Protein 2D8Y (pdb70)

CATH classification: 2.10.110.10

GO terms:
  GO:0032233 positive regulation of actin filament bundle assembly (P, IDA)
  GO:0140778 microtubule stabilizing activity (F, IDA)
  GO:0032154 cleavage furrow (C, IDA)
  GO:0001726 ruffle (C, IDA)
  GO:0005925 focal adhesion (C, IDA)
  GO:0030027 lamellipodium (C, IDA)
  GO:0030336 negative regulation of cell migration (P, IDA)
  GO:0051017 actin filament bundle assembly (P, IDA)
  GO:1902743 regulation of lamellipodium organization (P, IMP)
  GO:0005515 protein binding (F, IPI)
  GO:0015629 actin cytoskeleton (C, IDA)
  GO:0045296 cadherin binding (F, HDA)
  GO:0005829 cytosol (C, IDA)
  GO:0051015 actin filament binding (F, IDA)
  GO:0001725 stress fiber (C, IDA)
  GO:0005884 actin filament (C, IDA)
  GO:0003785 actin monomer binding (F, IDA)
  GO:0030835 negative regulation of actin filament depolymerization (P, IDA)
  GO:0031529 ruffle organization (P, IDA)
  GO:0005925 focal adhesion (C, HDA)

Foldseek 3Di:
DDPDDDPDDADDVRFAAAPQPGHGDDPVQFDDDPNHTHGQQQQAAPPPRDRDDVPQWDQDPNGIHGNVVCCVVVPDDDDDDPPDDDDDDDD

Sequence (91 aa):
GSSGSSGMKFQAPARETCVECQKTVYPMERLLANQQVFHISCFRCSYCNNKLSLGTYASLHGRIYCKPHFNQLFKSKGNYDEGFGSGPSSGGSSGSSGMKFQAPARETCVECQKTVYPMERLLANQQVFHISCFRCSYCNNKLSLGTYASLHGRIYCKPHFNQLFKSKGNYDEGFGSGPSSGGSSGSSGMKFQAPARETCVECQKTVYPMERLLANQQVFHISCFRCSYCNNKLSLGTYASLHGRIYCKPHFNQLFKSKGNYDEGFGSGPSSGGSSGSSGMKFQAPARETCVECQKTVYPMERLLANQQVFHISCFRCSYCNNKLSLGTYASLHGRIYCKPHFNQLFKSKGNYDEGFGSGPSSGGSSGSSGMKFQAPARETCVECQKTVYPMERLLANQQVFHISCFRCSYCNNKLSLGTYASLHGRIYCKPHFNQLFKSKGNYDEGFGSGPSSGGSSGSSGMKFQAPARETCVECQKTVYPMERLLANQQVFHISCFRCSYCNNKLSLGTYASLHGRIYCKPHFNQLFKSKGNYDEGFGSGPSSGGSSGSSGMKFQAPARETCVECQKTVYPMERLLANQQVFHISCFRCSYCNNKLSLGTYASLHGRIYCKPHFNQLFKSKGNYDEGFGSGPSSGGSSGSSGMKFQAPARETCVECQKTVYPMERLLANQQVFHISCFRCSYCNNKLSLGTYASLHGRIYCKPHFNQLFKSKGNYDEGFGSGPSSGGSSGSSGMKFQAPARETCVECQKTVYPMERLLANQQVFHISCFRCSYCNNKLSLGTYASLHGRIYCKPHFNQLFKSKGNYDEGFGSGPSSGGSSGSSGMKFQAPARETCVECQKTVYPMERLLANQQVFHISCFRCSYCNNKLSLGTYASLHGRIYCKPHFNQLFKSKGNYDEGFGSGPSSGGSSGSSGMKFQAPARETCVECQKTVYPMERLLANQQVFHISCFRCSYCNNKLSLGTYASLHGRIYCKPHFNQLFKSKGNYDEGFGSGPSSGGSSGSSGMKFQAPARETCVECQKTVYPMERLLANQQVFHISCFRCSYCNNKLSLGTYASLHGRIYCKPHFNQLFKSKGNYDEGFGSGPSSGGSSGSSGMKFQAPARETCVECQKTVYPMERLLANQQVFHISCFRCSYCNNKLSLGTYASLHGRIYCKPHFNQLFKSKGNYDEGFGSGPSSGGSSGSSGMKFQAPARETCVECQKTVYPMERLLANQQVFHISCFRCSYCNNKLSLGTYASLHGRIYCKPHFNQLFKSKGNYDEGFGSGPSSGGSSGSSGMKFQAPARETCVECQKTVYPMERLLANQQVFHISCFRCSYCNNKLSLGTYASLHGRIYCKPHFNQLFKSKGNYDEGFGSGPSSGGSSGSSGMKFQAPARETCVECQKTVYPMERLLANQQVFHISCFRCSYCNNKLSLGTYASLHGRIYCKPHFNQLFKSKGNYDEGFGSGPSSGGSSGSSGMKFQAPARETCVECQKTVYPMERLLANQQVFHISCFRCSYCNNKLSLGTYASLHGRIYCKPHFNQLFKSKGNYDEGFGSGPSSGGSSGSSGMKFQAPARETCVECQKTVYPMERLLANQQVFHISCFRCSYCNNKLSLGTYASLHGRIYCKPHFNQLFKSKGNYDEGFGSGPSSGGSSGSSGMKFQAPARETCVECQKTVYPMERLLANQQVFHISCFRCSYCNNKLSLGTYASLHGRIYCKPHFNQLFKSKGNYDEGFGSGPSSGGSSGSSGMKFQAPARETCVECQKTVYPMERLLANQQVFHISCFRCSYCNNKLSLGTYASLHGRIYCKPHFNQLFKSKGNYDEGFGSGPSSG

Solvent-accessible surface area: 7689 Å² total; per-residue (Å²): 140,123,114,84,100,118,68,145,184,186,73,100,55,105,130,64,29,2,36,70,53,130,116,67,10,128,126,161,65,133,23,85,2,66,171,46,2,2,7,80,62,14,0,80,3,58,134,50,93,84,139,22,68,111,54,71,49,10,25,95,166,35,152,0,45,10,83,91,28,46,57,134,88,56,137,87,158,82,120,192,121,170,63,199,78,125,55,141,103,124,126

Nearest PDB structures (foldseek):
  2d8y-assembly1_A  TM=7.075E-01  e=6.166E-15  Homo sapiens
  1iml-assembly1_A  TM=6.906E-01  e=1.196E-04  Rattus rattus
  2cu8-assembly1_A  TM=6.333E-01  e=7.096E-05  Homo sapiens
  2xqn-assembly1_T  TM=7.255E-01  e=1.253E-03  Homo sapiens
  1ctl-assembly1_A  TM=5.473E-01  e=9.213E-05  Gallus gallus

Radius of gyration: 19.03 Å; Cα contacts (8 Å, |Δi|>4): 95; chains: 1; bounding box: 46×52×28 Å

Structure (mmCIF, N/CA/C/O backbone):
data_2D8Y
#
_entry.id   2D8Y
#
loop_
_entity.id
_entity.type
_entity.pdbx_description
1 polymer 'EPLIN protein'
2 non-polymer 'ZINC ION'
#
loop_
_atom_site.group_PDB
_atom_site.id
_atom_site.type_symbol
_atom_site.label_atom_id
_atom_site.label_alt_id
_atom_site.label_comp_id
_atom_site.label_asym_id
_atom_site.label_entity_id
_atom_site.label_seq_id
_atom_site.pdbx_PDB_ins_code
_atom_site.Cartn_x
_atom_site.Cartn_y
_atom_site.Cartn_z
_atom_site.occupancy
_atom_site.B_iso_or_equiv
_atom_site.auth_seq_id
_atom_site.auth_comp_id
_atom_site.auth_asym_id
_atom_site.auth_atom_id
_atom_site.pdbx_PDB_model_num
ATOM 1 N N . GLY A 1 1 ? -17.700 -30.743 0.215 1.00 0.00 1 GLY A N 1
ATOM 2 C CA . GLY A 1 1 ? -16.848 -29.630 -0.159 1.00 0.00 1 GLY A CA 1
ATOM 3 C C . GLY A 1 1 ? -16.211 -29.820 -1.522 1.00 0.00 1 GLY A C 1
ATOM 4 O O . GLY A 1 1 ? -15.226 -30.544 -1.658 1.00 0.00 1 GLY A O 1
ATOM 8 N N . SER A 1 2 ? -16.777 -29.169 -2.533 1.00 0.00 2 SER A N 1
ATOM 9 C CA . SER A 1 2 ? -16.262 -29.274 -3.893 1.00 0.00 2 SER A CA 1
ATOM 10 C C . SER A 1 2 ? -15.985 -27.892 -4.478 1.00 0.00 2 SER A C 1
ATOM 11 O O . SER A 1 2 ? -16.909 -27.157 -4.825 1.00 0.00 2 SER A O 1
ATOM 19 N N . SER A 1 3 ? -14.706 -27.546 -4.584 1.00 0.00 3 SER A N 1
ATOM 20 C CA . SER A 1 3 ? -14.306 -26.251 -5.122 1.00 0.00 3 SER A CA 1
ATOM 21 C C . SER A 1 3 ? -13.046 -26.382 -5.972 1.00 0.00 3 SER A C 1
ATOM 22 O O . SER A 1 3 ? -12.446 -27.453 -6.051 1.00 0.00 3 SER A O 1
ATOM 30 N N . GLY A 1 4 ? -12.651 -25.283 -6.608 1.00 0.00 4 GLY A N 1
ATOM 31 C CA . GLY A 1 4 ? -11.466 -25.295 -7.444 1.00 0.00 4 GLY A CA 1
ATOM 32 C C . GLY A 1 4 ? -11.007 -23.900 -7.819 1.00 0.00 4 GLY A C 1
ATOM 33 O O . GLY A 1 4 ? -10.788 -23.606 -8.995 1.00 0.00 4 GLY A O 1
ATOM 37 N N . SER A 1 5 ? -10.862 -23.037 -6.819 1.00 0.00 5 SER A N 1
ATOM 38 C CA . SER A 1 5 ? -10.431 -21.663 -7.050 1.00 0.00 5 SER A CA 1
ATOM 39 C C . SER A 1 5 ? -9.331 -21.266 -6.071 1.00 0.00 5 SER A C 1
ATOM 40 O O . SER A 1 5 ? -9.291 -21.745 -4.938 1.00 0.00 5 SER A O 1
ATOM 48 N N . SER A 1 6 ? -8.439 -20.387 -6.517 1.00 0.00 6 SER A N 1
ATOM 49 C CA . SER A 1 6 ? -7.335 -19.928 -5.683 1.00 0.00 6 SER A CA 1
ATOM 50 C C . SER A 1 6 ? -6.614 -18.752 -6.335 1.00 0.00 6 SER A C 1
ATOM 51 O O . SER A 1 6 ? -6.023 -18.889 -7.406 1.00 0.00 6 SER A O 1
ATOM 59 N N . GLY A 1 7 ? -6.667 -17.596 -5.680 1.00 0.00 7 GLY A N 1
ATOM 60 C CA . GLY A 1 7 ? -6.015 -16.413 -6.211 1.00 0.00 7 GLY A CA 1
ATOM 61 C C . GLY A 1 7 ? -6.998 -15.305 -6.532 1.00 0.00 7 GLY A C 1
ATOM 62 O O . GLY A 1 7 ? -8.195 -15.551 -6.679 1.00 0.00 7 GLY A O 1
ATOM 66 N N . MET A 1 8 ? -6.492 -14.080 -6.640 1.00 0.00 8 MET A N 1
ATOM 67 C CA . MET A 1 8 ? -7.335 -12.930 -6.946 1.00 0.00 8 MET A CA 1
ATOM 68 C C . MET A 1 8 ? -7.567 -12.810 -8.449 1.00 0.00 8 MET A C 1
ATOM 69 O O . MET A 1 8 ? -6.725 -12.286 -9.178 1.00 0.00 8 MET A O 1
ATOM 83 N N . LYS A 1 9 ? -8.714 -13.300 -8.907 1.00 0.00 9 LYS A N 1
ATOM 84 C CA . LYS A 1 9 ? -9.058 -13.247 -10.323 1.00 0.00 9 LYS A CA 1
ATOM 85 C C . LYS A 1 9 ? -10.487 -13.729 -10.554 1.00 0.00 9 LYS A C 1
ATOM 86 O O . LYS A 1 9 ? -11.106 -14.316 -9.667 1.00 0.00 9 LYS A O 1
ATOM 105 N N . PHE A 1 10 ? -11.004 -13.478 -11.752 1.00 0.00 10 PHE A N 1
ATOM 106 C CA . PHE A 1 10 ? -12.360 -13.886 -12.100 1.00 0.00 10 PHE A CA 1
ATOM 107 C C . PHE A 1 10 ? -13.391 -13.026 -11.375 1.00 0.00 10 PHE A C 1
ATOM 108 O O . PHE A 1 10 ? -14.331 -13.542 -10.772 1.00 0.00 10 PHE A O 1
ATOM 125 N N . GLN A 1 11 ? -13.205 -11.711 -11.439 1.00 0.00 11 GLN A N 1
ATOM 126 C CA . GLN A 1 11 ? -14.118 -10.779 -10.788 1.00 0.00 11 GLN A CA 1
ATOM 127 C C . GLN A 1 11 ? -15.551 -11.299 -10.832 1.00 0.00 11 GLN A C 1
ATOM 128 O O . GLN A 1 11 ? -16.133 -11.452 -11.905 1.00 0.00 11 GLN A O 1
ATOM 142 N N . ALA A 1 12 ? -16.113 -11.571 -9.658 1.00 0.00 12 ALA A N 1
ATOM 143 C CA . ALA A 1 12 ? -17.478 -12.072 -9.563 1.00 0.00 12 ALA A CA 1
ATOM 144 C C . ALA A 1 12 ? -18.365 -11.458 -10.640 1.00 0.00 12 ALA A C 1
ATOM 145 O O . ALA A 1 12 ? -18.923 -12.153 -11.490 1.00 0.00 12 ALA A O 1
ATOM 152 N N . PRO A 1 13 ? -18.501 -10.124 -10.607 1.00 0.00 13 PRO A N 1
ATOM 153 C CA . PRO A 1 13 ? -19.319 -9.387 -11.574 1.00 0.00 13 PRO A CA 1
ATOM 154 C C . PRO A 1 13 ? -18.708 -9.388 -12.971 1.00 0.00 13 PRO A C 1
ATOM 155 O O . PRO A 1 13 ? -17.833 -10.198 -13.275 1.00 0.00 13 PRO A O 1
ATOM 166 N N . ALA A 1 14 ? -19.175 -8.476 -13.817 1.00 0.00 14 ALA A N 1
ATOM 167 C CA . ALA A 1 14 ? -18.673 -8.370 -15.181 1.00 0.00 14 ALA A CA 1
ATOM 168 C C . ALA A 1 14 ? -17.847 -7.101 -15.365 1.00 0.00 14 ALA A C 1
ATOM 169 O O . ALA A 1 14 ? -18.038 -6.359 -16.329 1.00 0.00 14 ALA A O 1
ATOM 176 N N . ARG A 1 15 ? -16.930 -6.857 -14.435 1.00 0.00 15 ARG A N 1
ATOM 177 C CA . ARG A 1 15 ? -16.076 -5.677 -14.494 1.00 0.00 15 ARG A CA 1
ATOM 178 C C . ARG A 1 15 ? -14.877 -5.825 -13.562 1.00 0.00 15 ARG A C 1
ATOM 179 O O . ARG A 1 15 ? -14.730 -6.840 -12.882 1.00 0.00 15 ARG A O 1
ATOM 200 N N . GLU A 1 16 ? -14.024 -4.806 -13.537 1.00 0.00 16 GLU A N 1
ATOM 201 C CA . GLU A 1 16 ? -12.838 -4.824 -12.689 1.00 0.00 16 GLU A CA 1
ATOM 202 C C . GLU A 1 16 ? -13.097 -4.092 -11.376 1.00 0.00 16 GLU A C 1
ATOM 203 O O . GLU A 1 16 ? -14.081 -3.364 -11.240 1.00 0.00 16 GLU A O 1
ATOM 215 N N . THR A 1 17 ? -12.205 -4.289 -10.409 1.00 0.00 17 THR A N 1
ATOM 216 C CA . THR A 1 17 ? -12.336 -3.650 -9.106 1.00 0.00 17 THR A CA 1
ATOM 217 C C . THR A 1 17 ? -10.982 -3.185 -8.583 1.00 0.00 17 THR A C 1
ATOM 218 O O . THR A 1 17 ? -9.955 -3.810 -8.849 1.00 0.00 17 THR A O 1
ATOM 229 N N . CYS A 1 18 ? -10.987 -2.086 -7.837 1.00 0.00 18 CYS A N 1
ATOM 230 C CA . CYS A 1 18 ? -9.759 -1.537 -7.275 1.00 0.00 18 CYS A CA 1
ATOM 231 C C . CYS A 1 18 ? -9.186 -2.465 -6.208 1.00 0.00 18 CYS A C 1
ATOM 232 O O . CYS A 1 18 ? -9.898 -2.902 -5.303 1.00 0.00 18 CYS A O 1
ATOM 239 N N . VAL A 1 19 ? -7.896 -2.763 -6.320 1.00 0.00 19 VAL A N 1
ATOM 240 C CA . VAL A 1 19 ? -7.227 -3.638 -5.365 1.00 0.00 19 VAL A CA 1
ATOM 241 C C . VAL A 1 19 ? -6.747 -2.857 -4.147 1.00 0.00 19 VAL A C 1
ATOM 242 O O . VAL A 1 19 ? -5.920 -3.341 -3.374 1.00 0.00 19 VAL A O 1
ATOM 255 N N . GLU A 1 20 ? -7.271 -1.646 -3.983 1.00 0.00 20 GLU A N 1
ATOM 256 C CA . GLU A 1 20 ? -6.895 -0.798 -2.858 1.00 0.00 20 GLU A CA 1
ATOM 257 C C . GLU A 1 20 ? -8.095 -0.526 -1.957 1.00 0.00 20 GLU A C 1
ATOM 258 O O . GLU A 1 20 ? -8.070 -0.824 -0.762 1.00 0.00 20 GLU A O 1
ATOM 270 N N . CYS A 1 21 ? -9.146 0.044 -2.537 1.00 0.00 21 CYS A N 1
ATOM 271 C CA . CYS A 1 21 ? -10.357 0.359 -1.788 1.00 0.00 21 CYS A CA 1
ATOM 272 C C . CYS A 1 21 ? -11.433 -0.697 -2.025 1.00 0.00 21 CYS A C 1
ATOM 273 O O . CYS A 1 21 ? -12.431 -0.752 -1.308 1.00 0.00 21 CYS A O 1
ATOM 280 N N . GLN A 1 22 ? -11.221 -1.533 -3.036 1.00 0.00 22 GLN A N 1
ATOM 281 C CA . GLN A 1 22 ? -12.173 -2.587 -3.368 1.00 0.00 22 GLN A CA 1
ATOM 282 C C . GLN A 1 22 ? -13.465 -1.998 -3.924 1.00 0.00 22 GLN A C 1
ATOM 283 O O . GLN A 1 22 ? -14.561 -2.386 -3.519 1.00 0.00 22 GLN A O 1
ATOM 297 N N . LYS A 1 23 ? -13.329 -1.059 -4.854 1.00 0.00 23 LYS A N 1
ATOM 298 C CA . LYS A 1 23 ? -14.486 -0.416 -5.467 1.00 0.00 23 LYS A CA 1
ATOM 299 C C . LYS A 1 23 ? -14.489 -0.629 -6.977 1.00 0.00 23 LYS A C 1
ATOM 300 O O . LYS A 1 23 ? -13.441 -0.846 -7.587 1.00 0.00 23 LYS A O 1
ATOM 319 N N . THR A 1 24 ? -15.674 -0.564 -7.577 1.00 0.00 24 THR A N 1
ATOM 320 C CA . THR A 1 24 ? -15.814 -0.749 -9.016 1.00 0.00 24 THR A CA 1
ATOM 321 C C . THR A 1 24 ? -15.048 0.321 -9.785 1.00 0.00 24 THR A C 1
ATOM 322 O O . THR A 1 24 ? -15.443 1.486 -9.807 1.00 0.00 24 THR A O 1
ATOM 333 N N . VAL A 1 25 ? -13.950 -0.083 -10.416 1.00 0.00 25 VAL A N 1
ATOM 334 C CA . VAL A 1 25 ? -13.129 0.842 -11.189 1.00 0.00 25 VAL A CA 1
ATOM 335 C C . VAL A 1 25 ? -13.735 1.098 -12.564 1.00 0.00 25 VAL A C 1
ATOM 336 O O . VAL A 1 25 ? -13.935 0.169 -13.348 1.00 0.00 25 VAL A O 1
ATOM 349 N N . TYR A 1 26 ? -14.025 2.362 -12.851 1.00 0.00 26 TYR A N 1
ATOM 350 C CA . TYR A 1 26 ? -14.610 2.740 -14.132 1.00 0.00 26 TYR A CA 1
ATOM 351 C C . TYR A 1 26 ? -13.536 2.853 -15.210 1.00 0.00 26 TYR A C 1
ATOM 352 O O . TYR A 1 26 ? -12.343 2.955 -14.925 1.00 0.00 26 TYR A O 1
ATOM 370 N N . PRO A 1 27 ? -13.969 2.835 -16.479 1.00 0.00 27 PRO A N 1
ATOM 371 C CA . PRO A 1 27 ? -13.062 2.936 -17.626 1.00 0.00 27 PRO A CA 1
ATOM 372 C C . PRO A 1 27 ? -12.441 4.323 -17.754 1.00 0.00 27 PRO A C 1
ATOM 373 O O . PRO A 1 27 ? -11.705 4.598 -18.701 1.00 0.00 27 PRO A O 1
ATOM 384 N N . MET A 1 28 ? -12.743 5.192 -16.795 1.00 0.00 28 MET A N 1
ATOM 385 C CA . MET A 1 28 ? -12.212 6.550 -16.801 1.00 0.00 28 MET A CA 1
ATOM 386 C C . MET A 1 28 ? -11.118 6.711 -15.750 1.00 0.00 28 MET A C 1
ATOM 387 O O . MET A 1 28 ? -10.222 7.541 -15.897 1.00 0.00 28 MET A O 1
ATOM 401 N N . GLU A 1 29 ? -11.200 5.913 -14.690 1.00 0.00 29 GLU A N 1
ATOM 402 C CA . GLU A 1 29 ? -10.217 5.969 -13.614 1.00 0.00 29 GLU A CA 1
ATOM 403 C C . GLU A 1 29 ? -9.466 4.646 -13.494 1.00 0.00 29 GLU A C 1
ATOM 404 O O . GLU A 1 29 ? -8.873 4.348 -12.457 1.00 0.00 29 GLU A O 1
ATOM 416 N N . ARG A 1 30 ? -9.497 3.856 -14.562 1.00 0.00 30 ARG A N 1
ATOM 417 C CA . ARG A 1 30 ? -8.821 2.564 -14.577 1.00 0.00 30 ARG A CA 1
ATOM 418 C C . ARG A 1 30 ? -7.337 2.730 -14.891 1.00 0.00 30 ARG A C 1
ATOM 419 O O . ARG A 1 30 ? -6.959 2.995 -16.033 1.00 0.00 30 ARG A O 1
ATOM 440 N N . LEU A 1 31 ? -6.500 2.574 -13.871 1.00 0.00 31 LEU A N 1
ATOM 441 C CA . LEU A 1 31 ? -5.057 2.707 -14.038 1.00 0.00 31 LEU A CA 1
ATOM 442 C C . LEU A 1 31 ? -4.357 1.371 -13.811 1.00 0.00 31 LEU A C 1
ATOM 443 O O . LEU A 1 31 ? -4.258 0.894 -12.679 1.00 0.00 31 LEU A O 1
ATOM 459 N N . LEU A 1 32 ? -3.873 0.771 -14.893 1.00 0.00 32 LEU A N 1
ATOM 460 C CA . LEU A 1 32 ? -3.179 -0.510 -14.812 1.00 0.00 32 LEU A CA 1
ATOM 461 C C . LEU A 1 32 ? -1.831 -0.356 -14.114 1.00 0.00 32 LEU A C 1
ATOM 462 O O . LEU A 1 32 ? -1.017 0.485 -14.494 1.00 0.00 32 LEU A O 1
ATOM 478 N N . ALA A 1 33 ? -1.602 -1.176 -13.094 1.00 0.00 33 ALA A N 1
ATOM 479 C CA . ALA A 1 33 ? -0.351 -1.134 -12.347 1.00 0.00 33 ALA A CA 1
ATOM 480 C C . ALA A 1 33 ? 0.014 -2.514 -11.809 1.00 0.00 33 ALA A C 1
ATOM 481 O O . ALA A 1 33 ? -0.677 -3.056 -10.947 1.00 0.00 33 ALA A O 1
ATOM 488 N N . ASN A 1 34 ? 1.102 -3.076 -12.323 1.00 0.00 34 ASN A N 1
ATOM 489 C CA . ASN A 1 34 ? 1.558 -4.393 -11.895 1.00 0.00 34 ASN A CA 1
ATOM 490 C C . ASN A 1 34 ? 0.535 -5.466 -12.257 1.00 0.00 34 ASN A C 1
ATOM 491 O O . ASN A 1 34 ? 0.285 -6.386 -11.478 1.00 0.00 34 ASN A O 1
ATOM 502 N N . GLN A 1 35 ? -0.052 -5.341 -13.442 1.00 0.00 35 GLN A N 1
ATOM 503 C CA . GLN A 1 35 ? -1.047 -6.300 -13.907 1.00 0.00 35 GLN A CA 1
ATOM 504 C C . GLN A 1 35 ? -2.269 -6.302 -12.994 1.00 0.00 35 GLN A C 1
ATOM 505 O O . GLN A 1 35 ? -2.902 -7.338 -12.791 1.00 0.00 35 GLN A O 1
ATOM 519 N N . GLN A 1 36 ? -2.593 -5.135 -12.445 1.00 0.00 36 GLN A N 1
ATOM 520 C CA . GLN A 1 36 ? -3.739 -5.004 -11.553 1.00 0.00 36 GLN A CA 1
ATOM 521 C C . GLN A 1 36 ? -4.400 -3.639 -11.712 1.00 0.00 36 GLN A C 1
ATOM 522 O O . GLN A 1 36 ? -3.727 -2.637 -11.960 1.00 0.00 36 GLN A O 1
ATOM 536 N N . VAL A 1 37 ? -5.721 -3.606 -11.570 1.00 0.00 37 VAL A N 1
ATOM 537 C CA . VAL A 1 37 ? -6.473 -2.363 -11.697 1.00 0.00 37 VAL A CA 1
ATOM 538 C C . VAL A 1 37 ? -6.303 -1.488 -10.460 1.00 0.00 37 VAL A C 1
ATOM 539 O O . VAL A 1 37 ? -6.615 -1.904 -9.345 1.00 0.00 37 VAL A O 1
ATOM 552 N N . PHE A 1 38 ? -5.805 -0.273 -10.666 1.00 0.00 38 PHE A N 1
ATOM 553 C CA . PHE A 1 38 ? -5.593 0.662 -9.567 1.00 0.00 38 PHE A CA 1
ATOM 554 C C . PHE A 1 38 ? -6.244 2.009 -9.866 1.00 0.00 38 PHE A C 1
ATOM 555 O O . PHE A 1 38 ? -6.394 2.396 -11.025 1.00 0.00 38 PHE A O 1
ATOM 572 N N . HIS A 1 39 ? -6.630 2.720 -8.811 1.00 0.00 39 HIS A N 1
ATOM 573 C CA . HIS A 1 39 ? -7.265 4.025 -8.959 1.00 0.00 39 HIS A CA 1
ATOM 574 C C . HIS A 1 39 ? -6.218 5.131 -9.050 1.00 0.00 39 HIS A C 1
ATOM 575 O O . HIS A 1 39 ? -5.386 5.287 -8.156 1.00 0.00 39 HIS A O 1
ATOM 589 N N . ILE A 1 40 ? -6.266 5.896 -10.135 1.00 0.00 40 ILE A N 1
ATOM 590 C CA . ILE A 1 40 ? -5.323 6.988 -10.342 1.00 0.00 40 ILE A CA 1
ATOM 591 C C . ILE A 1 40 ? -5.035 7.720 -9.036 1.00 0.00 40 ILE A C 1
ATOM 592 O O . ILE A 1 40 ? -3.977 8.329 -8.875 1.00 0.00 40 ILE A O 1
ATOM 608 N N . SER A 1 41 ? -5.982 7.655 -8.106 1.00 0.00 41 SER A N 1
ATOM 609 C CA . SER A 1 41 ? -5.831 8.314 -6.814 1.00 0.00 41 SER A CA 1
ATOM 610 C C . SER A 1 41 ? -5.250 7.355 -5.780 1.00 0.00 41 SER A C 1
ATOM 611 O O . SER A 1 41 ? -4.234 7.645 -5.148 1.00 0.00 41 SER A O 1
ATOM 619 N N . CYS A 1 42 ? -5.904 6.210 -5.611 1.00 0.00 42 CYS A N 1
ATOM 620 C CA . CYS A 1 42 ? -5.455 5.206 -4.654 1.00 0.00 42 CYS A CA 1
ATOM 621 C C . CYS A 1 42 ? -3.973 4.895 -4.847 1.00 0.00 42 CYS A C 1
ATOM 622 O O . CYS A 1 42 ? -3.234 4.717 -3.879 1.00 0.00 42 CYS A O 1
ATOM 629 N N . PHE A 1 43 ? -3.547 4.830 -6.104 1.00 0.00 43 PHE A N 1
ATOM 630 C CA . PHE A 1 43 ? -2.154 4.539 -6.425 1.00 0.00 43 PHE A CA 1
ATOM 631 C C . PHE A 1 43 ? -1.212 5.352 -5.542 1.00 0.00 43 PHE A C 1
ATOM 632 O O . PHE A 1 43 ? -0.874 6.492 -5.861 1.00 0.00 43 PHE A O 1
ATOM 649 N N . ARG A 1 44 ? -0.791 4.757 -4.431 1.00 0.00 44 ARG A N 1
ATOM 650 C CA . ARG A 1 44 ? 0.111 5.425 -3.501 1.00 0.00 44 ARG A CA 1
ATOM 651 C C . ARG A 1 44 ? 1.033 4.419 -2.819 1.00 0.00 44 ARG A C 1
ATOM 652 O O . ARG A 1 44 ? 0.927 3.213 -3.043 1.00 0.00 44 ARG A O 1
ATOM 673 N N . CYS A 1 45 ? 1.939 4.923 -1.987 1.00 0.00 45 CYS A N 1
ATOM 674 C CA . CYS A 1 45 ? 2.881 4.069 -1.273 1.00 0.00 45 CYS A CA 1
ATOM 675 C C . CYS A 1 45 ? 2.259 3.527 0.010 1.00 0.00 45 CYS A C 1
ATOM 676 O O . CYS A 1 45 ? 1.611 4.262 0.757 1.00 0.00 45 CYS A O 1
ATOM 683 N N . SER A 1 46 ? 2.460 2.237 0.261 1.00 0.00 46 SER A N 1
ATOM 684 C CA . SER A 1 46 ? 1.917 1.596 1.452 1.00 0.00 46 SER A CA 1
ATOM 685 C C . SER A 1 46 ? 2.774 1.906 2.675 1.00 0.00 46 SER A C 1
ATOM 686 O O . SER A 1 46 ? 2.671 1.239 3.705 1.00 0.00 46 SER A O 1
ATOM 694 N N . TYR A 1 47 ? 3.620 2.923 2.554 1.00 0.00 47 TYR A N 1
ATOM 695 C CA . TYR A 1 47 ? 4.498 3.321 3.648 1.00 0.00 47 TYR A CA 1
ATOM 696 C C . TYR A 1 47 ? 4.231 4.765 4.062 1.00 0.00 47 TYR A C 1
ATOM 697 O O . TYR A 1 47 ? 4.006 5.055 5.237 1.00 0.00 47 TYR A O 1
ATOM 715 N N . CYS A 1 48 ? 4.258 5.668 3.087 1.00 0.00 48 CYS A N 1
ATOM 716 C CA . CYS A 1 48 ? 4.020 7.082 3.348 1.00 0.00 48 CYS A CA 1
ATOM 717 C C . CYS A 1 48 ? 2.624 7.492 2.887 1.00 0.00 48 CYS A C 1
ATOM 718 O O . CYS A 1 48 ? 2.059 8.468 3.378 1.00 0.00 48 CYS A O 1
ATOM 725 N N . ASN A 1 49 ? 2.074 6.738 1.941 1.00 0.00 49 ASN A N 1
ATOM 726 C CA . ASN A 1 49 ? 0.744 7.023 1.413 1.00 0.00 49 ASN A CA 1
ATOM 727 C C . ASN A 1 49 ? 0.751 8.301 0.580 1.00 0.00 49 ASN A C 1
ATOM 728 O O . ASN A 1 49 ? -0.041 9.212 0.816 1.00 0.00 49 ASN A O 1
ATOM 739 N N . ASN A 1 50 ? 1.652 8.359 -0.396 1.00 0.00 50 ASN A N 1
ATOM 740 C CA . ASN A 1 50 ? 1.762 9.525 -1.265 1.00 0.00 50 ASN A CA 1
ATOM 741 C C . ASN A 1 50 ? 1.336 9.184 -2.690 1.00 0.00 50 ASN A C 1
ATOM 742 O O . ASN A 1 50 ? 1.410 8.031 -3.113 1.00 0.00 50 ASN A O 1
ATOM 753 N N . LYS A 1 51 ? 0.888 10.196 -3.425 1.00 0.00 51 LYS A N 1
ATOM 754 C CA . LYS A 1 51 ? 0.451 10.006 -4.803 1.00 0.00 51 LYS A CA 1
ATOM 755 C C . LYS A 1 51 ? 1.629 9.648 -5.703 1.00 0.00 51 LYS A C 1
ATOM 756 O O . LYS A 1 51 ? 2.675 10.296 -5.661 1.00 0.00 51 LYS A O 1
ATOM 775 N N . LEU A 1 52 ? 1.451 8.613 -6.518 1.00 0.00 52 LEU A N 1
ATOM 776 C CA . LEU A 1 52 ? 2.500 8.169 -7.430 1.00 0.00 52 LEU A CA 1
ATOM 777 C C . LEU A 1 52 ? 1.954 7.999 -8.844 1.00 0.00 52 LEU A C 1
ATOM 778 O O . LEU A 1 52 ? 0.750 8.112 -9.074 1.00 0.00 52 LEU A O 1
ATOM 794 N N . SER A 1 53 ? 2.849 7.724 -9.789 1.00 0.00 53 SER A N 1
ATOM 795 C CA . SER A 1 53 ? 2.457 7.539 -11.181 1.00 0.00 53 SER A CA 1
ATOM 796 C C . SER A 1 53 ? 3.043 6.247 -11.743 1.00 0.00 53 SER A C 1
ATOM 797 O O . SER A 1 53 ? 3.690 5.482 -11.027 1.00 0.00 53 SER A O 1
ATOM 805 N N . LEU A 1 54 ? 2.811 6.011 -13.029 1.00 0.00 54 LEU A N 1
ATOM 806 C CA . LEU A 1 54 ? 3.315 4.811 -13.690 1.00 0.00 54 LEU A CA 1
ATOM 807 C C . LEU A 1 54 ? 4.800 4.948 -14.008 1.00 0.00 54 LEU A C 1
ATOM 808 O O . LEU A 1 54 ? 5.240 4.639 -15.114 1.00 0.00 54 LEU A O 1
ATOM 824 N N . GLY A 1 55 ? 5.570 5.412 -13.027 1.00 0.00 55 GLY A N 1
ATOM 825 C CA . GLY A 1 55 ? 6.998 5.579 -13.222 1.00 0.00 55 GLY A CA 1
ATOM 826 C C . GLY A 1 55 ? 7.747 5.736 -11.913 1.00 0.00 55 GLY A C 1
ATOM 827 O O . GLY A 1 55 ? 8.897 5.313 -11.792 1.00 0.00 55 GLY A O 1
ATOM 831 N N . THR A 1 56 ? 7.095 6.348 -10.930 1.00 0.00 56 THR A N 1
ATOM 832 C CA . THR A 1 56 ? 7.707 6.563 -9.625 1.00 0.00 56 THR A CA 1
ATOM 833 C C . THR A 1 56 ? 7.317 5.461 -8.646 1.00 0.00 56 THR A C 1
ATOM 834 O O . THR A 1 56 ? 7.947 5.294 -7.601 1.00 0.00 56 THR A O 1
ATOM 845 N N . TYR A 1 57 ? 6.277 4.711 -8.992 1.00 0.00 57 TYR A N 1
ATOM 846 C CA . TYR A 1 57 ? 5.802 3.625 -8.142 1.00 0.00 57 TYR A CA 1
ATOM 847 C C . TYR A 1 57 ? 6.745 2.427 -8.211 1.00 0.00 57 TYR A C 1
ATOM 848 O O . TYR A 1 57 ? 7.717 2.431 -8.965 1.00 0.00 57 TYR A O 1
ATOM 866 N N . ALA A 1 58 ? 6.450 1.403 -7.417 1.00 0.00 58 ALA A N 1
ATOM 867 C CA . ALA A 1 58 ? 7.268 0.198 -7.388 1.00 0.00 58 ALA A CA 1
ATOM 868 C C . ALA A 1 58 ? 6.611 -0.892 -6.549 1.00 0.00 58 ALA A C 1
ATOM 869 O O . ALA A 1 58 ? 6.563 -0.801 -5.322 1.00 0.00 58 ALA A O 1
ATOM 876 N N . SER A 1 59 ? 6.104 -1.923 -7.218 1.00 0.00 59 SER A N 1
ATOM 877 C CA . SER A 1 59 ? 5.445 -3.029 -6.533 1.00 0.00 59 SER A CA 1
ATOM 878 C C . SER A 1 59 ? 6.375 -4.234 -6.427 1.00 0.00 59 SER A C 1
ATOM 879 O O . SER A 1 59 ? 7.181 -4.492 -7.322 1.00 0.00 59 SER A O 1
ATOM 887 N N . LEU A 1 60 ? 6.258 -4.968 -5.326 1.00 0.00 60 LEU A N 1
ATOM 888 C CA . LEU A 1 60 ? 7.088 -6.147 -5.100 1.00 0.00 60 LEU A CA 1
ATOM 889 C C . LEU A 1 60 ? 6.229 -7.402 -4.976 1.00 0.00 60 LEU A C 1
ATOM 890 O O . LEU A 1 60 ? 6.187 -8.230 -5.887 1.00 0.00 60 LEU A O 1
ATOM 906 N N . HIS A 1 61 ? 5.545 -7.535 -3.845 1.00 0.00 61 HIS A N 1
ATOM 907 C CA . HIS A 1 61 ? 4.684 -8.687 -3.603 1.00 0.00 61 HIS A CA 1
ATOM 908 C C . HIS A 1 61 ? 3.213 -8.283 -3.630 1.00 0.00 61 HIS A C 1
ATOM 909 O O . HIS A 1 61 ? 2.396 -8.826 -2.888 1.00 0.00 61 HIS A O 1
ATOM 924 N N . GLY A 1 62 ? 2.884 -7.324 -4.490 1.00 0.00 62 GLY A N 1
ATOM 925 C CA . GLY A 1 62 ? 1.512 -6.863 -4.597 1.00 0.00 62 GLY A CA 1
ATOM 926 C C . GLY A 1 62 ? 1.318 -5.480 -4.006 1.00 0.00 62 GLY A C 1
ATOM 927 O O . GLY A 1 62 ? 0.457 -4.722 -4.453 1.00 0.00 62 GLY A O 1
ATOM 931 N N . ARG A 1 63 ? 2.119 -5.152 -2.998 1.00 0.00 63 ARG A N 1
ATOM 932 C CA . ARG A 1 63 ? 2.029 -3.852 -2.343 1.00 0.00 63 ARG A CA 1
ATOM 933 C C . ARG A 1 63 ? 2.850 -2.808 -3.093 1.00 0.00 63 ARG A C 1
ATOM 934 O O . ARG A 1 63 ? 3.927 -3.105 -3.610 1.00 0.00 63 ARG A O 1
ATOM 955 N N . ILE A 1 64 ? 2.334 -1.585 -3.148 1.00 0.00 64 ILE A N 1
ATOM 956 C CA . ILE A 1 64 ? 3.020 -0.496 -3.833 1.00 0.00 64 ILE A CA 1
ATOM 957 C C . ILE A 1 64 ? 3.990 0.218 -2.898 1.00 0.00 64 ILE A C 1
ATOM 958 O O . ILE A 1 64 ? 3.824 0.194 -1.679 1.00 0.00 64 ILE A O 1
ATOM 974 N N . TYR A 1 65 ? 5.001 0.854 -3.478 1.00 0.00 65 TYR A N 1
ATOM 975 C CA . TYR A 1 65 ? 5.999 1.576 -2.697 1.00 0.00 65 TYR A CA 1
ATOM 976 C C . TYR A 1 65 ? 6.683 2.647 -3.542 1.00 0.00 65 TYR A C 1
ATOM 977 O O . TYR A 1 65 ? 6.843 2.490 -4.753 1.00 0.00 65 TYR A O 1
ATOM 995 N N . CYS A 1 66 ? 7.085 3.735 -2.894 1.00 0.00 66 CYS A N 1
ATOM 996 C CA . CYS A 1 66 ? 7.752 4.833 -3.583 1.00 0.00 66 CYS A CA 1
ATOM 997 C C . CYS A 1 66 ? 9.246 4.558 -3.725 1.00 0.00 66 CYS A C 1
ATOM 998 O O . CYS A 1 66 ? 9.888 4.061 -2.800 1.00 0.00 66 CYS A O 1
ATOM 1005 N N . LYS A 1 67 ? 9.794 4.886 -4.890 1.00 0.00 67 LYS A N 1
ATOM 1006 C CA . LYS A 1 67 ? 11.212 4.677 -5.155 1.00 0.00 67 LYS A CA 1
ATOM 1007 C C . LYS A 1 67 ? 12.025 4.769 -3.867 1.00 0.00 67 LYS A C 1
ATOM 1008 O O . LYS A 1 67 ? 12.770 3.857 -3.509 1.00 0.00 67 LYS A O 1
ATOM 1027 N N . PRO A 1 68 ? 11.880 5.895 -3.154 1.00 0.00 68 PRO A N 1
ATOM 1028 C CA . PRO A 1 68 ? 12.591 6.132 -1.894 1.00 0.00 68 PRO A CA 1
ATOM 1029 C C . PRO A 1 68 ? 12.497 4.943 -0.943 1.00 0.00 68 PRO A C 1
ATOM 1030 O O . PRO A 1 68 ? 13.499 4.291 -0.648 1.00 0.00 68 PRO A O 1
ATOM 1041 N N . HIS A 1 69 ? 11.287 4.666 -0.467 1.00 0.00 69 HIS A N 1
ATOM 1042 C CA . HIS A 1 69 ? 11.063 3.555 0.450 1.00 0.00 69 HIS A CA 1
ATOM 1043 C C . HIS A 1 69 ? 11.416 2.226 -0.210 1.00 0.00 69 HIS A C 1
ATOM 1044 O O . HIS A 1 69 ? 12.139 1.409 0.362 1.00 0.00 69 HIS A O 1
ATOM 1058 N N . PHE A 1 70 ? 10.901 2.014 -1.417 1.00 0.00 70 PHE A N 1
ATOM 1059 C CA . PHE A 1 70 ? 11.161 0.784 -2.154 1.00 0.00 70 PHE A CA 1
ATOM 1060 C C . PHE A 1 70 ? 12.643 0.424 -2.107 1.00 0.00 70 PHE A C 1
ATOM 1061 O O . PHE A 1 70 ? 13.009 -0.702 -1.774 1.00 0.00 70 PHE A O 1
ATOM 1078 N N . ASN A 1 71 ? 13.491 1.390 -2.445 1.00 0.00 71 ASN A N 1
ATOM 1079 C CA . ASN A 1 71 ? 14.934 1.176 -2.443 1.00 0.00 71 ASN A CA 1
ATOM 1080 C C . ASN A 1 71 ? 15.483 1.189 -1.020 1.00 0.00 71 ASN A C 1
ATOM 1081 O O . ASN A 1 71 ? 16.372 0.409 -0.681 1.00 0.00 71 ASN A O 1
ATOM 1092 N N . GLN A 1 72 ? 14.947 2.080 -0.192 1.00 0.00 72 GLN A N 1
ATOM 1093 C CA . GLN A 1 72 ? 15.385 2.195 1.194 1.00 0.00 72 GLN A CA 1
ATOM 1094 C C . GLN A 1 72 ? 15.196 0.875 1.935 1.00 0.00 72 GLN A C 1
ATOM 1095 O O . GLN A 1 72 ? 15.861 0.615 2.939 1.00 0.00 72 GLN A O 1
ATOM 1109 N N . LEU A 1 73 ? 14.287 0.046 1.435 1.00 0.00 73 LEU A N 1
ATOM 1110 C CA . LEU A 1 73 ? 14.010 -1.247 2.050 1.00 0.00 73 LEU A CA 1
ATOM 1111 C C . LEU A 1 73 ? 14.538 -2.386 1.183 1.00 0.00 73 LEU A C 1
ATOM 1112 O O . LEU A 1 73 ? 15.238 -3.276 1.667 1.00 0.00 73 LEU A O 1
ATOM 1128 N N . PHE A 1 74 ? 14.200 -2.351 -0.102 1.00 0.00 74 PHE A N 1
ATOM 1129 C CA . PHE A 1 74 ? 14.641 -3.379 -1.037 1.00 0.00 74 PHE A CA 1
ATOM 1130 C C . PHE A 1 74 ? 16.162 -3.384 -1.162 1.00 0.00 74 PHE A C 1
ATOM 1131 O O . PHE A 1 74 ? 16.840 -4.244 -0.598 1.00 0.00 74 PHE A O 1
ATOM 1148 N N . LYS A 1 75 ? 16.692 -2.419 -1.905 1.00 0.00 75 LYS A N 1
ATOM 1149 C CA . LYS A 1 75 ? 18.132 -2.310 -2.105 1.00 0.00 75 LYS A CA 1
ATOM 1150 C C . LYS A 1 75 ? 18.886 -2.616 -0.815 1.00 0.00 75 LYS A C 1
ATOM 1151 O O . LYS A 1 75 ? 18.362 -2.421 0.282 1.00 0.00 75 LYS A O 1
ATOM 1170 N N . SER A 1 76 ? 20.118 -3.095 -0.953 1.00 0.00 76 SER A N 1
ATOM 1171 C CA . SER A 1 76 ? 20.942 -3.430 0.202 1.00 0.00 76 SER A CA 1
ATOM 1172 C C . SER A 1 76 ? 22.348 -3.833 -0.232 1.00 0.00 76 SER A C 1
ATOM 1173 O O . SER A 1 76 ? 22.680 -3.793 -1.417 1.00 0.00 76 SER A O 1
ATOM 1181 N N . LYS A 1 77 ? 23.171 -4.221 0.736 1.00 0.00 77 LYS A N 1
ATOM 1182 C CA . LYS A 1 77 ? 24.542 -4.633 0.456 1.00 0.00 77 LYS A CA 1
ATOM 1183 C C . LYS A 1 77 ? 24.923 -5.855 1.287 1.00 0.00 77 LYS A C 1
ATOM 1184 O O . LYS A 1 77 ? 24.096 -6.408 2.011 1.00 0.00 77 LYS A O 1
ATOM 1203 N N . GLY A 1 78 ? 26.181 -6.269 1.179 1.00 0.00 78 GLY A N 1
ATOM 1204 C CA . GLY A 1 78 ? 26.650 -7.422 1.926 1.00 0.00 78 GLY A CA 1
ATOM 1205 C C . GLY A 1 78 ? 26.106 -7.454 3.341 1.00 0.00 78 GLY A C 1
ATOM 1206 O O . GLY A 1 78 ? 26.416 -6.583 4.152 1.00 0.00 78 GLY A O 1
ATOM 1210 N N . ASN A 1 79 ? 25.292 -8.462 3.637 1.00 0.00 79 ASN A N 1
ATOM 1211 C CA . ASN A 1 79 ? 24.702 -8.604 4.964 1.00 0.00 79 ASN A CA 1
ATOM 1212 C C . ASN A 1 79 ? 23.912 -9.904 5.071 1.00 0.00 79 ASN A C 1
ATOM 1213 O O . ASN A 1 79 ? 22.861 -10.058 4.447 1.00 0.00 79 ASN A O 1
ATOM 1224 N N . TYR A 1 80 ? 24.423 -10.837 5.867 1.00 0.00 80 TYR A N 1
ATOM 1225 C CA . TYR A 1 80 ? 23.766 -12.125 6.056 1.00 0.00 80 TYR A CA 1
ATOM 1226 C C . TYR A 1 80 ? 24.141 -12.736 7.402 1.00 0.00 80 TYR A C 1
ATOM 1227 O O . TYR A 1 80 ? 25.172 -12.397 7.985 1.00 0.00 80 TYR A O 1
ATOM 1245 N N . ASP A 1 81 ? 23.297 -13.638 7.891 1.00 0.00 81 ASP A N 1
ATOM 1246 C CA . ASP A 1 81 ? 23.539 -14.299 9.168 1.00 0.00 81 ASP A CA 1
ATOM 1247 C C . ASP A 1 81 ? 23.834 -15.782 8.965 1.00 0.00 81 ASP A C 1
ATOM 1248 O O . ASP A 1 81 ? 23.699 -16.305 7.860 1.00 0.00 81 ASP A O 1
ATOM 1257 N N . GLU A 1 82 ? 24.237 -16.452 10.040 1.00 0.00 82 GLU A N 1
ATOM 1258 C CA . GLU A 1 82 ? 24.553 -17.874 9.978 1.00 0.00 82 GLU A CA 1
ATOM 1259 C C . GLU A 1 82 ? 23.344 -18.717 10.374 1.00 0.00 82 GLU A C 1
ATOM 1260 O O . GLU A 1 82 ? 23.471 -19.704 11.098 1.00 0.00 82 GLU A O 1
ATOM 1272 N N . GLY A 1 83 ? 22.170 -18.321 9.891 1.00 0.00 83 GLY A N 1
ATOM 1273 C CA . GLY A 1 83 ? 20.955 -19.049 10.205 1.00 0.00 83 GLY A CA 1
ATOM 1274 C C . GLY A 1 83 ? 20.709 -20.204 9.254 1.00 0.00 83 GLY A C 1
ATOM 1275 O O . GLY A 1 83 ? 20.688 -21.364 9.668 1.00 0.00 83 GLY A O 1
ATOM 1279 N N . PHE A 1 84 ? 20.522 -19.888 7.977 1.00 0.00 84 PHE A N 1
ATOM 1280 C CA . PHE A 1 84 ? 20.275 -20.908 6.965 1.00 0.00 84 PHE A CA 1
ATOM 1281 C C . PHE A 1 84 ? 21.169 -22.124 7.189 1.00 0.00 84 PHE A C 1
ATOM 1282 O O . PHE A 1 84 ? 22.298 -22.000 7.662 1.00 0.00 84 PHE A O 1
ATOM 1299 N N . GLY A 1 85 ? 20.655 -23.301 6.844 1.00 0.00 85 GLY A N 1
ATOM 1300 C CA . GLY A 1 85 ? 21.419 -24.523 7.015 1.00 0.00 85 GLY A CA 1
ATOM 1301 C C . GLY A 1 85 ? 20.599 -25.765 6.728 1.00 0.00 85 GLY A C 1
ATOM 1302 O O . GLY A 1 85 ? 19.388 -25.782 6.947 1.00 0.00 85 GLY A O 1
ATOM 1306 N N . SER A 1 86 ? 21.259 -26.807 6.234 1.00 0.00 86 SER A N 1
ATOM 1307 C CA . SER A 1 86 ? 20.582 -28.058 5.910 1.00 0.00 86 SER A CA 1
ATOM 1308 C C . SER A 1 86 ? 21.371 -29.254 6.435 1.00 0.00 86 SER A C 1
ATOM 1309 O O . SER A 1 86 ? 22.586 -29.181 6.612 1.00 0.00 86 SER A O 1
ATOM 1317 N N . GLY A 1 87 ? 20.668 -30.355 6.683 1.00 0.00 87 GLY A N 1
ATOM 1318 C CA . GLY A 1 87 ? 21.318 -31.552 7.185 1.00 0.00 87 GLY A CA 1
ATOM 1319 C C . GLY A 1 87 ? 20.534 -32.811 6.873 1.00 0.00 87 GLY A C 1
ATOM 1320 O O . GLY A 1 87 ? 19.309 -32.791 6.751 1.00 0.00 87 GLY A O 1
ATOM 1324 N N . PRO A 1 88 ? 21.248 -33.939 6.738 1.00 0.00 88 PRO A N 1
ATOM 1325 C CA . PRO A 1 88 ? 20.631 -35.234 6.435 1.00 0.00 88 PRO A CA 1
ATOM 1326 C C . PRO A 1 88 ? 19.815 -35.775 7.604 1.00 0.00 88 PRO A C 1
ATOM 1327 O O . PRO A 1 88 ? 19.925 -35.287 8.728 1.00 0.00 88 PRO A O 1
ATOM 1338 N N . SER A 1 89 ? 18.998 -36.787 7.331 1.00 0.00 89 SER A N 1
ATOM 1339 C CA . SER A 1 89 ? 18.160 -37.392 8.360 1.00 0.00 89 SER A CA 1
ATOM 1340 C C . SER A 1 89 ? 17.631 -38.748 7.901 1.00 0.00 89 SER A C 1
ATOM 1341 O O . SER A 1 89 ? 17.113 -38.881 6.792 1.00 0.00 89 SER A O 1
ATOM 1349 N N . SER A 1 90 ? 17.765 -39.750 8.763 1.00 0.00 90 SER A N 1
ATOM 1350 C CA . SER A 1 90 ? 17.304 -41.097 8.447 1.00 0.00 90 SER A CA 1
ATOM 1351 C C . SER A 1 90 ? 15.831 -41.087 8.046 1.00 0.00 90 SER A C 1
ATOM 1352 O O . SER A 1 90 ? 14.995 -40.496 8.728 1.00 0.00 90 SER A O 1
ATOM 1360 N N . GLY A 1 91 ? 15.522 -41.748 6.934 1.00 0.00 91 GLY A N 1
ATOM 1361 C CA . GLY A 1 91 ? 14.152 -41.803 6.461 1.00 0.00 91 GLY A CA 1
ATOM 1362 C C . GLY A 1 91 ? 13.690 -43.221 6.187 1.00 0.00 91 GLY A C 1
ATOM 1363 O O . GLY A 1 91 ? 13.796 -44.067 7.073 1.00 0.00 91 GLY A O 1
ATOM 1369 N N . GLY A 1 1 ? -25.089 -9.637 15.043 1.00 0.00 1 GLY A N 2
ATOM 1370 C CA . GLY A 1 1 ? -25.825 -10.633 14.286 1.00 0.00 1 GLY A CA 2
ATOM 1371 C C . GLY A 1 1 ? -25.390 -10.697 12.835 1.00 0.00 1 GLY A C 2
ATOM 1372 O O . GLY A 1 1 ? -24.387 -10.093 12.454 1.00 0.00 1 GLY A O 2
ATOM 1376 N N . SER A 1 2 ? -26.144 -11.432 12.025 1.00 0.00 2 SER A N 2
ATOM 1377 C CA . SER A 1 2 ? -25.828 -11.578 10.609 1.00 0.00 2 SER A CA 2
ATOM 1378 C C . SER A 1 2 ? -27.025 -11.199 9.743 1.00 0.00 2 SER A C 2
ATOM 1379 O O . SER A 1 2 ? -28.082 -11.825 9.817 1.00 0.00 2 SER A O 2
ATOM 1387 N N . SER A 1 3 ? -26.851 -10.168 8.922 1.00 0.00 3 SER A N 2
ATOM 1388 C CA . SER A 1 3 ? -27.918 -9.701 8.044 1.00 0.00 3 SER A CA 2
ATOM 1389 C C . SER A 1 3 ? -27.385 -9.423 6.642 1.00 0.00 3 SER A C 2
ATOM 1390 O O . SER A 1 3 ? -26.333 -8.807 6.476 1.00 0.00 3 SER A O 2
ATOM 1398 N N . GLY A 1 4 ? -28.120 -9.884 5.634 1.00 0.00 4 GLY A N 2
ATOM 1399 C CA . GLY A 1 4 ? -27.706 -9.676 4.259 1.00 0.00 4 GLY A CA 2
ATOM 1400 C C . GLY A 1 4 ? -28.745 -10.152 3.263 1.00 0.00 4 GLY A C 2
ATOM 1401 O O . GLY A 1 4 ? -28.966 -11.354 3.113 1.00 0.00 4 GLY A O 2
ATOM 1405 N N . SER A 1 5 ? -29.385 -9.208 2.581 1.00 0.00 5 SER A N 2
ATOM 1406 C CA . SER A 1 5 ? -30.410 -9.538 1.597 1.00 0.00 5 SER A CA 2
ATOM 1407 C C . SER A 1 5 ? -30.635 -8.374 0.636 1.00 0.00 5 SER A C 2
ATOM 1408 O O . SER A 1 5 ? -31.066 -7.295 1.041 1.00 0.00 5 SER A O 2
ATOM 1416 N N . SER A 1 6 ? -30.339 -8.603 -0.639 1.00 0.00 6 SER A N 2
ATOM 1417 C CA . SER A 1 6 ? -30.504 -7.574 -1.659 1.00 0.00 6 SER A CA 2
ATOM 1418 C C . SER A 1 6 ? -30.602 -8.197 -3.048 1.00 0.00 6 SER A C 2
ATOM 1419 O O . SER A 1 6 ? -30.192 -9.337 -3.260 1.00 0.00 6 SER A O 2
ATOM 1427 N N . GLY A 1 7 ? -31.148 -7.438 -3.994 1.00 0.00 7 GLY A N 2
ATOM 1428 C CA . GLY A 1 7 ? -31.291 -7.931 -5.351 1.00 0.00 7 GLY A CA 2
ATOM 1429 C C . GLY A 1 7 ? -29.954 -8.133 -6.037 1.00 0.00 7 GLY A C 2
ATOM 1430 O O . GLY A 1 7 ? -28.943 -7.571 -5.619 1.00 0.00 7 GLY A O 2
ATOM 1434 N N . MET A 1 8 ? -29.949 -8.941 -7.093 1.00 0.00 8 MET A N 2
ATOM 1435 C CA . MET A 1 8 ? -28.727 -9.217 -7.838 1.00 0.00 8 MET A CA 2
ATOM 1436 C C . MET A 1 8 ? -28.640 -8.342 -9.084 1.00 0.00 8 MET A C 2
ATOM 1437 O O . MET A 1 8 ? -29.045 -8.751 -10.173 1.00 0.00 8 MET A O 2
ATOM 1451 N N . LYS A 1 9 ? -28.111 -7.134 -8.919 1.00 0.00 9 LYS A N 2
ATOM 1452 C CA . LYS A 1 9 ? -27.970 -6.201 -10.030 1.00 0.00 9 LYS A CA 2
ATOM 1453 C C . LYS A 1 9 ? -26.526 -5.729 -10.165 1.00 0.00 9 LYS A C 2
ATOM 1454 O O . LYS A 1 9 ? -26.075 -4.858 -9.422 1.00 0.00 9 LYS A O 2
ATOM 1473 N N . PHE A 1 10 ? -25.805 -6.309 -11.119 1.00 0.00 10 PHE A N 2
ATOM 1474 C CA . PHE A 1 10 ? -24.412 -5.947 -11.352 1.00 0.00 10 PHE A CA 2
ATOM 1475 C C . PHE A 1 10 ? -23.976 -6.341 -12.760 1.00 0.00 10 PHE A C 2
ATOM 1476 O O . PHE A 1 10 ? -24.646 -7.124 -13.432 1.00 0.00 10 PHE A O 2
ATOM 1493 N N . GLN A 1 11 ? -22.848 -5.791 -13.199 1.00 0.00 11 GLN A N 2
ATOM 1494 C CA . GLN A 1 11 ? -22.322 -6.084 -14.527 1.00 0.00 11 GLN A CA 2
ATOM 1495 C C . GLN A 1 11 ? -22.321 -7.585 -14.794 1.00 0.00 11 GLN A C 2
ATOM 1496 O O . GLN A 1 11 ? -21.882 -8.374 -13.957 1.00 0.00 11 GLN A O 2
ATOM 1510 N N . ALA A 1 12 ? -22.816 -7.974 -15.964 1.00 0.00 12 ALA A N 2
ATOM 1511 C CA . ALA A 1 12 ? -22.870 -9.381 -16.342 1.00 0.00 12 ALA A CA 2
ATOM 1512 C C . ALA A 1 12 ? -21.469 -9.971 -16.465 1.00 0.00 12 ALA A C 2
ATOM 1513 O O . ALA A 1 12 ? -21.114 -10.935 -15.787 1.00 0.00 12 ALA A O 2
ATOM 1520 N N . PRO A 1 13 ? -20.654 -9.380 -17.351 1.00 0.00 13 PRO A N 2
ATOM 1521 C CA . PRO A 1 13 ? -19.279 -9.832 -17.584 1.00 0.00 13 PRO A CA 2
ATOM 1522 C C . PRO A 1 13 ? -18.364 -9.539 -16.400 1.00 0.00 13 PRO A C 2
ATOM 1523 O O . PRO A 1 13 ? -18.771 -8.893 -15.434 1.00 0.00 13 PRO A O 2
ATOM 1534 N N . ALA A 1 14 ? -17.127 -10.017 -16.481 1.00 0.00 14 ALA A N 2
ATOM 1535 C CA . ALA A 1 14 ? -16.154 -9.804 -15.417 1.00 0.00 14 ALA A CA 2
ATOM 1536 C C . ALA A 1 14 ? -15.707 -8.347 -15.365 1.00 0.00 14 ALA A C 2
ATOM 1537 O O . ALA A 1 14 ? -14.883 -7.912 -16.170 1.00 0.00 14 ALA A O 2
ATOM 1544 N N . ARG A 1 15 ? -16.256 -7.597 -14.415 1.00 0.00 15 ARG A N 2
ATOM 1545 C CA . ARG A 1 15 ? -15.915 -6.188 -14.260 1.00 0.00 15 ARG A CA 2
ATOM 1546 C C . ARG A 1 15 ? -14.548 -6.029 -13.600 1.00 0.00 15 ARG A C 2
ATOM 1547 O O . ARG A 1 15 ? -13.937 -7.008 -13.174 1.00 0.00 15 ARG A O 2
ATOM 1568 N N . GLU A 1 16 ? -14.076 -4.789 -13.520 1.00 0.00 16 GLU A N 2
ATOM 1569 C CA . GLU A 1 16 ? -12.782 -4.503 -12.912 1.00 0.00 16 GLU A CA 2
ATOM 1570 C C . GLU A 1 16 ? -12.951 -4.000 -11.482 1.00 0.00 16 GLU A C 2
ATOM 1571 O O . GLU A 1 16 ? -13.934 -3.332 -11.158 1.00 0.00 16 GLU A O 2
ATOM 1583 N N . THR A 1 17 ? -11.986 -4.326 -10.628 1.00 0.00 17 THR A N 2
ATOM 1584 C CA . THR A 1 17 ? -12.028 -3.910 -9.232 1.00 0.00 17 THR A CA 2
ATOM 1585 C C . THR A 1 17 ? -10.683 -3.348 -8.785 1.00 0.00 17 THR A C 2
ATOM 1586 O O . THR A 1 17 ? -9.633 -3.747 -9.290 1.00 0.00 17 THR A O 2
ATOM 1597 N N . CYS A 1 18 ? -10.721 -2.420 -7.835 1.00 0.00 18 CYS A N 2
ATOM 1598 C CA . CYS A 1 18 ? -9.505 -1.803 -7.319 1.00 0.00 18 CYS A CA 2
ATOM 1599 C C . CYS A 1 18 ? -8.819 -2.716 -6.307 1.00 0.00 18 CYS A C 2
ATOM 1600 O O . CYS A 1 18 ? -9.459 -3.247 -5.399 1.00 0.00 18 CYS A O 2
ATOM 1607 N N . VAL A 1 19 ? -7.512 -2.893 -6.469 1.00 0.00 19 VAL A N 2
ATOM 1608 C CA . VAL A 1 19 ? -6.738 -3.740 -5.570 1.00 0.00 19 VAL A CA 2
ATOM 1609 C C . VAL A 1 19 ? -6.241 -2.951 -4.363 1.00 0.00 19 VAL A C 2
ATOM 1610 O O . VAL A 1 19 ? -5.306 -3.367 -3.680 1.00 0.00 19 VAL A O 2
ATOM 1623 N N . GLU A 1 20 ? -6.875 -1.811 -4.107 1.00 0.00 20 GLU A N 2
ATOM 1624 C CA . GLU A 1 20 ? -6.496 -0.963 -2.983 1.00 0.00 20 GLU A CA 2
ATOM 1625 C C . GLU A 1 20 ? -7.664 -0.788 -2.016 1.00 0.00 20 GLU A C 2
ATOM 1626 O O . GLU A 1 20 ? -7.514 -0.954 -0.805 1.00 0.00 20 GLU A O 2
ATOM 1638 N N . CYS A 1 21 ? -8.829 -0.452 -2.560 1.00 0.00 21 CYS A N 2
ATOM 1639 C CA . CYS A 1 21 ? -10.024 -0.252 -1.749 1.00 0.00 21 CYS A CA 2
ATOM 1640 C C . CYS A 1 21 ? -11.070 -1.322 -2.049 1.00 0.00 21 CYS A C 2
ATOM 1641 O O . CYS A 1 21 ? -12.035 -1.486 -1.303 1.00 0.00 21 CYS A O 2
ATOM 1648 N N . GLN A 1 22 ? -10.871 -2.045 -3.146 1.00 0.00 22 GLN A N 2
ATOM 1649 C CA . GLN A 1 22 ? -11.797 -3.098 -3.545 1.00 0.00 22 GLN A CA 2
ATOM 1650 C C . GLN A 1 22 ? -13.131 -2.509 -3.991 1.00 0.00 22 GLN A C 2
ATOM 1651 O O . GLN A 1 22 ? -14.193 -2.927 -3.528 1.00 0.00 22 GLN A O 2
ATOM 1665 N N . LYS A 1 23 ? -13.070 -1.535 -4.893 1.00 0.00 23 LYS A N 2
ATOM 1666 C CA . LYS A 1 23 ? -14.273 -0.888 -5.404 1.00 0.00 23 LYS A CA 2
ATOM 1667 C C . LYS A 1 23 ? -14.311 -0.936 -6.928 1.00 0.00 23 LYS A C 2
ATOM 1668 O O . LYS A 1 23 ? -13.323 -0.625 -7.594 1.00 0.00 23 LYS A O 2
ATOM 1687 N N . THR A 1 24 ? -15.459 -1.324 -7.475 1.00 0.00 24 THR A N 2
ATOM 1688 C CA . THR A 1 24 ? -15.626 -1.412 -8.920 1.00 0.00 24 THR A CA 2
ATOM 1689 C C . THR A 1 24 ? -14.970 -0.228 -9.622 1.00 0.00 24 THR A C 2
ATOM 1690 O O . THR A 1 24 ? -15.473 0.895 -9.568 1.00 0.00 24 THR A O 2
ATOM 1701 N N . VAL A 1 25 ? -13.845 -0.485 -10.281 1.00 0.00 25 VAL A N 2
ATOM 1702 C CA . VAL A 1 25 ? -13.121 0.560 -10.995 1.00 0.00 25 VAL A CA 2
ATOM 1703 C C . VAL A 1 25 ? -13.785 0.872 -12.332 1.00 0.00 25 VAL A C 2
ATOM 1704 O O . VAL A 1 25 ? -13.961 -0.011 -13.171 1.00 0.00 25 VAL A O 2
ATOM 1717 N N . TYR A 1 26 ? -14.150 2.135 -12.523 1.00 0.00 26 TYR A N 2
ATOM 1718 C CA . TYR A 1 26 ? -14.797 2.565 -13.758 1.00 0.00 26 TYR A CA 2
ATOM 1719 C C . TYR A 1 26 ? -13.774 2.738 -14.876 1.00 0.00 26 TYR A C 2
ATOM 1720 O O . TYR A 1 26 ? -12.571 2.851 -14.641 1.00 0.00 26 TYR A O 2
ATOM 1738 N N . PRO A 1 27 ? -14.263 2.759 -16.125 1.00 0.00 27 PRO A N 2
ATOM 1739 C CA . PRO A 1 27 ? -13.410 2.919 -17.307 1.00 0.00 27 PRO A CA 2
ATOM 1740 C C . PRO A 1 27 ? -12.818 4.321 -17.409 1.00 0.00 27 PRO A C 2
ATOM 1741 O O . PRO A 1 27 ? -12.129 4.645 -18.375 1.00 0.00 27 PRO A O 2
ATOM 1752 N N . MET A 1 28 ? -13.093 5.149 -16.406 1.00 0.00 28 MET A N 2
ATOM 1753 C CA . MET A 1 28 ? -12.586 6.516 -16.383 1.00 0.00 28 MET A CA 2
ATOM 1754 C C . MET A 1 28 ? -11.472 6.666 -15.352 1.00 0.00 28 MET A C 2
ATOM 1755 O O . MET A 1 28 ? -10.593 7.515 -15.494 1.00 0.00 28 MET A O 2
ATOM 1769 N N . GLU A 1 29 ? -11.517 5.837 -14.314 1.00 0.00 29 GLU A N 2
ATOM 1770 C CA . GLU A 1 29 ? -10.512 5.879 -13.258 1.00 0.00 29 GLU A CA 2
ATOM 1771 C C . GLU A 1 29 ? -9.736 4.567 -13.193 1.00 0.00 29 GLU A C 2
ATOM 1772 O O . GLU A 1 29 ? -9.140 4.236 -12.167 1.00 0.00 29 GLU A O 2
ATOM 1784 N N . ARG A 1 30 ? -9.748 3.824 -14.295 1.00 0.00 30 ARG A N 2
ATOM 1785 C CA . ARG A 1 30 ? -9.047 2.547 -14.363 1.00 0.00 30 ARG A CA 2
ATOM 1786 C C . ARG A 1 30 ? -7.584 2.750 -14.745 1.00 0.00 30 ARG A C 2
ATOM 1787 O O . ARG A 1 30 ? -7.235 2.757 -15.927 1.00 0.00 30 ARG A O 2
ATOM 1808 N N . LEU A 1 31 ? -6.732 2.915 -13.739 1.00 0.00 31 LEU A N 2
ATOM 1809 C CA . LEU A 1 31 ? -5.306 3.118 -13.970 1.00 0.00 31 LEU A CA 2
ATOM 1810 C C . LEU A 1 31 ? -4.542 1.804 -13.848 1.00 0.00 31 LEU A C 2
ATOM 1811 O O . LEU A 1 31 ? -4.424 1.241 -12.759 1.00 0.00 31 LEU A O 2
ATOM 1827 N N . LEU A 1 32 ? -4.023 1.321 -14.971 1.00 0.00 32 LEU A N 2
ATOM 1828 C CA . LEU A 1 32 ? -3.267 0.074 -14.990 1.00 0.00 32 LEU A CA 2
ATOM 1829 C C . LEU A 1 32 ? -1.914 0.246 -14.308 1.00 0.00 32 LEU A C 2
ATOM 1830 O O . LEU A 1 32 ? -1.166 1.173 -14.617 1.00 0.00 32 LEU A O 2
ATOM 1846 N N . ALA A 1 33 ? -1.605 -0.654 -13.381 1.00 0.00 33 ALA A N 2
ATOM 1847 C CA . ALA A 1 33 ? -0.340 -0.604 -12.658 1.00 0.00 33 ALA A CA 2
ATOM 1848 C C . ALA A 1 33 ? 0.086 -1.995 -12.201 1.00 0.00 33 ALA A C 2
ATOM 1849 O O . ALA A 1 33 ? -0.588 -2.624 -11.386 1.00 0.00 33 ALA A O 2
ATOM 1856 N N . ASN A 1 34 ? 1.209 -2.469 -12.731 1.00 0.00 34 ASN A N 2
ATOM 1857 C CA . ASN A 1 34 ? 1.724 -3.787 -12.377 1.00 0.00 34 ASN A CA 2
ATOM 1858 C C . ASN A 1 34 ? 0.743 -4.882 -12.784 1.00 0.00 34 ASN A C 2
ATOM 1859 O O . ASN A 1 34 ? 0.553 -5.858 -12.059 1.00 0.00 34 ASN A O 2
ATOM 1870 N N . GLN A 1 35 ? 0.125 -4.712 -13.948 1.00 0.00 35 GLN A N 2
ATOM 1871 C CA . GLN A 1 35 ? -0.836 -5.686 -14.451 1.00 0.00 35 GLN A CA 2
ATOM 1872 C C . GLN A 1 35 ? -2.010 -5.840 -13.489 1.00 0.00 35 GLN A C 2
ATOM 1873 O O . GLN A 1 35 ? -2.508 -6.944 -13.276 1.00 0.00 35 GLN A O 2
ATOM 1887 N N . GLN A 1 36 ? -2.445 -4.724 -12.912 1.00 0.00 36 GLN A N 2
ATOM 1888 C CA . GLN A 1 36 ? -3.559 -4.737 -11.972 1.00 0.00 36 GLN A CA 2
ATOM 1889 C C . GLN A 1 36 ? -4.329 -3.421 -12.022 1.00 0.00 36 GLN A C 2
ATOM 1890 O O . GLN A 1 36 ? -3.760 -2.367 -12.309 1.00 0.00 36 GLN A O 2
ATOM 1904 N N . VAL A 1 37 ? -5.627 -3.489 -11.743 1.00 0.00 37 VAL A N 2
ATOM 1905 C CA . VAL A 1 37 ? -6.474 -2.302 -11.756 1.00 0.00 37 VAL A CA 2
ATOM 1906 C C . VAL A 1 37 ? -6.252 -1.454 -10.509 1.00 0.00 37 VAL A C 2
ATOM 1907 O O . VAL A 1 37 ? -6.466 -1.914 -9.387 1.00 0.00 37 VAL A O 2
ATOM 1920 N N . PHE A 1 38 ? -5.822 -0.214 -10.712 1.00 0.00 38 PHE A N 2
ATOM 1921 C CA . PHE A 1 38 ? -5.570 0.700 -9.604 1.00 0.00 38 PHE A CA 2
ATOM 1922 C C . PHE A 1 38 ? -6.297 2.024 -9.815 1.00 0.00 38 PHE A C 2
ATOM 1923 O O . PHE A 1 38 ? -6.513 2.454 -10.949 1.00 0.00 38 PHE A O 2
ATOM 1940 N N . HIS A 1 39 ? -6.674 2.668 -8.714 1.00 0.00 39 HIS A N 2
ATOM 1941 C CA . HIS A 1 39 ? -7.377 3.944 -8.777 1.00 0.00 39 HIS A CA 2
ATOM 1942 C C . HIS A 1 39 ? -6.390 5.105 -8.852 1.00 0.00 39 HIS A C 2
ATOM 1943 O O . HIS A 1 39 ? -5.488 5.219 -8.022 1.00 0.00 39 HIS A O 2
ATOM 1957 N N . ILE A 1 40 ? -6.568 5.963 -9.851 1.00 0.00 40 ILE A N 2
ATOM 1958 C CA . ILE A 1 40 ? -5.693 7.114 -10.033 1.00 0.00 40 ILE A CA 2
ATOM 1959 C C . ILE A 1 40 ? -5.383 7.785 -8.700 1.00 0.00 40 ILE A C 2
ATOM 1960 O O . ILE A 1 40 ? -4.367 8.465 -8.557 1.00 0.00 40 ILE A O 2
ATOM 1976 N N . SER A 1 41 ? -6.265 7.588 -7.725 1.00 0.00 41 SER A N 2
ATOM 1977 C CA . SER A 1 41 ? -6.086 8.176 -6.402 1.00 0.00 41 SER A CA 2
ATOM 1978 C C . SER A 1 41 ? -5.413 7.187 -5.455 1.00 0.00 41 SER A C 2
ATOM 1979 O O . SER A 1 41 ? -4.378 7.487 -4.859 1.00 0.00 41 SER A O 2
ATOM 1987 N N . CYS A 1 42 ? -6.008 6.007 -5.321 1.00 0.00 42 CYS A N 2
ATOM 1988 C CA . CYS A 1 42 ? -5.468 4.972 -4.447 1.00 0.00 42 CYS A CA 2
ATOM 1989 C C . CYS A 1 42 ? -3.983 4.752 -4.717 1.00 0.00 42 CYS A C 2
ATOM 1990 O O . CYS A 1 42 ? -3.201 4.516 -3.796 1.00 0.00 42 CYS A O 2
ATOM 1997 N N . PHE A 1 43 ? -3.600 4.832 -5.987 1.00 0.00 43 PHE A N 2
ATOM 1998 C CA . PHE A 1 43 ? -2.209 4.641 -6.380 1.00 0.00 43 PHE A CA 2
ATOM 1999 C C . PHE A 1 43 ? -1.275 5.456 -5.489 1.00 0.00 43 PHE A C 2
ATOM 2000 O O . PHE A 1 43 ? -1.023 6.633 -5.748 1.00 0.00 43 PHE A O 2
ATOM 2017 N N . ARG A 1 44 ? -0.767 4.822 -4.438 1.00 0.00 44 ARG A N 2
ATOM 2018 C CA . ARG A 1 44 ? 0.137 5.487 -3.508 1.00 0.00 44 ARG A CA 2
ATOM 2019 C C . ARG A 1 44 ? 1.050 4.477 -2.819 1.00 0.00 44 ARG A C 2
ATOM 2020 O O . ARG A 1 44 ? 0.824 3.268 -2.893 1.00 0.00 44 ARG A O 2
ATOM 2041 N N . CYS A 1 45 ? 2.083 4.979 -2.151 1.00 0.00 45 CYS A N 2
ATOM 2042 C CA . CYS A 1 45 ? 3.031 4.122 -1.450 1.00 0.00 45 CYS A CA 2
ATOM 2043 C C . CYS A 1 45 ? 2.414 3.558 -0.173 1.00 0.00 45 CYS A C 2
ATOM 2044 O O . CYS A 1 45 ? 1.662 4.243 0.520 1.00 0.00 45 CYS A O 2
ATOM 2051 N N . SER A 1 46 ? 2.738 2.305 0.131 1.00 0.00 46 SER A N 2
ATOM 2052 C CA . SER A 1 46 ? 2.213 1.647 1.322 1.00 0.00 46 SER A CA 2
ATOM 2053 C C . SER A 1 46 ? 3.036 2.015 2.553 1.00 0.00 46 SER A C 2
ATOM 2054 O O . SER A 1 46 ? 3.040 1.292 3.549 1.00 0.00 46 SER A O 2
ATOM 2062 N N . TYR A 1 47 ? 3.731 3.144 2.475 1.00 0.00 47 TYR A N 2
ATOM 2063 C CA . TYR A 1 47 ? 4.560 3.608 3.581 1.00 0.00 47 TYR A CA 2
ATOM 2064 C C . TYR A 1 47 ? 4.282 5.076 3.892 1.00 0.00 47 TYR A C 2
ATOM 2065 O O . TYR A 1 47 ? 3.929 5.429 5.017 1.00 0.00 47 TYR A O 2
ATOM 2083 N N . CYS A 1 48 ? 4.444 5.928 2.885 1.00 0.00 48 CYS A N 2
ATOM 2084 C CA . CYS A 1 48 ? 4.212 7.358 3.047 1.00 0.00 48 CYS A CA 2
ATOM 2085 C C . CYS A 1 48 ? 2.826 7.745 2.538 1.00 0.00 48 CYS A C 2
ATOM 2086 O O . CYS A 1 48 ? 2.242 8.731 2.986 1.00 0.00 48 CYS A O 2
ATOM 2093 N N . ASN A 1 49 ? 2.306 6.961 1.600 1.00 0.00 49 ASN A N 2
ATOM 2094 C CA . ASN A 1 49 ? 0.989 7.221 1.029 1.00 0.00 49 ASN A CA 2
ATOM 2095 C C . ASN A 1 49 ? 1.012 8.471 0.156 1.00 0.00 49 ASN A C 2
ATOM 2096 O O . ASN A 1 49 ? 0.089 9.283 0.192 1.00 0.00 49 ASN A O 2
ATOM 2107 N N . ASN A 1 50 ? 2.075 8.619 -0.629 1.00 0.00 50 ASN A N 2
ATOM 2108 C CA . ASN A 1 50 ? 2.219 9.770 -1.513 1.00 0.00 50 ASN A CA 2
ATOM 2109 C C . ASN A 1 50 ? 1.885 9.395 -2.954 1.00 0.00 50 ASN A C 2
ATOM 2110 O O . ASN A 1 50 ? 2.497 8.496 -3.531 1.00 0.00 50 ASN A O 2
ATOM 2121 N N . LYS A 1 51 ? 0.910 10.091 -3.529 1.00 0.00 51 LYS A N 2
ATOM 2122 C CA . LYS A 1 51 ? 0.495 9.834 -4.903 1.00 0.00 51 LYS A CA 2
ATOM 2123 C C . LYS A 1 51 ? 1.704 9.587 -5.800 1.00 0.00 51 LYS A C 2
ATOM 2124 O O . LYS A 1 51 ? 2.668 10.354 -5.785 1.00 0.00 51 LYS A O 2
ATOM 2143 N N . LEU A 1 52 ? 1.647 8.513 -6.580 1.00 0.00 52 LEU A N 2
ATOM 2144 C CA . LEU A 1 52 ? 2.737 8.166 -7.485 1.00 0.00 52 LEU A CA 2
ATOM 2145 C C . LEU A 1 52 ? 2.288 8.260 -8.940 1.00 0.00 52 LEU A C 2
ATOM 2146 O O . LEU A 1 52 ? 1.146 8.621 -9.225 1.00 0.00 52 LEU A O 2
ATOM 2162 N N . SER A 1 53 ? 3.193 7.932 -9.856 1.00 0.00 53 SER A N 2
ATOM 2163 C CA . SER A 1 53 ? 2.891 7.980 -11.282 1.00 0.00 53 SER A CA 2
ATOM 2164 C C . SER A 1 53 ? 3.537 6.809 -12.015 1.00 0.00 53 SER A C 2
ATOM 2165 O O . SER A 1 53 ? 4.621 6.354 -11.649 1.00 0.00 53 SER A O 2
ATOM 2173 N N . LEU A 1 54 ? 2.862 6.323 -13.051 1.00 0.00 54 LEU A N 2
ATOM 2174 C CA . LEU A 1 54 ? 3.369 5.204 -13.837 1.00 0.00 54 LEU A CA 2
ATOM 2175 C C . LEU A 1 54 ? 4.847 5.392 -14.164 1.00 0.00 54 LEU A C 2
ATOM 2176 O O . LEU A 1 54 ? 5.212 6.252 -14.964 1.00 0.00 54 LEU A O 2
ATOM 2192 N N . GLY A 1 55 ? 5.694 4.580 -13.538 1.00 0.00 55 GLY A N 2
ATOM 2193 C CA . GLY A 1 55 ? 7.123 4.672 -13.777 1.00 0.00 55 GLY A CA 2
ATOM 2194 C C . GLY A 1 55 ? 7.912 4.880 -12.499 1.00 0.00 55 GLY A C 2
ATOM 2195 O O . GLY A 1 55 ? 8.948 4.247 -12.290 1.00 0.00 55 GLY A O 2
ATOM 2199 N N . THR A 1 56 ? 7.423 5.770 -11.641 1.00 0.00 56 THR A N 2
ATOM 2200 C CA . THR A 1 56 ? 8.091 6.061 -10.379 1.00 0.00 56 THR A CA 2
ATOM 2201 C C . THR A 1 56 ? 7.720 5.038 -9.312 1.00 0.00 56 THR A C 2
ATOM 2202 O O . THR A 1 56 ? 8.573 4.593 -8.542 1.00 0.00 56 THR A O 2
ATOM 2213 N N . TYR A 1 57 ? 6.446 4.667 -9.272 1.00 0.00 57 TYR A N 2
ATOM 2214 C CA . TYR A 1 57 ? 5.962 3.696 -8.297 1.00 0.00 57 TYR A CA 2
ATOM 2215 C C . TYR A 1 57 ? 6.869 2.469 -8.255 1.00 0.00 57 TYR A C 2
ATOM 2216 O O . TYR A 1 57 ? 7.824 2.363 -9.023 1.00 0.00 57 TYR A O 2
ATOM 2234 N N . ALA A 1 58 ? 6.560 1.545 -7.351 1.00 0.00 58 ALA A N 2
ATOM 2235 C CA . ALA A 1 58 ? 7.344 0.324 -7.210 1.00 0.00 58 ALA A CA 2
ATOM 2236 C C . ALA A 1 58 ? 6.647 -0.672 -6.288 1.00 0.00 58 ALA A C 2
ATOM 2237 O O . ALA A 1 58 ? 6.621 -0.491 -5.071 1.00 0.00 58 ALA A O 2
ATOM 2244 N N . SER A 1 59 ? 6.084 -1.722 -6.877 1.00 0.00 59 SER A N 2
ATOM 2245 C CA . SER A 1 59 ? 5.383 -2.744 -6.109 1.00 0.00 59 SER A CA 2
ATOM 2246 C C . SER A 1 59 ? 6.319 -3.894 -5.753 1.00 0.00 59 SER A C 2
ATOM 2247 O O . SER A 1 59 ? 7.433 -3.986 -6.271 1.00 0.00 59 SER A O 2
ATOM 2255 N N . LEU A 1 60 ? 5.860 -4.770 -4.866 1.00 0.00 60 LEU A N 2
ATOM 2256 C CA . LEU A 1 60 ? 6.656 -5.916 -4.439 1.00 0.00 60 LEU A CA 2
ATOM 2257 C C . LEU A 1 60 ? 5.859 -7.210 -4.567 1.00 0.00 60 LEU A C 2
ATOM 2258 O O . LEU A 1 60 ? 6.164 -8.059 -5.405 1.00 0.00 60 LEU A O 2
ATOM 2274 N N . HIS A 1 61 ? 4.835 -7.353 -3.731 1.00 0.00 61 HIS A N 2
ATOM 2275 C CA . HIS A 1 61 ? 3.992 -8.543 -3.753 1.00 0.00 61 HIS A CA 2
ATOM 2276 C C . HIS A 1 61 ? 2.555 -8.184 -4.119 1.00 0.00 61 HIS A C 2
ATOM 2277 O O . HIS A 1 61 ? 1.829 -8.995 -4.692 1.00 0.00 61 HIS A O 2
ATOM 2292 N N . GLY A 1 62 ? 2.151 -6.962 -3.785 1.00 0.00 62 GLY A N 2
ATOM 2293 C CA . GLY A 1 62 ? 0.803 -6.518 -4.086 1.00 0.00 62 GLY A CA 2
ATOM 2294 C C . GLY A 1 62 ? 0.608 -5.038 -3.824 1.00 0.00 62 GLY A C 2
ATOM 2295 O O . GLY A 1 62 ? -0.169 -4.376 -4.511 1.00 0.00 62 GLY A O 2
ATOM 2299 N N . ARG A 1 63 ? 1.315 -4.517 -2.826 1.00 0.00 63 ARG A N 2
ATOM 2300 C CA . ARG A 1 63 ? 1.213 -3.106 -2.473 1.00 0.00 63 ARG A CA 2
ATOM 2301 C C . ARG A 1 63 ? 2.216 -2.274 -3.267 1.00 0.00 63 ARG A C 2
ATOM 2302 O O . ARG A 1 63 ? 3.194 -2.801 -3.797 1.00 0.00 63 ARG A O 2
ATOM 2323 N N . ILE A 1 64 ? 1.964 -0.971 -3.346 1.00 0.00 64 ILE A N 2
ATOM 2324 C CA . ILE A 1 64 ? 2.844 -0.067 -4.075 1.00 0.00 64 ILE A CA 2
ATOM 2325 C C . ILE A 1 64 ? 3.794 0.659 -3.127 1.00 0.00 64 ILE A C 2
ATOM 2326 O O . ILE A 1 64 ? 3.465 0.898 -1.965 1.00 0.00 64 ILE A O 2
ATOM 2342 N N . TYR A 1 65 ? 4.971 1.009 -3.632 1.00 0.00 65 TYR A N 2
ATOM 2343 C CA . TYR A 1 65 ? 5.969 1.707 -2.831 1.00 0.00 65 TYR A CA 2
ATOM 2344 C C . TYR A 1 65 ? 6.742 2.713 -3.679 1.00 0.00 65 TYR A C 2
ATOM 2345 O O . TYR A 1 65 ? 6.992 2.484 -4.862 1.00 0.00 65 TYR A O 2
ATOM 2363 N N . CYS A 1 66 ? 7.119 3.829 -3.064 1.00 0.00 66 CYS A N 2
ATOM 2364 C CA . CYS A 1 66 ? 7.863 4.872 -3.759 1.00 0.00 66 CYS A CA 2
ATOM 2365 C C . CYS A 1 66 ? 9.335 4.492 -3.893 1.00 0.00 66 CYS A C 2
ATOM 2366 O O . CYS A 1 66 ? 9.960 4.034 -2.936 1.00 0.00 66 CYS A O 2
ATOM 2373 N N . LYS A 1 67 ? 9.884 4.686 -5.088 1.00 0.00 67 LYS A N 2
ATOM 2374 C CA . LYS A 1 67 ? 11.282 4.366 -5.349 1.00 0.00 67 LYS A CA 2
ATOM 2375 C C . LYS A 1 67 ? 12.129 4.564 -4.095 1.00 0.00 67 LYS A C 2
ATOM 2376 O O . LYS A 1 67 ? 12.858 3.671 -3.662 1.00 0.00 67 LYS A O 2
ATOM 2395 N N . PRO A 1 68 ? 12.031 5.760 -3.496 1.00 0.00 68 PRO A N 2
ATOM 2396 C CA . PRO A 1 68 ? 12.779 6.102 -2.283 1.00 0.00 68 PRO A CA 2
ATOM 2397 C C . PRO A 1 68 ? 12.677 5.018 -1.215 1.00 0.00 68 PRO A C 2
ATOM 2398 O O . PRO A 1 68 ? 13.678 4.412 -0.833 1.00 0.00 68 PRO A O 2
ATOM 2409 N N . HIS A 1 69 ? 11.460 4.779 -0.735 1.00 0.00 69 HIS A N 2
ATOM 2410 C CA . HIS A 1 69 ? 11.227 3.767 0.289 1.00 0.00 69 HIS A CA 2
ATOM 2411 C C . HIS A 1 69 ? 11.599 2.379 -0.224 1.00 0.00 69 HIS A C 2
ATOM 2412 O O . HIS A 1 69 ? 12.237 1.596 0.479 1.00 0.00 69 HIS A O 2
ATOM 2426 N N . PHE A 1 70 ? 11.194 2.081 -1.454 1.00 0.00 70 PHE A N 2
ATOM 2427 C CA . PHE A 1 70 ? 11.482 0.786 -2.061 1.00 0.00 70 PHE A CA 2
ATOM 2428 C C . PHE A 1 70 ? 12.964 0.443 -1.932 1.00 0.00 70 PHE A C 2
ATOM 2429 O O . PHE A 1 70 ? 13.325 -0.601 -1.391 1.00 0.00 70 PHE A O 2
ATOM 2446 N N . ASN A 1 71 ? 13.816 1.331 -2.434 1.00 0.00 71 ASN A N 2
ATOM 2447 C CA . ASN A 1 71 ? 15.258 1.122 -2.377 1.00 0.00 71 ASN A CA 2
ATOM 2448 C C . ASN A 1 71 ? 15.770 1.248 -0.945 1.00 0.00 71 ASN A C 2
ATOM 2449 O O . ASN A 1 71 ? 16.970 1.144 -0.693 1.00 0.00 71 ASN A O 2
ATOM 2460 N N . GLN A 1 72 ? 14.850 1.472 -0.012 1.00 0.00 72 GLN A N 2
ATOM 2461 C CA . GLN A 1 72 ? 15.208 1.612 1.395 1.00 0.00 72 GLN A CA 2
ATOM 2462 C C . GLN A 1 72 ? 14.793 0.377 2.188 1.00 0.00 72 GLN A C 2
ATOM 2463 O O . GLN A 1 72 ? 15.470 -0.021 3.136 1.00 0.00 72 GLN A O 2
ATOM 2477 N N . LEU A 1 73 ? 13.676 -0.225 1.794 1.00 0.00 73 LEU A N 2
ATOM 2478 C CA . LEU A 1 73 ? 13.170 -1.415 2.468 1.00 0.00 73 LEU A CA 2
ATOM 2479 C C . LEU A 1 73 ? 13.492 -2.673 1.668 1.00 0.00 73 LEU A C 2
ATOM 2480 O O . LEU A 1 73 ? 13.615 -3.763 2.228 1.00 0.00 73 LEU A O 2
ATOM 2496 N N . PHE A 1 74 ? 13.631 -2.514 0.356 1.00 0.00 74 PHE A N 2
ATOM 2497 C CA . PHE A 1 74 ? 13.941 -3.637 -0.521 1.00 0.00 74 PHE A CA 2
ATOM 2498 C C . PHE A 1 74 ? 15.438 -3.935 -0.515 1.00 0.00 74 PHE A C 2
ATOM 2499 O O . PHE A 1 74 ? 15.859 -5.052 -0.217 1.00 0.00 74 PHE A O 2
ATOM 2516 N N . LYS A 1 75 ? 16.237 -2.927 -0.847 1.00 0.00 75 LYS A N 2
ATOM 2517 C CA . LYS A 1 75 ? 17.687 -3.078 -0.880 1.00 0.00 75 LYS A CA 2
ATOM 2518 C C . LYS A 1 75 ? 18.218 -3.520 0.480 1.00 0.00 75 LYS A C 2
ATOM 2519 O O . LYS A 1 75 ? 19.047 -4.426 0.568 1.00 0.00 75 LYS A O 2
ATOM 2538 N N . SER A 1 76 ? 17.735 -2.876 1.537 1.00 0.00 76 SER A N 2
ATOM 2539 C CA . SER A 1 76 ? 18.164 -3.201 2.892 1.00 0.00 76 SER A CA 2
ATOM 2540 C C . SER A 1 76 ? 18.139 -4.709 3.123 1.00 0.00 76 SER A C 2
ATOM 2541 O O . SER A 1 76 ? 17.085 -5.293 3.375 1.00 0.00 76 SER A O 2
ATOM 2549 N N . LYS A 1 77 ? 19.308 -5.334 3.033 1.00 0.00 77 LYS A N 2
ATOM 2550 C CA . LYS A 1 77 ? 19.423 -6.774 3.233 1.00 0.00 77 LYS A CA 2
ATOM 2551 C C . LYS A 1 77 ? 18.456 -7.253 4.312 1.00 0.00 77 LYS A C 2
ATOM 2552 O O . LYS A 1 77 ? 18.544 -6.838 5.466 1.00 0.00 77 LYS A O 2
ATOM 2571 N N . GLY A 1 78 ? 17.535 -8.131 3.927 1.00 0.00 78 GLY A N 2
ATOM 2572 C CA . GLY A 1 78 ? 16.567 -8.653 4.874 1.00 0.00 78 GLY A CA 2
ATOM 2573 C C . GLY A 1 78 ? 15.694 -9.737 4.273 1.00 0.00 78 GLY A C 2
ATOM 2574 O O . GLY A 1 78 ? 14.469 -9.632 4.280 1.00 0.00 78 GLY A O 2
ATOM 2578 N N . ASN A 1 79 ? 16.328 -10.782 3.750 1.00 0.00 79 ASN A N 2
ATOM 2579 C CA . ASN A 1 79 ? 15.601 -11.890 3.140 1.00 0.00 79 ASN A CA 2
ATOM 2580 C C . ASN A 1 79 ? 15.745 -13.160 3.973 1.00 0.00 79 ASN A C 2
ATOM 2581 O O . ASN A 1 79 ? 16.853 -13.556 4.333 1.00 0.00 79 ASN A O 2
ATOM 2592 N N . TYR A 1 80 ? 14.617 -13.793 4.276 1.00 0.00 80 TYR A N 2
ATOM 2593 C CA . TYR A 1 80 ? 14.616 -15.017 5.068 1.00 0.00 80 TYR A CA 2
ATOM 2594 C C . TYR A 1 80 ? 13.649 -16.043 4.485 1.00 0.00 80 TYR A C 2
ATOM 2595 O O . TYR A 1 80 ? 12.957 -15.772 3.503 1.00 0.00 80 TYR A O 2
ATOM 2613 N N . ASP A 1 81 ? 13.607 -17.221 5.098 1.00 0.00 81 ASP A N 2
ATOM 2614 C CA . ASP A 1 81 ? 12.724 -18.288 4.642 1.00 0.00 81 ASP A CA 2
ATOM 2615 C C . ASP A 1 81 ? 11.359 -17.733 4.246 1.00 0.00 81 ASP A C 2
ATOM 2616 O O . ASP A 1 81 ? 10.740 -16.986 5.002 1.00 0.00 81 ASP A O 2
ATOM 2625 N N . GLU A 1 82 ? 10.899 -18.102 3.055 1.00 0.00 82 GLU A N 2
ATOM 2626 C CA . GLU A 1 82 ? 9.608 -17.639 2.558 1.00 0.00 82 GLU A CA 2
ATOM 2627 C C . GLU A 1 82 ? 8.671 -18.814 2.300 1.00 0.00 82 GLU A C 2
ATOM 2628 O O . GLU A 1 82 ? 7.973 -18.856 1.287 1.00 0.00 82 GLU A O 2
ATOM 2640 N N . GLY A 1 83 ? 8.660 -19.770 3.224 1.00 0.00 83 GLY A N 2
ATOM 2641 C CA . GLY A 1 83 ? 7.806 -20.934 3.079 1.00 0.00 83 GLY A CA 2
ATOM 2642 C C . GLY A 1 83 ? 6.517 -20.809 3.867 1.00 0.00 83 GLY A C 2
ATOM 2643 O O . GLY A 1 83 ? 6.178 -21.688 4.660 1.00 0.00 83 GLY A O 2
ATOM 2647 N N . PHE A 1 84 ? 5.797 -19.714 3.651 1.00 0.00 84 PHE A N 2
ATOM 2648 C CA . PHE A 1 84 ? 4.539 -19.476 4.349 1.00 0.00 84 PHE A CA 2
ATOM 2649 C C . PHE A 1 84 ? 3.434 -20.374 3.801 1.00 0.00 84 PHE A C 2
ATOM 2650 O O . PHE A 1 84 ? 2.663 -20.960 4.560 1.00 0.00 84 PHE A O 2
ATOM 2667 N N . GLY A 1 85 ? 3.365 -20.477 2.477 1.00 0.00 85 GLY A N 2
ATOM 2668 C CA . GLY A 1 85 ? 2.351 -21.304 1.850 1.00 0.00 85 GLY A CA 2
ATOM 2669 C C . GLY A 1 85 ? 2.812 -21.881 0.526 1.00 0.00 85 GLY A C 2
ATOM 2670 O O . GLY A 1 85 ? 3.458 -22.928 0.488 1.00 0.00 85 GLY A O 2
ATOM 2674 N N . SER A 1 86 ? 2.478 -21.197 -0.564 1.00 0.00 86 SER A N 2
ATOM 2675 C CA . SER A 1 86 ? 2.857 -21.650 -1.897 1.00 0.00 86 SER A CA 2
ATOM 2676 C C . SER A 1 86 ? 2.581 -23.141 -2.063 1.00 0.00 86 SER A C 2
ATOM 2677 O O . SER A 1 86 ? 3.405 -23.882 -2.597 1.00 0.00 86 SER A O 2
ATOM 2685 N N . GLY A 1 87 ? 1.412 -23.576 -1.600 1.00 0.00 87 GLY A N 2
ATOM 2686 C CA . GLY A 1 87 ? 1.046 -24.976 -1.705 1.00 0.00 87 GLY A CA 2
ATOM 2687 C C . GLY A 1 87 ? 0.987 -25.453 -3.142 1.00 0.00 87 GLY A C 2
ATOM 2688 O O . GLY A 1 87 ? 0.618 -24.709 -4.051 1.00 0.00 87 GLY A O 2
ATOM 2692 N N . PRO A 1 88 ? 1.359 -26.723 -3.364 1.00 0.00 88 PRO A N 2
ATOM 2693 C CA . PRO A 1 88 ? 1.356 -27.326 -4.700 1.00 0.00 88 PRO A CA 2
ATOM 2694 C C . PRO A 1 88 ? -0.055 -27.543 -5.236 1.00 0.00 88 PRO A C 2
ATOM 2695 O O . PRO A 1 88 ? -0.239 -28.081 -6.327 1.00 0.00 88 PRO A O 2
ATOM 2706 N N . SER A 1 89 ? -1.048 -27.119 -4.461 1.00 0.00 89 SER A N 2
ATOM 2707 C CA . SER A 1 89 ? -2.444 -27.270 -4.857 1.00 0.00 89 SER A CA 2
ATOM 2708 C C . SER A 1 89 ? -2.600 -27.118 -6.367 1.00 0.00 89 SER A C 2
ATOM 2709 O O . SER A 1 89 ? -2.642 -26.004 -6.889 1.00 0.00 89 SER A O 2
ATOM 2717 N N . SER A 1 90 ? -2.685 -28.247 -7.063 1.00 0.00 90 SER A N 2
ATOM 2718 C CA . SER A 1 90 ? -2.832 -28.242 -8.513 1.00 0.00 90 SER A CA 2
ATOM 2719 C C . SER A 1 90 ? -3.776 -29.351 -8.968 1.00 0.00 90 SER A C 2
ATOM 2720 O O . SER A 1 90 ? -4.242 -30.154 -8.161 1.00 0.00 90 SER A O 2
ATOM 2728 N N . GLY A 1 91 ? -4.053 -29.389 -10.268 1.00 0.00 91 GLY A N 2
ATOM 2729 C CA . GLY A 1 91 ? -4.939 -30.402 -10.808 1.00 0.00 91 GLY A CA 2
ATOM 2730 C C . GLY A 1 91 ? -4.569 -30.802 -12.223 1.00 0.00 91 GLY A C 2
ATOM 2731 O O . GLY A 1 91 ? -3.424 -31.188 -12.456 1.00 0.00 91 GLY A O 2
ATOM 2737 N N . GLY A 1 1 ? -25.700 0.648 7.611 1.00 0.00 1 GLY A N 3
ATOM 2738 C CA . GLY A 1 1 ? -25.496 -0.697 8.117 1.00 0.00 1 GLY A CA 3
ATOM 2739 C C . GLY A 1 1 ? -26.610 -1.643 7.715 1.00 0.00 1 GLY A C 3
ATOM 2740 O O . GLY A 1 1 ? -27.220 -2.292 8.565 1.00 0.00 1 GLY A O 3
ATOM 2744 N N . SER A 1 2 ? -26.878 -1.721 6.415 1.00 0.00 2 SER A N 3
ATOM 2745 C CA . SER A 1 2 ? -27.931 -2.591 5.903 1.00 0.00 2 SER A CA 3
ATOM 2746 C C . SER A 1 2 ? -27.522 -3.212 4.571 1.00 0.00 2 SER A C 3
ATOM 2747 O O . SER A 1 2 ? -26.510 -2.833 3.981 1.00 0.00 2 SER A O 3
ATOM 2755 N N . SER A 1 3 ? -28.316 -4.169 4.103 1.00 0.00 3 SER A N 3
ATOM 2756 C CA . SER A 1 3 ? -28.036 -4.847 2.842 1.00 0.00 3 SER A CA 3
ATOM 2757 C C . SER A 1 3 ? -28.768 -4.171 1.687 1.00 0.00 3 SER A C 3
ATOM 2758 O O . SER A 1 3 ? -29.826 -3.571 1.875 1.00 0.00 3 SER A O 3
ATOM 2766 N N . GLY A 1 4 ? -28.197 -4.273 0.491 1.00 0.00 4 GLY A N 3
ATOM 2767 C CA . GLY A 1 4 ? -28.808 -3.667 -0.677 1.00 0.00 4 GLY A CA 3
ATOM 2768 C C . GLY A 1 4 ? -29.116 -4.680 -1.762 1.00 0.00 4 GLY A C 3
ATOM 2769 O O . GLY A 1 4 ? -28.300 -5.554 -2.055 1.00 0.00 4 GLY A O 3
ATOM 2773 N N . SER A 1 5 ? -30.298 -4.566 -2.358 1.00 0.00 5 SER A N 3
ATOM 2774 C CA . SER A 1 5 ? -30.715 -5.483 -3.413 1.00 0.00 5 SER A CA 3
ATOM 2775 C C . SER A 1 5 ? -30.831 -4.756 -4.750 1.00 0.00 5 SER A C 3
ATOM 2776 O O . SER A 1 5 ? -31.761 -4.996 -5.520 1.00 0.00 5 SER A O 3
ATOM 2784 N N . SER A 1 6 ? -29.880 -3.867 -5.018 1.00 0.00 6 SER A N 3
ATOM 2785 C CA . SER A 1 6 ? -29.878 -3.102 -6.259 1.00 0.00 6 SER A CA 3
ATOM 2786 C C . SER A 1 6 ? -28.455 -2.721 -6.659 1.00 0.00 6 SER A C 3
ATOM 2787 O O . SER A 1 6 ? -27.693 -2.190 -5.852 1.00 0.00 6 SER A O 3
ATOM 2795 N N . GLY A 1 7 ? -28.105 -2.997 -7.912 1.00 0.00 7 GLY A N 3
ATOM 2796 C CA . GLY A 1 7 ? -26.776 -2.677 -8.398 1.00 0.00 7 GLY A CA 3
ATOM 2797 C C . GLY A 1 7 ? -26.786 -2.180 -9.830 1.00 0.00 7 GLY A C 3
ATOM 2798 O O . GLY A 1 7 ? -27.324 -2.840 -10.719 1.00 0.00 7 GLY A O 3
ATOM 2802 N N . MET A 1 8 ? -26.192 -1.013 -10.054 1.00 0.00 8 MET A N 3
ATOM 2803 C CA . MET A 1 8 ? -26.135 -0.428 -11.389 1.00 0.00 8 MET A CA 3
ATOM 2804 C C . MET A 1 8 ? -25.523 -1.407 -12.386 1.00 0.00 8 MET A C 3
ATOM 2805 O O . MET A 1 8 ? -24.338 -1.730 -12.307 1.00 0.00 8 MET A O 3
ATOM 2819 N N . LYS A 1 9 ? -26.339 -1.877 -13.323 1.00 0.00 9 LYS A N 3
ATOM 2820 C CA . LYS A 1 9 ? -25.878 -2.819 -14.337 1.00 0.00 9 LYS A CA 3
ATOM 2821 C C . LYS A 1 9 ? -25.137 -2.094 -15.456 1.00 0.00 9 LYS A C 3
ATOM 2822 O O . LYS A 1 9 ? -25.686 -1.200 -16.100 1.00 0.00 9 LYS A O 3
ATOM 2841 N N . PHE A 1 10 ? -23.887 -2.487 -15.682 1.00 0.00 10 PHE A N 3
ATOM 2842 C CA . PHE A 1 10 ? -23.071 -1.874 -16.724 1.00 0.00 10 PHE A CA 3
ATOM 2843 C C . PHE A 1 10 ? -22.397 -2.940 -17.583 1.00 0.00 10 PHE A C 3
ATOM 2844 O O . PHE A 1 10 ? -22.595 -2.989 -18.797 1.00 0.00 10 PHE A O 3
ATOM 2861 N N . GLN A 1 11 ? -21.600 -3.790 -16.944 1.00 0.00 11 GLN A N 3
ATOM 2862 C CA . GLN A 1 11 ? -20.896 -4.854 -17.649 1.00 0.00 11 GLN A CA 3
ATOM 2863 C C . GLN A 1 11 ? -21.746 -6.118 -17.718 1.00 0.00 11 GLN A C 3
ATOM 2864 O O . GLN A 1 11 ? -22.336 -6.536 -16.721 1.00 0.00 11 GLN A O 3
ATOM 2878 N N . ALA A 1 12 ? -21.806 -6.723 -18.900 1.00 0.00 12 ALA A N 3
ATOM 2879 C CA . ALA A 1 12 ? -22.583 -7.940 -19.097 1.00 0.00 12 ALA A CA 3
ATOM 2880 C C . ALA A 1 12 ? -21.864 -9.151 -18.513 1.00 0.00 12 ALA A C 3
ATOM 2881 O O . ALA A 1 12 ? -22.339 -9.792 -17.575 1.00 0.00 12 ALA A O 3
ATOM 2888 N N . PRO A 1 13 ? -20.692 -9.475 -19.078 1.00 0.00 13 PRO A N 3
ATOM 2889 C CA . PRO A 1 13 ? -19.883 -10.611 -18.628 1.00 0.00 13 PRO A CA 3
ATOM 2890 C C . PRO A 1 13 ? -19.266 -10.376 -17.254 1.00 0.00 13 PRO A C 3
ATOM 2891 O O . PRO A 1 13 ? -19.417 -11.195 -16.347 1.00 0.00 13 PRO A O 3
ATOM 2902 N N . ALA A 1 14 ? -18.572 -9.253 -17.106 1.00 0.00 14 ALA A N 3
ATOM 2903 C CA . ALA A 1 14 ? -17.935 -8.909 -15.841 1.00 0.00 14 ALA A CA 3
ATOM 2904 C C . ALA A 1 14 ? -17.285 -7.532 -15.909 1.00 0.00 14 ALA A C 3
ATOM 2905 O O . ALA A 1 14 ? -17.196 -6.930 -16.980 1.00 0.00 14 ALA A O 3
ATOM 2912 N N . ARG A 1 15 ? -16.834 -7.038 -14.761 1.00 0.00 15 ARG A N 3
ATOM 2913 C CA . ARG A 1 15 ? -16.194 -5.729 -14.692 1.00 0.00 15 ARG A CA 3
ATOM 2914 C C . ARG A 1 15 ? -14.954 -5.777 -13.803 1.00 0.00 15 ARG A C 3
ATOM 2915 O O . ARG A 1 15 ? -14.695 -6.779 -13.137 1.00 0.00 15 ARG A O 3
ATOM 2936 N N . GLU A 1 16 ? -14.192 -4.688 -13.800 1.00 0.00 16 GLU A N 3
ATOM 2937 C CA . GLU A 1 16 ? -12.979 -4.608 -12.995 1.00 0.00 16 GLU A CA 3
ATOM 2938 C C . GLU A 1 16 ? -13.273 -3.995 -11.628 1.00 0.00 16 GLU A C 3
ATOM 2939 O O . GLU A 1 16 ? -14.374 -3.505 -11.378 1.00 0.00 16 GLU A O 3
ATOM 2951 N N . THR A 1 17 ? -12.279 -4.029 -10.745 1.00 0.00 17 THR A N 3
ATOM 2952 C CA . THR A 1 17 ? -12.430 -3.480 -9.404 1.00 0.00 17 THR A CA 3
ATOM 2953 C C . THR A 1 17 ? -11.082 -3.071 -8.822 1.00 0.00 17 THR A C 3
ATOM 2954 O O . THR A 1 17 ? -10.064 -3.716 -9.074 1.00 0.00 17 THR A O 3
ATOM 2965 N N . CYS A 1 18 ? -11.081 -1.995 -8.042 1.00 0.00 18 CYS A N 3
ATOM 2966 C CA . CYS A 1 18 ? -9.858 -1.499 -7.424 1.00 0.00 18 CYS A CA 3
ATOM 2967 C C . CYS A 1 18 ? -9.308 -2.508 -6.420 1.00 0.00 18 CYS A C 3
ATOM 2968 O O . CYS A 1 18 ? -10.046 -3.039 -5.590 1.00 0.00 18 CYS A O 3
ATOM 2975 N N . VAL A 1 19 ? -8.007 -2.767 -6.501 1.00 0.00 19 VAL A N 3
ATOM 2976 C CA . VAL A 1 19 ? -7.358 -3.711 -5.600 1.00 0.00 19 VAL A CA 3
ATOM 2977 C C . VAL A 1 19 ? -6.901 -3.022 -4.319 1.00 0.00 19 VAL A C 3
ATOM 2978 O O . VAL A 1 19 ? -6.092 -3.564 -3.566 1.00 0.00 19 VAL A O 3
ATOM 2991 N N . GLU A 1 20 ? -7.425 -1.825 -4.078 1.00 0.00 20 GLU A N 3
ATOM 2992 C CA . GLU A 1 20 ? -7.070 -1.061 -2.887 1.00 0.00 20 GLU A CA 3
ATOM 2993 C C . GLU A 1 20 ? -8.299 -0.803 -2.021 1.00 0.00 20 GLU A C 3
ATOM 2994 O O . GLU A 1 20 ? -8.371 -1.250 -0.876 1.00 0.00 20 GLU A O 3
ATOM 3006 N N . CYS A 1 21 ? -9.264 -0.076 -2.574 1.00 0.00 21 CYS A N 3
ATOM 3007 C CA . CYS A 1 21 ? -10.490 0.244 -1.854 1.00 0.00 21 CYS A CA 3
ATOM 3008 C C . CYS A 1 21 ? -11.592 -0.759 -2.181 1.00 0.00 21 CYS A C 3
ATOM 3009 O O . CYS A 1 21 ? -12.652 -0.758 -1.556 1.00 0.00 21 CYS A O 3
ATOM 3016 N N . GLN A 1 22 ? -11.332 -1.614 -3.166 1.00 0.00 22 GLN A N 3
ATOM 3017 C CA . GLN A 1 22 ? -12.302 -2.622 -3.577 1.00 0.00 22 GLN A CA 3
ATOM 3018 C C . GLN A 1 22 ? -13.580 -1.970 -4.095 1.00 0.00 22 GLN A C 3
ATOM 3019 O O . GLN A 1 22 ? -14.676 -2.258 -3.614 1.00 0.00 22 GLN A O 3
ATOM 3033 N N . LYS A 1 23 ? -13.431 -1.088 -5.078 1.00 0.00 23 LYS A N 3
ATOM 3034 C CA . LYS A 1 23 ? -14.572 -0.394 -5.663 1.00 0.00 23 LYS A CA 3
ATOM 3035 C C . LYS A 1 23 ? -14.590 -0.559 -7.179 1.00 0.00 23 LYS A C 3
ATOM 3036 O O . LYS A 1 23 ? -13.546 -0.743 -7.807 1.00 0.00 23 LYS A O 3
ATOM 3055 N N . THR A 1 24 ? -15.782 -0.489 -7.764 1.00 0.00 24 THR A N 3
ATOM 3056 C CA . THR A 1 24 ? -15.935 -0.629 -9.207 1.00 0.00 24 THR A CA 3
ATOM 3057 C C . THR A 1 24 ? -15.153 0.448 -9.950 1.00 0.00 24 THR A C 3
ATOM 3058 O O . THR A 1 24 ? -15.588 1.596 -10.037 1.00 0.00 24 THR A O 3
ATOM 3069 N N . VAL A 1 25 ? -13.996 0.070 -10.485 1.00 0.00 25 VAL A N 3
ATOM 3070 C CA . VAL A 1 25 ? -13.154 1.004 -11.223 1.00 0.00 25 VAL A CA 3
ATOM 3071 C C . VAL A 1 25 ? -13.736 1.297 -12.602 1.00 0.00 25 VAL A C 3
ATOM 3072 O O . VAL A 1 25 ? -13.968 0.385 -13.396 1.00 0.00 25 VAL A O 3
ATOM 3085 N N . TYR A 1 26 ? -13.969 2.575 -12.880 1.00 0.00 26 TYR A N 3
ATOM 3086 C CA . TYR A 1 26 ? -14.526 2.989 -14.162 1.00 0.00 26 TYR A CA 3
ATOM 3087 C C . TYR A 1 26 ? -13.433 3.093 -15.222 1.00 0.00 26 TYR A C 3
ATOM 3088 O O . TYR A 1 26 ? -12.242 3.163 -14.918 1.00 0.00 26 TYR A O 3
ATOM 3106 N N . PRO A 1 27 ? -13.847 3.104 -16.498 1.00 0.00 27 PRO A N 3
ATOM 3107 C CA . PRO A 1 27 ? -12.921 3.200 -17.630 1.00 0.00 27 PRO A CA 3
ATOM 3108 C C . PRO A 1 27 ? -12.267 4.574 -17.728 1.00 0.00 27 PRO A C 3
ATOM 3109 O O . PRO A 1 27 ? -11.507 4.845 -18.657 1.00 0.00 27 PRO A O 3
ATOM 3120 N N . MET A 1 28 ? -12.567 5.438 -16.764 1.00 0.00 28 MET A N 3
ATOM 3121 C CA . MET A 1 28 ? -12.006 6.784 -16.741 1.00 0.00 28 MET A CA 3
ATOM 3122 C C . MET A 1 28 ? -10.931 6.907 -15.666 1.00 0.00 28 MET A C 3
ATOM 3123 O O . MET A 1 28 ? -10.025 7.732 -15.774 1.00 0.00 28 MET A O 3
ATOM 3137 N N . GLU A 1 29 ? -11.039 6.081 -14.630 1.00 0.00 29 GLU A N 3
ATOM 3138 C CA . GLU A 1 29 ? -10.077 6.100 -13.535 1.00 0.00 29 GLU A CA 3
ATOM 3139 C C . GLU A 1 29 ? -9.396 4.742 -13.386 1.00 0.00 29 GLU A C 3
ATOM 3140 O O . GLU A 1 29 ? -8.926 4.387 -12.304 1.00 0.00 29 GLU A O 3
ATOM 3152 N N . ARG A 1 30 ? -9.347 3.988 -14.479 1.00 0.00 30 ARG A N 3
ATOM 3153 C CA . ARG A 1 30 ? -8.726 2.669 -14.470 1.00 0.00 30 ARG A CA 3
ATOM 3154 C C . ARG A 1 30 ? -7.234 2.769 -14.776 1.00 0.00 30 ARG A C 3
ATOM 3155 O O . ARG A 1 30 ? -6.834 2.915 -15.932 1.00 0.00 30 ARG A O 3
ATOM 3176 N N . LEU A 1 31 ? -6.415 2.689 -13.732 1.00 0.00 31 LEU A N 3
ATOM 3177 C CA . LEU A 1 31 ? -4.967 2.771 -13.889 1.00 0.00 31 LEU A CA 3
ATOM 3178 C C . LEU A 1 31 ? -4.320 1.404 -13.690 1.00 0.00 31 LEU A C 3
ATOM 3179 O O . LEU A 1 31 ? -4.311 0.864 -12.582 1.00 0.00 31 LEU A O 3
ATOM 3195 N N . LEU A 1 32 ? -3.777 0.850 -14.768 1.00 0.00 32 LEU A N 3
ATOM 3196 C CA . LEU A 1 32 ? -3.125 -0.454 -14.712 1.00 0.00 32 LEU A CA 3
ATOM 3197 C C . LEU A 1 32 ? -1.806 -0.371 -13.950 1.00 0.00 32 LEU A C 3
ATOM 3198 O O . LEU A 1 32 ? -0.962 0.476 -14.240 1.00 0.00 32 LEU A O 3
ATOM 3214 N N . ALA A 1 33 ? -1.636 -1.258 -12.974 1.00 0.00 33 ALA A N 3
ATOM 3215 C CA . ALA A 1 33 ? -0.419 -1.287 -12.173 1.00 0.00 33 ALA A CA 3
ATOM 3216 C C . ALA A 1 33 ? -0.106 -2.704 -11.703 1.00 0.00 33 ALA A C 3
ATOM 3217 O O . ALA A 1 33 ? -0.836 -3.275 -10.895 1.00 0.00 33 ALA A O 3
ATOM 3224 N N . ASN A 1 34 ? 0.985 -3.265 -12.215 1.00 0.00 34 ASN A N 3
ATOM 3225 C CA . ASN A 1 34 ? 1.394 -4.616 -11.848 1.00 0.00 34 ASN A CA 3
ATOM 3226 C C . ASN A 1 34 ? 0.323 -5.632 -12.233 1.00 0.00 34 ASN A C 3
ATOM 3227 O O . ASN A 1 34 ? -0.010 -6.523 -11.452 1.00 0.00 34 ASN A O 3
ATOM 3238 N N . GLN A 1 35 ? -0.212 -5.491 -13.442 1.00 0.00 35 GLN A N 3
ATOM 3239 C CA . GLN A 1 35 ? -1.245 -6.396 -13.930 1.00 0.00 35 GLN A CA 3
ATOM 3240 C C . GLN A 1 35 ? -2.454 -6.395 -13.000 1.00 0.00 35 GLN A C 3
ATOM 3241 O O . GLN A 1 35 ? -3.066 -7.436 -12.762 1.00 0.00 35 GLN A O 3
ATOM 3255 N N . GLN A 1 36 ? -2.792 -5.220 -12.478 1.00 0.00 36 GLN A N 3
ATOM 3256 C CA . GLN A 1 36 ? -3.927 -5.085 -11.573 1.00 0.00 36 GLN A CA 3
ATOM 3257 C C . GLN A 1 36 ? -4.588 -3.719 -11.730 1.00 0.00 36 GLN A C 3
ATOM 3258 O O . GLN A 1 36 ? -3.935 -2.739 -12.088 1.00 0.00 36 GLN A O 3
ATOM 3272 N N . VAL A 1 37 ? -5.888 -3.662 -11.460 1.00 0.00 37 VAL A N 3
ATOM 3273 C CA . VAL A 1 37 ? -6.638 -2.416 -11.570 1.00 0.00 37 VAL A CA 3
ATOM 3274 C C . VAL A 1 37 ? -6.425 -1.536 -10.344 1.00 0.00 37 VAL A C 3
ATOM 3275 O O . VAL A 1 37 ? -6.736 -1.933 -9.220 1.00 0.00 37 VAL A O 3
ATOM 3288 N N . PHE A 1 38 ? -5.893 -0.339 -10.567 1.00 0.00 38 PHE A N 3
ATOM 3289 C CA . PHE A 1 38 ? -5.638 0.599 -9.479 1.00 0.00 38 PHE A CA 3
ATOM 3290 C C . PHE A 1 38 ? -6.255 1.961 -9.780 1.00 0.00 38 PHE A C 3
ATOM 3291 O O . PHE A 1 38 ? -6.393 2.351 -10.940 1.00 0.00 38 PHE A O 3
ATOM 3308 N N . HIS A 1 39 ? -6.625 2.682 -8.726 1.00 0.00 39 HIS A N 3
ATOM 3309 C CA . HIS A 1 39 ? -7.228 4.002 -8.876 1.00 0.00 39 HIS A CA 3
ATOM 3310 C C . HIS A 1 39 ? -6.155 5.084 -8.945 1.00 0.00 39 HIS A C 3
ATOM 3311 O O . HIS A 1 39 ? -5.268 5.147 -8.093 1.00 0.00 39 HIS A O 3
ATOM 3325 N N . ILE A 1 40 ? -6.242 5.933 -9.964 1.00 0.00 40 ILE A N 3
ATOM 3326 C CA . ILE A 1 40 ? -5.279 7.012 -10.143 1.00 0.00 40 ILE A CA 3
ATOM 3327 C C . ILE A 1 40 ? -5.013 7.735 -8.827 1.00 0.00 40 ILE A C 3
ATOM 3328 O O . ILE A 1 40 ? -3.987 8.396 -8.667 1.00 0.00 40 ILE A O 3
ATOM 3344 N N . SER A 1 41 ? -5.942 7.602 -7.886 1.00 0.00 41 SER A N 3
ATOM 3345 C CA . SER A 1 41 ? -5.809 8.244 -6.583 1.00 0.00 41 SER A CA 3
ATOM 3346 C C . SER A 1 41 ? -5.264 7.264 -5.548 1.00 0.00 41 SER A C 3
ATOM 3347 O O . SER A 1 41 ? -4.285 7.552 -4.859 1.00 0.00 41 SER A O 3
ATOM 3355 N N . CYS A 1 42 ? -5.905 6.105 -5.445 1.00 0.00 42 CYS A N 3
ATOM 3356 C CA . CYS A 1 42 ? -5.488 5.082 -4.495 1.00 0.00 42 CYS A CA 3
ATOM 3357 C C . CYS A 1 42 ? -4.005 4.761 -4.658 1.00 0.00 42 CYS A C 3
ATOM 3358 O O . CYS A 1 42 ? -3.292 4.552 -3.676 1.00 0.00 42 CYS A O 3
ATOM 3365 N N . PHE A 1 43 ? -3.547 4.723 -5.905 1.00 0.00 43 PHE A N 3
ATOM 3366 C CA . PHE A 1 43 ? -2.149 4.427 -6.198 1.00 0.00 43 PHE A CA 3
ATOM 3367 C C . PHE A 1 43 ? -1.222 5.232 -5.292 1.00 0.00 43 PHE A C 3
ATOM 3368 O O . PHE A 1 43 ? -0.892 6.381 -5.587 1.00 0.00 43 PHE A O 3
ATOM 3385 N N . ARG A 1 44 ? -0.805 4.620 -4.188 1.00 0.00 44 ARG A N 3
ATOM 3386 C CA . ARG A 1 44 ? 0.083 5.279 -3.238 1.00 0.00 44 ARG A CA 3
ATOM 3387 C C . ARG A 1 44 ? 1.042 4.276 -2.604 1.00 0.00 44 ARG A C 3
ATOM 3388 O O . ARG A 1 44 ? 0.854 3.064 -2.717 1.00 0.00 44 ARG A O 3
ATOM 3409 N N . CYS A 1 45 ? 2.071 4.789 -1.938 1.00 0.00 45 CYS A N 3
ATOM 3410 C CA . CYS A 1 45 ? 3.060 3.939 -1.286 1.00 0.00 45 CYS A CA 3
ATOM 3411 C C . CYS A 1 45 ? 2.486 3.307 -0.021 1.00 0.00 45 CYS A C 3
ATOM 3412 O O . CYS A 1 45 ? 1.720 3.938 0.707 1.00 0.00 45 CYS A O 3
ATOM 3419 N N . SER A 1 46 ? 2.863 2.058 0.233 1.00 0.00 46 SER A N 3
ATOM 3420 C CA . SER A 1 46 ? 2.384 1.339 1.408 1.00 0.00 46 SER A CA 3
ATOM 3421 C C . SER A 1 46 ? 3.216 1.690 2.637 1.00 0.00 46 SER A C 3
ATOM 3422 O O . SER A 1 46 ? 3.341 0.891 3.565 1.00 0.00 46 SER A O 3
ATOM 3430 N N . TYR A 1 47 ? 3.783 2.891 2.636 1.00 0.00 47 TYR A N 3
ATOM 3431 C CA . TYR A 1 47 ? 4.606 3.349 3.749 1.00 0.00 47 TYR A CA 3
ATOM 3432 C C . TYR A 1 47 ? 4.250 4.781 4.137 1.00 0.00 47 TYR A C 3
ATOM 3433 O O . TYR A 1 47 ? 3.860 5.050 5.274 1.00 0.00 47 TYR A O 3
ATOM 3451 N N . CYS A 1 48 ? 4.386 5.696 3.184 1.00 0.00 48 CYS A N 3
ATOM 3452 C CA . CYS A 1 48 ? 4.079 7.101 3.424 1.00 0.00 48 CYS A CA 3
ATOM 3453 C C . CYS A 1 48 ? 2.675 7.442 2.934 1.00 0.00 48 CYS A C 3
ATOM 3454 O O . CYS A 1 48 ? 2.044 8.376 3.428 1.00 0.00 48 CYS A O 3
ATOM 3461 N N . ASN A 1 49 ? 2.191 6.678 1.960 1.00 0.00 49 ASN A N 3
ATOM 3462 C CA . ASN A 1 49 ? 0.862 6.898 1.403 1.00 0.00 49 ASN A CA 3
ATOM 3463 C C . ASN A 1 49 ? 0.835 8.158 0.543 1.00 0.00 49 ASN A C 3
ATOM 3464 O O . ASN A 1 49 ? 0.011 9.047 0.752 1.00 0.00 49 ASN A O 3
ATOM 3475 N N . ASN A 1 50 ? 1.742 8.226 -0.426 1.00 0.00 50 ASN A N 3
ATOM 3476 C CA . ASN A 1 50 ? 1.822 9.376 -1.319 1.00 0.00 50 ASN A CA 3
ATOM 3477 C C . ASN A 1 50 ? 1.485 8.977 -2.752 1.00 0.00 50 ASN A C 3
ATOM 3478 O O . ASN A 1 50 ? 2.070 8.044 -3.304 1.00 0.00 50 ASN A O 3
ATOM 3489 N N . LYS A 1 51 ? 0.536 9.689 -3.351 1.00 0.00 51 LYS A N 3
ATOM 3490 C CA . LYS A 1 51 ? 0.121 9.412 -4.721 1.00 0.00 51 LYS A CA 3
ATOM 3491 C C . LYS A 1 51 ? 1.331 9.218 -5.629 1.00 0.00 51 LYS A C 3
ATOM 3492 O O . LYS A 1 51 ? 2.299 9.977 -5.560 1.00 0.00 51 LYS A O 3
ATOM 3511 N N . LEU A 1 52 ? 1.270 8.199 -6.479 1.00 0.00 52 LEU A N 3
ATOM 3512 C CA . LEU A 1 52 ? 2.361 7.907 -7.402 1.00 0.00 52 LEU A CA 3
ATOM 3513 C C . LEU A 1 52 ? 1.871 7.918 -8.846 1.00 0.00 52 LEU A C 3
ATOM 3514 O O . LEU A 1 52 ? 0.716 8.248 -9.117 1.00 0.00 52 LEU A O 3
ATOM 3530 N N . SER A 1 53 ? 2.755 7.553 -9.769 1.00 0.00 53 SER A N 3
ATOM 3531 C CA . SER A 1 53 ? 2.413 7.523 -11.186 1.00 0.00 53 SER A CA 3
ATOM 3532 C C . SER A 1 53 ? 3.225 6.459 -11.918 1.00 0.00 53 SER A C 3
ATOM 3533 O O . SER A 1 53 ? 4.339 6.125 -11.515 1.00 0.00 53 SER A O 3
ATOM 3541 N N . LEU A 1 54 ? 2.658 5.930 -12.997 1.00 0.00 54 LEU A N 3
ATOM 3542 C CA . LEU A 1 54 ? 3.328 4.904 -13.788 1.00 0.00 54 LEU A CA 3
ATOM 3543 C C . LEU A 1 54 ? 4.761 5.314 -14.111 1.00 0.00 54 LEU A C 3
ATOM 3544 O O . LEU A 1 54 ? 5.000 6.119 -15.009 1.00 0.00 54 LEU A O 3
ATOM 3560 N N . GLY A 1 55 ? 5.713 4.751 -13.372 1.00 0.00 55 GLY A N 3
ATOM 3561 C CA . GLY A 1 55 ? 7.111 5.069 -13.596 1.00 0.00 55 GLY A CA 3
ATOM 3562 C C . GLY A 1 55 ? 7.901 5.154 -12.305 1.00 0.00 55 GLY A C 3
ATOM 3563 O O . GLY A 1 55 ? 9.030 4.667 -12.225 1.00 0.00 55 GLY A O 3
ATOM 3567 N N . THR A 1 56 ? 7.308 5.774 -11.289 1.00 0.00 56 THR A N 3
ATOM 3568 C CA . THR A 1 56 ? 7.964 5.923 -9.997 1.00 0.00 56 THR A CA 3
ATOM 3569 C C . THR A 1 56 ? 7.539 4.820 -9.034 1.00 0.00 56 THR A C 3
ATOM 3570 O O . THR A 1 56 ? 8.338 4.348 -8.225 1.00 0.00 56 THR A O 3
ATOM 3581 N N . TYR A 1 57 ? 6.278 4.414 -9.127 1.00 0.00 57 TYR A N 3
ATOM 3582 C CA . TYR A 1 57 ? 5.747 3.366 -8.262 1.00 0.00 57 TYR A CA 3
ATOM 3583 C C . TYR A 1 57 ? 6.609 2.109 -8.337 1.00 0.00 57 TYR A C 3
ATOM 3584 O O . TYR A 1 57 ? 7.335 1.898 -9.308 1.00 0.00 57 TYR A O 3
ATOM 3602 N N . ALA A 1 58 ? 6.521 1.278 -7.304 1.00 0.00 58 ALA A N 3
ATOM 3603 C CA . ALA A 1 58 ? 7.289 0.040 -7.253 1.00 0.00 58 ALA A CA 3
ATOM 3604 C C . ALA A 1 58 ? 6.593 -1.003 -6.385 1.00 0.00 58 ALA A C 3
ATOM 3605 O O . ALA A 1 58 ? 6.465 -0.830 -5.173 1.00 0.00 58 ALA A O 3
ATOM 3612 N N . SER A 1 59 ? 6.143 -2.084 -7.014 1.00 0.00 59 SER A N 3
ATOM 3613 C CA . SER A 1 59 ? 5.455 -3.153 -6.299 1.00 0.00 59 SER A CA 3
ATOM 3614 C C . SER A 1 59 ? 6.368 -4.364 -6.123 1.00 0.00 59 SER A C 3
ATOM 3615 O O . SER A 1 59 ? 7.121 -4.725 -7.028 1.00 0.00 59 SER A O 3
ATOM 3623 N N . LEU A 1 60 ? 6.294 -4.985 -4.951 1.00 0.00 60 LEU A N 3
ATOM 3624 C CA . LEU A 1 60 ? 7.113 -6.156 -4.654 1.00 0.00 60 LEU A CA 3
ATOM 3625 C C . LEU A 1 60 ? 6.242 -7.391 -4.446 1.00 0.00 60 LEU A C 3
ATOM 3626 O O . LEU A 1 60 ? 6.219 -8.295 -5.282 1.00 0.00 60 LEU A O 3
ATOM 3642 N N . HIS A 1 61 ? 5.526 -7.421 -3.327 1.00 0.00 61 HIS A N 3
ATOM 3643 C CA . HIS A 1 61 ? 4.650 -8.544 -3.010 1.00 0.00 61 HIS A CA 3
ATOM 3644 C C . HIS A 1 61 ? 3.184 -8.152 -3.167 1.00 0.00 61 HIS A C 3
ATOM 3645 O O . HIS A 1 61 ? 2.336 -8.549 -2.369 1.00 0.00 61 HIS A O 3
ATOM 3660 N N . GLY A 1 62 ? 2.894 -7.368 -4.201 1.00 0.00 62 GLY A N 3
ATOM 3661 C CA . GLY A 1 62 ? 1.530 -6.934 -4.442 1.00 0.00 62 GLY A CA 3
ATOM 3662 C C . GLY A 1 62 ? 1.271 -5.528 -3.939 1.00 0.00 62 GLY A C 3
ATOM 3663 O O . GLY A 1 62 ? 0.388 -4.833 -4.443 1.00 0.00 62 GLY A O 3
ATOM 3667 N N . ARG A 1 63 ? 2.042 -5.107 -2.941 1.00 0.00 63 ARG A N 3
ATOM 3668 C CA . ARG A 1 63 ? 1.890 -3.775 -2.367 1.00 0.00 63 ARG A CA 3
ATOM 3669 C C . ARG A 1 63 ? 2.750 -2.760 -3.114 1.00 0.00 63 ARG A C 3
ATOM 3670 O O . ARG A 1 63 ? 3.829 -3.089 -3.607 1.00 0.00 63 ARG A O 3
ATOM 3691 N N . ILE A 1 64 ? 2.264 -1.526 -3.194 1.00 0.00 64 ILE A N 3
ATOM 3692 C CA . ILE A 1 64 ? 2.989 -0.463 -3.879 1.00 0.00 64 ILE A CA 3
ATOM 3693 C C . ILE A 1 64 ? 3.923 0.271 -2.923 1.00 0.00 64 ILE A C 3
ATOM 3694 O O . ILE A 1 64 ? 3.709 0.276 -1.711 1.00 0.00 64 ILE A O 3
ATOM 3710 N N . TYR A 1 65 ? 4.959 0.891 -3.477 1.00 0.00 65 TYR A N 3
ATOM 3711 C CA . TYR A 1 65 ? 5.927 1.629 -2.674 1.00 0.00 65 TYR A CA 3
ATOM 3712 C C . TYR A 1 65 ? 6.606 2.716 -3.501 1.00 0.00 65 TYR A C 3
ATOM 3713 O O . TYR A 1 65 ? 6.846 2.544 -4.697 1.00 0.00 65 TYR A O 3
ATOM 3731 N N . CYS A 1 66 ? 6.915 3.835 -2.855 1.00 0.00 66 CYS A N 3
ATOM 3732 C CA . CYS A 1 66 ? 7.568 4.952 -3.529 1.00 0.00 66 CYS A CA 3
ATOM 3733 C C . CYS A 1 66 ? 9.058 4.681 -3.710 1.00 0.00 66 CYS A C 3
ATOM 3734 O O . CYS A 1 66 ? 9.675 3.975 -2.912 1.00 0.00 66 CYS A O 3
ATOM 3741 N N . LYS A 1 67 ? 9.633 5.250 -4.765 1.00 0.00 67 LYS A N 3
ATOM 3742 C CA . LYS A 1 67 ? 11.051 5.073 -5.052 1.00 0.00 67 LYS A CA 3
ATOM 3743 C C . LYS A 1 67 ? 11.887 5.232 -3.786 1.00 0.00 67 LYS A C 3
ATOM 3744 O O . LYS A 1 67 ? 12.758 4.417 -3.482 1.00 0.00 67 LYS A O 3
ATOM 3763 N N . PRO A 1 68 ? 11.616 6.305 -3.028 1.00 0.00 68 PRO A N 3
ATOM 3764 C CA . PRO A 1 68 ? 12.331 6.595 -1.782 1.00 0.00 68 PRO A CA 3
ATOM 3765 C C . PRO A 1 68 ? 12.427 5.375 -0.872 1.00 0.00 68 PRO A C 3
ATOM 3766 O O . PRO A 1 68 ? 13.513 4.842 -0.643 1.00 0.00 68 PRO A O 3
ATOM 3777 N N . HIS A 1 69 ? 11.283 4.936 -0.355 1.00 0.00 69 HIS A N 3
ATOM 3778 C CA . HIS A 1 69 ? 11.239 3.777 0.530 1.00 0.00 69 HIS A CA 3
ATOM 3779 C C . HIS A 1 69 ? 11.711 2.521 -0.196 1.00 0.00 69 HIS A C 3
ATOM 3780 O O . HIS A 1 69 ? 12.529 1.762 0.323 1.00 0.00 69 HIS A O 3
ATOM 3794 N N . PHE A 1 70 ? 11.189 2.308 -1.400 1.00 0.00 70 PHE A N 3
ATOM 3795 C CA . PHE A 1 70 ? 11.556 1.143 -2.197 1.00 0.00 70 PHE A CA 3
ATOM 3796 C C . PHE A 1 70 ? 13.071 0.970 -2.242 1.00 0.00 70 PHE A C 3
ATOM 3797 O O . PHE A 1 70 ? 13.596 -0.086 -1.890 1.00 0.00 70 PHE A O 3
ATOM 3814 N N . ASN A 1 71 ? 13.767 2.014 -2.678 1.00 0.00 71 ASN A N 3
ATOM 3815 C CA . ASN A 1 71 ? 15.222 1.978 -2.771 1.00 0.00 71 ASN A CA 3
ATOM 3816 C C . ASN A 1 71 ? 15.857 2.016 -1.384 1.00 0.00 71 ASN A C 3
ATOM 3817 O O . ASN A 1 71 ? 17.080 2.033 -1.251 1.00 0.00 71 ASN A O 3
ATOM 3828 N N . GLN A 1 72 ? 15.016 2.028 -0.355 1.00 0.00 72 GLN A N 3
ATOM 3829 C CA . GLN A 1 72 ? 15.495 2.064 1.022 1.00 0.00 72 GLN A CA 3
ATOM 3830 C C . GLN A 1 72 ? 15.309 0.710 1.699 1.00 0.00 72 GLN A C 3
ATOM 3831 O O . GLN A 1 72 ? 16.087 0.328 2.574 1.00 0.00 72 GLN A O 3
ATOM 3845 N N . LEU A 1 73 ? 14.272 -0.013 1.289 1.00 0.00 73 LEU A N 3
ATOM 3846 C CA . LEU A 1 73 ? 13.983 -1.326 1.855 1.00 0.00 73 LEU A CA 3
ATOM 3847 C C . LEU A 1 73 ? 14.394 -2.437 0.894 1.00 0.00 73 LEU A C 3
ATOM 3848 O O . LEU A 1 73 ? 14.760 -3.534 1.317 1.00 0.00 73 LEU A O 3
ATOM 3864 N N . PHE A 1 74 ? 14.335 -2.144 -0.401 1.00 0.00 74 PHE A N 3
ATOM 3865 C CA . PHE A 1 74 ? 14.703 -3.117 -1.422 1.00 0.00 74 PHE A CA 3
ATOM 3866 C C . PHE A 1 74 ? 16.218 -3.186 -1.588 1.00 0.00 74 PHE A C 3
ATOM 3867 O O . PHE A 1 74 ? 16.816 -4.258 -1.498 1.00 0.00 74 PHE A O 3
ATOM 3884 N N . LYS A 1 75 ? 16.833 -2.034 -1.831 1.00 0.00 75 LYS A N 3
ATOM 3885 C CA . LYS A 1 75 ? 18.278 -1.960 -2.009 1.00 0.00 75 LYS A CA 3
ATOM 3886 C C . LYS A 1 75 ? 19.006 -2.454 -0.762 1.00 0.00 75 LYS A C 3
ATOM 3887 O O . LYS A 1 75 ? 20.028 -3.133 -0.857 1.00 0.00 75 LYS A O 3
ATOM 3906 N N . SER A 1 76 ? 18.471 -2.110 0.405 1.00 0.00 76 SER A N 3
ATOM 3907 C CA . SER A 1 76 ? 19.071 -2.517 1.670 1.00 0.00 76 SER A CA 3
ATOM 3908 C C . SER A 1 76 ? 18.769 -3.982 1.968 1.00 0.00 76 SER A C 3
ATOM 3909 O O . SER A 1 76 ? 17.656 -4.332 2.362 1.00 0.00 76 SER A O 3
ATOM 3917 N N . LYS A 1 77 ? 19.769 -4.836 1.777 1.00 0.00 77 LYS A N 3
ATOM 3918 C CA . LYS A 1 77 ? 19.614 -6.265 2.026 1.00 0.00 77 LYS A CA 3
ATOM 3919 C C . LYS A 1 77 ? 20.937 -6.889 2.457 1.00 0.00 77 LYS A C 3
ATOM 3920 O O . LYS A 1 77 ? 21.979 -6.235 2.438 1.00 0.00 77 LYS A O 3
ATOM 3939 N N . GLY A 1 78 ? 20.889 -8.160 2.843 1.00 0.00 78 GLY A N 3
ATOM 3940 C CA . GLY A 1 78 ? 22.091 -8.852 3.271 1.00 0.00 78 GLY A CA 3
ATOM 3941 C C . GLY A 1 78 ? 22.283 -10.176 2.559 1.00 0.00 78 GLY A C 3
ATOM 3942 O O . GLY A 1 78 ? 23.149 -10.303 1.694 1.00 0.00 78 GLY A O 3
ATOM 3946 N N . ASN A 1 79 ? 21.473 -11.165 2.924 1.00 0.00 79 ASN A N 3
ATOM 3947 C CA . ASN A 1 79 ? 21.560 -12.488 2.315 1.00 0.00 79 ASN A CA 3
ATOM 3948 C C . ASN A 1 79 ? 20.886 -12.501 0.946 1.00 0.00 79 ASN A C 3
ATOM 3949 O O . ASN A 1 79 ? 19.984 -11.708 0.679 1.00 0.00 79 ASN A O 3
ATOM 3960 N N . TYR A 1 80 ? 21.330 -13.409 0.083 1.00 0.00 80 TYR A N 3
ATOM 3961 C CA . TYR A 1 80 ? 20.772 -13.525 -1.259 1.00 0.00 80 TYR A CA 3
ATOM 3962 C C . TYR A 1 80 ? 20.263 -14.940 -1.516 1.00 0.00 80 TYR A C 3
ATOM 3963 O O . TYR A 1 80 ? 20.760 -15.906 -0.936 1.00 0.00 80 TYR A O 3
ATOM 3981 N N . ASP A 1 81 ? 19.270 -15.054 -2.391 1.00 0.00 81 ASP A N 3
ATOM 3982 C CA . ASP A 1 81 ? 18.694 -16.351 -2.728 1.00 0.00 81 ASP A CA 3
ATOM 3983 C C . ASP A 1 81 ? 18.354 -16.425 -4.213 1.00 0.00 81 ASP A C 3
ATOM 3984 O O . ASP A 1 81 ? 18.257 -15.401 -4.889 1.00 0.00 81 ASP A O 3
ATOM 3993 N N . GLU A 1 82 ? 18.175 -17.643 -4.715 1.00 0.00 82 GLU A N 3
ATOM 3994 C CA . GLU A 1 82 ? 17.848 -17.849 -6.121 1.00 0.00 82 GLU A CA 3
ATOM 3995 C C . GLU A 1 82 ? 16.368 -18.178 -6.293 1.00 0.00 82 GLU A C 3
ATOM 3996 O O . GLU A 1 82 ? 15.989 -18.939 -7.182 1.00 0.00 82 GLU A O 3
ATOM 4008 N N . GLY A 1 83 ? 15.535 -17.599 -5.433 1.00 0.00 83 GLY A N 3
ATOM 4009 C CA . GLY A 1 83 ? 14.106 -17.842 -5.506 1.00 0.00 83 GLY A CA 3
ATOM 4010 C C . GLY A 1 83 ? 13.533 -17.527 -6.873 1.00 0.00 83 GLY A C 3
ATOM 4011 O O . GLY A 1 83 ? 13.260 -18.431 -7.663 1.00 0.00 83 GLY A O 3
ATOM 4015 N N . PHE A 1 84 ? 13.348 -16.241 -7.153 1.00 0.00 84 PHE A N 3
ATOM 4016 C CA . PHE A 1 84 ? 12.800 -15.809 -8.434 1.00 0.00 84 PHE A CA 3
ATOM 4017 C C . PHE A 1 84 ? 13.603 -16.393 -9.593 1.00 0.00 84 PHE A C 3
ATOM 4018 O O . PHE A 1 84 ? 13.040 -16.968 -10.524 1.00 0.00 84 PHE A O 3
ATOM 4035 N N . GLY A 1 85 ? 14.922 -16.239 -9.529 1.00 0.00 85 GLY A N 3
ATOM 4036 C CA . GLY A 1 85 ? 15.781 -16.754 -10.579 1.00 0.00 85 GLY A CA 3
ATOM 4037 C C . GLY A 1 85 ? 15.280 -18.069 -11.144 1.00 0.00 85 GLY A C 3
ATOM 4038 O O . GLY A 1 85 ? 14.885 -18.964 -10.396 1.00 0.00 85 GLY A O 3
ATOM 4042 N N . SER A 1 86 ? 15.294 -18.186 -12.468 1.00 0.00 86 SER A N 3
ATOM 4043 C CA . SER A 1 86 ? 14.833 -19.399 -13.133 1.00 0.00 86 SER A CA 3
ATOM 4044 C C . SER A 1 86 ? 15.494 -19.554 -14.500 1.00 0.00 86 SER A C 3
ATOM 4045 O O . SER A 1 86 ? 15.985 -18.585 -15.078 1.00 0.00 86 SER A O 3
ATOM 4053 N N . GLY A 1 87 ? 15.502 -20.781 -15.011 1.00 0.00 87 GLY A N 3
ATOM 4054 C CA . GLY A 1 87 ? 16.104 -21.042 -16.305 1.00 0.00 87 GLY A CA 3
ATOM 4055 C C . GLY A 1 87 ? 15.738 -19.994 -17.337 1.00 0.00 87 GLY A C 3
ATOM 4056 O O . GLY A 1 87 ? 14.822 -19.194 -17.143 1.00 0.00 87 GLY A O 3
ATOM 4060 N N . PRO A 1 88 ? 16.466 -19.987 -18.463 1.00 0.00 88 PRO A N 3
ATOM 4061 C CA . PRO A 1 88 ? 16.233 -19.033 -19.551 1.00 0.00 88 PRO A CA 3
ATOM 4062 C C . PRO A 1 88 ? 14.922 -19.299 -20.284 1.00 0.00 88 PRO A C 3
ATOM 4063 O O . PRO A 1 88 ? 14.301 -20.346 -20.104 1.00 0.00 88 PRO A O 3
ATOM 4074 N N . SER A 1 89 ? 14.507 -18.344 -21.110 1.00 0.00 89 SER A N 3
ATOM 4075 C CA . SER A 1 89 ? 13.268 -18.474 -21.868 1.00 0.00 89 SER A CA 3
ATOM 4076 C C . SER A 1 89 ? 13.507 -19.223 -23.176 1.00 0.00 89 SER A C 3
ATOM 4077 O O . SER A 1 89 ? 14.086 -18.682 -24.117 1.00 0.00 89 SER A O 3
ATOM 4085 N N . SER A 1 90 ? 13.057 -20.473 -23.225 1.00 0.00 90 SER A N 3
ATOM 4086 C CA . SER A 1 90 ? 13.224 -21.299 -24.415 1.00 0.00 90 SER A CA 3
ATOM 4087 C C . SER A 1 90 ? 12.044 -21.127 -25.367 1.00 0.00 90 SER A C 3
ATOM 4088 O O . SER A 1 90 ? 11.000 -20.598 -24.989 1.00 0.00 90 SER A O 3
ATOM 4096 N N . GLY A 1 91 ? 12.220 -21.578 -26.605 1.00 0.00 91 GLY A N 3
ATOM 4097 C CA . GLY A 1 91 ? 11.163 -21.465 -27.593 1.00 0.00 91 GLY A CA 3
ATOM 4098 C C . GLY A 1 91 ? 11.427 -22.308 -28.825 1.00 0.00 91 GLY A C 3
ATOM 4099 O O . GLY A 1 91 ? 12.374 -23.093 -28.821 1.00 0.00 91 GLY A O 3
ATOM 4105 N N . GLY A 1 1 ? -29.901 -32.785 -2.360 1.00 0.00 1 GLY A N 4
ATOM 4106 C CA . GLY A 1 1 ? -29.110 -31.854 -3.143 1.00 0.00 1 GLY A CA 4
ATOM 4107 C C . GLY A 1 1 ? -29.964 -30.978 -4.038 1.00 0.00 1 GLY A C 4
ATOM 4108 O O . GLY A 1 1 ? -31.192 -31.057 -4.007 1.00 0.00 1 GLY A O 4
ATOM 4112 N N . SER A 1 2 ? -29.313 -30.139 -4.838 1.00 0.00 2 SER A N 4
ATOM 4113 C CA . SER A 1 2 ? -30.021 -29.240 -5.742 1.00 0.00 2 SER A CA 4
ATOM 4114 C C . SER A 1 2 ? -29.073 -28.666 -6.790 1.00 0.00 2 SER A C 4
ATOM 4115 O O . SER A 1 2 ? -27.979 -28.203 -6.466 1.00 0.00 2 SER A O 4
ATOM 4123 N N . SER A 1 3 ? -29.501 -28.699 -8.048 1.00 0.00 3 SER A N 4
ATOM 4124 C CA . SER A 1 3 ? -28.689 -28.186 -9.145 1.00 0.00 3 SER A CA 4
ATOM 4125 C C . SER A 1 3 ? -29.254 -26.869 -9.669 1.00 0.00 3 SER A C 4
ATOM 4126 O O . SER A 1 3 ? -29.978 -26.844 -10.664 1.00 0.00 3 SER A O 4
ATOM 4134 N N . GLY A 1 4 ? -28.917 -25.776 -8.992 1.00 0.00 4 GLY A N 4
ATOM 4135 C CA . GLY A 1 4 ? -29.400 -24.470 -9.403 1.00 0.00 4 GLY A CA 4
ATOM 4136 C C . GLY A 1 4 ? -28.920 -23.361 -8.488 1.00 0.00 4 GLY A C 4
ATOM 4137 O O . GLY A 1 4 ? -29.725 -22.611 -7.936 1.00 0.00 4 GLY A O 4
ATOM 4141 N N . SER A 1 5 ? -27.605 -23.256 -8.326 1.00 0.00 5 SER A N 4
ATOM 4142 C CA . SER A 1 5 ? -27.019 -22.233 -7.467 1.00 0.00 5 SER A CA 4
ATOM 4143 C C . SER A 1 5 ? -26.203 -21.238 -8.287 1.00 0.00 5 SER A C 4
ATOM 4144 O O . SER A 1 5 ? -25.009 -21.434 -8.512 1.00 0.00 5 SER A O 4
ATOM 4152 N N . SER A 1 6 ? -26.858 -20.170 -8.731 1.00 0.00 6 SER A N 4
ATOM 4153 C CA . SER A 1 6 ? -26.195 -19.144 -9.529 1.00 0.00 6 SER A CA 4
ATOM 4154 C C . SER A 1 6 ? -26.980 -17.836 -9.492 1.00 0.00 6 SER A C 4
ATOM 4155 O O . SER A 1 6 ? -28.124 -17.798 -9.042 1.00 0.00 6 SER A O 4
ATOM 4163 N N . GLY A 1 7 ? -26.354 -16.765 -9.969 1.00 0.00 7 GLY A N 4
ATOM 4164 C CA . GLY A 1 7 ? -27.007 -15.469 -9.982 1.00 0.00 7 GLY A CA 4
ATOM 4165 C C . GLY A 1 7 ? -26.265 -14.437 -9.156 1.00 0.00 7 GLY A C 4
ATOM 4166 O O . GLY A 1 7 ? -26.879 -13.649 -8.438 1.00 0.00 7 GLY A O 4
ATOM 4170 N N . MET A 1 8 ? -24.940 -14.443 -9.257 1.00 0.00 8 MET A N 4
ATOM 4171 C CA . MET A 1 8 ? -24.113 -13.500 -8.512 1.00 0.00 8 MET A CA 4
ATOM 4172 C C . MET A 1 8 ? -23.506 -12.456 -9.444 1.00 0.00 8 MET A C 4
ATOM 4173 O O . MET A 1 8 ? -23.471 -11.268 -9.122 1.00 0.00 8 MET A O 4
ATOM 4187 N N . LYS A 1 9 ? -23.029 -12.906 -10.599 1.00 0.00 9 LYS A N 4
ATOM 4188 C CA . LYS A 1 9 ? -22.424 -12.011 -11.578 1.00 0.00 9 LYS A CA 4
ATOM 4189 C C . LYS A 1 9 ? -23.378 -11.749 -12.739 1.00 0.00 9 LYS A C 4
ATOM 4190 O O . LYS A 1 9 ? -23.292 -12.395 -13.784 1.00 0.00 9 LYS A O 4
ATOM 4209 N N . PHE A 1 10 ? -24.286 -10.798 -12.550 1.00 0.00 10 PHE A N 4
ATOM 4210 C CA . PHE A 1 10 ? -25.256 -10.451 -13.582 1.00 0.00 10 PHE A CA 4
ATOM 4211 C C . PHE A 1 10 ? -24.565 -9.823 -14.788 1.00 0.00 10 PHE A C 4
ATOM 4212 O O . PHE A 1 10 ? -24.842 -10.184 -15.932 1.00 0.00 10 PHE A O 4
ATOM 4229 N N . GLN A 1 11 ? -23.666 -8.880 -14.524 1.00 0.00 11 GLN A N 4
ATOM 4230 C CA . GLN A 1 11 ? -22.937 -8.200 -15.588 1.00 0.00 11 GLN A CA 4
ATOM 4231 C C . GLN A 1 11 ? -22.194 -9.203 -16.465 1.00 0.00 11 GLN A C 4
ATOM 4232 O O . GLN A 1 11 ? -21.298 -9.906 -15.998 1.00 0.00 11 GLN A O 4
ATOM 4246 N N . ALA A 1 12 ? -22.572 -9.263 -17.737 1.00 0.00 12 ALA A N 4
ATOM 4247 C CA . ALA A 1 12 ? -21.941 -10.179 -18.680 1.00 0.00 12 ALA A CA 4
ATOM 4248 C C . ALA A 1 12 ? -20.441 -9.920 -18.774 1.00 0.00 12 ALA A C 4
ATOM 4249 O O . ALA A 1 12 ? -19.617 -10.792 -18.494 1.00 0.00 12 ALA A O 4
ATOM 4256 N N . PRO A 1 13 ? -20.075 -8.695 -19.179 1.00 0.00 13 PRO A N 4
ATOM 4257 C CA . PRO A 1 13 ? -18.672 -8.294 -19.320 1.00 0.00 13 PRO A CA 4
ATOM 4258 C C . PRO A 1 13 ? -17.967 -8.166 -17.974 1.00 0.00 13 PRO A C 4
ATOM 4259 O O . PRO A 1 13 ? -18.346 -7.345 -17.140 1.00 0.00 13 PRO A O 4
ATOM 4270 N N . ALA A 1 14 ? -16.940 -8.984 -17.769 1.00 0.00 14 ALA A N 4
ATOM 4271 C CA . ALA A 1 14 ? -16.181 -8.961 -16.525 1.00 0.00 14 ALA A CA 4
ATOM 4272 C C . ALA A 1 14 ? -16.070 -7.542 -15.977 1.00 0.00 14 ALA A C 4
ATOM 4273 O O . ALA A 1 14 ? -15.685 -6.618 -16.693 1.00 0.00 14 ALA A O 4
ATOM 4280 N N . ARG A 1 15 ? -16.409 -7.377 -14.702 1.00 0.00 15 ARG A N 4
ATOM 4281 C CA . ARG A 1 15 ? -16.349 -6.070 -14.059 1.00 0.00 15 ARG A CA 4
ATOM 4282 C C . ARG A 1 15 ? -15.028 -5.889 -13.318 1.00 0.00 15 ARG A C 4
ATOM 4283 O O . ARG A 1 15 ? -14.594 -6.773 -12.578 1.00 0.00 15 ARG A O 4
ATOM 4304 N N . GLU A 1 16 ? -14.393 -4.739 -13.522 1.00 0.00 16 GLU A N 4
ATOM 4305 C CA . GLU A 1 16 ? -13.120 -4.445 -12.874 1.00 0.00 16 GLU A CA 4
ATOM 4306 C C . GLU A 1 16 ? -13.341 -3.801 -11.508 1.00 0.00 16 GLU A C 4
ATOM 4307 O O . GLU A 1 16 ? -14.365 -3.159 -11.270 1.00 0.00 16 GLU A O 4
ATOM 4319 N N . THR A 1 17 ? -12.374 -3.978 -10.613 1.00 0.00 17 THR A N 4
ATOM 4320 C CA . THR A 1 17 ? -12.463 -3.416 -9.271 1.00 0.00 17 THR A CA 4
ATOM 4321 C C . THR A 1 17 ? -11.097 -2.956 -8.776 1.00 0.00 17 THR A C 4
ATOM 4322 O O . THR A 1 17 ? -10.063 -3.442 -9.235 1.00 0.00 17 THR A O 4
ATOM 4333 N N . CYS A 1 18 ? -11.099 -2.016 -7.837 1.00 0.00 18 CYS A N 4
ATOM 4334 C CA . CYS A 1 18 ? -9.859 -1.489 -7.279 1.00 0.00 18 CYS A CA 4
ATOM 4335 C C . CYS A 1 18 ? -9.300 -2.428 -6.214 1.00 0.00 18 CYS A C 4
ATOM 4336 O O . CYS A 1 18 ? -9.989 -2.779 -5.257 1.00 0.00 18 CYS A O 4
ATOM 4343 N N . VAL A 1 19 ? -8.045 -2.830 -6.388 1.00 0.00 19 VAL A N 4
ATOM 4344 C CA . VAL A 1 19 ? -7.392 -3.727 -5.442 1.00 0.00 19 VAL A CA 4
ATOM 4345 C C . VAL A 1 19 ? -6.910 -2.970 -4.210 1.00 0.00 19 VAL A C 4
ATOM 4346 O O . VAL A 1 19 ? -6.128 -3.491 -3.416 1.00 0.00 19 VAL A O 4
ATOM 4359 N N . GLU A 1 20 ? -7.383 -1.737 -4.057 1.00 0.00 20 GLU A N 4
ATOM 4360 C CA . GLU A 1 20 ? -7.000 -0.907 -2.921 1.00 0.00 20 GLU A CA 4
ATOM 4361 C C . GLU A 1 20 ? -8.206 -0.603 -2.038 1.00 0.00 20 GLU A C 4
ATOM 4362 O O . GLU A 1 20 ? -8.185 -0.850 -0.831 1.00 0.00 20 GLU A O 4
ATOM 4374 N N . CYS A 1 21 ? -9.257 -0.065 -2.647 1.00 0.00 21 CYS A N 4
ATOM 4375 C CA . CYS A 1 21 ? -10.473 0.274 -1.918 1.00 0.00 21 CYS A CA 4
ATOM 4376 C C . CYS A 1 21 ? -11.592 -0.714 -2.235 1.00 0.00 21 CYS A C 4
ATOM 4377 O O . CYS A 1 21 ? -12.657 -0.679 -1.619 1.00 0.00 21 CYS A O 4
ATOM 4384 N N . GLN A 1 22 ? -11.341 -1.594 -3.199 1.00 0.00 22 GLN A N 4
ATOM 4385 C CA . GLN A 1 22 ? -12.326 -2.591 -3.599 1.00 0.00 22 GLN A CA 4
ATOM 4386 C C . GLN A 1 22 ? -13.577 -1.925 -4.163 1.00 0.00 22 GLN A C 4
ATOM 4387 O O . GLN A 1 22 ? -14.698 -2.261 -3.783 1.00 0.00 22 GLN A O 4
ATOM 4401 N N . LYS A 1 23 ? -13.377 -0.978 -5.073 1.00 0.00 23 LYS A N 4
ATOM 4402 C CA . LYS A 1 23 ? -14.488 -0.264 -5.692 1.00 0.00 23 LYS A CA 4
ATOM 4403 C C . LYS A 1 23 ? -14.445 -0.402 -7.210 1.00 0.00 23 LYS A C 4
ATOM 4404 O O . LYS A 1 23 ? -13.403 -0.195 -7.834 1.00 0.00 23 LYS A O 4
ATOM 4423 N N . THR A 1 24 ? -15.584 -0.752 -7.801 1.00 0.00 24 THR A N 4
ATOM 4424 C CA . THR A 1 24 ? -15.676 -0.917 -9.246 1.00 0.00 24 THR A CA 4
ATOM 4425 C C . THR A 1 24 ? -14.940 0.201 -9.975 1.00 0.00 24 THR A C 4
ATOM 4426 O O . THR A 1 24 ? -15.422 1.332 -10.046 1.00 0.00 24 THR A O 4
ATOM 4437 N N . VAL A 1 25 ? -13.770 -0.121 -10.517 1.00 0.00 25 VAL A N 4
ATOM 4438 C CA . VAL A 1 25 ? -12.968 0.856 -11.243 1.00 0.00 25 VAL A CA 4
ATOM 4439 C C . VAL A 1 25 ? -13.569 1.152 -12.612 1.00 0.00 25 VAL A C 4
ATOM 4440 O O . VAL A 1 25 ? -13.800 0.242 -13.410 1.00 0.00 25 VAL A O 4
ATOM 4453 N N . TYR A 1 26 ? -13.819 2.428 -12.879 1.00 0.00 26 TYR A N 4
ATOM 4454 C CA . TYR A 1 26 ? -14.395 2.844 -14.152 1.00 0.00 26 TYR A CA 4
ATOM 4455 C C . TYR A 1 26 ? -13.319 2.951 -15.228 1.00 0.00 26 TYR A C 4
ATOM 4456 O O . TYR A 1 26 ? -12.123 3.005 -14.943 1.00 0.00 26 TYR A O 4
ATOM 4474 N N . PRO A 1 27 ? -13.754 2.983 -16.497 1.00 0.00 27 PRO A N 4
ATOM 4475 C CA . PRO A 1 27 ? -12.845 3.085 -17.643 1.00 0.00 27 PRO A CA 4
ATOM 4476 C C . PRO A 1 27 ? -12.178 4.453 -17.734 1.00 0.00 27 PRO A C 4
ATOM 4477 O O . PRO A 1 27 ? -11.347 4.692 -18.609 1.00 0.00 27 PRO A O 4
ATOM 4488 N N . MET A 1 28 ? -12.547 5.348 -16.823 1.00 0.00 28 MET A N 4
ATOM 4489 C CA . MET A 1 28 ? -11.982 6.692 -16.800 1.00 0.00 28 MET A CA 4
ATOM 4490 C C . MET A 1 28 ? -10.887 6.804 -15.745 1.00 0.00 28 MET A C 4
ATOM 4491 O O . MET A 1 28 ? -9.935 7.567 -15.904 1.00 0.00 28 MET A O 4
ATOM 4505 N N . GLU A 1 29 ? -11.029 6.039 -14.667 1.00 0.00 29 GLU A N 4
ATOM 4506 C CA . GLU A 1 29 ? -10.052 6.054 -13.585 1.00 0.00 29 GLU A CA 4
ATOM 4507 C C . GLU A 1 29 ? -9.366 4.697 -13.453 1.00 0.00 29 GLU A C 4
ATOM 4508 O O . GLU A 1 29 ? -8.960 4.299 -12.361 1.00 0.00 29 GLU A O 4
ATOM 4520 N N . ARG A 1 30 ? -9.241 3.992 -14.572 1.00 0.00 30 ARG A N 4
ATOM 4521 C CA . ARG A 1 30 ? -8.606 2.679 -14.581 1.00 0.00 30 ARG A CA 4
ATOM 4522 C C . ARG A 1 30 ? -7.111 2.800 -14.862 1.00 0.00 30 ARG A C 4
ATOM 4523 O O . ARG A 1 30 ? -6.699 3.050 -15.995 1.00 0.00 30 ARG A O 4
ATOM 4544 N N . LEU A 1 31 ? -6.303 2.623 -13.822 1.00 0.00 31 LEU A N 4
ATOM 4545 C CA . LEU A 1 31 ? -4.853 2.712 -13.956 1.00 0.00 31 LEU A CA 4
ATOM 4546 C C . LEU A 1 31 ? -4.203 1.348 -13.752 1.00 0.00 31 LEU A C 4
ATOM 4547 O O . LEU A 1 31 ? -4.204 0.806 -12.645 1.00 0.00 31 LEU A O 4
ATOM 4563 N N . LEU A 1 32 ? -3.646 0.798 -14.825 1.00 0.00 32 LEU A N 4
ATOM 4564 C CA . LEU A 1 32 ? -2.988 -0.503 -14.764 1.00 0.00 32 LEU A CA 4
ATOM 4565 C C . LEU A 1 32 ? -1.653 -0.405 -14.035 1.00 0.00 32 LEU A C 4
ATOM 4566 O O . LEU A 1 32 ? -0.787 0.386 -14.409 1.00 0.00 32 LEU A O 4
ATOM 4582 N N . ALA A 1 33 ? -1.492 -1.215 -12.993 1.00 0.00 33 ALA A N 4
ATOM 4583 C CA . ALA A 1 33 ? -0.260 -1.222 -12.214 1.00 0.00 33 ALA A CA 4
ATOM 4584 C C . ALA A 1 33 ? 0.086 -2.631 -11.747 1.00 0.00 33 ALA A C 4
ATOM 4585 O O . ALA A 1 33 ? -0.593 -3.196 -10.890 1.00 0.00 33 ALA A O 4
ATOM 4592 N N . ASN A 1 34 ? 1.146 -3.195 -12.316 1.00 0.00 34 ASN A N 4
ATOM 4593 C CA . ASN A 1 34 ? 1.582 -4.540 -11.958 1.00 0.00 34 ASN A CA 4
ATOM 4594 C C . ASN A 1 34 ? 0.510 -5.569 -12.306 1.00 0.00 34 ASN A C 4
ATOM 4595 O O . ASN A 1 34 ? 0.261 -6.501 -11.543 1.00 0.00 34 ASN A O 4
ATOM 4606 N N . GLN A 1 35 ? -0.119 -5.392 -13.463 1.00 0.00 35 GLN A N 4
ATOM 4607 C CA . GLN A 1 35 ? -1.164 -6.305 -13.912 1.00 0.00 35 GLN A CA 4
ATOM 4608 C C . GLN A 1 35 ? -2.345 -6.297 -12.947 1.00 0.00 35 GLN A C 4
ATOM 4609 O O . GLN A 1 35 ? -2.903 -7.346 -12.627 1.00 0.00 35 GLN A O 4
ATOM 4623 N N . GLN A 1 36 ? -2.719 -5.108 -12.487 1.00 0.00 36 GLN A N 4
ATOM 4624 C CA . GLN A 1 36 ? -3.833 -4.964 -11.557 1.00 0.00 36 GLN A CA 4
ATOM 4625 C C . GLN A 1 36 ? -4.502 -3.603 -11.715 1.00 0.00 36 GLN A C 4
ATOM 4626 O O . GLN A 1 36 ? -3.840 -2.603 -11.994 1.00 0.00 36 GLN A O 4
ATOM 4640 N N . VAL A 1 37 ? -5.818 -3.571 -11.534 1.00 0.00 37 VAL A N 4
ATOM 4641 C CA . VAL A 1 37 ? -6.577 -2.332 -11.655 1.00 0.00 37 VAL A CA 4
ATOM 4642 C C . VAL A 1 37 ? -6.400 -1.456 -10.420 1.00 0.00 37 VAL A C 4
ATOM 4643 O O . VAL A 1 37 ? -6.769 -1.846 -9.312 1.00 0.00 37 VAL A O 4
ATOM 4656 N N . PHE A 1 38 ? -5.835 -0.270 -10.619 1.00 0.00 38 PHE A N 4
ATOM 4657 C CA . PHE A 1 38 ? -5.608 0.662 -9.520 1.00 0.00 38 PHE A CA 4
ATOM 4658 C C . PHE A 1 38 ? -6.229 2.022 -9.825 1.00 0.00 38 PHE A C 4
ATOM 4659 O O . PHE A 1 38 ? -6.352 2.415 -10.986 1.00 0.00 38 PHE A O 4
ATOM 4676 N N . HIS A 1 39 ? -6.619 2.737 -8.774 1.00 0.00 39 HIS A N 4
ATOM 4677 C CA . HIS A 1 39 ? -7.228 4.054 -8.928 1.00 0.00 39 HIS A CA 4
ATOM 4678 C C . HIS A 1 39 ? -6.159 5.141 -8.994 1.00 0.00 39 HIS A C 4
ATOM 4679 O O . HIS A 1 39 ? -5.343 5.278 -8.082 1.00 0.00 39 HIS A O 4
ATOM 4693 N N . ILE A 1 40 ? -6.171 5.911 -10.076 1.00 0.00 40 ILE A N 4
ATOM 4694 C CA . ILE A 1 40 ? -5.204 6.986 -10.259 1.00 0.00 40 ILE A CA 4
ATOM 4695 C C . ILE A 1 40 ? -4.927 7.706 -8.944 1.00 0.00 40 ILE A C 4
ATOM 4696 O O . ILE A 1 40 ? -3.862 8.295 -8.759 1.00 0.00 40 ILE A O 4
ATOM 4712 N N . SER A 1 41 ? -5.893 7.654 -8.032 1.00 0.00 41 SER A N 4
ATOM 4713 C CA . SER A 1 41 ? -5.754 8.303 -6.734 1.00 0.00 41 SER A CA 4
ATOM 4714 C C . SER A 1 41 ? -5.207 7.328 -5.695 1.00 0.00 41 SER A C 4
ATOM 4715 O O . SER A 1 41 ? -4.202 7.602 -5.038 1.00 0.00 41 SER A O 4
ATOM 4723 N N . CYS A 1 42 ? -5.877 6.189 -5.552 1.00 0.00 42 CYS A N 4
ATOM 4724 C CA . CYS A 1 42 ? -5.460 5.173 -4.593 1.00 0.00 42 CYS A CA 4
ATOM 4725 C C . CYS A 1 42 ? -3.980 4.843 -4.759 1.00 0.00 42 CYS A C 4
ATOM 4726 O O . CYS A 1 42 ? -3.260 4.657 -3.777 1.00 0.00 42 CYS A O 4
ATOM 4733 N N . PHE A 1 43 ? -3.531 4.771 -6.008 1.00 0.00 43 PHE A N 4
ATOM 4734 C CA . PHE A 1 43 ? -2.137 4.463 -6.303 1.00 0.00 43 PHE A CA 4
ATOM 4735 C C . PHE A 1 43 ? -1.201 5.243 -5.384 1.00 0.00 43 PHE A C 4
ATOM 4736 O O . PHE A 1 43 ? -0.802 6.365 -5.695 1.00 0.00 43 PHE A O 4
ATOM 4753 N N . ARG A 1 44 ? -0.856 4.640 -4.251 1.00 0.00 44 ARG A N 4
ATOM 4754 C CA . ARG A 1 44 ? 0.031 5.278 -3.286 1.00 0.00 44 ARG A CA 4
ATOM 4755 C C . ARG A 1 44 ? 0.984 4.260 -2.668 1.00 0.00 44 ARG A C 4
ATOM 4756 O O . ARG A 1 44 ? 0.866 3.058 -2.907 1.00 0.00 44 ARG A O 4
ATOM 4777 N N . CYS A 1 45 ? 1.929 4.749 -1.872 1.00 0.00 45 CYS A N 4
ATOM 4778 C CA . CYS A 1 45 ? 2.904 3.883 -1.220 1.00 0.00 45 CYS A CA 4
ATOM 4779 C C . CYS A 1 45 ? 2.338 3.305 0.075 1.00 0.00 45 CYS A C 4
ATOM 4780 O O . CYS A 1 45 ? 1.680 4.006 0.844 1.00 0.00 45 CYS A O 4
ATOM 4787 N N . SER A 1 46 ? 2.601 2.024 0.309 1.00 0.00 46 SER A N 4
ATOM 4788 C CA . SER A 1 46 ? 2.115 1.351 1.508 1.00 0.00 46 SER A CA 4
ATOM 4789 C C . SER A 1 46 ? 3.016 1.653 2.703 1.00 0.00 46 SER A C 4
ATOM 4790 O O . SER A 1 46 ? 3.118 0.855 3.635 1.00 0.00 46 SER A O 4
ATOM 4798 N N . TYR A 1 47 ? 3.666 2.810 2.667 1.00 0.00 47 TYR A N 4
ATOM 4799 C CA . TYR A 1 47 ? 4.560 3.218 3.744 1.00 0.00 47 TYR A CA 4
ATOM 4800 C C . TYR A 1 47 ? 4.319 4.674 4.131 1.00 0.00 47 TYR A C 4
ATOM 4801 O O . TYR A 1 47 ? 4.090 4.989 5.299 1.00 0.00 47 TYR A O 4
ATOM 4819 N N . CYS A 1 48 ? 4.372 5.559 3.140 1.00 0.00 48 CYS A N 4
ATOM 4820 C CA . CYS A 1 48 ? 4.160 6.982 3.374 1.00 0.00 48 CYS A CA 4
ATOM 4821 C C . CYS A 1 48 ? 2.767 7.406 2.917 1.00 0.00 48 CYS A C 4
ATOM 4822 O O . CYS A 1 48 ? 2.178 8.334 3.469 1.00 0.00 48 CYS A O 4
ATOM 4829 N N . ASN A 1 49 ? 2.247 6.718 1.906 1.00 0.00 49 ASN A N 4
ATOM 4830 C CA . ASN A 1 49 ? 0.923 7.023 1.375 1.00 0.00 49 ASN A CA 4
ATOM 4831 C C . ASN A 1 49 ? 0.955 8.295 0.532 1.00 0.00 49 ASN A C 4
ATOM 4832 O O . ASN A 1 49 ? 0.190 9.229 0.771 1.00 0.00 49 ASN A O 4
ATOM 4843 N N . ASN A 1 50 ? 1.845 8.323 -0.454 1.00 0.00 50 ASN A N 4
ATOM 4844 C CA . ASN A 1 50 ? 1.977 9.480 -1.332 1.00 0.00 50 ASN A CA 4
ATOM 4845 C C . ASN A 1 50 ? 1.600 9.120 -2.766 1.00 0.00 50 ASN A C 4
ATOM 4846 O O . ASN A 1 50 ? 2.232 8.267 -3.391 1.00 0.00 50 ASN A O 4
ATOM 4857 N N . LYS A 1 51 ? 0.568 9.776 -3.284 1.00 0.00 51 LYS A N 4
ATOM 4858 C CA . LYS A 1 51 ? 0.107 9.528 -4.645 1.00 0.00 51 LYS A CA 4
ATOM 4859 C C . LYS A 1 51 ? 1.284 9.260 -5.577 1.00 0.00 51 LYS A C 4
ATOM 4860 O O . LYS A 1 51 ? 2.225 10.052 -5.648 1.00 0.00 51 LYS A O 4
ATOM 4879 N N . LEU A 1 52 ? 1.224 8.142 -6.291 1.00 0.00 52 LEU A N 4
ATOM 4880 C CA . LEU A 1 52 ? 2.284 7.771 -7.222 1.00 0.00 52 LEU A CA 4
ATOM 4881 C C . LEU A 1 52 ? 1.777 7.785 -8.660 1.00 0.00 52 LEU A C 4
ATOM 4882 O O . LEU A 1 52 ? 0.638 8.172 -8.923 1.00 0.00 52 LEU A O 4
ATOM 4898 N N . SER A 1 53 ? 2.628 7.357 -9.587 1.00 0.00 53 SER A N 4
ATOM 4899 C CA . SER A 1 53 ? 2.267 7.322 -10.999 1.00 0.00 53 SER A CA 4
ATOM 4900 C C . SER A 1 53 ? 2.867 6.098 -11.683 1.00 0.00 53 SER A C 4
ATOM 4901 O O . SER A 1 53 ? 3.636 5.349 -11.079 1.00 0.00 53 SER A O 4
ATOM 4909 N N . LEU A 1 54 ? 2.511 5.900 -12.948 1.00 0.00 54 LEU A N 4
ATOM 4910 C CA . LEU A 1 54 ? 3.015 4.767 -13.716 1.00 0.00 54 LEU A CA 4
ATOM 4911 C C . LEU A 1 54 ? 4.462 4.997 -14.141 1.00 0.00 54 LEU A C 4
ATOM 4912 O O . LEU A 1 54 ? 4.815 4.809 -15.304 1.00 0.00 54 LEU A O 4
ATOM 4928 N N . GLY A 1 55 ? 5.296 5.402 -13.188 1.00 0.00 55 GLY A N 4
ATOM 4929 C CA . GLY A 1 55 ? 6.695 5.648 -13.482 1.00 0.00 55 GLY A CA 4
ATOM 4930 C C . GLY A 1 55 ? 7.531 5.813 -12.228 1.00 0.00 55 GLY A C 4
ATOM 4931 O O . GLY A 1 55 ? 8.717 5.484 -12.215 1.00 0.00 55 GLY A O 4
ATOM 4935 N N . THR A 1 56 ? 6.912 6.327 -11.170 1.00 0.00 56 THR A N 4
ATOM 4936 C CA . THR A 1 56 ? 7.607 6.539 -9.906 1.00 0.00 56 THR A CA 4
ATOM 4937 C C . THR A 1 56 ? 7.150 5.536 -8.853 1.00 0.00 56 THR A C 4
ATOM 4938 O O . THR A 1 56 ? 7.456 5.681 -7.669 1.00 0.00 56 THR A O 4
ATOM 4949 N N . TYR A 1 57 ? 6.417 4.518 -9.290 1.00 0.00 57 TYR A N 4
ATOM 4950 C CA . TYR A 1 57 ? 5.916 3.492 -8.384 1.00 0.00 57 TYR A CA 4
ATOM 4951 C C . TYR A 1 57 ? 6.838 2.277 -8.375 1.00 0.00 57 TYR A C 4
ATOM 4952 O O . TYR A 1 57 ? 7.772 2.186 -9.171 1.00 0.00 57 TYR A O 4
ATOM 4970 N N . ALA A 1 58 ? 6.569 1.344 -7.467 1.00 0.00 58 ALA A N 4
ATOM 4971 C CA . ALA A 1 58 ? 7.371 0.133 -7.354 1.00 0.00 58 ALA A CA 4
ATOM 4972 C C . ALA A 1 58 ? 6.748 -0.849 -6.368 1.00 0.00 58 ALA A C 4
ATOM 4973 O O . ALA A 1 58 ? 6.738 -0.609 -5.160 1.00 0.00 58 ALA A O 4
ATOM 4980 N N . SER A 1 59 ? 6.227 -1.955 -6.890 1.00 0.00 59 SER A N 4
ATOM 4981 C CA . SER A 1 59 ? 5.597 -2.971 -6.056 1.00 0.00 59 SER A CA 4
ATOM 4982 C C . SER A 1 59 ? 6.497 -4.195 -5.918 1.00 0.00 59 SER A C 4
ATOM 4983 O O . SER A 1 59 ? 7.271 -4.516 -6.821 1.00 0.00 59 SER A O 4
ATOM 4991 N N . LEU A 1 60 ? 6.390 -4.875 -4.782 1.00 0.00 60 LEU A N 4
ATOM 4992 C CA . LEU A 1 60 ? 7.194 -6.065 -4.524 1.00 0.00 60 LEU A CA 4
ATOM 4993 C C . LEU A 1 60 ? 6.312 -7.305 -4.414 1.00 0.00 60 LEU A C 4
ATOM 4994 O O . LEU A 1 60 ? 6.335 -8.175 -5.284 1.00 0.00 60 LEU A O 4
ATOM 5010 N N . HIS A 1 61 ? 5.532 -7.377 -3.339 1.00 0.00 61 HIS A N 4
ATOM 5011 C CA . HIS A 1 61 ? 4.640 -8.509 -3.116 1.00 0.00 61 HIS A CA 4
ATOM 5012 C C . HIS A 1 61 ? 3.180 -8.065 -3.154 1.00 0.00 61 HIS A C 4
ATOM 5013 O O . HIS A 1 61 ? 2.390 -8.422 -2.281 1.00 0.00 61 HIS A O 4
ATOM 5028 N N . GLY A 1 62 ? 2.830 -7.284 -4.171 1.00 0.00 62 GLY A N 4
ATOM 5029 C CA . GLY A 1 62 ? 1.466 -6.803 -4.302 1.00 0.00 62 GLY A CA 4
ATOM 5030 C C . GLY A 1 62 ? 1.290 -5.402 -3.752 1.00 0.00 62 GLY A C 4
ATOM 5031 O O . GLY A 1 62 ? 0.477 -4.628 -4.257 1.00 0.00 62 GLY A O 4
ATOM 5035 N N . ARG A 1 63 ? 2.052 -5.075 -2.713 1.00 0.00 63 ARG A N 4
ATOM 5036 C CA . ARG A 1 63 ? 1.974 -3.758 -2.092 1.00 0.00 63 ARG A CA 4
ATOM 5037 C C . ARG A 1 63 ? 2.808 -2.742 -2.867 1.00 0.00 63 ARG A C 4
ATOM 5038 O O . ARG A 1 63 ? 3.945 -3.020 -3.249 1.00 0.00 63 ARG A O 4
ATOM 5059 N N . ILE A 1 64 ? 2.235 -1.565 -3.094 1.00 0.00 64 ILE A N 4
ATOM 5060 C CA . ILE A 1 64 ? 2.925 -0.508 -3.822 1.00 0.00 64 ILE A CA 4
ATOM 5061 C C . ILE A 1 64 ? 3.873 0.261 -2.908 1.00 0.00 64 ILE A C 4
ATOM 5062 O O . ILE A 1 64 ? 3.633 0.378 -1.706 1.00 0.00 64 ILE A O 4
ATOM 5078 N N . TYR A 1 65 ? 4.949 0.784 -3.485 1.00 0.00 65 TYR A N 4
ATOM 5079 C CA . TYR A 1 65 ? 5.933 1.542 -2.722 1.00 0.00 65 TYR A CA 4
ATOM 5080 C C . TYR A 1 65 ? 6.571 2.628 -3.583 1.00 0.00 65 TYR A C 4
ATOM 5081 O O . TYR A 1 65 ? 6.693 2.481 -4.800 1.00 0.00 65 TYR A O 4
ATOM 5099 N N . CYS A 1 66 ? 6.978 3.719 -2.942 1.00 0.00 66 CYS A N 4
ATOM 5100 C CA . CYS A 1 66 ? 7.605 4.831 -3.646 1.00 0.00 66 CYS A CA 4
ATOM 5101 C C . CYS A 1 66 ? 9.080 4.545 -3.912 1.00 0.00 66 CYS A C 4
ATOM 5102 O O . CYS A 1 66 ? 9.649 3.599 -3.367 1.00 0.00 66 CYS A O 4
ATOM 5109 N N . LYS A 1 67 ? 9.694 5.369 -4.754 1.00 0.00 67 LYS A N 4
ATOM 5110 C CA . LYS A 1 67 ? 11.103 5.208 -5.092 1.00 0.00 67 LYS A CA 4
ATOM 5111 C C . LYS A 1 67 ? 11.973 5.265 -3.841 1.00 0.00 67 LYS A C 4
ATOM 5112 O O . LYS A 1 67 ? 12.756 4.357 -3.558 1.00 0.00 67 LYS A O 4
ATOM 5131 N N . PRO A 1 68 ? 11.834 6.354 -3.071 1.00 0.00 68 PRO A N 4
ATOM 5132 C CA . PRO A 1 68 ? 12.598 6.553 -1.836 1.00 0.00 68 PRO A CA 4
ATOM 5133 C C . PRO A 1 68 ? 12.577 5.322 -0.936 1.00 0.00 68 PRO A C 4
ATOM 5134 O O . PRO A 1 68 ? 13.623 4.756 -0.617 1.00 0.00 68 PRO A O 4
ATOM 5145 N N . HIS A 1 69 ? 11.379 4.912 -0.530 1.00 0.00 69 HIS A N 4
ATOM 5146 C CA . HIS A 1 69 ? 11.223 3.746 0.333 1.00 0.00 69 HIS A CA 4
ATOM 5147 C C . HIS A 1 69 ? 11.683 2.478 -0.379 1.00 0.00 69 HIS A C 4
ATOM 5148 O O . HIS A 1 69 ? 12.465 1.697 0.164 1.00 0.00 69 HIS A O 4
ATOM 5162 N N . PHE A 1 70 ? 11.192 2.278 -1.598 1.00 0.00 70 PHE A N 4
ATOM 5163 C CA . PHE A 1 70 ? 11.552 1.103 -2.384 1.00 0.00 70 PHE A CA 4
ATOM 5164 C C . PHE A 1 70 ? 13.066 0.915 -2.420 1.00 0.00 70 PHE A C 4
ATOM 5165 O O . PHE A 1 70 ? 13.574 -0.170 -2.141 1.00 0.00 70 PHE A O 4
ATOM 5182 N N . ASN A 1 71 ? 13.780 1.981 -2.766 1.00 0.00 71 ASN A N 4
ATOM 5183 C CA . ASN A 1 71 ? 15.236 1.934 -2.840 1.00 0.00 71 ASN A CA 4
ATOM 5184 C C . ASN A 1 71 ? 15.843 1.693 -1.461 1.00 0.00 71 ASN A C 4
ATOM 5185 O O . ASN A 1 71 ? 17.057 1.546 -1.325 1.00 0.00 71 ASN A O 4
ATOM 5196 N N . GLN A 1 72 ? 14.990 1.653 -0.443 1.00 0.00 72 GLN A N 4
ATOM 5197 C CA . GLN A 1 72 ? 15.442 1.430 0.925 1.00 0.00 72 GLN A CA 4
ATOM 5198 C C . GLN A 1 72 ? 15.087 0.022 1.393 1.00 0.00 72 GLN A C 4
ATOM 5199 O O . GLN A 1 72 ? 15.957 -0.742 1.812 1.00 0.00 72 GLN A O 4
ATOM 5213 N N . LEU A 1 73 ? 13.804 -0.314 1.318 1.00 0.00 73 LEU A N 4
ATOM 5214 C CA . LEU A 1 73 ? 13.333 -1.631 1.734 1.00 0.00 73 LEU A CA 4
ATOM 5215 C C . LEU A 1 73 ? 13.817 -2.711 0.772 1.00 0.00 73 LEU A C 4
ATOM 5216 O O . LEU A 1 73 ? 13.967 -3.873 1.152 1.00 0.00 73 LEU A O 4
ATOM 5232 N N . PHE A 1 74 ? 14.061 -2.321 -0.474 1.00 0.00 74 PHE A N 4
ATOM 5233 C CA . PHE A 1 74 ? 14.529 -3.256 -1.491 1.00 0.00 74 PHE A CA 4
ATOM 5234 C C . PHE A 1 74 ? 16.054 -3.289 -1.537 1.00 0.00 74 PHE A C 4
ATOM 5235 O O . PHE A 1 74 ? 16.672 -4.323 -1.283 1.00 0.00 74 PHE A O 4
ATOM 5252 N N . LYS A 1 75 ? 16.655 -2.150 -1.865 1.00 0.00 75 LYS A N 4
ATOM 5253 C CA . LYS A 1 75 ? 18.107 -2.046 -1.945 1.00 0.00 75 LYS A CA 4
ATOM 5254 C C . LYS A 1 75 ? 18.765 -2.644 -0.705 1.00 0.00 75 LYS A C 4
ATOM 5255 O O . LYS A 1 75 ? 19.879 -3.162 -0.771 1.00 0.00 75 LYS A O 4
ATOM 5274 N N . SER A 1 76 ? 18.067 -2.568 0.424 1.00 0.00 76 SER A N 4
ATOM 5275 C CA . SER A 1 76 ? 18.585 -3.100 1.679 1.00 0.00 76 SER A CA 4
ATOM 5276 C C . SER A 1 76 ? 19.433 -4.344 1.434 1.00 0.00 76 SER A C 4
ATOM 5277 O O . SER A 1 76 ? 18.911 -5.413 1.118 1.00 0.00 76 SER A O 4
ATOM 5285 N N . LYS A 1 77 ? 20.745 -4.196 1.582 1.00 0.00 77 LYS A N 4
ATOM 5286 C CA . LYS A 1 77 ? 21.668 -5.306 1.378 1.00 0.00 77 LYS A CA 4
ATOM 5287 C C . LYS A 1 77 ? 21.045 -6.622 1.833 1.00 0.00 77 LYS A C 4
ATOM 5288 O O . LYS A 1 77 ? 20.418 -6.691 2.889 1.00 0.00 77 LYS A O 4
ATOM 5307 N N . GLY A 1 78 ? 21.224 -7.666 1.029 1.00 0.00 78 GLY A N 4
ATOM 5308 C CA . GLY A 1 78 ? 20.675 -8.966 1.367 1.00 0.00 78 GLY A CA 4
ATOM 5309 C C . GLY A 1 78 ? 20.852 -9.978 0.252 1.00 0.00 78 GLY A C 4
ATOM 5310 O O . GLY A 1 78 ? 21.709 -10.856 0.333 1.00 0.00 78 GLY A O 4
ATOM 5314 N N . ASN A 1 79 ? 20.037 -9.856 -0.790 1.00 0.00 79 ASN A N 4
ATOM 5315 C CA . ASN A 1 79 ? 20.106 -10.769 -1.925 1.00 0.00 79 ASN A CA 4
ATOM 5316 C C . ASN A 1 79 ? 19.154 -10.331 -3.035 1.00 0.00 79 ASN A C 4
ATOM 5317 O O . ASN A 1 79 ? 17.934 -10.399 -2.883 1.00 0.00 79 ASN A O 4
ATOM 5328 N N . TYR A 1 80 ? 19.720 -9.882 -4.149 1.00 0.00 80 TYR A N 4
ATOM 5329 C CA . TYR A 1 80 ? 18.923 -9.431 -5.284 1.00 0.00 80 TYR A CA 4
ATOM 5330 C C . TYR A 1 80 ? 19.789 -9.269 -6.529 1.00 0.00 80 TYR A C 4
ATOM 5331 O O . TYR A 1 80 ? 21.018 -9.278 -6.449 1.00 0.00 80 TYR A O 4
ATOM 5349 N N . ASP A 1 81 ? 19.140 -9.120 -7.678 1.00 0.00 81 ASP A N 4
ATOM 5350 C CA . ASP A 1 81 ? 19.849 -8.954 -8.941 1.00 0.00 81 ASP A CA 4
ATOM 5351 C C . ASP A 1 81 ? 19.485 -7.626 -9.598 1.00 0.00 81 ASP A C 4
ATOM 5352 O O . ASP A 1 81 ? 18.309 -7.281 -9.710 1.00 0.00 81 ASP A O 4
ATOM 5361 N N . GLU A 1 82 ? 20.502 -6.886 -10.030 1.00 0.00 82 GLU A N 4
ATOM 5362 C CA . GLU A 1 82 ? 20.288 -5.596 -10.674 1.00 0.00 82 GLU A CA 4
ATOM 5363 C C . GLU A 1 82 ? 21.067 -5.505 -11.983 1.00 0.00 82 GLU A C 4
ATOM 5364 O O . GLU A 1 82 ? 21.618 -4.457 -12.318 1.00 0.00 82 GLU A O 4
ATOM 5376 N N . GLY A 1 83 ? 21.108 -6.611 -12.718 1.00 0.00 83 GLY A N 4
ATOM 5377 C CA . GLY A 1 83 ? 21.822 -6.637 -13.982 1.00 0.00 83 GLY A CA 4
ATOM 5378 C C . GLY A 1 83 ? 23.326 -6.655 -13.797 1.00 0.00 83 GLY A C 4
ATOM 5379 O O . GLY A 1 83 ? 23.992 -7.626 -14.158 1.00 0.00 83 GLY A O 4
ATOM 5383 N N . PHE A 1 84 ? 23.865 -5.578 -13.234 1.00 0.00 84 PHE A N 4
ATOM 5384 C CA . PHE A 1 84 ? 25.301 -5.473 -13.004 1.00 0.00 84 PHE A CA 4
ATOM 5385 C C . PHE A 1 84 ? 25.757 -6.472 -11.945 1.00 0.00 84 PHE A C 4
ATOM 5386 O O . PHE A 1 84 ? 24.945 -7.191 -11.364 1.00 0.00 84 PHE A O 4
ATOM 5403 N N . GLY A 1 85 ? 27.063 -6.510 -11.699 1.00 0.00 85 GLY A N 4
ATOM 5404 C CA . GLY A 1 85 ? 27.606 -7.424 -10.711 1.00 0.00 85 GLY A CA 4
ATOM 5405 C C . GLY A 1 85 ? 28.335 -6.705 -9.594 1.00 0.00 85 GLY A C 4
ATOM 5406 O O . GLY A 1 85 ? 27.924 -6.766 -8.436 1.00 0.00 85 GLY A O 4
ATOM 5410 N N . SER A 1 86 ? 29.421 -6.022 -9.942 1.00 0.00 86 SER A N 4
ATOM 5411 C CA . SER A 1 86 ? 30.212 -5.292 -8.958 1.00 0.00 86 SER A CA 4
ATOM 5412 C C . SER A 1 86 ? 30.264 -3.806 -9.298 1.00 0.00 86 SER A C 4
ATOM 5413 O O . SER A 1 86 ? 30.099 -3.415 -10.453 1.00 0.00 86 SER A O 4
ATOM 5421 N N . GLY A 1 87 ? 30.493 -2.980 -8.281 1.00 0.00 87 GLY A N 4
ATOM 5422 C CA . GLY A 1 87 ? 30.562 -1.546 -8.491 1.00 0.00 87 GLY A CA 4
ATOM 5423 C C . GLY A 1 87 ? 31.456 -0.855 -7.480 1.00 0.00 87 GLY A C 4
ATOM 5424 O O . GLY A 1 87 ? 31.225 -0.914 -6.272 1.00 0.00 87 GLY A O 4
ATOM 5428 N N . PRO A 1 88 ? 32.505 -0.181 -7.975 1.00 0.00 88 PRO A N 4
ATOM 5429 C CA . PRO A 1 88 ? 33.458 0.536 -7.123 1.00 0.00 88 PRO A CA 4
ATOM 5430 C C . PRO A 1 88 ? 32.843 1.774 -6.479 1.00 0.00 88 PRO A C 4
ATOM 5431 O O . PRO A 1 88 ? 31.652 2.041 -6.639 1.00 0.00 88 PRO A O 4
ATOM 5442 N N . SER A 1 89 ? 33.662 2.526 -5.752 1.00 0.00 89 SER A N 4
ATOM 5443 C CA . SER A 1 89 ? 33.197 3.734 -5.080 1.00 0.00 89 SER A CA 4
ATOM 5444 C C . SER A 1 89 ? 34.370 4.639 -4.714 1.00 0.00 89 SER A C 4
ATOM 5445 O O . SER A 1 89 ? 35.498 4.174 -4.551 1.00 0.00 89 SER A O 4
ATOM 5453 N N . SER A 1 90 ? 34.094 5.933 -4.587 1.00 0.00 90 SER A N 4
ATOM 5454 C CA . SER A 1 90 ? 35.127 6.904 -4.244 1.00 0.00 90 SER A CA 4
ATOM 5455 C C . SER A 1 90 ? 34.504 8.232 -3.822 1.00 0.00 90 SER A C 4
ATOM 5456 O O . SER A 1 90 ? 33.662 8.787 -4.526 1.00 0.00 90 SER A O 4
ATOM 5464 N N . GLY A 1 91 ? 34.927 8.735 -2.666 1.00 0.00 91 GLY A N 4
ATOM 5465 C CA . GLY A 1 91 ? 34.401 9.993 -2.168 1.00 0.00 91 GLY A CA 4
ATOM 5466 C C . GLY A 1 91 ? 35.302 10.626 -1.127 1.00 0.00 91 GLY A C 4
ATOM 5467 O O . GLY A 1 91 ? 36.465 10.237 -1.024 1.00 0.00 91 GLY A O 4
ATOM 5473 N N . GLY A 1 1 ? -19.782 -30.691 -15.850 1.00 0.00 1 GLY A N 5
ATOM 5474 C CA . GLY A 1 1 ? -20.997 -30.065 -15.363 1.00 0.00 1 GLY A CA 5
ATOM 5475 C C . GLY A 1 1 ? -20.937 -28.552 -15.429 1.00 0.00 1 GLY A C 5
ATOM 5476 O O . GLY A 1 1 ? -20.061 -27.932 -14.825 1.00 0.00 1 GLY A O 5
ATOM 5480 N N . SER A 1 2 ? -21.869 -27.955 -16.165 1.00 0.00 2 SER A N 5
ATOM 5481 C CA . SER A 1 2 ? -21.915 -26.505 -16.313 1.00 0.00 2 SER A CA 5
ATOM 5482 C C . SER A 1 2 ? -23.328 -26.038 -16.648 1.00 0.00 2 SER A C 5
ATOM 5483 O O . SER A 1 2 ? -24.007 -26.632 -17.485 1.00 0.00 2 SER A O 5
ATOM 5491 N N . SER A 1 3 ? -23.763 -24.970 -15.988 1.00 0.00 3 SER A N 5
ATOM 5492 C CA . SER A 1 3 ? -25.096 -24.423 -16.212 1.00 0.00 3 SER A CA 5
ATOM 5493 C C . SER A 1 3 ? -25.171 -22.969 -15.759 1.00 0.00 3 SER A C 5
ATOM 5494 O O . SER A 1 3 ? -24.490 -22.564 -14.817 1.00 0.00 3 SER A O 5
ATOM 5502 N N . GLY A 1 4 ? -26.004 -22.186 -16.437 1.00 0.00 4 GLY A N 5
ATOM 5503 C CA . GLY A 1 4 ? -26.153 -20.784 -16.090 1.00 0.00 4 GLY A CA 5
ATOM 5504 C C . GLY A 1 4 ? -26.640 -19.947 -17.257 1.00 0.00 4 GLY A C 5
ATOM 5505 O O . GLY A 1 4 ? -25.975 -18.996 -17.666 1.00 0.00 4 GLY A O 5
ATOM 5509 N N . SER A 1 5 ? -27.803 -20.302 -17.794 1.00 0.00 5 SER A N 5
ATOM 5510 C CA . SER A 1 5 ? -28.375 -19.580 -18.924 1.00 0.00 5 SER A CA 5
ATOM 5511 C C . SER A 1 5 ? -29.415 -18.568 -18.452 1.00 0.00 5 SER A C 5
ATOM 5512 O O . SER A 1 5 ? -30.578 -18.911 -18.238 1.00 0.00 5 SER A O 5
ATOM 5520 N N . SER A 1 6 ? -28.987 -17.320 -18.291 1.00 0.00 6 SER A N 5
ATOM 5521 C CA . SER A 1 6 ? -29.878 -16.258 -17.840 1.00 0.00 6 SER A CA 5
ATOM 5522 C C . SER A 1 6 ? -29.421 -14.903 -18.372 1.00 0.00 6 SER A C 5
ATOM 5523 O O . SER A 1 6 ? -28.225 -14.628 -18.458 1.00 0.00 6 SER A O 5
ATOM 5531 N N . GLY A 1 7 ? -30.385 -14.059 -18.729 1.00 0.00 7 GLY A N 5
ATOM 5532 C CA . GLY A 1 7 ? -30.063 -12.742 -19.248 1.00 0.00 7 GLY A CA 5
ATOM 5533 C C . GLY A 1 7 ? -29.349 -11.876 -18.229 1.00 0.00 7 GLY A C 5
ATOM 5534 O O . GLY A 1 7 ? -29.367 -12.169 -17.034 1.00 0.00 7 GLY A O 5
ATOM 5538 N N . MET A 1 8 ? -28.716 -10.808 -18.703 1.00 0.00 8 MET A N 5
ATOM 5539 C CA . MET A 1 8 ? -27.992 -9.897 -17.824 1.00 0.00 8 MET A CA 5
ATOM 5540 C C . MET A 1 8 ? -28.181 -8.449 -18.267 1.00 0.00 8 MET A C 5
ATOM 5541 O O . MET A 1 8 ? -28.491 -8.179 -19.427 1.00 0.00 8 MET A O 5
ATOM 5555 N N . LYS A 1 9 ? -27.993 -7.521 -17.335 1.00 0.00 9 LYS A N 5
ATOM 5556 C CA . LYS A 1 9 ? -28.142 -6.100 -17.628 1.00 0.00 9 LYS A CA 5
ATOM 5557 C C . LYS A 1 9 ? -26.783 -5.410 -17.678 1.00 0.00 9 LYS A C 5
ATOM 5558 O O . LYS A 1 9 ? -26.409 -4.827 -18.696 1.00 0.00 9 LYS A O 5
ATOM 5577 N N . PHE A 1 10 ? -26.048 -5.480 -16.573 1.00 0.00 10 PHE A N 5
ATOM 5578 C CA . PHE A 1 10 ? -24.730 -4.862 -16.491 1.00 0.00 10 PHE A CA 5
ATOM 5579 C C . PHE A 1 10 ? -23.812 -5.390 -17.590 1.00 0.00 10 PHE A C 5
ATOM 5580 O O . PHE A 1 10 ? -24.071 -6.440 -18.177 1.00 0.00 10 PHE A O 5
ATOM 5597 N N . GLN A 1 11 ? -22.741 -4.652 -17.864 1.00 0.00 11 GLN A N 5
ATOM 5598 C CA . GLN A 1 11 ? -21.786 -5.045 -18.893 1.00 0.00 11 GLN A CA 5
ATOM 5599 C C . GLN A 1 11 ? -21.645 -6.562 -18.954 1.00 0.00 11 GLN A C 5
ATOM 5600 O O . GLN A 1 11 ? -21.157 -7.188 -18.013 1.00 0.00 11 GLN A O 5
ATOM 5614 N N . ALA A 1 12 ? -22.074 -7.147 -20.067 1.00 0.00 12 ALA A N 5
ATOM 5615 C CA . ALA A 1 12 ? -21.994 -8.591 -20.251 1.00 0.00 12 ALA A CA 5
ATOM 5616 C C . ALA A 1 12 ? -20.736 -9.158 -19.602 1.00 0.00 12 ALA A C 5
ATOM 5617 O O . ALA A 1 12 ? -20.797 -9.987 -18.694 1.00 0.00 12 ALA A O 5
ATOM 5624 N N . PRO A 1 13 ? -19.567 -8.702 -20.077 1.00 0.00 13 PRO A N 5
ATOM 5625 C CA . PRO A 1 13 ? -18.272 -9.151 -19.556 1.00 0.00 13 PRO A CA 5
ATOM 5626 C C . PRO A 1 13 ? -18.008 -8.644 -18.143 1.00 0.00 13 PRO A C 5
ATOM 5627 O O . PRO A 1 13 ? -18.438 -7.551 -17.775 1.00 0.00 13 PRO A O 5
ATOM 5638 N N . ALA A 1 14 ? -17.298 -9.444 -17.355 1.00 0.00 14 ALA A N 5
ATOM 5639 C CA . ALA A 1 14 ? -16.974 -9.075 -15.983 1.00 0.00 14 ALA A CA 5
ATOM 5640 C C . ALA A 1 14 ? -16.305 -7.706 -15.926 1.00 0.00 14 ALA A C 5
ATOM 5641 O O . ALA A 1 14 ? -15.482 -7.371 -16.779 1.00 0.00 14 ALA A O 5
ATOM 5648 N N . ARG A 1 15 ? -16.663 -6.919 -14.917 1.00 0.00 15 ARG A N 5
ATOM 5649 C CA . ARG A 1 15 ? -16.097 -5.585 -14.751 1.00 0.00 15 ARG A CA 5
ATOM 5650 C C . ARG A 1 15 ? -14.833 -5.633 -13.898 1.00 0.00 15 ARG A C 5
ATOM 5651 O O . ARG A 1 15 ? -14.520 -6.658 -13.293 1.00 0.00 15 ARG A O 5
ATOM 5672 N N . GLU A 1 16 ? -14.112 -4.517 -13.855 1.00 0.00 16 GLU A N 5
ATOM 5673 C CA . GLU A 1 16 ? -12.881 -4.434 -13.077 1.00 0.00 16 GLU A CA 5
ATOM 5674 C C . GLU A 1 16 ? -13.167 -3.955 -11.656 1.00 0.00 16 GLU A C 5
ATOM 5675 O O . GLU A 1 16 ? -14.294 -3.583 -11.328 1.00 0.00 16 GLU A O 5
ATOM 5687 N N . THR A 1 17 ? -12.137 -3.967 -10.816 1.00 0.00 17 THR A N 5
ATOM 5688 C CA . THR A 1 17 ? -12.276 -3.536 -9.430 1.00 0.00 17 THR A CA 5
ATOM 5689 C C . THR A 1 17 ? -10.935 -3.100 -8.852 1.00 0.00 17 THR A C 5
ATOM 5690 O O . THR A 1 17 ? -9.896 -3.688 -9.156 1.00 0.00 17 THR A O 5
ATOM 5701 N N . CYS A 1 18 ? -10.963 -2.066 -8.018 1.00 0.00 18 CYS A N 5
ATOM 5702 C CA . CYS A 1 18 ? -9.749 -1.550 -7.397 1.00 0.00 18 CYS A CA 5
ATOM 5703 C C . CYS A 1 18 ? -9.201 -2.539 -6.371 1.00 0.00 18 CYS A C 5
ATOM 5704 O O . CYS A 1 18 ? -9.919 -2.982 -5.475 1.00 0.00 18 CYS A O 5
ATOM 5711 N N . VAL A 1 19 ? -7.924 -2.880 -6.510 1.00 0.00 19 VAL A N 5
ATOM 5712 C CA . VAL A 1 19 ? -7.278 -3.814 -5.596 1.00 0.00 19 VAL A CA 5
ATOM 5713 C C . VAL A 1 19 ? -6.794 -3.105 -4.336 1.00 0.00 19 VAL A C 5
ATOM 5714 O O . VAL A 1 19 ? -5.983 -3.642 -3.583 1.00 0.00 19 VAL A O 5
ATOM 5727 N N . GLU A 1 20 ? -7.298 -1.895 -4.114 1.00 0.00 20 GLU A N 5
ATOM 5728 C CA . GLU A 1 20 ? -6.916 -1.111 -2.945 1.00 0.00 20 GLU A CA 5
ATOM 5729 C C . GLU A 1 20 ? -8.120 -0.857 -2.043 1.00 0.00 20 GLU A C 5
ATOM 5730 O O . GLU A 1 20 ? -8.098 -1.177 -0.855 1.00 0.00 20 GLU A O 5
ATOM 5742 N N . CYS A 1 21 ? -9.170 -0.278 -2.617 1.00 0.00 21 CYS A N 5
ATOM 5743 C CA . CYS A 1 21 ? -10.383 0.021 -1.867 1.00 0.00 21 CYS A CA 5
ATOM 5744 C C . CYS A 1 21 ? -11.489 -0.977 -2.200 1.00 0.00 21 CYS A C 5
ATOM 5745 O O . CYS A 1 21 ? -12.501 -1.051 -1.504 1.00 0.00 21 CYS A O 5
ATOM 5752 N N . GLN A 1 22 ? -11.286 -1.741 -3.269 1.00 0.00 22 GLN A N 5
ATOM 5753 C CA . GLN A 1 22 ? -12.266 -2.733 -3.695 1.00 0.00 22 GLN A CA 5
ATOM 5754 C C . GLN A 1 22 ? -13.547 -2.061 -4.178 1.00 0.00 22 GLN A C 5
ATOM 5755 O O . GLN A 1 22 ? -14.646 -2.411 -3.747 1.00 0.00 22 GLN A O 5
ATOM 5769 N N . LYS A 1 23 ? -13.398 -1.093 -5.076 1.00 0.00 23 LYS A N 5
ATOM 5770 C CA . LYS A 1 23 ? -14.542 -0.371 -5.620 1.00 0.00 23 LYS A CA 5
ATOM 5771 C C . LYS A 1 23 ? -14.538 -0.414 -7.145 1.00 0.00 23 LYS A C 5
ATOM 5772 O O . LYS A 1 23 ? -13.516 -0.153 -7.781 1.00 0.00 23 LYS A O 5
ATOM 5791 N N . THR A 1 24 ? -15.687 -0.745 -7.727 1.00 0.00 24 THR A N 5
ATOM 5792 C CA . THR A 1 24 ? -15.815 -0.821 -9.177 1.00 0.00 24 THR A CA 5
ATOM 5793 C C . THR A 1 24 ? -15.053 0.310 -9.857 1.00 0.00 24 THR A C 5
ATOM 5794 O O . THR A 1 24 ? -15.465 1.469 -9.804 1.00 0.00 24 THR A O 5
ATOM 5805 N N . VAL A 1 25 ? -13.939 -0.033 -10.496 1.00 0.00 25 VAL A N 5
ATOM 5806 C CA . VAL A 1 25 ? -13.119 0.954 -11.188 1.00 0.00 25 VAL A CA 5
ATOM 5807 C C . VAL A 1 25 ? -13.730 1.329 -12.534 1.00 0.00 25 VAL A C 5
ATOM 5808 O O . VAL A 1 25 ? -13.917 0.476 -13.402 1.00 0.00 25 VAL A O 5
ATOM 5821 N N . TYR A 1 26 ? -14.040 2.610 -12.700 1.00 0.00 26 TYR A N 5
ATOM 5822 C CA . TYR A 1 26 ? -14.632 3.099 -13.940 1.00 0.00 26 TYR A CA 5
ATOM 5823 C C . TYR A 1 26 ? -13.581 3.209 -15.039 1.00 0.00 26 TYR A C 5
ATOM 5824 O O . TYR A 1 26 ? -12.379 3.278 -14.780 1.00 0.00 26 TYR A O 5
ATOM 5842 N N . PRO A 1 27 ? -14.043 3.226 -16.299 1.00 0.00 27 PRO A N 5
ATOM 5843 C CA . PRO A 1 27 ? -13.160 3.328 -17.464 1.00 0.00 27 PRO A CA 5
ATOM 5844 C C . PRO A 1 27 ? -12.510 4.703 -17.580 1.00 0.00 27 PRO A C 5
ATOM 5845 O O . PRO A 1 27 ? -11.802 4.986 -18.547 1.00 0.00 27 PRO A O 5
ATOM 5856 N N . MET A 1 28 ? -12.755 5.554 -16.589 1.00 0.00 28 MET A N 5
ATOM 5857 C CA . MET A 1 28 ? -12.191 6.899 -16.580 1.00 0.00 28 MET A CA 5
ATOM 5858 C C . MET A 1 28 ? -11.117 7.031 -15.505 1.00 0.00 28 MET A C 5
ATOM 5859 O O . MET A 1 28 ? -10.275 7.925 -15.565 1.00 0.00 28 MET A O 5
ATOM 5873 N N . GLU A 1 29 ? -11.155 6.135 -14.524 1.00 0.00 29 GLU A N 5
ATOM 5874 C CA . GLU A 1 29 ? -10.185 6.154 -13.435 1.00 0.00 29 GLU A CA 5
ATOM 5875 C C . GLU A 1 29 ? -9.456 4.817 -13.333 1.00 0.00 29 GLU A C 5
ATOM 5876 O O . GLU A 1 29 ? -8.981 4.437 -12.262 1.00 0.00 29 GLU A O 5
ATOM 5888 N N . ARG A 1 30 ? -9.371 4.109 -14.454 1.00 0.00 30 ARG A N 5
ATOM 5889 C CA . ARG A 1 30 ? -8.702 2.814 -14.491 1.00 0.00 30 ARG A CA 5
ATOM 5890 C C . ARG A 1 30 ? -7.220 2.977 -14.817 1.00 0.00 30 ARG A C 5
ATOM 5891 O O . ARG A 1 30 ? -6.854 3.306 -15.946 1.00 0.00 30 ARG A O 5
ATOM 5912 N N . LEU A 1 31 ? -6.372 2.744 -13.821 1.00 0.00 31 LEU A N 5
ATOM 5913 C CA . LEU A 1 31 ? -4.929 2.866 -14.001 1.00 0.00 31 LEU A CA 5
ATOM 5914 C C . LEU A 1 31 ? -4.242 1.517 -13.811 1.00 0.00 31 LEU A C 5
ATOM 5915 O O . LEU A 1 31 ? -4.152 1.006 -12.694 1.00 0.00 31 LEU A O 5
ATOM 5931 N N . LEU A 1 32 ? -3.756 0.947 -14.908 1.00 0.00 32 LEU A N 5
ATOM 5932 C CA . LEU A 1 32 ? -3.074 -0.341 -14.863 1.00 0.00 32 LEU A CA 5
ATOM 5933 C C . LEU A 1 32 ? -1.768 -0.239 -14.080 1.00 0.00 32 LEU A C 5
ATOM 5934 O O . LEU A 1 32 ? -0.898 0.566 -14.409 1.00 0.00 32 LEU A O 5
ATOM 5950 N N . ALA A 1 33 ? -1.639 -1.062 -13.045 1.00 0.00 33 ALA A N 5
ATOM 5951 C CA . ALA A 1 33 ? -0.439 -1.067 -12.218 1.00 0.00 33 ALA A CA 5
ATOM 5952 C C . ALA A 1 33 ? -0.099 -2.479 -11.752 1.00 0.00 33 ALA A C 5
ATOM 5953 O O . ALA A 1 33 ? -0.807 -3.058 -10.930 1.00 0.00 33 ALA A O 5
ATOM 5960 N N . ASN A 1 34 ? 0.989 -3.027 -12.284 1.00 0.00 34 ASN A N 5
ATOM 5961 C CA . ASN A 1 34 ? 1.421 -4.372 -11.924 1.00 0.00 34 ASN A CA 5
ATOM 5962 C C . ASN A 1 34 ? 0.398 -5.411 -12.371 1.00 0.00 34 ASN A C 5
ATOM 5963 O O . ASN A 1 34 ? 0.121 -6.372 -11.654 1.00 0.00 34 ASN A O 5
ATOM 5974 N N . GLN A 1 35 ? -0.160 -5.210 -13.561 1.00 0.00 35 GLN A N 5
ATOM 5975 C CA . GLN A 1 35 ? -1.153 -6.130 -14.103 1.00 0.00 35 GLN A CA 5
ATOM 5976 C C . GLN A 1 35 ? -2.401 -6.162 -13.227 1.00 0.00 35 GLN A C 5
ATOM 5977 O O . GLN A 1 35 ? -3.026 -7.209 -13.061 1.00 0.00 35 GLN A O 5
ATOM 5991 N N . GLN A 1 36 ? -2.756 -5.010 -12.669 1.00 0.00 36 GLN A N 5
ATOM 5992 C CA . GLN A 1 36 ? -3.929 -4.908 -11.809 1.00 0.00 36 GLN A CA 5
ATOM 5993 C C . GLN A 1 36 ? -4.577 -3.532 -11.932 1.00 0.00 36 GLN A C 5
ATOM 5994 O O . GLN A 1 36 ? -3.907 -2.544 -12.231 1.00 0.00 36 GLN A O 5
ATOM 6008 N N . VAL A 1 37 ? -5.884 -3.477 -11.701 1.00 0.00 37 VAL A N 5
ATOM 6009 C CA . VAL A 1 37 ? -6.623 -2.222 -11.786 1.00 0.00 37 VAL A CA 5
ATOM 6010 C C . VAL A 1 37 ? -6.434 -1.387 -10.524 1.00 0.00 37 VAL A C 5
ATOM 6011 O O . VAL A 1 37 ? -6.784 -1.816 -9.425 1.00 0.00 37 VAL A O 5
ATOM 6024 N N . PHE A 1 38 ? -5.880 -0.191 -10.691 1.00 0.00 38 PHE A N 5
ATOM 6025 C CA . PHE A 1 38 ? -5.644 0.706 -9.566 1.00 0.00 38 PHE A CA 5
ATOM 6026 C C . PHE A 1 38 ? -6.277 2.071 -9.816 1.00 0.00 38 PHE A C 5
ATOM 6027 O O . PHE A 1 38 ? -6.393 2.514 -10.959 1.00 0.00 38 PHE A O 5
ATOM 6044 N N . HIS A 1 39 ? -6.685 2.734 -8.739 1.00 0.00 39 HIS A N 5
ATOM 6045 C CA . HIS A 1 39 ? -7.307 4.050 -8.841 1.00 0.00 39 HIS A CA 5
ATOM 6046 C C . HIS A 1 39 ? -6.249 5.148 -8.897 1.00 0.00 39 HIS A C 5
ATOM 6047 O O . HIS A 1 39 ? -5.410 5.259 -8.003 1.00 0.00 39 HIS A O 5
ATOM 6061 N N . ILE A 1 40 ? -6.296 5.954 -9.952 1.00 0.00 40 ILE A N 5
ATOM 6062 C CA . ILE A 1 40 ? -5.342 7.043 -10.123 1.00 0.00 40 ILE A CA 5
ATOM 6063 C C . ILE A 1 40 ? -5.059 7.740 -8.797 1.00 0.00 40 ILE A C 5
ATOM 6064 O O . ILE A 1 40 ? -4.003 8.345 -8.614 1.00 0.00 40 ILE A O 5
ATOM 6080 N N . SER A 1 41 ? -6.010 7.649 -7.872 1.00 0.00 41 SER A N 5
ATOM 6081 C CA . SER A 1 41 ? -5.865 8.273 -6.562 1.00 0.00 41 SER A CA 5
ATOM 6082 C C . SER A 1 41 ? -5.290 7.286 -5.551 1.00 0.00 41 SER A C 5
ATOM 6083 O O . SER A 1 41 ? -4.290 7.567 -4.890 1.00 0.00 41 SER A O 5
ATOM 6091 N N . CYS A 1 42 ? -5.930 6.127 -5.436 1.00 0.00 42 CYS A N 5
ATOM 6092 C CA . CYS A 1 42 ? -5.484 5.096 -4.506 1.00 0.00 42 CYS A CA 5
ATOM 6093 C C . CYS A 1 42 ? -3.999 4.799 -4.693 1.00 0.00 42 CYS A C 5
ATOM 6094 O O . CYS A 1 42 ? -3.259 4.639 -3.722 1.00 0.00 42 CYS A O 5
ATOM 6101 N N . PHE A 1 43 ? -3.570 4.727 -5.949 1.00 0.00 43 PHE A N 5
ATOM 6102 C CA . PHE A 1 43 ? -2.174 4.449 -6.265 1.00 0.00 43 PHE A CA 5
ATOM 6103 C C . PHE A 1 43 ? -1.241 5.246 -5.357 1.00 0.00 43 PHE A C 5
ATOM 6104 O O . PHE A 1 43 ? -0.870 6.377 -5.671 1.00 0.00 43 PHE A O 5
ATOM 6121 N N . ARG A 1 44 ? -0.868 4.648 -4.230 1.00 0.00 44 ARG A N 5
ATOM 6122 C CA . ARG A 1 44 ? 0.019 5.302 -3.276 1.00 0.00 44 ARG A CA 5
ATOM 6123 C C . ARG A 1 44 ? 1.017 4.307 -2.692 1.00 0.00 44 ARG A C 5
ATOM 6124 O O . ARG A 1 44 ? 0.917 3.102 -2.923 1.00 0.00 44 ARG A O 5
ATOM 6145 N N . CYS A 1 45 ? 1.981 4.820 -1.933 1.00 0.00 45 CYS A N 5
ATOM 6146 C CA . CYS A 1 45 ? 2.998 3.978 -1.316 1.00 0.00 45 CYS A CA 5
ATOM 6147 C C . CYS A 1 45 ? 2.476 3.347 -0.029 1.00 0.00 45 CYS A C 5
ATOM 6148 O O . CYS A 1 45 ? 1.740 3.979 0.730 1.00 0.00 45 CYS A O 5
ATOM 6155 N N . SER A 1 46 ? 2.861 2.098 0.211 1.00 0.00 46 SER A N 5
ATOM 6156 C CA . SER A 1 46 ? 2.428 1.380 1.404 1.00 0.00 46 SER A CA 5
ATOM 6157 C C . SER A 1 46 ? 3.294 1.751 2.604 1.00 0.00 46 SER A C 5
ATOM 6158 O O . SER A 1 46 ? 3.436 0.970 3.546 1.00 0.00 46 SER A O 5
ATOM 6166 N N . TYR A 1 47 ? 3.870 2.947 2.563 1.00 0.00 47 TYR A N 5
ATOM 6167 C CA . TYR A 1 47 ? 4.724 3.421 3.645 1.00 0.00 47 TYR A CA 5
ATOM 6168 C C . TYR A 1 47 ? 4.390 4.864 4.010 1.00 0.00 47 TYR A C 5
ATOM 6169 O O . TYR A 1 47 ? 4.109 5.175 5.168 1.00 0.00 47 TYR A O 5
ATOM 6187 N N . CYS A 1 48 ? 4.421 5.742 3.014 1.00 0.00 48 CYS A N 5
ATOM 6188 C CA . CYS A 1 48 ? 4.122 7.153 3.227 1.00 0.00 48 CYS A CA 5
ATOM 6189 C C . CYS A 1 48 ? 2.701 7.481 2.777 1.00 0.00 48 CYS A C 5
ATOM 6190 O O . CYS A 1 48 ? 2.085 8.424 3.272 1.00 0.00 48 CYS A O 5
ATOM 6197 N N . ASN A 1 49 ? 2.188 6.696 1.835 1.00 0.00 49 ASN A N 5
ATOM 6198 C CA . ASN A 1 49 ? 0.840 6.903 1.318 1.00 0.00 49 ASN A CA 5
ATOM 6199 C C . ASN A 1 49 ? 0.795 8.110 0.386 1.00 0.00 49 ASN A C 5
ATOM 6200 O O . ASN A 1 49 ? -0.151 8.896 0.418 1.00 0.00 49 ASN A O 5
ATOM 6211 N N . ASN A 1 50 ? 1.824 8.249 -0.444 1.00 0.00 50 ASN A N 5
ATOM 6212 C CA . ASN A 1 50 ? 1.902 9.360 -1.385 1.00 0.00 50 ASN A CA 5
ATOM 6213 C C . ASN A 1 50 ? 1.502 8.913 -2.788 1.00 0.00 50 ASN A C 5
ATOM 6214 O O . ASN A 1 50 ? 2.049 7.950 -3.325 1.00 0.00 50 ASN A O 5
ATOM 6225 N N . LYS A 1 51 ? 0.543 9.620 -3.377 1.00 0.00 51 LYS A N 5
ATOM 6226 C CA . LYS A 1 51 ? 0.070 9.299 -4.719 1.00 0.00 51 LYS A CA 5
ATOM 6227 C C . LYS A 1 51 ? 1.241 9.094 -5.674 1.00 0.00 51 LYS A C 5
ATOM 6228 O O . LYS A 1 51 ? 2.173 9.898 -5.712 1.00 0.00 51 LYS A O 5
ATOM 6247 N N . LEU A 1 52 ? 1.186 8.014 -6.446 1.00 0.00 52 LEU A N 5
ATOM 6248 C CA . LEU A 1 52 ? 2.241 7.703 -7.404 1.00 0.00 52 LEU A CA 5
ATOM 6249 C C . LEU A 1 52 ? 1.675 7.565 -8.813 1.00 0.00 52 LEU A C 5
ATOM 6250 O O . LEU A 1 52 ? 0.493 7.818 -9.045 1.00 0.00 52 LEU A O 5
ATOM 6266 N N . SER A 1 53 ? 2.526 7.161 -9.750 1.00 0.00 53 SER A N 5
ATOM 6267 C CA . SER A 1 53 ? 2.110 6.990 -11.138 1.00 0.00 53 SER A CA 5
ATOM 6268 C C . SER A 1 53 ? 3.044 6.031 -11.870 1.00 0.00 53 SER A C 5
ATOM 6269 O O . SER A 1 53 ? 4.143 5.735 -11.400 1.00 0.00 53 SER A O 5
ATOM 6277 N N . LEU A 1 54 ? 2.597 5.548 -13.024 1.00 0.00 54 LEU A N 5
ATOM 6278 C CA . LEU A 1 54 ? 3.391 4.621 -13.824 1.00 0.00 54 LEU A CA 5
ATOM 6279 C C . LEU A 1 54 ? 4.823 5.123 -13.977 1.00 0.00 54 LEU A C 5
ATOM 6280 O O . LEU A 1 54 ? 5.072 6.126 -14.644 1.00 0.00 54 LEU A O 5
ATOM 6296 N N . GLY A 1 55 ? 5.763 4.416 -13.356 1.00 0.00 55 GLY A N 5
ATOM 6297 C CA . GLY A 1 55 ? 7.159 4.805 -13.437 1.00 0.00 55 GLY A CA 5
ATOM 6298 C C . GLY A 1 55 ? 7.729 5.206 -12.091 1.00 0.00 55 GLY A C 5
ATOM 6299 O O . GLY A 1 55 ? 8.893 4.937 -11.796 1.00 0.00 55 GLY A O 5
ATOM 6303 N N . THR A 1 56 ? 6.906 5.854 -11.272 1.00 0.00 56 THR A N 5
ATOM 6304 C CA . THR A 1 56 ? 7.336 6.296 -9.951 1.00 0.00 56 THR A CA 5
ATOM 6305 C C . THR A 1 56 ? 7.024 5.245 -8.891 1.00 0.00 56 THR A C 5
ATOM 6306 O O . THR A 1 56 ? 7.705 5.160 -7.869 1.00 0.00 56 THR A O 5
ATOM 6317 N N . TYR A 1 57 ? 5.992 4.447 -9.142 1.00 0.00 57 TYR A N 5
ATOM 6318 C CA . TYR A 1 57 ? 5.589 3.403 -8.208 1.00 0.00 57 TYR A CA 5
ATOM 6319 C C . TYR A 1 57 ? 6.547 2.216 -8.272 1.00 0.00 57 TYR A C 5
ATOM 6320 O O . TYR A 1 57 ? 7.451 2.178 -9.105 1.00 0.00 57 TYR A O 5
ATOM 6338 N N . ALA A 1 58 ? 6.339 1.248 -7.385 1.00 0.00 58 ALA A N 5
ATOM 6339 C CA . ALA A 1 58 ? 7.180 0.059 -7.341 1.00 0.00 58 ALA A CA 5
ATOM 6340 C C . ALA A 1 58 ? 6.614 -0.979 -6.378 1.00 0.00 58 ALA A C 5
ATOM 6341 O O . ALA A 1 58 ? 6.647 -0.794 -5.161 1.00 0.00 58 ALA A O 5
ATOM 6348 N N . SER A 1 59 ? 6.094 -2.070 -6.930 1.00 0.00 59 SER A N 5
ATOM 6349 C CA . SER A 1 59 ? 5.516 -3.136 -6.120 1.00 0.00 59 SER A CA 5
ATOM 6350 C C . SER A 1 59 ? 6.505 -4.284 -5.947 1.00 0.00 59 SER A C 5
ATOM 6351 O O . SER A 1 59 ? 7.414 -4.464 -6.759 1.00 0.00 59 SER A O 5
ATOM 6359 N N . LEU A 1 60 ? 6.322 -5.059 -4.884 1.00 0.00 60 LEU A N 5
ATOM 6360 C CA . LEU A 1 60 ? 7.198 -6.192 -4.603 1.00 0.00 60 LEU A CA 5
ATOM 6361 C C . LEU A 1 60 ? 6.386 -7.459 -4.355 1.00 0.00 60 LEU A C 5
ATOM 6362 O O . LEU A 1 60 ? 6.424 -8.399 -5.150 1.00 0.00 60 LEU A O 5
ATOM 6378 N N . HIS A 1 61 ? 5.651 -7.478 -3.247 1.00 0.00 61 HIS A N 5
ATOM 6379 C CA . HIS A 1 61 ? 4.827 -8.629 -2.896 1.00 0.00 61 HIS A CA 5
ATOM 6380 C C . HIS A 1 61 ? 3.344 -8.280 -2.972 1.00 0.00 61 HIS A C 5
ATOM 6381 O O . HIS A 1 61 ? 2.533 -8.801 -2.208 1.00 0.00 61 HIS A O 5
ATOM 6396 N N . GLY A 1 62 ? 2.997 -7.393 -3.900 1.00 0.00 62 GLY A N 5
ATOM 6397 C CA . GLY A 1 62 ? 1.612 -6.988 -4.058 1.00 0.00 62 GLY A CA 5
ATOM 6398 C C . GLY A 1 62 ? 1.363 -5.573 -3.577 1.00 0.00 62 GLY A C 5
ATOM 6399 O O . GLY A 1 62 ? 0.444 -4.902 -4.048 1.00 0.00 62 GLY A O 5
ATOM 6403 N N . ARG A 1 63 ? 2.182 -5.117 -2.635 1.00 0.00 63 ARG A N 5
ATOM 6404 C CA . ARG A 1 63 ? 2.044 -3.773 -2.087 1.00 0.00 63 ARG A CA 5
ATOM 6405 C C . ARG A 1 63 ? 2.862 -2.770 -2.895 1.00 0.00 63 ARG A C 5
ATOM 6406 O O . ARG A 1 63 ? 3.933 -3.097 -3.408 1.00 0.00 63 ARG A O 5
ATOM 6427 N N . ILE A 1 64 ? 2.350 -1.549 -3.005 1.00 0.00 64 ILE A N 5
ATOM 6428 C CA . ILE A 1 64 ? 3.033 -0.499 -3.750 1.00 0.00 64 ILE A CA 5
ATOM 6429 C C . ILE A 1 64 ? 3.991 0.278 -2.853 1.00 0.00 64 ILE A C 5
ATOM 6430 O O . ILE A 1 64 ? 3.810 0.334 -1.637 1.00 0.00 64 ILE A O 5
ATOM 6446 N N . TYR A 1 65 ? 5.008 0.877 -3.462 1.00 0.00 65 TYR A N 5
ATOM 6447 C CA . TYR A 1 65 ? 5.995 1.651 -2.719 1.00 0.00 65 TYR A CA 5
ATOM 6448 C C . TYR A 1 65 ? 6.639 2.710 -3.608 1.00 0.00 65 TYR A C 5
ATOM 6449 O O . TYR A 1 65 ? 6.760 2.530 -4.820 1.00 0.00 65 TYR A O 5
ATOM 6467 N N . CYS A 1 66 ? 7.052 3.815 -2.996 1.00 0.00 66 CYS A N 5
ATOM 6468 C CA . CYS A 1 66 ? 7.684 4.905 -3.730 1.00 0.00 66 CYS A CA 5
ATOM 6469 C C . CYS A 1 66 ? 9.173 4.635 -3.929 1.00 0.00 66 CYS A C 5
ATOM 6470 O O . CYS A 1 66 ? 9.865 4.199 -3.009 1.00 0.00 66 CYS A O 5
ATOM 6477 N N . LYS A 1 67 ? 9.659 4.896 -5.138 1.00 0.00 67 LYS A N 5
ATOM 6478 C CA . LYS A 1 67 ? 11.065 4.683 -5.459 1.00 0.00 67 LYS A CA 5
ATOM 6479 C C . LYS A 1 67 ? 11.939 4.856 -4.221 1.00 0.00 67 LYS A C 5
ATOM 6480 O O . LYS A 1 67 ? 12.706 3.969 -3.845 1.00 0.00 67 LYS A O 5
ATOM 6499 N N . PRO A 1 68 ? 11.821 6.023 -3.571 1.00 0.00 68 PRO A N 5
ATOM 6500 C CA . PRO A 1 68 ? 12.592 6.338 -2.364 1.00 0.00 68 PRO A CA 5
ATOM 6501 C C . PRO A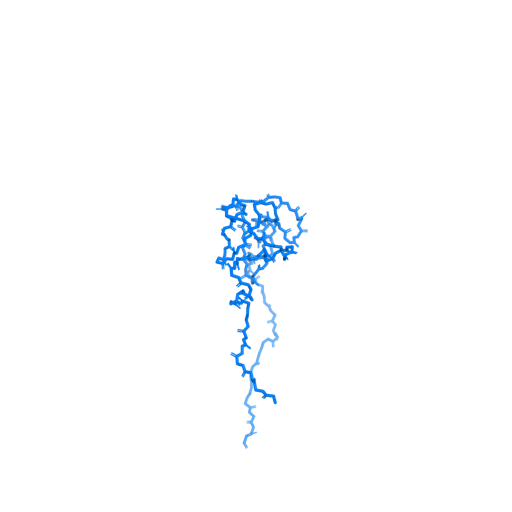 1 68 ? 12.551 5.209 -1.339 1.00 0.00 68 PRO A C 5
ATOM 6502 O O . PRO A 1 68 ? 13.569 4.575 -1.058 1.00 0.00 68 PRO A O 5
ATOM 6513 N N . HIS A 1 69 ? 11.369 4.962 -0.784 1.00 0.00 69 HIS A N 5
ATOM 6514 C CA . HIS A 1 69 ? 11.195 3.908 0.209 1.00 0.00 69 HIS A CA 5
ATOM 6515 C C . HIS A 1 69 ? 11.591 2.551 -0.364 1.00 0.00 69 HIS A C 5
ATOM 6516 O O . HIS A 1 69 ? 12.236 1.746 0.308 1.00 0.00 69 HIS A O 5
ATOM 6530 N N . PHE A 1 70 ? 11.200 2.304 -1.610 1.00 0.00 70 PHE A N 5
ATOM 6531 C CA . PHE A 1 70 ? 11.512 1.043 -2.273 1.00 0.00 70 PHE A CA 5
ATOM 6532 C C . PHE A 1 70 ? 13.005 0.739 -2.188 1.00 0.00 70 PHE A C 5
ATOM 6533 O O . PHE A 1 70 ? 13.418 -0.218 -1.536 1.00 0.00 70 PHE A O 5
ATOM 6550 N N . ASN A 1 71 ? 13.808 1.562 -2.855 1.00 0.00 71 ASN A N 5
ATOM 6551 C CA . ASN A 1 71 ? 15.256 1.381 -2.856 1.00 0.00 71 ASN A CA 5
ATOM 6552 C C . ASN A 1 71 ? 15.795 1.297 -1.432 1.00 0.00 71 ASN A C 5
ATOM 6553 O O . ASN A 1 71 ? 16.836 0.688 -1.187 1.00 0.00 71 ASN A O 5
ATOM 6564 N N . GLN A 1 72 ? 15.080 1.914 -0.497 1.00 0.00 72 GLN A N 5
ATOM 6565 C CA . GLN A 1 72 ? 15.487 1.909 0.903 1.00 0.00 72 GLN A CA 5
ATOM 6566 C C . GLN A 1 72 ? 15.259 0.538 1.532 1.00 0.00 72 GLN A C 5
ATOM 6567 O O . GLN A 1 72 ? 16.210 -0.169 1.868 1.00 0.00 72 GLN A O 5
ATOM 6581 N N . LEU A 1 73 ? 13.993 0.168 1.688 1.00 0.00 73 LEU A N 5
ATOM 6582 C CA . LEU A 1 73 ? 13.639 -1.120 2.276 1.00 0.00 73 LEU A CA 5
ATOM 6583 C C . LEU A 1 73 ? 14.160 -2.271 1.422 1.00 0.00 73 LEU A C 5
ATOM 6584 O O . LEU A 1 73 ? 14.462 -3.350 1.933 1.00 0.00 73 LEU A O 5
ATOM 6600 N N . PHE A 1 74 ? 14.265 -2.033 0.119 1.00 0.00 74 PHE A N 5
ATOM 6601 C CA . PHE A 1 74 ? 14.752 -3.050 -0.807 1.00 0.00 74 PHE A CA 5
ATOM 6602 C C . PHE A 1 74 ? 16.277 -3.068 -0.842 1.00 0.00 74 PHE A C 5
ATOM 6603 O O . PHE A 1 74 ? 16.906 -4.058 -0.468 1.00 0.00 74 PHE A O 5
ATOM 6620 N N . LYS A 1 75 ? 16.866 -1.967 -1.294 1.00 0.00 75 LYS A N 5
ATOM 6621 C CA . LYS A 1 75 ? 18.317 -1.854 -1.379 1.00 0.00 75 LYS A CA 5
ATOM 6622 C C . LYS A 1 75 ? 18.908 -1.423 -0.040 1.00 0.00 75 LYS A C 5
ATOM 6623 O O . LYS A 1 75 ? 18.177 -1.131 0.906 1.00 0.00 75 LYS A O 5
ATOM 6642 N N . SER A 1 76 ? 20.235 -1.385 0.031 1.00 0.00 76 SER A N 5
ATOM 6643 C CA . SER A 1 76 ? 20.924 -0.992 1.255 1.00 0.00 76 SER A CA 5
ATOM 6644 C C . SER A 1 76 ? 22.352 -0.547 0.956 1.00 0.00 76 SER A C 5
ATOM 6645 O O . SER A 1 76 ? 22.988 -1.044 0.026 1.00 0.00 76 SER A O 5
ATOM 6653 N N . LYS A 1 77 ? 22.850 0.395 1.750 1.00 0.00 77 LYS A N 5
ATOM 6654 C CA . LYS A 1 77 ? 24.203 0.909 1.573 1.00 0.00 77 LYS A CA 5
ATOM 6655 C C . LYS A 1 77 ? 25.153 -0.200 1.134 1.00 0.00 77 LYS A C 5
ATOM 6656 O O . LYS A 1 77 ? 25.019 -1.349 1.554 1.00 0.00 77 LYS A O 5
ATOM 6675 N N . GLY A 1 78 ? 26.115 0.152 0.286 1.00 0.00 78 GLY A N 5
ATOM 6676 C CA . GLY A 1 78 ? 27.074 -0.825 -0.195 1.00 0.00 78 GLY A CA 5
ATOM 6677 C C . GLY A 1 78 ? 27.222 -0.799 -1.703 1.00 0.00 78 GLY A C 5
ATOM 6678 O O . GLY A 1 78 ? 26.576 -1.571 -2.410 1.00 0.00 78 GLY A O 5
ATOM 6682 N N . ASN A 1 79 ? 28.074 0.093 -2.198 1.00 0.00 79 ASN A N 5
ATOM 6683 C CA . ASN A 1 79 ? 28.302 0.218 -3.633 1.00 0.00 79 ASN A CA 5
ATOM 6684 C C . ASN A 1 79 ? 29.756 -0.089 -3.981 1.00 0.00 79 ASN A C 5
ATOM 6685 O O . ASN A 1 79 ? 30.676 0.548 -3.468 1.00 0.00 79 ASN A O 5
ATOM 6696 N N . TYR A 1 80 ? 29.954 -1.068 -4.856 1.00 0.00 80 TYR A N 5
ATOM 6697 C CA . TYR A 1 80 ? 31.295 -1.461 -5.272 1.00 0.00 80 TYR A CA 5
ATOM 6698 C C . TYR A 1 80 ? 31.523 -1.144 -6.747 1.00 0.00 80 TYR A C 5
ATOM 6699 O O . TYR A 1 80 ? 30.682 -1.442 -7.595 1.00 0.00 80 TYR A O 5
ATOM 6717 N N . ASP A 1 81 ? 32.667 -0.538 -7.044 1.00 0.00 81 ASP A N 5
ATOM 6718 C CA . ASP A 1 81 ? 33.009 -0.181 -8.416 1.00 0.00 81 ASP A CA 5
ATOM 6719 C C . ASP A 1 81 ? 32.733 -1.343 -9.365 1.00 0.00 81 ASP A C 5
ATOM 6720 O O . ASP A 1 81 ? 33.529 -2.276 -9.466 1.00 0.00 81 ASP A O 5
ATOM 6729 N N . GLU A 1 82 ? 31.600 -1.279 -10.058 1.00 0.00 82 GLU A N 5
ATOM 6730 C CA . GLU A 1 82 ? 31.219 -2.328 -10.996 1.00 0.00 82 GLU A CA 5
ATOM 6731 C C . GLU A 1 82 ? 31.475 -1.889 -12.435 1.00 0.00 82 GLU A C 5
ATOM 6732 O O . GLU A 1 82 ? 30.661 -2.135 -13.325 1.00 0.00 82 GLU A O 5
ATOM 6744 N N . GLY A 1 83 ? 32.613 -1.237 -12.656 1.00 0.00 83 GLY A N 5
ATOM 6745 C CA . GLY A 1 83 ? 32.956 -0.773 -13.987 1.00 0.00 83 GLY A CA 5
ATOM 6746 C C . GLY A 1 83 ? 32.577 0.677 -14.212 1.00 0.00 83 GLY A C 5
ATOM 6747 O O . GLY A 1 83 ? 33.328 1.435 -14.826 1.00 0.00 83 GLY A O 5
ATOM 6751 N N . PHE A 1 84 ? 31.407 1.065 -13.715 1.00 0.00 84 PHE A N 5
ATOM 6752 C CA . PHE A 1 84 ? 30.928 2.434 -13.867 1.00 0.00 84 PHE A CA 5
ATOM 6753 C C . PHE A 1 84 ? 31.262 3.267 -12.633 1.00 0.00 84 PHE A C 5
ATOM 6754 O O . PHE A 1 84 ? 30.528 3.257 -11.646 1.00 0.00 84 PHE A O 5
ATOM 6771 N N . GLY A 1 85 ? 32.377 3.988 -12.697 1.00 0.00 85 GLY A N 5
ATOM 6772 C CA . GLY A 1 85 ? 32.791 4.816 -11.580 1.00 0.00 85 GLY A CA 5
ATOM 6773 C C . GLY A 1 85 ? 31.621 5.502 -10.902 1.00 0.00 85 GLY A C 5
ATOM 6774 O O . GLY A 1 85 ? 31.030 6.429 -11.457 1.00 0.00 85 GLY A O 5
ATOM 6778 N N . SER A 1 86 ? 31.284 5.045 -9.701 1.00 0.00 86 SER A N 5
ATOM 6779 C CA . SER A 1 86 ? 30.173 5.618 -8.949 1.00 0.00 86 SER A CA 5
ATOM 6780 C C . SER A 1 86 ? 30.460 5.592 -7.451 1.00 0.00 86 SER A C 5
ATOM 6781 O O . SER A 1 86 ? 30.592 4.526 -6.851 1.00 0.00 86 SER A O 5
ATOM 6789 N N . GLY A 1 87 ? 30.556 6.775 -6.852 1.00 0.00 87 GLY A N 5
ATOM 6790 C CA . GLY A 1 87 ? 30.827 6.867 -5.430 1.00 0.00 87 GLY A CA 5
ATOM 6791 C C . GLY A 1 87 ? 31.530 8.157 -5.055 1.00 0.00 87 GLY A C 5
ATOM 6792 O O . GLY A 1 87 ? 32.371 8.668 -5.795 1.00 0.00 87 GLY A O 5
ATOM 6796 N N . PRO A 1 88 ? 31.183 8.705 -3.882 1.00 0.00 88 PRO A N 5
ATOM 6797 C CA . PRO A 1 88 ? 31.774 9.951 -3.385 1.00 0.00 88 PRO A CA 5
ATOM 6798 C C . PRO A 1 88 ? 33.236 9.781 -2.985 1.00 0.00 88 PRO A C 5
ATOM 6799 O O . PRO A 1 88 ? 33.820 8.713 -3.172 1.00 0.00 88 PRO A O 5
ATOM 6810 N N . SER A 1 89 ? 33.821 10.839 -2.433 1.00 0.00 89 SER A N 5
ATOM 6811 C CA . SER A 1 89 ? 35.216 10.806 -2.009 1.00 0.00 89 SER A CA 5
ATOM 6812 C C . SER A 1 89 ? 35.331 11.015 -0.502 1.00 0.00 89 SER A C 5
ATOM 6813 O O . SER A 1 89 ? 34.705 11.912 0.061 1.00 0.00 89 SER A O 5
ATOM 6821 N N . SER A 1 90 ? 36.137 10.179 0.144 1.00 0.00 90 SER A N 5
ATOM 6822 C CA . SER A 1 90 ? 36.333 10.267 1.586 1.00 0.00 90 SER A CA 5
ATOM 6823 C C . SER A 1 90 ? 36.322 11.722 2.048 1.00 0.00 90 SER A C 5
ATOM 6824 O O . SER A 1 90 ? 37.145 12.528 1.615 1.00 0.00 90 SER A O 5
ATOM 6832 N N . GLY A 1 91 ? 35.383 12.050 2.930 1.00 0.00 91 GLY A N 5
ATOM 6833 C CA . GLY A 1 91 ? 35.282 13.406 3.436 1.00 0.00 91 GLY A CA 5
ATOM 6834 C C . GLY A 1 91 ? 34.589 13.472 4.783 1.00 0.00 91 GLY A C 5
ATOM 6835 O O . GLY A 1 91 ? 33.372 13.648 4.822 1.00 0.00 91 GLY A O 5
ATOM 6841 N N . GLY A 1 1 ? -28.979 -14.846 16.197 1.00 0.00 1 GLY A N 6
ATOM 6842 C CA . GLY A 1 1 ? -28.018 -13.923 16.772 1.00 0.00 1 GLY A CA 6
ATOM 6843 C C . GLY A 1 1 ? -26.946 -13.511 15.783 1.00 0.00 1 GLY A C 6
ATOM 6844 O O . GLY A 1 1 ? -25.754 -13.628 16.066 1.00 0.00 1 GLY A O 6
ATOM 6848 N N . SER A 1 2 ? -27.370 -13.029 14.619 1.00 0.00 2 SER A N 6
ATOM 6849 C CA . SER A 1 2 ? -26.437 -12.603 13.583 1.00 0.00 2 SER A CA 6
ATOM 6850 C C . SER A 1 2 ? -26.967 -11.377 12.846 1.00 0.00 2 SER A C 6
ATOM 6851 O O . SER A 1 2 ? -28.113 -11.355 12.397 1.00 0.00 2 SER A O 6
ATOM 6859 N N . SER A 1 3 ? -26.123 -10.357 12.724 1.00 0.00 3 SER A N 6
ATOM 6860 C CA . SER A 1 3 ? -26.505 -9.125 12.045 1.00 0.00 3 SER A CA 6
ATOM 6861 C C . SER A 1 3 ? -25.335 -8.558 11.247 1.00 0.00 3 SER A C 6
ATOM 6862 O O . SER A 1 3 ? -24.173 -8.812 11.563 1.00 0.00 3 SER A O 6
ATOM 6870 N N . GLY A 1 4 ? -25.651 -7.787 10.211 1.00 0.00 4 GLY A N 6
ATOM 6871 C CA . GLY A 1 4 ? -24.615 -7.196 9.383 1.00 0.00 4 GLY A CA 6
ATOM 6872 C C . GLY A 1 4 ? -25.156 -6.662 8.072 1.00 0.00 4 GLY A C 6
ATOM 6873 O O . GLY A 1 4 ? -26.369 -6.580 7.880 1.00 0.00 4 GLY A O 6
ATOM 6877 N N . SER A 1 5 ? -24.254 -6.295 7.167 1.00 0.00 5 SER A N 6
ATOM 6878 C CA . SER A 1 5 ? -24.648 -5.759 5.869 1.00 0.00 5 SER A CA 6
ATOM 6879 C C . SER A 1 5 ? -23.885 -6.450 4.743 1.00 0.00 5 SER A C 6
ATOM 6880 O O . SER A 1 5 ? -22.664 -6.326 4.638 1.00 0.00 5 SER A O 6
ATOM 6888 N N . SER A 1 6 ? -24.613 -7.178 3.903 1.00 0.00 6 SER A N 6
ATOM 6889 C CA . SER A 1 6 ? -24.006 -7.893 2.786 1.00 0.00 6 SER A CA 6
ATOM 6890 C C . SER A 1 6 ? -24.857 -7.758 1.527 1.00 0.00 6 SER A C 6
ATOM 6891 O O . SER A 1 6 ? -25.990 -7.281 1.579 1.00 0.00 6 SER A O 6
ATOM 6899 N N . GLY A 1 7 ? -24.302 -8.182 0.396 1.00 0.00 7 GLY A N 6
ATOM 6900 C CA . GLY A 1 7 ? -25.023 -8.101 -0.861 1.00 0.00 7 GLY A CA 6
ATOM 6901 C C . GLY A 1 7 ? -24.635 -6.881 -1.673 1.00 0.00 7 GLY A C 6
ATOM 6902 O O . GLY A 1 7 ? -24.893 -5.749 -1.266 1.00 0.00 7 GLY A O 6
ATOM 6906 N N . MET A 1 8 ? -24.013 -7.112 -2.824 1.00 0.00 8 MET A N 6
ATOM 6907 C CA . MET A 1 8 ? -23.589 -6.022 -3.695 1.00 0.00 8 MET A CA 6
ATOM 6908 C C . MET A 1 8 ? -23.985 -6.297 -5.142 1.00 0.00 8 MET A C 6
ATOM 6909 O O . MET A 1 8 ? -23.984 -7.444 -5.590 1.00 0.00 8 MET A O 6
ATOM 6923 N N . LYS A 1 9 ? -24.325 -5.238 -5.870 1.00 0.00 9 LYS A N 6
ATOM 6924 C CA . LYS A 1 9 ? -24.723 -5.364 -7.267 1.00 0.00 9 LYS A CA 6
ATOM 6925 C C . LYS A 1 9 ? -23.501 -5.464 -8.174 1.00 0.00 9 LYS A C 6
ATOM 6926 O O . LYS A 1 9 ? -22.644 -4.580 -8.178 1.00 0.00 9 LYS A O 6
ATOM 6945 N N . PHE A 1 10 ? -23.427 -6.546 -8.942 1.00 0.00 10 PHE A N 6
ATOM 6946 C CA . PHE A 1 10 ? -22.309 -6.761 -9.854 1.00 0.00 10 PHE A CA 6
ATOM 6947 C C . PHE A 1 10 ? -22.752 -6.595 -11.305 1.00 0.00 10 PHE A C 6
ATOM 6948 O O . PHE A 1 10 ? -23.805 -7.091 -11.704 1.00 0.00 10 PHE A O 6
ATOM 6965 N N . GLN A 1 11 ? -21.939 -5.892 -12.088 1.00 0.00 11 GLN A N 6
ATOM 6966 C CA . GLN A 1 11 ? -22.247 -5.659 -13.494 1.00 0.00 11 GLN A CA 6
ATOM 6967 C C . GLN A 1 11 ? -22.414 -6.978 -14.241 1.00 0.00 11 GLN A C 6
ATOM 6968 O O . GLN A 1 11 ? -21.955 -8.024 -13.783 1.00 0.00 11 GLN A O 6
ATOM 6982 N N . ALA A 1 12 ? -23.074 -6.921 -15.393 1.00 0.00 12 ALA A N 6
ATOM 6983 C CA . ALA A 1 12 ? -23.299 -8.110 -16.204 1.00 0.00 12 ALA A CA 6
ATOM 6984 C C . ALA A 1 12 ? -21.989 -8.641 -16.777 1.00 0.00 12 ALA A C 6
ATOM 6985 O O . ALA A 1 12 ? -21.588 -9.777 -16.526 1.00 0.00 12 ALA A O 6
ATOM 6992 N N . PRO A 1 13 ? -21.305 -7.800 -17.567 1.00 0.00 13 PRO A N 6
ATOM 6993 C CA . PRO A 1 13 ? -20.030 -8.162 -18.192 1.00 0.00 13 PRO A CA 6
ATOM 6994 C C . PRO A 1 13 ? -18.899 -8.283 -17.176 1.00 0.00 13 PRO A C 6
ATOM 6995 O O . PRO A 1 13 ? -19.080 -7.990 -15.995 1.00 0.00 13 PRO A O 6
ATOM 7006 N N . ALA A 1 14 ? -17.733 -8.717 -17.644 1.00 0.00 14 ALA A N 6
ATOM 7007 C CA . ALA A 1 14 ? -16.573 -8.874 -16.776 1.00 0.00 14 ALA A CA 6
ATOM 7008 C C . ALA A 1 14 ? -16.039 -7.520 -16.323 1.00 0.00 14 ALA A C 6
ATOM 7009 O O . ALA A 1 14 ? -15.148 -6.950 -16.954 1.00 0.00 14 ALA A O 6
ATOM 7016 N N . ARG A 1 15 ? -16.589 -7.008 -15.226 1.00 0.00 15 ARG A N 6
ATOM 7017 C CA . ARG A 1 15 ? -16.169 -5.719 -14.690 1.00 0.00 15 ARG A CA 6
ATOM 7018 C C . ARG A 1 15 ? -14.995 -5.887 -13.730 1.00 0.00 15 ARG A C 6
ATOM 7019 O O . ARG A 1 15 ? -14.894 -6.892 -13.027 1.00 0.00 15 ARG A O 6
ATOM 7040 N N . GLU A 1 16 ? -14.110 -4.895 -13.706 1.00 0.00 16 GLU A N 6
ATOM 7041 C CA . GLU A 1 16 ? -12.943 -4.933 -12.833 1.00 0.00 16 GLU A CA 6
ATOM 7042 C C . GLU A 1 16 ? -13.234 -4.239 -11.505 1.00 0.00 16 GLU A C 6
ATOM 7043 O O . GLU A 1 16 ? -14.330 -3.722 -11.288 1.00 0.00 16 GLU A O 6
ATOM 7055 N N . THR A 1 17 ? -12.243 -4.232 -10.618 1.00 0.00 17 THR A N 6
ATOM 7056 C CA . THR A 1 17 ? -12.391 -3.603 -9.312 1.00 0.00 17 THR A CA 6
ATOM 7057 C C . THR A 1 17 ? -11.041 -3.169 -8.754 1.00 0.00 17 THR A C 6
ATOM 7058 O O . THR A 1 17 ? -10.015 -3.793 -9.027 1.00 0.00 17 THR A O 6
ATOM 7069 N N . CYS A 1 18 ? -11.047 -2.095 -7.971 1.00 0.00 18 CYS A N 6
ATOM 7070 C CA . CYS A 1 18 ? -9.822 -1.577 -7.374 1.00 0.00 18 CYS A CA 6
ATOM 7071 C C . CYS A 1 18 ? -9.254 -2.561 -6.355 1.00 0.00 18 CYS A C 6
ATOM 7072 O O . CYS A 1 18 ? -9.969 -3.041 -5.475 1.00 0.00 18 CYS A O 6
ATOM 7079 N N . VAL A 1 19 ? -7.965 -2.857 -6.482 1.00 0.00 19 VAL A N 6
ATOM 7080 C CA . VAL A 1 19 ? -7.300 -3.782 -5.572 1.00 0.00 19 VAL A CA 6
ATOM 7081 C C . VAL A 1 19 ? -6.822 -3.067 -4.313 1.00 0.00 19 VAL A C 6
ATOM 7082 O O . VAL A 1 19 ? -5.990 -3.587 -3.571 1.00 0.00 19 VAL A O 6
ATOM 7095 N N . GLU A 1 20 ? -7.355 -1.872 -4.079 1.00 0.00 20 GLU A N 6
ATOM 7096 C CA . GLU A 1 20 ? -6.982 -1.085 -2.910 1.00 0.00 20 GLU A CA 6
ATOM 7097 C C . GLU A 1 20 ? -8.191 -0.840 -2.011 1.00 0.00 20 GLU A C 6
ATOM 7098 O O . GLU A 1 20 ? -8.202 -1.234 -0.845 1.00 0.00 20 GLU A O 6
ATOM 7110 N N . CYS A 1 21 ? -9.207 -0.184 -2.562 1.00 0.00 21 CYS A N 6
ATOM 7111 C CA . CYS A 1 21 ? -10.421 0.116 -1.812 1.00 0.00 21 CYS A CA 6
ATOM 7112 C C . CYS A 1 21 ? -11.527 -0.881 -2.146 1.00 0.00 21 CYS A C 6
ATOM 7113 O O . CYS A 1 21 ? -12.631 -0.801 -1.608 1.00 0.00 21 CYS A O 6
ATOM 7120 N N . GLN A 1 22 ? -11.222 -1.818 -3.038 1.00 0.00 22 GLN A N 6
ATOM 7121 C CA . GLN A 1 22 ? -12.191 -2.829 -3.445 1.00 0.00 22 GLN A CA 6
ATOM 7122 C C . GLN A 1 22 ? -13.472 -2.180 -3.960 1.00 0.00 22 GLN A C 6
ATOM 7123 O O . GLN A 1 22 ? -14.574 -2.547 -3.552 1.00 0.00 22 GLN A O 6
ATOM 7137 N N . LYS A 1 23 ? -13.319 -1.214 -4.859 1.00 0.00 23 LYS A N 6
ATOM 7138 C CA . LYS A 1 23 ? -14.462 -0.514 -5.432 1.00 0.00 23 LYS A CA 6
ATOM 7139 C C . LYS A 1 23 ? -14.464 -0.627 -6.953 1.00 0.00 23 LYS A C 6
ATOM 7140 O O . LYS A 1 23 ? -13.427 -0.473 -7.599 1.00 0.00 23 LYS A O 6
ATOM 7159 N N . THR A 1 24 ? -15.636 -0.896 -7.521 1.00 0.00 24 THR A N 6
ATOM 7160 C CA . THR A 1 24 ? -15.772 -1.030 -8.966 1.00 0.00 24 THR A CA 6
ATOM 7161 C C . THR A 1 24 ? -15.085 0.122 -9.691 1.00 0.00 24 THR A C 6
ATOM 7162 O O . THR A 1 24 ? -15.590 1.244 -9.713 1.00 0.00 24 THR A O 6
ATOM 7173 N N . VAL A 1 25 ? -13.931 -0.164 -10.285 1.00 0.00 25 VAL A N 6
ATOM 7174 C CA . VAL A 1 25 ? -13.175 0.848 -11.014 1.00 0.00 25 VAL A CA 6
ATOM 7175 C C . VAL A 1 25 ? -13.846 1.185 -12.341 1.00 0.00 25 VAL A C 6
ATOM 7176 O O . VAL A 1 25 ? -14.161 0.296 -13.133 1.00 0.00 25 VAL A O 6
ATOM 7189 N N . TYR A 1 26 ? -14.061 2.474 -12.579 1.00 0.00 26 TYR A N 6
ATOM 7190 C CA . TYR A 1 26 ? -14.696 2.929 -13.810 1.00 0.00 26 TYR A CA 6
ATOM 7191 C C . TYR A 1 26 ? -13.673 3.058 -14.935 1.00 0.00 26 TYR A C 6
ATOM 7192 O O . TYR A 1 26 ? -12.469 3.167 -14.704 1.00 0.00 26 TYR A O 6
ATOM 7210 N N . PRO A 1 27 ? -14.164 3.047 -16.183 1.00 0.00 27 PRO A N 6
ATOM 7211 C CA . PRO A 1 27 ? -13.312 3.164 -17.370 1.00 0.00 27 PRO A CA 6
ATOM 7212 C C . PRO A 1 27 ? -12.707 4.556 -17.515 1.00 0.00 27 PRO A C 6
ATOM 7213 O O . PRO A 1 27 ? -12.033 4.851 -18.502 1.00 0.00 27 PRO A O 6
ATOM 7224 N N . MET A 1 28 ? -12.951 5.408 -16.525 1.00 0.00 28 MET A N 6
ATOM 7225 C CA . MET A 1 28 ? -12.428 6.770 -16.542 1.00 0.00 28 MET A CA 6
ATOM 7226 C C . MET A 1 28 ? -11.301 6.932 -15.528 1.00 0.00 28 MET A C 6
ATOM 7227 O O . MET A 1 28 ? -10.458 7.819 -15.662 1.00 0.00 28 MET A O 6
ATOM 7241 N N . GLU A 1 29 ? -11.293 6.071 -14.516 1.00 0.00 29 GLU A N 6
ATOM 7242 C CA . GLU A 1 29 ? -10.269 6.121 -13.479 1.00 0.00 29 GLU A CA 6
ATOM 7243 C C . GLU A 1 29 ? -9.533 4.788 -13.376 1.00 0.00 29 GLU A C 6
ATOM 7244 O O . GLU A 1 29 ? -8.966 4.459 -12.334 1.00 0.00 29 GLU A O 6
ATOM 7256 N N . ARG A 1 30 ? -9.547 4.026 -14.464 1.00 0.00 30 ARG A N 6
ATOM 7257 C CA . ARG A 1 30 ? -8.883 2.728 -14.497 1.00 0.00 30 ARG A CA 6
ATOM 7258 C C . ARG A 1 30 ? -7.401 2.884 -14.827 1.00 0.00 30 ARG A C 6
ATOM 7259 O O . ARG A 1 30 ? -7.027 3.052 -15.988 1.00 0.00 30 ARG A O 6
ATOM 7280 N N . LEU A 1 31 ? -6.562 2.827 -13.798 1.00 0.00 31 LEU A N 6
ATOM 7281 C CA . LEU A 1 31 ? -5.121 2.962 -13.978 1.00 0.00 31 LEU A CA 6
ATOM 7282 C C . LEU A 1 31 ? -4.424 1.615 -13.817 1.00 0.00 31 LEU A C 6
ATOM 7283 O O . LEU A 1 31 ? -4.334 1.078 -12.712 1.00 0.00 31 LEU A O 6
ATOM 7299 N N . LEU A 1 32 ? -3.930 1.074 -14.926 1.00 0.00 32 LEU A N 6
ATOM 7300 C CA . LEU A 1 32 ? -3.238 -0.210 -14.908 1.00 0.00 32 LEU A CA 6
ATOM 7301 C C . LEU A 1 32 ? -1.885 -0.090 -14.214 1.00 0.00 32 LEU A C 6
ATOM 7302 O O . LEU A 1 32 ? -1.047 0.724 -14.602 1.00 0.00 32 LEU A O 6
ATOM 7318 N N . ALA A 1 33 ? -1.678 -0.907 -13.187 1.00 0.00 33 ALA A N 6
ATOM 7319 C CA . ALA A 1 33 ? -0.425 -0.895 -12.442 1.00 0.00 33 ALA A CA 6
ATOM 7320 C C . ALA A 1 33 ? -0.068 -2.293 -11.947 1.00 0.00 33 ALA A C 6
ATOM 7321 O O . ALA A 1 33 ? -0.747 -2.849 -11.086 1.00 0.00 33 ALA A O 6
ATOM 7328 N N . ASN A 1 34 ? 1.003 -2.855 -12.499 1.00 0.00 34 ASN A N 6
ATOM 7329 C CA . ASN A 1 34 ? 1.450 -4.189 -12.114 1.00 0.00 34 ASN A CA 6
ATOM 7330 C C . ASN A 1 34 ? 0.439 -5.247 -12.546 1.00 0.00 34 ASN A C 6
ATOM 7331 O O . ASN A 1 34 ? 0.173 -6.200 -11.814 1.00 0.00 34 ASN A O 6
ATOM 7342 N N . GLN A 1 35 ? -0.120 -5.071 -13.739 1.00 0.00 35 GLN A N 6
ATOM 7343 C CA . GLN A 1 35 ? -1.101 -6.011 -14.268 1.00 0.00 35 GLN A CA 6
ATOM 7344 C C . GLN A 1 35 ? -2.323 -6.091 -13.360 1.00 0.00 35 GLN A C 6
ATOM 7345 O O . GLN A 1 35 ? -2.929 -7.152 -13.211 1.00 0.00 35 GLN A O 6
ATOM 7359 N N . GLN A 1 36 ? -2.679 -4.962 -12.754 1.00 0.00 36 GLN A N 6
ATOM 7360 C CA . GLN A 1 36 ? -3.829 -4.906 -11.859 1.00 0.00 36 GLN A CA 6
ATOM 7361 C C . GLN A 1 36 ? -4.532 -3.557 -11.961 1.00 0.00 36 GLN A C 6
ATOM 7362 O O . GLN A 1 36 ? -3.903 -2.536 -12.241 1.00 0.00 36 GLN A O 6
ATOM 7376 N N . VAL A 1 37 ? -5.842 -3.559 -11.731 1.00 0.00 37 VAL A N 6
ATOM 7377 C CA . VAL A 1 37 ? -6.631 -2.335 -11.796 1.00 0.00 37 VAL A CA 6
ATOM 7378 C C . VAL A 1 37 ? -6.452 -1.497 -10.535 1.00 0.00 37 VAL A C 6
ATOM 7379 O O . VAL A 1 37 ? -6.762 -1.945 -9.431 1.00 0.00 37 VAL A O 6
ATOM 7392 N N . PHE A 1 38 ? -5.951 -0.279 -10.706 1.00 0.00 38 PHE A N 6
ATOM 7393 C CA . PHE A 1 38 ? -5.730 0.622 -9.581 1.00 0.00 38 PHE A CA 6
ATOM 7394 C C . PHE A 1 38 ? -6.390 1.975 -9.830 1.00 0.00 38 PHE A C 6
ATOM 7395 O O . PHE A 1 38 ? -6.638 2.357 -10.975 1.00 0.00 38 PHE A O 6
ATOM 7412 N N . HIS A 1 39 ? -6.673 2.697 -8.750 1.00 0.00 39 HIS A N 6
ATOM 7413 C CA . HIS A 1 39 ? -7.304 4.008 -8.850 1.00 0.00 39 HIS A CA 6
ATOM 7414 C C . HIS A 1 39 ? -6.255 5.113 -8.918 1.00 0.00 39 HIS A C 6
ATOM 7415 O O . HIS A 1 39 ? -5.363 5.187 -8.072 1.00 0.00 39 HIS A O 6
ATOM 7429 N N . ILE A 1 40 ? -6.367 5.968 -9.929 1.00 0.00 40 ILE A N 6
ATOM 7430 C CA . ILE A 1 40 ? -5.427 7.068 -10.105 1.00 0.00 40 ILE A CA 6
ATOM 7431 C C . ILE A 1 40 ? -5.134 7.759 -8.778 1.00 0.00 40 ILE A C 6
ATOM 7432 O O . ILE A 1 40 ? -4.106 8.419 -8.624 1.00 0.00 40 ILE A O 6
ATOM 7448 N N . SER A 1 41 ? -6.042 7.600 -7.821 1.00 0.00 41 SER A N 6
ATOM 7449 C CA . SER A 1 41 ? -5.882 8.210 -6.506 1.00 0.00 41 SER A CA 6
ATOM 7450 C C . SER A 1 41 ? -5.294 7.212 -5.512 1.00 0.00 41 SER A C 6
ATOM 7451 O O . SER A 1 41 ? -4.279 7.482 -4.870 1.00 0.00 41 SER A O 6
ATOM 7459 N N . CYS A 1 42 ? -5.940 6.057 -5.391 1.00 0.00 42 CYS A N 6
ATOM 7460 C CA . CYS A 1 42 ? -5.484 5.018 -4.476 1.00 0.00 42 CYS A CA 6
ATOM 7461 C C . CYS A 1 42 ? -4.005 4.711 -4.696 1.00 0.00 42 CYS A C 6
ATOM 7462 O O . CYS A 1 42 ? -3.258 4.490 -3.742 1.00 0.00 42 CYS A O 6
ATOM 7469 N N . PHE A 1 43 ? -3.590 4.699 -5.958 1.00 0.00 43 PHE A N 6
ATOM 7470 C CA . PHE A 1 43 ? -2.201 4.419 -6.303 1.00 0.00 43 PHE A CA 6
ATOM 7471 C C . PHE A 1 43 ? -1.249 5.241 -5.439 1.00 0.00 43 PHE A C 6
ATOM 7472 O O . PHE A 1 43 ? -0.960 6.398 -5.744 1.00 0.00 43 PHE A O 6
ATOM 7489 N N . ARG A 1 44 ? -0.767 4.635 -4.359 1.00 0.00 44 ARG A N 6
ATOM 7490 C CA . ARG A 1 44 ? 0.150 5.310 -3.449 1.00 0.00 44 ARG A CA 6
ATOM 7491 C C . ARG A 1 44 ? 1.065 4.305 -2.754 1.00 0.00 44 ARG A C 6
ATOM 7492 O O . ARG A 1 44 ? 0.846 3.096 -2.828 1.00 0.00 44 ARG A O 6
ATOM 7513 N N . CYS A 1 45 ? 2.091 4.814 -2.080 1.00 0.00 45 CYS A N 6
ATOM 7514 C CA . CYS A 1 45 ? 3.040 3.963 -1.373 1.00 0.00 45 CYS A CA 6
ATOM 7515 C C . CYS A 1 45 ? 2.419 3.399 -0.098 1.00 0.00 45 CYS A C 6
ATOM 7516 O O . CYS A 1 45 ? 1.675 4.088 0.599 1.00 0.00 45 CYS A O 6
ATOM 7523 N N . SER A 1 46 ? 2.732 2.142 0.200 1.00 0.00 46 SER A N 6
ATOM 7524 C CA . SER A 1 46 ? 2.203 1.484 1.388 1.00 0.00 46 SER A CA 6
ATOM 7525 C C . SER A 1 46 ? 3.018 1.856 2.623 1.00 0.00 46 SER A C 6
ATOM 7526 O O . SER A 1 46 ? 3.042 1.120 3.610 1.00 0.00 46 SER A O 6
ATOM 7534 N N . TYR A 1 47 ? 3.685 3.003 2.561 1.00 0.00 47 TYR A N 6
ATOM 7535 C CA . TYR A 1 47 ? 4.504 3.473 3.672 1.00 0.00 47 TYR A CA 6
ATOM 7536 C C . TYR A 1 47 ? 4.191 4.930 4.001 1.00 0.00 47 TYR A C 6
ATOM 7537 O O . TYR A 1 47 ? 3.797 5.255 5.121 1.00 0.00 47 TYR A O 6
ATOM 7555 N N . CYS A 1 48 ? 4.370 5.803 3.015 1.00 0.00 48 CYS A N 6
ATOM 7556 C CA . CYS A 1 48 ? 4.108 7.226 3.197 1.00 0.00 48 CYS A CA 6
ATOM 7557 C C . CYS A 1 48 ? 2.705 7.586 2.716 1.00 0.00 48 CYS A C 6
ATOM 7558 O O . CYS A 1 48 ? 2.084 8.519 3.224 1.00 0.00 48 CYS A O 6
ATOM 7565 N N . ASN A 1 49 ? 2.213 6.840 1.733 1.00 0.00 49 ASN A N 6
ATOM 7566 C CA . ASN A 1 49 ? 0.884 7.080 1.183 1.00 0.00 49 ASN A CA 6
ATOM 7567 C C . ASN A 1 49 ? 0.881 8.315 0.287 1.00 0.00 49 ASN A C 6
ATOM 7568 O O . ASN A 1 49 ? 0.038 9.199 0.433 1.00 0.00 49 ASN A O 6
ATOM 7579 N N . ASN A 1 50 ? 1.831 8.368 -0.641 1.00 0.00 50 ASN A N 6
ATOM 7580 C CA . ASN A 1 50 ? 1.939 9.494 -1.561 1.00 0.00 50 ASN A CA 6
ATOM 7581 C C . ASN A 1 50 ? 1.536 9.083 -2.974 1.00 0.00 50 ASN A C 6
ATOM 7582 O O . ASN A 1 50 ? 1.864 7.988 -3.431 1.00 0.00 50 ASN A O 6
ATOM 7593 N N . LYS A 1 51 ? 0.823 9.969 -3.661 1.00 0.00 51 LYS A N 6
ATOM 7594 C CA . LYS A 1 51 ? 0.376 9.701 -5.023 1.00 0.00 51 LYS A CA 6
ATOM 7595 C C . LYS A 1 51 ? 1.556 9.356 -5.925 1.00 0.00 51 LYS A C 6
ATOM 7596 O O . LYS A 1 51 ? 2.565 10.063 -5.943 1.00 0.00 51 LYS A O 6
ATOM 7615 N N . LEU A 1 52 ? 1.424 8.267 -6.674 1.00 0.00 52 LEU A N 6
ATOM 7616 C CA . LEU A 1 52 ? 2.480 7.829 -7.581 1.00 0.00 52 LEU A CA 6
ATOM 7617 C C . LEU A 1 52 ? 1.981 7.797 -9.022 1.00 0.00 52 LEU A C 6
ATOM 7618 O O . LEU A 1 52 ? 0.820 8.102 -9.295 1.00 0.00 52 LEU A O 6
ATOM 7634 N N . SER A 1 53 ? 2.867 7.425 -9.941 1.00 0.00 53 SER A N 6
ATOM 7635 C CA . SER A 1 53 ? 2.517 7.355 -11.355 1.00 0.00 53 SER A CA 6
ATOM 7636 C C . SER A 1 53 ? 3.291 6.239 -12.051 1.00 0.00 53 SER A C 6
ATOM 7637 O O . SER A 1 53 ? 4.329 5.790 -11.564 1.00 0.00 53 SER A O 6
ATOM 7645 N N . LEU A 1 54 ? 2.778 5.796 -13.194 1.00 0.00 54 LEU A N 6
ATOM 7646 C CA . LEU A 1 54 ? 3.420 4.733 -13.959 1.00 0.00 54 LEU A CA 6
ATOM 7647 C C . LEU A 1 54 ? 4.849 5.115 -14.330 1.00 0.00 54 LEU A C 6
ATOM 7648 O O . LEU A 1 54 ? 5.107 5.599 -15.431 1.00 0.00 54 LEU A O 6
ATOM 7664 N N . GLY A 1 55 ? 5.776 4.891 -13.402 1.00 0.00 55 GLY A N 6
ATOM 7665 C CA . GLY A 1 55 ? 7.168 5.215 -13.652 1.00 0.00 55 GLY A CA 6
ATOM 7666 C C . GLY A 1 55 ? 7.952 5.425 -12.372 1.00 0.00 55 GLY A C 6
ATOM 7667 O O . GLY A 1 55 ? 9.148 5.137 -12.312 1.00 0.00 55 GLY A O 6
ATOM 7671 N N . THR A 1 56 ? 7.279 5.931 -11.343 1.00 0.00 56 THR A N 6
ATOM 7672 C CA . THR A 1 56 ? 7.921 6.182 -10.059 1.00 0.00 56 THR A CA 6
ATOM 7673 C C . THR A 1 56 ? 7.346 5.282 -8.971 1.00 0.00 56 THR A C 6
ATOM 7674 O O . THR A 1 56 ? 7.537 5.531 -7.780 1.00 0.00 56 THR A O 6
ATOM 7685 N N . TYR A 1 57 ? 6.642 4.236 -9.387 1.00 0.00 57 TYR A N 6
ATOM 7686 C CA . TYR A 1 57 ? 6.037 3.299 -8.448 1.00 0.00 57 TYR A CA 6
ATOM 7687 C C . TYR A 1 57 ? 6.743 1.947 -8.496 1.00 0.00 57 TYR A C 6
ATOM 7688 O O . TYR A 1 57 ? 7.094 1.455 -9.568 1.00 0.00 57 TYR A O 6
ATOM 7706 N N . ALA A 1 58 ? 6.947 1.352 -7.325 1.00 0.00 58 ALA A N 6
ATOM 7707 C CA . ALA A 1 58 ? 7.608 0.056 -7.233 1.00 0.00 58 ALA A CA 6
ATOM 7708 C C . ALA A 1 58 ? 6.843 -0.886 -6.309 1.00 0.00 58 ALA A C 6
ATOM 7709 O O . ALA A 1 58 ? 6.908 -0.759 -5.086 1.00 0.00 58 ALA A O 6
ATOM 7716 N N . SER A 1 59 ? 6.118 -1.829 -6.901 1.00 0.00 59 SER A N 6
ATOM 7717 C CA . SER A 1 59 ? 5.337 -2.789 -6.130 1.00 0.00 59 SER A CA 6
ATOM 7718 C C . SER A 1 59 ? 6.191 -3.988 -5.730 1.00 0.00 59 SER A C 6
ATOM 7719 O O . SER A 1 59 ? 7.125 -4.365 -6.440 1.00 0.00 59 SER A O 6
ATOM 7727 N N . LEU A 1 60 ? 5.866 -4.584 -4.588 1.00 0.00 60 LEU A N 6
ATOM 7728 C CA . LEU A 1 60 ? 6.602 -5.741 -4.091 1.00 0.00 60 LEU A CA 6
ATOM 7729 C C . LEU A 1 60 ? 5.648 -6.826 -3.603 1.00 0.00 60 LEU A C 6
ATOM 7730 O O . LEU A 1 60 ? 5.276 -6.858 -2.430 1.00 0.00 60 LEU A O 6
ATOM 7746 N N . HIS A 1 61 ? 5.256 -7.714 -4.511 1.00 0.00 61 HIS A N 6
ATOM 7747 C CA . HIS A 1 61 ? 4.347 -8.803 -4.173 1.00 0.00 61 HIS A CA 6
ATOM 7748 C C . HIS A 1 61 ? 2.918 -8.289 -4.016 1.00 0.00 61 HIS A C 6
ATOM 7749 O O . HIS A 1 61 ? 2.105 -8.891 -3.316 1.00 0.00 61 HIS A O 6
ATOM 7764 N N . GLY A 1 62 ? 2.621 -7.172 -4.672 1.00 0.00 62 GLY A N 6
ATOM 7765 C CA . GLY A 1 62 ? 1.291 -6.596 -4.592 1.00 0.00 62 GLY A CA 6
ATOM 7766 C C . GLY A 1 62 ? 1.275 -5.279 -3.842 1.00 0.00 62 GLY A C 6
ATOM 7767 O O . GLY A 1 62 ? 0.411 -4.433 -4.077 1.00 0.00 62 GLY A O 6
ATOM 7771 N N . ARG A 1 63 ? 2.230 -5.104 -2.934 1.00 0.00 63 ARG A N 6
ATOM 7772 C CA . ARG A 1 63 ? 2.320 -3.882 -2.145 1.00 0.00 63 ARG A CA 6
ATOM 7773 C C . ARG A 1 63 ? 3.082 -2.799 -2.903 1.00 0.00 63 ARG A C 6
ATOM 7774 O O . ARG A 1 63 ? 4.223 -3.006 -3.319 1.00 0.00 63 ARG A O 6
ATOM 7795 N N . ILE A 1 64 ? 2.445 -1.647 -3.080 1.00 0.00 64 ILE A N 6
ATOM 7796 C CA . ILE A 1 64 ? 3.063 -0.533 -3.788 1.00 0.00 64 ILE A CA 6
ATOM 7797 C C . ILE A 1 64 ? 3.992 0.254 -2.870 1.00 0.00 64 ILE A C 6
ATOM 7798 O O . ILE A 1 64 ? 3.682 0.475 -1.699 1.00 0.00 64 ILE A O 6
ATOM 7814 N N . TYR A 1 65 ? 5.130 0.675 -3.409 1.00 0.00 65 TYR A N 6
ATOM 7815 C CA . TYR A 1 65 ? 6.105 1.438 -2.638 1.00 0.00 65 TYR A CA 6
ATOM 7816 C C . TYR A 1 65 ? 6.776 2.499 -3.505 1.00 0.00 65 TYR A C 6
ATOM 7817 O O . TYR A 1 65 ? 6.969 2.306 -4.706 1.00 0.00 65 TYR A O 6
ATOM 7835 N N . CYS A 1 66 ? 7.131 3.621 -2.887 1.00 0.00 66 CYS A N 6
ATOM 7836 C CA . CYS A 1 66 ? 7.781 4.714 -3.600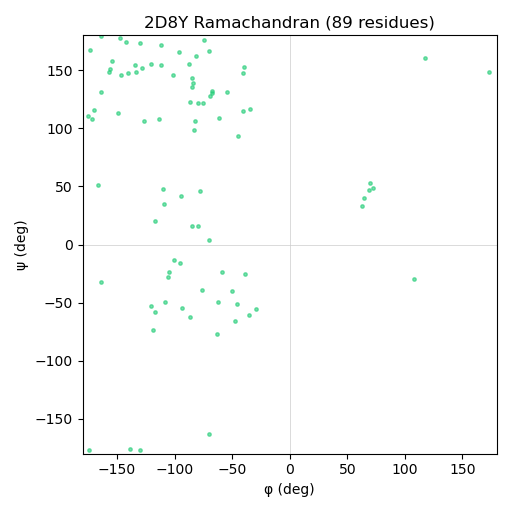 1.00 0.00 66 CYS A CA 6
ATOM 7837 C C . CYS A 1 66 ? 9.278 4.457 -3.740 1.00 0.00 66 CYS A C 6
ATOM 7838 O O . CYS A 1 66 ? 9.936 4.019 -2.797 1.00 0.00 66 CYS A O 6
ATOM 7845 N N . LYS A 1 67 ? 9.812 4.734 -4.925 1.00 0.00 67 LYS A N 6
ATOM 7846 C CA . LYS A 1 67 ? 11.231 4.536 -5.191 1.00 0.00 67 LYS A CA 6
ATOM 7847 C C . LYS A 1 67 ? 12.055 4.734 -3.923 1.00 0.00 67 LYS A C 6
ATOM 7848 O O . LYS A 1 67 ? 12.831 3.869 -3.516 1.00 0.00 67 LYS A O 6
ATOM 7867 N N . PRO A 1 68 ? 11.884 5.899 -3.281 1.00 0.00 68 PRO A N 6
ATOM 7868 C CA . PRO A 1 68 ? 12.602 6.237 -2.048 1.00 0.00 68 PRO A CA 6
ATOM 7869 C C . PRO A 1 68 ? 12.553 5.110 -1.022 1.00 0.00 68 PRO A C 6
ATOM 7870 O O . PRO A 1 68 ? 13.576 4.502 -0.704 1.00 0.00 68 PRO A O 6
ATOM 7881 N N . HIS A 1 69 ? 11.359 4.836 -0.507 1.00 0.00 69 HIS A N 6
ATOM 7882 C CA . HIS A 1 69 ? 11.177 3.780 0.483 1.00 0.00 69 HIS A CA 6
ATOM 7883 C C . HIS A 1 69 ? 11.606 2.428 -0.079 1.00 0.00 69 HIS A C 6
ATOM 7884 O O . HIS A 1 69 ? 12.257 1.638 0.605 1.00 0.00 69 HIS A O 6
ATOM 7898 N N . PHE A 1 70 ? 11.235 2.168 -1.329 1.00 0.00 70 PHE A N 6
ATOM 7899 C CA . PHE A 1 70 ? 11.579 0.911 -1.982 1.00 0.00 70 PHE A CA 6
ATOM 7900 C C . PHE A 1 70 ? 13.087 0.675 -1.948 1.00 0.00 70 PHE A C 6
ATOM 7901 O O . PHE A 1 70 ? 13.569 -0.229 -1.267 1.00 0.00 70 PHE A O 6
ATOM 7918 N N . ASN A 1 71 ? 13.825 1.496 -2.689 1.00 0.00 71 ASN A N 6
ATOM 7919 C CA . ASN A 1 71 ? 15.277 1.376 -2.745 1.00 0.00 71 ASN A CA 6
ATOM 7920 C C . ASN A 1 71 ? 15.876 1.356 -1.342 1.00 0.00 71 ASN A C 6
ATOM 7921 O O . ASN A 1 71 ? 17.021 0.947 -1.152 1.00 0.00 71 ASN A O 6
ATOM 7932 N N . GLN A 1 72 ? 15.093 1.799 -0.364 1.00 0.00 72 GLN A N 6
ATOM 7933 C CA . GLN A 1 72 ? 15.546 1.832 1.022 1.00 0.00 72 GLN A CA 6
ATOM 7934 C C . GLN A 1 72 ? 15.334 0.480 1.696 1.00 0.00 72 GLN A C 6
ATOM 7935 O O . GLN A 1 72 ? 16.291 -0.240 1.981 1.00 0.00 72 GLN A O 6
ATOM 7949 N N . LEU A 1 73 ? 14.074 0.143 1.949 1.00 0.00 73 LEU A N 6
ATOM 7950 C CA . LEU A 1 73 ? 13.735 -1.123 2.590 1.00 0.00 73 LEU A CA 6
ATOM 7951 C C . LEU A 1 73 ? 14.198 -2.304 1.743 1.00 0.00 73 LEU A C 6
ATOM 7952 O O . LEU A 1 73 ? 14.504 -3.375 2.267 1.00 0.00 73 LEU A O 6
ATOM 7968 N N . PHE A 1 74 ? 14.249 -2.100 0.431 1.00 0.00 74 PHE A N 6
ATOM 7969 C CA . PHE A 1 74 ? 14.676 -3.148 -0.489 1.00 0.00 74 PHE A CA 6
ATOM 7970 C C . PHE A 1 74 ? 16.198 -3.207 -0.577 1.00 0.00 74 PHE A C 6
ATOM 7971 O O . PHE A 1 74 ? 16.816 -4.200 -0.188 1.00 0.00 74 PHE A O 6
ATOM 7988 N N . LYS A 1 75 ? 16.798 -2.139 -1.090 1.00 0.00 75 LYS A N 6
ATOM 7989 C CA . LYS A 1 75 ? 18.248 -2.067 -1.228 1.00 0.00 75 LYS A CA 6
ATOM 7990 C C . LYS A 1 75 ? 18.884 -1.459 0.018 1.00 0.00 75 LYS A C 6
ATOM 7991 O O . LYS A 1 75 ? 18.368 -0.495 0.582 1.00 0.00 75 LYS A O 6
ATOM 8010 N N . SER A 1 76 ? 20.008 -2.029 0.440 1.00 0.00 76 SER A N 6
ATOM 8011 C CA . SER A 1 76 ? 20.714 -1.545 1.621 1.00 0.00 76 SER A CA 6
ATOM 8012 C C . SER A 1 76 ? 22.043 -2.272 1.796 1.00 0.00 76 SER A C 6
ATOM 8013 O O . SER A 1 76 ? 22.281 -3.313 1.182 1.00 0.00 76 SER A O 6
ATOM 8021 N N . LYS A 1 77 ? 22.908 -1.717 2.638 1.00 0.00 77 LYS A N 6
ATOM 8022 C CA . LYS A 1 77 ? 24.214 -2.311 2.896 1.00 0.00 77 LYS A CA 6
ATOM 8023 C C . LYS A 1 77 ? 24.281 -2.885 4.308 1.00 0.00 77 LYS A C 6
ATOM 8024 O O . LYS A 1 77 ? 25.214 -2.603 5.059 1.00 0.00 77 LYS A O 6
ATOM 8043 N N . GLY A 1 78 ? 23.286 -3.693 4.661 1.00 0.00 78 GLY A N 6
ATOM 8044 C CA . GLY A 1 78 ? 23.253 -4.295 5.981 1.00 0.00 78 GLY A CA 6
ATOM 8045 C C . GLY A 1 78 ? 23.548 -5.781 5.948 1.00 0.00 78 GLY A C 6
ATOM 8046 O O . GLY A 1 78 ? 23.684 -6.370 4.877 1.00 0.00 78 GLY A O 6
ATOM 8050 N N . ASN A 1 79 ? 23.648 -6.389 7.126 1.00 0.00 79 ASN A N 6
ATOM 8051 C CA . ASN A 1 79 ? 23.931 -7.816 7.227 1.00 0.00 79 ASN A CA 6
ATOM 8052 C C . ASN A 1 79 ? 22.674 -8.595 7.606 1.00 0.00 79 ASN A C 6
ATOM 8053 O O . ASN A 1 79 ? 21.834 -8.107 8.362 1.00 0.00 79 ASN A O 6
ATOM 8064 N N . TYR A 1 80 ? 22.554 -9.807 7.076 1.00 0.00 80 TYR A N 6
ATOM 8065 C CA . TYR A 1 80 ? 21.400 -10.652 7.356 1.00 0.00 80 TYR A CA 6
ATOM 8066 C C . TYR A 1 80 ? 21.824 -12.104 7.559 1.00 0.00 80 TYR A C 6
ATOM 8067 O O . TYR A 1 80 ? 22.874 -12.528 7.077 1.00 0.00 80 TYR A O 6
ATOM 8085 N N . ASP A 1 81 ? 20.999 -12.859 8.275 1.00 0.00 81 ASP A N 6
ATOM 8086 C CA . ASP A 1 81 ? 21.286 -14.264 8.542 1.00 0.00 81 ASP A CA 6
ATOM 8087 C C . ASP A 1 81 ? 20.011 -15.099 8.486 1.00 0.00 81 ASP A C 6
ATOM 8088 O O . ASP A 1 81 ? 18.929 -14.619 8.821 1.00 0.00 81 ASP A O 6
ATOM 8097 N N . GLU A 1 82 ? 20.147 -16.351 8.060 1.00 0.00 82 GLU A N 6
ATOM 8098 C CA . GLU A 1 82 ? 19.005 -17.252 7.960 1.00 0.00 82 GLU A CA 6
ATOM 8099 C C . GLU A 1 82 ? 19.217 -18.498 8.815 1.00 0.00 82 GLU A C 6
ATOM 8100 O O . GLU A 1 82 ? 18.879 -19.608 8.409 1.00 0.00 82 GLU A O 6
ATOM 8112 N N . GLY A 1 83 ? 19.781 -18.303 10.004 1.00 0.00 83 GLY A N 6
ATOM 8113 C CA . GLY A 1 83 ? 20.029 -19.419 10.898 1.00 0.00 83 GLY A CA 6
ATOM 8114 C C . GLY A 1 83 ? 18.779 -19.866 11.629 1.00 0.00 83 GLY A C 6
ATOM 8115 O O . GLY A 1 83 ? 18.464 -21.055 11.664 1.00 0.00 83 GLY A O 6
ATOM 8119 N N . PHE A 1 84 ? 18.065 -18.911 12.216 1.00 0.00 84 PHE A N 6
ATOM 8120 C CA . PHE A 1 84 ? 16.843 -19.213 12.952 1.00 0.00 84 PHE A CA 6
ATOM 8121 C C . PHE A 1 84 ? 15.948 -20.159 12.156 1.00 0.00 84 PHE A C 6
ATOM 8122 O O . PHE A 1 84 ? 15.517 -19.838 11.050 1.00 0.00 84 PHE A O 6
ATOM 8139 N N . GLY A 1 85 ? 15.674 -21.327 12.729 1.00 0.00 85 GLY A N 6
ATOM 8140 C CA . GLY A 1 85 ? 14.833 -22.302 12.060 1.00 0.00 85 GLY A CA 6
ATOM 8141 C C . GLY A 1 85 ? 15.097 -23.718 12.534 1.00 0.00 85 GLY A C 6
ATOM 8142 O O . GLY A 1 85 ? 16.236 -24.078 12.831 1.00 0.00 85 GLY A O 6
ATOM 8146 N N . SER A 1 86 ? 14.042 -24.522 12.606 1.00 0.00 86 SER A N 6
ATOM 8147 C CA . SER A 1 86 ? 14.164 -25.905 13.053 1.00 0.00 86 SER A CA 6
ATOM 8148 C C . SER A 1 86 ? 14.291 -26.851 11.863 1.00 0.00 86 SER A C 6
ATOM 8149 O O . SER A 1 86 ? 15.086 -27.789 11.883 1.00 0.00 86 SER A O 6
ATOM 8157 N N . GLY A 1 87 ? 13.499 -26.597 10.826 1.00 0.00 87 GLY A N 6
ATOM 8158 C CA . GLY A 1 87 ? 13.536 -27.434 9.641 1.00 0.00 87 GLY A CA 6
ATOM 8159 C C . GLY A 1 87 ? 12.968 -28.817 9.889 1.00 0.00 87 GLY A C 6
ATOM 8160 O O . GLY A 1 87 ? 13.700 -29.798 10.017 1.00 0.00 87 GLY A O 6
ATOM 8164 N N . PRO A 1 88 ? 11.632 -28.907 9.964 1.00 0.00 88 PRO A N 6
ATOM 8165 C CA . PRO A 1 88 ? 10.937 -30.176 10.201 1.00 0.00 88 PRO A CA 6
ATOM 8166 C C . PRO A 1 88 ? 11.032 -31.121 9.008 1.00 0.00 88 PRO A C 6
ATOM 8167 O O . PRO A 1 88 ? 10.257 -31.018 8.058 1.00 0.00 88 PRO A O 6
ATOM 8178 N N . SER A 1 89 ? 11.989 -32.043 9.064 1.00 0.00 89 SER A N 6
ATOM 8179 C CA . SER A 1 89 ? 12.188 -33.005 7.987 1.00 0.00 89 SER A CA 6
ATOM 8180 C C . SER A 1 89 ? 10.918 -33.812 7.738 1.00 0.00 89 SER A C 6
ATOM 8181 O O . SER A 1 89 ? 10.568 -34.696 8.521 1.00 0.00 89 SER A O 6
ATOM 8189 N N . SER A 1 90 ? 10.232 -33.502 6.643 1.00 0.00 90 SER A N 6
ATOM 8190 C CA . SER A 1 90 ? 8.998 -34.196 6.291 1.00 0.00 90 SER A CA 6
ATOM 8191 C C . SER A 1 90 ? 8.981 -34.557 4.809 1.00 0.00 90 SER A C 6
ATOM 8192 O O . SER A 1 90 ? 9.854 -34.143 4.048 1.00 0.00 90 SER A O 6
ATOM 8200 N N . GLY A 1 91 ? 7.979 -35.332 4.407 1.00 0.00 91 GLY A N 6
ATOM 8201 C CA . GLY A 1 91 ? 7.865 -35.736 3.018 1.00 0.00 91 GLY A CA 6
ATOM 8202 C C . GLY A 1 91 ? 6.880 -34.883 2.244 1.00 0.00 91 GLY A C 6
ATOM 8203 O O . GLY A 1 91 ? 7.239 -33.783 1.826 1.00 0.00 91 GLY A O 6
ATOM 8209 N N . GLY A 1 1 ? -32.829 -13.872 5.027 1.00 0.00 1 GLY A N 7
ATOM 8210 C CA . GLY A 1 1 ? -34.207 -13.420 4.985 1.00 0.00 1 GLY A CA 7
ATOM 8211 C C . GLY A 1 1 ? -34.866 -13.689 3.647 1.00 0.00 1 GLY A C 7
ATOM 8212 O O . GLY A 1 1 ? -34.331 -13.324 2.600 1.00 0.00 1 GLY A O 7
ATOM 8216 N N . SER A 1 2 ? -36.030 -14.330 3.680 1.00 0.00 2 SER A N 7
ATOM 8217 C CA . SER A 1 2 ? -36.759 -14.653 2.459 1.00 0.00 2 SER A CA 7
ATOM 8218 C C . SER A 1 2 ? -36.888 -13.425 1.563 1.00 0.00 2 SER A C 7
ATOM 8219 O O . SER A 1 2 ? -36.408 -13.417 0.429 1.00 0.00 2 SER A O 7
ATOM 8227 N N . SER A 1 3 ? -37.540 -12.388 2.080 1.00 0.00 3 SER A N 7
ATOM 8228 C CA . SER A 1 3 ? -37.737 -11.156 1.326 1.00 0.00 3 SER A CA 7
ATOM 8229 C C . SER A 1 3 ? -36.398 -10.557 0.905 1.00 0.00 3 SER A C 7
ATOM 8230 O O . SER A 1 3 ? -35.608 -10.125 1.743 1.00 0.00 3 SER A O 7
ATOM 8238 N N . GLY A 1 4 ? -36.150 -10.536 -0.401 1.00 0.00 4 GLY A N 7
ATOM 8239 C CA . GLY A 1 4 ? -34.907 -9.989 -0.912 1.00 0.00 4 GLY A CA 7
ATOM 8240 C C . GLY A 1 4 ? -34.519 -10.582 -2.252 1.00 0.00 4 GLY A C 7
ATOM 8241 O O . GLY A 1 4 ? -34.427 -11.801 -2.395 1.00 0.00 4 GLY A O 7
ATOM 8245 N N . SER A 1 5 ? -34.293 -9.719 -3.236 1.00 0.00 5 SER A N 7
ATOM 8246 C CA . SER A 1 5 ? -33.919 -10.164 -4.573 1.00 0.00 5 SER A CA 7
ATOM 8247 C C . SER A 1 5 ? -32.744 -9.351 -5.108 1.00 0.00 5 SER A C 7
ATOM 8248 O O . SER A 1 5 ? -32.621 -8.159 -4.828 1.00 0.00 5 SER A O 7
ATOM 8256 N N . SER A 1 6 ? -31.882 -10.006 -5.880 1.00 0.00 6 SER A N 7
ATOM 8257 C CA . SER A 1 6 ? -30.714 -9.346 -6.452 1.00 0.00 6 SER A CA 7
ATOM 8258 C C . SER A 1 6 ? -30.680 -9.519 -7.967 1.00 0.00 6 SER A C 7
ATOM 8259 O O . SER A 1 6 ? -30.811 -10.629 -8.480 1.00 0.00 6 SER A O 7
ATOM 8267 N N . GLY A 1 7 ? -30.503 -8.410 -8.679 1.00 0.00 7 GLY A N 7
ATOM 8268 C CA . GLY A 1 7 ? -30.455 -8.459 -10.129 1.00 0.00 7 GLY A CA 7
ATOM 8269 C C . GLY A 1 7 ? -29.093 -8.082 -10.677 1.00 0.00 7 GLY A C 7
ATOM 8270 O O . GLY A 1 7 ? -28.076 -8.258 -10.006 1.00 0.00 7 GLY A O 7
ATOM 8274 N N . MET A 1 8 ? -29.072 -7.562 -11.900 1.00 0.00 8 MET A N 7
ATOM 8275 C CA . MET A 1 8 ? -27.824 -7.160 -12.538 1.00 0.00 8 MET A CA 7
ATOM 8276 C C . MET A 1 8 ? -27.926 -5.739 -13.082 1.00 0.00 8 MET A C 7
ATOM 8277 O O . MET A 1 8 ? -28.305 -5.530 -14.235 1.00 0.00 8 MET A O 7
ATOM 8291 N N . LYS A 1 9 ? -27.585 -4.764 -12.246 1.00 0.00 9 LYS A N 7
ATOM 8292 C CA . LYS A 1 9 ? -27.636 -3.362 -12.643 1.00 0.00 9 LYS A CA 7
ATOM 8293 C C . LYS A 1 9 ? -26.314 -2.924 -13.266 1.00 0.00 9 LYS A C 7
ATOM 8294 O O . LYS A 1 9 ? -26.278 -2.449 -14.401 1.00 0.00 9 LYS A O 7
ATOM 8313 N N . PHE A 1 10 ? -25.229 -3.088 -12.516 1.00 0.00 10 PHE A N 7
ATOM 8314 C CA . PHE A 1 10 ? -23.905 -2.710 -12.994 1.00 0.00 10 PHE A CA 7
ATOM 8315 C C . PHE A 1 10 ? -23.599 -3.377 -14.332 1.00 0.00 10 PHE A C 7
ATOM 8316 O O . PHE A 1 10 ? -24.377 -4.196 -14.820 1.00 0.00 10 PHE A O 7
ATOM 8333 N N . GLN A 1 11 ? -22.461 -3.018 -14.919 1.00 0.00 11 GLN A N 7
ATOM 8334 C CA . GLN A 1 11 ? -22.053 -3.581 -16.201 1.00 0.00 11 GLN A CA 7
ATOM 8335 C C . GLN A 1 11 ? -22.470 -5.044 -16.311 1.00 0.00 11 GLN A C 7
ATOM 8336 O O . GLN A 1 11 ? -22.020 -5.887 -15.536 1.00 0.00 11 GLN A O 7
ATOM 8350 N N . ALA A 1 12 ? -23.333 -5.337 -17.278 1.00 0.00 12 ALA A N 7
ATOM 8351 C CA . ALA A 1 12 ? -23.809 -6.698 -17.491 1.00 0.00 12 ALA A CA 7
ATOM 8352 C C . ALA A 1 12 ? -22.664 -7.701 -17.397 1.00 0.00 12 ALA A C 7
ATOM 8353 O O . ALA A 1 12 ? -22.610 -8.535 -16.493 1.00 0.00 12 ALA A O 7
ATOM 8360 N N . PRO A 1 13 ? -21.727 -7.621 -18.353 1.00 0.00 13 PRO A N 7
ATOM 8361 C CA . PRO A 1 13 ? -20.566 -8.515 -18.401 1.00 0.00 13 PRO A CA 7
ATOM 8362 C C . PRO A 1 13 ? -19.578 -8.241 -17.272 1.00 0.00 13 PRO A C 7
ATOM 8363 O O . PRO A 1 13 ? -19.591 -7.169 -16.669 1.00 0.00 13 PRO A O 7
ATOM 8374 N N . ALA A 1 14 ? -18.721 -9.218 -16.992 1.00 0.00 14 ALA A N 7
ATOM 8375 C CA . ALA A 1 14 ? -17.724 -9.081 -15.938 1.00 0.00 14 ALA A CA 7
ATOM 8376 C C . ALA A 1 14 ? -17.070 -7.704 -15.976 1.00 0.00 14 ALA A C 7
ATOM 8377 O O . ALA A 1 14 ? -16.826 -7.152 -17.049 1.00 0.00 14 ALA A O 7
ATOM 8384 N N . ARG A 1 15 ? -16.789 -7.154 -14.799 1.00 0.00 15 ARG A N 7
ATOM 8385 C CA . ARG A 1 15 ? -16.165 -5.841 -14.699 1.00 0.00 15 ARG A CA 7
ATOM 8386 C C . ARG A 1 15 ? -14.895 -5.905 -13.856 1.00 0.00 15 ARG A C 7
ATOM 8387 O O . ARG A 1 15 ? -14.543 -6.959 -13.327 1.00 0.00 15 ARG A O 7
ATOM 8408 N N . GLU A 1 16 ? -14.212 -4.771 -13.736 1.00 0.00 16 GLU A N 7
ATOM 8409 C CA . GLU A 1 16 ? -12.980 -4.700 -12.959 1.00 0.00 16 GLU A CA 7
ATOM 8410 C C . GLU A 1 16 ? -13.228 -4.037 -11.607 1.00 0.00 16 GLU A C 7
ATOM 8411 O O . GLU A 1 16 ? -14.232 -3.351 -11.413 1.00 0.00 16 GLU A O 7
ATOM 8423 N N . THR A 1 17 ? -12.304 -4.246 -10.674 1.00 0.00 17 THR A N 7
ATOM 8424 C CA . THR A 1 17 ? -12.421 -3.670 -9.340 1.00 0.00 17 THR A CA 7
ATOM 8425 C C . THR A 1 17 ? -11.057 -3.262 -8.795 1.00 0.00 17 THR A C 7
ATOM 8426 O O . THR A 1 17 ? -10.048 -3.912 -9.070 1.00 0.00 17 THR A O 7
ATOM 8437 N N . CYS A 1 18 ? -11.034 -2.183 -8.021 1.00 0.00 18 CYS A N 7
ATOM 8438 C CA . CYS A 1 18 ? -9.794 -1.687 -7.436 1.00 0.00 18 CYS A CA 7
ATOM 8439 C C . CYS A 1 18 ? -9.189 -2.718 -6.487 1.00 0.00 18 CYS A C 7
ATOM 8440 O O . CYS A 1 18 ? -9.902 -3.361 -5.717 1.00 0.00 18 CYS A O 7
ATOM 8447 N N . VAL A 1 19 ? -7.870 -2.870 -6.549 1.00 0.00 19 VAL A N 7
ATOM 8448 C CA . VAL A 1 19 ? -7.169 -3.821 -5.695 1.00 0.00 19 VAL A CA 7
ATOM 8449 C C . VAL A 1 19 ? -6.652 -3.146 -4.430 1.00 0.00 19 VAL A C 7
ATOM 8450 O O . VAL A 1 19 ? -5.785 -3.681 -3.740 1.00 0.00 19 VAL A O 7
ATOM 8463 N N . GLU A 1 20 ? -7.192 -1.969 -4.131 1.00 0.00 20 GLU A N 7
ATOM 8464 C CA . GLU A 1 20 ? -6.784 -1.220 -2.947 1.00 0.00 20 GLU A CA 7
ATOM 8465 C C . GLU A 1 20 ? -7.972 -0.983 -2.018 1.00 0.00 20 GLU A C 7
ATOM 8466 O O . GLU A 1 20 ? -7.915 -1.295 -0.828 1.00 0.00 20 GLU A O 7
ATOM 8478 N N . CYS A 1 21 ? -9.045 -0.428 -2.570 1.00 0.00 21 CYS A N 7
ATOM 8479 C CA . CYS A 1 21 ? -10.246 -0.147 -1.793 1.00 0.00 21 CYS A CA 7
ATOM 8480 C C . CYS A 1 21 ? -11.349 -1.152 -2.113 1.00 0.00 21 CYS A C 7
ATOM 8481 O O . CYS A 1 21 ? -12.335 -1.259 -1.384 1.00 0.00 21 CYS A O 7
ATOM 8488 N N . GLN A 1 22 ? -11.174 -1.886 -3.207 1.00 0.00 22 GLN A N 7
ATOM 8489 C CA . GLN A 1 22 ? -12.154 -2.882 -3.624 1.00 0.00 22 GLN A CA 7
ATOM 8490 C C . GLN A 1 22 ? -13.451 -2.215 -4.071 1.00 0.00 22 GLN A C 7
ATOM 8491 O O . GLN A 1 22 ? -14.533 -2.555 -3.594 1.00 0.00 22 GLN A O 7
ATOM 8505 N N . LYS A 1 23 ? -13.334 -1.264 -4.991 1.00 0.00 23 LYS A N 7
ATOM 8506 C CA . LYS A 1 23 ? -14.496 -0.549 -5.505 1.00 0.00 23 LYS A CA 7
ATOM 8507 C C . LYS A 1 23 ? -14.538 -0.602 -7.029 1.00 0.00 23 LYS A C 7
ATOM 8508 O O . LYS A 1 23 ? -13.533 -0.357 -7.698 1.00 0.00 23 LYS A O 7
ATOM 8527 N N . THR A 1 24 ? -15.708 -0.923 -7.574 1.00 0.00 24 THR A N 7
ATOM 8528 C CA . THR A 1 24 ? -15.880 -1.009 -9.018 1.00 0.00 24 THR A CA 7
ATOM 8529 C C . THR A 1 24 ? -15.156 0.130 -9.727 1.00 0.00 24 THR A C 7
ATOM 8530 O O . THR A 1 24 ? -15.615 1.272 -9.719 1.00 0.00 24 THR A O 7
ATOM 8541 N N . VAL A 1 25 ? -14.020 -0.189 -10.340 1.00 0.00 25 VAL A N 7
ATOM 8542 C CA . VAL A 1 25 ? -13.232 0.808 -11.056 1.00 0.00 25 VAL A CA 7
ATOM 8543 C C . VAL A 1 25 ? -13.861 1.142 -12.404 1.00 0.00 25 VAL A C 7
ATOM 8544 O O . VAL A 1 25 ? -14.084 0.259 -13.232 1.00 0.00 25 VAL A O 7
ATOM 8557 N N . TYR A 1 26 ? -14.145 2.422 -12.617 1.00 0.00 26 TYR A N 7
ATOM 8558 C CA . TYR A 1 26 ? -14.750 2.873 -13.864 1.00 0.00 26 TYR A CA 7
ATOM 8559 C C . TYR A 1 26 ? -13.699 3.013 -14.961 1.00 0.00 26 TYR A C 7
ATOM 8560 O O . TYR A 1 26 ? -12.499 3.093 -14.699 1.00 0.00 26 TYR A O 7
ATOM 8578 N N . PRO A 1 27 ? -14.160 3.044 -16.220 1.00 0.00 27 PRO A N 7
ATOM 8579 C CA . PRO A 1 27 ? -13.277 3.176 -17.383 1.00 0.00 27 PRO A CA 7
ATOM 8580 C C . PRO A 1 27 ? -12.645 4.560 -17.477 1.00 0.00 27 PRO A C 7
ATOM 8581 O O . PRO A 1 27 ? -11.912 4.855 -18.420 1.00 0.00 27 PRO A O 7
ATOM 8592 N N . MET A 1 28 ? -12.932 5.405 -16.492 1.00 0.00 28 MET A N 7
ATOM 8593 C CA . MET A 1 28 ? -12.389 6.758 -16.463 1.00 0.00 28 MET A CA 7
ATOM 8594 C C . MET A 1 28 ? -11.292 6.882 -15.411 1.00 0.00 28 MET A C 7
ATOM 8595 O O . MET A 1 28 ? -10.431 7.756 -15.500 1.00 0.00 28 MET A O 7
ATOM 8609 N N . GLU A 1 29 ? -11.331 6.001 -14.416 1.00 0.00 29 GLU A N 7
ATOM 8610 C CA . GLU A 1 29 ? -10.340 6.014 -13.346 1.00 0.00 29 GLU A CA 7
ATOM 8611 C C . GLU A 1 29 ? -9.615 4.674 -13.261 1.00 0.00 29 GLU A C 7
ATOM 8612 O O . GLU A 1 29 ? -9.122 4.290 -12.200 1.00 0.00 29 GLU A O 7
ATOM 8624 N N . ARG A 1 30 ? -9.553 3.969 -14.385 1.00 0.00 30 ARG A N 7
ATOM 8625 C CA . ARG A 1 30 ? -8.890 2.672 -14.438 1.00 0.00 30 ARG A CA 7
ATOM 8626 C C . ARG A 1 30 ? -7.407 2.832 -14.761 1.00 0.00 30 ARG A C 7
ATOM 8627 O O . ARG A 1 30 ? -7.028 2.995 -15.922 1.00 0.00 30 ARG A O 7
ATOM 8648 N N . LEU A 1 31 ? -6.574 2.786 -13.728 1.00 0.00 31 LEU A N 7
ATOM 8649 C CA . LEU A 1 31 ? -5.132 2.926 -13.901 1.00 0.00 31 LEU A CA 7
ATOM 8650 C C . LEU A 1 31 ? -4.429 1.584 -13.727 1.00 0.00 31 LEU A C 7
ATOM 8651 O O . LEU A 1 31 ? -4.350 1.052 -12.619 1.00 0.00 31 LEU A O 7
ATOM 8667 N N . LEU A 1 32 ? -3.919 1.042 -14.827 1.00 0.00 32 LEU A N 7
ATOM 8668 C CA . LEU A 1 32 ? -3.220 -0.238 -14.796 1.00 0.00 32 LEU A CA 7
ATOM 8669 C C . LEU A 1 32 ? -1.868 -0.104 -14.103 1.00 0.00 32 LEU A C 7
ATOM 8670 O O . LEU A 1 32 ? -1.053 0.744 -14.468 1.00 0.00 32 LEU A O 7
ATOM 8686 N N . ALA A 1 33 ? -1.635 -0.947 -13.102 1.00 0.00 33 ALA A N 7
ATOM 8687 C CA . ALA A 1 33 ? -0.380 -0.925 -12.361 1.00 0.00 33 ALA A CA 7
ATOM 8688 C C . ALA A 1 33 ? -0.008 -2.320 -11.870 1.00 0.00 33 ALA A C 7
ATOM 8689 O O . ALA A 1 33 ? -0.689 -2.891 -11.019 1.00 0.00 33 ALA A O 7
ATOM 8696 N N . ASN A 1 34 ? 1.076 -2.864 -12.413 1.00 0.00 34 ASN A N 7
ATOM 8697 C CA . ASN A 1 34 ? 1.538 -4.193 -12.031 1.00 0.00 34 ASN A CA 7
ATOM 8698 C C . ASN A 1 34 ? 0.551 -5.264 -12.486 1.00 0.00 34 ASN A C 7
ATOM 8699 O O . ASN A 1 34 ? 0.292 -6.229 -11.768 1.00 0.00 34 ASN A O 7
ATOM 8710 N N . GLN A 1 35 ? 0.004 -5.085 -13.684 1.00 0.00 35 GLN A N 7
ATOM 8711 C CA . GLN A 1 35 ? -0.954 -6.036 -14.235 1.00 0.00 35 GLN A CA 7
ATOM 8712 C C . GLN A 1 35 ? -2.201 -6.120 -13.361 1.00 0.00 35 GLN A C 7
ATOM 8713 O O . GLN A 1 35 ? -2.786 -7.191 -13.200 1.00 0.00 35 GLN A O 7
ATOM 8727 N N . GLN A 1 36 ? -2.602 -4.985 -12.799 1.00 0.00 36 GLN A N 7
ATOM 8728 C CA . GLN A 1 36 ? -3.779 -4.932 -11.940 1.00 0.00 36 GLN A CA 7
ATOM 8729 C C . GLN A 1 36 ? -4.467 -3.575 -12.042 1.00 0.00 36 GLN A C 7
ATOM 8730 O O . GLN A 1 36 ? -3.840 -2.574 -12.390 1.00 0.00 36 GLN A O 7
ATOM 8744 N N . VAL A 1 37 ? -5.760 -3.548 -11.737 1.00 0.00 37 VAL A N 7
ATOM 8745 C CA . VAL A 1 37 ? -6.534 -2.313 -11.793 1.00 0.00 37 VAL A CA 7
ATOM 8746 C C . VAL A 1 37 ? -6.341 -1.485 -10.528 1.00 0.00 37 VAL A C 7
ATOM 8747 O O . VAL A 1 37 ? -6.645 -1.939 -9.424 1.00 0.00 37 VAL A O 7
ATOM 8760 N N . PHE A 1 38 ? -5.835 -0.268 -10.695 1.00 0.00 38 PHE A N 7
ATOM 8761 C CA . PHE A 1 38 ? -5.601 0.625 -9.566 1.00 0.00 38 PHE A CA 7
ATOM 8762 C C . PHE A 1 38 ? -6.268 1.978 -9.794 1.00 0.00 38 PHE A C 7
ATOM 8763 O O . PHE A 1 38 ? -6.422 2.422 -10.932 1.00 0.00 38 PHE A O 7
ATOM 8780 N N . HIS A 1 39 ? -6.663 2.628 -8.704 1.00 0.00 39 HIS A N 7
ATOM 8781 C CA . HIS A 1 39 ? -7.314 3.931 -8.785 1.00 0.00 39 HIS A CA 7
ATOM 8782 C C . HIS A 1 39 ? -6.280 5.052 -8.845 1.00 0.00 39 HIS A C 7
ATOM 8783 O O . HIS A 1 39 ? -5.387 5.130 -8.002 1.00 0.00 39 HIS A O 7
ATOM 8797 N N . ILE A 1 40 ? -6.409 5.915 -9.847 1.00 0.00 40 ILE A N 7
ATOM 8798 C CA . ILE A 1 40 ? -5.486 7.031 -10.016 1.00 0.00 40 ILE A CA 7
ATOM 8799 C C . ILE A 1 40 ? -5.197 7.712 -8.682 1.00 0.00 40 ILE A C 7
ATOM 8800 O O . ILE A 1 40 ? -4.177 8.383 -8.525 1.00 0.00 40 ILE A O 7
ATOM 8816 N N . SER A 1 41 ? -6.100 7.532 -7.724 1.00 0.00 41 SER A N 7
ATOM 8817 C CA . SER A 1 41 ? -5.944 8.131 -6.404 1.00 0.00 41 SER A CA 7
ATOM 8818 C C . SER A 1 41 ? -5.329 7.135 -5.425 1.00 0.00 41 SER A C 7
ATOM 8819 O O . SER A 1 41 ? -4.321 7.422 -4.779 1.00 0.00 41 SER A O 7
ATOM 8827 N N . CYS A 1 42 ? -5.944 5.961 -5.321 1.00 0.00 42 CYS A N 7
ATOM 8828 C CA . CYS A 1 42 ? -5.460 4.921 -4.421 1.00 0.00 42 CYS A CA 7
ATOM 8829 C C . CYS A 1 42 ? -3.971 4.666 -4.636 1.00 0.00 42 CYS A C 7
ATOM 8830 O O . CYS A 1 42 ? -3.221 4.465 -3.681 1.00 0.00 42 CYS A O 7
ATOM 8837 N N . PHE A 1 43 ? -3.551 4.675 -5.897 1.00 0.00 43 PHE A N 7
ATOM 8838 C CA . PHE A 1 43 ? -2.152 4.445 -6.238 1.00 0.00 43 PHE A CA 7
ATOM 8839 C C . PHE A 1 43 ? -1.234 5.317 -5.387 1.00 0.00 43 PHE A C 7
ATOM 8840 O O . PHE A 1 43 ? -0.951 6.464 -5.735 1.00 0.00 43 PHE A O 7
ATOM 8857 N N . ARG A 1 44 ? -0.771 4.765 -4.270 1.00 0.00 44 ARG A N 7
ATOM 8858 C CA . ARG A 1 44 ? 0.113 5.493 -3.368 1.00 0.00 44 ARG A CA 7
ATOM 8859 C C . ARG A 1 44 ? 0.955 4.529 -2.537 1.00 0.00 44 ARG A C 7
ATOM 8860 O O . ARG A 1 44 ? 0.502 3.440 -2.182 1.00 0.00 44 ARG A O 7
ATOM 8881 N N . CYS A 1 45 ? 2.182 4.936 -2.230 1.00 0.00 45 CYS A N 7
ATOM 8882 C CA . CYS A 1 45 ? 3.088 4.109 -1.442 1.00 0.00 45 CYS A CA 7
ATOM 8883 C C . CYS A 1 45 ? 2.409 3.623 -0.165 1.00 0.00 45 CYS A C 7
ATOM 8884 O O . CYS A 1 45 ? 1.715 4.384 0.510 1.00 0.00 45 CYS A O 7
ATOM 8891 N N . SER A 1 46 ? 2.613 2.350 0.160 1.00 0.00 46 SER A N 7
ATOM 8892 C CA . SER A 1 46 ? 2.018 1.761 1.354 1.00 0.00 46 SER A CA 7
ATOM 8893 C C . SER A 1 46 ? 2.843 2.094 2.593 1.00 0.00 46 SER A C 7
ATOM 8894 O O . SER A 1 46 ? 2.766 1.402 3.608 1.00 0.00 46 SER A O 7
ATOM 8902 N N . TYR A 1 47 ? 3.631 3.159 2.502 1.00 0.00 47 TYR A N 7
ATOM 8903 C CA . TYR A 1 47 ? 4.473 3.585 3.614 1.00 0.00 47 TYR A CA 7
ATOM 8904 C C . TYR A 1 47 ? 4.204 5.042 3.975 1.00 0.00 47 TYR A C 7
ATOM 8905 O O . TYR A 1 47 ? 3.882 5.363 5.119 1.00 0.00 47 TYR A O 7
ATOM 8923 N N . CYS A 1 48 ? 4.338 5.923 2.989 1.00 0.00 48 CYS A N 7
ATOM 8924 C CA . CYS A 1 48 ? 4.110 7.348 3.199 1.00 0.00 48 CYS A CA 7
ATOM 8925 C C . CYS A 1 48 ? 2.735 7.761 2.681 1.00 0.00 48 CYS A C 7
ATOM 8926 O O . CYS A 1 48 ? 2.197 8.794 3.075 1.00 0.00 48 CYS A O 7
ATOM 8933 N N . ASN A 1 49 ? 2.173 6.945 1.795 1.00 0.00 49 ASN A N 7
ATOM 8934 C CA . ASN A 1 49 ? 0.861 7.225 1.223 1.00 0.00 49 ASN A CA 7
ATOM 8935 C C . ASN A 1 49 ? 0.910 8.459 0.328 1.00 0.00 49 ASN A C 7
ATOM 8936 O O . ASN A 1 49 ? 0.078 9.357 0.445 1.00 0.00 49 ASN A O 7
ATOM 8947 N N . ASN A 1 50 ? 1.893 8.496 -0.567 1.00 0.00 50 ASN A N 7
ATOM 8948 C CA . ASN A 1 50 ? 2.051 9.620 -1.483 1.00 0.00 50 ASN A CA 7
ATOM 8949 C C . ASN A 1 50 ? 1.687 9.216 -2.908 1.00 0.00 50 ASN A C 7
ATOM 8950 O O . ASN A 1 50 ? 1.994 8.108 -3.349 1.00 0.00 50 ASN A O 7
ATOM 8961 N N . LYS A 1 51 ? 1.030 10.122 -3.624 1.00 0.00 51 LYS A N 7
ATOM 8962 C CA . LYS A 1 51 ? 0.624 9.863 -5.001 1.00 0.00 51 LYS A CA 7
ATOM 8963 C C . LYS A 1 51 ? 1.828 9.495 -5.862 1.00 0.00 51 LYS A C 7
ATOM 8964 O O . LYS A 1 51 ? 2.875 10.139 -5.791 1.00 0.00 51 LYS A O 7
ATOM 8983 N N . LEU A 1 52 ? 1.672 8.457 -6.676 1.00 0.00 52 LEU A N 7
ATOM 8984 C CA . LEU A 1 52 ? 2.746 8.004 -7.554 1.00 0.00 52 LEU A CA 7
ATOM 8985 C C . LEU A 1 52 ? 2.266 7.911 -8.999 1.00 0.00 52 LEU A C 7
ATOM 8986 O O . LEU A 1 52 ? 1.082 8.094 -9.283 1.00 0.00 52 LEU A O 7
ATOM 9002 N N . SER A 1 53 ? 3.193 7.625 -9.907 1.00 0.00 53 SER A N 7
ATOM 9003 C CA . SER A 1 53 ? 2.865 7.509 -11.323 1.00 0.00 53 SER A CA 7
ATOM 9004 C C . SER A 1 53 ? 3.353 6.178 -11.887 1.00 0.00 53 SER A C 7
ATOM 9005 O O . SER A 1 53 ? 3.919 5.355 -11.166 1.00 0.00 53 SER A O 7
ATOM 9013 N N . LEU A 1 54 ? 3.130 5.973 -13.181 1.00 0.00 54 LEU A N 7
ATOM 9014 C CA . LEU A 1 54 ? 3.547 4.742 -13.843 1.00 0.00 54 LEU A CA 7
ATOM 9015 C C . LEU A 1 54 ? 5.034 4.782 -14.180 1.00 0.00 54 LEU A C 7
ATOM 9016 O O . LEU A 1 54 ? 5.445 4.379 -15.268 1.00 0.00 54 LEU A O 7
ATOM 9032 N N . GLY A 1 55 ? 5.836 5.269 -13.239 1.00 0.00 55 GLY A N 7
ATOM 9033 C CA . GLY A 1 55 ? 7.269 5.350 -13.455 1.00 0.00 55 GLY A CA 7
ATOM 9034 C C . GLY A 1 55 ? 8.052 5.354 -12.156 1.00 0.00 55 GLY A C 7
ATOM 9035 O O . GLY A 1 55 ? 9.166 4.833 -12.092 1.00 0.00 55 GLY A O 7
ATOM 9039 N N . THR A 1 56 ? 7.469 5.946 -11.118 1.00 0.00 56 THR A N 7
ATOM 9040 C CA . THR A 1 56 ? 8.120 6.018 -9.816 1.00 0.00 56 THR A CA 7
ATOM 9041 C C . THR A 1 56 ? 7.606 4.928 -8.883 1.00 0.00 56 THR A C 7
ATOM 9042 O O . THR A 1 56 ? 8.235 4.616 -7.871 1.00 0.00 56 THR A O 7
ATOM 9053 N N . TYR A 1 57 ? 6.461 4.351 -9.229 1.00 0.00 57 TYR A N 7
ATOM 9054 C CA . TYR A 1 57 ? 5.862 3.295 -8.421 1.00 0.00 57 TYR A CA 7
ATOM 9055 C C . TYR A 1 57 ? 6.710 2.028 -8.464 1.00 0.00 57 TYR A C 7
ATOM 9056 O O . TYR A 1 57 ? 7.389 1.756 -9.453 1.00 0.00 57 TYR A O 7
ATOM 9074 N N . ALA A 1 58 ? 6.664 1.256 -7.384 1.00 0.00 58 ALA A N 7
ATOM 9075 C CA . ALA A 1 58 ? 7.425 0.015 -7.298 1.00 0.00 58 ALA A CA 7
ATOM 9076 C C . ALA A 1 58 ? 6.700 -1.015 -6.438 1.00 0.00 58 ALA A C 7
ATOM 9077 O O . ALA A 1 58 ? 6.589 -0.855 -5.223 1.00 0.00 58 ALA A O 7
ATOM 9084 N N . SER A 1 59 ? 6.209 -2.072 -7.077 1.00 0.00 59 SER A N 7
ATOM 9085 C CA . SER A 1 59 ? 5.491 -3.126 -6.371 1.00 0.00 59 SER A CA 7
ATOM 9086 C C . SER A 1 59 ? 6.404 -4.317 -6.099 1.00 0.00 59 SER A C 7
ATOM 9087 O O . SER A 1 59 ? 7.328 -4.594 -6.865 1.00 0.00 59 SER A O 7
ATOM 9095 N N . LEU A 1 60 ? 6.140 -5.019 -5.002 1.00 0.00 60 LEU A N 7
ATOM 9096 C CA . LEU A 1 60 ? 6.937 -6.182 -4.627 1.00 0.00 60 LEU A CA 7
ATOM 9097 C C . LEU A 1 60 ? 6.046 -7.391 -4.362 1.00 0.00 60 LEU A C 7
ATOM 9098 O O . LEU A 1 60 ? 5.982 -8.318 -5.170 1.00 0.00 60 LEU A O 7
ATOM 9114 N N . HIS A 1 61 ? 5.357 -7.374 -3.225 1.00 0.00 61 HIS A N 7
ATOM 9115 C CA . HIS A 1 61 ? 4.466 -8.468 -2.854 1.00 0.00 61 HIS A CA 7
ATOM 9116 C C . HIS A 1 61 ? 3.006 -8.059 -3.020 1.00 0.00 61 HIS A C 7
ATOM 9117 O O . HIS A 1 61 ? 2.156 -8.410 -2.202 1.00 0.00 61 HIS A O 7
ATOM 9132 N N . GLY A 1 62 ? 2.722 -7.315 -4.085 1.00 0.00 62 GLY A N 7
ATOM 9133 C CA . GLY A 1 62 ? 1.364 -6.871 -4.338 1.00 0.00 62 GLY A CA 7
ATOM 9134 C C . GLY A 1 62 ? 1.128 -5.442 -3.889 1.00 0.00 62 GLY A C 7
ATOM 9135 O O . GLY A 1 62 ? 0.268 -4.748 -4.432 1.00 0.00 62 GLY A O 7
ATOM 9139 N N . ARG A 1 63 ? 1.891 -5.003 -2.894 1.00 0.00 63 ARG A N 7
ATOM 9140 C CA . ARG A 1 63 ? 1.759 -3.649 -2.371 1.00 0.00 63 ARG A CA 7
ATOM 9141 C C . ARG A 1 63 ? 2.642 -2.677 -3.148 1.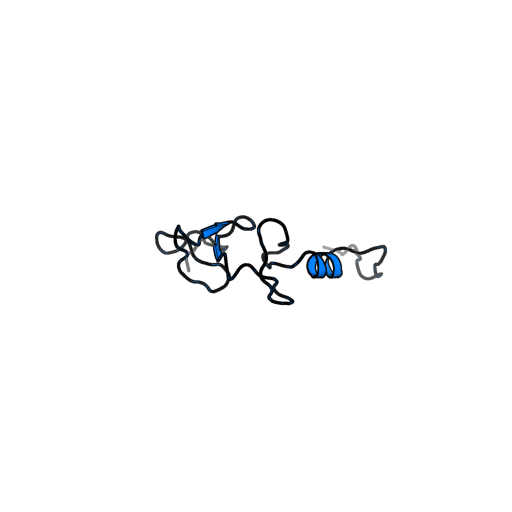00 0.00 63 ARG A C 7
ATOM 9142 O O . ARG A 1 63 ? 3.672 -3.064 -3.700 1.00 0.00 63 ARG A O 7
ATOM 9163 N N . ILE A 1 64 ? 2.231 -1.414 -3.186 1.00 0.00 64 ILE A N 7
ATOM 9164 C CA . ILE A 1 64 ? 2.985 -0.387 -3.894 1.00 0.00 64 ILE A CA 7
ATOM 9165 C C . ILE A 1 64 ? 3.930 0.351 -2.951 1.00 0.00 64 ILE A C 7
ATOM 9166 O O . ILE A 1 64 ? 3.712 0.386 -1.740 1.00 0.00 64 ILE A O 7
ATOM 9182 N N . TYR A 1 65 ? 4.979 0.939 -3.515 1.00 0.00 65 TYR A N 7
ATOM 9183 C CA . TYR A 1 65 ? 5.958 1.676 -2.725 1.00 0.00 65 TYR A CA 7
ATOM 9184 C C . TYR A 1 65 ? 6.671 2.721 -3.578 1.00 0.00 65 TYR A C 7
ATOM 9185 O O . TYR A 1 65 ? 6.917 2.508 -4.765 1.00 0.00 65 TYR A O 7
ATOM 9203 N N . CYS A 1 66 ? 7.000 3.852 -2.963 1.00 0.00 66 CYS A N 7
ATOM 9204 C CA . CYS A 1 66 ? 7.685 4.932 -3.662 1.00 0.00 66 CYS A CA 7
ATOM 9205 C C . CYS A 1 66 ? 9.173 4.627 -3.809 1.00 0.00 66 CYS A C 7
ATOM 9206 O O . CYS A 1 66 ? 9.771 3.970 -2.957 1.00 0.00 66 CYS A O 7
ATOM 9213 N N . LYS A 1 67 ? 9.766 5.111 -4.896 1.00 0.00 67 LYS A N 7
ATOM 9214 C CA . LYS A 1 67 ? 11.184 4.893 -5.155 1.00 0.00 67 LYS A CA 7
ATOM 9215 C C . LYS A 1 67 ? 12.002 5.052 -3.877 1.00 0.00 67 LYS A C 7
ATOM 9216 O O . LYS A 1 67 ? 12.830 4.209 -3.533 1.00 0.00 67 LYS A O 7
ATOM 9235 N N . PRO A 1 68 ? 11.765 6.158 -3.156 1.00 0.00 68 PRO A N 7
ATOM 9236 C CA . PRO A 1 68 ? 12.468 6.452 -1.904 1.00 0.00 68 PRO A CA 7
ATOM 9237 C C . PRO A 1 68 ? 12.493 5.256 -0.958 1.00 0.00 68 PRO A C 7
ATOM 9238 O O . PRO A 1 68 ? 13.552 4.691 -0.683 1.00 0.00 68 PRO A O 7
ATOM 9249 N N . HIS A 1 69 ? 11.320 4.875 -0.463 1.00 0.00 69 HIS A N 7
ATOM 9250 C CA . HIS A 1 69 ? 11.208 3.744 0.452 1.00 0.00 69 HIS A CA 7
ATOM 9251 C C . HIS A 1 69 ? 11.653 2.451 -0.224 1.00 0.00 69 HIS A C 7
ATOM 9252 O O . HIS A 1 69 ? 12.402 1.663 0.353 1.00 0.00 69 HIS A O 7
ATOM 9266 N N . PHE A 1 70 ? 11.187 2.240 -1.451 1.00 0.00 70 PHE A N 7
ATOM 9267 C CA . PHE A 1 70 ? 11.536 1.042 -2.205 1.00 0.00 70 PHE A CA 7
ATOM 9268 C C . PHE A 1 70 ? 13.040 0.789 -2.159 1.00 0.00 70 PHE A C 7
ATOM 9269 O O . PHE A 1 70 ? 13.492 -0.241 -1.659 1.00 0.00 70 PHE A O 7
ATOM 9286 N N . ASN A 1 71 ? 13.810 1.736 -2.685 1.00 0.00 71 ASN A N 7
ATOM 9287 C CA . ASN A 1 71 ? 15.263 1.615 -2.705 1.00 0.00 71 ASN A CA 7
ATOM 9288 C C . ASN A 1 71 ? 15.809 1.372 -1.300 1.00 0.00 71 ASN A C 7
ATOM 9289 O O . ASN A 1 71 ? 16.957 0.965 -1.133 1.00 0.00 71 ASN A O 7
ATOM 9300 N N . GLN A 1 72 ? 14.975 1.625 -0.296 1.00 0.00 72 GLN A N 7
ATOM 9301 C CA . GLN A 1 72 ? 15.374 1.434 1.093 1.00 0.00 72 GLN A CA 7
ATOM 9302 C C . GLN A 1 72 ? 15.007 0.035 1.577 1.00 0.00 72 GLN A C 7
ATOM 9303 O O . GLN A 1 72 ? 15.882 -0.791 1.841 1.00 0.00 72 GLN A O 7
ATOM 9317 N N . LEU A 1 73 ? 13.709 -0.224 1.692 1.00 0.00 73 LEU A N 7
ATOM 9318 C CA . LEU A 1 73 ? 13.226 -1.524 2.145 1.00 0.00 73 LEU A CA 7
ATOM 9319 C C . LEU A 1 73 ? 13.730 -2.640 1.235 1.00 0.00 73 LEU A C 7
ATOM 9320 O O . LEU A 1 73 ? 13.912 -3.777 1.671 1.00 0.00 73 LEU A O 7
ATOM 9336 N N . PHE A 1 74 ? 13.955 -2.307 -0.032 1.00 0.00 74 PHE A N 7
ATOM 9337 C CA . PHE A 1 74 ? 14.439 -3.280 -1.004 1.00 0.00 74 PHE A CA 7
ATOM 9338 C C . PHE A 1 74 ? 15.964 -3.334 -1.006 1.00 0.00 74 PHE A C 7
ATOM 9339 O O . PHE A 1 74 ? 16.562 -4.324 -0.582 1.00 0.00 74 PHE A O 7
ATOM 9356 N N . LYS A 1 75 ? 16.588 -2.264 -1.486 1.00 0.00 75 LYS A N 7
ATOM 9357 C CA . LYS A 1 75 ? 18.043 -2.187 -1.543 1.00 0.00 75 LYS A CA 7
ATOM 9358 C C . LYS A 1 75 ? 18.634 -2.020 -0.147 1.00 0.00 75 LYS A C 7
ATOM 9359 O O . LYS A 1 75 ? 17.914 -1.751 0.814 1.00 0.00 75 LYS A O 7
ATOM 9378 N N . SER A 1 76 ? 19.950 -2.181 -0.044 1.00 0.00 76 SER A N 7
ATOM 9379 C CA . SER A 1 76 ? 20.637 -2.051 1.235 1.00 0.00 76 SER A CA 7
ATOM 9380 C C . SER A 1 76 ? 22.136 -1.850 1.029 1.00 0.00 76 SER A C 7
ATOM 9381 O O . SER A 1 76 ? 22.645 -1.991 -0.083 1.00 0.00 76 SER A O 7
ATOM 9389 N N . LYS A 1 77 ? 22.836 -1.521 2.108 1.00 0.00 77 LYS A N 7
ATOM 9390 C CA . LYS A 1 77 ? 24.277 -1.302 2.049 1.00 0.00 77 LYS A CA 7
ATOM 9391 C C . LYS A 1 77 ? 24.985 -2.505 1.436 1.00 0.00 77 LYS A C 7
ATOM 9392 O O . LYS A 1 77 ? 25.864 -2.356 0.588 1.00 0.00 77 LYS A O 7
ATOM 9411 N N . GLY A 1 78 ? 24.596 -3.700 1.871 1.00 0.00 78 GLY A N 7
ATOM 9412 C CA . GLY A 1 78 ? 25.204 -4.912 1.353 1.00 0.00 78 GLY A CA 7
ATOM 9413 C C . GLY A 1 78 ? 25.101 -6.072 2.324 1.00 0.00 78 GLY A C 7
ATOM 9414 O O . GLY A 1 78 ? 26.025 -6.329 3.094 1.00 0.00 78 GLY A O 7
ATOM 9418 N N . ASN A 1 79 ? 23.973 -6.774 2.288 1.00 0.00 79 ASN A N 7
ATOM 9419 C CA . ASN A 1 79 ? 23.752 -7.912 3.173 1.00 0.00 79 ASN A CA 7
ATOM 9420 C C . ASN A 1 79 ? 22.726 -8.872 2.578 1.00 0.00 79 ASN A C 7
ATOM 9421 O O . ASN A 1 79 ? 21.560 -8.520 2.403 1.00 0.00 79 ASN A O 7
ATOM 9432 N N . TYR A 1 80 ? 23.169 -10.086 2.272 1.00 0.00 80 TYR A N 7
ATOM 9433 C CA . TYR A 1 80 ? 22.291 -11.097 1.695 1.00 0.00 80 TYR A CA 7
ATOM 9434 C C . TYR A 1 80 ? 21.437 -11.756 2.774 1.00 0.00 80 TYR A C 7
ATOM 9435 O O . TYR A 1 80 ? 21.914 -12.036 3.874 1.00 0.00 80 TYR A O 7
ATOM 9453 N N . ASP A 1 81 ? 20.172 -12.001 2.451 1.00 0.00 81 ASP A N 7
ATOM 9454 C CA . ASP A 1 81 ? 19.250 -12.628 3.390 1.00 0.00 81 ASP A CA 7
ATOM 9455 C C . ASP A 1 81 ? 18.741 -13.959 2.845 1.00 0.00 81 ASP A C 7
ATOM 9456 O O . ASP A 1 81 ? 19.000 -14.309 1.694 1.00 0.00 81 ASP A O 7
ATOM 9465 N N . GLU A 1 82 ? 18.016 -14.697 3.681 1.00 0.00 82 GLU A N 7
ATOM 9466 C CA . GLU A 1 82 ? 17.473 -15.990 3.282 1.00 0.00 82 GLU A CA 7
ATOM 9467 C C . GLU A 1 82 ? 18.418 -16.705 2.321 1.00 0.00 82 GLU A C 7
ATOM 9468 O O . GLU A 1 82 ? 17.986 -17.298 1.334 1.00 0.00 82 GLU A O 7
ATOM 9480 N N . GLY A 1 83 ? 19.713 -16.642 2.617 1.00 0.00 83 GLY A N 7
ATOM 9481 C CA . GLY A 1 83 ? 20.700 -17.286 1.770 1.00 0.00 83 GLY A CA 7
ATOM 9482 C C . GLY A 1 83 ? 20.995 -18.708 2.202 1.00 0.00 83 GLY A C 7
ATOM 9483 O O . GLY A 1 83 ? 22.146 -19.061 2.459 1.00 0.00 83 GLY A O 7
ATOM 9487 N N . PHE A 1 84 ? 19.952 -19.529 2.282 1.00 0.00 84 PHE A N 7
ATOM 9488 C CA . PHE A 1 84 ? 20.104 -20.921 2.688 1.00 0.00 84 PHE A CA 7
ATOM 9489 C C . PHE A 1 84 ? 19.455 -21.857 1.673 1.00 0.00 84 PHE A C 7
ATOM 9490 O O . PHE A 1 84 ? 18.316 -22.287 1.848 1.00 0.00 84 PHE A O 7
ATOM 9507 N N . GLY A 1 85 ? 20.191 -22.169 0.610 1.00 0.00 85 GLY A N 7
ATOM 9508 C CA . GLY A 1 85 ? 19.671 -23.052 -0.418 1.00 0.00 85 GLY A CA 7
ATOM 9509 C C . GLY A 1 85 ? 19.587 -24.494 0.044 1.00 0.00 85 GLY A C 7
ATOM 9510 O O . GLY A 1 85 ? 20.270 -24.891 0.988 1.00 0.00 85 GLY A O 7
ATOM 9514 N N . SER A 1 86 ? 18.747 -25.279 -0.623 1.00 0.00 86 SER A N 7
ATOM 9515 C CA . SER A 1 86 ? 18.572 -26.683 -0.272 1.00 0.00 86 SER A CA 7
ATOM 9516 C C . SER A 1 86 ? 18.103 -27.490 -1.479 1.00 0.00 86 SER A C 7
ATOM 9517 O O . SER A 1 86 ? 17.541 -26.942 -2.426 1.00 0.00 86 SER A O 7
ATOM 9525 N N . GLY A 1 87 ? 18.341 -28.798 -1.437 1.00 0.00 87 GLY A N 7
ATOM 9526 C CA . GLY A 1 87 ? 17.938 -29.661 -2.532 1.00 0.00 87 GLY A CA 7
ATOM 9527 C C . GLY A 1 87 ? 16.431 -29.756 -2.670 1.00 0.00 87 GLY A C 7
ATOM 9528 O O . GLY A 1 87 ? 15.684 -29.555 -1.712 1.00 0.00 87 GLY A O 7
ATOM 9532 N N . PRO A 1 88 ? 15.964 -30.069 -3.888 1.00 0.00 88 PRO A N 7
ATOM 9533 C CA . PRO A 1 88 ? 14.532 -30.197 -4.177 1.00 0.00 88 PRO A CA 7
ATOM 9534 C C . PRO A 1 88 ? 13.915 -31.425 -3.517 1.00 0.00 88 PRO A C 7
ATOM 9535 O O . PRO A 1 88 ? 14.626 -32.322 -3.063 1.00 0.00 88 PRO A O 7
ATOM 9546 N N . SER A 1 89 ? 12.587 -31.460 -3.467 1.00 0.00 89 SER A N 7
ATOM 9547 C CA . SER A 1 89 ? 11.874 -32.577 -2.859 1.00 0.00 89 SER A CA 7
ATOM 9548 C C . SER A 1 89 ? 10.862 -33.171 -3.834 1.00 0.00 89 SER A C 7
ATOM 9549 O O . SER A 1 89 ? 10.334 -32.472 -4.699 1.00 0.00 89 SER A O 7
ATOM 9557 N N . SER A 1 90 ? 10.596 -34.465 -3.687 1.00 0.00 90 SER A N 7
ATOM 9558 C CA . SER A 1 90 ? 9.651 -35.155 -4.556 1.00 0.00 90 SER A CA 7
ATOM 9559 C C . SER A 1 90 ? 9.256 -36.505 -3.966 1.00 0.00 90 SER A C 7
ATOM 9560 O O . SER A 1 90 ? 9.762 -36.910 -2.920 1.00 0.00 90 SER A O 7
ATOM 9568 N N . GLY A 1 91 ? 8.347 -37.198 -4.645 1.00 0.00 91 GLY A N 7
ATOM 9569 C CA . GLY A 1 91 ? 7.898 -38.495 -4.174 1.00 0.00 91 GLY A CA 7
ATOM 9570 C C . GLY A 1 91 ? 7.465 -39.406 -5.306 1.00 0.00 91 GLY A C 7
ATOM 9571 O O . GLY A 1 91 ? 7.372 -38.945 -6.442 1.00 0.00 91 GLY A O 7
ATOM 9577 N N . GLY A 1 1 ? -39.273 -17.165 -10.840 1.00 0.00 1 GLY A N 8
ATOM 9578 C CA . GLY A 1 1 ? -38.743 -16.014 -11.547 1.00 0.00 1 GLY A CA 8
ATOM 9579 C C . GLY A 1 1 ? -38.460 -16.309 -13.006 1.00 0.00 1 GLY A C 8
ATOM 9580 O O . GLY A 1 1 ? -37.359 -16.733 -13.359 1.00 0.00 1 GLY A O 8
ATOM 9584 N N . SER A 1 2 ? -39.456 -16.086 -13.857 1.00 0.00 2 SER A N 8
ATOM 9585 C CA . SER A 1 2 ? -39.311 -16.336 -15.287 1.00 0.00 2 SER A CA 8
ATOM 9586 C C . SER A 1 2 ? -39.566 -15.064 -16.089 1.00 0.00 2 SER A C 8
ATOM 9587 O O . SER A 1 2 ? -40.699 -14.775 -16.474 1.00 0.00 2 SER A O 8
ATOM 9595 N N . SER A 1 3 ? -38.502 -14.306 -16.339 1.00 0.00 3 SER A N 8
ATOM 9596 C CA . SER A 1 3 ? -38.609 -13.062 -17.092 1.00 0.00 3 SER A CA 8
ATOM 9597 C C . SER A 1 3 ? -37.312 -12.765 -17.837 1.00 0.00 3 SER A C 8
ATOM 9598 O O . SER A 1 3 ? -36.240 -13.230 -17.451 1.00 0.00 3 SER A O 8
ATOM 9606 N N . GLY A 1 4 ? -37.417 -11.985 -18.909 1.00 0.00 4 GLY A N 8
ATOM 9607 C CA . GLY A 1 4 ? -36.246 -11.638 -19.692 1.00 0.00 4 GLY A CA 8
ATOM 9608 C C . GLY A 1 4 ? -35.830 -10.193 -19.505 1.00 0.00 4 GLY A C 8
ATOM 9609 O O . GLY A 1 4 ? -36.663 -9.288 -19.559 1.00 0.00 4 GLY A O 8
ATOM 9613 N N . SER A 1 5 ? -34.538 -9.974 -19.281 1.00 0.00 5 SER A N 8
ATOM 9614 C CA . SER A 1 5 ? -34.014 -8.629 -19.079 1.00 0.00 5 SER A CA 8
ATOM 9615 C C . SER A 1 5 ? -32.896 -8.326 -20.072 1.00 0.00 5 SER A C 8
ATOM 9616 O O . SER A 1 5 ? -32.034 -9.167 -20.329 1.00 0.00 5 SER A O 8
ATOM 9624 N N . SER A 1 6 ? -32.918 -7.119 -20.628 1.00 0.00 6 SER A N 8
ATOM 9625 C CA . SER A 1 6 ? -31.909 -6.705 -21.597 1.00 0.00 6 SER A CA 8
ATOM 9626 C C . SER A 1 6 ? -31.819 -5.184 -21.671 1.00 0.00 6 SER A C 8
ATOM 9627 O O . SER A 1 6 ? -32.789 -4.479 -21.392 1.00 0.00 6 SER A O 8
ATOM 9635 N N . GLY A 1 7 ? -30.647 -4.684 -22.051 1.00 0.00 7 GLY A N 8
ATOM 9636 C CA . GLY A 1 7 ? -30.451 -3.250 -22.156 1.00 0.00 7 GLY A CA 8
ATOM 9637 C C . GLY A 1 7 ? -29.097 -2.810 -21.636 1.00 0.00 7 GLY A C 8
ATOM 9638 O O . GLY A 1 7 ? -29.012 -2.011 -20.705 1.00 0.00 7 GLY A O 8
ATOM 9642 N N . MET A 1 8 ? -28.035 -3.336 -22.238 1.00 0.00 8 MET A N 8
ATOM 9643 C CA . MET A 1 8 ? -26.677 -2.992 -21.830 1.00 0.00 8 MET A CA 8
ATOM 9644 C C . MET A 1 8 ? -25.652 -3.634 -22.759 1.00 0.00 8 MET A C 8
ATOM 9645 O O . MET A 1 8 ? -25.544 -4.858 -22.831 1.00 0.00 8 MET A O 8
ATOM 9659 N N . LYS A 1 9 ? -24.899 -2.800 -23.468 1.00 0.00 9 LYS A N 8
ATOM 9660 C CA . LYS A 1 9 ? -23.881 -3.285 -24.392 1.00 0.00 9 LYS A CA 8
ATOM 9661 C C . LYS A 1 9 ? -22.902 -4.215 -23.684 1.00 0.00 9 LYS A C 8
ATOM 9662 O O . LYS A 1 9 ? -22.485 -3.951 -22.556 1.00 0.00 9 LYS A O 8
ATOM 9681 N N . PHE A 1 10 ? -22.538 -5.304 -24.352 1.00 0.00 10 PHE A N 8
ATOM 9682 C CA . PHE A 1 10 ? -21.607 -6.273 -23.786 1.00 0.00 10 PHE A CA 8
ATOM 9683 C C . PHE A 1 10 ? -20.317 -5.592 -23.338 1.00 0.00 10 PHE A C 8
ATOM 9684 O O . PHE A 1 10 ? -19.454 -5.275 -24.156 1.00 0.00 10 PHE A O 8
ATOM 9701 N N . GLN A 1 11 ? -20.195 -5.369 -22.034 1.00 0.00 11 GLN A N 8
ATOM 9702 C CA . GLN A 1 11 ? -19.012 -4.723 -21.477 1.00 0.00 11 GLN A CA 8
ATOM 9703 C C . GLN A 1 11 ? -17.879 -5.727 -21.296 1.00 0.00 11 GLN A C 8
ATOM 9704 O O . GLN A 1 11 ? -16.793 -5.558 -21.850 1.00 0.00 11 GLN A O 8
ATOM 9718 N N . ALA A 1 12 ? -18.139 -6.772 -20.517 1.00 0.00 12 ALA A N 8
ATOM 9719 C CA . ALA A 1 12 ? -17.141 -7.804 -20.265 1.00 0.00 12 ALA A CA 8
ATOM 9720 C C . ALA A 1 12 ? -17.728 -8.946 -19.443 1.00 0.00 12 ALA A C 8
ATOM 9721 O O . ALA A 1 12 ? -18.779 -8.816 -18.816 1.00 0.00 12 ALA A O 8
ATOM 9728 N N . PRO A 1 13 ? -17.035 -10.095 -19.444 1.00 0.00 13 PRO A N 8
ATOM 9729 C CA . PRO A 1 13 ? -17.469 -11.283 -18.703 1.00 0.00 13 PRO A CA 8
ATOM 9730 C C . PRO A 1 13 ? -17.351 -11.099 -17.194 1.00 0.00 13 PRO A C 8
ATOM 9731 O O . PRO A 1 13 ? -17.799 -11.945 -16.420 1.00 0.00 13 PRO A O 8
ATOM 9742 N N . ALA A 1 14 ? -16.747 -9.990 -16.783 1.00 0.00 14 ALA A N 8
ATOM 9743 C CA . ALA A 1 14 ? -16.573 -9.695 -15.366 1.00 0.00 14 ALA A CA 8
ATOM 9744 C C . ALA A 1 14 ? -15.929 -8.328 -15.164 1.00 0.00 14 ALA A C 8
ATOM 9745 O O . ALA A 1 14 ? -14.728 -8.159 -15.377 1.00 0.00 14 ALA A O 8
ATOM 9752 N N . ARG A 1 15 ? -16.735 -7.353 -14.755 1.00 0.00 15 ARG A N 8
ATOM 9753 C CA . ARG A 1 15 ? -16.243 -6.000 -14.527 1.00 0.00 15 ARG A CA 8
ATOM 9754 C C . ARG A 1 15 ? -14.947 -6.021 -13.722 1.00 0.00 15 ARG A C 8
ATOM 9755 O O . ARG A 1 15 ? -14.534 -7.066 -13.220 1.00 0.00 15 ARG A O 8
ATOM 9776 N N . GLU A 1 16 ? -14.311 -4.860 -13.603 1.00 0.00 16 GLU A N 8
ATOM 9777 C CA . GLU A 1 16 ? -13.061 -4.746 -12.861 1.00 0.00 16 GLU A CA 8
ATOM 9778 C C . GLU A 1 16 ? -13.275 -4.000 -11.547 1.00 0.00 16 GLU A C 8
ATOM 9779 O O . GLU A 1 16 ? -14.229 -3.235 -11.401 1.00 0.00 16 GLU A O 8
ATOM 9791 N N . THR A 1 17 ? -12.381 -4.230 -10.590 1.00 0.00 17 THR A N 8
ATOM 9792 C CA . THR A 1 17 ? -12.472 -3.583 -9.287 1.00 0.00 17 THR A CA 8
ATOM 9793 C C . THR A 1 17 ? -11.097 -3.147 -8.793 1.00 0.00 17 THR A C 8
ATOM 9794 O O . THR A 1 17 ? -10.083 -3.762 -9.124 1.00 0.00 17 THR A O 8
ATOM 9805 N N . CYS A 1 18 ? -11.070 -2.082 -7.999 1.00 0.00 18 CYS A N 8
ATOM 9806 C CA . CYS A 1 18 ? -9.820 -1.562 -7.458 1.00 0.00 18 CYS A CA 8
ATOM 9807 C C . CYS A 1 18 ? -9.225 -2.530 -6.439 1.00 0.00 18 CYS A C 8
ATOM 9808 O O . CYS A 1 18 ? -9.932 -3.055 -5.579 1.00 0.00 18 CYS A O 8
ATOM 9815 N N . VAL A 1 19 ? -7.920 -2.760 -6.542 1.00 0.00 19 VAL A N 8
ATOM 9816 C CA . VAL A 1 19 ? -7.228 -3.663 -5.629 1.00 0.00 19 VAL A CA 8
ATOM 9817 C C . VAL A 1 19 ? -6.746 -2.923 -4.386 1.00 0.00 19 VAL A C 8
ATOM 9818 O O . VAL A 1 19 ? -5.876 -3.408 -3.662 1.00 0.00 19 VAL A O 8
ATOM 9831 N N . GLU A 1 20 ? -7.317 -1.747 -4.144 1.00 0.00 20 GLU A N 8
ATOM 9832 C CA . GLU A 1 20 ? -6.944 -0.941 -2.988 1.00 0.00 20 GLU A CA 8
ATOM 9833 C C . GLU A 1 20 ? -8.150 -0.690 -2.087 1.00 0.00 20 GLU A C 8
ATOM 9834 O O . GLU A 1 20 ? -8.082 -0.876 -0.872 1.00 0.00 20 GLU A O 8
ATOM 9846 N N . CYS A 1 21 ? -9.255 -0.267 -2.693 1.00 0.00 21 CYS A N 8
ATOM 9847 C CA . CYS A 1 21 ? -10.477 0.011 -1.948 1.00 0.00 21 CYS A CA 8
ATOM 9848 C C . CYS A 1 21 ? -11.559 -1.014 -2.276 1.00 0.00 21 CYS A C 8
ATOM 9849 O O . CYS A 1 21 ? -12.562 -1.119 -1.570 1.00 0.00 21 CYS A O 8
ATOM 9856 N N . GLN A 1 22 ? -11.347 -1.767 -3.351 1.00 0.00 22 GLN A N 8
ATOM 9857 C CA . GLN A 1 22 ? -12.304 -2.783 -3.772 1.00 0.00 22 GLN A CA 8
ATOM 9858 C C . GLN A 1 22 ? -13.583 -2.140 -4.299 1.00 0.00 22 GLN A C 8
ATOM 9859 O O . GLN A 1 22 ? -14.684 -2.641 -4.066 1.00 0.00 22 GLN A O 8
ATOM 9873 N N . LYS A 1 23 ? -13.432 -1.028 -5.009 1.00 0.00 23 LYS A N 8
ATOM 9874 C CA . LYS A 1 23 ? -14.574 -0.316 -5.570 1.00 0.00 23 LYS A CA 8
ATOM 9875 C C . LYS A 1 23 ? -14.592 -0.430 -7.091 1.00 0.00 23 LYS A C 8
ATOM 9876 O O . LYS A 1 23 ? -13.560 -0.289 -7.748 1.00 0.00 23 LYS A O 8
ATOM 9895 N N . THR A 1 24 ? -15.773 -0.684 -7.647 1.00 0.00 24 THR A N 8
ATOM 9896 C CA . THR A 1 24 ? -15.926 -0.815 -9.090 1.00 0.00 24 THR A CA 8
ATOM 9897 C C . THR A 1 24 ? -15.178 0.291 -9.826 1.00 0.00 24 THR A C 8
ATOM 9898 O O . THR A 1 24 ? -15.635 1.432 -9.881 1.00 0.00 24 THR A O 8
ATOM 9909 N N . VAL A 1 25 ? -14.025 -0.055 -10.391 1.00 0.00 25 VAL A N 8
ATOM 9910 C CA . VAL A 1 25 ? -13.214 0.908 -11.125 1.00 0.00 25 VAL A CA 8
ATOM 9911 C C . VAL A 1 25 ? -13.832 1.226 -12.482 1.00 0.00 25 VAL A C 8
ATOM 9912 O O . VAL A 1 25 ? -14.124 0.326 -13.269 1.00 0.00 25 VAL A O 8
ATOM 9925 N N . TYR A 1 26 ? -14.029 2.512 -12.749 1.00 0.00 26 TYR A N 8
ATOM 9926 C CA . TYR A 1 26 ? -14.615 2.950 -14.011 1.00 0.00 26 TYR A CA 8
ATOM 9927 C C . TYR A 1 26 ? -13.556 3.023 -15.106 1.00 0.00 26 TYR A C 8
ATOM 9928 O O . TYR A 1 26 ? -12.355 3.085 -14.842 1.00 0.00 26 TYR A O 8
ATOM 9946 N N . PRO A 1 27 ? -14.010 3.017 -16.368 1.00 0.00 27 PRO A N 8
ATOM 9947 C CA . PRO A 1 27 ? -13.120 3.083 -17.531 1.00 0.00 27 PRO A CA 8
ATOM 9948 C C . PRO A 1 27 ? -12.454 4.447 -17.674 1.00 0.00 27 PRO A C 8
ATOM 9949 O O . PRO A 1 27 ? -11.723 4.694 -18.633 1.00 0.00 27 PRO A O 8
ATOM 9960 N N . MET A 1 28 ? -12.712 5.330 -16.714 1.00 0.00 28 MET A N 8
ATOM 9961 C CA . MET A 1 28 ? -12.136 6.670 -16.734 1.00 0.00 28 MET A CA 8
ATOM 9962 C C . MET A 1 28 ? -11.042 6.806 -15.679 1.00 0.00 28 MET A C 8
ATOM 9963 O O . MET A 1 28 ? -10.151 7.645 -15.802 1.00 0.00 28 MET A O 8
ATOM 9977 N N . GLU A 1 29 ? -11.118 5.976 -14.643 1.00 0.00 29 GLU A N 8
ATOM 9978 C CA . GLU A 1 29 ? -10.134 6.006 -13.568 1.00 0.00 29 GLU A CA 8
ATOM 9979 C C . GLU A 1 29 ? -9.458 4.647 -13.409 1.00 0.00 29 GLU A C 8
ATOM 9980 O O . GLU A 1 29 ? -9.011 4.287 -12.321 1.00 0.00 29 GLU A O 8
ATOM 9992 N N . ARG A 1 30 ? -9.390 3.896 -14.504 1.00 0.00 30 ARG A N 8
ATOM 9993 C CA . ARG A 1 30 ? -8.771 2.576 -14.487 1.00 0.00 30 ARG A CA 8
ATOM 9994 C C . ARG A 1 30 ? -7.282 2.669 -14.806 1.00 0.00 30 ARG A C 8
ATOM 9995 O O . ARG A 1 30 ? -6.885 2.678 -15.972 1.00 0.00 30 ARG A O 8
ATOM 10016 N N . LEU A 1 31 ? -6.462 2.740 -13.763 1.00 0.00 31 LEU A N 8
ATOM 10017 C CA . LEU A 1 31 ? -5.016 2.834 -13.931 1.00 0.00 31 LEU A CA 8
ATOM 10018 C C . LEU A 1 31 ? -4.357 1.471 -13.745 1.00 0.00 31 LEU A C 8
ATOM 10019 O O . LEU A 1 31 ? -4.326 0.929 -12.639 1.00 0.00 31 LEU A O 8
ATOM 10035 N N . LEU A 1 32 ? -3.829 0.922 -14.834 1.00 0.00 32 LEU A N 8
ATOM 10036 C CA . LEU A 1 32 ? -3.168 -0.378 -14.791 1.00 0.00 32 LEU A CA 8
ATOM 10037 C C . LEU A 1 32 ? -1.808 -0.275 -14.109 1.00 0.00 32 LEU A C 8
ATOM 10038 O O . LEU A 1 32 ? -0.973 0.546 -14.488 1.00 0.00 32 LEU A O 8
ATOM 10054 N N . ALA A 1 33 ? -1.591 -1.114 -13.102 1.00 0.00 33 ALA A N 8
ATOM 10055 C CA . ALA A 1 33 ? -0.331 -1.120 -12.370 1.00 0.00 33 ALA A CA 8
ATOM 10056 C C . ALA A 1 33 ? 0.033 -2.530 -11.915 1.00 0.00 33 ALA A C 8
ATOM 10057 O O . ALA A 1 33 ? -0.616 -3.096 -11.037 1.00 0.00 33 ALA A O 8
ATOM 10064 N N . ASN A 1 34 ? 1.076 -3.091 -12.520 1.00 0.00 34 ASN A N 8
ATOM 10065 C CA . ASN A 1 34 ? 1.525 -4.435 -12.177 1.00 0.00 34 ASN A CA 8
ATOM 10066 C C . ASN A 1 34 ? 0.446 -5.466 -12.493 1.00 0.00 34 ASN A C 8
ATOM 10067 O O . ASN A 1 34 ? 0.109 -6.303 -11.656 1.00 0.00 34 ASN A O 8
ATOM 10078 N N . GLN A 1 35 ? -0.091 -5.400 -13.708 1.00 0.00 35 GLN A N 8
ATOM 10079 C CA . GLN A 1 35 ? -1.131 -6.328 -14.134 1.00 0.00 35 GLN A CA 8
ATOM 10080 C C . GLN A 1 35 ? -2.296 -6.330 -13.149 1.00 0.00 35 GLN A C 8
ATOM 10081 O O . GLN A 1 35 ? -2.846 -7.383 -12.827 1.00 0.00 35 GLN A O 8
ATOM 10095 N N . GLN A 1 36 ? -2.665 -5.145 -12.674 1.00 0.00 36 GLN A N 8
ATOM 10096 C CA . GLN A 1 36 ? -3.763 -5.012 -11.724 1.00 0.00 36 GLN A CA 8
ATOM 10097 C C . GLN A 1 36 ? -4.442 -3.653 -11.865 1.00 0.00 36 GLN A C 8
ATOM 10098 O O . GLN A 1 36 ? -3.801 -2.660 -12.209 1.00 0.00 36 GLN A O 8
ATOM 10112 N N . VAL A 1 37 ? -5.743 -3.617 -11.596 1.00 0.00 37 VAL A N 8
ATOM 10113 C CA . VAL A 1 37 ? -6.509 -2.380 -11.691 1.00 0.00 37 VAL A CA 8
ATOM 10114 C C . VAL A 1 37 ? -6.311 -1.513 -10.452 1.00 0.00 37 VAL A C 8
ATOM 10115 O O . VAL A 1 37 ? -6.597 -1.938 -9.333 1.00 0.00 37 VAL A O 8
ATOM 10128 N N . PHE A 1 38 ? -5.820 -0.296 -10.661 1.00 0.00 38 PHE A N 8
ATOM 10129 C CA . PHE A 1 38 ? -5.583 0.631 -9.561 1.00 0.00 38 PHE A CA 8
ATOM 10130 C C . PHE A 1 38 ? -6.221 1.988 -9.846 1.00 0.00 38 PHE A C 8
ATOM 10131 O O . PH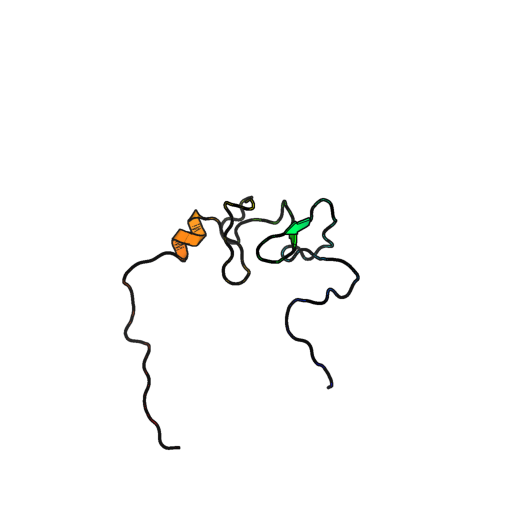E A 1 38 ? -6.349 2.396 -11.000 1.00 0.00 38 PHE A O 8
ATOM 10148 N N . HIS A 1 39 ? -6.621 2.682 -8.785 1.00 0.00 39 HIS A N 8
ATOM 10149 C CA . HIS A 1 39 ? -7.246 3.992 -8.920 1.00 0.00 39 HIS A CA 8
ATOM 10150 C C . HIS A 1 39 ? -6.191 5.092 -9.001 1.00 0.00 39 HIS A C 8
ATOM 10151 O O . HIS A 1 39 ? -5.292 5.166 -8.162 1.00 0.00 39 HIS A O 8
ATOM 10165 N N . ILE A 1 40 ? -6.306 5.942 -10.016 1.00 0.00 40 ILE A N 8
ATOM 10166 C CA . ILE A 1 40 ? -5.363 7.036 -10.206 1.00 0.00 40 ILE A CA 8
ATOM 10167 C C . ILE A 1 40 ? -5.085 7.757 -8.891 1.00 0.00 40 ILE A C 8
ATOM 10168 O O . ILE A 1 40 ? -4.072 8.442 -8.749 1.00 0.00 40 ILE A O 8
ATOM 10184 N N . SER A 1 41 ? -5.991 7.596 -7.931 1.00 0.00 41 SER A N 8
ATOM 10185 C CA . SER A 1 41 ? -5.844 8.233 -6.628 1.00 0.00 41 SER A CA 8
ATOM 10186 C C . SER A 1 41 ? -5.274 7.255 -5.606 1.00 0.00 41 SER A C 8
ATOM 10187 O O . SER A 1 41 ? -4.291 7.551 -4.926 1.00 0.00 41 SER A O 8
ATOM 10195 N N . CYS A 1 42 ? -5.897 6.086 -5.503 1.00 0.00 42 CYS A N 8
ATOM 10196 C CA . CYS A 1 42 ? -5.454 5.062 -4.565 1.00 0.00 42 CYS A CA 8
ATOM 10197 C C . CYS A 1 42 ? -3.967 4.768 -4.743 1.00 0.00 42 CYS A C 8
ATOM 10198 O O . CYS A 1 42 ? -3.247 4.543 -3.771 1.00 0.00 42 CYS A O 8
ATOM 10205 N N . PHE A 1 43 ? -3.515 4.771 -5.993 1.00 0.00 43 PHE A N 8
ATOM 10206 C CA . PHE A 1 43 ? -2.115 4.503 -6.300 1.00 0.00 43 PHE A CA 8
ATOM 10207 C C . PHE A 1 43 ? -1.195 5.320 -5.397 1.00 0.00 43 PHE A C 8
ATOM 10208 O O . PHE A 1 43 ? -0.875 6.470 -5.696 1.00 0.00 43 PHE A O 8
ATOM 10225 N N . ARG A 1 44 ? -0.774 4.716 -4.290 1.00 0.00 44 ARG A N 8
ATOM 10226 C CA . ARG A 1 44 ? 0.107 5.387 -3.342 1.00 0.00 44 ARG A CA 8
ATOM 10227 C C . ARG A 1 44 ? 1.056 4.390 -2.683 1.00 0.00 44 ARG A C 8
ATOM 10228 O O . ARG A 1 44 ? 0.909 3.178 -2.843 1.00 0.00 44 ARG A O 8
ATOM 10249 N N . CYS A 1 45 ? 2.030 4.908 -1.942 1.00 0.00 45 CYS A N 8
ATOM 10250 C CA . CYS A 1 45 ? 3.004 4.066 -1.260 1.00 0.00 45 CYS A CA 8
ATOM 10251 C C . CYS A 1 45 ? 2.420 3.494 0.029 1.00 0.00 45 CYS A C 8
ATOM 10252 O O . CYS A 1 45 ? 1.760 4.200 0.791 1.00 0.00 45 CYS A O 8
ATOM 10259 N N . SER A 1 46 ? 2.669 2.210 0.266 1.00 0.00 46 SER A N 8
ATOM 10260 C CA . SER A 1 46 ? 2.166 1.541 1.460 1.00 0.00 46 SER A CA 8
ATOM 10261 C C . SER A 1 46 ? 2.977 1.942 2.689 1.00 0.00 46 SER A C 8
ATOM 10262 O O . SER A 1 46 ? 2.848 1.338 3.755 1.00 0.00 46 SER A O 8
ATOM 10270 N N . TYR A 1 47 ? 3.811 2.963 2.533 1.00 0.00 47 TYR A N 8
ATOM 10271 C CA . TYR A 1 47 ? 4.645 3.444 3.628 1.00 0.00 47 TYR A CA 8
ATOM 10272 C C . TYR A 1 47 ? 4.314 4.893 3.969 1.00 0.00 47 TYR A C 8
ATOM 10273 O O . TYR A 1 47 ? 3.825 5.191 5.059 1.00 0.00 47 TYR A O 8
ATOM 10291 N N . CYS A 1 48 ? 4.584 5.792 3.028 1.00 0.00 48 CYS A N 8
ATOM 10292 C CA . CYS A 1 48 ? 4.316 7.211 3.226 1.00 0.00 48 CYS A CA 8
ATOM 10293 C C . CYS A 1 48 ? 2.892 7.560 2.800 1.00 0.00 48 CYS A C 8
ATOM 10294 O O . CYS A 1 48 ? 2.336 8.571 3.228 1.00 0.00 48 CYS A O 8
ATOM 10301 N N . ASN A 1 49 ? 2.310 6.716 1.955 1.00 0.00 49 ASN A N 8
ATOM 10302 C CA . ASN A 1 49 ? 0.951 6.935 1.471 1.00 0.00 49 ASN A CA 8
ATOM 10303 C C . ASN A 1 49 ? 0.873 8.203 0.627 1.00 0.00 49 ASN A C 8
ATOM 10304 O O . ASN A 1 49 ? -0.020 9.030 0.811 1.00 0.00 49 ASN A O 8
ATOM 10315 N N . ASN A 1 50 ? 1.814 8.350 -0.301 1.00 0.00 50 ASN A N 8
ATOM 10316 C CA . ASN A 1 50 ? 1.851 9.517 -1.174 1.00 0.00 50 ASN A CA 8
ATOM 10317 C C . ASN A 1 50 ? 1.383 9.159 -2.581 1.00 0.00 50 ASN A C 8
ATOM 10318 O O . ASN A 1 50 ? 1.538 8.023 -3.029 1.00 0.00 50 ASN A O 8
ATOM 10329 N N . LYS A 1 51 ? 0.808 10.136 -3.274 1.00 0.00 51 LYS A N 8
ATOM 10330 C CA . LYS A 1 51 ? 0.318 9.927 -4.631 1.00 0.00 51 LYS A CA 8
ATOM 10331 C C . LYS A 1 51 ? 1.457 9.534 -5.566 1.00 0.00 51 LYS A C 8
ATOM 10332 O O . LYS A 1 51 ? 2.501 10.187 -5.598 1.00 0.00 51 LYS A O 8
ATOM 10351 N N . LEU A 1 52 ? 1.249 8.465 -6.327 1.00 0.00 52 LEU A N 8
ATOM 10352 C CA . LEU A 1 52 ? 2.258 7.986 -7.266 1.00 0.00 52 LEU A CA 8
ATOM 10353 C C . LEU A 1 52 ? 1.674 7.842 -8.667 1.00 0.00 52 LEU A C 8
ATOM 10354 O O . LEU A 1 52 ? 0.499 8.132 -8.894 1.00 0.00 52 LEU A O 8
ATOM 10370 N N . SER A 1 53 ? 2.501 7.390 -9.604 1.00 0.00 53 SER A N 8
ATOM 10371 C CA . SER A 1 53 ? 2.067 7.208 -10.984 1.00 0.00 53 SER A CA 8
ATOM 10372 C C . SER A 1 53 ? 3.036 6.307 -11.744 1.00 0.00 53 SER A C 8
ATOM 10373 O O . SER A 1 53 ? 4.198 6.162 -11.361 1.00 0.00 53 SER A O 8
ATOM 10381 N N . LEU A 1 54 ? 2.551 5.705 -12.824 1.00 0.00 54 LEU A N 8
ATOM 10382 C CA . LEU A 1 54 ? 3.372 4.817 -13.640 1.00 0.00 54 LEU A CA 8
ATOM 10383 C C . LEU A 1 54 ? 4.711 5.468 -13.972 1.00 0.00 54 LEU A C 8
ATOM 10384 O O . LEU A 1 54 ? 4.843 6.160 -14.981 1.00 0.00 54 LEU A O 8
ATOM 10400 N N . GLY A 1 55 ? 5.704 5.239 -13.117 1.00 0.00 55 GLY A N 8
ATOM 10401 C CA . GLY A 1 55 ? 7.020 5.808 -13.339 1.00 0.00 55 GLY A CA 8
ATOM 10402 C C . GLY A 1 55 ? 7.762 6.074 -12.044 1.00 0.00 55 GLY A C 8
ATOM 10403 O O . GLY A 1 55 ? 8.991 6.001 -11.997 1.00 0.00 55 GLY A O 8
ATOM 10407 N N . THR A 1 56 ? 7.016 6.385 -10.989 1.00 0.00 56 THR A N 8
ATOM 10408 C CA . THR A 1 56 ? 7.610 6.666 -9.688 1.00 0.00 56 THR A CA 8
ATOM 10409 C C . THR A 1 56 ? 7.114 5.684 -8.633 1.00 0.00 56 THR A C 8
ATOM 10410 O O . THR A 1 56 ? 7.228 5.937 -7.434 1.00 0.00 56 THR A O 8
ATOM 10421 N N . TYR A 1 57 ? 6.563 4.564 -9.087 1.00 0.00 57 TYR A N 8
ATOM 10422 C CA . TYR A 1 57 ? 6.047 3.544 -8.182 1.00 0.00 57 TYR A CA 8
ATOM 10423 C C . TYR A 1 57 ? 6.888 2.273 -8.256 1.00 0.00 57 TYR A C 8
ATOM 10424 O O . TYR A 1 57 ? 7.769 2.148 -9.106 1.00 0.00 57 TYR A O 8
ATOM 10442 N N . ALA A 1 58 ? 6.608 1.333 -7.360 1.00 0.00 58 ALA A N 8
ATOM 10443 C CA . ALA A 1 58 ? 7.335 0.070 -7.325 1.00 0.00 58 ALA A CA 8
ATOM 10444 C C . ALA A 1 58 ? 6.675 -0.918 -6.370 1.00 0.00 58 ALA A C 8
ATOM 10445 O O . ALA A 1 58 ? 6.565 -0.658 -5.171 1.00 0.00 58 ALA A O 8
ATOM 10452 N N . SER A 1 59 ? 6.236 -2.051 -6.907 1.00 0.00 59 SER A N 8
ATOM 10453 C CA . SER A 1 59 ? 5.582 -3.076 -6.103 1.00 0.00 59 SER A CA 8
ATOM 10454 C C . SER A 1 59 ? 6.501 -4.278 -5.902 1.00 0.00 59 SER A C 8
ATOM 10455 O O . SER A 1 59 ? 7.430 -4.500 -6.678 1.00 0.00 59 SER A O 8
ATOM 10463 N N . LEU A 1 60 ? 6.234 -5.050 -4.854 1.00 0.00 60 LEU A N 8
ATOM 10464 C CA . LEU A 1 60 ? 7.035 -6.230 -4.549 1.00 0.00 60 LEU A CA 8
ATOM 10465 C C . LEU A 1 60 ? 6.149 -7.456 -4.359 1.00 0.00 60 LEU A C 8
ATOM 10466 O O . LEU A 1 60 ? 6.201 -8.401 -5.148 1.00 0.00 60 LEU A O 8
ATOM 10482 N N . HIS A 1 61 ? 5.334 -7.434 -3.309 1.00 0.00 61 HIS A N 8
ATOM 10483 C CA . HIS A 1 61 ? 4.433 -8.544 -3.018 1.00 0.00 61 HIS A CA 8
ATOM 10484 C C . HIS A 1 61 ? 2.977 -8.118 -3.177 1.00 0.00 61 HIS A C 8
ATOM 10485 O O . HIS A 1 61 ? 2.113 -8.523 -2.400 1.00 0.00 61 HIS A O 8
ATOM 10500 N N . GLY A 1 62 ? 2.712 -7.296 -4.188 1.00 0.00 62 GLY A N 8
ATOM 10501 C CA . GLY A 1 62 ? 1.360 -6.828 -4.430 1.00 0.00 62 GLY A CA 8
ATOM 10502 C C . GLY A 1 62 ? 1.152 -5.397 -3.976 1.00 0.00 62 GLY A C 8
ATOM 10503 O O . GLY A 1 62 ? 0.342 -4.668 -4.549 1.00 0.00 62 GLY A O 8
ATOM 10507 N N . ARG A 1 63 ? 1.884 -4.993 -2.943 1.00 0.00 63 ARG A N 8
ATOM 10508 C CA . ARG A 1 63 ? 1.774 -3.640 -2.410 1.00 0.00 63 ARG A CA 8
ATOM 10509 C C . ARG A 1 63 ? 2.628 -2.667 -3.218 1.00 0.00 63 ARG A C 8
ATOM 10510 O O . ARG A 1 63 ? 3.572 -3.071 -3.898 1.00 0.00 63 ARG A O 8
ATOM 10531 N N . ILE A 1 64 ? 2.289 -1.385 -3.138 1.00 0.00 64 ILE A N 8
ATOM 10532 C CA . ILE A 1 64 ? 3.025 -0.355 -3.861 1.00 0.00 64 ILE A CA 8
ATOM 10533 C C . ILE A 1 64 ? 3.987 0.385 -2.937 1.00 0.00 64 ILE A C 8
ATOM 10534 O O . ILE A 1 64 ? 3.737 0.514 -1.738 1.00 0.00 64 ILE A O 8
ATOM 10550 N N . TYR A 1 65 ? 5.086 0.870 -3.502 1.00 0.00 65 TYR A N 8
ATOM 10551 C CA . TYR A 1 65 ? 6.086 1.597 -2.729 1.00 0.00 65 TYR A CA 8
ATOM 10552 C C . TYR A 1 65 ? 6.816 2.614 -3.602 1.00 0.00 65 TYR A C 8
ATOM 10553 O O . TYR A 1 65 ? 7.116 2.349 -4.767 1.00 0.00 65 TYR A O 8
ATOM 10571 N N . CYS A 1 66 ? 7.100 3.779 -3.029 1.00 0.00 66 CYS A N 8
ATOM 10572 C CA . CYS A 1 66 ? 7.795 4.837 -3.752 1.00 0.00 66 CYS A CA 8
ATOM 10573 C C . CYS A 1 66 ? 9.270 4.492 -3.937 1.00 0.00 66 CYS A C 8
ATOM 10574 O O . CYS A 1 66 ? 9.910 3.948 -3.036 1.00 0.00 66 CYS A O 8
ATOM 10581 N N . LYS A 1 67 ? 9.804 4.811 -5.111 1.00 0.00 67 LYS A N 8
ATOM 10582 C CA . LYS A 1 67 ? 11.204 4.537 -5.415 1.00 0.00 67 LYS A CA 8
ATOM 10583 C C . LYS A 1 67 ? 12.066 4.653 -4.162 1.00 0.00 67 LYS A C 8
ATOM 10584 O O . LYS A 1 67 ? 12.802 3.735 -3.800 1.00 0.00 67 LYS A O 8
ATOM 10603 N N . PRO A 1 68 ? 11.973 5.806 -3.483 1.00 0.00 68 PRO A N 8
ATOM 10604 C CA . PRO A 1 68 ? 12.736 6.067 -2.259 1.00 0.00 68 PRO A CA 8
ATOM 10605 C C . PRO A 1 68 ? 12.649 4.914 -1.265 1.00 0.00 68 PRO A C 8
ATOM 10606 O O . PRO A 1 68 ? 13.642 4.235 -0.998 1.00 0.00 68 PRO A O 8
ATOM 10617 N N . HIS A 1 69 ? 11.457 4.697 -0.719 1.00 0.00 69 HIS A N 8
ATOM 10618 C CA . HIS A 1 69 ? 11.241 3.625 0.246 1.00 0.00 69 HIS A CA 8
ATOM 10619 C C . HIS A 1 69 ? 11.597 2.270 -0.359 1.00 0.00 69 HIS A C 8
ATOM 10620 O O . HIS A 1 69 ? 12.277 1.458 0.268 1.00 0.00 69 HIS A O 8
ATOM 10634 N N . PHE A 1 70 ? 11.132 2.033 -1.581 1.00 0.00 70 PHE A N 8
ATOM 10635 C CA . PHE A 1 70 ? 11.399 0.776 -2.271 1.00 0.00 70 PHE A CA 8
ATOM 10636 C C . PHE A 1 70 ? 12.889 0.446 -2.242 1.00 0.00 70 PHE A C 8
ATOM 10637 O O . PHE A 1 70 ? 13.292 -0.610 -1.758 1.00 0.00 70 PHE A O 8
ATOM 10654 N N . ASN A 1 71 ? 13.701 1.359 -2.765 1.00 0.00 71 ASN A N 8
ATOM 10655 C CA . ASN A 1 71 ? 15.146 1.166 -2.801 1.00 0.00 71 ASN A CA 8
ATOM 10656 C C . ASN A 1 71 ? 15.751 1.326 -1.410 1.00 0.00 71 ASN A C 8
ATOM 10657 O O . ASN A 1 71 ? 16.785 0.735 -1.101 1.00 0.00 71 ASN A O 8
ATOM 10668 N N . GLN A 1 72 ? 15.099 2.129 -0.576 1.00 0.00 72 GLN A N 8
ATOM 10669 C CA . GLN A 1 72 ? 15.573 2.367 0.782 1.00 0.00 72 GLN A CA 8
ATOM 10670 C C . GLN A 1 72 ? 15.369 1.133 1.654 1.00 0.00 72 GLN A C 8
ATOM 10671 O O . GLN A 1 72 ? 16.126 0.894 2.597 1.00 0.00 72 GLN A O 8
ATOM 10685 N N . LEU A 1 73 ? 14.344 0.351 1.334 1.00 0.00 73 LEU A N 8
ATOM 10686 C CA . LEU A 1 73 ? 14.040 -0.860 2.089 1.00 0.00 73 LEU A CA 8
ATOM 10687 C C . LEU A 1 73 ? 14.552 -2.098 1.359 1.00 0.00 73 LEU A C 8
ATOM 10688 O O . LEU A 1 73 ? 15.333 -2.876 1.908 1.00 0.00 73 LEU A O 8
ATOM 10704 N N . PHE A 1 74 ? 14.109 -2.274 0.119 1.00 0.00 74 PHE A N 8
ATOM 10705 C CA . PHE A 1 74 ? 14.523 -3.417 -0.686 1.00 0.00 74 PHE A CA 8
ATOM 10706 C C . PHE A 1 74 ? 16.043 -3.487 -0.790 1.00 0.00 74 PHE A C 8
ATOM 10707 O O . PHE A 1 74 ? 16.661 -4.470 -0.379 1.00 0.00 74 PHE A O 8
ATOM 10724 N N . LYS A 1 75 ? 16.642 -2.437 -1.342 1.00 0.00 75 LYS A N 8
ATOM 10725 C CA . LYS A 1 75 ? 18.090 -2.377 -1.500 1.00 0.00 75 LYS A CA 8
ATOM 10726 C C . LYS A 1 75 ? 18.794 -2.628 -0.170 1.00 0.00 75 LYS A C 8
ATOM 10727 O O . LYS A 1 75 ? 19.859 -3.244 -0.127 1.00 0.00 75 LYS A O 8
ATOM 10746 N N . SER A 1 76 ? 18.190 -2.148 0.913 1.00 0.00 76 SER A N 8
ATOM 10747 C CA . SER A 1 76 ? 18.760 -2.319 2.244 1.00 0.00 76 SER A CA 8
ATOM 10748 C C . SER A 1 76 ? 19.479 -3.660 2.360 1.00 0.00 76 SER A C 8
ATOM 10749 O O . SER A 1 76 ? 18.876 -4.718 2.186 1.00 0.00 76 SER A O 8
ATOM 10757 N N . LYS A 1 77 ? 20.774 -3.606 2.654 1.00 0.00 77 LYS A N 8
ATOM 10758 C CA . LYS A 1 77 ? 21.577 -4.814 2.795 1.00 0.00 77 LYS A CA 8
ATOM 10759 C C . LYS A 1 77 ? 20.802 -5.901 3.532 1.00 0.00 77 LYS A C 8
ATOM 10760 O O . LYS A 1 77 ? 20.031 -5.615 4.447 1.00 0.00 77 LYS A O 8
ATOM 10779 N N . GLY A 1 78 ? 21.012 -7.150 3.128 1.00 0.00 78 GLY A N 8
ATOM 10780 C CA . GLY A 1 78 ? 20.326 -8.261 3.762 1.00 0.00 78 GLY A CA 8
ATOM 10781 C C . GLY A 1 78 ? 19.775 -9.253 2.757 1.00 0.00 78 GLY A C 8
ATOM 10782 O O . GLY A 1 78 ? 18.569 -9.489 2.706 1.00 0.00 78 GLY A O 8
ATOM 10786 N N . ASN A 1 79 ? 20.661 -9.832 1.954 1.00 0.00 79 ASN A N 8
ATOM 10787 C CA . ASN A 1 79 ? 20.257 -10.803 0.943 1.00 0.00 79 ASN A CA 8
ATOM 10788 C C . ASN A 1 79 ? 21.183 -12.015 0.950 1.00 0.00 79 ASN A C 8
ATOM 10789 O O . ASN A 1 79 ? 21.076 -12.896 0.097 1.00 0.00 79 ASN A O 8
ATOM 10800 N N . TYR A 1 80 ? 22.090 -12.053 1.920 1.00 0.00 80 TYR A N 8
ATOM 10801 C CA . TYR A 1 80 ? 23.036 -13.156 2.038 1.00 0.00 80 TYR A CA 8
ATOM 10802 C C . TYR A 1 80 ? 22.319 -14.500 1.959 1.00 0.00 80 TYR A C 8
ATOM 10803 O O . TYR A 1 80 ? 21.214 -14.658 2.478 1.00 0.00 80 TYR A O 8
ATOM 10821 N N . ASP A 1 81 ? 22.956 -15.466 1.306 1.00 0.00 81 ASP A N 8
ATOM 10822 C CA . ASP A 1 81 ? 22.381 -16.798 1.159 1.00 0.00 81 ASP A CA 8
ATOM 10823 C C . ASP A 1 81 ? 23.451 -17.811 0.765 1.00 0.00 81 ASP A C 8
ATOM 10824 O O . ASP A 1 81 ? 24.565 -17.440 0.397 1.00 0.00 81 ASP A O 8
ATOM 10833 N N . GLU A 1 82 ? 23.105 -19.092 0.848 1.00 0.00 82 GLU A N 8
ATOM 10834 C CA . GLU A 1 82 ? 24.038 -20.158 0.502 1.00 0.00 82 GLU A CA 8
ATOM 10835 C C . GLU A 1 82 ? 23.811 -20.636 -0.929 1.00 0.00 82 GLU A C 8
ATOM 10836 O O . GLU A 1 82 ? 24.584 -21.434 -1.459 1.00 0.00 82 GLU A O 8
ATOM 10848 N N . GLY A 1 83 ? 22.744 -20.143 -1.550 1.00 0.00 83 GLY A N 8
ATOM 10849 C CA . GLY A 1 83 ? 22.433 -20.531 -2.914 1.00 0.00 83 GLY A CA 8
ATOM 10850 C C . GLY A 1 83 ? 22.468 -22.033 -3.111 1.00 0.00 83 GLY A C 8
ATOM 10851 O O . GLY A 1 83 ? 23.024 -22.525 -4.093 1.00 0.00 83 GLY A O 8
ATOM 10855 N N . PHE A 1 84 ? 21.873 -22.765 -2.175 1.00 0.00 84 PHE A N 8
ATOM 10856 C CA . PHE A 1 84 ? 21.840 -24.221 -2.249 1.00 0.00 84 PHE A CA 8
ATOM 10857 C C . PHE A 1 84 ? 20.772 -24.692 -3.232 1.00 0.00 84 PHE A C 8
ATOM 10858 O O . PHE A 1 84 ? 19.583 -24.441 -3.040 1.00 0.00 84 PHE A O 8
ATOM 10875 N N . GLY A 1 85 ? 21.206 -25.377 -4.285 1.00 0.00 85 GLY A N 8
ATOM 10876 C CA . GLY A 1 85 ? 20.276 -25.871 -5.283 1.00 0.00 85 GLY A CA 8
ATOM 10877 C C . GLY A 1 85 ? 20.969 -26.632 -6.396 1.00 0.00 85 GLY A C 8
ATOM 10878 O O . GLY A 1 85 ? 21.776 -26.066 -7.135 1.00 0.00 85 GLY A O 8
ATOM 10882 N N . SER A 1 86 ? 20.656 -27.918 -6.517 1.00 0.00 86 SER A N 8
ATOM 10883 C CA . SER A 1 86 ? 21.259 -28.758 -7.544 1.00 0.00 86 SER A CA 8
ATOM 10884 C C . SER A 1 86 ? 20.410 -28.761 -8.812 1.00 0.00 86 SER A C 8
ATOM 10885 O O . SER A 1 86 ? 19.193 -28.587 -8.757 1.00 0.00 86 SER A O 8
ATOM 10893 N N . GLY A 1 87 ? 21.062 -28.960 -9.953 1.00 0.00 87 GLY A N 8
ATOM 10894 C CA . GLY A 1 87 ? 20.352 -28.982 -11.219 1.00 0.00 87 GLY A CA 8
ATOM 10895 C C . GLY A 1 87 ? 20.294 -30.369 -11.827 1.00 0.00 87 GLY A C 8
ATOM 10896 O O . GLY A 1 87 ? 21.208 -31.178 -11.670 1.00 0.00 87 GLY A O 8
ATOM 10900 N N . PRO A 1 88 ? 19.195 -30.661 -12.539 1.00 0.00 88 PRO A N 8
ATOM 10901 C CA . PRO A 1 88 ? 18.994 -31.961 -13.186 1.00 0.00 88 PRO A CA 8
ATOM 10902 C C . PRO A 1 88 ? 19.935 -32.172 -14.368 1.00 0.00 88 PRO A C 8
ATOM 10903 O O . PRO A 1 88 ? 20.233 -31.237 -15.111 1.00 0.00 88 PRO A O 8
ATOM 10914 N N . SER A 1 89 ? 20.398 -33.406 -14.535 1.00 0.00 89 SER A N 8
ATOM 10915 C CA . SER A 1 89 ? 21.309 -33.739 -15.625 1.00 0.00 89 SER A CA 8
ATOM 10916 C C . SER A 1 89 ? 20.753 -34.885 -16.466 1.00 0.00 89 SER A C 8
ATOM 10917 O O . SER A 1 89 ? 20.040 -35.752 -15.960 1.00 0.00 89 SER A O 8
ATOM 10925 N N . SER A 1 90 ? 21.085 -34.881 -17.753 1.00 0.00 90 SER A N 8
ATOM 10926 C CA . SER A 1 90 ? 20.617 -35.917 -18.666 1.00 0.00 90 SER A CA 8
ATOM 10927 C C . SER A 1 90 ? 21.351 -37.232 -18.417 1.00 0.00 90 SER A C 8
ATOM 10928 O O . SER A 1 90 ? 22.322 -37.281 -17.664 1.00 0.00 90 SER A O 8
ATOM 10936 N N . GLY A 1 91 ? 20.878 -38.297 -19.059 1.00 0.00 91 GLY A N 8
ATOM 10937 C CA . GLY A 1 91 ? 21.499 -39.598 -18.895 1.00 0.00 91 GLY A CA 8
ATOM 10938 C C . GLY A 1 91 ? 20.485 -40.723 -18.853 1.00 0.00 91 GLY A C 8
ATOM 10939 O O . GLY A 1 91 ? 19.306 -40.459 -18.623 1.00 0.00 91 GLY A O 8
ATOM 10945 N N . GLY A 1 1 ? -22.992 -18.505 18.662 1.00 0.00 1 GLY A N 9
ATOM 10946 C CA . GLY A 1 1 ? -23.977 -18.312 17.613 1.00 0.00 1 GLY A CA 9
ATOM 10947 C C . GLY A 1 1 ? -23.362 -17.795 16.328 1.00 0.00 1 GLY A C 9
ATOM 10948 O O . GLY A 1 1 ? -22.303 -17.167 16.347 1.00 0.00 1 GLY A O 9
ATOM 10952 N N . SER A 1 2 ? -24.026 -18.060 15.207 1.00 0.00 2 SER A N 9
ATOM 10953 C CA . SER A 1 2 ? -23.535 -17.622 13.906 1.00 0.00 2 SER A CA 9
ATOM 10954 C C . SER A 1 2 ? -24.647 -17.669 12.862 1.00 0.00 2 SER A C 9
ATOM 10955 O O . SER A 1 2 ? -25.638 -18.380 13.027 1.00 0.00 2 SER A O 9
ATOM 10963 N N . SER A 1 3 ? -24.474 -16.906 11.788 1.00 0.00 3 SER A N 9
ATOM 10964 C CA . SER A 1 3 ? -25.463 -16.857 10.718 1.00 0.00 3 SER A CA 9
ATOM 10965 C C . SER A 1 3 ? -24.802 -16.533 9.381 1.00 0.00 3 SER A C 9
ATOM 10966 O O . SER A 1 3 ? -23.843 -15.765 9.321 1.00 0.00 3 SER A O 9
ATOM 10974 N N . GLY A 1 4 ? -25.324 -17.124 8.311 1.00 0.00 4 GLY A N 9
ATOM 10975 C CA . GLY A 1 4 ? -24.773 -16.887 6.990 1.00 0.00 4 GLY A CA 9
ATOM 10976 C C . GLY A 1 4 ? -25.836 -16.502 5.979 1.00 0.00 4 GLY A C 9
ATOM 10977 O O . GLY A 1 4 ? -27.027 -16.710 6.210 1.00 0.00 4 GLY A O 9
ATOM 10981 N N . SER A 1 5 ? -25.405 -15.936 4.856 1.00 0.00 5 SER A N 9
ATOM 10982 C CA . SER A 1 5 ? -26.328 -15.515 3.809 1.00 0.00 5 SER A CA 9
ATOM 10983 C C . SER A 1 5 ? -25.623 -15.446 2.458 1.00 0.00 5 SER A C 9
ATOM 10984 O O . SER A 1 5 ? -24.430 -15.148 2.383 1.00 0.00 5 SER A O 9
ATOM 10992 N N . SER A 1 6 ? -26.368 -15.722 1.393 1.00 0.00 6 SER A N 9
ATOM 10993 C CA . SER A 1 6 ? -25.814 -15.695 0.044 1.00 0.00 6 SER A CA 9
ATOM 10994 C C . SER A 1 6 ? -26.620 -14.762 -0.855 1.00 0.00 6 SER A C 9
ATOM 10995 O O . SER A 1 6 ? -27.780 -14.461 -0.576 1.00 0.00 6 SER A O 9
ATOM 11003 N N . GLY A 1 7 ? -25.995 -14.308 -1.937 1.00 0.00 7 GLY A N 9
ATOM 11004 C CA . GLY A 1 7 ? -26.668 -13.414 -2.862 1.00 0.00 7 GLY A CA 9
ATOM 11005 C C . GLY A 1 7 ? -25.719 -12.422 -3.504 1.00 0.00 7 GLY A C 9
ATOM 11006 O O . GLY A 1 7 ? -25.963 -11.217 -3.483 1.00 0.00 7 GLY A O 9
ATOM 11010 N N . MET A 1 8 ? -24.632 -12.931 -4.076 1.00 0.00 8 MET A N 9
ATOM 11011 C CA . MET A 1 8 ? -23.642 -12.080 -4.727 1.00 0.00 8 MET A CA 9
ATOM 11012 C C . MET A 1 8 ? -24.136 -11.621 -6.095 1.00 0.00 8 MET A C 9
ATOM 11013 O O . MET A 1 8 ? -24.591 -12.428 -6.906 1.00 0.00 8 MET A O 9
ATOM 11027 N N . LYS A 1 9 ? -24.044 -10.319 -6.345 1.00 0.00 9 LYS A N 9
ATOM 11028 C CA . LYS A 1 9 ? -24.480 -9.751 -7.616 1.00 0.00 9 LYS A CA 9
ATOM 11029 C C . LYS A 1 9 ? -23.427 -8.801 -8.177 1.00 0.00 9 LYS A C 9
ATOM 11030 O O . LYS A 1 9 ? -22.852 -7.994 -7.446 1.00 0.00 9 LYS A O 9
ATOM 11049 N N . PHE A 1 10 ? -23.180 -8.901 -9.479 1.00 0.00 10 PHE A N 9
ATOM 11050 C CA . PHE A 1 10 ? -22.197 -8.051 -10.138 1.00 0.00 10 PHE A CA 9
ATOM 11051 C C . PHE A 1 10 ? -22.641 -7.704 -11.556 1.00 0.00 10 PHE A C 9
ATOM 11052 O O . PHE A 1 10 ? -23.534 -8.343 -12.111 1.00 0.00 10 PHE A O 9
ATOM 11069 N N . GLN A 1 11 ? -22.011 -6.686 -12.135 1.00 0.00 11 GLN A N 9
ATOM 11070 C CA . GLN A 1 11 ? -22.343 -6.253 -13.487 1.00 0.00 11 GLN A CA 9
ATOM 11071 C C . GLN A 1 11 ? -22.333 -7.432 -14.454 1.00 0.00 11 GLN A C 9
ATOM 11072 O O . GLN A 1 11 ? -21.388 -8.220 -14.479 1.00 0.00 11 GLN A O 9
ATOM 11086 N N . ALA A 1 12 ? -23.392 -7.548 -15.249 1.00 0.00 12 ALA A N 9
ATOM 11087 C CA . ALA A 1 12 ? -23.504 -8.630 -16.219 1.00 0.00 12 ALA A CA 9
ATOM 11088 C C . ALA A 1 12 ? -22.172 -8.883 -16.916 1.00 0.00 12 ALA A C 9
ATOM 11089 O O . ALA A 1 12 ? -21.565 -9.946 -16.782 1.00 0.00 12 ALA A O 9
ATOM 11096 N N . PRO A 1 13 ? -21.704 -7.885 -17.681 1.00 0.00 13 PRO A N 9
ATOM 11097 C CA . PRO A 1 13 ? -20.438 -7.976 -18.414 1.00 0.00 13 PRO A CA 9
ATOM 11098 C C . PRO A 1 13 ? -19.228 -7.964 -17.487 1.00 0.00 13 PRO A C 9
ATOM 11099 O O . PRO A 1 13 ? -19.368 -7.846 -16.270 1.00 0.00 13 PRO A O 9
ATOM 11110 N N . ALA A 1 14 ? -18.040 -8.087 -18.069 1.00 0.00 14 ALA A N 9
ATOM 11111 C CA . ALA A 1 14 ? -16.805 -8.087 -17.295 1.00 0.00 14 ALA A CA 9
ATOM 11112 C C . ALA A 1 14 ? -16.628 -6.772 -16.544 1.00 0.00 14 ALA A C 9
ATOM 11113 O O . ALA A 1 14 ? -16.428 -5.721 -17.154 1.00 0.00 14 ALA A O 9
ATOM 11120 N N . ARG A 1 15 ? -16.703 -6.837 -15.219 1.00 0.00 15 ARG A N 9
ATOM 11121 C CA . ARG A 1 15 ? -16.552 -5.650 -14.386 1.00 0.00 15 ARG A CA 9
ATOM 11122 C C . ARG A 1 15 ? -15.225 -5.680 -13.632 1.00 0.00 15 ARG A C 9
ATOM 11123 O O . ARG A 1 15 ? -14.804 -6.726 -13.140 1.00 0.00 15 ARG A O 9
ATOM 11144 N N . GLU A 1 16 ? -14.573 -4.524 -13.548 1.00 0.00 16 GLU A N 9
ATOM 11145 C CA . GLU A 1 16 ? -13.293 -4.419 -12.856 1.00 0.00 16 GLU A CA 9
ATOM 11146 C C . GLU A 1 16 ? -13.480 -3.854 -11.451 1.00 0.00 16 GLU A C 9
ATOM 11147 O O . GLU A 1 16 ? -14.476 -3.190 -11.163 1.00 0.00 16 GLU A O 9
ATOM 11159 N N . THR A 1 17 ? -12.513 -4.122 -10.578 1.00 0.00 17 THR A N 9
ATOM 11160 C CA . THR A 1 17 ? -12.570 -3.643 -9.203 1.00 0.00 17 THR A CA 9
ATOM 11161 C C . THR A 1 17 ? -11.195 -3.198 -8.719 1.00 0.00 17 THR A C 9
ATOM 11162 O O . THR A 1 17 ? -10.172 -3.740 -9.138 1.00 0.00 17 THR A O 9
ATOM 11173 N N . CYS A 1 18 ? -11.177 -2.207 -7.833 1.00 0.00 18 CYS A N 9
ATOM 11174 C CA . CYS A 1 18 ? -9.927 -1.689 -7.290 1.00 0.00 18 CYS A CA 9
ATOM 11175 C C . CYS A 1 18 ? -9.324 -2.665 -6.285 1.00 0.00 18 CYS A C 9
ATOM 11176 O O . CYS A 1 18 ? -10.025 -3.202 -5.427 1.00 0.00 18 CYS A O 9
ATOM 11183 N N . VAL A 1 19 ? -8.019 -2.891 -6.398 1.00 0.00 19 VAL A N 9
ATOM 11184 C CA . VAL A 1 19 ? -7.320 -3.801 -5.499 1.00 0.00 19 VAL A CA 9
ATOM 11185 C C . VAL A 1 19 ? -6.800 -3.067 -4.268 1.00 0.00 19 VAL A C 9
ATOM 11186 O O . VAL A 1 19 ? -5.926 -3.566 -3.559 1.00 0.00 19 VAL A O 9
ATOM 11199 N N . GLU A 1 20 ? -7.344 -1.879 -4.020 1.00 0.00 20 GLU A N 9
ATOM 11200 C CA . GLU A 1 20 ? -6.933 -1.076 -2.875 1.00 0.00 20 GLU A CA 9
ATOM 11201 C C . GLU A 1 20 ? -8.111 -0.822 -1.939 1.00 0.00 20 GLU A C 9
ATOM 11202 O O . GLU A 1 20 ? -8.022 -1.053 -0.732 1.00 0.00 20 GLU A O 9
ATOM 11214 N N . CYS A 1 21 ? -9.216 -0.345 -2.503 1.00 0.00 21 CYS A N 9
ATOM 11215 C CA . CYS A 1 21 ? -10.412 -0.058 -1.721 1.00 0.00 21 CYS A CA 9
ATOM 11216 C C . CYS A 1 21 ? -11.512 -1.074 -2.017 1.00 0.00 21 CYS A C 9
ATOM 11217 O O . CYS A 1 21 ? -12.506 -1.153 -1.296 1.00 0.00 21 CYS A O 9
ATOM 11224 N N . GLN A 1 22 ? -11.325 -1.847 -3.082 1.00 0.00 22 GLN A N 9
ATOM 11225 C CA . GLN A 1 22 ? -12.301 -2.857 -3.473 1.00 0.00 22 GLN A CA 9
ATOM 11226 C C . GLN A 1 22 ? -13.585 -2.206 -3.977 1.00 0.00 22 GLN A C 9
ATOM 11227 O O . GLN A 1 22 ? -14.683 -2.555 -3.542 1.00 0.00 22 GLN A O 9
ATOM 11241 N N . LYS A 1 23 ? -13.441 -1.258 -4.897 1.00 0.00 23 LYS A N 9
ATOM 11242 C CA . LYS A 1 23 ? -14.588 -0.558 -5.462 1.00 0.00 23 LYS A CA 9
ATOM 11243 C C . LYS A 1 23 ? -14.580 -0.641 -6.985 1.00 0.00 23 LYS A C 9
ATOM 11244 O O . LYS A 1 23 ? -13.551 -0.417 -7.624 1.00 0.00 23 LYS A O 9
ATOM 11263 N N . THR A 1 24 ? -15.733 -0.962 -7.562 1.00 0.00 24 THR A N 9
ATOM 11264 C CA . THR A 1 24 ? -15.859 -1.073 -9.010 1.00 0.00 24 THR A CA 9
ATOM 11265 C C . THR A 1 24 ? -15.143 0.074 -9.714 1.00 0.00 24 THR A C 9
ATOM 11266 O O . THR A 1 24 ? -15.617 1.210 -9.711 1.00 0.00 24 THR A O 9
ATOM 11277 N N . VAL A 1 25 ? -13.998 -0.231 -10.317 1.00 0.00 25 VAL A N 9
ATOM 11278 C CA . VAL A 1 25 ? -13.217 0.775 -11.027 1.00 0.00 25 VAL A CA 9
ATOM 11279 C C . VAL A 1 25 ? -13.871 1.142 -12.354 1.00 0.00 25 VAL A C 9
ATOM 11280 O O . VAL A 1 25 ? -14.127 0.277 -13.192 1.00 0.00 25 VAL A O 9
ATOM 11293 N N . TYR A 1 26 ? -14.137 2.430 -12.539 1.00 0.00 26 TYR A N 9
ATOM 11294 C CA . TYR A 1 26 ? -14.763 2.913 -13.765 1.00 0.00 26 TYR A CA 9
ATOM 11295 C C . TYR A 1 26 ? -13.729 3.087 -14.873 1.00 0.00 26 TYR A C 9
ATOM 11296 O O . TYR A 1 26 ? -12.525 3.168 -14.626 1.00 0.00 26 TYR A O 9
ATOM 11314 N N . PRO A 1 27 ? -14.208 3.148 -16.124 1.00 0.00 27 PRO A N 9
ATOM 11315 C CA . PRO A 1 27 ? -13.343 3.315 -17.296 1.00 0.00 27 PRO A CA 9
ATOM 11316 C C . PRO A 1 27 ? -12.720 4.705 -17.362 1.00 0.00 27 PRO A C 9
ATOM 11317 O O . PRO A 1 27 ? -11.991 5.024 -18.301 1.00 0.00 27 PRO A O 9
ATOM 11328 N N . MET A 1 28 ? -13.010 5.528 -16.360 1.00 0.00 28 MET A N 9
ATOM 11329 C CA . MET A 1 28 ? -12.476 6.884 -16.305 1.00 0.00 28 MET A CA 9
ATOM 11330 C C . MET A 1 28 ? -11.352 6.984 -15.278 1.00 0.00 28 MET A C 9
ATOM 11331 O O . MET A 1 28 ? -10.474 7.839 -15.388 1.00 0.00 28 MET A O 9
ATOM 11345 N N . GLU A 1 29 ? -11.387 6.105 -14.281 1.00 0.00 29 GLU A N 9
ATOM 11346 C CA . GLU A 1 29 ? -10.371 6.096 -13.235 1.00 0.00 29 GLU A CA 9
ATOM 11347 C C . GLU A 1 29 ? -9.641 4.757 -13.197 1.00 0.00 29 GL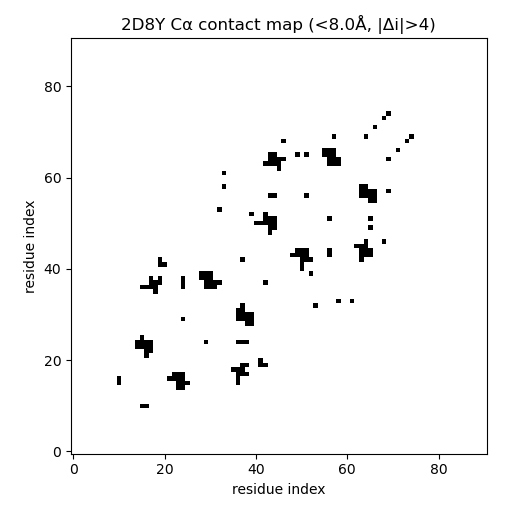U A C 9
ATOM 11348 O O . GLU A 1 29 ? -9.075 4.376 -12.172 1.00 0.00 29 GLU A O 9
ATOM 11360 N N . ARG A 1 30 ? -9.658 4.048 -14.320 1.00 0.00 30 ARG A N 9
ATOM 11361 C CA . ARG A 1 30 ? -9.000 2.750 -14.415 1.00 0.00 30 ARG A CA 9
ATOM 11362 C C . ARG A 1 30 ? -7.521 2.915 -14.753 1.00 0.00 30 ARG A C 9
ATOM 11363 O O . ARG A 1 30 ? -7.165 3.270 -15.878 1.00 0.00 30 ARG A O 9
ATOM 11384 N N . LEU A 1 31 ? -6.663 2.654 -13.773 1.00 0.00 31 LEU A N 9
ATOM 11385 C CA . LEU A 1 31 ? -5.222 2.774 -13.965 1.00 0.00 31 LEU A CA 9
ATOM 11386 C C . LEU A 1 31 ? -4.538 1.418 -13.815 1.00 0.00 31 LEU A C 9
ATOM 11387 O O . LEU A 1 31 ? -4.426 0.887 -12.710 1.00 0.00 31 LEU A O 9
ATOM 11403 N N . LEU A 1 32 ? -4.082 0.865 -14.933 1.00 0.00 32 LEU A N 9
ATOM 11404 C CA . LEU A 1 32 ? -3.407 -0.428 -14.927 1.00 0.00 32 LEU A CA 9
ATOM 11405 C C . LEU A 1 32 ? -2.044 -0.327 -14.248 1.00 0.00 32 LEU A C 9
ATOM 11406 O O . LEU A 1 32 ? -1.215 0.504 -14.618 1.00 0.00 32 LEU A O 9
ATOM 11422 N N . ALA A 1 33 ? -1.819 -1.181 -13.255 1.00 0.00 33 ALA A N 9
ATOM 11423 C CA . ALA A 1 33 ? -0.556 -1.191 -12.528 1.00 0.00 33 ALA A CA 9
ATOM 11424 C C . ALA A 1 33 ? -0.221 -2.593 -12.029 1.00 0.00 33 ALA A C 9
ATOM 11425 O O . ALA A 1 33 ? -0.926 -3.147 -11.187 1.00 0.00 33 ALA A O 9
ATOM 11432 N N . ASN A 1 34 ? 0.859 -3.160 -12.556 1.00 0.00 34 ASN A N 9
ATOM 11433 C CA . ASN A 1 34 ? 1.287 -4.499 -12.164 1.00 0.00 34 ASN A CA 9
ATOM 11434 C C . ASN A 1 34 ? 0.249 -5.541 -12.569 1.00 0.00 34 ASN A C 9
ATOM 11435 O O . ASN A 1 34 ? 0.013 -6.509 -11.845 1.00 0.00 34 ASN A O 9
ATOM 11446 N N . GLN A 1 35 ? -0.367 -5.337 -13.728 1.00 0.00 35 GLN A N 9
ATOM 11447 C CA . GLN A 1 35 ? -1.379 -6.259 -14.228 1.00 0.00 35 GLN A CA 9
ATOM 11448 C C . GLN A 1 35 ? -2.581 -6.308 -13.291 1.00 0.00 35 GLN A C 9
ATOM 11449 O O . GLN A 1 35 ? -3.190 -7.361 -13.103 1.00 0.00 35 GLN A O 9
ATOM 11463 N N . GLN A 1 36 ? -2.917 -5.163 -12.707 1.00 0.00 36 GLN A N 9
ATOM 11464 C CA . GLN A 1 36 ? -4.046 -5.076 -11.789 1.00 0.00 36 GLN A CA 9
ATOM 11465 C C . GLN A 1 36 ? -4.714 -3.707 -11.873 1.00 0.00 36 GLN A C 9
ATOM 11466 O O . GLN A 1 36 ? -4.064 -2.706 -12.175 1.00 0.00 36 GLN A O 9
ATOM 11480 N N . VAL A 1 37 ? -6.015 -3.671 -11.605 1.00 0.00 37 VAL A N 9
ATOM 11481 C CA . VAL A 1 37 ? -6.771 -2.425 -11.650 1.00 0.00 37 VAL A CA 9
ATOM 11482 C C . VAL A 1 37 ? -6.518 -1.584 -10.404 1.00 0.00 37 VAL A C 9
ATOM 11483 O O . VAL A 1 37 ? -6.761 -2.028 -9.282 1.00 0.00 37 VAL A O 9
ATOM 11496 N N . PHE A 1 38 ? -6.029 -0.365 -10.609 1.00 0.00 38 PHE A N 9
ATOM 11497 C CA . PHE A 1 38 ? -5.742 0.539 -9.502 1.00 0.00 38 PHE A CA 9
ATOM 11498 C C . PHE A 1 38 ? -6.379 1.906 -9.738 1.00 0.00 38 PHE A C 9
ATOM 11499 O O . PHE A 1 38 ? -6.534 2.343 -10.878 1.00 0.00 38 PHE A O 9
ATOM 11516 N N . HIS A 1 39 ? -6.747 2.576 -8.650 1.00 0.00 39 HIS A N 9
ATOM 11517 C CA . HIS A 1 39 ? -7.368 3.893 -8.737 1.00 0.00 39 HIS A CA 9
ATOM 11518 C C . HIS A 1 39 ? -6.309 4.990 -8.790 1.00 0.00 39 HIS A C 9
ATOM 11519 O O . HIS A 1 39 ? -5.473 5.102 -7.893 1.00 0.00 39 HIS A O 9
ATOM 11533 N N . ILE A 1 40 ? -6.351 5.796 -9.845 1.00 0.00 40 ILE A N 9
ATOM 11534 C CA . ILE A 1 40 ? -5.395 6.884 -10.014 1.00 0.00 40 ILE A CA 9
ATOM 11535 C C . ILE A 1 40 ? -5.097 7.565 -8.682 1.00 0.00 40 ILE A C 9
ATOM 11536 O O . ILE A 1 40 ? -4.032 8.154 -8.500 1.00 0.00 40 ILE A O 9
ATOM 11552 N N . SER A 1 41 ? -6.045 7.478 -7.755 1.00 0.00 41 SER A N 9
ATOM 11553 C CA . SER A 1 41 ? -5.886 8.088 -6.440 1.00 0.00 41 SER A CA 9
ATOM 11554 C C . SER A 1 41 ? -5.303 7.089 -5.445 1.00 0.00 41 SER A C 9
ATOM 11555 O O . SER A 1 41 ? -4.279 7.350 -4.812 1.00 0.00 41 SER A O 9
ATOM 11563 N N . CYS A 1 42 ? -5.962 5.943 -5.311 1.00 0.00 42 CYS A N 9
ATOM 11564 C CA . CYS A 1 42 ? -5.512 4.903 -4.394 1.00 0.00 42 CYS A CA 9
ATOM 11565 C C . CYS A 1 42 ? -4.029 4.606 -4.594 1.00 0.00 42 CYS A C 9
ATOM 11566 O O . CYS A 1 42 ? -3.285 4.428 -3.630 1.00 0.00 42 CYS A O 9
ATOM 11573 N N . PHE A 1 43 ? -3.606 4.554 -5.853 1.00 0.00 43 PHE A N 9
ATOM 11574 C CA . PHE A 1 43 ? -2.212 4.278 -6.181 1.00 0.00 43 PHE A CA 9
ATOM 11575 C C . PHE A 1 43 ? -1.276 5.169 -5.369 1.00 0.00 43 PHE A C 9
ATOM 11576 O O . PHE A 1 43 ? -1.020 6.316 -5.735 1.00 0.00 43 PHE A O 9
ATOM 11593 N N . ARG A 1 44 ? -0.769 4.632 -4.264 1.00 0.00 44 ARG A N 9
ATOM 11594 C CA . ARG A 1 44 ? 0.137 5.377 -3.398 1.00 0.00 44 ARG A CA 9
ATOM 11595 C C . ARG A 1 44 ? 1.032 4.430 -2.604 1.00 0.00 44 ARG A C 9
ATOM 11596 O O . ARG A 1 44 ? 0.690 3.266 -2.393 1.00 0.00 44 ARG A O 9
ATOM 11617 N N . CYS A 1 45 ? 2.180 4.937 -2.167 1.00 0.00 45 CYS A N 9
ATOM 11618 C CA . CYS A 1 45 ? 3.126 4.138 -1.397 1.00 0.00 45 CYS A CA 9
ATOM 11619 C C . CYS A 1 45 ? 2.463 3.564 -0.148 1.00 0.00 45 CYS A C 9
ATOM 11620 O O . CYS A 1 45 ? 1.756 4.269 0.572 1.00 0.00 45 CYS A O 9
ATOM 11627 N N . SER A 1 46 ? 2.696 2.279 0.102 1.00 0.00 46 SER A N 9
ATOM 11628 C CA . SER A 1 46 ? 2.119 1.609 1.261 1.00 0.00 46 SER A CA 9
ATOM 11629 C C . SER A 1 46 ? 2.797 2.071 2.548 1.00 0.00 46 SER A C 9
ATOM 11630 O O . SER A 1 46 ? 2.504 1.566 3.632 1.00 0.00 46 SER A O 9
ATOM 11638 N N . TYR A 1 47 ? 3.702 3.034 2.420 1.00 0.00 47 TYR A N 9
ATOM 11639 C CA . TYR A 1 47 ? 4.424 3.563 3.571 1.00 0.00 47 TYR A CA 9
ATOM 11640 C C . TYR A 1 47 ? 4.038 5.015 3.836 1.00 0.00 47 TYR A C 9
ATOM 11641 O O . TYR A 1 47 ? 3.432 5.332 4.860 1.00 0.00 47 TYR A O 9
ATOM 11659 N N . CYS A 1 48 ? 4.392 5.894 2.904 1.00 0.00 48 CYS A N 9
ATOM 11660 C CA . CYS A 1 48 ? 4.084 7.313 3.034 1.00 0.00 48 CYS A CA 9
ATOM 11661 C C . CYS A 1 48 ? 2.716 7.629 2.434 1.00 0.00 48 CYS A C 9
ATOM 11662 O O . CYS A 1 48 ? 2.050 8.576 2.849 1.00 0.00 48 CYS A O 9
ATOM 11669 N N . ASN A 1 49 ? 2.306 6.829 1.456 1.00 0.00 49 ASN A N 9
ATOM 11670 C CA . ASN A 1 49 ? 1.019 7.024 0.798 1.00 0.00 49 ASN A CA 9
ATOM 11671 C C . ASN A 1 49 ? 1.028 8.291 -0.052 1.00 0.00 49 ASN A C 9
ATOM 11672 O O . ASN A 1 49 ? 0.113 9.109 0.025 1.00 0.00 49 ASN A O 9
ATOM 11683 N N . ASN A 1 50 ? 2.070 8.445 -0.863 1.00 0.00 50 ASN A N 9
ATOM 11684 C CA . ASN A 1 50 ? 2.199 9.612 -1.728 1.00 0.00 50 ASN A CA 9
ATOM 11685 C C . ASN A 1 50 ? 1.869 9.256 -3.174 1.00 0.00 50 ASN A C 9
ATOM 11686 O O . ASN A 1 50 ? 2.477 8.359 -3.759 1.00 0.00 50 ASN A O 9
ATOM 11697 N N . LYS A 1 51 ? 0.902 9.965 -3.746 1.00 0.00 51 LYS A N 9
ATOM 11698 C CA . LYS A 1 51 ? 0.491 9.727 -5.125 1.00 0.00 51 LYS A CA 9
ATOM 11699 C C . LYS A 1 51 ? 1.697 9.416 -6.006 1.00 0.00 51 LYS A C 9
ATOM 11700 O O . LYS A 1 51 ? 2.695 10.136 -5.987 1.00 0.00 51 LYS A O 9
ATOM 11719 N N . LEU A 1 52 ? 1.597 8.340 -6.779 1.00 0.00 52 LEU A N 9
ATOM 11720 C CA . LEU A 1 52 ? 2.679 7.934 -7.669 1.00 0.00 52 LEU A CA 9
ATOM 11721 C C . LEU A 1 52 ? 2.223 7.953 -9.124 1.00 0.00 52 LEU A C 9
ATOM 11722 O O . LEU A 1 52 ? 1.088 8.324 -9.425 1.00 0.00 52 LEU A O 9
ATOM 11738 N N . SER A 1 53 ? 3.115 7.550 -10.024 1.00 0.00 53 SER A N 9
ATOM 11739 C CA . SER A 1 53 ? 2.805 7.522 -11.448 1.00 0.00 53 SER A CA 9
ATOM 11740 C C . SER A 1 53 ? 3.554 6.391 -12.146 1.00 0.00 53 SER A C 9
ATOM 11741 O O . SER A 1 53 ? 4.709 6.105 -11.825 1.00 0.00 53 SER A O 9
ATOM 11749 N N . LEU A 1 54 ? 2.890 5.751 -13.102 1.00 0.00 54 LEU A N 9
ATOM 11750 C CA . LEU A 1 54 ? 3.492 4.651 -13.846 1.00 0.00 54 LEU A CA 9
ATOM 11751 C C . LEU A 1 54 ? 4.935 4.972 -14.222 1.00 0.00 54 LEU A C 9
ATOM 11752 O O . LEU A 1 54 ? 5.192 5.840 -15.055 1.00 0.00 54 LEU A O 9
ATOM 11768 N N . GLY A 1 55 ? 5.875 4.264 -13.602 1.00 0.00 55 GLY A N 9
ATOM 11769 C CA . GLY A 1 55 ? 7.280 4.488 -13.886 1.00 0.00 55 GLY A CA 9
ATOM 11770 C C . GLY A 1 55 ? 8.058 4.919 -12.658 1.00 0.00 55 GLY A C 9
ATOM 11771 O O . GLY A 1 55 ? 9.242 4.607 -12.522 1.00 0.00 55 GLY A O 9
ATOM 11775 N N . THR A 1 56 ? 7.394 5.641 -11.761 1.00 0.00 56 THR A N 9
ATOM 11776 C CA . THR A 1 56 ? 8.031 6.118 -10.541 1.00 0.00 56 THR A CA 9
ATOM 11777 C C . THR A 1 56 ? 7.602 5.288 -9.336 1.00 0.00 56 THR A C 9
ATOM 11778 O O . THR A 1 56 ? 8.097 5.485 -8.226 1.00 0.00 56 THR A O 9
ATOM 11789 N N . TYR A 1 57 ? 6.680 4.359 -9.562 1.00 0.00 57 TYR A N 9
ATOM 11790 C CA . TYR A 1 57 ? 6.184 3.499 -8.494 1.00 0.00 57 TYR A CA 9
ATOM 11791 C C . TYR A 1 57 ? 6.935 2.172 -8.469 1.00 0.00 57 TYR A C 9
ATOM 11792 O O . TYR A 1 57 ? 7.229 1.592 -9.514 1.00 0.00 57 TYR A O 9
ATOM 11810 N N . ALA A 1 58 ? 7.243 1.696 -7.267 1.00 0.00 58 ALA A N 9
ATOM 11811 C CA . ALA A 1 58 ? 7.958 0.436 -7.104 1.00 0.00 58 ALA A CA 9
ATOM 11812 C C . ALA A 1 58 ? 7.118 -0.576 -6.332 1.00 0.00 58 ALA A C 9
ATOM 11813 O O . ALA A 1 58 ? 7.055 -0.534 -5.103 1.00 0.00 58 ALA A O 9
ATOM 11820 N N . SER A 1 59 ? 6.474 -1.483 -7.059 1.00 0.00 59 SER A N 9
ATOM 11821 C CA . SER A 1 59 ? 5.635 -2.502 -6.442 1.00 0.00 59 SER A CA 9
ATOM 11822 C C . SER A 1 59 ? 6.472 -3.693 -5.986 1.00 0.00 59 SER A C 9
ATOM 11823 O O . SER A 1 59 ? 7.437 -4.078 -6.648 1.00 0.00 59 SER A O 9
ATOM 11831 N N . LEU A 1 60 ? 6.097 -4.273 -4.851 1.00 0.00 60 LEU A N 9
ATOM 11832 C CA . LEU A 1 60 ? 6.812 -5.420 -4.305 1.00 0.00 60 LEU A CA 9
ATOM 11833 C C . LEU A 1 60 ? 6.013 -6.704 -4.501 1.00 0.00 60 LEU A C 9
ATOM 11834 O O . LEU A 1 60 ? 5.578 -7.331 -3.534 1.00 0.00 60 LEU A O 9
ATOM 11850 N N . HIS A 1 61 ? 5.824 -7.092 -5.758 1.00 0.00 61 HIS A N 9
ATOM 11851 C CA . HIS A 1 61 ? 5.079 -8.303 -6.082 1.00 0.00 61 HIS A CA 9
ATOM 11852 C C . HIS A 1 61 ? 3.756 -8.346 -5.324 1.00 0.00 61 HIS A C 9
ATOM 11853 O O . HIS A 1 61 ? 3.435 -9.336 -4.669 1.00 0.00 61 HIS A O 9
ATOM 11868 N N . GLY A 1 62 ? 2.990 -7.262 -5.419 1.00 0.00 62 GLY A N 9
ATOM 11869 C CA . GLY A 1 62 ? 1.711 -7.196 -4.737 1.00 0.00 62 GLY A CA 9
ATOM 11870 C C . GLY A 1 62 ? 1.527 -5.899 -3.975 1.00 0.00 62 GLY A C 9
ATOM 11871 O O . GLY A 1 62 ? 0.414 -5.381 -3.878 1.00 0.00 62 GLY A O 9
ATOM 11875 N N . ARG A 1 63 ? 2.619 -5.374 -3.430 1.00 0.00 63 ARG A N 9
ATOM 11876 C CA . ARG A 1 63 ? 2.573 -4.131 -2.670 1.00 0.00 63 ARG A CA 9
ATOM 11877 C C . ARG A 1 63 ? 3.133 -2.972 -3.488 1.00 0.00 63 ARG A C 9
ATOM 11878 O O . ARG A 1 63 ? 3.712 -3.176 -4.556 1.00 0.00 63 ARG A O 9
ATOM 11899 N N . ILE A 1 64 ? 2.957 -1.757 -2.980 1.00 0.00 64 ILE A N 9
ATOM 11900 C CA . ILE A 1 64 ? 3.446 -0.566 -3.664 1.00 0.00 64 ILE A CA 9
ATOM 11901 C C . ILE A 1 64 ? 4.375 0.242 -2.764 1.00 0.00 64 ILE A C 9
ATOM 11902 O O . ILE A 1 64 ? 4.168 0.324 -1.553 1.00 0.00 64 ILE A O 9
ATOM 11918 N N . TYR A 1 65 ? 5.399 0.839 -3.364 1.00 0.00 65 TYR A N 9
ATOM 11919 C CA . TYR A 1 65 ? 6.361 1.641 -2.617 1.00 0.00 65 TYR A CA 9
ATOM 11920 C C . TYR A 1 65 ? 7.001 2.698 -3.512 1.00 0.00 65 TYR A C 9
ATOM 11921 O O . TYR A 1 65 ? 7.121 2.512 -4.723 1.00 0.00 65 TYR A O 9
ATOM 11939 N N . CYS A 1 66 ? 7.410 3.807 -2.906 1.00 0.00 66 CYS A N 9
ATOM 11940 C CA . CYS A 1 66 ? 8.037 4.896 -3.645 1.00 0.00 66 CYS A CA 9
ATOM 11941 C C . CYS A 1 66 ? 9.551 4.709 -3.709 1.00 0.00 66 CYS A C 9
ATOM 11942 O O . CYS A 1 66 ? 10.180 4.313 -2.727 1.00 0.00 66 CYS A O 9
ATOM 11949 N N . LYS A 1 67 ? 10.129 4.996 -4.870 1.00 0.00 67 LYS A N 9
ATOM 11950 C CA . LYS A 1 67 ? 11.568 4.862 -5.063 1.00 0.00 67 LYS A CA 9
ATOM 11951 C C . LYS A 1 67 ? 12.313 5.046 -3.745 1.00 0.00 67 LYS A C 9
ATOM 11952 O O . LYS A 1 67 ? 13.073 4.182 -3.307 1.00 0.00 67 LYS A O 9
ATOM 11971 N N . PRO A 1 68 ? 12.091 6.198 -3.094 1.00 0.00 68 PRO A N 9
ATOM 11972 C CA . PRO A 1 68 ? 12.731 6.521 -1.815 1.00 0.00 68 PRO A CA 9
ATOM 11973 C C . PRO A 1 68 ? 12.634 5.376 -0.813 1.00 0.00 68 PRO A C 9
ATOM 11974 O O . PRO A 1 68 ? 13.644 4.777 -0.440 1.00 0.00 68 PRO A O 9
ATOM 11985 N N . HIS A 1 69 ? 11.414 5.075 -0.381 1.00 0.00 69 HIS A N 9
ATOM 11986 C CA . HIS A 1 69 ? 11.186 4.000 0.578 1.00 0.00 69 HIS A CA 9
ATOM 11987 C C . HIS A 1 69 ? 11.655 2.661 0.015 1.00 0.00 69 HIS A C 9
ATOM 11988 O O . HIS A 1 69 ? 12.297 1.874 0.711 1.00 0.00 69 HIS A O 9
ATOM 12002 N N . PHE A 1 70 ? 11.330 2.410 -1.248 1.00 0.00 70 PHE A N 9
ATOM 12003 C CA . PHE A 1 70 ? 11.717 1.166 -1.904 1.00 0.00 70 PHE A CA 9
ATOM 12004 C C . PHE A 1 70 ? 13.205 0.889 -1.711 1.00 0.00 70 PHE A C 9
ATOM 12005 O O . PHE A 1 70 ? 13.593 -0.189 -1.263 1.00 0.00 70 PHE A O 9
ATOM 12022 N N . ASN A 1 71 ? 14.033 1.871 -2.052 1.00 0.00 71 ASN A N 9
ATOM 12023 C CA . ASN A 1 71 ? 15.478 1.733 -1.917 1.00 0.00 71 ASN A CA 9
ATOM 12024 C C . ASN A 1 71 ? 15.896 1.787 -0.451 1.00 0.00 71 ASN A C 9
ATOM 12025 O O . ASN A 1 71 ? 17.082 1.720 -0.131 1.00 0.00 71 ASN A O 9
ATOM 12036 N N . GLN A 1 72 ? 14.912 1.908 0.435 1.00 0.00 72 GLN A N 9
ATOM 12037 C CA . GLN A 1 72 ? 15.178 1.971 1.867 1.00 0.00 72 GLN A CA 9
ATOM 12038 C C . GLN A 1 72 ? 14.602 0.753 2.581 1.00 0.00 72 GLN A C 9
ATOM 12039 O O . GLN A 1 72 ? 15.056 0.384 3.665 1.00 0.00 72 GLN A O 9
ATOM 12053 N N . LEU A 1 73 ? 13.600 0.132 1.968 1.00 0.00 73 LEU A N 9
ATOM 12054 C CA . LEU A 1 73 ? 12.962 -1.045 2.546 1.00 0.00 73 LEU A CA 9
ATOM 12055 C C . LEU A 1 73 ? 13.327 -2.302 1.762 1.00 0.00 73 LEU A C 9
ATOM 12056 O O . LEU A 1 73 ? 13.322 -3.407 2.305 1.00 0.00 73 LEU A O 9
ATOM 12072 N N . PHE A 1 74 ? 13.645 -2.125 0.484 1.00 0.00 74 PHE A N 9
ATOM 12073 C CA . PHE A 1 74 ? 14.014 -3.245 -0.374 1.00 0.00 74 PHE A CA 9
ATOM 12074 C C . PHE A 1 74 ? 15.523 -3.468 -0.357 1.00 0.00 74 PHE A C 9
ATOM 12075 O O . PHE A 1 74 ? 15.995 -4.582 -0.130 1.00 0.00 74 PHE A O 9
ATOM 12092 N N . LYS A 1 75 ? 16.276 -2.400 -0.599 1.00 0.00 75 LYS A N 9
ATOM 12093 C CA . LYS A 1 75 ? 17.732 -2.477 -0.612 1.00 0.00 75 LYS A CA 9
ATOM 12094 C C . LYS A 1 75 ? 18.251 -3.174 0.642 1.00 0.00 75 LYS A C 9
ATOM 12095 O O . LYS A 1 75 ? 19.160 -4.002 0.572 1.00 0.00 75 LYS A O 9
ATOM 12114 N N . SER A 1 76 ? 17.667 -2.836 1.787 1.00 0.00 76 SER A N 9
ATOM 12115 C CA . SER A 1 76 ? 18.072 -3.428 3.056 1.00 0.00 76 SER A CA 9
ATOM 12116 C C . SER A 1 76 ? 18.407 -4.906 2.883 1.00 0.00 76 SER A C 9
ATOM 12117 O O . SER A 1 76 ? 17.546 -5.715 2.535 1.00 0.00 76 SER A O 9
ATOM 12125 N N . LYS A 1 77 ? 19.666 -5.253 3.129 1.00 0.00 77 LYS A N 9
ATOM 12126 C CA . LYS A 1 77 ? 20.119 -6.634 3.003 1.00 0.00 77 LYS A CA 9
ATOM 12127 C C . LYS A 1 77 ? 19.013 -7.607 3.398 1.00 0.00 77 LYS A C 9
ATOM 12128 O O . LYS A 1 77 ? 18.440 -7.504 4.482 1.00 0.00 77 LYS A O 9
ATOM 12147 N N . GLY A 1 78 ? 18.718 -8.553 2.511 1.00 0.00 78 GLY A N 9
ATOM 12148 C CA . GLY A 1 78 ? 17.683 -9.532 2.787 1.00 0.00 78 GLY A CA 9
ATOM 12149 C C . GLY A 1 78 ? 17.607 -10.610 1.724 1.00 0.00 78 GLY A C 9
ATOM 12150 O O . GLY A 1 78 ? 17.919 -10.367 0.560 1.00 0.00 78 GLY A O 9
ATOM 12154 N N . ASN A 1 79 ? 17.191 -11.807 2.127 1.00 0.00 79 ASN A N 9
ATOM 12155 C CA . ASN A 1 79 ? 17.077 -12.928 1.201 1.00 0.00 79 ASN A CA 9
ATOM 12156 C C . ASN A 1 79 ? 15.960 -12.687 0.190 1.00 0.00 79 ASN A C 9
ATOM 12157 O O . ASN A 1 79 ? 14.848 -13.192 0.346 1.00 0.00 79 ASN A O 9
ATOM 12168 N N . TYR A 1 80 ? 16.264 -11.913 -0.846 1.00 0.00 80 TYR A N 9
ATOM 12169 C CA . TYR A 1 80 ? 15.285 -11.603 -1.882 1.00 0.00 80 TYR A CA 9
ATOM 12170 C C . TYR A 1 80 ? 15.751 -12.115 -3.241 1.00 0.00 80 TYR A C 9
ATOM 12171 O O . TYR A 1 80 ? 15.173 -11.778 -4.275 1.00 0.00 80 TYR A O 9
ATOM 12189 N N . ASP A 1 81 ? 16.798 -12.932 -3.232 1.00 0.00 81 ASP A N 9
ATOM 12190 C CA . ASP A 1 81 ? 17.342 -13.493 -4.463 1.00 0.00 81 ASP A CA 9
ATOM 12191 C C . ASP A 1 81 ? 16.310 -14.373 -5.161 1.00 0.00 81 ASP A C 9
ATOM 12192 O O . ASP A 1 81 ? 15.300 -14.751 -4.568 1.00 0.00 81 ASP A O 9
ATOM 12201 N N . GLU A 1 82 ? 16.571 -14.695 -6.424 1.00 0.00 82 GLU A N 9
ATOM 12202 C CA . GLU A 1 82 ? 15.663 -15.529 -7.203 1.00 0.00 82 GLU A CA 9
ATOM 12203 C C . GLU A 1 82 ? 14.212 -15.274 -6.804 1.00 0.00 82 GLU A C 9
ATOM 12204 O O . GLU A 1 82 ? 13.422 -16.207 -6.667 1.00 0.00 82 GLU A O 9
ATOM 12216 N N . GLY A 1 83 ? 13.871 -14.003 -6.618 1.00 0.00 83 GLY A N 9
ATOM 12217 C CA . GLY A 1 83 ? 12.517 -13.647 -6.235 1.00 0.00 83 GLY A CA 9
ATOM 12218 C C . GLY A 1 83 ? 12.060 -12.345 -6.863 1.00 0.00 83 GLY A C 9
ATOM 12219 O O . GLY A 1 83 ? 11.529 -11.470 -6.179 1.00 0.00 83 GLY A O 9
ATOM 12223 N N . PHE A 1 84 ? 12.267 -12.215 -8.169 1.00 0.00 84 PHE A N 9
ATOM 12224 C CA . PHE A 1 84 ? 11.875 -11.009 -8.889 1.00 0.00 84 PHE A CA 9
ATOM 12225 C C . PHE A 1 84 ? 10.921 -11.344 -10.032 1.00 0.00 84 PHE A C 9
ATOM 12226 O O . PHE A 1 84 ? 10.675 -12.513 -10.328 1.00 0.00 84 PHE A O 9
ATOM 12243 N N . GLY A 1 85 ? 10.386 -10.308 -10.671 1.00 0.00 85 GLY A N 9
ATOM 12244 C CA . GLY A 1 85 ? 9.464 -10.513 -11.774 1.00 0.00 85 GLY A CA 9
ATOM 12245 C C . GLY A 1 85 ? 10.167 -10.949 -13.044 1.00 0.00 85 GLY A C 9
ATOM 12246 O O . GLY A 1 85 ? 11.253 -10.462 -13.359 1.00 0.00 85 GLY A O 9
ATOM 12250 N N . SER A 1 86 ? 9.549 -11.872 -13.774 1.00 0.00 86 SER A N 9
ATOM 12251 C CA . SER A 1 86 ? 10.124 -12.378 -15.014 1.00 0.00 86 SER A CA 9
ATOM 12252 C C . SER A 1 86 ? 9.165 -12.172 -16.182 1.00 0.00 86 SER A C 9
ATOM 12253 O O . SER A 1 86 ? 7.954 -12.063 -15.994 1.00 0.00 86 SER A O 9
ATOM 12261 N N . GLY A 1 87 ? 9.716 -12.121 -17.391 1.00 0.00 87 GLY A N 9
ATOM 12262 C CA . GLY A 1 87 ? 8.897 -11.929 -18.573 1.00 0.00 87 GLY A CA 9
ATOM 12263 C C . GLY A 1 87 ? 9.121 -10.577 -19.221 1.00 0.00 87 GLY A C 9
ATOM 12264 O O . GLY A 1 87 ? 9.634 -9.645 -18.601 1.00 0.00 87 GLY A O 9
ATOM 12268 N N . PRO A 1 88 ? 8.733 -10.457 -20.499 1.00 0.00 88 PRO A N 9
ATOM 12269 C CA . PRO A 1 88 ? 8.886 -9.213 -21.259 1.00 0.00 88 PRO A CA 9
ATOM 12270 C C . PRO A 1 88 ? 7.949 -8.115 -20.769 1.00 0.00 88 PRO A C 9
ATOM 12271 O O . PRO A 1 88 ? 6.961 -8.388 -20.087 1.00 0.00 88 PRO A O 9
ATOM 12282 N N . SER A 1 89 ? 8.264 -6.873 -21.121 1.00 0.00 89 SER A N 9
ATOM 12283 C CA . SER A 1 89 ? 7.452 -5.733 -20.714 1.00 0.00 89 SER A CA 9
ATOM 12284 C C . SER A 1 89 ? 6.981 -4.939 -21.929 1.00 0.00 89 SER A C 9
ATOM 12285 O O . SER A 1 89 ? 7.723 -4.764 -22.895 1.00 0.00 89 SER A O 9
ATOM 12293 N N . SER A 1 90 ? 5.742 -4.462 -21.872 1.00 0.00 90 SER A N 9
ATOM 12294 C CA . SER A 1 90 ? 5.169 -3.690 -22.969 1.00 0.00 90 SER A CA 9
ATOM 12295 C C . SER A 1 90 ? 5.904 -2.365 -23.143 1.00 0.00 90 SER A C 9
ATOM 12296 O O . SER A 1 90 ? 5.657 -1.405 -22.414 1.00 0.00 90 SER A O 9
ATOM 12304 N N . GLY A 1 91 ? 6.810 -2.320 -24.115 1.00 0.00 91 GLY A N 9
ATOM 12305 C CA . GLY A 1 91 ? 7.568 -1.109 -24.368 1.00 0.00 91 GLY A CA 9
ATOM 12306 C C . GLY A 1 91 ? 6.677 0.092 -24.613 1.00 0.00 91 GLY A C 9
ATOM 12307 O O . GLY A 1 91 ? 6.255 0.731 -23.650 1.00 0.00 91 GLY A O 9
ATOM 12313 N N . GLY A 1 1 ? -24.969 -27.109 9.059 1.00 0.00 1 GLY A N 10
ATOM 12314 C CA . GLY A 1 1 ? -25.860 -26.163 9.703 1.00 0.00 1 GLY A CA 10
ATOM 12315 C C . GLY A 1 1 ? -25.487 -24.723 9.412 1.00 0.00 1 GLY A C 10
ATOM 12316 O O . GLY A 1 1 ? -25.290 -23.927 10.331 1.00 0.00 1 GLY A O 10
ATOM 12320 N N . SER A 1 2 ? -25.387 -24.386 8.130 1.00 0.00 2 SER A N 10
ATOM 12321 C CA . SER A 1 2 ? -25.029 -23.034 7.720 1.00 0.00 2 SER A CA 10
ATOM 12322 C C . SER A 1 2 ? -25.306 -22.825 6.235 1.00 0.00 2 SER A C 10
ATOM 12323 O O . SER A 1 2 ? -25.121 -23.732 5.424 1.00 0.00 2 SER A O 10
ATOM 12331 N N . SER A 1 3 ? -25.752 -21.622 5.886 1.00 0.00 3 SER A N 10
ATOM 12332 C CA . SER A 1 3 ? -26.059 -21.293 4.499 1.00 0.00 3 SER A CA 10
ATOM 12333 C C . SER A 1 3 ? -25.778 -19.821 4.214 1.00 0.00 3 SER A C 10
ATOM 12334 O O . SER A 1 3 ? -25.668 -19.010 5.133 1.00 0.00 3 SER A O 10
ATOM 12342 N N . GLY A 1 4 ? -25.663 -19.484 2.933 1.00 0.00 4 GLY A N 10
ATOM 12343 C CA . GLY A 1 4 ? -25.396 -18.110 2.549 1.00 0.00 4 GLY A CA 10
ATOM 12344 C C . GLY A 1 4 ? -26.195 -17.682 1.334 1.00 0.00 4 GLY A C 10
ATOM 12345 O O . GLY A 1 4 ? -25.941 -18.143 0.222 1.00 0.00 4 GLY A O 10
ATOM 12349 N N . SER A 1 5 ? -27.165 -16.798 1.547 1.00 0.00 5 SER A N 10
ATOM 12350 C CA . SER A 1 5 ? -28.007 -16.312 0.461 1.00 0.00 5 SER A CA 10
ATOM 12351 C C . SER A 1 5 ? -27.703 -14.849 0.151 1.00 0.00 5 SER A C 10
ATOM 12352 O O . SER A 1 5 ? -27.479 -14.045 1.055 1.00 0.00 5 SER A O 10
ATOM 12360 N N . SER A 1 6 ? -27.698 -14.512 -1.135 1.00 0.00 6 SER A N 10
ATOM 12361 C CA . SER A 1 6 ? -27.419 -13.147 -1.566 1.00 0.00 6 SER A CA 10
ATOM 12362 C C . SER A 1 6 ? -27.979 -12.893 -2.962 1.00 0.00 6 SER A C 10
ATOM 12363 O O . SER A 1 6 ? -28.478 -13.806 -3.619 1.00 0.00 6 SER A O 10
ATOM 12371 N N . GLY A 1 7 ? -27.892 -11.644 -3.410 1.00 0.00 7 GLY A N 10
ATOM 12372 C CA . GLY A 1 7 ? -28.395 -11.290 -4.725 1.00 0.00 7 GLY A CA 10
ATOM 12373 C C . GLY A 1 7 ? -28.455 -9.791 -4.938 1.00 0.00 7 GLY A C 10
ATOM 12374 O O . GLY A 1 7 ? -29.438 -9.145 -4.577 1.00 0.00 7 GLY A O 10
ATOM 12378 N N . MET A 1 8 ? -27.400 -9.236 -5.526 1.00 0.00 8 MET A N 10
ATOM 12379 C CA . MET A 1 8 ? -27.337 -7.802 -5.786 1.00 0.00 8 MET A CA 10
ATOM 12380 C C . MET A 1 8 ? -27.012 -7.530 -7.252 1.00 0.00 8 MET A C 10
ATOM 12381 O O . MET A 1 8 ? -26.408 -8.361 -7.929 1.00 0.00 8 MET A O 10
ATOM 12395 N N . LYS A 1 9 ? -27.417 -6.361 -7.735 1.00 0.00 9 LYS A N 10
ATOM 12396 C CA . LYS A 1 9 ? -27.169 -5.977 -9.120 1.00 0.00 9 LYS A CA 10
ATOM 12397 C C . LYS A 1 9 ? -25.695 -6.146 -9.475 1.00 0.00 9 LYS A C 10
ATOM 12398 O O . LYS A 1 9 ? -24.826 -6.081 -8.606 1.00 0.00 9 LYS A O 10
ATOM 12417 N N . PHE A 1 10 ? -25.421 -6.360 -10.758 1.00 0.00 10 PHE A N 10
ATOM 12418 C CA . PHE A 1 10 ? -24.052 -6.537 -11.227 1.00 0.00 10 PHE A CA 10
ATOM 12419 C C . PHE A 1 10 ? -23.992 -6.512 -12.752 1.00 0.00 10 PHE A C 10
ATOM 12420 O O . PHE A 1 10 ? -24.948 -6.895 -13.426 1.00 0.00 10 PHE A O 10
ATOM 12437 N N . GLN A 1 11 ? -22.863 -6.059 -13.287 1.00 0.00 11 GLN A N 10
ATOM 12438 C CA . GLN A 1 11 ? -22.680 -5.983 -14.732 1.00 0.00 11 GLN A CA 10
ATOM 12439 C C . GLN A 1 11 ? -22.329 -7.350 -15.308 1.00 0.00 11 GLN A C 10
ATOM 12440 O O . GLN A 1 11 ? -21.281 -7.915 -14.998 1.00 0.00 11 GLN A O 10
ATOM 12454 N N . ALA A 1 12 ? -23.214 -7.877 -16.148 1.00 0.00 12 ALA A N 10
ATOM 12455 C CA . ALA A 1 12 ? -22.997 -9.178 -16.770 1.00 0.00 12 ALA A CA 10
ATOM 12456 C C . ALA A 1 12 ? -21.523 -9.392 -17.096 1.00 0.00 12 ALA A C 10
ATOM 12457 O O . ALA A 1 12 ? -20.886 -10.331 -16.619 1.00 0.00 12 ALA A O 10
ATOM 12464 N N . PRO A 1 13 ? -20.965 -8.500 -17.929 1.00 0.00 13 PRO A N 10
ATOM 12465 C CA . PRO A 1 13 ? -19.559 -8.570 -18.337 1.00 0.00 13 PRO A CA 10
ATOM 12466 C C . PRO A 1 13 ? -18.606 -8.244 -17.193 1.00 0.00 13 PRO A C 10
ATOM 12467 O O . PRO A 1 13 ? -18.561 -7.112 -16.713 1.00 0.00 13 PRO A O 10
ATOM 12478 N N . ALA A 1 14 ? -17.844 -9.244 -16.760 1.00 0.00 14 ALA A N 10
ATOM 12479 C CA . ALA A 1 14 ? -16.890 -9.063 -15.673 1.00 0.00 14 ALA A CA 10
ATOM 12480 C C . ALA A 1 14 ? -16.214 -7.698 -15.759 1.00 0.00 14 ALA A C 10
ATOM 12481 O O . ALA A 1 14 ? -15.390 -7.458 -16.641 1.00 0.00 14 ALA A O 10
ATOM 12488 N N . ARG A 1 15 ? -16.568 -6.809 -14.836 1.00 0.00 15 ARG A N 10
ATOM 12489 C CA . ARG A 1 15 ? -15.996 -5.468 -14.809 1.00 0.00 15 ARG A CA 10
ATOM 12490 C C . ARG A 1 15 ? -14.673 -5.457 -14.050 1.00 0.00 15 ARG A C 10
ATOM 12491 O O . ARG A 1 15 ? -14.228 -6.486 -13.543 1.00 0.00 15 ARG A O 10
ATOM 12512 N N . GLU A 1 16 ? -14.048 -4.285 -13.977 1.00 0.00 16 GLU A N 10
ATOM 12513 C CA . GLU A 1 16 ? -12.775 -4.141 -13.281 1.00 0.00 16 GLU A CA 10
ATOM 12514 C C . GLU A 1 16 ? -12.988 -3.641 -11.855 1.00 0.00 16 GLU A C 10
ATOM 12515 O O . GLU A 1 16 ? -13.901 -2.858 -11.589 1.00 0.00 16 GLU A O 10
ATOM 12527 N N . THR A 1 17 ? -12.139 -4.098 -10.940 1.00 0.00 17 THR A N 10
ATOM 12528 C CA . THR A 1 17 ? -12.234 -3.699 -9.542 1.00 0.00 17 THR A CA 10
ATOM 12529 C C . THR A 1 17 ? -10.887 -3.218 -9.014 1.00 0.00 17 THR A C 10
ATOM 12530 O O . THR A 1 17 ? -9.836 -3.711 -9.424 1.00 0.00 17 THR A O 10
ATOM 12541 N N . CYS A 1 18 ? -10.925 -2.252 -8.102 1.00 0.00 18 CYS A N 10
ATOM 12542 C CA . CYS A 1 18 ? -9.707 -1.704 -7.517 1.00 0.00 18 CYS A CA 10
ATOM 12543 C C . CYS A 1 18 ? -9.089 -2.686 -6.527 1.00 0.00 18 CYS A C 10
ATOM 12544 O O . CYS A 1 18 ? -9.764 -3.182 -5.624 1.00 0.00 18 CYS A O 10
ATOM 12551 N N . VAL A 1 19 ? -7.801 -2.963 -6.702 1.00 0.00 19 VAL A N 10
ATOM 12552 C CA . VAL A 1 19 ? -7.091 -3.885 -5.823 1.00 0.00 19 VAL A CA 10
ATOM 12553 C C . VAL A 1 19 ? -6.593 -3.175 -4.569 1.00 0.00 19 VAL A C 10
ATOM 12554 O O . VAL A 1 19 ? -5.745 -3.695 -3.845 1.00 0.00 19 VAL A O 10
ATOM 12567 N N . GLU A 1 20 ? -7.127 -1.983 -4.319 1.00 0.00 20 GLU A N 10
ATOM 12568 C CA . GLU A 1 20 ? -6.735 -1.202 -3.151 1.00 0.00 20 GLU A CA 10
ATOM 12569 C C . GLU A 1 20 ? -7.903 -1.053 -2.180 1.00 0.00 20 GLU A C 10
ATOM 12570 O O . GLU A 1 20 ? -7.781 -1.358 -0.993 1.00 0.00 20 GLU A O 10
ATOM 12582 N N . CYS A 1 21 ? -9.035 -0.581 -2.692 1.00 0.00 21 CYS A N 10
ATOM 12583 C CA . CYS A 1 21 ? -10.225 -0.390 -1.872 1.00 0.00 21 CYS A CA 10
ATOM 12584 C C . CYS A 1 21 ? -11.286 -1.436 -2.201 1.00 0.00 21 CYS A C 10
ATOM 12585 O O . CYS A 1 21 ? -12.229 -1.638 -1.437 1.00 0.00 21 CYS A O 10
ATOM 12592 N N . GLN A 1 22 ? -11.122 -2.099 -3.341 1.00 0.00 22 GLN A N 10
ATOM 12593 C CA . GLN A 1 22 ? -12.066 -3.124 -3.771 1.00 0.00 22 GLN A CA 10
ATOM 12594 C C . GLN A 1 22 ? -13.389 -2.500 -4.202 1.00 0.00 22 GLN A C 10
ATOM 12595 O O . GLN A 1 22 ? -14.462 -2.955 -3.805 1.00 0.00 22 GLN A O 10
ATOM 12609 N N . LYS A 1 23 ? -13.306 -1.455 -5.019 1.00 0.00 23 LYS A N 10
ATOM 12610 C CA . LYS A 1 23 ? -14.496 -0.767 -5.506 1.00 0.00 23 LYS A CA 10
ATOM 12611 C C . LYS A 1 23 ? -14.543 -0.777 -7.031 1.00 0.00 23 LYS A C 10
ATOM 12612 O O . LYS A 1 23 ? -13.539 -0.516 -7.696 1.00 0.00 23 LYS A O 10
ATOM 12631 N N . THR A 1 24 ? -15.716 -1.076 -7.580 1.00 0.00 24 THR A N 10
ATOM 12632 C CA . THR A 1 24 ? -15.894 -1.119 -9.026 1.00 0.00 24 THR A CA 10
ATOM 12633 C C . THR A 1 24 ? -15.192 0.054 -9.701 1.00 0.00 24 THR A C 10
ATOM 12634 O O . THR A 1 24 ? -15.705 1.172 -9.717 1.00 0.00 24 THR A O 10
ATOM 12645 N N . VAL A 1 25 ? -14.014 -0.210 -10.260 1.00 0.00 25 VAL A N 10
ATOM 12646 C CA . VAL A 1 25 ? -13.242 0.824 -10.939 1.00 0.00 25 VAL A CA 10
ATOM 12647 C C . VAL A 1 25 ? -13.923 1.259 -12.232 1.00 0.00 25 VAL A C 10
ATOM 12648 O O . VAL A 1 25 ? -14.336 0.426 -13.039 1.00 0.00 25 VAL A O 10
ATOM 12661 N N . TYR A 1 26 ? -14.037 2.568 -12.423 1.00 0.00 26 TYR A N 10
ATOM 12662 C CA . TYR A 1 26 ? -14.669 3.115 -13.617 1.00 0.00 26 TYR A CA 10
ATOM 12663 C C . TYR A 1 26 ? -13.682 3.171 -14.779 1.00 0.00 26 TYR A C 10
ATOM 12664 O O . TYR A 1 26 ? -12.467 3.094 -14.599 1.00 0.00 26 TYR A O 10
ATOM 12682 N N . PRO A 1 27 ? -14.217 3.311 -16.002 1.00 0.00 27 PRO A N 10
ATOM 12683 C CA . PRO A 1 27 ? -13.402 3.382 -17.218 1.00 0.00 27 PRO A CA 10
ATOM 12684 C C . PRO A 1 27 ? -12.610 4.682 -17.309 1.00 0.00 27 PRO A C 10
ATOM 12685 O O . PRO A 1 27 ? -11.946 4.946 -18.311 1.00 0.00 27 PRO A O 10
ATOM 12696 N N . MET A 1 28 ? -12.683 5.490 -16.256 1.00 0.00 28 MET A N 10
ATOM 12697 C CA . MET A 1 28 ? -11.970 6.761 -16.218 1.00 0.00 28 MET A CA 10
ATOM 12698 C C . MET A 1 28 ? -10.924 6.765 -15.108 1.00 0.00 28 MET A C 10
ATOM 12699 O O . MET A 1 28 ? -9.894 7.428 -15.217 1.00 0.00 28 MET A O 10
ATOM 12713 N N . GLU A 1 29 ? -11.197 6.021 -14.041 1.00 0.00 29 GLU A N 10
ATOM 12714 C CA . GLU A 1 29 ? -10.279 5.940 -12.911 1.00 0.00 29 GLU A CA 10
ATOM 12715 C C . GLU A 1 29 ? -9.392 4.703 -13.018 1.00 0.00 29 GLU A C 10
ATOM 12716 O O . GLU A 1 29 ? -8.388 4.583 -12.315 1.00 0.00 29 GLU A O 10
ATOM 12728 N N . ARG A 1 30 ? -9.771 3.785 -13.901 1.00 0.00 30 ARG A N 10
ATOM 12729 C CA . ARG A 1 30 ? -9.013 2.556 -14.098 1.00 0.00 30 ARG A CA 10
ATOM 12730 C C . ARG A 1 30 ? -7.569 2.864 -14.484 1.00 0.00 30 ARG A C 10
ATOM 12731 O O . ARG A 1 30 ? -7.299 3.348 -15.584 1.00 0.00 30 ARG A O 10
ATOM 12752 N N . LEU A 1 31 ? -6.645 2.581 -13.573 1.00 0.00 31 LEU A N 10
ATOM 12753 C CA . LEU A 1 31 ? -5.228 2.828 -13.817 1.00 0.00 31 LEU A CA 10
ATOM 12754 C C . LEU A 1 31 ? -4.434 1.527 -13.777 1.00 0.00 31 LEU A C 10
ATOM 12755 O O . LEU A 1 31 ? -4.305 0.897 -12.726 1.00 0.00 31 LEU A O 10
ATOM 12771 N N . LEU A 1 32 ? -3.900 1.130 -14.927 1.00 0.00 32 LEU A N 10
ATOM 12772 C CA . LEU A 1 32 ? -3.115 -0.096 -15.024 1.00 0.00 32 LEU A CA 10
ATOM 12773 C C . LEU A 1 32 ? -1.780 0.054 -14.303 1.00 0.00 32 LEU A C 10
ATOM 12774 O O . LEU A 1 32 ? -0.950 0.882 -14.678 1.00 0.00 32 LEU A O 10
ATOM 12790 N N . ALA A 1 33 ? -1.579 -0.753 -13.266 1.00 0.00 33 ALA A N 10
ATOM 12791 C CA . ALA A 1 33 ? -0.343 -0.713 -12.495 1.00 0.00 33 ALA A CA 10
ATOM 12792 C C . ALA A 1 33 ? 0.098 -2.116 -12.093 1.00 0.00 33 ALA A C 10
ATOM 12793 O O . ALA A 1 33 ? -0.519 -2.750 -11.238 1.00 0.00 33 ALA A O 10
ATOM 12800 N N . ASN A 1 34 ? 1.170 -2.595 -12.715 1.00 0.00 34 ASN A N 10
ATOM 12801 C CA . ASN A 1 34 ? 1.694 -3.925 -12.423 1.00 0.00 34 ASN A CA 10
ATOM 12802 C C . ASN A 1 34 ? 0.713 -5.006 -12.869 1.00 0.00 34 ASN A C 10
ATOM 12803 O O . ASN A 1 34 ? 0.509 -5.997 -12.169 1.00 0.00 34 ASN A O 10
ATOM 12814 N N . GLN A 1 35 ? 0.112 -4.806 -14.037 1.00 0.00 35 GLN A N 10
ATOM 12815 C CA . GLN A 1 35 ? -0.847 -5.764 -14.575 1.00 0.00 35 GLN A CA 10
ATOM 12816 C C . GLN A 1 35 ? -2.047 -5.914 -13.646 1.00 0.00 35 GLN A C 10
ATOM 12817 O O . GLN A 1 35 ? -2.596 -7.005 -13.498 1.00 0.00 35 GLN A O 10
ATOM 12831 N N . GLN A 1 36 ? -2.448 -4.811 -13.022 1.00 0.00 36 GLN A N 10
ATOM 12832 C CA . GLN A 1 36 ? -3.582 -4.821 -12.107 1.00 0.00 36 GLN A CA 10
ATOM 12833 C C . GLN A 1 36 ? -4.298 -3.474 -12.110 1.00 0.00 36 GLN A C 10
ATOM 12834 O O . GLN A 1 36 ? -3.681 -2.433 -12.336 1.00 0.00 36 GLN A O 10
ATOM 12848 N N . VAL A 1 37 ? -5.603 -3.502 -11.860 1.00 0.00 37 VAL A N 10
ATOM 12849 C CA . VAL A 1 37 ? -6.402 -2.283 -11.834 1.00 0.00 37 VAL A CA 10
ATOM 12850 C C . VAL A 1 37 ? -6.159 -1.494 -10.552 1.00 0.00 37 VAL A C 10
ATOM 12851 O O . VAL A 1 37 ? -6.123 -2.060 -9.459 1.00 0.00 37 VAL A O 10
ATOM 12864 N N . PHE A 1 38 ? -5.994 -0.183 -10.693 1.00 0.00 38 PHE A N 10
ATOM 12865 C CA . PHE A 1 38 ? -5.754 0.686 -9.547 1.00 0.00 38 PHE A CA 10
ATOM 12866 C C . PHE A 1 38 ? -6.428 2.041 -9.740 1.00 0.00 38 PHE A C 10
ATOM 12867 O O . PHE A 1 38 ? -6.636 2.488 -10.868 1.00 0.00 38 PHE A O 10
ATOM 12884 N N . HIS A 1 39 ? -6.769 2.689 -8.631 1.00 0.00 39 HIS A N 10
ATOM 12885 C CA . HIS A 1 39 ? -7.420 3.994 -8.677 1.00 0.00 39 HIS A CA 10
ATOM 12886 C C . HIS A 1 39 ? -6.386 5.116 -8.700 1.00 0.00 39 HIS A C 10
ATOM 12887 O O . HIS A 1 39 ? -5.516 5.189 -7.832 1.00 0.00 39 HIS A O 10
ATOM 12901 N N . ILE A 1 40 ? -6.488 5.987 -9.698 1.00 0.00 40 ILE A N 10
ATOM 12902 C CA . ILE A 1 40 ? -5.563 7.105 -9.833 1.00 0.00 40 ILE A CA 10
ATOM 12903 C C . ILE A 1 40 ? -5.280 7.751 -8.481 1.00 0.00 40 ILE A C 10
ATOM 12904 O O . ILE A 1 40 ? -4.256 8.409 -8.298 1.00 0.00 40 ILE A O 10
ATOM 12920 N N . SER A 1 41 ? -6.194 7.556 -7.536 1.00 0.00 41 SER A N 10
ATOM 12921 C CA . SER A 1 41 ? -6.044 8.121 -6.200 1.00 0.00 41 SER A CA 10
ATOM 12922 C C . SER A 1 41 ? -5.439 7.099 -5.242 1.00 0.00 41 SER A C 10
ATOM 12923 O O . SER A 1 41 ? -4.464 7.384 -4.546 1.00 0.00 41 SER A O 10
ATOM 12931 N N . CYS A 1 42 ? -6.024 5.907 -5.213 1.00 0.00 42 CYS A N 10
ATOM 12932 C CA . CYS A 1 42 ? -5.545 4.841 -4.341 1.00 0.00 42 CYS A CA 10
ATOM 12933 C C . CYS A 1 42 ? -4.064 4.564 -4.584 1.00 0.00 42 CYS A C 10
ATOM 12934 O O . CYS A 1 42 ? -3.314 4.278 -3.651 1.00 0.00 42 CYS A O 10
ATOM 12941 N N . PHE A 1 43 ? -3.650 4.651 -5.844 1.00 0.00 43 PHE A N 10
ATOM 12942 C CA . PHE A 1 43 ? -2.260 4.409 -6.210 1.00 0.00 43 PHE A CA 10
ATOM 12943 C C . PHE A 1 43 ? -1.320 5.275 -5.377 1.00 0.00 43 PHE A C 10
ATOM 12944 O O . PHE A 1 43 ? -0.937 6.370 -5.791 1.00 0.00 43 PHE A O 10
ATOM 12961 N N . ARG A 1 44 ? -0.952 4.777 -4.201 1.00 0.00 44 ARG A N 10
ATOM 12962 C CA . ARG A 1 44 ? -0.058 5.506 -3.309 1.00 0.00 44 ARG A CA 10
ATOM 12963 C C . ARG A 1 44 ? 0.843 4.545 -2.539 1.00 0.00 44 ARG A C 10
ATOM 12964 O O . ARG A 1 44 ? 0.457 3.412 -2.248 1.00 0.00 44 ARG A O 10
ATOM 12985 N N . CYS A 1 45 ? 2.047 5.003 -2.214 1.00 0.00 45 CYS A N 10
ATOM 12986 C CA . CYS A 1 45 ? 3.005 4.186 -1.479 1.00 0.00 45 CYS A CA 10
ATOM 12987 C C . CYS A 1 45 ? 2.409 3.703 -0.160 1.00 0.00 45 CYS A C 10
ATOM 12988 O O . CYS A 1 45 ? 1.749 4.462 0.550 1.00 0.00 45 CYS A O 10
ATOM 12995 N N . SER A 1 46 ? 2.646 2.435 0.161 1.00 0.00 46 SER A N 10
ATOM 12996 C CA . SER A 1 46 ? 2.130 1.849 1.393 1.00 0.00 46 SER A CA 10
ATOM 12997 C C . SER A 1 46 ? 3.015 2.215 2.581 1.00 0.00 46 SER A C 10
ATOM 12998 O O . SER A 1 46 ? 3.067 1.492 3.576 1.00 0.00 46 SER A O 10
ATOM 13006 N N . TYR A 1 47 ? 3.709 3.341 2.468 1.00 0.00 47 TYR A N 10
ATOM 13007 C CA . TYR A 1 47 ? 4.595 3.803 3.531 1.00 0.00 47 TYR A CA 10
ATOM 13008 C C . TYR A 1 47 ? 4.341 5.273 3.850 1.00 0.00 47 TYR A C 10
ATOM 13009 O O . TYR A 1 47 ? 4.004 5.626 4.981 1.00 0.00 47 TYR A O 10
ATOM 13027 N N . CYS A 1 48 ? 4.506 6.127 2.846 1.00 0.00 48 CYS A N 10
ATOM 13028 C CA . CYS A 1 48 ? 4.295 7.560 3.017 1.00 0.00 48 CYS A CA 10
ATOM 13029 C C . CYS A 1 48 ? 2.873 7.951 2.628 1.00 0.00 48 CYS A C 10
ATOM 13030 O O . CYS A 1 48 ? 2.332 8.938 3.125 1.00 0.00 48 CYS A O 10
ATOM 13037 N N . ASN A 1 49 ? 2.273 7.169 1.736 1.00 0.00 49 ASN A N 10
ATOM 13038 C CA . ASN A 1 49 ? 0.913 7.433 1.280 1.00 0.00 49 ASN A CA 10
ATOM 13039 C C . ASN A 1 49 ? 0.882 8.616 0.317 1.00 0.00 49 ASN A C 10
ATOM 13040 O O . ASN A 1 49 ? 0.109 9.556 0.497 1.00 0.00 49 ASN A O 10
ATOM 13051 N N . ASN A 1 50 ? 1.729 8.561 -0.706 1.00 0.00 50 ASN A N 10
ATOM 13052 C CA . ASN A 1 50 ? 1.799 9.627 -1.699 1.00 0.00 50 ASN A CA 10
ATOM 13053 C C . ASN A 1 50 ? 1.517 9.087 -3.098 1.00 0.00 50 ASN A C 10
ATOM 13054 O O . ASN A 1 50 ? 2.147 8.129 -3.544 1.00 0.00 50 ASN A O 10
ATOM 13065 N N . LYS A 1 51 ? 0.566 9.711 -3.785 1.00 0.00 51 LYS A N 10
ATOM 13066 C CA . LYS A 1 51 ? 0.201 9.296 -5.135 1.00 0.00 51 LYS A CA 10
ATOM 13067 C C . LYS A 1 51 ? 1.441 9.114 -6.003 1.00 0.00 51 LYS A C 10
ATOM 13068 O O . LYS A 1 51 ? 2.427 9.838 -5.854 1.00 0.00 51 LYS A O 10
ATOM 13087 N N . LEU A 1 52 ? 1.386 8.145 -6.910 1.00 0.00 52 LEU A N 10
ATOM 13088 C CA . LEU A 1 52 ? 2.506 7.869 -7.804 1.00 0.00 52 LEU A CA 10
ATOM 13089 C C . LEU A 1 52 ? 2.031 7.742 -9.248 1.00 0.00 52 LEU A C 10
ATOM 13090 O O . LEU A 1 52 ? 0.830 7.732 -9.518 1.00 0.00 52 LEU A O 10
ATOM 13106 N N . SER A 1 53 ? 2.981 7.642 -10.171 1.00 0.00 53 SER A N 10
ATOM 13107 C CA . SER A 1 53 ? 2.660 7.516 -11.588 1.00 0.00 53 SER A CA 10
ATOM 13108 C C . SER A 1 53 ? 3.095 6.156 -12.125 1.00 0.00 53 SER A C 10
ATOM 13109 O O . SER A 1 53 ? 3.639 5.330 -11.391 1.00 0.00 53 SER A O 10
ATOM 13117 N N . LEU A 1 54 ? 2.852 5.930 -13.412 1.00 0.00 54 LEU A N 10
ATOM 13118 C CA . LEU A 1 54 ? 3.218 4.670 -14.050 1.00 0.00 54 LEU A CA 10
ATOM 13119 C C . LEU A 1 54 ? 4.713 4.626 -14.350 1.00 0.00 54 LEU A C 10
ATOM 13120 O O . LEU A 1 54 ? 5.126 4.248 -15.445 1.00 0.00 54 LEU A O 10
ATOM 13136 N N . GLY A 1 55 ? 5.521 5.014 -13.367 1.00 0.00 55 GLY A N 10
ATOM 13137 C CA . GLY A 1 55 ? 6.961 5.008 -13.545 1.00 0.00 55 GLY A CA 10
ATOM 13138 C C . GLY A 1 55 ? 7.708 5.119 -12.231 1.00 0.00 55 GLY A C 10
ATOM 13139 O O . GLY A 1 55 ? 8.812 4.593 -12.089 1.00 0.00 55 GLY A O 10
ATOM 13143 N N . THR A 1 56 ? 7.105 5.807 -11.265 1.00 0.00 56 THR A N 10
ATOM 13144 C CA . THR A 1 56 ? 7.722 5.988 -9.957 1.00 0.00 56 THR A CA 10
ATOM 13145 C C . THR A 1 56 ? 7.222 4.944 -8.965 1.00 0.00 56 THR A C 10
ATOM 13146 O O . THR A 1 56 ? 7.767 4.803 -7.870 1.00 0.00 56 THR A O 10
ATOM 13157 N N . TYR A 1 57 ? 6.182 4.214 -9.355 1.00 0.00 57 TYR A N 10
ATOM 13158 C CA . TYR A 1 57 ? 5.608 3.184 -8.498 1.00 0.00 57 TYR A CA 10
ATOM 13159 C C . TYR A 1 57 ? 6.457 1.917 -8.524 1.00 0.00 57 TYR A C 10
ATOM 13160 O O . TYR A 1 57 ? 7.156 1.645 -9.500 1.00 0.00 57 TYR A O 10
ATOM 13178 N N . ALA A 1 58 ? 6.391 1.145 -7.444 1.00 0.00 58 ALA A N 10
ATOM 13179 C CA . ALA A 1 58 ? 7.151 -0.094 -7.343 1.00 0.00 58 ALA A CA 10
ATOM 13180 C C . ALA A 1 58 ? 6.473 -1.079 -6.397 1.00 0.00 58 ALA A C 10
ATOM 13181 O O . ALA A 1 58 ? 6.334 -0.812 -5.203 1.00 0.00 58 ALA A O 10
ATOM 13188 N N . SER A 1 59 ? 6.051 -2.218 -6.938 1.00 0.00 59 SER A N 10
ATOM 13189 C CA . SER A 1 59 ? 5.383 -3.240 -6.142 1.00 0.00 59 SER A CA 10
ATOM 13190 C C . SER A 1 59 ? 6.295 -4.445 -5.929 1.00 0.00 59 SER A C 10
ATOM 13191 O O . SER A 1 59 ? 7.103 -4.787 -6.793 1.00 0.00 59 SER A O 10
ATOM 13199 N N . LEU A 1 60 ? 6.158 -5.085 -4.773 1.00 0.00 60 LEU A N 10
ATOM 13200 C CA . LEU A 1 60 ? 6.969 -6.253 -4.444 1.00 0.00 60 LEU A CA 10
ATOM 13201 C C . LEU A 1 60 ? 6.087 -7.460 -4.143 1.00 0.00 60 LEU A C 10
ATOM 13202 O O . LEU A 1 60 ? 6.068 -8.432 -4.900 1.00 0.00 60 LEU A O 10
ATOM 13218 N N . HIS A 1 61 ? 5.357 -7.392 -3.035 1.00 0.00 61 HIS A N 10
ATOM 13219 C CA . HIS A 1 61 ? 4.470 -8.479 -2.635 1.00 0.00 61 HIS A CA 10
ATOM 13220 C C . HIS A 1 61 ? 3.009 -8.056 -2.744 1.00 0.00 61 HIS A C 10
ATOM 13221 O O . HIS A 1 61 ? 2.175 -8.452 -1.931 1.00 0.00 61 HIS A O 10
ATOM 13236 N N . GLY A 1 62 ? 2.705 -7.247 -3.756 1.00 0.00 62 GLY A N 10
ATOM 13237 C CA . GLY A 1 62 ? 1.344 -6.783 -3.952 1.00 0.00 62 GLY A CA 10
ATOM 13238 C C . GLY A 1 62 ? 1.150 -5.349 -3.500 1.00 0.00 62 GLY A C 10
ATOM 13239 O O . GLY A 1 62 ? 0.243 -4.661 -3.969 1.00 0.00 62 GLY A O 10
ATOM 13243 N N . ARG A 1 63 ? 2.002 -4.898 -2.585 1.00 0.00 63 ARG A N 10
ATOM 13244 C CA . ARG A 1 63 ? 1.917 -3.538 -2.068 1.00 0.00 63 ARG A CA 10
ATOM 13245 C C . ARG A 1 63 ? 2.779 -2.587 -2.893 1.00 0.00 63 ARG A C 10
ATOM 13246 O O . ARG A 1 63 ? 3.846 -2.964 -3.378 1.00 0.00 63 ARG A O 10
ATOM 13267 N N . ILE A 1 64 ? 2.308 -1.355 -3.050 1.00 0.00 64 ILE A N 10
ATOM 13268 C CA . ILE A 1 64 ? 3.036 -0.351 -3.816 1.00 0.00 64 ILE A CA 10
ATOM 13269 C C . ILE A 1 64 ? 3.982 0.443 -2.922 1.00 0.00 64 ILE A C 10
ATOM 13270 O O . ILE A 1 64 ? 3.718 0.634 -1.735 1.00 0.00 64 ILE A O 10
ATOM 13286 N N . TYR A 1 65 ? 5.084 0.906 -3.501 1.00 0.00 65 TYR A N 10
ATOM 13287 C CA . TYR A 1 65 ? 6.071 1.680 -2.757 1.00 0.00 65 TYR A CA 10
ATOM 13288 C C . TYR A 1 65 ? 6.760 2.697 -3.662 1.00 0.00 65 TYR A C 10
ATOM 13289 O O . TYR A 1 65 ? 6.867 2.497 -4.872 1.00 0.00 65 TYR A O 10
ATOM 13307 N N . CYS A 1 66 ? 7.227 3.789 -3.065 1.00 0.00 66 CYS A N 10
ATOM 13308 C CA . CYS A 1 66 ? 7.907 4.839 -3.814 1.00 0.00 66 CYS A CA 10
ATOM 13309 C C . CYS A 1 66 ? 9.398 4.538 -3.941 1.00 0.00 66 CYS A C 10
ATOM 13310 O O . CYS A 1 66 ? 10.043 4.124 -2.979 1.00 0.00 66 CYS A O 10
ATOM 13317 N N . LYS A 1 67 ? 9.939 4.751 -5.136 1.00 0.00 67 LYS A N 10
ATOM 13318 C CA . LYS A 1 67 ? 11.353 4.505 -5.391 1.00 0.00 67 LYS A CA 10
ATOM 13319 C C . LYS A 1 67 ? 12.169 4.644 -4.110 1.00 0.00 67 LYS A C 10
ATOM 13320 O O . LYS A 1 67 ? 12.873 3.725 -3.691 1.00 0.00 67 LYS A O 10
ATOM 13339 N N . PRO A 1 68 ? 12.072 5.818 -3.469 1.00 0.00 68 PRO A N 10
ATOM 13340 C CA . PRO A 1 68 ? 12.793 6.104 -2.225 1.00 0.00 68 PRO A CA 10
ATOM 13341 C C . PRO A 1 68 ? 12.647 4.984 -1.201 1.00 0.00 68 PRO A C 10
ATOM 13342 O O . PRO A 1 68 ? 13.615 4.297 -0.875 1.00 0.00 68 PRO A O 10
ATOM 13353 N N . HIS A 1 69 ? 11.430 4.804 -0.696 1.00 0.00 69 HIS A N 10
ATOM 13354 C CA . HIS A 1 69 ? 11.157 3.766 0.291 1.00 0.00 69 HIS A CA 10
ATOM 13355 C C . HIS A 1 69 ? 11.493 2.385 -0.266 1.00 0.00 69 HIS A C 10
ATOM 13356 O O . HIS A 1 69 ? 12.069 1.548 0.429 1.00 0.00 69 HIS A O 10
ATOM 13370 N N . PHE A 1 70 ? 11.127 2.154 -1.522 1.00 0.00 70 PHE A N 10
ATOM 13371 C CA . PHE A 1 70 ? 11.388 0.875 -2.172 1.00 0.00 70 PHE A CA 10
ATOM 13372 C C . PHE A 1 70 ? 12.865 0.507 -2.075 1.00 0.00 70 PHE A C 10
ATOM 13373 O O . PHE A 1 70 ? 13.235 -0.443 -1.385 1.00 0.00 70 PHE A O 10
ATOM 13390 N N . ASN A 1 71 ? 13.705 1.265 -2.771 1.00 0.00 71 ASN A N 10
ATOM 13391 C CA . ASN A 1 71 ? 15.142 1.019 -2.765 1.00 0.00 71 ASN A CA 10
ATOM 13392 C C . ASN A 1 71 ? 15.681 0.975 -1.338 1.00 0.00 71 ASN A C 10
ATOM 13393 O O . ASN A 1 71 ? 16.644 0.265 -1.050 1.00 0.00 71 ASN A O 10
ATOM 13404 N N . GLN A 1 72 ? 15.051 1.738 -0.450 1.00 0.00 72 GLN A N 10
ATOM 13405 C CA . GLN A 1 72 ? 15.467 1.786 0.946 1.00 0.00 72 GLN A CA 10
ATOM 13406 C C . GLN A 1 72 ? 15.198 0.455 1.640 1.00 0.00 72 GLN A C 10
ATOM 13407 O O . GLN A 1 72 ? 16.127 -0.274 1.991 1.00 0.00 72 GLN A O 10
ATOM 13421 N N . LEU A 1 73 ? 13.922 0.144 1.837 1.00 0.00 73 LEU A N 10
ATOM 13422 C CA . LEU A 1 73 ? 13.530 -1.101 2.490 1.00 0.00 73 LEU A CA 10
ATOM 13423 C C . LEU A 1 73 ? 14.030 -2.309 1.705 1.00 0.00 73 LEU A C 10
ATOM 13424 O O . LEU A 1 73 ? 14.377 -3.338 2.284 1.00 0.00 73 LEU A O 10
ATOM 13440 N N . PHE A 1 74 ? 14.066 -2.176 0.383 1.00 0.00 74 PHE A N 10
ATOM 13441 C CA . PHE A 1 74 ? 14.525 -3.256 -0.482 1.00 0.00 74 PHE A CA 10
ATOM 13442 C C . PHE A 1 74 ? 16.047 -3.362 -0.458 1.00 0.00 74 PHE A C 10
ATOM 13443 O O . PHE A 1 74 ? 16.604 -4.393 -0.079 1.00 0.00 74 PHE A O 10
ATOM 13460 N N . LYS A 1 75 ? 16.716 -2.289 -0.865 1.00 0.00 75 LYS A N 10
ATOM 13461 C CA . LYS A 1 75 ? 18.173 -2.258 -0.891 1.00 0.00 75 LYS A CA 10
ATOM 13462 C C . LYS A 1 75 ? 18.737 -2.026 0.507 1.00 0.00 75 LYS A C 10
ATOM 13463 O O . LYS A 1 75 ? 18.118 -1.356 1.333 1.00 0.00 75 LYS A O 10
ATOM 13482 N N . SER A 1 76 ? 19.916 -2.584 0.764 1.00 0.00 76 SER A N 10
ATOM 13483 C CA . SER A 1 76 ? 20.563 -2.439 2.064 1.00 0.00 76 SER A CA 10
ATOM 13484 C C . SER A 1 76 ? 22.065 -2.683 1.953 1.00 0.00 76 SER A C 10
ATOM 13485 O O . SER A 1 76 ? 22.575 -3.019 0.884 1.00 0.00 76 SER A O 10
ATOM 13493 N N . LYS A 1 77 ? 22.769 -2.510 3.066 1.00 0.00 77 LYS A N 10
ATOM 13494 C CA . LYS A 1 77 ? 24.213 -2.711 3.098 1.00 0.00 77 LYS A CA 10
ATOM 13495 C C . LYS A 1 77 ? 24.554 -4.141 3.503 1.00 0.00 77 LYS A C 10
ATOM 13496 O O . LYS A 1 77 ? 24.527 -4.485 4.684 1.00 0.00 77 LYS A O 10
ATOM 13515 N N . GLY A 1 78 ? 24.878 -4.971 2.516 1.00 0.00 78 GLY A N 10
ATOM 13516 C CA . GLY A 1 78 ? 25.222 -6.353 2.791 1.00 0.00 78 GLY A CA 10
ATOM 13517 C C . GLY A 1 78 ? 24.662 -7.308 1.755 1.00 0.00 78 GLY A C 10
ATOM 13518 O O . GLY A 1 78 ? 24.347 -6.904 0.636 1.00 0.00 78 GLY A O 10
ATOM 13522 N N . ASN A 1 79 ? 24.540 -8.578 2.126 1.00 0.00 79 ASN A N 10
ATOM 13523 C CA . ASN A 1 79 ? 24.017 -9.593 1.219 1.00 0.00 79 ASN A CA 10
ATOM 13524 C C . ASN A 1 79 ? 22.729 -10.200 1.767 1.00 0.00 79 ASN A C 10
ATOM 13525 O O . ASN A 1 79 ? 22.641 -10.534 2.949 1.00 0.00 79 ASN A O 10
ATOM 13536 N N . TYR A 1 80 ? 21.733 -10.340 0.900 1.00 0.00 80 TYR A N 10
ATOM 13537 C CA . TYR A 1 80 ? 20.448 -10.906 1.296 1.00 0.00 80 TYR A CA 10
ATOM 13538 C C . TYR A 1 80 ? 19.781 -11.618 0.123 1.00 0.00 80 TYR A C 10
ATOM 13539 O O . TYR A 1 80 ? 20.279 -11.584 -1.002 1.00 0.00 80 TYR A O 10
ATOM 13557 N N . ASP A 1 81 ? 18.651 -12.261 0.396 1.00 0.00 81 ASP A N 10
ATOM 13558 C CA . ASP A 1 81 ? 17.913 -12.981 -0.636 1.00 0.00 81 ASP A CA 10
ATOM 13559 C C . ASP A 1 81 ? 16.409 -12.829 -0.433 1.00 0.00 81 ASP A C 10
ATOM 13560 O O . ASP A 1 81 ? 15.940 -12.648 0.690 1.00 0.00 81 ASP A O 10
ATOM 13569 N N . GLU A 1 82 ? 15.659 -12.904 -1.528 1.00 0.00 82 GLU A N 10
ATOM 13570 C CA . GLU A 1 82 ? 14.208 -12.773 -1.470 1.00 0.00 82 GLU A CA 10
ATOM 13571 C C . GLU A 1 82 ? 13.526 -14.005 -2.059 1.00 0.00 82 GLU A C 10
ATOM 13572 O O . GLU A 1 82 ? 12.536 -13.895 -2.781 1.00 0.00 82 GLU A O 10
ATOM 13584 N N . GLY A 1 83 ? 14.065 -15.180 -1.745 1.00 0.00 83 GLY A N 10
ATOM 13585 C CA . GLY A 1 83 ? 13.497 -16.415 -2.251 1.00 0.00 83 GLY A CA 10
ATOM 13586 C C . GLY A 1 83 ? 11.982 -16.402 -2.246 1.00 0.00 83 GLY A C 10
ATOM 13587 O O . GLY A 1 83 ? 11.353 -16.075 -3.254 1.00 0.00 83 GLY A O 10
ATOM 13591 N N . PHE A 1 84 ? 11.392 -16.759 -1.110 1.00 0.00 84 PHE A N 10
ATOM 13592 C CA . PHE A 1 84 ? 9.940 -16.789 -0.979 1.00 0.00 84 PHE A CA 10
ATOM 13593 C C . PHE A 1 84 ? 9.330 -15.448 -1.377 1.00 0.00 84 PHE A C 10
ATOM 13594 O O . PHE A 1 84 ? 9.769 -14.394 -0.919 1.00 0.00 84 PHE A O 10
ATOM 13611 N N . GLY A 1 85 ? 8.314 -15.497 -2.233 1.00 0.00 85 GLY A N 10
ATOM 13612 C CA . GLY A 1 85 ? 7.660 -14.281 -2.679 1.00 0.00 85 GLY A CA 10
ATOM 13613 C C . GLY A 1 85 ? 6.645 -14.537 -3.775 1.00 0.00 85 GLY A C 10
ATOM 13614 O O . GLY A 1 85 ? 6.957 -14.415 -4.960 1.00 0.00 85 GLY A O 10
ATOM 13618 N N . SER A 1 86 ? 5.427 -14.893 -3.381 1.00 0.00 86 SER A N 10
ATOM 13619 C CA . SER A 1 86 ? 4.364 -15.172 -4.340 1.00 0.00 86 SER A CA 10
ATOM 13620 C C . SER A 1 86 ? 3.429 -13.975 -4.479 1.00 0.00 86 SER A C 10
ATOM 13621 O O . SER A 1 86 ? 3.348 -13.130 -3.588 1.00 0.00 86 SER A O 10
ATOM 13629 N N . GLY A 1 87 ? 2.725 -13.909 -5.605 1.00 0.00 87 GLY A N 10
ATOM 13630 C CA . GLY A 1 87 ? 1.806 -12.811 -5.841 1.00 0.00 87 GLY A CA 10
ATOM 13631 C C . GLY A 1 87 ? 0.612 -13.225 -6.679 1.00 0.00 87 GLY A C 10
ATOM 13632 O O . GLY A 1 87 ? 0.733 -13.994 -7.633 1.00 0.00 87 GLY A O 10
ATOM 13636 N N . PRO A 1 88 ? -0.574 -12.711 -6.322 1.00 0.00 88 PRO A N 10
ATOM 13637 C CA . PRO A 1 88 ? -1.817 -13.019 -7.034 1.00 0.00 88 PRO A CA 10
ATOM 13638 C C . PRO A 1 88 ? -1.857 -12.398 -8.426 1.00 0.00 88 PRO A C 10
ATOM 13639 O O . PRO A 1 88 ? -1.285 -11.333 -8.658 1.00 0.00 88 PRO A O 10
ATOM 13650 N N . SER A 1 89 ? -2.536 -13.071 -9.350 1.00 0.00 89 SER A N 10
ATOM 13651 C CA . SER A 1 89 ? -2.647 -12.586 -10.721 1.00 0.00 89 SER A CA 10
ATOM 13652 C C . SER A 1 89 ? -3.937 -13.080 -11.368 1.00 0.00 89 SER A C 10
ATOM 13653 O O . SER A 1 89 ? -4.500 -14.096 -10.960 1.00 0.00 89 SER A O 10
ATOM 13661 N N . SER A 1 90 ? -4.400 -12.353 -12.381 1.00 0.00 90 SER A N 10
ATOM 13662 C CA . SER A 1 90 ? -5.625 -12.714 -13.084 1.00 0.00 90 SER A CA 10
ATOM 13663 C C . SER A 1 90 ? -5.610 -12.178 -14.512 1.00 0.00 90 SER A C 10
ATOM 13664 O O . SER A 1 90 ? -4.886 -11.235 -14.825 1.00 0.00 90 SER A O 10
ATOM 13672 N N . GLY A 1 91 ? -6.417 -12.789 -15.375 1.00 0.00 91 GLY A N 10
ATOM 13673 C CA . GLY A 1 91 ? -6.481 -12.361 -16.760 1.00 0.00 91 GLY A CA 10
ATOM 13674 C C . GLY A 1 91 ? -6.571 -10.854 -16.898 1.00 0.00 91 GLY A C 10
ATOM 13675 O O . GLY A 1 91 ? -6.180 -10.323 -17.936 1.00 0.00 91 GLY A O 10
ATOM 13681 N N . GLY A 1 1 ? -19.815 -30.150 -1.499 1.00 0.00 1 GLY A N 11
ATOM 13682 C CA . GLY A 1 1 ? -19.557 -31.437 -2.117 1.00 0.00 1 GLY A CA 11
ATOM 13683 C C . GLY A 1 1 ? -18.579 -31.340 -3.271 1.00 0.00 1 GLY A C 11
ATOM 13684 O O . GLY A 1 1 ? -17.774 -30.411 -3.335 1.00 0.00 1 GLY A O 11
ATOM 13688 N N . SER A 1 2 ? -18.647 -32.302 -4.185 1.00 0.00 2 SER A N 11
ATOM 13689 C CA . SER A 1 2 ? -17.756 -32.324 -5.340 1.00 0.00 2 SER A CA 11
ATOM 13690 C C . SER A 1 2 ? -18.483 -31.852 -6.596 1.00 0.00 2 SER A C 11
ATOM 13691 O O . SER A 1 2 ? -19.080 -32.651 -7.318 1.00 0.00 2 SER A O 11
ATOM 13699 N N . SER A 1 3 ? -18.427 -30.549 -6.849 1.00 0.00 3 SER A N 11
ATOM 13700 C CA . SER A 1 3 ? -19.083 -29.968 -8.015 1.00 0.00 3 SER A CA 11
ATOM 13701 C C . SER A 1 3 ? -18.531 -28.577 -8.312 1.00 0.00 3 SER A C 11
ATOM 13702 O O . SER A 1 3 ? -17.713 -28.048 -7.561 1.00 0.00 3 SER A O 11
ATOM 13710 N N . GLY A 1 4 ? -18.986 -27.990 -9.415 1.00 0.00 4 GLY A N 11
ATOM 13711 C CA . GLY A 1 4 ? -18.527 -26.666 -9.793 1.00 0.00 4 GLY A CA 11
ATOM 13712 C C . GLY A 1 4 ? -19.669 -25.744 -10.173 1.00 0.00 4 GLY A C 11
ATOM 13713 O O . GLY A 1 4 ? -20.383 -25.997 -11.143 1.00 0.00 4 GLY A O 11
ATOM 13717 N N . SER A 1 5 ? -19.842 -24.672 -9.407 1.00 0.00 5 SER A N 11
ATOM 13718 C CA . SER A 1 5 ? -20.908 -23.711 -9.665 1.00 0.00 5 SER A CA 11
ATOM 13719 C C . SER A 1 5 ? -20.528 -22.326 -9.151 1.00 0.00 5 SER A C 11
ATOM 13720 O O . SER A 1 5 ? -19.485 -22.150 -8.521 1.00 0.00 5 SER A O 11
ATOM 13728 N N . SER A 1 6 ? -21.383 -21.345 -9.425 1.00 0.00 6 SER A N 11
ATOM 13729 C CA . SER A 1 6 ? -21.136 -19.974 -8.994 1.00 0.00 6 SER A CA 11
ATOM 13730 C C . SER A 1 6 ? -22.445 -19.200 -8.869 1.00 0.00 6 SER A C 11
ATOM 13731 O O . SER A 1 6 ? -23.254 -19.174 -9.795 1.00 0.00 6 SER A O 11
ATOM 13739 N N . GLY A 1 7 ? -22.645 -18.570 -7.715 1.00 0.00 7 GLY A N 11
ATOM 13740 C CA . GLY A 1 7 ? -23.857 -17.804 -7.489 1.00 0.00 7 GLY A CA 11
ATOM 13741 C C . GLY A 1 7 ? -23.644 -16.654 -6.526 1.00 0.00 7 GLY A C 11
ATOM 13742 O O . GLY A 1 7 ? -23.876 -16.791 -5.325 1.00 0.00 7 GLY A O 11
ATOM 13746 N N . MET A 1 8 ? -23.200 -15.517 -7.052 1.00 0.00 8 MET A N 11
ATOM 13747 C CA . MET A 1 8 ? -22.955 -14.338 -6.229 1.00 0.00 8 MET A CA 11
ATOM 13748 C C . MET A 1 8 ? -23.393 -13.069 -6.954 1.00 0.00 8 MET A C 11
ATOM 13749 O O . MET A 1 8 ? -23.110 -12.889 -8.138 1.00 0.00 8 MET A O 11
ATOM 13763 N N . LYS A 1 9 ? -24.084 -12.191 -6.235 1.00 0.00 9 LYS A N 11
ATOM 13764 C CA . LYS A 1 9 ? -24.560 -10.938 -6.808 1.00 0.00 9 LYS A CA 11
ATOM 13765 C C . LYS A 1 9 ? -23.395 -10.099 -7.325 1.00 0.00 9 LYS A C 11
ATOM 13766 O O . LYS A 1 9 ? -22.544 -9.658 -6.553 1.00 0.00 9 LYS A O 11
ATOM 13785 N N . PHE A 1 10 ? -23.365 -9.881 -8.636 1.00 0.00 10 PHE A N 11
ATOM 13786 C CA . PHE A 1 10 ? -22.305 -9.094 -9.255 1.00 0.00 10 PHE A CA 11
ATOM 13787 C C . PHE A 1 10 ? -22.838 -8.309 -10.450 1.00 0.00 10 PHE A C 11
ATOM 13788 O O . PHE A 1 10 ? -23.871 -8.656 -11.022 1.00 0.00 10 PHE A O 11
ATOM 13805 N N . GLN A 1 11 ? -22.126 -7.250 -10.820 1.00 0.00 11 GLN A N 11
ATOM 13806 C CA . GLN A 1 11 ? -22.527 -6.415 -11.946 1.00 0.00 11 GLN A CA 11
ATOM 13807 C C . GLN A 1 11 ? -22.709 -7.252 -13.207 1.00 0.00 11 GLN A C 11
ATOM 13808 O O . GLN A 1 11 ? -22.037 -8.266 -13.393 1.00 0.00 11 GLN A O 11
ATOM 13822 N N . ALA A 1 12 ? -23.623 -6.821 -14.071 1.00 0.00 12 ALA A N 11
ATOM 13823 C CA . ALA A 1 12 ? -23.892 -7.530 -15.316 1.00 0.00 12 ALA A CA 11
ATOM 13824 C C . ALA A 1 12 ? -22.647 -7.589 -16.194 1.00 0.00 12 ALA A C 11
ATOM 13825 O O . ALA A 1 12 ? -22.136 -8.662 -16.518 1.00 0.00 12 ALA A O 11
ATOM 13832 N N . PRO A 1 13 ? -22.144 -6.410 -16.590 1.00 0.00 13 PRO A N 11
ATOM 13833 C CA . PRO A 1 13 ? -20.953 -6.302 -17.437 1.00 0.00 13 PRO A CA 11
ATOM 13834 C C . PRO A 1 13 ? -19.680 -6.708 -16.701 1.00 0.00 13 PRO A C 11
ATOM 13835 O O . PRO A 1 13 ? -18.583 -6.636 -17.254 1.00 0.00 13 PRO A O 11
ATOM 13846 N N . ALA A 1 14 ? -19.835 -7.134 -15.452 1.00 0.00 14 ALA A N 11
ATOM 13847 C CA . ALA A 1 14 ? -18.698 -7.554 -14.642 1.00 0.00 14 ALA A CA 11
ATOM 13848 C C . ALA A 1 14 ? -17.601 -6.494 -14.645 1.00 0.00 14 ALA A C 11
ATOM 13849 O O . ALA A 1 14 ? -16.443 -6.787 -14.945 1.00 0.00 14 ALA A O 11
ATOM 13856 N N . ARG A 1 15 ? -17.973 -5.263 -14.309 1.00 0.00 15 ARG A N 11
ATOM 13857 C CA . ARG A 1 15 ? -17.020 -4.160 -14.274 1.00 0.00 15 ARG A CA 11
ATOM 13858 C C . ARG A 1 15 ? -15.746 -4.565 -13.538 1.00 0.00 15 ARG A C 11
ATOM 13859 O O . ARG A 1 15 ? -15.679 -5.637 -12.939 1.00 0.00 15 ARG A O 11
ATOM 13880 N N . GLU A 1 16 ? -14.739 -3.698 -13.589 1.00 0.00 16 GLU A N 11
ATOM 13881 C CA . GLU A 1 16 ? -13.468 -3.967 -12.928 1.00 0.00 16 GLU A CA 11
ATOM 13882 C C . GLU A 1 16 ? -13.500 -3.500 -11.475 1.00 0.00 16 GLU A C 11
ATOM 13883 O O . GLU A 1 16 ? -14.303 -2.643 -11.103 1.00 0.00 16 GLU A O 11
ATOM 13895 N N . THR A 1 17 ? -12.622 -4.071 -10.656 1.00 0.00 17 THR A N 11
ATOM 13896 C CA . THR A 1 17 ? -12.551 -3.717 -9.245 1.00 0.00 17 THR A CA 11
ATOM 13897 C C . THR A 1 17 ? -11.149 -3.253 -8.864 1.00 0.00 17 THR A C 11
ATOM 13898 O O . THR A 1 17 ? -10.158 -3.700 -9.442 1.00 0.00 17 THR A O 11
ATOM 13909 N N . CYS A 1 18 ? -11.073 -2.353 -7.889 1.00 0.00 18 CYS A N 11
ATOM 13910 C CA . CYS A 1 18 ? -9.793 -1.828 -7.431 1.00 0.00 18 CYS A CA 11
ATOM 13911 C C . CYS A 1 18 ? -9.113 -2.807 -6.479 1.00 0.00 18 CYS A C 11
ATOM 13912 O O . CYS A 1 18 ? -9.759 -3.399 -5.614 1.00 0.00 18 CYS A O 11
ATOM 13919 N N . VAL A 1 19 ? -7.804 -2.972 -6.644 1.00 0.00 19 VAL A N 11
ATOM 13920 C CA . VAL A 1 19 ? -7.035 -3.877 -5.799 1.00 0.00 19 VAL A CA 11
ATOM 13921 C C . VAL A 1 19 ? -6.523 -3.164 -4.552 1.00 0.00 19 VAL A C 11
ATOM 13922 O O . VAL A 1 19 ? -5.660 -3.679 -3.842 1.00 0.00 19 VAL A O 11
ATOM 13935 N N . GLU A 1 20 ? -7.063 -1.977 -4.292 1.00 0.00 20 GLU A N 11
ATOM 13936 C CA . GLU A 1 20 ? -6.660 -1.193 -3.131 1.00 0.00 20 GLU A CA 11
ATOM 13937 C C . GLU A 1 20 ? -7.834 -0.991 -2.177 1.00 0.00 20 GLU A C 11
ATOM 13938 O O . GLU A 1 20 ? -7.758 -1.341 -0.999 1.00 0.00 20 GLU A O 11
ATOM 13950 N N . CYS A 1 21 ? -8.918 -0.424 -2.695 1.00 0.00 21 CYS A N 11
ATOM 13951 C CA . CYS A 1 21 ? -10.108 -0.173 -1.891 1.00 0.00 21 CYS A CA 11
ATOM 13952 C C . CYS A 1 21 ? -11.157 -1.257 -2.120 1.00 0.00 21 CYS A C 11
ATOM 13953 O O . CYS A 1 21 ? -12.104 -1.391 -1.345 1.00 0.00 21 CYS A O 11
ATOM 13960 N N . GLN A 1 22 ? -10.981 -2.026 -3.190 1.00 0.00 22 GLN A N 11
ATOM 13961 C CA . GLN A 1 22 ? -11.913 -3.097 -3.521 1.00 0.00 22 GLN A CA 11
ATOM 13962 C C . GLN A 1 22 ? -13.333 -2.559 -3.662 1.00 0.00 22 GLN A C 11
ATOM 13963 O O . GLN A 1 22 ? -14.281 -3.125 -3.116 1.00 0.00 22 GLN A O 11
ATOM 13977 N N . LYS A 1 23 ? -13.475 -1.462 -4.398 1.00 0.00 23 LYS A N 11
ATOM 13978 C CA . LYS A 1 23 ? -14.779 -0.847 -4.613 1.00 0.00 23 LYS A CA 11
ATOM 13979 C C . LYS A 1 23 ? -15.265 -1.085 -6.039 1.00 0.00 23 LYS A C 11
ATOM 13980 O O . LYS A 1 23 ? -16.101 -1.957 -6.284 1.00 0.00 23 LYS A O 11
ATOM 13999 N N . THR A 1 24 ? -14.736 -0.307 -6.978 1.00 0.00 24 THR A N 11
ATOM 14000 C CA . THR A 1 24 ? -15.116 -0.434 -8.379 1.00 0.00 24 THR A CA 11
ATOM 14001 C C . THR A 1 24 ? -14.318 0.525 -9.255 1.00 0.00 24 THR A C 11
ATOM 14002 O O . THR A 1 24 ? -14.351 1.739 -9.053 1.00 0.00 24 THR A O 11
ATOM 14013 N N . VAL A 1 25 ? -13.600 -0.027 -10.228 1.00 0.00 25 VAL A N 11
ATOM 14014 C CA . VAL A 1 25 ? -12.794 0.780 -11.136 1.00 0.00 25 VAL A CA 11
ATOM 14015 C C . VAL A 1 25 ? -13.491 0.956 -12.480 1.00 0.00 25 VAL A C 11
ATOM 14016 O O . VAL A 1 25 ? -13.752 -0.017 -13.188 1.00 0.00 25 VAL A O 11
ATOM 14029 N N . TYR A 1 26 ? -13.789 2.203 -12.827 1.00 0.00 26 TYR A N 11
ATOM 14030 C CA . TYR A 1 26 ? -14.458 2.508 -14.086 1.00 0.00 26 TYR A CA 11
ATOM 14031 C C . TYR A 1 26 ? -13.452 2.595 -15.230 1.00 0.00 26 TYR A C 11
ATOM 14032 O O . TYR A 1 26 ? -12.248 2.751 -15.022 1.00 0.00 26 TYR A O 11
ATOM 14050 N N . PRO A 1 27 ? -13.956 2.493 -16.469 1.00 0.00 27 PRO A N 11
ATOM 14051 C CA . PRO A 1 27 ? -13.120 2.559 -17.671 1.00 0.00 27 PRO A CA 11
ATOM 14052 C C . PRO A 1 27 ? -12.556 3.956 -17.910 1.00 0.00 27 PRO A C 11
ATOM 14053 O O . PRO A 1 27 ? -11.920 4.212 -18.931 1.00 0.00 27 PRO A O 11
ATOM 14064 N N . MET A 1 28 ? -12.794 4.855 -16.960 1.00 0.00 28 MET A N 11
ATOM 14065 C CA . MET A 1 28 ? -12.308 6.226 -17.068 1.00 0.00 28 MET A CA 11
ATOM 14066 C C . MET A 1 28 ? -11.215 6.497 -16.039 1.00 0.00 28 MET A C 11
ATOM 14067 O O . MET A 1 28 ? -10.440 7.442 -16.180 1.00 0.00 28 MET A O 11
ATOM 14081 N N . GLU A 1 29 ? -11.159 5.662 -15.007 1.00 0.00 29 GLU A N 11
ATOM 14082 C CA . GLU A 1 29 ? -10.161 5.814 -13.955 1.00 0.00 29 GLU A CA 11
ATOM 14083 C C . GLU A 1 29 ? -9.391 4.513 -13.743 1.00 0.00 29 GLU A C 11
ATOM 14084 O O . GLU A 1 29 ? -8.784 4.303 -12.693 1.00 0.00 29 GLU A O 11
ATOM 14096 N N . ARG A 1 30 ? -9.422 3.644 -14.748 1.00 0.00 30 ARG A N 11
ATOM 14097 C CA . ARG A 1 30 ? -8.729 2.364 -14.672 1.00 0.00 30 ARG A CA 11
ATOM 14098 C C . ARG A 1 30 ? -7.241 2.532 -14.966 1.00 0.00 30 ARG A C 11
ATOM 14099 O O . ARG A 1 30 ? -6.819 2.502 -16.123 1.00 0.00 30 ARG A O 11
ATOM 14120 N N . LEU A 1 31 ? -6.452 2.710 -13.913 1.00 0.00 31 LEU A N 11
ATOM 14121 C CA . LEU A 1 31 ? -5.011 2.884 -14.057 1.00 0.00 31 LEU A CA 11
ATOM 14122 C C . LEU A 1 31 ? -4.282 1.555 -13.883 1.00 0.00 31 LEU A C 11
ATOM 14123 O O . LEU A 1 31 ? -4.208 1.016 -12.778 1.00 0.00 31 LEU A O 11
ATOM 14139 N N . LEU A 1 32 ? -3.743 1.034 -14.979 1.00 0.00 32 LEU A N 11
ATOM 14140 C CA . LEU A 1 32 ? -3.017 -0.232 -14.948 1.00 0.00 32 LEU A CA 11
ATOM 14141 C C . LEU A 1 32 ? -1.686 -0.077 -14.221 1.00 0.00 32 LEU A C 11
ATOM 14142 O O . LEU A 1 32 ? -0.878 0.787 -14.561 1.00 0.00 32 LEU A O 11
ATOM 14158 N N . ALA A 1 33 ? -1.462 -0.922 -13.220 1.00 0.00 33 ALA A N 11
ATOM 14159 C CA . ALA A 1 33 ? -0.227 -0.882 -12.447 1.00 0.00 33 ALA A CA 11
ATOM 14160 C C . ALA A 1 33 ? 0.148 -2.270 -11.940 1.00 0.00 33 ALA A C 11
ATOM 14161 O O . ALA A 1 33 ? -0.597 -2.886 -11.179 1.00 0.00 33 ALA A O 11
ATOM 14168 N N . ASN A 1 34 ? 1.309 -2.758 -12.367 1.00 0.00 34 ASN A N 11
ATOM 14169 C CA . ASN A 1 34 ? 1.782 -4.075 -11.956 1.00 0.00 34 ASN A CA 11
ATOM 14170 C C . ASN A 1 34 ? 0.828 -5.168 -12.428 1.00 0.00 34 ASN A C 11
ATOM 14171 O O . ASN A 1 34 ? 0.582 -6.140 -11.716 1.00 0.00 34 ASN A O 11
ATOM 14182 N N . GLN A 1 35 ? 0.295 -4.999 -13.634 1.00 0.00 35 GLN A N 11
ATOM 14183 C CA . GLN A 1 35 ? -0.632 -5.971 -14.202 1.00 0.00 35 GLN A CA 11
ATOM 14184 C C . GLN A 1 35 ? -1.867 -6.125 -13.320 1.00 0.00 35 GLN A C 11
ATOM 14185 O O . GLN A 1 35 ? -2.351 -7.235 -13.103 1.00 0.00 35 GLN A O 11
ATOM 14199 N N . GLN A 1 36 ? -2.371 -5.003 -12.815 1.00 0.00 36 GLN A N 11
ATOM 14200 C CA . GLN A 1 36 ? -3.549 -5.014 -11.956 1.00 0.00 36 GLN A CA 11
ATOM 14201 C C . GLN A 1 36 ? -4.293 -3.685 -12.035 1.00 0.00 36 GLN A C 11
ATOM 14202 O O . GLN A 1 36 ? -3.709 -2.654 -12.369 1.00 0.00 36 GLN A O 11
ATOM 14216 N N . VAL A 1 37 ? -5.585 -3.716 -11.725 1.00 0.00 37 VAL A N 11
ATOM 14217 C CA . VAL A 1 37 ? -6.409 -2.514 -11.759 1.00 0.00 37 VAL A CA 11
ATOM 14218 C C . VAL A 1 37 ? -6.175 -1.651 -10.524 1.00 0.00 37 VAL A C 11
ATOM 14219 O O . VAL A 1 37 ? -6.300 -2.121 -9.393 1.00 0.00 37 VAL A O 11
ATOM 14232 N N . PHE A 1 38 ? -5.834 -0.386 -10.748 1.00 0.00 38 PHE A N 11
ATOM 14233 C CA . PHE A 1 38 ? -5.582 0.543 -9.653 1.00 0.00 38 PHE A CA 11
ATO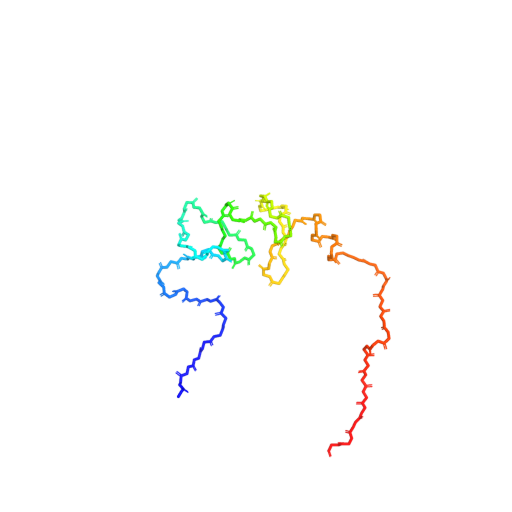M 14234 C C . PHE A 1 38 ? -6.240 1.893 -9.923 1.00 0.00 38 PHE A C 11
ATOM 14235 O O . PHE A 1 38 ? -6.341 2.329 -11.070 1.00 0.00 38 PHE A O 11
ATOM 14252 N N . HIS A 1 39 ? -6.686 2.551 -8.858 1.00 0.00 39 HIS A N 11
ATOM 14253 C CA . HIS A 1 39 ? -7.335 3.852 -8.979 1.00 0.00 39 HIS A CA 11
ATOM 14254 C C . HIS A 1 39 ? -6.299 4.965 -9.104 1.00 0.00 39 HIS A C 11
ATOM 14255 O O . HIS A 1 39 ? -5.309 4.989 -8.373 1.00 0.00 39 HIS A O 11
ATOM 14269 N N . ILE A 1 40 ? -6.535 5.884 -10.034 1.00 0.00 40 ILE A N 11
ATOM 14270 C CA . ILE A 1 40 ? -5.623 6.999 -10.254 1.00 0.00 40 ILE A CA 11
ATOM 14271 C C . ILE A 1 40 ? -5.327 7.733 -8.950 1.00 0.00 40 ILE A C 11
ATOM 14272 O O . ILE A 1 40 ? -4.384 8.520 -8.870 1.00 0.00 40 ILE A O 11
ATOM 14288 N N . SER A 1 41 ? -6.137 7.466 -7.931 1.00 0.00 41 SER A N 11
ATOM 14289 C CA . SER A 1 41 ? -5.963 8.102 -6.630 1.00 0.00 41 SER A CA 11
ATOM 14290 C C . SER A 1 41 ? -5.357 7.127 -5.625 1.00 0.00 41 SER A C 11
ATOM 14291 O O . SER A 1 41 ? -4.407 7.459 -4.916 1.00 0.00 41 SER A O 11
ATOM 14299 N N . CYS A 1 42 ? -5.913 5.922 -5.571 1.00 0.00 42 CYS A N 11
ATOM 14300 C CA . CYS A 1 42 ? -5.430 4.897 -4.654 1.00 0.00 42 CYS A CA 11
ATOM 14301 C C . CYS A 1 42 ? -3.937 4.652 -4.849 1.00 0.00 42 CYS A C 11
ATOM 14302 O O . CYS A 1 42 ? -3.207 4.400 -3.890 1.00 0.00 42 CYS A O 11
ATOM 14309 N N . PHE A 1 43 ? -3.489 4.729 -6.098 1.00 0.00 43 PHE A N 11
ATOM 14310 C CA . PHE A 1 43 ? -2.083 4.515 -6.421 1.00 0.00 43 PHE A CA 11
ATOM 14311 C C . PHE A 1 43 ? -1.182 5.314 -5.483 1.00 0.00 43 PHE A C 11
ATOM 14312 O O . PHE A 1 43 ? -0.816 6.452 -5.776 1.00 0.00 43 PHE A O 11
ATOM 14329 N N . ARG A 1 44 ? -0.830 4.709 -4.353 1.00 0.00 44 ARG A N 11
ATOM 14330 C CA . ARG A 1 44 ? 0.025 5.364 -3.370 1.00 0.00 44 ARG A CA 11
ATOM 14331 C C . ARG A 1 44 ? 1.000 4.368 -2.749 1.00 0.00 44 ARG A C 11
ATOM 14332 O O . ARG A 1 44 ? 0.889 3.159 -2.960 1.00 0.00 44 ARG A O 11
ATOM 14353 N N . CYS A 1 45 ? 1.956 4.883 -1.984 1.00 0.00 45 CYS A N 11
ATOM 14354 C CA . CYS A 1 45 ? 2.952 4.040 -1.332 1.00 0.00 45 CYS A CA 11
ATOM 14355 C C . CYS A 1 45 ? 2.378 3.392 -0.075 1.00 0.00 45 CYS A C 11
ATOM 14356 O O . CYS A 1 45 ? 1.586 4.002 0.643 1.00 0.00 45 CYS A O 11
ATOM 14363 N N . SER A 1 46 ? 2.784 2.153 0.183 1.00 0.00 46 SER A N 11
ATOM 14364 C CA . SER A 1 46 ? 2.307 1.421 1.351 1.00 0.00 46 SER A CA 11
ATOM 14365 C C . SER A 1 46 ? 3.112 1.795 2.592 1.00 0.00 46 SER A C 11
ATOM 14366 O O . SER A 1 46 ? 3.176 1.033 3.557 1.00 0.00 46 SER A O 11
ATOM 14374 N N . TYR A 1 47 ? 3.723 2.974 2.559 1.00 0.00 47 TYR A N 11
ATOM 14375 C CA . TYR A 1 47 ? 4.526 3.450 3.680 1.00 0.00 47 TYR A CA 11
ATOM 14376 C C . TYR A 1 47 ? 4.194 4.902 4.009 1.00 0.00 47 TYR A C 11
ATOM 14377 O O . TYR A 1 47 ? 3.787 5.220 5.127 1.00 0.00 47 TYR A O 11
ATOM 14395 N N . CYS A 1 48 ? 4.371 5.780 3.027 1.00 0.00 48 CYS A N 11
ATOM 14396 C CA . CYS A 1 48 ? 4.091 7.199 3.210 1.00 0.00 48 CYS A CA 11
ATOM 14397 C C . CYS A 1 48 ? 2.703 7.552 2.684 1.00 0.00 48 CYS A C 11
ATOM 14398 O O . CYS A 1 48 ? 2.127 8.572 3.059 1.00 0.00 48 CYS A O 11
ATOM 14405 N N . ASN A 1 49 ? 2.172 6.699 1.814 1.00 0.00 49 ASN A N 11
ATOM 14406 C CA . ASN A 1 49 ? 0.851 6.921 1.236 1.00 0.00 49 ASN A CA 11
ATOM 14407 C C . ASN A 1 49 ? 0.833 8.191 0.391 1.00 0.00 49 ASN A C 11
ATOM 14408 O O . ASN A 1 49 ? -0.051 9.034 0.537 1.00 0.00 49 ASN A O 11
ATOM 14419 N N . ASN A 1 50 ? 1.816 8.320 -0.495 1.00 0.00 50 ASN A N 11
ATOM 14420 C CA . ASN A 1 50 ? 1.913 9.487 -1.364 1.00 0.00 50 ASN A CA 11
ATOM 14421 C C . ASN A 1 50 ? 1.539 9.129 -2.799 1.00 0.00 50 ASN A C 11
ATOM 14422 O O . ASN A 1 50 ? 2.107 8.211 -3.391 1.00 0.00 50 ASN A O 11
ATOM 14433 N N . LYS A 1 51 ? 0.579 9.861 -3.354 1.00 0.00 51 LYS A N 11
ATOM 14434 C CA . LYS A 1 51 ? 0.128 9.624 -4.720 1.00 0.00 51 LYS A CA 11
ATOM 14435 C C . LYS A 1 51 ? 1.315 9.425 -5.658 1.00 0.00 51 LYS A C 11
ATOM 14436 O O . LYS A 1 51 ? 2.228 10.250 -5.704 1.00 0.00 51 LYS A O 11
ATOM 14455 N N . LEU A 1 52 ? 1.295 8.326 -6.404 1.00 0.00 52 LEU A N 11
ATOM 14456 C CA . LEU A 1 52 ? 2.369 8.019 -7.342 1.00 0.00 52 LEU A CA 11
ATOM 14457 C C . LEU A 1 52 ? 1.885 8.141 -8.784 1.00 0.00 52 LEU A C 11
ATOM 14458 O O . LEU A 1 52 ? 0.732 8.492 -9.034 1.00 0.00 52 LEU A O 11
ATOM 14474 N N . SER A 1 53 ? 2.773 7.848 -9.728 1.00 0.00 53 SER A N 11
ATOM 14475 C CA . SER A 1 53 ? 2.437 7.926 -11.145 1.00 0.00 53 SER A CA 11
ATOM 14476 C C . SER A 1 53 ? 3.260 6.930 -11.955 1.00 0.00 53 SER A C 11
ATOM 14477 O O . SER A 1 53 ? 4.458 6.762 -11.722 1.00 0.00 53 SER A O 11
ATOM 14485 N N . LEU A 1 54 ? 2.610 6.270 -12.907 1.00 0.00 54 LEU A N 11
ATOM 14486 C CA . LEU A 1 54 ? 3.280 5.289 -13.753 1.00 0.00 54 LEU A CA 11
ATOM 14487 C C . LEU A 1 54 ? 4.685 5.755 -14.119 1.00 0.00 54 LEU A C 11
ATOM 14488 O O . LEU A 1 54 ? 4.879 6.457 -15.110 1.00 0.00 54 LEU A O 11
ATOM 14504 N N . GLY A 1 55 ? 5.665 5.358 -13.312 1.00 0.00 55 GLY A N 11
ATOM 14505 C CA . GLY A 1 55 ? 7.040 5.742 -13.568 1.00 0.00 55 GLY A CA 11
ATOM 14506 C C . GLY A 1 55 ? 7.824 5.980 -12.293 1.00 0.00 55 GLY A C 11
ATOM 14507 O O . GLY A 1 55 ? 9.055 5.950 -12.296 1.00 0.00 55 GLY A O 11
ATOM 14511 N N . THR A 1 56 ? 7.109 6.218 -11.197 1.00 0.00 56 THR A N 11
ATOM 14512 C CA . THR A 1 56 ? 7.745 6.464 -9.909 1.00 0.00 56 THR A CA 11
ATOM 14513 C C . THR A 1 56 ? 7.211 5.516 -8.842 1.00 0.00 56 THR A C 11
ATOM 14514 O O . THR A 1 56 ? 7.360 5.765 -7.645 1.00 0.00 56 THR A O 11
ATOM 14525 N N . TYR A 1 57 ? 6.590 4.427 -9.282 1.00 0.00 57 TYR A N 11
ATOM 14526 C CA . TYR A 1 57 ? 6.032 3.442 -8.364 1.00 0.00 57 TYR A CA 11
ATOM 14527 C C . TYR A 1 57 ? 6.871 2.168 -8.356 1.00 0.00 57 TYR A C 11
ATOM 14528 O O . TYR A 1 57 ? 7.783 2.007 -9.167 1.00 0.00 57 TYR A O 11
ATOM 14546 N N . ALA A 1 58 ? 6.555 1.264 -7.435 1.00 0.00 58 ALA A N 11
ATOM 14547 C CA . ALA A 1 58 ? 7.277 0.002 -7.323 1.00 0.00 58 ALA A CA 11
ATOM 14548 C C . ALA A 1 58 ? 6.577 -0.947 -6.356 1.00 0.00 58 ALA A C 11
ATOM 14549 O O . ALA A 1 58 ? 6.321 -0.598 -5.204 1.00 0.00 58 ALA A O 11
ATOM 14556 N N . SER A 1 59 ? 6.268 -2.148 -6.834 1.00 0.00 59 SER A N 11
ATOM 14557 C CA . SER A 1 59 ? 5.592 -3.146 -6.013 1.00 0.00 59 SER A CA 11
ATOM 14558 C C . SER A 1 59 ? 6.513 -4.329 -5.728 1.00 0.00 59 SER A C 11
ATOM 14559 O O . SER A 1 59 ? 7.500 -4.547 -6.432 1.00 0.00 59 SER A O 11
ATOM 14567 N N . LEU A 1 60 ? 6.184 -5.090 -4.690 1.00 0.00 60 LEU A N 11
ATOM 14568 C CA . LEU A 1 60 ? 6.981 -6.252 -4.310 1.00 0.00 60 LEU A CA 11
ATOM 14569 C C . LEU A 1 60 ? 6.101 -7.488 -4.154 1.00 0.00 60 LEU A C 11
ATOM 14570 O O . LEU A 1 60 ? 6.181 -8.425 -4.950 1.00 0.00 60 LEU A O 11
ATOM 14586 N N . HIS A 1 61 ? 5.259 -7.483 -3.125 1.00 0.00 61 HIS A N 11
ATOM 14587 C CA . HIS A 1 61 ? 4.362 -8.604 -2.867 1.00 0.00 61 HIS A CA 11
ATOM 14588 C C . HIS A 1 61 ? 2.903 -8.166 -2.967 1.00 0.00 61 HIS A C 11
ATOM 14589 O O . HIS A 1 61 ? 2.041 -8.678 -2.255 1.00 0.00 61 HIS A O 11
ATOM 14604 N N . GLY A 1 62 ? 2.636 -7.213 -3.855 1.00 0.00 62 GLY A N 11
ATOM 14605 C CA . GLY A 1 62 ? 1.282 -6.722 -4.031 1.00 0.00 62 GLY A CA 11
ATOM 14606 C C . GLY A 1 62 ? 1.113 -5.299 -3.537 1.00 0.00 62 GLY A C 11
ATOM 14607 O O . GLY A 1 62 ? 0.244 -4.568 -4.013 1.00 0.00 62 GLY A O 11
ATOM 14611 N N . ARG A 1 63 ? 1.944 -4.904 -2.578 1.00 0.00 63 ARG A N 11
ATOM 14612 C CA . ARG A 1 63 ? 1.880 -3.560 -2.016 1.00 0.00 63 ARG A CA 11
ATOM 14613 C C . ARG A 1 63 ? 2.770 -2.601 -2.801 1.00 0.00 63 ARG A C 11
ATOM 14614 O O . ARG A 1 63 ? 3.906 -2.932 -3.144 1.00 0.00 63 ARG A O 11
ATOM 14635 N N . ILE A 1 64 ? 2.247 -1.412 -3.081 1.00 0.00 64 ILE A N 11
ATOM 14636 C CA . ILE A 1 64 ? 2.995 -0.405 -3.825 1.00 0.00 64 ILE A CA 11
ATOM 14637 C C . ILE A 1 64 ? 3.929 0.375 -2.906 1.00 0.00 64 ILE A C 11
ATOM 14638 O O . ILE A 1 64 ? 3.672 0.508 -1.710 1.00 0.00 64 ILE A O 11
ATOM 14654 N N . TYR A 1 65 ? 5.014 0.890 -3.474 1.00 0.00 65 TYR A N 11
ATOM 14655 C CA . TYR A 1 65 ? 5.988 1.657 -2.707 1.00 0.00 65 TYR A CA 11
ATOM 14656 C C . TYR A 1 65 ? 6.654 2.718 -3.578 1.00 0.00 65 TYR A C 11
ATOM 14657 O O . TYR A 1 65 ? 6.785 2.550 -4.790 1.00 0.00 65 TYR A O 11
ATOM 14675 N N . CYS A 1 66 ? 7.074 3.811 -2.949 1.00 0.00 66 CYS A N 11
ATOM 14676 C CA . CYS A 1 66 ? 7.728 4.901 -3.664 1.00 0.00 66 CYS A CA 11
ATOM 14677 C C . CYS A 1 66 ? 9.221 4.628 -3.824 1.00 0.00 66 CYS A C 11
ATOM 14678 O O . CYS A 1 66 ? 9.875 4.132 -2.907 1.00 0.00 66 CYS A O 11
ATOM 14685 N N . LYS A 1 67 ? 9.754 4.957 -4.996 1.00 0.00 67 LYS A N 11
ATOM 14686 C CA . LYS A 1 67 ? 11.170 4.750 -5.278 1.00 0.00 67 LYS A CA 11
ATOM 14687 C C . LYS A 1 67 ? 12.002 4.883 -4.007 1.00 0.00 67 LYS A C 11
ATOM 14688 O O . LYS A 1 67 ? 12.762 3.988 -3.636 1.00 0.00 67 LYS A O 11
ATOM 14707 N N . PRO A 1 68 ? 11.858 6.027 -3.321 1.00 0.00 68 PRO A N 11
ATOM 14708 C CA . PRO A 1 68 ? 12.587 6.303 -2.080 1.00 0.00 68 PRO A CA 11
ATOM 14709 C C . PRO A 1 68 ? 12.520 5.140 -1.096 1.00 0.00 68 PRO A C 11
ATOM 14710 O O . PRO A 1 68 ? 13.534 4.509 -0.795 1.00 0.00 68 PRO A O 11
ATOM 14721 N N . HIS A 1 69 ? 11.319 4.861 -0.599 1.00 0.00 69 HIS A N 11
ATOM 14722 C CA . HIS A 1 69 ? 11.120 3.771 0.351 1.00 0.00 69 HIS A CA 11
ATOM 14723 C C . HIS A 1 69 ? 11.546 2.438 -0.255 1.00 0.00 69 HIS A C 11
ATOM 14724 O O . HIS A 1 69 ? 12.165 1.610 0.414 1.00 0.00 69 HIS A O 11
ATOM 14738 N N . PHE A 1 70 ? 11.211 2.236 -1.525 1.00 0.00 70 PHE A N 11
ATOM 14739 C CA . PHE A 1 70 ? 11.557 1.002 -2.220 1.00 0.00 70 PHE A CA 11
ATOM 14740 C C . PHE A 1 70 ? 13.060 0.746 -2.158 1.00 0.00 70 PHE A C 11
ATOM 14741 O O . PHE A 1 70 ? 13.512 -0.214 -1.535 1.00 0.00 70 PHE A O 11
ATOM 14758 N N . ASN A 1 71 ? 13.829 1.613 -2.809 1.00 0.00 71 ASN A N 11
ATOM 14759 C CA . ASN A 1 71 ? 15.282 1.481 -2.829 1.00 0.00 71 ASN A CA 11
ATOM 14760 C C . ASN A 1 71 ? 15.833 1.317 -1.416 1.00 0.00 71 ASN A C 11
ATOM 14761 O O . ASN A 1 71 ? 16.979 0.911 -1.230 1.00 0.00 71 ASN A O 11
ATOM 14772 N N . GLN A 1 72 ? 15.007 1.635 -0.424 1.00 0.00 72 GLN A N 11
ATOM 14773 C CA . GLN A 1 72 ? 15.412 1.524 0.972 1.00 0.00 72 GLN A CA 11
ATOM 14774 C C . GLN A 1 72 ? 15.083 0.141 1.525 1.00 0.00 72 GLN A C 11
ATOM 14775 O O . GLN A 1 72 ? 15.979 -0.654 1.813 1.00 0.00 72 GLN A O 11
ATOM 14789 N N . LEU A 1 73 ? 13.793 -0.140 1.672 1.00 0.00 73 LEU A N 11
ATOM 14790 C CA . LEU A 1 73 ? 13.344 -1.427 2.192 1.00 0.00 73 LEU A CA 11
ATOM 14791 C C . LEU A 1 73 ? 13.801 -2.568 1.288 1.00 0.00 73 LEU A C 11
ATOM 14792 O O . LEU A 1 73 ? 14.130 -3.656 1.762 1.00 0.00 73 LEU A O 11
ATOM 14808 N N . PHE A 1 74 ? 13.822 -2.311 -0.016 1.00 0.00 74 PHE A N 11
ATOM 14809 C CA . PHE A 1 74 ? 14.240 -3.316 -0.986 1.00 0.00 74 PHE A CA 11
ATOM 14810 C C . PHE A 1 74 ? 15.759 -3.456 -1.004 1.00 0.00 74 PHE A C 11
ATOM 14811 O O . PHE A 1 74 ? 16.307 -4.461 -0.550 1.00 0.00 74 PHE A O 11
ATOM 14828 N N . LYS A 1 75 ? 16.434 -2.442 -1.533 1.00 0.00 75 LYS A N 11
ATOM 14829 C CA . LYS A 1 75 ? 17.890 -2.449 -1.611 1.00 0.00 75 LYS A CA 11
ATOM 14830 C C . LYS A 1 75 ? 18.509 -2.081 -0.266 1.00 0.00 75 LYS A C 11
ATOM 14831 O O . LYS A 1 75 ? 18.044 -1.165 0.412 1.00 0.00 75 LYS A O 11
ATOM 14850 N N . SER A 1 76 ? 19.560 -2.801 0.113 1.00 0.00 76 SER A N 11
ATOM 14851 C CA . SER A 1 76 ? 20.241 -2.551 1.378 1.00 0.00 76 SER A CA 11
ATOM 14852 C C . SER A 1 76 ? 21.519 -3.379 1.479 1.00 0.00 76 SER A C 11
ATOM 14853 O O . SER A 1 76 ? 21.905 -4.066 0.533 1.00 0.00 76 SER A O 11
ATOM 14861 N N . LYS A 1 77 ? 22.172 -3.308 2.634 1.00 0.00 77 LYS A N 11
ATOM 14862 C CA . LYS A 1 77 ? 23.405 -4.051 2.863 1.00 0.00 77 LYS A CA 11
ATOM 14863 C C . LYS A 1 77 ? 23.116 -5.532 3.084 1.00 0.00 77 LYS A C 11
ATOM 14864 O O . LYS A 1 77 ? 23.065 -6.002 4.220 1.00 0.00 77 LYS A O 11
ATOM 14883 N N . GLY A 1 78 ? 22.928 -6.264 1.990 1.00 0.00 78 GLY A N 11
ATOM 14884 C CA . GLY A 1 78 ? 22.648 -7.684 2.086 1.00 0.00 78 GLY A CA 11
ATOM 14885 C C . GLY A 1 78 ? 23.565 -8.391 3.064 1.00 0.00 78 GLY A C 11
ATOM 14886 O O . GLY A 1 78 ? 24.781 -8.414 2.880 1.00 0.00 78 GLY A O 11
ATOM 14890 N N . ASN A 1 79 ? 22.981 -8.969 4.109 1.00 0.00 79 ASN A N 11
ATOM 14891 C CA . ASN A 1 79 ? 23.755 -9.678 5.122 1.00 0.00 79 ASN A CA 11
ATOM 14892 C C . ASN A 1 79 ? 23.047 -10.960 5.548 1.00 0.00 79 ASN A C 11
ATOM 14893 O O . ASN A 1 79 ? 22.034 -10.920 6.246 1.00 0.00 79 ASN A O 11
ATOM 14904 N N . TYR A 1 80 ? 23.588 -12.097 5.124 1.00 0.00 80 TYR A N 11
ATOM 14905 C CA . TYR A 1 80 ? 23.008 -13.392 5.459 1.00 0.00 80 TYR A CA 11
ATOM 14906 C C . TYR A 1 80 ? 24.098 -14.421 5.741 1.00 0.00 80 TYR A C 11
ATOM 14907 O O . TYR A 1 80 ? 25.288 -14.128 5.626 1.00 0.00 80 TYR A O 11
ATOM 14925 N N . ASP A 1 81 ? 23.682 -15.628 6.109 1.00 0.00 81 ASP A N 11
ATOM 14926 C CA . ASP A 1 81 ? 24.622 -16.703 6.405 1.00 0.00 81 ASP A CA 11
ATOM 14927 C C . ASP A 1 81 ? 25.172 -17.314 5.120 1.00 0.00 81 ASP A C 11
ATOM 14928 O O . ASP A 1 81 ? 24.540 -17.238 4.066 1.00 0.00 81 ASP A O 11
ATOM 14937 N N . GLU A 1 82 ? 26.352 -17.918 5.215 1.00 0.00 82 GLU A N 11
ATOM 14938 C CA . GLU A 1 82 ? 26.987 -18.540 4.059 1.00 0.00 82 GLU A CA 11
ATOM 14939 C C . GLU A 1 82 ? 27.230 -20.026 4.306 1.00 0.00 82 GLU A C 11
ATOM 14940 O O . GLU A 1 82 ? 28.286 -20.558 3.967 1.00 0.00 82 GLU A O 11
ATOM 14952 N N . GLY A 1 83 ? 26.242 -20.691 4.899 1.00 0.00 83 GLY A N 11
ATOM 14953 C CA . GLY A 1 83 ? 26.368 -22.109 5.182 1.00 0.00 83 GLY A CA 11
ATOM 14954 C C . GLY A 1 83 ? 25.513 -22.961 4.264 1.00 0.00 83 GLY A C 11
ATOM 14955 O O . GLY A 1 83 ? 24.823 -23.873 4.717 1.00 0.00 83 GLY A O 11
ATOM 14959 N N . PHE A 1 84 ? 25.558 -22.662 2.970 1.00 0.00 84 PHE A N 11
ATOM 14960 C CA . PHE A 1 84 ? 24.780 -23.406 1.986 1.00 0.00 84 PHE A CA 11
ATOM 14961 C C . PHE A 1 84 ? 25.344 -24.811 1.796 1.00 0.00 84 PHE A C 11
ATOM 14962 O O . PHE A 1 84 ? 26.495 -25.081 2.138 1.00 0.00 84 PHE A O 11
ATOM 14979 N N . GLY A 1 85 ? 24.524 -25.702 1.248 1.00 0.00 85 GLY A N 11
ATOM 14980 C CA . GLY A 1 85 ? 24.958 -27.069 1.023 1.00 0.00 85 GLY A CA 11
ATOM 14981 C C . GLY A 1 85 ? 25.816 -27.207 -0.219 1.00 0.00 85 GLY A C 11
ATOM 14982 O O . GLY A 1 85 ? 25.676 -26.436 -1.168 1.00 0.00 85 GLY A O 11
ATOM 14986 N N . SER A 1 86 ? 26.710 -28.191 -0.212 1.00 0.00 86 SER A N 11
ATOM 14987 C CA . SER A 1 86 ? 27.599 -28.424 -1.344 1.00 0.00 86 SER A CA 11
ATOM 14988 C C . SER A 1 86 ? 27.942 -29.906 -1.469 1.00 0.00 86 SER A C 11
ATOM 14989 O O . SER A 1 86 ? 28.604 -30.477 -0.604 1.00 0.00 86 SER A O 11
ATOM 14997 N N . GLY A 1 87 ? 27.485 -30.523 -2.555 1.00 0.00 87 GLY A N 11
ATOM 14998 C CA . GLY A 1 87 ? 27.753 -31.932 -2.775 1.00 0.00 87 GLY A CA 11
ATOM 14999 C C . GLY A 1 87 ? 29.153 -32.181 -3.298 1.00 0.00 87 GLY A C 11
ATOM 15000 O O . GLY A 1 87 ? 29.650 -31.467 -4.169 1.00 0.00 87 GLY A O 11
ATOM 15004 N N . PRO A 1 88 ? 29.814 -33.217 -2.761 1.00 0.00 88 PRO A N 11
ATOM 15005 C CA . PRO A 1 88 ? 31.176 -33.582 -3.163 1.00 0.00 88 PRO A CA 11
ATOM 15006 C C . PRO A 1 88 ? 31.229 -34.155 -4.575 1.00 0.00 88 PRO A C 11
ATOM 15007 O O . PRO A 1 88 ? 30.220 -34.189 -5.280 1.00 0.00 88 PRO A O 11
ATOM 15018 N N . SER A 1 89 ? 32.412 -34.605 -4.982 1.00 0.00 89 SER A N 11
ATOM 15019 C CA . SER A 1 89 ? 32.597 -35.174 -6.312 1.00 0.00 89 SER A CA 11
ATOM 15020 C C . SER A 1 89 ? 32.642 -36.698 -6.250 1.00 0.00 89 SER A C 11
ATOM 15021 O O . SER A 1 89 ? 33.536 -37.279 -5.635 1.00 0.00 89 SER A O 11
ATOM 15029 N N . SER A 1 90 ? 31.670 -37.339 -6.891 1.00 0.00 90 SER A N 11
ATOM 15030 C CA . SER A 1 90 ? 31.595 -38.795 -6.906 1.00 0.00 90 SER A CA 11
ATOM 15031 C C . SER A 1 90 ? 30.938 -39.292 -8.190 1.00 0.00 90 SER A C 11
ATOM 15032 O O . SER A 1 90 ? 30.109 -38.603 -8.784 1.00 0.00 90 SER A O 11
ATOM 15040 N N . GLY A 1 91 ? 31.315 -40.495 -8.614 1.00 0.00 91 GLY A N 11
ATOM 15041 C CA . GLY A 1 91 ? 30.753 -41.065 -9.825 1.00 0.00 91 GLY A CA 11
ATOM 15042 C C . GLY A 1 91 ? 30.006 -42.357 -9.564 1.00 0.00 91 GLY A C 11
ATOM 15043 O O . GLY A 1 91 ? 30.349 -43.068 -8.621 1.00 0.00 91 GLY A O 11
ATOM 15049 N N . GLY A 1 1 ? -21.406 -21.414 -14.674 1.00 0.00 1 GLY A N 12
ATOM 15050 C CA . GLY A 1 1 ? -22.324 -20.928 -13.660 1.00 0.00 1 GLY A CA 12
ATOM 15051 C C . GLY A 1 1 ? -23.624 -21.708 -13.635 1.00 0.00 1 GLY A C 12
ATOM 15052 O O . GLY A 1 1 ? -23.844 -22.588 -14.466 1.00 0.00 1 GLY A O 12
ATOM 15056 N N . SER A 1 2 ? -24.488 -21.384 -12.678 1.00 0.00 2 SER A N 12
ATOM 15057 C CA . SER A 1 2 ? -25.771 -22.064 -12.544 1.00 0.00 2 SER A CA 12
ATOM 15058 C C . SER A 1 2 ? -26.747 -21.599 -13.620 1.00 0.00 2 SER A C 12
ATOM 15059 O O . SER A 1 2 ? -26.578 -20.530 -14.207 1.00 0.00 2 SER A O 12
ATOM 15067 N N . SER A 1 3 ? -27.770 -22.409 -13.872 1.00 0.00 3 SER A N 12
ATOM 15068 C CA . SER A 1 3 ? -28.773 -22.083 -14.880 1.00 0.00 3 SER A CA 12
ATOM 15069 C C . SER A 1 3 ? -29.388 -20.714 -14.611 1.00 0.00 3 SER A C 12
ATOM 15070 O O . SER A 1 3 ? -29.561 -20.313 -13.461 1.00 0.00 3 SER A O 12
ATOM 15078 N N . GLY A 1 4 ? -29.717 -19.999 -15.683 1.00 0.00 4 GLY A N 12
ATOM 15079 C CA . GLY A 1 4 ? -30.309 -18.681 -15.543 1.00 0.00 4 GLY A CA 12
ATOM 15080 C C . GLY A 1 4 ? -29.401 -17.712 -14.814 1.00 0.00 4 GLY A C 12
ATOM 15081 O O . GLY A 1 4 ? -29.072 -17.917 -13.645 1.00 0.00 4 GLY A O 12
ATOM 15085 N N . SER A 1 5 ? -28.992 -16.652 -15.505 1.00 0.00 5 SER A N 12
ATOM 15086 C CA . SER A 1 5 ? -28.111 -15.650 -14.917 1.00 0.00 5 SER A CA 12
ATOM 15087 C C . SER A 1 5 ? -28.554 -14.242 -15.306 1.00 0.00 5 SER A C 12
ATOM 15088 O O . SER A 1 5 ? -29.443 -14.067 -16.139 1.00 0.00 5 SER A O 12
ATOM 15096 N N . SER A 1 6 ? -27.926 -13.242 -14.696 1.00 0.00 6 SER A N 12
ATOM 15097 C CA . SER A 1 6 ? -28.258 -11.849 -14.974 1.00 0.00 6 SER A CA 12
ATOM 15098 C C . SER A 1 6 ? -27.040 -11.096 -15.502 1.00 0.00 6 SER A C 12
ATOM 15099 O O . SER A 1 6 ? -25.945 -11.200 -14.950 1.00 0.00 6 SER A O 12
ATOM 15107 N N . GLY A 1 7 ? -27.240 -10.338 -16.575 1.00 0.00 7 GLY A N 12
ATOM 15108 C CA . GLY A 1 7 ? -26.151 -9.578 -17.160 1.00 0.00 7 GLY A CA 12
ATOM 15109 C C . GLY A 1 7 ? -26.377 -9.277 -18.629 1.00 0.00 7 GLY A C 12
ATOM 15110 O O . GLY A 1 7 ? -26.298 -10.171 -19.471 1.00 0.00 7 GLY A O 12
ATOM 15114 N N . MET A 1 8 ? -26.661 -8.016 -18.936 1.00 0.00 8 MET A N 12
ATOM 15115 C CA . MET A 1 8 ? -26.900 -7.600 -20.313 1.00 0.00 8 MET A CA 12
ATOM 15116 C C . MET A 1 8 ? -25.834 -6.611 -20.775 1.00 0.00 8 MET A C 12
ATOM 15117 O O . MET A 1 8 ? -25.460 -6.588 -21.947 1.00 0.00 8 MET A O 12
ATOM 15131 N N . LYS A 1 9 ? -25.350 -5.793 -19.846 1.00 0.00 9 LYS A N 12
ATOM 15132 C CA . LYS A 1 9 ? -24.326 -4.802 -20.157 1.00 0.00 9 LYS A CA 12
ATOM 15133 C C . LYS A 1 9 ? -23.166 -5.438 -20.916 1.00 0.00 9 LYS A C 12
ATOM 15134 O O . LYS A 1 9 ? -22.736 -6.547 -20.597 1.00 0.00 9 LYS A O 12
ATOM 15153 N N . PHE A 1 10 ? -22.661 -4.728 -21.919 1.00 0.00 10 PHE A N 12
ATOM 15154 C CA . PHE A 1 10 ? -21.550 -5.223 -22.723 1.00 0.00 10 PHE A CA 12
ATOM 15155 C C . PHE A 1 10 ? -20.216 -4.954 -22.031 1.00 0.00 10 PHE A C 12
ATOM 15156 O O . PHE A 1 10 ? -19.591 -3.917 -22.249 1.00 0.00 10 PHE A O 12
ATOM 15173 N N . GLN A 1 11 ? -19.789 -5.896 -21.197 1.00 0.00 11 GLN A N 12
ATOM 15174 C CA . GLN A 1 11 ? -18.531 -5.760 -20.472 1.00 0.00 11 GLN A CA 12
ATOM 15175 C C . GLN A 1 11 ? -17.909 -7.126 -20.200 1.00 0.00 11 GLN A C 12
ATOM 15176 O O . GLN A 1 11 ? -18.579 -8.154 -20.296 1.00 0.00 11 GLN A O 12
ATOM 15190 N N . ALA A 1 12 ? -16.624 -7.129 -19.861 1.00 0.00 12 ALA A N 12
ATOM 15191 C CA . ALA A 1 12 ? -15.913 -8.368 -19.574 1.00 0.00 12 ALA A CA 12
ATOM 15192 C C . ALA A 1 12 ? -16.746 -9.287 -18.687 1.00 0.00 12 ALA A C 12
ATOM 15193 O O . ALA A 1 12 ? -17.789 -8.901 -18.159 1.00 0.00 12 ALA A O 12
ATOM 15200 N N . PRO A 1 13 ? -16.278 -10.533 -18.520 1.00 0.00 13 PRO A N 12
ATOM 15201 C CA . PRO A 1 13 ? -16.966 -11.533 -17.697 1.00 0.00 13 PRO A CA 12
ATOM 15202 C C . PRO A 1 13 ? -16.902 -11.204 -16.210 1.00 0.00 13 PRO A C 12
ATOM 15203 O O . PRO A 1 13 ? -17.322 -11.999 -15.370 1.00 0.00 13 PRO A O 12
ATOM 15214 N N . ALA A 1 14 ? -16.373 -10.027 -15.891 1.00 0.00 14 ALA A N 12
ATOM 15215 C CA . ALA A 1 14 ? -16.256 -9.592 -14.505 1.00 0.00 14 ALA A CA 12
ATOM 15216 C C . ALA A 1 14 ? -15.710 -8.170 -14.420 1.00 0.00 14 ALA A C 12
ATOM 15217 O O . ALA A 1 14 ? -14.519 -7.940 -14.627 1.00 0.00 14 ALA A O 12
ATOM 15224 N N . ARG A 1 15 ? -16.589 -7.221 -14.115 1.00 0.00 15 ARG A N 12
ATOM 15225 C CA . ARG A 1 15 ? -16.195 -5.822 -14.004 1.00 0.00 15 ARG A CA 12
ATOM 15226 C C . ARG A 1 15 ? -14.858 -5.689 -13.281 1.00 0.00 15 ARG A C 12
ATOM 15227 O O . ARG A 1 15 ? -14.470 -6.565 -12.508 1.00 0.00 15 ARG A O 12
ATOM 15248 N N . GLU A 1 16 ? -14.158 -4.589 -13.539 1.00 0.00 16 GLU A N 12
ATOM 15249 C CA . GLU A 1 16 ? -12.864 -4.344 -12.914 1.00 0.00 16 GLU A CA 12
ATOM 15250 C C . GLU A 1 16 ? -13.037 -3.742 -11.522 1.00 0.00 16 GLU A C 12
ATOM 15251 O O . GLU A 1 16 ? -13.908 -2.900 -11.301 1.00 0.00 16 GLU A O 12
ATOM 15263 N N . THR A 1 17 ? -12.202 -4.181 -10.585 1.00 0.00 17 THR A N 12
ATOM 15264 C CA . THR A 1 17 ? -12.263 -3.689 -9.215 1.00 0.00 17 THR A CA 12
ATOM 15265 C C . THR A 1 17 ? -10.900 -3.193 -8.748 1.00 0.00 17 THR A C 12
ATOM 15266 O O . THR A 1 17 ? -9.863 -3.698 -9.179 1.00 0.00 17 THR A O 12
ATOM 15277 N N . CYS A 1 18 ? -10.907 -2.203 -7.862 1.00 0.00 18 CYS A N 12
ATOM 15278 C CA . CYS A 1 18 ? -9.671 -1.638 -7.335 1.00 0.00 18 CYS A CA 12
ATOM 15279 C C . CYS A 1 18 ? -9.041 -2.573 -6.306 1.00 0.00 18 CYS A C 12
ATOM 15280 O O . CYS A 1 18 ? -9.731 -3.124 -5.448 1.00 0.00 18 CYS A O 12
ATOM 15287 N N . VAL A 1 19 ? -7.727 -2.747 -6.399 1.00 0.00 19 VAL A N 12
ATOM 15288 C CA . VAL A 1 19 ? -7.003 -3.613 -5.476 1.00 0.00 19 VAL A CA 12
ATOM 15289 C C . VAL A 1 19 ? -6.498 -2.831 -4.269 1.00 0.00 19 VAL A C 12
ATOM 15290 O O . VAL A 1 19 ? -5.594 -3.277 -3.563 1.00 0.00 19 VAL A O 12
ATOM 15303 N N . GLU A 1 20 ? -7.088 -1.662 -4.039 1.00 0.00 20 GLU A N 12
ATOM 15304 C CA . GLU A 1 20 ? -6.697 -0.818 -2.917 1.00 0.00 20 GLU A CA 12
ATOM 15305 C C . GLU A 1 20 ? -7.886 -0.547 -1.999 1.00 0.00 20 GLU A C 12
ATOM 15306 O O . GLU A 1 20 ? -7.776 -0.645 -0.776 1.00 0.00 20 GLU A O 12
ATOM 15318 N N . CYS A 1 21 ? -9.022 -0.206 -2.598 1.00 0.00 21 CYS A N 12
ATOM 15319 C CA . CYS A 1 21 ? -10.232 0.080 -1.836 1.00 0.00 21 CYS A CA 12
ATOM 15320 C C . CYS A 1 21 ? -11.320 -0.946 -2.139 1.00 0.00 21 CYS A C 12
ATOM 15321 O O . CYS A 1 21 ? -12.313 -1.043 -1.417 1.00 0.00 21 CYS A O 12
ATOM 15328 N N . GLN A 1 22 ? -11.126 -1.708 -3.210 1.00 0.00 22 GLN A N 12
ATOM 15329 C CA . GLN A 1 22 ? -12.091 -2.726 -3.608 1.00 0.00 22 GLN A CA 12
ATOM 15330 C C . GLN A 1 22 ? -13.383 -2.087 -4.106 1.00 0.00 22 GLN A C 12
ATOM 15331 O O . GLN A 1 22 ? -14.475 -2.440 -3.660 1.00 0.00 22 GLN A O 12
ATOM 15345 N N . LYS A 1 23 ? -13.251 -1.143 -5.032 1.00 0.00 23 LYS A N 12
ATOM 15346 C CA . LYS A 1 23 ? -14.408 -0.454 -5.592 1.00 0.00 23 LYS A CA 12
ATOM 15347 C C . LYS A 1 23 ? -14.416 -0.554 -7.114 1.00 0.00 23 LYS A C 12
ATOM 15348 O O . LYS A 1 23 ? -13.406 -0.295 -7.770 1.00 0.00 23 LYS A O 12
ATOM 15367 N N . THR A 1 24 ? -15.563 -0.929 -7.672 1.00 0.00 24 THR A N 12
ATOM 15368 C CA . THR A 1 24 ? -15.703 -1.063 -9.116 1.00 0.00 24 THR A CA 12
ATOM 15369 C C . THR A 1 24 ? -14.977 0.062 -9.845 1.00 0.00 24 THR A C 12
ATOM 15370 O O . THR A 1 24 ? -15.454 1.196 -9.889 1.00 0.00 24 THR A O 12
ATOM 15381 N N . VAL A 1 25 ? -13.821 -0.259 -10.417 1.00 0.00 25 VAL A N 12
ATOM 15382 C CA . VAL A 1 25 ? -13.030 0.725 -11.147 1.00 0.00 25 VAL A CA 12
ATOM 15383 C C . VAL A 1 25 ? -13.656 1.039 -12.501 1.00 0.00 25 VAL A C 12
ATOM 15384 O O . VAL A 1 25 ? -13.824 0.154 -13.339 1.00 0.00 25 VAL A O 12
ATOM 15397 N N . TYR A 1 26 ? -13.999 2.306 -12.708 1.00 0.00 26 TYR A N 12
ATOM 15398 C CA . TYR A 1 26 ? -14.608 2.738 -13.960 1.00 0.00 26 TYR A CA 12
ATOM 15399 C C . TYR A 1 26 ? -13.561 2.861 -15.062 1.00 0.00 26 TYR A C 12
ATOM 15400 O O . TYR A 1 26 ? -12.361 2.966 -14.804 1.00 0.00 26 TYR A O 12
ATOM 15418 N N . PRO A 1 27 ? -14.023 2.850 -16.321 1.00 0.00 27 PRO A N 12
ATOM 15419 C CA . PRO A 1 27 ? -13.144 2.961 -17.488 1.00 0.00 27 PRO A CA 12
ATOM 15420 C C . PRO A 1 27 ? -12.531 4.351 -17.622 1.00 0.00 27 PRO A C 12
ATOM 15421 O O . PRO A 1 27 ? -11.819 4.635 -18.584 1.00 0.00 27 PRO A O 12
ATOM 15432 N N . MET A 1 28 ? -12.813 5.213 -16.651 1.00 0.00 28 MET A N 12
ATOM 15433 C CA . MET A 1 28 ? -12.287 6.573 -16.660 1.00 0.00 28 MET A CA 12
ATOM 15434 C C . MET A 1 28 ? -11.190 6.740 -15.613 1.00 0.00 28 MET A C 12
ATOM 15435 O O . MET A 1 28 ? -10.332 7.612 -15.735 1.00 0.00 28 MET A O 12
ATOM 15449 N N . GLU A 1 29 ? -11.226 5.897 -14.586 1.00 0.00 29 GLU A N 12
ATOM 15450 C CA . GLU A 1 29 ? -10.235 5.953 -13.518 1.00 0.00 29 GLU A CA 12
ATOM 15451 C C . GLU A 1 29 ? -9.465 4.639 -13.421 1.00 0.00 29 GLU A C 12
ATOM 15452 O O . GLU A 1 29 ? -8.868 4.332 -12.389 1.00 0.00 29 GLU A O 12
ATOM 15464 N N . ARG A 1 30 ? -9.485 3.867 -14.502 1.00 0.00 30 ARG A N 12
ATOM 15465 C CA . ARG A 1 30 ? -8.791 2.585 -14.539 1.00 0.00 30 ARG A CA 12
ATOM 15466 C C . ARG A 1 30 ? -7.309 2.778 -14.847 1.00 0.00 30 ARG A C 12
ATOM 15467 O O . ARG A 1 30 ? -6.933 3.072 -15.983 1.00 0.00 30 ARG A O 12
ATOM 15488 N N . LEU A 1 31 ? -6.472 2.611 -13.829 1.00 0.00 31 LEU A N 12
ATOM 15489 C CA . LEU A 1 31 ? -5.030 2.767 -13.991 1.00 0.00 31 LEU A CA 12
ATOM 15490 C C . LEU A 1 31 ? -4.316 1.429 -13.825 1.00 0.00 31 LEU A C 12
ATOM 15491 O O . LEU A 1 31 ? -4.254 0.878 -12.725 1.00 0.00 31 LEU A O 12
ATOM 15507 N N . LEU A 1 32 ? -3.775 0.914 -14.923 1.00 0.00 32 LEU A N 12
ATOM 15508 C CA . LEU A 1 32 ? -3.062 -0.359 -14.900 1.00 0.00 32 LEU A CA 12
ATOM 15509 C C . LEU A 1 32 ? -1.703 -0.209 -14.225 1.00 0.00 32 LEU A C 12
ATOM 15510 O O . LEU A 1 32 ? -0.893 0.631 -14.617 1.00 0.00 32 LEU A O 12
ATOM 15526 N N . ALA A 1 33 ? -1.458 -1.031 -13.209 1.00 0.00 33 ALA A N 12
ATOM 15527 C CA . ALA A 1 33 ? -0.195 -0.992 -12.483 1.00 0.00 33 ALA A CA 12
ATOM 15528 C C . ALA A 1 33 ? 0.181 -2.375 -11.962 1.00 0.00 33 ALA A C 12
ATOM 15529 O O . ALA A 1 33 ? -0.494 -2.926 -11.094 1.00 0.00 33 ALA A O 12
ATOM 15536 N N . ASN A 1 34 ? 1.262 -2.931 -12.499 1.00 0.00 34 ASN A N 12
ATOM 15537 C CA . ASN A 1 34 ? 1.727 -4.251 -12.089 1.00 0.00 34 ASN A CA 12
ATOM 15538 C C . ASN A 1 34 ? 0.709 -5.326 -12.460 1.00 0.00 34 ASN A C 12
ATOM 15539 O O . ASN A 1 34 ? 0.493 -6.275 -11.707 1.00 0.00 34 ASN A O 12
ATOM 15550 N N . GLN A 1 35 ? 0.088 -5.168 -13.624 1.00 0.00 35 GLN A N 12
ATOM 15551 C CA . GLN A 1 35 ? -0.907 -6.125 -14.094 1.00 0.00 35 GLN A CA 12
ATOM 15552 C C . GLN A 1 35 ? -2.097 -6.185 -13.142 1.00 0.00 35 GLN A C 12
ATOM 15553 O O . GLN A 1 35 ? -2.661 -7.253 -12.906 1.00 0.00 35 GLN A O 12
ATOM 15567 N N . GLN A 1 36 ? -2.473 -5.031 -12.599 1.00 0.00 36 GLN A N 12
ATOM 15568 C CA . GLN A 1 36 ? -3.595 -4.954 -11.672 1.00 0.00 36 GLN A CA 12
ATOM 15569 C C . GLN A 1 36 ? -4.307 -3.609 -11.789 1.00 0.00 36 GLN A C 12
ATOM 15570 O O . GLN A 1 36 ? -3.677 -2.582 -12.040 1.00 0.00 36 GLN A O 12
ATOM 15584 N N . VAL A 1 37 ? -5.623 -3.624 -11.606 1.00 0.00 37 VAL A N 12
ATOM 15585 C CA . VAL A 1 37 ? -6.420 -2.406 -11.691 1.00 0.00 37 VAL A CA 12
ATOM 15586 C C . VAL A 1 37 ? -6.223 -1.533 -10.457 1.00 0.00 37 VAL A C 12
ATOM 15587 O O . VAL A 1 37 ? -6.478 -1.963 -9.331 1.00 0.00 37 VAL A O 12
ATOM 15600 N N . PHE A 1 38 ? -5.767 -0.304 -10.675 1.00 0.00 38 PHE A N 12
ATOM 15601 C CA . PHE A 1 38 ? -5.534 0.631 -9.580 1.00 0.00 38 PHE A CA 12
ATOM 15602 C C . PHE A 1 38 ? -6.215 1.968 -9.853 1.00 0.00 38 PHE A C 12
ATOM 15603 O O . PHE A 1 38 ? -6.418 2.351 -11.006 1.00 0.00 38 PHE A O 12
ATOM 15620 N N . HIS A 1 39 ? -6.567 2.676 -8.784 1.00 0.00 39 HIS A N 12
ATOM 15621 C CA . HIS A 1 39 ? -7.226 3.971 -8.907 1.00 0.00 39 HIS A CA 12
ATOM 15622 C C . HIS A 1 39 ? -6.200 5.097 -8.990 1.00 0.00 39 HIS A C 12
ATOM 15623 O O . HIS A 1 39 ? -5.351 5.242 -8.109 1.00 0.00 39 HIS A O 12
ATOM 15637 N N . ILE A 1 40 ? -6.283 5.890 -10.053 1.00 0.00 40 ILE A N 12
ATOM 15638 C CA . ILE A 1 40 ? -5.362 7.002 -10.249 1.00 0.00 40 ILE A CA 12
ATOM 15639 C C . ILE A 1 40 ? -5.064 7.709 -8.931 1.00 0.00 40 ILE A C 12
ATOM 15640 O O . ILE A 1 40 ? -4.018 8.339 -8.775 1.00 0.00 40 ILE A O 12
ATOM 15656 N N . SER A 1 41 ? -5.991 7.599 -7.984 1.00 0.00 41 SER A N 12
ATOM 15657 C CA . SER A 1 41 ? -5.829 8.229 -6.679 1.00 0.00 41 SER A CA 12
ATOM 15658 C C . SER A 1 41 ? -5.225 7.252 -5.675 1.00 0.00 41 SER A C 12
ATOM 15659 O O . SER A 1 41 ? -4.200 7.535 -5.054 1.00 0.00 41 SER A O 12
ATOM 15667 N N . CYS A 1 42 ? -5.869 6.099 -5.521 1.00 0.00 42 CYS A N 12
ATOM 15668 C CA . CYS A 1 42 ? -5.398 5.078 -4.593 1.00 0.00 42 CYS A CA 12
ATOM 15669 C C . CYS A 1 42 ? -3.915 4.789 -4.809 1.00 0.00 42 CYS A C 12
ATOM 15670 O O . CYS A 1 42 ? -3.169 4.567 -3.855 1.00 0.00 42 CYS A O 12
ATOM 15677 N N . PHE A 1 43 ? -3.495 4.793 -6.070 1.00 0.00 43 PHE A N 12
ATOM 15678 C CA . PHE A 1 43 ? -2.102 4.530 -6.412 1.00 0.00 43 PHE A CA 12
ATOM 15679 C C . PHE A 1 43 ? -1.161 5.328 -5.514 1.00 0.00 43 PHE A C 12
ATOM 15680 O O . PHE A 1 43 ? -0.779 6.452 -5.840 1.00 0.00 43 PHE A O 12
ATOM 15697 N N . ARG A 1 44 ? -0.792 4.739 -4.381 1.00 0.00 44 ARG A N 12
ATOM 15698 C CA . ARG A 1 44 ? 0.102 5.394 -3.435 1.00 0.00 44 ARG A CA 12
ATOM 15699 C C . ARG A 1 44 ? 1.016 4.378 -2.757 1.00 0.00 44 ARG A C 12
ATOM 15700 O O . ARG A 1 44 ? 0.854 3.169 -2.928 1.00 0.00 44 ARG A O 12
ATOM 15721 N N . CYS A 1 45 ? 1.978 4.876 -1.987 1.00 0.00 45 CYS A N 12
ATOM 15722 C CA . CYS A 1 45 ? 2.919 4.013 -1.283 1.00 0.00 45 CYS A CA 12
ATOM 15723 C C . CYS A 1 45 ? 2.299 3.462 -0.002 1.00 0.00 45 CYS A C 12
ATOM 15724 O O . CYS A 1 45 ? 1.647 4.190 0.747 1.00 0.00 45 CYS A O 12
ATOM 15731 N N . SER A 1 46 ? 2.507 2.172 0.243 1.00 0.00 46 SER A N 12
ATOM 15732 C CA . SER A 1 46 ? 1.967 1.523 1.431 1.00 0.00 46 SER A CA 12
ATOM 15733 C C . SER A 1 46 ? 2.851 1.790 2.646 1.00 0.00 46 SER A C 12
ATOM 15734 O O . SER A 1 46 ? 2.811 1.051 3.630 1.00 0.00 46 SER A O 12
ATOM 15742 N N . TYR A 1 47 ? 3.648 2.850 2.568 1.00 0.00 47 TYR A N 12
ATOM 15743 C CA . TYR A 1 47 ? 4.544 3.214 3.659 1.00 0.00 47 TYR A CA 12
ATOM 15744 C C . TYR A 1 47 ? 4.320 4.660 4.088 1.00 0.00 47 TYR A C 12
ATOM 15745 O O . TYR A 1 47 ? 4.225 4.959 5.279 1.00 0.00 47 TYR A O 12
ATOM 15763 N N . CYS A 1 48 ? 4.236 5.555 3.109 1.00 0.00 48 CYS A N 12
ATOM 15764 C CA . CYS A 1 48 ? 4.022 6.971 3.383 1.00 0.00 48 CYS A CA 12
ATOM 15765 C C . CYS A 1 48 ? 2.663 7.427 2.860 1.00 0.00 48 CYS A C 12
ATOM 15766 O O . CYS A 1 48 ? 2.162 8.483 3.244 1.00 0.00 48 CYS A O 12
ATOM 15773 N N . ASN A 1 49 ? 2.073 6.623 1.982 1.00 0.00 49 ASN A N 12
ATOM 15774 C CA . ASN A 1 49 ? 0.772 6.944 1.406 1.00 0.00 49 ASN A CA 12
ATOM 15775 C C . ASN A 1 49 ? 0.850 8.212 0.560 1.00 0.00 49 ASN A C 12
ATOM 15776 O O . ASN A 1 49 ? 0.092 9.158 0.770 1.00 0.00 49 ASN A O 12
ATOM 15787 N N . ASN A 1 50 ? 1.771 8.223 -0.397 1.00 0.00 50 ASN A N 12
ATOM 15788 C CA . ASN A 1 50 ? 1.948 9.374 -1.275 1.00 0.00 50 ASN A CA 12
ATOM 15789 C C . ASN A 1 50 ? 1.472 9.057 -2.690 1.00 0.00 50 ASN A C 12
ATOM 15790 O O . ASN A 1 50 ? 1.594 7.926 -3.159 1.00 0.00 50 ASN A O 12
ATOM 15801 N N . LYS A 1 51 ? 0.930 10.065 -3.365 1.00 0.00 51 LYS A N 12
ATOM 15802 C CA . LYS A 1 51 ? 0.437 9.897 -4.727 1.00 0.00 51 LYS A CA 12
ATOM 15803 C C . LYS A 1 51 ? 1.566 9.490 -5.668 1.00 0.00 51 LYS A C 12
ATOM 15804 O O . LYS A 1 51 ? 2.649 10.076 -5.645 1.00 0.00 51 LYS A O 12
ATOM 15823 N N . LEU A 1 52 ? 1.307 8.484 -6.495 1.00 0.00 52 LEU A N 12
ATOM 15824 C CA . LEU A 1 52 ? 2.301 7.999 -7.446 1.00 0.00 52 LEU A CA 12
ATOM 15825 C C . LEU A 1 52 ? 1.714 7.912 -8.851 1.00 0.00 52 LEU A C 12
ATOM 15826 O O . LEU A 1 52 ? 0.579 8.325 -9.087 1.00 0.00 52 LEU A O 12
ATOM 15842 N N . SER A 1 53 ? 2.494 7.369 -9.781 1.00 0.00 53 SER A N 12
ATOM 15843 C CA . SER A 1 53 ? 2.052 7.228 -11.163 1.00 0.00 53 SER A CA 12
ATOM 15844 C C . SER A 1 53 ? 2.968 6.282 -11.933 1.00 0.00 53 SER A C 12
ATOM 15845 O O . SER A 1 53 ? 3.982 5.818 -11.409 1.00 0.00 53 SER A O 12
ATOM 15853 N N . LEU A 1 54 ? 2.604 6.000 -13.179 1.00 0.00 54 LEU A N 12
ATOM 15854 C CA . LEU A 1 54 ? 3.393 5.109 -14.023 1.00 0.00 54 LEU A CA 12
ATOM 15855 C C . LEU A 1 54 ? 4.746 5.729 -14.354 1.00 0.00 54 LEU A C 12
ATOM 15856 O O . LEU A 1 54 ? 4.925 6.323 -15.416 1.00 0.00 54 LEU A O 12
ATOM 15872 N N . GLY A 1 55 ? 5.698 5.583 -13.437 1.00 0.00 55 GLY A N 12
ATOM 15873 C CA . GLY A 1 55 ? 7.025 6.132 -13.652 1.00 0.00 55 GLY A CA 12
ATOM 15874 C C . GLY A 1 55 ? 7.817 6.252 -12.365 1.00 0.00 55 GLY A C 12
ATOM 15875 O O . GLY A 1 55 ? 9.048 6.227 -12.380 1.00 0.00 55 GLY A O 12
ATOM 15879 N N . THR A 1 56 ? 7.111 6.385 -11.247 1.00 0.00 56 THR A N 12
ATOM 15880 C CA . THR A 1 56 ? 7.756 6.513 -9.946 1.00 0.00 56 THR A CA 12
ATOM 15881 C C . THR A 1 56 ? 7.148 5.547 -8.934 1.00 0.00 56 THR A C 12
ATOM 15882 O O . THR A 1 56 ? 7.190 5.790 -7.728 1.00 0.00 56 THR A O 12
ATOM 15893 N N . TYR A 1 57 ? 6.585 4.453 -9.433 1.00 0.00 57 TYR A N 12
ATOM 15894 C CA . TYR A 1 57 ? 5.967 3.451 -8.571 1.00 0.00 57 TYR A CA 12
ATOM 15895 C C . TYR A 1 57 ? 6.782 2.162 -8.563 1.00 0.00 57 TYR A C 12
ATOM 15896 O O . TYR A 1 57 ? 7.562 1.902 -9.479 1.00 0.00 57 TYR A O 12
ATOM 15914 N N . ALA A 1 58 ? 6.594 1.357 -7.522 1.00 0.00 58 ALA A N 12
ATOM 15915 C CA . ALA A 1 58 ? 7.309 0.093 -7.395 1.00 0.00 58 ALA A CA 12
ATOM 15916 C C . ALA A 1 58 ? 6.629 -0.823 -6.384 1.00 0.00 58 ALA A C 12
ATOM 15917 O O . ALA A 1 58 ? 6.487 -0.473 -5.212 1.00 0.00 58 ALA A O 12
ATOM 15924 N N . SER A 1 59 ? 6.209 -1.997 -6.845 1.00 0.00 59 SER A N 12
ATOM 15925 C CA . SER A 1 59 ? 5.539 -2.962 -5.981 1.00 0.00 59 SER A CA 12
ATOM 15926 C C . SER A 1 59 ? 6.399 -4.206 -5.787 1.00 0.00 59 SER A C 12
ATOM 15927 O O . SER A 1 59 ? 7.284 -4.496 -6.593 1.00 0.00 59 SER A O 12
ATOM 15935 N N . LEU A 1 60 ? 6.133 -4.940 -4.711 1.00 0.00 60 LEU A N 12
ATOM 15936 C CA . LEU A 1 60 ? 6.882 -6.154 -4.409 1.00 0.00 60 LEU A CA 12
ATOM 15937 C C . LEU A 1 60 ? 5.945 -7.349 -4.259 1.00 0.00 60 LEU A C 12
ATOM 15938 O O . LEU A 1 60 ? 5.948 -8.261 -5.087 1.00 0.00 60 LEU A O 12
ATOM 15954 N N . HIS A 1 61 ? 5.143 -7.336 -3.200 1.00 0.00 61 HIS A N 12
ATOM 15955 C CA . HIS A 1 61 ? 4.198 -8.417 -2.943 1.00 0.00 61 HIS A CA 12
ATOM 15956 C C . HIS A 1 61 ? 2.760 -7.919 -3.053 1.00 0.00 61 HIS A C 12
ATOM 15957 O O . HIS A 1 61 ? 1.897 -8.305 -2.267 1.00 0.00 61 HIS A O 12
ATOM 15972 N N . GLY A 1 62 ? 2.511 -7.058 -4.036 1.00 0.00 62 GLY A N 12
ATOM 15973 C CA . GLY A 1 62 ? 1.177 -6.522 -4.231 1.00 0.00 62 GLY A CA 12
ATOM 15974 C C . GLY A 1 62 ? 1.039 -5.106 -3.707 1.00 0.00 62 GLY A C 12
ATOM 15975 O O . GLY A 1 62 ? 0.255 -4.316 -4.233 1.00 0.00 62 GLY A O 12
ATOM 15979 N N . ARG A 1 63 ? 1.803 -4.784 -2.668 1.00 0.00 63 ARG A N 12
ATOM 15980 C CA . ARG A 1 63 ? 1.760 -3.455 -2.071 1.00 0.00 63 ARG A CA 12
ATOM 15981 C C . ARG A 1 63 ? 2.690 -2.497 -2.811 1.00 0.00 63 ARG A C 12
ATOM 15982 O O . ARG A 1 63 ? 3.865 -2.799 -3.025 1.00 0.00 63 ARG A O 12
ATOM 16003 N N . ILE A 1 64 ? 2.157 -1.343 -3.198 1.00 0.00 64 ILE A N 12
ATOM 16004 C CA . ILE A 1 64 ? 2.939 -0.342 -3.913 1.00 0.00 64 ILE A CA 12
ATOM 16005 C C . ILE A 1 64 ? 3.879 0.398 -2.967 1.00 0.00 64 ILE A C 12
ATOM 16006 O O . ILE A 1 64 ? 3.601 0.528 -1.775 1.00 0.00 64 ILE A O 12
ATOM 16022 N N . TYR A 1 65 ? 4.991 0.884 -3.508 1.00 0.00 65 TYR A N 12
ATOM 16023 C CA . TYR A 1 65 ? 5.973 1.612 -2.713 1.00 0.00 65 TYR A CA 12
ATOM 16024 C C . TYR A 1 65 ? 6.644 2.703 -3.541 1.00 0.00 65 TYR A C 12
ATOM 16025 O O . TYR A 1 65 ? 6.806 2.567 -4.754 1.00 0.00 65 TYR A O 12
ATOM 16043 N N . CYS A 1 66 ? 7.034 3.786 -2.877 1.00 0.00 66 CYS A N 12
ATOM 16044 C CA . CYS A 1 66 ? 7.688 4.902 -3.549 1.00 0.00 66 CYS A CA 12
ATOM 16045 C C . CYS A 1 66 ? 9.179 4.629 -3.730 1.00 0.00 66 CYS A C 12
ATOM 16046 O O . CYS A 1 66 ? 9.836 4.093 -2.838 1.00 0.00 66 CYS A O 12
ATOM 16053 N N . LYS A 1 67 ? 9.706 5.003 -4.891 1.00 0.00 67 LYS A N 12
ATOM 16054 C CA . LYS A 1 67 ? 11.119 4.801 -5.190 1.00 0.00 67 LYS A CA 12
ATOM 16055 C C . LYS A 1 67 ? 11.964 4.905 -3.924 1.00 0.00 67 LYS A C 12
ATOM 16056 O O . LYS A 1 67 ? 12.741 4.010 -3.592 1.00 0.00 67 LYS A O 12
ATOM 16075 N N . PRO A 1 68 ? 11.808 6.022 -3.198 1.00 0.00 68 PRO A N 12
ATOM 16076 C CA . PRO A 1 68 ? 12.547 6.269 -1.956 1.00 0.00 68 PRO A CA 12
ATOM 16077 C C . PRO A 1 68 ? 12.509 5.072 -1.012 1.00 0.00 68 PRO A C 12
ATOM 16078 O O . PRO A 1 68 ? 13.537 4.454 -0.735 1.00 0.00 68 PRO A O 12
ATOM 16089 N N . HIS A 1 69 ? 11.317 4.749 -0.521 1.00 0.00 69 HIS A N 12
ATOM 16090 C CA . HIS A 1 69 ? 11.145 3.625 0.392 1.00 0.00 69 HIS A CA 12
ATOM 16091 C C . HIS A 1 69 ? 11.572 2.318 -0.269 1.00 0.00 69 HIS A C 12
ATOM 16092 O O . HIS A 1 69 ? 12.222 1.479 0.355 1.00 0.00 69 HIS A O 12
ATOM 16106 N N . PHE A 1 70 ? 11.202 2.152 -1.534 1.00 0.00 70 PHE A N 12
ATOM 16107 C CA . PHE A 1 70 ? 11.546 0.947 -2.280 1.00 0.00 70 PHE A CA 12
ATOM 16108 C C . PHE A 1 70 ? 13.049 0.690 -2.236 1.00 0.00 70 PHE A C 12
ATOM 16109 O O . PHE A 1 70 ? 13.509 -0.263 -1.609 1.00 0.00 70 PHE A O 12
ATOM 16126 N N . ASN A 1 71 ? 13.810 1.549 -2.908 1.00 0.00 71 ASN A N 12
ATOM 16127 C CA . ASN A 1 71 ? 15.261 1.415 -2.948 1.00 0.00 71 ASN A CA 12
ATOM 16128 C C . ASN A 1 71 ? 15.826 1.196 -1.547 1.00 0.00 71 ASN A C 12
ATOM 16129 O O . ASN A 1 71 ? 16.946 0.712 -1.389 1.00 0.00 71 ASN A O 12
ATOM 16140 N N . GLN A 1 72 ? 15.041 1.554 -0.536 1.00 0.00 72 GLN A N 12
ATOM 16141 C CA . GLN A 1 72 ? 15.463 1.396 0.851 1.00 0.00 72 GLN A CA 12
ATOM 16142 C C . GLN A 1 72 ? 15.141 -0.004 1.362 1.00 0.00 72 GLN A C 12
ATOM 16143 O O . GLN A 1 72 ? 16.035 -0.832 1.543 1.00 0.00 72 GLN A O 12
ATOM 16157 N N . LEU A 1 73 ? 13.859 -0.263 1.593 1.00 0.00 73 LEU A N 12
ATOM 16158 C CA . LEU A 1 73 ? 13.417 -1.564 2.084 1.00 0.00 73 LEU A CA 12
ATOM 16159 C C . LEU A 1 73 ? 13.853 -2.679 1.139 1.00 0.00 73 LEU A C 12
ATOM 16160 O O . LEU A 1 73 ? 14.242 -3.762 1.578 1.00 0.00 73 LEU A O 12
ATOM 16176 N N . PHE A 1 74 ? 13.788 -2.406 -0.160 1.00 0.00 74 PHE A N 12
ATOM 16177 C CA . PHE A 1 74 ? 14.177 -3.386 -1.167 1.00 0.00 74 PHE A CA 12
ATOM 16178 C C . PHE A 1 74 ? 15.694 -3.554 -1.205 1.00 0.00 74 PHE A C 12
ATOM 16179 O O . PHE A 1 74 ? 16.217 -4.637 -0.942 1.00 0.00 74 PHE A O 12
ATOM 16196 N N . LYS A 1 75 ? 16.394 -2.475 -1.536 1.00 0.00 75 LYS A N 12
ATOM 16197 C CA . LYS A 1 75 ? 17.850 -2.500 -1.608 1.00 0.00 75 LYS A CA 12
ATOM 16198 C C . LYS A 1 75 ? 18.466 -2.404 -0.216 1.00 0.00 75 LYS A C 12
ATOM 16199 O O . LYS A 1 75 ? 17.760 -2.461 0.791 1.00 0.00 75 LYS A O 12
ATOM 16218 N N . SER A 1 76 ? 19.786 -2.258 -0.167 1.00 0.00 76 SER A N 12
ATOM 16219 C CA . SER A 1 76 ? 20.497 -2.157 1.103 1.00 0.00 76 SER A CA 12
ATOM 16220 C C . SER A 1 76 ? 20.576 -3.516 1.791 1.00 0.00 76 SER A C 12
ATOM 16221 O O . SER A 1 76 ? 20.362 -3.628 2.999 1.00 0.00 76 SER A O 12
ATOM 16229 N N . LYS A 1 77 ? 20.883 -4.549 1.014 1.00 0.00 77 LYS A N 12
ATOM 16230 C CA . LYS A 1 77 ? 20.992 -5.902 1.546 1.00 0.00 77 LYS A CA 12
ATOM 16231 C C . LYS A 1 77 ? 22.345 -6.516 1.201 1.00 0.00 77 LYS A C 12
ATOM 16232 O O . LYS A 1 77 ? 22.978 -6.134 0.218 1.00 0.00 77 LYS A O 12
ATOM 16251 N N . GLY A 1 78 ? 22.782 -7.470 2.017 1.00 0.00 78 GLY A N 12
ATOM 16252 C CA . GLY A 1 78 ? 24.057 -8.122 1.780 1.00 0.00 78 GLY A CA 12
ATOM 16253 C C . GLY A 1 78 ? 24.330 -8.343 0.305 1.00 0.00 78 GLY A C 12
ATOM 16254 O O . GLY A 1 78 ? 23.402 -8.439 -0.497 1.00 0.00 78 GLY A O 12
ATOM 16258 N N . ASN A 1 79 ? 25.607 -8.422 -0.053 1.00 0.00 79 ASN A N 12
ATOM 16259 C CA . ASN A 1 79 ? 26.000 -8.630 -1.442 1.00 0.00 79 ASN A CA 12
ATOM 16260 C C . ASN A 1 79 ? 25.098 -9.661 -2.113 1.00 0.00 79 ASN A C 12
ATOM 16261 O O . ASN A 1 79 ? 25.203 -10.859 -1.850 1.00 0.00 79 ASN A O 12
ATOM 16272 N N . TYR A 1 80 ? 24.211 -9.187 -2.982 1.00 0.00 80 TYR A N 12
ATOM 16273 C CA . TYR A 1 80 ? 23.289 -10.066 -3.690 1.00 0.00 80 TYR A CA 12
ATOM 16274 C C . TYR A 1 80 ? 23.003 -9.540 -5.093 1.00 0.00 80 TYR A C 12
ATOM 16275 O O . TYR A 1 80 ? 23.239 -8.368 -5.389 1.00 0.00 80 TYR A O 12
ATOM 16293 N N . ASP A 1 81 ? 22.493 -10.414 -5.953 1.00 0.00 81 ASP A N 12
ATOM 16294 C CA . ASP A 1 81 ? 22.172 -10.039 -7.325 1.00 0.00 81 ASP A CA 12
ATOM 16295 C C . ASP A 1 81 ? 20.663 -9.951 -7.526 1.00 0.00 81 ASP A C 12
ATOM 16296 O O . ASP A 1 81 ? 20.167 -10.087 -8.644 1.00 0.00 81 ASP A O 12
ATOM 16305 N N . GLU A 1 82 ? 19.938 -9.723 -6.435 1.00 0.00 82 GLU A N 12
ATOM 16306 C CA . GLU A 1 82 ? 18.485 -9.619 -6.493 1.00 0.00 82 GLU A CA 12
ATOM 16307 C C . GLU A 1 82 ? 18.009 -8.304 -5.883 1.00 0.00 82 GLU A C 12
ATOM 16308 O O . GLU A 1 82 ? 17.029 -8.270 -5.140 1.00 0.00 82 GLU A O 12
ATOM 16320 N N . GLY A 1 83 ? 18.712 -7.221 -6.203 1.00 0.00 83 GLY A N 12
ATOM 16321 C CA . GLY A 1 83 ? 18.347 -5.918 -5.678 1.00 0.00 83 GLY A CA 12
ATOM 16322 C C . GLY A 1 83 ? 19.155 -4.796 -6.300 1.00 0.00 83 GLY A C 12
ATOM 16323 O O . GLY A 1 83 ? 20.042 -4.231 -5.660 1.00 0.00 83 GLY A O 12
ATOM 16327 N N . PHE A 1 84 ? 18.848 -4.473 -7.552 1.00 0.00 84 PHE A N 12
ATOM 16328 C CA . PHE A 1 84 ? 19.554 -3.412 -8.262 1.00 0.00 84 PHE A CA 12
ATOM 16329 C C . PHE A 1 84 ? 18.907 -2.056 -7.996 1.00 0.00 84 PHE A C 12
ATOM 16330 O O . PHE A 1 84 ? 17.684 -1.944 -7.918 1.00 0.00 84 PHE A O 12
ATOM 16347 N N . GLY A 1 85 ? 19.738 -1.027 -7.858 1.00 0.00 85 GLY A N 12
ATOM 16348 C CA . GLY A 1 85 ? 19.229 0.308 -7.602 1.00 0.00 85 GLY A CA 12
ATOM 16349 C C . GLY A 1 85 ? 18.938 1.072 -8.879 1.00 0.00 85 GLY A C 12
ATOM 16350 O O . GLY A 1 85 ? 19.811 1.221 -9.734 1.00 0.00 85 GLY A O 12
ATOM 16354 N N . SER A 1 86 ? 17.707 1.556 -9.009 1.00 0.00 86 SER A N 12
ATOM 16355 C CA . SER A 1 86 ? 17.301 2.303 -10.193 1.00 0.00 86 SER A CA 12
ATOM 16356 C C . SER A 1 86 ? 16.075 3.163 -9.899 1.00 0.00 86 SER A C 12
ATOM 16357 O O . SER A 1 86 ? 14.989 2.646 -9.637 1.00 0.00 86 SER A O 12
ATOM 16365 N N . GLY A 1 87 ? 16.258 4.479 -9.945 1.00 0.00 87 GLY A N 12
ATOM 16366 C CA . GLY A 1 87 ? 15.159 5.390 -9.681 1.00 0.00 87 GLY A CA 12
ATOM 16367 C C . GLY A 1 87 ? 15.540 6.839 -9.910 1.00 0.00 87 GLY A C 12
ATOM 16368 O O . GLY A 1 87 ? 16.627 7.284 -9.540 1.00 0.00 87 GLY A O 12
ATOM 16372 N N . PRO A 1 88 ? 14.631 7.602 -10.536 1.00 0.00 88 PRO A N 12
ATOM 16373 C CA . PRO A 1 88 ? 14.856 9.020 -10.829 1.00 0.00 88 PRO A CA 12
ATOM 16374 C C . PRO A 1 88 ? 14.854 9.880 -9.570 1.00 0.00 88 PRO A C 12
ATOM 16375 O O . PRO A 1 88 ? 14.050 9.667 -8.663 1.00 0.00 88 PRO A O 12
ATOM 16386 N N . SER A 1 89 ? 15.759 10.853 -9.521 1.00 0.00 89 SER A N 12
ATOM 16387 C CA . SER A 1 89 ? 15.863 11.743 -8.371 1.00 0.00 89 SER A CA 12
ATOM 16388 C C . SER A 1 89 ? 14.486 12.243 -7.944 1.00 0.00 89 SER A C 12
ATOM 16389 O O . SER A 1 89 ? 13.741 12.804 -8.747 1.00 0.00 89 SER A O 12
ATOM 16397 N N . SER A 1 90 ? 14.156 12.034 -6.674 1.00 0.00 90 SER A N 12
ATOM 16398 C CA . SER A 1 90 ? 12.867 12.459 -6.139 1.00 0.00 90 SER A CA 12
ATOM 16399 C C . SER A 1 90 ? 13.048 13.557 -5.096 1.00 0.00 90 SER A C 12
ATOM 16400 O O . SER A 1 90 ? 13.825 13.412 -4.153 1.00 0.00 90 SER A O 12
ATOM 16408 N N . GLY A 1 91 ? 12.323 14.658 -5.273 1.00 0.00 91 GLY A N 12
ATOM 16409 C CA . GLY A 1 91 ? 12.416 15.766 -4.340 1.00 0.00 91 GLY A CA 12
ATOM 16410 C C . GLY A 1 91 ? 13.068 16.988 -4.955 1.00 0.00 91 GLY A C 12
ATOM 16411 O O . GLY A 1 91 ? 13.780 16.851 -5.949 1.00 0.00 91 GLY A O 12
ATOM 16417 N N . GLY A 1 1 ? -22.204 -15.113 -7.133 1.00 0.00 1 GLY A N 13
ATOM 16418 C CA . GLY A 1 1 ? -22.347 -16.457 -7.660 1.00 0.00 1 GLY A CA 13
ATOM 16419 C C . GLY A 1 1 ? -23.378 -16.539 -8.768 1.00 0.00 1 GLY A C 13
ATOM 16420 O O . GLY A 1 1 ? -23.653 -15.547 -9.444 1.00 0.00 1 GLY A O 13
ATOM 16424 N N . SER A 1 2 ? -23.950 -17.724 -8.957 1.00 0.00 2 SER A N 13
ATOM 16425 C CA . SER A 1 2 ? -24.953 -17.932 -9.994 1.00 0.00 2 SER A CA 13
ATOM 16426 C C . SER A 1 2 ? -26.064 -16.891 -9.893 1.00 0.00 2 SER A C 13
ATOM 16427 O O . SER A 1 2 ? -26.773 -16.820 -8.889 1.00 0.00 2 SER A O 13
ATOM 16435 N N . SER A 1 3 ? -26.209 -16.085 -10.940 1.00 0.00 3 SER A N 13
ATOM 16436 C CA . SER A 1 3 ? -27.231 -15.045 -10.968 1.00 0.00 3 SER A CA 13
ATOM 16437 C C . SER A 1 3 ? -27.446 -14.534 -12.389 1.00 0.00 3 SER A C 13
ATOM 16438 O O . SER A 1 3 ? -26.512 -14.474 -13.188 1.00 0.00 3 SER A O 13
ATOM 16446 N N . GLY A 1 4 ? -28.686 -14.165 -12.698 1.00 0.00 4 GLY A N 13
ATOM 16447 C CA . GLY A 1 4 ? -29.003 -13.663 -14.022 1.00 0.00 4 GLY A CA 13
ATOM 16448 C C . GLY A 1 4 ? -29.545 -12.248 -13.991 1.00 0.00 4 GLY A C 13
ATOM 16449 O O . GLY A 1 4 ? -29.926 -11.745 -12.935 1.00 0.00 4 GLY A O 13
ATOM 16453 N N . SER A 1 5 ? -29.579 -11.604 -15.153 1.00 0.00 5 SER A N 13
ATOM 16454 C CA . SER A 1 5 ? -30.074 -10.236 -15.255 1.00 0.00 5 SER A CA 13
ATOM 16455 C C . SER A 1 5 ? -30.974 -10.073 -16.476 1.00 0.00 5 SER A C 13
ATOM 16456 O O . SER A 1 5 ? -30.633 -10.510 -17.575 1.00 0.00 5 SER A O 13
ATOM 16464 N N . SER A 1 6 ? -32.125 -9.440 -16.274 1.00 0.00 6 SER A N 13
ATOM 16465 C CA . SER A 1 6 ? -33.078 -9.222 -17.356 1.00 0.00 6 SER A CA 13
ATOM 16466 C C . SER A 1 6 ? -32.548 -8.188 -18.345 1.00 0.00 6 SER A C 13
ATOM 16467 O O . SER A 1 6 ? -32.037 -7.141 -17.952 1.00 0.00 6 SER A O 13
ATOM 16475 N N . GLY A 1 7 ? -32.675 -8.491 -19.634 1.00 0.00 7 GLY A N 13
ATOM 16476 C CA . GLY A 1 7 ? -32.205 -7.580 -20.660 1.00 0.00 7 GLY A CA 13
ATOM 16477 C C . GLY A 1 7 ? -30.790 -7.100 -20.406 1.00 0.00 7 GLY A C 13
ATOM 16478 O O . GLY A 1 7 ? -30.087 -7.644 -19.555 1.00 0.00 7 GLY A O 13
ATOM 16482 N N . MET A 1 8 ? -30.370 -6.080 -21.148 1.00 0.00 8 MET A N 13
ATOM 16483 C CA . MET A 1 8 ? -29.028 -5.529 -20.998 1.00 0.00 8 MET A CA 13
ATOM 16484 C C . MET A 1 8 ? -29.083 -4.108 -20.446 1.00 0.00 8 MET A C 13
ATOM 16485 O O . MET A 1 8 ? -29.074 -3.136 -21.202 1.00 0.00 8 MET A O 13
ATOM 16499 N N . LYS A 1 9 ? -29.141 -3.993 -19.123 1.00 0.00 9 LYS A N 13
ATOM 16500 C CA . LYS A 1 9 ? -29.197 -2.692 -18.469 1.00 0.00 9 LYS A CA 13
ATOM 16501 C C . LYS A 1 9 ? -27.860 -2.353 -17.817 1.00 0.00 9 LYS A C 13
ATOM 16502 O O . LYS A 1 9 ? -27.290 -1.289 -18.063 1.00 0.00 9 LYS A O 13
ATOM 16521 N N . PHE A 1 10 ? -27.364 -3.263 -16.986 1.00 0.00 10 PHE A N 13
ATOM 16522 C CA . PHE A 1 10 ? -26.093 -3.061 -16.300 1.00 0.00 10 PHE A CA 13
ATOM 16523 C C . PHE A 1 10 ? -24.921 -3.422 -17.207 1.00 0.00 10 PHE A C 13
ATOM 16524 O O . PHE A 1 10 ? -25.113 -3.861 -18.341 1.00 0.00 10 PHE A O 13
ATOM 16541 N N . GLN A 1 11 ? -23.707 -3.234 -16.699 1.00 0.00 11 GLN A N 13
ATOM 16542 C CA . GLN A 1 11 ? -22.504 -3.539 -17.464 1.00 0.00 11 GLN A CA 13
ATOM 16543 C C . GLN A 1 11 ? -22.557 -4.959 -18.020 1.00 0.00 11 GLN A C 13
ATOM 16544 O O . GLN A 1 11 ? -22.604 -5.930 -17.265 1.00 0.00 11 GLN A O 13
ATOM 16558 N N . ALA A 1 12 ? -22.550 -5.071 -19.344 1.00 0.00 12 ALA A N 13
ATOM 16559 C CA . ALA A 1 12 ? -22.596 -6.371 -20.000 1.00 0.00 12 ALA A CA 13
ATOM 16560 C C . ALA A 1 12 ? -21.317 -7.162 -19.743 1.00 0.00 12 ALA A C 13
ATOM 16561 O O . ALA A 1 12 ? -21.343 -8.284 -19.238 1.00 0.00 12 ALA A O 13
ATOM 16568 N N . PRO A 1 13 ? -20.170 -6.564 -20.098 1.00 0.00 13 PRO A N 13
ATOM 16569 C CA . PRO A 1 13 ? -18.859 -7.195 -19.915 1.00 0.00 13 PRO A CA 13
ATOM 16570 C C . PRO A 1 13 ? -18.465 -7.297 -18.445 1.00 0.00 13 PRO A C 13
ATOM 16571 O O . PRO A 1 13 ? -19.048 -6.633 -17.589 1.00 0.00 13 PRO A O 13
ATOM 16582 N N . ALA A 1 14 ? -17.472 -8.133 -18.160 1.00 0.00 14 ALA A N 13
ATOM 16583 C CA . ALA A 1 14 ? -16.999 -8.319 -16.794 1.00 0.00 14 ALA A CA 13
ATOM 16584 C C . ALA A 1 14 ? -16.648 -6.984 -16.148 1.00 0.00 14 ALA A C 13
ATOM 16585 O O . ALA A 1 14 ? -15.958 -6.157 -16.744 1.00 0.00 14 ALA A O 13
ATOM 16592 N N . ARG A 1 15 ? -17.128 -6.779 -14.926 1.00 0.00 15 ARG A N 13
ATOM 16593 C CA . ARG A 1 15 ? -16.867 -5.542 -14.199 1.00 0.00 15 ARG A CA 13
ATOM 16594 C C . ARG A 1 15 ? -15.536 -5.619 -13.457 1.00 0.00 15 ARG A C 13
ATOM 16595 O O . ARG A 1 15 ? -15.187 -6.656 -12.894 1.00 0.00 15 ARG A O 13
ATOM 16616 N N . GLU A 1 16 ? -14.797 -4.513 -13.462 1.00 0.00 16 GLU A N 13
ATOM 16617 C CA . GLU A 1 16 ? -13.504 -4.457 -12.790 1.00 0.00 16 GLU A CA 13
ATOM 16618 C C . GLU A 1 16 ? -13.658 -3.963 -11.354 1.00 0.00 16 GLU A C 13
ATOM 16619 O O . GLU A 1 16 ? -14.744 -3.560 -10.937 1.00 0.00 16 GLU A O 13
ATOM 16631 N N . THR A 1 17 ? -12.562 -3.998 -10.602 1.00 0.00 17 THR A N 13
ATOM 16632 C CA . THR A 1 17 ? -12.574 -3.556 -9.213 1.00 0.00 17 THR A CA 13
ATOM 16633 C C . THR A 1 17 ? -11.192 -3.089 -8.773 1.00 0.00 17 THR A C 13
ATOM 16634 O O . THR A 1 17 ? -10.174 -3.556 -9.286 1.00 0.00 17 THR A O 13
ATOM 16645 N N . CYS A 1 18 ? -11.161 -2.164 -7.820 1.00 0.00 18 CYS A N 13
ATOM 16646 C CA . CYS A 1 18 ? -9.903 -1.632 -7.310 1.00 0.00 18 CYS A CA 13
ATOM 16647 C C . CYS A 1 18 ? -9.288 -2.580 -6.284 1.00 0.00 18 CYS A C 13
ATOM 16648 O O . CYS A 1 18 ? -9.944 -2.982 -5.323 1.00 0.00 18 CYS A O 13
ATOM 16655 N N . VAL A 1 19 ? -8.024 -2.932 -6.495 1.00 0.00 19 VAL A N 13
ATOM 16656 C CA . VAL A 1 19 ? -7.319 -3.831 -5.589 1.00 0.00 19 VAL A CA 13
ATOM 16657 C C . VAL A 1 19 ? -6.805 -3.084 -4.364 1.00 0.00 19 VAL A C 13
ATOM 16658 O O . VAL A 1 19 ? -5.949 -3.584 -3.634 1.00 0.00 19 VAL A O 13
ATOM 16671 N N . GLU A 1 20 ? -7.332 -1.884 -4.144 1.00 0.00 20 GLU A N 13
ATOM 16672 C CA . GLU A 1 20 ? -6.926 -1.068 -3.007 1.00 0.00 20 GLU A CA 13
ATOM 16673 C C . GLU A 1 20 ? -8.103 -0.816 -2.069 1.00 0.00 20 GLU A C 13
ATOM 16674 O O . GLU A 1 20 ? -8.036 -1.115 -0.876 1.00 0.00 20 GLU A O 13
ATOM 16686 N N . CYS A 1 21 ? -9.180 -0.263 -2.616 1.00 0.00 21 CYS A N 13
ATOM 16687 C CA . CYS A 1 21 ? -10.372 0.031 -1.831 1.00 0.00 21 CYS A CA 13
ATOM 16688 C C . CYS A 1 21 ? -11.478 -0.979 -2.122 1.00 0.00 21 CYS A C 13
ATOM 16689 O O . CYS A 1 21 ? -12.490 -1.024 -1.423 1.00 0.00 21 CYS A O 13
ATOM 16696 N N . GLN A 1 22 ? -11.276 -1.787 -3.157 1.00 0.00 22 GLN A N 13
ATOM 16697 C CA . GLN A 1 22 ? -12.256 -2.797 -3.541 1.00 0.00 22 GLN A CA 13
ATOM 16698 C C . GLN A 1 22 ? -13.536 -2.145 -4.055 1.00 0.00 22 GLN A C 13
ATOM 16699 O O . GLN A 1 22 ? -14.639 -2.511 -3.648 1.00 0.00 22 GLN A O 13
ATOM 16713 N N . LYS A 1 23 ? -13.381 -1.178 -4.953 1.00 0.00 23 LYS A N 13
ATOM 16714 C CA . LYS A 1 23 ? -14.523 -0.475 -5.525 1.00 0.00 23 LYS A CA 13
ATOM 16715 C C . LYS A 1 23 ? -14.556 -0.633 -7.042 1.00 0.00 23 LYS A C 13
ATOM 16716 O O . LYS A 1 23 ? -13.515 -0.774 -7.684 1.00 0.00 23 LYS A O 13
ATOM 16735 N N . THR A 1 24 ? -15.758 -0.608 -7.610 1.00 0.00 24 THR A N 13
ATOM 16736 C CA . THR A 1 24 ? -15.925 -0.749 -9.050 1.00 0.00 24 THR A CA 13
ATOM 16737 C C . THR A 1 24 ? -15.179 0.348 -9.800 1.00 0.00 24 THR A C 13
ATOM 16738 O O . THR A 1 24 ? -15.652 1.481 -9.895 1.00 0.00 24 THR A O 13
ATOM 16749 N N . VAL A 1 25 ? -14.011 0.005 -10.333 1.00 0.00 25 VAL A N 13
ATOM 16750 C CA . VAL A 1 25 ? -13.199 0.962 -11.077 1.00 0.00 25 VAL A CA 13
ATOM 16751 C C . VAL A 1 25 ? -13.820 1.269 -12.435 1.00 0.00 25 VAL A C 13
ATOM 16752 O O . VAL A 1 25 ? -14.110 0.363 -13.216 1.00 0.00 25 VAL A O 13
ATOM 16765 N N . TYR A 1 26 ? -14.020 2.553 -12.711 1.00 0.00 26 TYR A N 13
ATOM 16766 C CA . TYR A 1 26 ? -14.607 2.981 -13.975 1.00 0.00 26 TYR A CA 13
ATOM 16767 C C . TYR A 1 26 ? -13.545 3.075 -15.066 1.00 0.00 26 TYR A C 13
ATOM 16768 O O . TYR A 1 26 ? -12.345 3.127 -14.796 1.00 0.00 26 TYR A O 13
ATOM 16786 N N . PRO A 1 27 ? -13.996 3.098 -16.329 1.00 0.00 27 PRO A N 13
ATOM 16787 C CA . PRO A 1 27 ? -13.102 3.188 -17.487 1.00 0.00 27 PRO A CA 13
ATOM 16788 C C . PRO A 1 27 ? -12.431 4.553 -17.598 1.00 0.00 27 PRO A C 13
ATOM 16789 O O . PRO A 1 27 ? -11.681 4.811 -18.538 1.00 0.00 27 PRO A O 13
ATOM 16800 N N . MET A 1 28 ? -12.707 5.422 -16.631 1.00 0.00 28 MET A N 13
ATOM 16801 C CA . MET A 1 28 ? -12.128 6.761 -16.620 1.00 0.00 28 MET A CA 13
ATOM 16802 C C . MET A 1 28 ? -11.012 6.862 -15.585 1.00 0.00 28 MET A C 13
ATOM 16803 O O . MET A 1 28 ? -10.079 7.649 -15.741 1.00 0.00 28 MET A O 13
ATOM 16817 N N . GLU A 1 29 ? -11.116 6.061 -14.529 1.00 0.00 29 GLU A N 13
ATOM 16818 C CA . GLU A 1 29 ? -10.115 6.063 -13.468 1.00 0.00 29 GLU A CA 13
ATOM 16819 C C . GLU A 1 29 ? -9.434 4.702 -13.361 1.00 0.00 29 GLU A C 13
ATOM 16820 O O . GLU A 1 29 ? -8.889 4.350 -12.315 1.00 0.00 29 GLU A O 13
ATOM 16832 N N . ARG A 1 30 ? -9.469 3.942 -14.450 1.00 0.00 30 ARG A N 13
ATOM 16833 C CA . ARG A 1 30 ? -8.857 2.619 -14.479 1.00 0.00 30 ARG A CA 13
ATOM 16834 C C . ARG A 1 30 ? -7.368 2.716 -14.801 1.00 0.00 30 ARG A C 13
ATOM 16835 O O . ARG A 1 30 ? -6.976 2.755 -15.968 1.00 0.00 30 ARG A O 13
ATOM 16856 N N . LEU A 1 31 ? -6.545 2.754 -13.760 1.00 0.00 31 LEU A N 13
ATOM 16857 C CA . LEU A 1 31 ? -5.099 2.847 -13.931 1.00 0.00 31 LEU A CA 13
ATOM 16858 C C . LEU A 1 31 ? -4.443 1.480 -13.768 1.00 0.00 31 LEU A C 13
ATOM 16859 O O . LEU A 1 31 ? -4.463 0.894 -12.684 1.00 0.00 31 LEU A O 13
ATOM 16875 N N . LEU A 1 32 ? -3.860 0.977 -14.851 1.00 0.00 32 LEU A N 13
ATOM 16876 C CA . LEU A 1 32 ? -3.194 -0.321 -14.828 1.00 0.00 32 LEU A CA 13
ATOM 16877 C C . LEU A 1 32 ? -1.846 -0.230 -14.121 1.00 0.00 32 LEU A C 13
ATOM 16878 O O . LEU A 1 32 ? -0.970 0.531 -14.531 1.00 0.00 32 LEU A O 13
ATOM 16894 N N . ALA A 1 33 ? -1.686 -1.012 -13.059 1.00 0.00 33 ALA A N 13
ATOM 16895 C CA . ALA A 1 33 ? -0.442 -1.023 -12.298 1.00 0.00 33 ALA A CA 13
ATOM 16896 C C . ALA A 1 33 ? -0.119 -2.425 -11.795 1.00 0.00 33 ALA A C 13
ATOM 16897 O O . ALA A 1 33 ? -0.808 -2.957 -10.926 1.00 0.00 33 ALA A O 13
ATOM 16904 N N . ASN A 1 34 ? 0.935 -3.018 -12.347 1.00 0.00 34 ASN A N 13
ATOM 16905 C CA . ASN A 1 34 ? 1.349 -4.361 -11.954 1.00 0.00 34 ASN A CA 13
ATOM 16906 C C . ASN A 1 34 ? 0.328 -5.399 -12.407 1.00 0.00 34 ASN A C 13
ATOM 16907 O O . ASN A 1 34 ? 0.035 -6.351 -11.684 1.00 0.00 34 ASN A O 13
ATOM 16918 N N . GLN A 1 35 ? -0.210 -5.209 -13.608 1.00 0.00 35 GLN A N 13
ATOM 16919 C CA . GLN A 1 35 ? -1.198 -6.130 -14.156 1.00 0.00 35 GLN A CA 13
ATOM 16920 C C . GLN A 1 35 ? -2.430 -6.204 -13.259 1.00 0.00 35 GLN A C 13
ATOM 16921 O O . GLN A 1 35 ? -3.014 -7.272 -13.081 1.00 0.00 35 GLN A O 13
ATOM 16935 N N . GLN A 1 36 ? -2.817 -5.063 -12.698 1.00 0.00 36 GLN A N 13
ATOM 16936 C CA . GLN A 1 36 ? -3.978 -5.001 -11.819 1.00 0.00 36 GLN A CA 13
ATOM 16937 C C . GLN A 1 36 ? -4.650 -3.634 -11.901 1.00 0.00 36 GLN A C 13
ATOM 16938 O O . GLN A 1 36 ? -3.998 -2.625 -12.167 1.00 0.00 36 GLN A O 13
ATOM 16952 N N . VAL A 1 37 ? -5.960 -3.609 -11.673 1.00 0.00 37 VAL A N 13
ATOM 16953 C CA . VAL A 1 37 ? -6.721 -2.366 -11.721 1.00 0.00 37 VAL A CA 13
ATOM 16954 C C . VAL A 1 37 ? -6.479 -1.526 -10.472 1.00 0.00 37 VAL A C 13
ATOM 16955 O O . VAL A 1 37 ? -6.760 -1.960 -9.354 1.00 0.00 37 VAL A O 13
ATOM 16968 N N . PHE A 1 38 ? -5.958 -0.320 -10.669 1.00 0.00 38 PHE A N 13
ATOM 16969 C CA . PHE A 1 38 ? -5.677 0.583 -9.559 1.00 0.00 38 PHE A CA 13
ATOM 16970 C C . PHE A 1 38 ? -6.295 1.957 -9.805 1.00 0.00 38 PHE A C 13
ATOM 16971 O O . PHE A 1 38 ? -6.429 2.393 -10.949 1.00 0.00 38 PHE A O 13
ATOM 16988 N N . HIS A 1 39 ? -6.670 2.633 -8.724 1.00 0.00 39 HIS A N 13
ATOM 16989 C CA . HIS A 1 39 ? -7.274 3.957 -8.821 1.00 0.00 39 HIS A CA 13
ATOM 16990 C C . HIS A 1 39 ? -6.202 5.040 -8.883 1.00 0.00 39 HIS A C 13
ATOM 16991 O O . HIS A 1 39 ? -5.310 5.092 -8.035 1.00 0.00 39 HIS A O 13
ATOM 17005 N N . ILE A 1 40 ? -6.294 5.901 -9.891 1.00 0.00 40 ILE A N 13
ATOM 17006 C CA . ILE A 1 40 ? -5.332 6.982 -10.062 1.00 0.00 40 ILE A CA 13
ATOM 17007 C C . ILE A 1 40 ? -5.011 7.649 -8.728 1.00 0.00 40 ILE A C 13
ATOM 17008 O O . ILE A 1 40 ? -3.965 8.279 -8.573 1.00 0.00 40 ILE A O 13
ATOM 17024 N N . SER A 1 41 ? -5.917 7.503 -7.767 1.00 0.00 41 SER A N 13
ATOM 17025 C CA . SER A 1 41 ? -5.732 8.092 -6.446 1.00 0.00 41 SER A CA 13
ATOM 17026 C C . SER A 1 41 ? -5.163 7.068 -5.469 1.00 0.00 41 SER A C 13
ATOM 17027 O O . SER A 1 41 ? -4.148 7.313 -4.817 1.00 0.00 41 SER A O 13
ATOM 17035 N N . CYS A 1 42 ? -5.824 5.920 -5.373 1.00 0.00 42 CYS A N 13
ATOM 17036 C CA . CYS A 1 42 ? -5.387 4.857 -4.476 1.00 0.00 42 CYS A CA 13
ATOM 17037 C C . CYS A 1 42 ? -3.923 4.504 -4.725 1.00 0.00 42 CYS A C 13
ATOM 17038 O O . CYS A 1 42 ? -3.192 4.153 -3.799 1.00 0.00 42 CYS A O 13
ATOM 17045 N N . PHE A 1 43 ? -3.502 4.601 -5.982 1.00 0.00 43 PHE A N 13
ATOM 17046 C CA . PHE A 1 43 ? -2.126 4.291 -6.353 1.00 0.00 43 PHE A CA 13
ATOM 17047 C C . PHE A 1 43 ? -1.141 5.102 -5.515 1.00 0.00 43 PHE A C 13
ATOM 17048 O O . PHE A 1 43 ? -0.663 6.152 -5.944 1.00 0.00 43 PHE A O 13
ATOM 17065 N N . ARG A 1 44 ? -0.844 4.606 -4.318 1.00 0.00 44 ARG A N 13
ATOM 17066 C CA . ARG A 1 44 ? 0.082 5.284 -3.419 1.00 0.00 44 ARG A CA 13
ATOM 17067 C C . ARG A 1 44 ? 0.972 4.278 -2.696 1.00 0.00 44 ARG A C 13
ATOM 17068 O O . ARG A 1 44 ? 0.738 3.071 -2.754 1.00 0.00 44 ARG A O 13
ATOM 17089 N N . CYS A 1 45 ? 1.996 4.784 -2.015 1.00 0.00 45 CYS A N 13
ATOM 17090 C CA . CYS A 1 45 ? 2.922 3.931 -1.281 1.00 0.00 45 CYS A CA 13
ATOM 17091 C C . CYS A 1 45 ? 2.257 3.347 -0.038 1.00 0.00 45 CYS A C 13
ATOM 17092 O O . CYS A 1 45 ? 1.486 4.025 0.642 1.00 0.00 45 CYS A O 13
ATOM 17099 N N . SER A 1 46 ? 2.560 2.086 0.252 1.00 0.00 46 SER A N 13
ATOM 17100 C CA . SER A 1 46 ? 1.989 1.410 1.410 1.00 0.00 46 SER A CA 13
ATOM 17101 C C . SER A 1 46 ? 2.798 1.711 2.669 1.00 0.00 46 SER A C 13
ATOM 17102 O O . SER A 1 46 ? 2.739 0.970 3.650 1.00 0.00 46 SER A O 13
ATOM 17110 N N . TYR A 1 47 ? 3.553 2.803 2.631 1.00 0.00 47 TYR A N 13
ATOM 17111 C CA . TYR A 1 47 ? 4.376 3.202 3.767 1.00 0.00 47 TYR A CA 13
ATOM 17112 C C . TYR A 1 47 ? 4.106 4.654 4.151 1.00 0.00 47 TYR A C 13
ATOM 17113 O O . TYR A 1 47 ? 3.782 4.954 5.301 1.00 0.00 47 TYR A O 13
ATOM 17131 N N . CYS A 1 48 ? 4.243 5.551 3.181 1.00 0.00 48 CYS A N 13
ATOM 17132 C CA . CYS A 1 48 ? 4.015 6.972 3.415 1.00 0.00 48 CYS A CA 13
ATOM 17133 C C . CYS A 1 48 ? 2.662 7.405 2.856 1.00 0.00 48 CYS A C 13
ATOM 17134 O O . CYS A 1 48 ? 2.191 8.508 3.129 1.00 0.00 48 CYS A O 13
ATOM 17141 N N . ASN A 1 49 ? 2.043 6.527 2.073 1.00 0.00 49 ASN A N 13
ATOM 17142 C CA . ASN A 1 49 ? 0.745 6.818 1.475 1.00 0.00 49 ASN A CA 13
ATOM 17143 C C . ASN A 1 49 ? 0.849 7.977 0.488 1.00 0.00 49 ASN A C 13
ATOM 17144 O O . ASN A 1 49 ? -0.067 8.790 0.372 1.00 0.00 49 ASN A O 13
ATOM 17155 N N . ASN A 1 50 ? 1.970 8.044 -0.221 1.00 0.00 50 ASN A N 13
ATOM 17156 C CA . ASN A 1 50 ? 2.194 9.103 -1.199 1.00 0.00 50 ASN A CA 13
ATOM 17157 C C . ASN A 1 50 ? 1.806 8.640 -2.601 1.00 0.00 50 ASN A C 13
ATOM 17158 O O . ASN A 1 50 ? 2.012 7.481 -2.963 1.00 0.00 50 ASN A O 13
ATOM 17169 N N . LYS A 1 51 ? 1.245 9.553 -3.385 1.00 0.00 51 LYS A N 13
ATOM 17170 C CA . LYS A 1 51 ? 0.830 9.241 -4.748 1.00 0.00 51 LYS A CA 13
ATOM 17171 C C . LYS A 1 51 ? 2.039 8.961 -5.634 1.00 0.00 51 LYS A C 13
ATOM 17172 O O . LYS A 1 51 ? 3.130 9.480 -5.396 1.00 0.00 51 LYS A O 13
ATOM 17191 N N . LEU A 1 52 ? 1.839 8.139 -6.658 1.00 0.00 52 LEU A N 13
ATOM 17192 C CA . LEU A 1 52 ? 2.913 7.791 -7.582 1.00 0.00 52 LEU A CA 13
ATOM 17193 C C . LEU A 1 52 ? 2.423 7.831 -9.026 1.00 0.00 52 LEU A C 13
ATOM 17194 O O . LEU A 1 52 ? 1.254 8.114 -9.288 1.00 0.00 52 LEU A O 13
ATOM 17210 N N . SER A 1 53 ? 3.325 7.545 -9.960 1.00 0.00 53 SER A N 13
ATOM 17211 C CA . SER A 1 53 ? 2.986 7.550 -11.378 1.00 0.00 53 SER A CA 13
ATOM 17212 C C . SER A 1 53 ? 3.626 6.364 -12.094 1.00 0.00 53 SER A C 13
ATOM 17213 O O . SER A 1 53 ? 4.695 5.892 -11.705 1.00 0.00 53 SER A O 13
ATOM 17221 N N . LEU A 1 54 ? 2.964 5.888 -13.142 1.00 0.00 54 LEU A N 13
ATOM 17222 C CA . LEU A 1 54 ? 3.467 4.757 -13.915 1.00 0.00 54 LEU A CA 13
ATOM 17223 C C . LEU A 1 54 ? 4.907 4.997 -14.358 1.00 0.00 54 LEU A C 13
ATOM 17224 O O . LEU A 1 54 ? 5.163 5.774 -15.276 1.00 0.00 54 LEU A O 13
ATOM 17240 N N . GLY A 1 55 ? 5.844 4.322 -13.699 1.00 0.00 55 GLY A N 13
ATOM 17241 C CA . GLY A 1 55 ? 7.246 4.474 -14.040 1.00 0.00 55 GLY A CA 13
ATOM 17242 C C . GLY A 1 55 ? 8.126 4.638 -12.817 1.00 0.00 55 GLY A C 13
ATOM 17243 O O . GLY A 1 55 ? 9.244 4.123 -12.773 1.00 0.00 55 GLY A O 13
ATOM 17247 N N . THR A 1 56 ? 7.623 5.358 -11.820 1.00 0.00 56 THR A N 13
ATOM 17248 C CA . THR A 1 56 ? 8.372 5.591 -10.591 1.00 0.00 56 THR A CA 13
ATOM 17249 C C . THR A 1 56 ? 7.939 4.628 -9.492 1.00 0.00 56 THR A C 13
ATOM 17250 O O . THR A 1 56 ? 8.763 4.149 -8.713 1.00 0.00 56 THR A O 13
ATOM 17261 N N . TYR A 1 57 ? 6.642 4.346 -9.436 1.00 0.00 57 TYR A N 13
ATOM 17262 C CA . TYR A 1 57 ? 6.100 3.439 -8.431 1.00 0.00 57 TYR A CA 13
ATOM 17263 C C . TYR A 1 57 ? 6.830 2.100 -8.455 1.00 0.00 57 TYR A C 13
ATOM 17264 O O . TYR A 1 57 ? 7.406 1.712 -9.470 1.00 0.00 57 TYR A O 13
ATOM 17282 N N . ALA A 1 58 ? 6.799 1.397 -7.327 1.00 0.00 58 ALA A N 13
ATOM 17283 C CA . ALA A 1 58 ? 7.455 0.099 -7.218 1.00 0.00 58 ALA A CA 13
ATOM 17284 C C . ALA A 1 58 ? 6.630 -0.862 -6.369 1.00 0.00 58 ALA A C 13
ATOM 17285 O O . ALA A 1 58 ? 6.530 -0.702 -5.153 1.00 0.00 58 ALA A O 13
ATOM 17292 N N . SER A 1 59 ? 6.041 -1.862 -7.018 1.00 0.00 59 SER A N 13
ATOM 17293 C CA . SER A 1 59 ? 5.222 -2.847 -6.323 1.00 0.00 59 SER A CA 13
ATOM 17294 C C . SER A 1 59 ? 6.041 -4.085 -5.971 1.00 0.00 59 SER A C 13
ATOM 17295 O O . SER A 1 59 ? 6.632 -4.721 -6.844 1.00 0.00 59 SER A O 13
ATOM 17303 N N . LEU A 1 60 ? 6.073 -4.420 -4.686 1.00 0.00 60 LEU A N 13
ATOM 17304 C CA . LEU A 1 60 ? 6.820 -5.581 -4.216 1.00 0.00 60 LEU A CA 13
ATOM 17305 C C . LEU A 1 60 ? 5.875 -6.702 -3.794 1.00 0.00 60 LEU A C 13
ATOM 17306 O O . LEU A 1 60 ? 5.446 -6.765 -2.641 1.00 0.00 60 LEU A O 13
ATOM 17322 N N . HIS A 1 61 ? 5.556 -7.586 -4.734 1.00 0.00 61 HIS A N 13
ATOM 17323 C CA . HIS A 1 61 ? 4.664 -8.707 -4.458 1.00 0.00 61 HIS A CA 13
ATOM 17324 C C . HIS A 1 61 ? 3.222 -8.230 -4.310 1.00 0.00 61 HIS A C 13
ATOM 17325 O O . HIS A 1 61 ? 2.409 -8.876 -3.651 1.00 0.00 61 HIS A O 13
ATOM 17340 N N . GLY A 1 62 ? 2.913 -7.094 -4.928 1.00 0.00 62 GLY A N 13
ATOM 17341 C CA . GLY A 1 62 ? 1.570 -6.550 -4.851 1.00 0.00 62 GLY A CA 13
ATOM 17342 C C . GLY A 1 62 ? 1.512 -5.258 -4.060 1.00 0.00 62 GLY A C 13
ATOM 17343 O O . GLY A 1 62 ? 0.697 -4.382 -4.348 1.00 0.00 62 GLY A O 13
ATOM 17347 N N . ARG A 1 63 ? 2.377 -5.140 -3.058 1.00 0.00 63 ARG A N 13
ATOM 17348 C CA . ARG A 1 63 ? 2.418 -3.948 -2.221 1.00 0.00 63 ARG A CA 13
ATOM 17349 C C . ARG A 1 63 ? 3.108 -2.797 -2.948 1.00 0.00 63 ARG A C 13
ATOM 17350 O O . ARG A 1 63 ? 4.262 -2.913 -3.359 1.00 0.00 63 ARG A O 13
ATOM 17371 N N . ILE A 1 64 ? 2.392 -1.688 -3.102 1.00 0.00 64 ILE A N 13
ATOM 17372 C CA . ILE A 1 64 ? 2.935 -0.517 -3.778 1.00 0.00 64 ILE A CA 13
ATOM 17373 C C . ILE A 1 64 ? 3.880 0.257 -2.864 1.00 0.00 64 ILE A C 13
ATOM 17374 O O . ILE A 1 64 ? 3.609 0.428 -1.676 1.00 0.00 64 ILE A O 13
ATOM 17390 N N . TYR A 1 65 ? 4.988 0.724 -3.428 1.00 0.00 65 TYR A N 13
ATOM 17391 C CA . TYR A 1 65 ? 5.974 1.479 -2.664 1.00 0.00 65 TYR A CA 13
ATOM 17392 C C . TYR A 1 65 ? 6.596 2.581 -3.517 1.00 0.00 65 TYR A C 13
ATOM 17393 O O . TYR A 1 65 ? 6.860 2.389 -4.705 1.00 0.00 65 TYR A O 13
ATOM 17411 N N . CYS A 1 66 ? 6.830 3.735 -2.902 1.00 0.00 66 CYS A N 13
ATOM 17412 C CA . CYS A 1 66 ? 7.422 4.869 -3.602 1.00 0.00 66 CYS A CA 13
ATOM 17413 C C . CYS A 1 66 ? 8.889 4.603 -3.927 1.00 0.00 66 CYS A C 13
ATOM 17414 O O . CYS A 1 66 ? 9.480 3.640 -3.437 1.00 0.00 66 CYS A O 13
ATOM 17421 N N . LYS A 1 67 ? 9.470 5.462 -4.757 1.00 0.00 67 LYS A N 13
ATOM 17422 C CA . LYS A 1 67 ? 10.868 5.322 -5.147 1.00 0.00 67 LYS A CA 13
ATOM 17423 C C . LYS A 1 67 ? 11.783 5.385 -3.928 1.00 0.00 67 LYS A C 13
ATOM 17424 O O . LYS A 1 67 ? 12.614 4.506 -3.699 1.00 0.00 67 LYS A O 13
ATOM 17443 N N . PRO A 1 68 ? 11.626 6.447 -3.124 1.00 0.00 68 PRO A N 13
ATOM 17444 C CA . PRO A 1 68 ? 12.428 6.649 -1.913 1.00 0.00 68 PRO A CA 13
ATOM 17445 C C . PRO A 1 68 ? 12.495 5.396 -1.047 1.00 0.00 68 PRO A C 13
ATOM 17446 O O . PRO A 1 68 ? 13.565 4.818 -0.856 1.00 0.00 68 PRO A O 13
ATOM 17457 N N . HIS A 1 69 ? 11.345 4.979 -0.526 1.00 0.00 69 HIS A N 13
ATOM 17458 C CA . HIS A 1 69 ? 11.274 3.793 0.319 1.00 0.00 69 HIS A CA 13
ATOM 17459 C C . HIS A 1 69 ? 11.751 2.557 -0.438 1.00 0.00 69 HIS A C 13
ATOM 17460 O O . HIS A 1 69 ? 12.603 1.811 0.046 1.00 0.00 69 HIS A O 13
ATOM 17474 N N . PHE A 1 70 ? 11.196 2.346 -1.627 1.00 0.00 70 PHE A N 13
ATOM 17475 C CA . PHE A 1 70 ? 11.563 1.200 -2.450 1.00 0.00 70 PHE A CA 13
ATOM 17476 C C . PHE A 1 70 ? 13.080 1.068 -2.552 1.00 0.00 70 PHE A C 13
ATOM 17477 O O . PHE A 1 70 ? 13.600 0.000 -2.872 1.00 0.00 70 PHE A O 13
ATOM 17494 N N . ASN A 1 71 ? 13.783 2.163 -2.279 1.00 0.00 71 ASN A N 13
ATOM 17495 C CA . ASN A 1 71 ? 15.240 2.170 -2.342 1.00 0.00 71 ASN A CA 13
ATOM 17496 C C . ASN A 1 71 ? 15.844 1.764 -1.001 1.00 0.00 71 ASN A C 13
ATOM 17497 O O . ASN A 1 71 ? 16.946 1.219 -0.946 1.00 0.00 71 ASN A O 13
ATOM 17508 N N . GLN A 1 72 ? 15.114 2.033 0.077 1.00 0.00 72 GLN A N 13
ATOM 17509 C CA . GLN A 1 72 ? 15.579 1.696 1.417 1.00 0.00 72 GLN A CA 13
ATOM 17510 C C . GLN A 1 72 ? 15.115 0.299 1.818 1.00 0.00 72 GLN A C 13
ATOM 17511 O O . GLN A 1 72 ? 15.929 -0.605 2.012 1.00 0.00 72 GLN A O 13
ATOM 17525 N N . LEU A 1 73 ? 13.803 0.130 1.942 1.00 0.00 73 LEU A N 13
ATOM 17526 C CA . LEU A 1 73 ? 13.231 -1.157 2.321 1.00 0.00 73 LEU A CA 13
ATOM 17527 C C . LEU A 1 73 ? 13.827 -2.286 1.485 1.00 0.00 73 LEU A C 13
ATOM 17528 O O . LEU A 1 73 ? 13.898 -3.431 1.930 1.00 0.00 73 LEU A O 13
ATOM 17544 N N . PHE A 1 74 ? 14.256 -1.953 0.272 1.00 0.00 74 PHE A N 13
ATOM 17545 C CA . PHE A 1 74 ? 14.847 -2.938 -0.626 1.00 0.00 74 PHE A CA 13
ATOM 17546 C C . PHE A 1 74 ? 16.369 -2.827 -0.629 1.00 0.00 74 PHE A C 13
ATOM 17547 O O . PHE A 1 74 ? 17.070 -3.727 -0.167 1.00 0.00 74 PHE A O 13
ATOM 17564 N N . LYS A 1 75 ? 16.874 -1.716 -1.155 1.00 0.00 75 LYS A N 13
ATOM 17565 C CA . LYS A 1 75 ? 18.312 -1.484 -1.219 1.00 0.00 75 LYS A CA 13
ATOM 17566 C C . LYS A 1 75 ? 18.826 -0.888 0.088 1.00 0.00 75 LYS A C 13
ATOM 17567 O O . LYS A 1 75 ? 18.175 -0.035 0.691 1.00 0.00 75 LYS A O 13
ATOM 17586 N N . SER A 1 76 ? 19.997 -1.344 0.520 1.00 0.00 76 SER A N 13
ATOM 17587 C CA . SER A 1 76 ? 20.597 -0.858 1.757 1.00 0.00 76 SER A CA 13
ATOM 17588 C C . SER A 1 76 ? 22.015 -1.397 1.922 1.00 0.00 76 SER A C 13
ATOM 17589 O O . SER A 1 76 ? 22.420 -2.333 1.232 1.00 0.00 76 SER A O 13
ATOM 17597 N N . LYS A 1 77 ? 22.765 -0.801 2.842 1.00 0.00 77 LYS A N 13
ATOM 17598 C CA . LYS A 1 77 ? 24.137 -1.220 3.101 1.00 0.00 77 LYS A CA 13
ATOM 17599 C C . LYS A 1 77 ? 24.214 -2.729 3.313 1.00 0.00 77 LYS A C 13
ATOM 17600 O O . LYS A 1 77 ? 25.105 -3.394 2.788 1.00 0.00 77 LYS A O 13
ATOM 17619 N N . GLY A 1 78 ? 23.272 -3.262 4.085 1.00 0.00 78 GLY A N 13
ATOM 17620 C CA . GLY A 1 78 ? 23.251 -4.688 4.352 1.00 0.00 78 GLY A CA 13
ATOM 17621 C C . GLY A 1 78 ? 24.610 -5.222 4.760 1.00 0.00 78 GLY A C 13
ATOM 17622 O O . GLY A 1 78 ? 25.405 -5.628 3.913 1.00 0.00 78 GLY A O 13
ATOM 17626 N N . ASN A 1 79 ? 24.878 -5.220 6.062 1.00 0.00 79 ASN A N 13
ATOM 17627 C CA . ASN A 1 79 ? 26.152 -5.706 6.580 1.00 0.00 79 ASN A CA 13
ATOM 17628 C C . ASN A 1 79 ? 26.152 -5.708 8.106 1.00 0.00 79 ASN A C 13
ATOM 17629 O O . ASN A 1 79 ? 25.868 -4.691 8.739 1.00 0.00 79 ASN A O 13
ATOM 17640 N N . TYR A 1 80 ? 26.473 -6.857 8.690 1.00 0.00 80 TYR A N 13
ATOM 17641 C CA . TYR A 1 80 ? 26.509 -6.993 10.141 1.00 0.00 80 TYR A CA 13
ATOM 17642 C C . TYR A 1 80 ? 27.527 -8.047 10.565 1.00 0.00 80 TYR A C 13
ATOM 17643 O O . TYR A 1 80 ? 28.044 -8.796 9.735 1.00 0.00 80 TYR A O 13
ATOM 17661 N N . ASP A 1 81 ? 27.809 -8.100 11.862 1.00 0.00 81 ASP A N 13
ATOM 17662 C CA . ASP A 1 81 ? 28.764 -9.064 12.398 1.00 0.00 81 ASP A CA 13
ATOM 17663 C C . ASP A 1 81 ? 28.139 -9.877 13.527 1.00 0.00 81 ASP A C 13
ATOM 17664 O O . ASP A 1 81 ? 28.843 -10.404 14.388 1.00 0.00 81 ASP A O 13
ATOM 17673 N N . GLU A 1 82 ? 26.813 -9.973 13.517 1.00 0.00 82 GLU A N 13
ATOM 17674 C CA . GLU A 1 82 ? 26.094 -10.720 14.542 1.00 0.00 82 GLU A CA 13
ATOM 17675 C C . GLU A 1 82 ? 25.159 -11.748 13.911 1.00 0.00 82 GLU A C 13
ATOM 17676 O O . GLU A 1 82 ? 23.946 -11.549 13.857 1.00 0.00 82 GLU A O 13
ATOM 17688 N N . GLY A 1 83 ? 25.733 -12.848 13.434 1.00 0.00 83 GLY A N 13
ATOM 17689 C CA . GLY A 1 83 ? 24.938 -13.890 12.812 1.00 0.00 83 GLY A CA 13
ATOM 17690 C C . GLY A 1 83 ? 25.562 -15.263 12.962 1.00 0.00 83 GLY A C 13
ATOM 17691 O O . GLY A 1 83 ? 25.649 -16.022 11.996 1.00 0.00 83 GLY A O 13
ATOM 17695 N N . PHE A 1 84 ? 25.999 -15.583 14.175 1.00 0.00 84 PHE A N 13
ATOM 17696 C CA . PHE A 1 84 ? 26.621 -16.874 14.448 1.00 0.00 84 PHE A CA 13
ATOM 17697 C C . PHE A 1 84 ? 25.861 -17.625 15.536 1.00 0.00 84 PHE A C 13
ATOM 17698 O O . PHE A 1 84 ? 25.710 -17.136 16.655 1.00 0.00 84 PHE A O 13
ATOM 17715 N N . GLY A 1 85 ? 25.382 -18.819 15.199 1.00 0.00 85 GLY A N 13
ATOM 17716 C CA . GLY A 1 85 ? 24.641 -19.619 16.157 1.00 0.00 85 GLY A CA 13
ATOM 17717 C C . GLY A 1 85 ? 24.950 -21.098 16.038 1.00 0.00 85 GLY A C 13
ATOM 17718 O O . GLY A 1 85 ? 24.805 -21.685 14.965 1.00 0.00 85 GLY A O 13
ATOM 17722 N N . SER A 1 86 ? 25.377 -21.703 17.141 1.00 0.00 86 SER A N 13
ATOM 17723 C CA . SER A 1 86 ? 25.712 -23.122 17.155 1.00 0.00 86 SER A CA 13
ATOM 17724 C C . SER A 1 86 ? 24.618 -23.945 16.481 1.00 0.00 86 SER A C 13
ATOM 17725 O O . SER A 1 86 ? 23.481 -23.987 16.948 1.00 0.00 86 SER A O 13
ATOM 17733 N N . GLY A 1 87 ? 24.972 -24.598 15.378 1.00 0.00 87 GLY A N 13
ATOM 17734 C CA . GLY A 1 87 ? 24.011 -25.411 14.656 1.00 0.00 87 GLY A CA 13
ATOM 17735 C C . GLY A 1 87 ? 24.617 -26.697 14.132 1.00 0.00 87 GLY A C 13
ATOM 17736 O O . GLY A 1 87 ? 24.723 -26.911 12.924 1.00 0.00 87 GLY A O 13
ATOM 17740 N N . PRO A 1 88 ? 25.029 -27.581 15.053 1.00 0.00 88 PRO A N 13
ATOM 17741 C CA . PRO A 1 88 ? 25.636 -28.868 14.700 1.00 0.00 88 PRO A CA 13
ATOM 17742 C C . PRO A 1 88 ? 24.630 -29.833 14.082 1.00 0.00 88 PRO A C 13
ATOM 17743 O O . PRO A 1 88 ? 23.465 -29.869 14.479 1.00 0.00 88 PRO A O 13
ATOM 17754 N N . SER A 1 89 ? 25.088 -30.614 13.109 1.00 0.00 89 SER A N 13
ATOM 17755 C CA . SER A 1 89 ? 24.226 -31.578 12.434 1.00 0.00 89 SER A CA 13
ATOM 17756 C C . SER A 1 89 ? 24.698 -33.005 12.696 1.00 0.00 89 SER A C 13
ATOM 17757 O O . SER A 1 89 ? 25.705 -33.449 12.143 1.00 0.00 89 SER A O 13
ATOM 17765 N N . SER A 1 90 ? 23.964 -33.719 13.543 1.00 0.00 90 SER A N 13
ATOM 17766 C CA . SER A 1 90 ? 24.308 -35.094 13.882 1.00 0.00 90 SER A CA 13
ATOM 17767 C C . SER A 1 90 ? 24.252 -35.989 12.648 1.00 0.00 90 SER A C 13
ATOM 17768 O O . SER A 1 90 ? 23.191 -36.490 12.278 1.00 0.00 90 SER A O 13
ATOM 17776 N N . GLY A 1 91 ? 25.404 -36.184 12.013 1.00 0.00 91 GLY A N 13
ATOM 17777 C CA . GLY A 1 91 ? 25.466 -37.017 10.827 1.00 0.00 91 GLY A CA 13
ATOM 17778 C C . GLY A 1 91 ? 25.224 -38.482 11.133 1.00 0.00 91 GLY A C 13
ATOM 17779 O O . GLY A 1 91 ? 26.188 -39.222 11.319 1.00 0.00 91 GLY A O 13
ATOM 17785 N N . GLY A 1 1 ? -33.882 -31.568 10.796 1.00 0.00 1 GLY A N 14
ATOM 17786 C CA . GLY A 1 1 ? -33.518 -30.169 10.918 1.00 0.00 1 GLY A CA 14
ATOM 17787 C C . GLY A 1 1 ? -32.118 -29.887 10.409 1.00 0.00 1 GLY A C 14
ATOM 17788 O O . GLY A 1 1 ? -31.163 -29.853 11.186 1.00 0.00 1 GLY A O 14
ATOM 17792 N N . SER A 1 2 ? -31.994 -29.687 9.101 1.00 0.00 2 SER A N 14
ATOM 17793 C CA . SER A 1 2 ? -30.699 -29.412 8.489 1.00 0.00 2 SER A CA 14
ATOM 17794 C C . SER A 1 2 ? -30.700 -28.049 7.804 1.00 0.00 2 SER A C 14
ATOM 17795 O O . SER A 1 2 ? -31.756 -27.513 7.466 1.00 0.00 2 SER A O 14
ATOM 17803 N N . SER A 1 3 ? -29.510 -27.495 7.602 1.00 0.00 3 SER A N 14
ATOM 17804 C CA . SER A 1 3 ? -29.372 -26.193 6.960 1.00 0.00 3 SER A CA 14
ATOM 17805 C C . SER A 1 3 ? -27.904 -25.873 6.690 1.00 0.00 3 SER A C 14
ATOM 17806 O O . SER A 1 3 ? -27.010 -26.414 7.338 1.00 0.00 3 SER A O 14
ATOM 17814 N N . GLY A 1 4 ? -27.666 -24.988 5.726 1.00 0.00 4 GLY A N 14
ATOM 17815 C CA . GLY A 1 4 ? -26.306 -24.611 5.386 1.00 0.00 4 GLY A CA 14
ATOM 17816 C C . GLY A 1 4 ? -26.252 -23.574 4.281 1.00 0.00 4 GLY A C 14
ATOM 17817 O O . GLY A 1 4 ? -26.497 -23.885 3.116 1.00 0.00 4 GLY A O 14
ATOM 17821 N N . SER A 1 5 ? -25.931 -22.337 4.647 1.00 0.00 5 SER A N 14
ATOM 17822 C CA . SER A 1 5 ? -25.850 -21.250 3.679 1.00 0.00 5 SER A CA 14
ATOM 17823 C C . SER A 1 5 ? -24.981 -21.645 2.489 1.00 0.00 5 SER A C 14
ATOM 17824 O O . SER A 1 5 ? -23.843 -22.082 2.656 1.00 0.00 5 SER A O 14
ATOM 17832 N N . SER A 1 6 ? -25.527 -21.487 1.288 1.00 0.00 6 SER A N 14
ATOM 17833 C CA . SER A 1 6 ? -24.804 -21.831 0.069 1.00 0.00 6 SER A CA 14
ATOM 17834 C C . SER A 1 6 ? -25.318 -21.018 -1.115 1.00 0.00 6 SER A C 14
ATOM 17835 O O . SER A 1 6 ? -26.493 -21.095 -1.472 1.00 0.00 6 SER A O 14
ATOM 17843 N N . GLY A 1 7 ? -24.428 -20.237 -1.720 1.00 0.00 7 GLY A N 14
ATOM 17844 C CA . GLY A 1 7 ? -24.809 -19.420 -2.857 1.00 0.00 7 GLY A CA 14
ATOM 17845 C C . GLY A 1 7 ? -23.859 -18.261 -3.083 1.00 0.00 7 GLY A C 14
ATOM 17846 O O . GLY A 1 7 ? -24.050 -17.177 -2.532 1.00 0.00 7 GLY A O 14
ATOM 17850 N N . MET A 1 8 ? -22.831 -18.489 -3.893 1.00 0.00 8 MET A N 14
ATOM 17851 C CA . MET A 1 8 ? -21.847 -17.454 -4.189 1.00 0.00 8 MET A CA 14
ATOM 17852 C C . MET A 1 8 ? -21.711 -17.247 -5.695 1.00 0.00 8 MET A C 14
ATOM 17853 O O . MET A 1 8 ? -21.884 -18.182 -6.478 1.00 0.00 8 MET A O 14
ATOM 17867 N N . LYS A 1 9 ? -21.400 -16.019 -6.093 1.00 0.00 9 LYS A N 14
ATOM 17868 C CA . LYS A 1 9 ? -21.240 -15.689 -7.505 1.00 0.00 9 LYS A CA 14
ATOM 17869 C C . LYS A 1 9 ? -20.538 -14.345 -7.673 1.00 0.00 9 LYS A C 14
ATOM 17870 O O . LYS A 1 9 ? -20.619 -13.478 -6.803 1.00 0.00 9 LYS A O 14
ATOM 17889 N N . PHE A 1 10 ? -19.851 -14.179 -8.799 1.00 0.00 10 PHE A N 14
ATOM 17890 C CA . PHE A 1 10 ? -19.136 -12.940 -9.081 1.00 0.00 10 PHE A CA 14
ATOM 17891 C C . PHE A 1 10 ? -19.786 -12.189 -10.239 1.00 0.00 10 PHE A C 14
ATOM 17892 O O . PHE A 1 10 ? -20.596 -12.748 -10.978 1.00 0.00 10 PHE A O 14
ATOM 17909 N N . GLN A 1 11 ? -19.426 -10.918 -10.390 1.00 0.00 11 GLN A N 14
ATOM 17910 C CA . GLN A 1 11 ? -19.975 -10.090 -11.456 1.00 0.00 11 GLN A CA 14
ATOM 17911 C C . GLN A 1 11 ? -20.032 -10.862 -12.771 1.00 0.00 11 GLN A C 14
ATOM 17912 O O . GLN A 1 11 ? -19.019 -11.373 -13.246 1.00 0.00 11 GLN A O 14
ATOM 17926 N N . ALA A 1 12 ? -21.224 -10.942 -13.353 1.00 0.00 12 ALA A N 14
ATOM 17927 C CA . ALA A 1 12 ? -21.413 -11.650 -14.613 1.00 0.00 12 ALA A CA 14
ATOM 17928 C C . ALA A 1 12 ? -20.380 -11.216 -15.647 1.00 0.00 12 ALA A C 14
ATOM 17929 O O . ALA A 1 12 ? -19.629 -12.027 -16.189 1.00 0.00 12 ALA A O 14
ATOM 17936 N N . PRO A 1 13 ? -20.339 -9.905 -15.929 1.00 0.00 13 PRO A N 14
ATOM 17937 C CA . PRO A 1 13 ? -19.402 -9.333 -16.900 1.00 0.00 13 PRO A CA 14
ATOM 17938 C C . PRO A 1 13 ? -17.960 -9.372 -16.407 1.00 0.00 13 PRO A C 14
ATOM 17939 O O . PRO A 1 13 ? -17.042 -8.946 -17.108 1.00 0.00 13 PRO A O 14
ATOM 17950 N N . ALA A 1 14 ? -17.767 -9.885 -15.196 1.00 0.00 14 ALA A N 14
ATOM 17951 C CA . ALA A 1 14 ? -16.436 -9.981 -14.610 1.00 0.00 14 ALA A CA 14
ATOM 17952 C C . ALA A 1 14 ? -15.720 -8.636 -14.649 1.00 0.00 14 ALA A C 14
ATOM 17953 O O . ALA A 1 14 ? -14.532 -8.563 -14.963 1.00 0.00 14 ALA A O 14
ATOM 17960 N N . ARG A 1 15 ? -16.451 -7.573 -14.330 1.00 0.00 15 ARG A N 14
ATOM 17961 C CA . ARG A 1 15 ? -15.885 -6.229 -14.331 1.00 0.00 15 ARG A CA 14
ATOM 17962 C C . ARG A 1 15 ? -14.638 -6.163 -13.453 1.00 0.00 15 ARG A C 14
ATOM 17963 O O . ARG A 1 15 ? -14.316 -7.115 -12.744 1.00 0.00 15 ARG A O 14
ATOM 17984 N N . GLU A 1 16 ? -13.941 -5.032 -13.508 1.00 0.00 16 GLU A N 14
ATOM 17985 C CA . GLU A 1 16 ? -12.730 -4.843 -12.719 1.00 0.00 16 GLU A CA 14
ATOM 17986 C C . GLU A 1 16 ? -13.051 -4.201 -11.373 1.00 0.00 16 GLU A C 14
ATOM 17987 O O . GLU A 1 16 ? -14.179 -3.770 -11.131 1.00 0.00 16 GLU A O 14
ATOM 17999 N N . THR A 1 17 ? -12.051 -4.141 -10.499 1.00 0.00 17 THR A N 14
ATOM 18000 C CA . THR A 1 17 ? -12.227 -3.554 -9.176 1.00 0.00 17 THR A CA 14
ATOM 18001 C C . THR A 1 17 ? -10.894 -3.090 -8.600 1.00 0.00 17 THR A C 14
ATOM 18002 O O . THR A 1 17 ? -9.855 -3.708 -8.836 1.00 0.00 17 THR A O 14
ATOM 18013 N N . CYS A 1 18 ? -10.930 -2.000 -7.842 1.00 0.00 18 CYS A N 14
ATOM 18014 C CA . CYS A 1 18 ? -9.725 -1.452 -7.230 1.00 0.00 18 CYS A CA 14
ATOM 18015 C C . CYS A 1 18 ? -9.180 -2.397 -6.162 1.00 0.00 18 CYS A C 14
ATOM 18016 O O . CYS A 1 18 ? -9.904 -2.812 -5.257 1.00 0.00 18 CYS A O 14
ATOM 18023 N N . VAL A 1 19 ? -7.899 -2.732 -6.275 1.00 0.00 19 VAL A N 14
ATOM 18024 C CA . VAL A 1 19 ? -7.256 -3.626 -5.320 1.00 0.00 19 VAL A CA 14
ATOM 18025 C C . VAL A 1 19 ? -6.769 -2.862 -4.094 1.00 0.00 19 VAL A C 14
ATOM 18026 O O . VAL A 1 19 ? -5.959 -3.366 -3.317 1.00 0.00 19 VAL A O 14
ATOM 18039 N N . GLU A 1 20 ? -7.270 -1.642 -3.926 1.00 0.00 20 GLU A N 14
ATOM 18040 C CA . GLU A 1 20 ? -6.886 -0.807 -2.794 1.00 0.00 20 GLU A CA 14
ATOM 18041 C C . GLU A 1 20 ? -8.085 -0.525 -1.894 1.00 0.00 20 GLU A C 14
ATOM 18042 O O . GLU A 1 20 ? -8.063 -0.823 -0.699 1.00 0.00 20 GLU A O 14
ATOM 18054 N N . CYS A 1 21 ? -9.132 0.051 -2.475 1.00 0.00 21 CYS A N 14
ATOM 18055 C CA . CYS A 1 21 ? -10.341 0.375 -1.728 1.00 0.00 21 CYS A CA 14
ATOM 18056 C C . CYS A 1 21 ? -11.438 -0.651 -1.997 1.00 0.00 21 CYS A C 14
ATOM 18057 O O . CYS A 1 21 ? -12.450 -0.688 -1.298 1.00 0.00 21 CYS A O 14
ATOM 18064 N N . GLN A 1 22 ? -11.228 -1.481 -3.013 1.00 0.00 22 GLN A N 14
ATOM 18065 C CA . GLN A 1 22 ? -12.199 -2.507 -3.374 1.00 0.00 22 GLN A CA 14
ATOM 18066 C C . GLN A 1 22 ? -13.484 -1.878 -3.903 1.00 0.00 22 GLN A C 14
ATOM 18067 O O . GLN A 1 22 ? -14.581 -2.209 -3.454 1.00 0.00 22 GLN A O 14
ATOM 18081 N N . LYS A 1 23 ? -13.340 -0.968 -4.861 1.00 0.00 23 LYS A N 14
ATOM 18082 C CA . LYS A 1 23 ? -14.489 -0.293 -5.454 1.00 0.00 23 LYS A CA 14
ATOM 18083 C C . LYS A 1 23 ? -14.475 -0.428 -6.973 1.00 0.00 23 LYS A C 14
ATOM 18084 O O . LYS A 1 23 ? -13.442 -0.237 -7.615 1.00 0.00 23 LYS A O 14
ATOM 18103 N N . THR A 1 24 ? -15.630 -0.757 -7.544 1.00 0.00 24 THR A N 14
ATOM 18104 C CA . THR A 1 24 ? -15.751 -0.917 -8.987 1.00 0.00 24 THR A CA 14
ATOM 18105 C C . THR A 1 24 ? -15.023 0.200 -9.727 1.00 0.00 24 THR A C 14
ATOM 18106 O O . THR A 1 24 ? -15.466 1.348 -9.730 1.00 0.00 24 THR A O 14
ATOM 18117 N N . VAL A 1 25 ? -13.903 -0.145 -10.354 1.00 0.00 25 VAL A N 14
ATOM 18118 C CA . VAL A 1 25 ? -13.114 0.829 -11.100 1.00 0.00 25 VAL A CA 14
ATOM 18119 C C . VAL A 1 25 ? -13.732 1.108 -12.465 1.00 0.00 25 VAL A C 14
ATOM 18120 O O . VAL A 1 25 ? -13.922 0.196 -13.270 1.00 0.00 25 VAL A O 14
ATOM 18133 N N . TYR A 1 26 ? -14.044 2.374 -12.719 1.00 0.00 26 TYR A N 14
ATOM 18134 C CA . TYR A 1 26 ? -14.643 2.773 -13.987 1.00 0.00 26 TYR A CA 14
ATOM 18135 C C . TYR A 1 26 ? -13.583 2.892 -15.077 1.00 0.00 26 TYR A C 14
ATOM 18136 O O . TYR A 1 26 ? -12.386 2.998 -14.807 1.00 0.00 26 TYR A O 14
ATOM 18154 N N . PRO A 1 27 ? -14.031 2.875 -16.341 1.00 0.00 27 PRO A N 14
ATOM 18155 C CA . PRO A 1 27 ? -13.138 2.980 -17.499 1.00 0.00 27 PRO A CA 14
ATOM 18156 C C . PRO A 1 27 ? -12.524 4.369 -17.633 1.00 0.00 27 PRO A C 14
ATOM 18157 O O . PRO A 1 27 ? -11.775 4.640 -18.572 1.00 0.00 27 PRO A O 14
ATOM 18168 N N . MET A 1 28 ? -12.844 5.247 -16.687 1.00 0.00 28 MET A N 14
ATOM 18169 C CA . MET A 1 28 ? -12.321 6.608 -16.699 1.00 0.00 28 MET A CA 14
ATOM 18170 C C . MET A 1 28 ? -11.226 6.779 -15.650 1.00 0.00 28 MET A C 14
ATOM 18171 O O . MET A 1 28 ? -10.360 7.643 -15.781 1.00 0.00 28 MET A O 14
ATOM 18185 N N . GLU A 1 29 ? -11.273 5.950 -14.612 1.00 0.00 29 GLU A N 14
ATOM 18186 C CA . GLU A 1 29 ? -10.285 6.012 -13.541 1.00 0.00 29 GLU A CA 14
ATOM 18187 C C . GLU A 1 29 ? -9.534 4.689 -13.417 1.00 0.00 29 GLU A C 14
ATOM 18188 O O . GLU A 1 29 ? -8.980 4.375 -12.364 1.00 0.00 29 GLU A O 14
ATOM 18200 N N . ARG A 1 30 ? -9.521 3.919 -14.500 1.00 0.00 30 ARG A N 14
ATOM 18201 C CA . ARG A 1 30 ? -8.841 2.630 -14.512 1.00 0.00 30 ARG A CA 14
ATOM 18202 C C . ARG A 1 30 ? -7.354 2.802 -14.811 1.00 0.00 30 ARG A C 14
ATOM 18203 O O . ARG A 1 30 ? -6.967 3.082 -15.946 1.00 0.00 30 ARG A O 14
ATOM 18224 N N . LEU A 1 31 ? -6.527 2.634 -13.786 1.00 0.00 31 LEU A N 14
ATOM 18225 C CA . LEU A 1 31 ? -5.082 2.772 -13.938 1.00 0.00 31 LEU A CA 14
ATOM 18226 C C . LEU A 1 31 ? -4.379 1.442 -13.684 1.00 0.00 31 LEU A C 14
ATOM 18227 O O . LEU A 1 31 ? -4.259 0.999 -12.542 1.00 0.00 31 LEU A O 14
ATOM 18243 N N . LEU A 1 32 ? -3.914 0.811 -14.757 1.00 0.00 32 LEU A N 14
ATOM 18244 C CA . LEU A 1 32 ? -3.220 -0.468 -14.652 1.00 0.00 32 LEU A CA 14
ATOM 18245 C C . LEU A 1 32 ? -1.880 -0.303 -13.941 1.00 0.00 32 LEU A C 14
ATOM 18246 O O . LEU A 1 32 ? -1.070 0.545 -14.312 1.00 0.00 32 LEU A O 14
ATOM 18262 N N . ALA A 1 33 ? -1.654 -1.121 -12.918 1.00 0.00 33 ALA A N 14
ATOM 18263 C CA . ALA A 1 33 ? -0.411 -1.069 -12.159 1.00 0.00 33 ALA A CA 14
ATOM 18264 C C . ALA A 1 33 ? -0.028 -2.450 -11.637 1.00 0.00 33 ALA A C 14
ATOM 18265 O O . ALA A 1 33 ? -0.705 -3.007 -10.773 1.00 0.00 33 ALA A O 14
ATOM 18272 N N . ASN A 1 34 ? 1.060 -2.997 -12.168 1.00 0.00 34 ASN A N 14
ATOM 18273 C CA . ASN A 1 34 ? 1.532 -4.314 -11.756 1.00 0.00 34 ASN A CA 14
ATOM 18274 C C . ASN A 1 34 ? 0.521 -5.395 -12.128 1.00 0.00 34 ASN A C 14
ATOM 18275 O O . ASN A 1 34 ? 0.312 -6.347 -11.376 1.00 0.00 34 ASN A O 14
ATOM 18286 N N . GLN A 1 35 ? -0.103 -5.240 -13.291 1.00 0.00 35 GLN A N 14
ATOM 18287 C CA . GLN A 1 35 ? -1.092 -6.202 -13.761 1.00 0.00 35 GLN A CA 14
ATOM 18288 C C . GLN A 1 35 ? -2.309 -6.225 -12.842 1.00 0.00 35 GLN A C 14
ATOM 18289 O O . GLN A 1 35 ? -2.901 -7.278 -12.608 1.00 0.00 35 GLN A O 14
ATOM 18303 N N . GLN A 1 36 ? -2.676 -5.057 -12.325 1.00 0.00 36 GLN A N 14
ATOM 18304 C CA . GLN A 1 36 ? -3.823 -4.944 -11.431 1.00 0.00 36 GLN A CA 14
ATOM 18305 C C . GLN A 1 36 ? -4.507 -3.591 -11.591 1.00 0.00 36 GLN A C 14
ATOM 18306 O O . GLN A 1 36 ? -3.859 -2.587 -11.889 1.00 0.00 36 GLN A O 14
ATOM 18320 N N . VAL A 1 37 ? -5.821 -3.570 -11.392 1.00 0.00 37 VAL A N 14
ATOM 18321 C CA . VAL A 1 37 ? -6.593 -2.339 -11.513 1.00 0.00 37 VAL A CA 14
ATOM 18322 C C . VAL A 1 37 ? -6.393 -1.443 -10.296 1.00 0.00 37 VAL A C 14
ATOM 18323 O O . VAL A 1 37 ? -6.678 -1.839 -9.166 1.00 0.00 37 VAL A O 14
ATOM 18336 N N . PHE A 1 38 ? -5.902 -0.231 -10.535 1.00 0.00 38 PHE A N 14
ATOM 18337 C CA . PHE A 1 38 ? -5.662 0.723 -9.459 1.00 0.00 38 PHE A CA 14
ATOM 18338 C C . PHE A 1 38 ? -6.306 2.070 -9.773 1.00 0.00 38 PHE A C 14
ATOM 18339 O O . PHE A 1 38 ? -6.446 2.448 -10.937 1.00 0.00 38 PHE A O 14
ATOM 18356 N N . HIS A 1 39 ? -6.697 2.791 -8.727 1.00 0.00 39 HIS A N 14
ATOM 18357 C CA . HIS A 1 39 ? -7.326 4.097 -8.890 1.00 0.00 39 HIS A CA 14
ATOM 18358 C C . HIS A 1 39 ? -6.275 5.197 -8.996 1.00 0.00 39 HIS A C 14
ATOM 18359 O O . HIS A 1 39 ? -5.420 5.338 -8.121 1.00 0.00 39 HIS A O 14
ATOM 18373 N N . ILE A 1 40 ? -6.343 5.973 -10.073 1.00 0.00 40 ILE A N 14
ATOM 18374 C CA . ILE A 1 40 ? -5.397 7.060 -10.292 1.00 0.00 40 ILE A CA 14
ATOM 18375 C C . ILE A 1 40 ? -5.105 7.804 -8.993 1.00 0.00 40 ILE A C 14
ATOM 18376 O O . ILE A 1 40 ? -4.053 8.427 -8.846 1.00 0.00 40 ILE A O 14
ATOM 18392 N N . SER A 1 41 ? -6.043 7.735 -8.054 1.00 0.00 41 SER A N 14
ATOM 18393 C CA . SER A 1 41 ? -5.887 8.404 -6.767 1.00 0.00 41 SER A CA 14
ATOM 18394 C C . SER A 1 41 ? -5.302 7.453 -5.728 1.00 0.00 41 SER A C 14
ATOM 18395 O O . SER A 1 41 ? -4.286 7.751 -5.099 1.00 0.00 41 SER A O 14
ATOM 18403 N N . CYS A 1 42 ? -5.950 6.306 -5.553 1.00 0.00 42 CYS A N 14
ATOM 18404 C CA . CYS A 1 42 ? -5.496 5.310 -4.590 1.00 0.00 42 CYS A CA 14
ATOM 18405 C C . CYS A 1 42 ? -4.014 5.002 -4.784 1.00 0.00 42 CYS A C 14
ATOM 18406 O O . CYS A 1 42 ? -3.270 4.843 -3.816 1.00 0.00 42 CYS A O 14
ATOM 18413 N N . PHE A 1 43 ? -3.592 4.919 -6.041 1.00 0.00 43 PHE A N 14
ATOM 18414 C CA . PHE A 1 43 ? -2.200 4.629 -6.363 1.00 0.00 43 PHE A CA 14
ATOM 18415 C C . PHE A 1 43 ? -1.257 5.407 -5.449 1.00 0.00 43 PHE A C 14
ATOM 18416 O O . PHE A 1 43 ? -0.988 6.587 -5.677 1.00 0.00 43 PHE A O 14
ATOM 18433 N N . ARG A 1 44 ? -0.759 4.738 -4.415 1.00 0.00 44 ARG A N 14
ATOM 18434 C CA . ARG A 1 44 ? 0.152 5.366 -3.465 1.00 0.00 44 ARG A CA 14
ATOM 18435 C C . ARG A 1 44 ? 1.061 4.327 -2.816 1.00 0.00 44 ARG A C 14
ATOM 18436 O O . ARG A 1 44 ? 0.871 3.124 -2.991 1.00 0.00 44 ARG A O 14
ATOM 18457 N N . CYS A 1 45 ? 2.050 4.801 -2.066 1.00 0.00 45 CYS A N 14
ATOM 18458 C CA . CYS A 1 45 ? 2.991 3.915 -1.390 1.00 0.00 45 CYS A CA 14
ATOM 18459 C C . CYS A 1 45 ? 2.344 3.263 -0.171 1.00 0.00 45 CYS A C 14
ATOM 18460 O O . CYS A 1 45 ? 1.565 3.894 0.543 1.00 0.00 45 CYS A O 14
ATOM 18467 N N . SER A 1 46 ? 2.674 1.997 0.060 1.00 0.00 46 SER A N 14
ATOM 18468 C CA . SER A 1 46 ? 2.123 1.258 1.190 1.00 0.00 46 SER A CA 14
ATOM 18469 C C . SER A 1 46 ? 2.916 1.541 2.463 1.00 0.00 46 SER A C 14
ATOM 18470 O O . SER A 1 46 ? 2.953 0.720 3.380 1.00 0.00 46 SER A O 14
ATOM 18478 N N . TYR A 1 47 ? 3.548 2.708 2.510 1.00 0.00 47 TYR A N 14
ATOM 18479 C CA . TYR A 1 47 ? 4.342 3.100 3.668 1.00 0.00 47 TYR A CA 14
ATOM 18480 C C . TYR A 1 47 ? 4.023 4.532 4.089 1.00 0.00 47 TYR A C 14
ATOM 18481 O O . TYR A 1 47 ? 3.713 4.796 5.251 1.00 0.00 47 TYR A O 14
ATOM 18499 N N . CYS A 1 48 ? 4.101 5.453 3.134 1.00 0.00 48 CYS A N 14
ATOM 18500 C CA . CYS A 1 48 ? 3.821 6.858 3.402 1.00 0.00 48 CYS A CA 14
ATOM 18501 C C . CYS A 1 48 ? 2.455 7.256 2.851 1.00 0.00 48 CYS A C 14
ATOM 18502 O O . CYS A 1 48 ? 1.833 8.204 3.328 1.00 0.00 48 CYS A O 14
ATOM 18509 N N . ASN A 1 49 ? 1.994 6.522 1.842 1.00 0.00 49 ASN A N 14
ATOM 18510 C CA . ASN A 1 49 ? 0.702 6.798 1.225 1.00 0.00 49 ASN A CA 14
ATOM 18511 C C . ASN A 1 49 ? 0.768 8.054 0.363 1.00 0.00 49 ASN A C 14
ATOM 18512 O O . ASN A 1 49 ? -0.118 8.906 0.420 1.00 0.00 49 ASN A O 14
ATOM 18523 N N . ASN A 1 50 ? 1.825 8.162 -0.436 1.00 0.00 50 ASN A N 14
ATOM 18524 C CA . ASN A 1 50 ? 2.007 9.315 -1.311 1.00 0.00 50 ASN A CA 14
ATOM 18525 C C . ASN A 1 50 ? 1.597 8.982 -2.742 1.00 0.00 50 ASN A C 14
ATOM 18526 O O . ASN A 1 50 ? 1.771 7.854 -3.204 1.00 0.00 50 ASN A O 14
ATOM 18537 N N . LYS A 1 51 ? 1.051 9.971 -3.441 1.00 0.00 51 LYS A N 14
ATOM 18538 C CA . LYS A 1 51 ? 0.617 9.786 -4.821 1.00 0.00 51 LYS A CA 14
ATOM 18539 C C . LYS A 1 51 ? 1.791 9.392 -5.712 1.00 0.00 51 LYS A C 14
ATOM 18540 O O . LYS A 1 51 ? 2.875 9.969 -5.619 1.00 0.00 51 LYS A O 14
ATOM 18559 N N . LEU A 1 52 ? 1.568 8.408 -6.576 1.00 0.00 52 LEU A N 14
ATOM 18560 C CA . LEU A 1 52 ? 2.607 7.938 -7.485 1.00 0.00 52 LEU A CA 14
ATOM 18561 C C . LEU A 1 52 ? 2.099 7.910 -8.924 1.00 0.00 52 LEU A C 14
ATOM 18562 O O . LEU A 1 52 ? 0.953 8.268 -9.195 1.00 0.00 52 LEU A O 14
ATOM 18578 N N . SER A 1 53 ? 2.960 7.480 -9.841 1.00 0.00 53 SER A N 14
ATOM 18579 C CA . SER A 1 53 ? 2.600 7.407 -11.252 1.00 0.00 53 SER A CA 14
ATOM 18580 C C . SER A 1 53 ? 3.366 6.288 -11.951 1.00 0.00 53 SER A C 14
ATOM 18581 O O . SER A 1 53 ? 4.400 5.829 -11.464 1.00 0.00 53 SER A O 14
ATOM 18589 N N . LEU A 1 54 ? 2.851 5.852 -13.095 1.00 0.00 54 LEU A N 14
ATOM 18590 C CA . LEU A 1 54 ? 3.485 4.786 -13.863 1.00 0.00 54 LEU A CA 14
ATOM 18591 C C . LEU A 1 54 ? 4.935 5.135 -14.185 1.00 0.00 54 LEU A C 14
ATOM 18592 O O . LEU A 1 54 ? 5.212 5.874 -15.129 1.00 0.00 54 LEU A O 14
ATOM 18608 N N . GLY A 1 55 ? 5.858 4.596 -13.393 1.00 0.00 55 GLY A N 14
ATOM 18609 C CA . GLY A 1 55 ? 7.268 4.861 -13.611 1.00 0.00 55 GLY A CA 14
ATOM 18610 C C . GLY A 1 55 ? 8.003 5.182 -12.325 1.00 0.00 55 GLY A C 14
ATOM 18611 O O . GLY A 1 55 ? 9.140 4.753 -12.127 1.00 0.00 55 GLY A O 14
ATOM 18615 N N . THR A 1 56 ? 7.353 5.940 -11.447 1.00 0.00 56 THR A N 14
ATOM 18616 C CA . THR A 1 56 ? 7.953 6.321 -10.174 1.00 0.00 56 THR A CA 14
ATOM 18617 C C . THR A 1 56 ? 7.447 5.435 -9.041 1.00 0.00 56 THR A C 14
ATOM 18618 O O . THR A 1 56 ? 7.722 5.693 -7.869 1.00 0.00 56 THR A O 14
ATOM 18629 N N . TYR A 1 57 ? 6.707 4.391 -9.398 1.00 0.00 57 TYR A N 14
ATOM 18630 C CA . TYR A 1 57 ? 6.161 3.468 -8.410 1.00 0.00 57 TYR A CA 14
ATOM 18631 C C . TYR A 1 57 ? 6.818 2.096 -8.524 1.00 0.00 57 TYR A C 14
ATOM 18632 O O . TYR A 1 57 ? 7.109 1.625 -9.623 1.00 0.00 57 TYR A O 14
ATOM 18650 N N . ALA A 1 58 ? 7.049 1.461 -7.380 1.00 0.00 58 ALA A N 14
ATOM 18651 C CA . ALA A 1 58 ? 7.670 0.142 -7.350 1.00 0.00 58 ALA A CA 14
ATOM 18652 C C . ALA A 1 58 ? 6.799 -0.857 -6.595 1.00 0.00 58 ALA A C 14
ATOM 18653 O O . ALA A 1 58 ? 6.748 -0.845 -5.365 1.00 0.00 58 ALA A O 14
ATOM 18660 N N . SER A 1 59 ? 6.116 -1.720 -7.340 1.00 0.00 59 SER A N 14
ATOM 18661 C CA . SER A 1 59 ? 5.243 -2.723 -6.740 1.00 0.00 59 SER A CA 14
ATOM 18662 C C . SER A 1 59 ? 6.022 -3.994 -6.414 1.00 0.00 59 SER A C 14
ATOM 18663 O O . SER A 1 59 ? 6.711 -4.551 -7.269 1.00 0.00 59 SER A O 14
ATOM 18671 N N . LEU A 1 60 ? 5.906 -4.447 -5.170 1.00 0.00 60 LEU A N 14
ATOM 18672 C CA . LEU A 1 60 ? 6.598 -5.653 -4.729 1.00 0.00 60 LEU A CA 14
ATOM 18673 C C . LEU A 1 60 ? 5.610 -6.679 -4.183 1.00 0.00 60 LEU A C 14
ATOM 18674 O O . LEU A 1 60 ? 5.194 -6.603 -3.027 1.00 0.00 60 LEU A O 14
ATOM 18690 N N . HIS A 1 61 ? 5.239 -7.641 -5.023 1.00 0.00 61 HIS A N 14
ATOM 18691 C CA . HIS A 1 61 ? 4.302 -8.685 -4.624 1.00 0.00 61 HIS A CA 14
ATOM 18692 C C . HIS A 1 61 ? 2.878 -8.141 -4.560 1.00 0.00 61 HIS A C 14
ATOM 18693 O O . HIS A 1 61 ? 2.033 -8.670 -3.839 1.00 0.00 61 HIS A O 14
ATOM 18708 N N . GLY A 1 62 ? 2.620 -7.079 -5.318 1.00 0.00 62 GLY A N 14
ATOM 18709 C CA . GLY A 1 62 ? 1.298 -6.481 -5.331 1.00 0.00 62 GLY A CA 14
ATOM 18710 C C . GLY A 1 62 ? 1.230 -5.207 -4.512 1.00 0.00 62 GLY A C 14
ATOM 18711 O O . GLY A 1 62 ? 0.370 -4.357 -4.745 1.00 0.00 62 GLY A O 14
ATOM 18715 N N . ARG A 1 63 ? 2.138 -5.074 -3.551 1.00 0.00 63 ARG A N 14
ATOM 18716 C CA . ARG A 1 63 ? 2.175 -3.896 -2.693 1.00 0.00 63 ARG A CA 14
ATOM 18717 C C . ARG A 1 63 ? 2.937 -2.757 -3.366 1.00 0.00 63 ARG A C 14
ATOM 18718 O O . ARG A 1 63 ? 4.052 -2.947 -3.854 1.00 0.00 63 ARG A O 14
ATOM 18739 N N . ILE A 1 64 ? 2.329 -1.577 -3.387 1.00 0.00 64 ILE A N 14
ATOM 18740 C CA . ILE A 1 64 ? 2.950 -0.409 -3.999 1.00 0.00 64 ILE A CA 14
ATOM 18741 C C . ILE A 1 64 ? 3.897 0.284 -3.025 1.00 0.00 64 ILE A C 14
ATOM 18742 O O . ILE A 1 64 ? 3.654 0.309 -1.818 1.00 0.00 64 ILE A O 14
ATOM 18758 N N . TYR A 1 65 ? 4.976 0.847 -3.557 1.00 0.00 65 TYR A N 14
ATOM 18759 C CA . TYR A 1 65 ? 5.961 1.540 -2.735 1.00 0.00 65 TYR A CA 14
ATOM 18760 C C . TYR A 1 65 ? 6.632 2.663 -3.520 1.00 0.00 65 TYR A C 14
ATOM 18761 O O . TYR A 1 65 ? 6.804 2.570 -4.736 1.00 0.00 65 TYR A O 14
ATOM 18779 N N . CYS A 1 66 ? 7.011 3.724 -2.815 1.00 0.00 66 CYS A N 14
ATOM 18780 C CA . CYS A 1 66 ? 7.665 4.866 -3.443 1.00 0.00 66 CYS A CA 14
ATOM 18781 C C . CYS A 1 66 ? 9.163 4.619 -3.596 1.00 0.00 66 CYS A C 14
ATOM 18782 O O . CYS A 1 66 ? 9.820 4.129 -2.677 1.00 0.00 66 CYS A O 14
ATOM 18789 N N . LYS A 1 67 ? 9.697 4.962 -4.763 1.00 0.00 67 LYS A N 14
ATOM 18790 C CA . LYS A 1 67 ? 11.117 4.780 -5.038 1.00 0.00 67 LYS A CA 14
ATOM 18791 C C . LYS A 1 67 ? 11.938 4.895 -3.758 1.00 0.00 67 LYS A C 14
ATOM 18792 O O . LYS A 1 67 ? 12.710 4.003 -3.404 1.00 0.00 67 LYS A O 14
ATOM 18811 N N . PRO A 1 68 ? 11.769 6.018 -3.044 1.00 0.00 68 PRO A N 14
ATOM 18812 C CA . PRO A 1 68 ? 12.485 6.274 -1.790 1.00 0.00 68 PRO A CA 14
ATOM 18813 C C . PRO A 1 68 ? 12.430 5.085 -0.837 1.00 0.00 68 PRO A C 14
ATOM 18814 O O . PRO A 1 68 ? 13.446 4.443 -0.571 1.00 0.00 68 PRO A O 14
ATOM 18825 N N . HIS A 1 69 ? 11.237 4.796 -0.327 1.00 0.00 69 HIS A N 14
ATOM 18826 C CA . HIS A 1 69 ? 11.049 3.682 0.596 1.00 0.00 69 HIS A CA 14
ATOM 18827 C C . HIS A 1 69 ? 11.468 2.365 -0.050 1.00 0.00 69 HIS A C 14
ATOM 18828 O O . HIS A 1 69 ? 12.136 1.540 0.574 1.00 0.00 69 HIS A O 14
ATOM 18842 N N . PHE A 1 70 ? 11.071 2.173 -1.304 1.00 0.00 70 PHE A N 14
ATOM 18843 C CA . PHE A 1 70 ? 11.404 0.955 -2.034 1.00 0.00 70 PHE A CA 14
ATOM 18844 C C . PHE A 1 70 ? 12.904 0.682 -1.980 1.00 0.00 70 PHE A C 14
ATOM 18845 O O . PHE A 1 70 ? 13.342 -0.328 -1.431 1.00 0.00 70 PHE A O 14
ATOM 18862 N N . ASN A 1 71 ? 13.686 1.590 -2.555 1.00 0.00 71 ASN A N 14
ATOM 18863 C CA . ASN A 1 71 ? 15.137 1.446 -2.574 1.00 0.00 71 ASN A CA 14
ATOM 18864 C C . ASN A 1 71 ? 15.700 1.426 -1.156 1.00 0.00 71 ASN A C 14
ATOM 18865 O O . ASN A 1 71 ? 16.836 1.007 -0.935 1.00 0.00 71 ASN A O 14
ATOM 18876 N N . GLN A 1 72 ? 14.897 1.880 -0.199 1.00 0.00 72 GLN A N 14
ATOM 18877 C CA . GLN A 1 72 ? 15.316 1.914 1.197 1.00 0.00 72 GLN A CA 14
ATOM 18878 C C . GLN A 1 72 ? 15.173 0.538 1.841 1.00 0.00 72 GLN A C 14
ATOM 18879 O O . GLN A 1 72 ? 16.144 -0.023 2.351 1.00 0.00 72 GLN A O 14
ATOM 18893 N N . LEU A 1 73 ? 13.959 0.001 1.815 1.00 0.00 73 LEU A N 14
ATOM 18894 C CA . LEU A 1 73 ? 13.689 -1.309 2.396 1.00 0.00 73 LEU A CA 14
ATOM 18895 C C . LEU A 1 73 ? 14.241 -2.422 1.511 1.00 0.00 73 LEU A C 14
ATOM 18896 O O . LEU A 1 73 ? 14.760 -3.423 2.005 1.00 0.00 73 LEU A O 14
ATOM 18912 N N . PHE A 1 74 ? 14.127 -2.239 0.200 1.00 0.00 74 PHE A N 14
ATOM 18913 C CA . PHE A 1 74 ? 14.616 -3.227 -0.755 1.00 0.00 74 PHE A CA 14
ATOM 18914 C C . PHE A 1 74 ? 16.141 -3.223 -0.810 1.00 0.00 74 PHE A C 14
ATOM 18915 O O . PHE A 1 74 ? 16.793 -4.153 -0.335 1.00 0.00 74 PHE A O 14
ATOM 18932 N N . LYS A 1 75 ? 16.703 -2.170 -1.393 1.00 0.00 75 LYS A N 14
ATOM 18933 C CA . LYS A 1 75 ? 18.151 -2.042 -1.510 1.00 0.00 75 LYS A CA 14
ATOM 18934 C C . LYS A 1 75 ? 18.770 -1.629 -0.179 1.00 0.00 75 LYS A C 14
ATOM 18935 O O . LYS A 1 75 ? 18.147 -0.923 0.614 1.00 0.00 75 LYS A O 14
ATOM 18954 N N . SER A 1 76 ? 20.000 -2.074 0.059 1.00 0.00 76 SER A N 14
ATOM 18955 C CA . SER A 1 76 ? 20.703 -1.752 1.296 1.00 0.00 76 SER A CA 14
ATOM 18956 C C . SER A 1 76 ? 22.167 -2.170 1.213 1.00 0.00 76 SER A C 14
ATOM 18957 O O . SER A 1 76 ? 22.513 -3.132 0.527 1.00 0.00 76 SER A O 14
ATOM 18965 N N . LYS A 1 77 ? 23.026 -1.440 1.917 1.00 0.00 77 LYS A N 14
ATOM 18966 C CA . LYS A 1 77 ? 24.454 -1.734 1.926 1.00 0.00 77 LYS A CA 14
ATOM 18967 C C . LYS A 1 77 ? 24.707 -3.191 2.299 1.00 0.00 77 LYS A C 14
ATOM 18968 O O . LYS A 1 77 ? 24.327 -3.641 3.379 1.00 0.00 77 LYS A O 14
ATOM 18987 N N . GLY A 1 78 ? 25.354 -3.924 1.397 1.00 0.00 78 GLY A N 14
ATOM 18988 C CA . GLY A 1 78 ? 25.649 -5.322 1.651 1.00 0.00 78 GLY A CA 14
ATOM 18989 C C . GLY A 1 78 ? 26.602 -5.512 2.814 1.00 0.00 78 GLY A C 14
ATOM 18990 O O . GLY A 1 78 ? 27.727 -5.016 2.790 1.00 0.00 78 GLY A O 14
ATOM 18994 N N . ASN A 1 79 ? 26.150 -6.231 3.836 1.00 0.00 79 ASN A N 14
ATOM 18995 C CA . ASN A 1 79 ? 26.970 -6.483 5.016 1.00 0.00 79 ASN A CA 14
ATOM 18996 C C . ASN A 1 79 ? 27.918 -7.654 4.778 1.00 0.00 79 ASN A C 14
ATOM 18997 O O . ASN A 1 79 ? 27.637 -8.541 3.972 1.00 0.00 79 ASN A O 14
ATOM 19008 N N . TYR A 1 80 ? 29.043 -7.651 5.486 1.00 0.00 80 TYR A N 14
ATOM 19009 C CA . TYR A 1 80 ? 30.034 -8.711 5.351 1.00 0.00 80 TYR A CA 14
ATOM 19010 C C . TYR A 1 80 ? 30.683 -9.024 6.696 1.00 0.00 80 TYR A C 14
ATOM 19011 O O . TYR A 1 80 ? 30.773 -8.162 7.570 1.00 0.00 80 TYR A O 14
ATOM 19029 N N . ASP A 1 81 ? 31.134 -10.264 6.853 1.00 0.00 81 ASP A N 14
ATOM 19030 C CA . ASP A 1 81 ? 31.777 -10.693 8.090 1.00 0.00 81 ASP A CA 14
ATOM 19031 C C . ASP A 1 81 ? 30.941 -10.296 9.303 1.00 0.00 81 ASP A C 14
ATOM 19032 O O . ASP A 1 81 ? 31.465 -10.137 10.404 1.00 0.00 81 ASP A O 14
ATOM 19041 N N . GLU A 1 82 ? 29.638 -10.135 9.090 1.00 0.00 82 GLU A N 14
ATOM 19042 C CA . GLU A 1 82 ? 28.731 -9.755 10.167 1.00 0.00 82 GLU A CA 14
ATOM 19043 C C . GLU A 1 82 ? 27.864 -10.936 10.591 1.00 0.00 82 GLU A C 14
ATOM 19044 O O . GLU A 1 82 ? 26.674 -10.782 10.861 1.00 0.00 82 GLU A O 14
ATOM 19056 N N . GLY A 1 83 ? 28.471 -12.118 10.647 1.00 0.00 83 GLY A N 14
ATOM 19057 C CA . GLY A 1 83 ? 27.740 -13.310 11.038 1.00 0.00 83 GLY A CA 14
ATOM 19058 C C . GLY A 1 83 ? 28.632 -14.531 11.133 1.00 0.00 83 GLY A C 14
ATOM 19059 O O . GLY A 1 83 ? 28.481 -15.350 12.040 1.00 0.00 83 GLY A O 14
ATOM 19063 N N . PHE A 1 84 ? 29.564 -14.657 10.194 1.00 0.00 84 PHE A N 14
ATOM 19064 C CA . PHE A 1 84 ? 30.482 -15.790 10.175 1.00 0.00 84 PHE A CA 14
ATOM 19065 C C . PHE A 1 84 ? 31.735 -15.488 10.993 1.00 0.00 84 PHE A C 14
ATOM 19066 O O . PHE A 1 84 ? 32.396 -14.472 10.785 1.00 0.00 84 PHE A O 14
ATOM 19083 N N . GLY A 1 85 ? 32.054 -16.381 11.925 1.00 0.00 85 GLY A N 14
ATOM 19084 C CA . GLY A 1 85 ? 33.225 -16.193 12.761 1.00 0.00 85 GLY A CA 14
ATOM 19085 C C . GLY A 1 85 ? 33.601 -17.449 13.523 1.00 0.00 85 GLY A C 14
ATOM 19086 O O . GLY A 1 85 ? 32.732 -18.215 13.937 1.00 0.00 85 GLY A O 14
ATOM 19090 N N . SER A 1 86 ? 34.900 -17.660 13.708 1.00 0.00 86 SER A N 14
ATOM 19091 C CA . SER A 1 86 ? 35.390 -18.835 14.420 1.00 0.00 86 SER A CA 14
ATOM 19092 C C . SER A 1 86 ? 34.994 -18.781 15.892 1.00 0.00 86 SER A C 14
ATOM 19093 O O . SER A 1 86 ? 34.902 -17.706 16.483 1.00 0.00 86 SER A O 14
ATOM 19101 N N . GLY A 1 87 ? 34.760 -19.951 16.479 1.00 0.00 87 GLY A N 14
ATOM 19102 C CA . GLY A 1 87 ? 34.377 -20.017 17.877 1.00 0.00 87 GLY A CA 14
ATOM 19103 C C . GLY A 1 87 ? 34.858 -21.286 18.552 1.00 0.00 87 GLY A C 14
ATOM 19104 O O . GLY A 1 87 ? 35.638 -22.055 17.990 1.00 0.00 87 GLY A O 14
ATOM 19108 N N . PRO A 1 88 ? 34.390 -21.519 19.787 1.00 0.00 88 PRO A N 14
ATOM 19109 C CA . PRO A 1 88 ? 34.765 -22.702 20.566 1.00 0.00 88 PRO A CA 14
ATOM 19110 C C . PRO A 1 88 ? 34.172 -23.985 19.993 1.00 0.00 88 PRO A C 14
ATOM 19111 O O . PRO A 1 88 ? 32.964 -24.078 19.774 1.00 0.00 88 PRO A O 14
ATOM 19122 N N . SER A 1 89 ? 35.029 -24.973 19.754 1.00 0.00 89 SER A N 14
ATOM 19123 C CA . SER A 1 89 ? 34.589 -26.249 19.203 1.00 0.00 89 SER A CA 14
ATOM 19124 C C . SER A 1 89 ? 33.270 -26.687 19.833 1.00 0.00 89 SER A C 14
ATOM 19125 O O . SER A 1 89 ? 33.133 -26.717 21.056 1.00 0.00 89 SER A O 14
ATOM 19133 N N . SER A 1 90 ? 32.302 -27.026 18.988 1.00 0.00 90 SER A N 14
ATOM 19134 C CA . SER A 1 90 ? 30.992 -27.459 19.460 1.00 0.00 90 SER A CA 14
ATOM 19135 C C . SER A 1 90 ? 31.114 -28.700 20.339 1.00 0.00 90 SER A C 14
ATOM 19136 O O . SER A 1 90 ? 32.001 -29.530 20.141 1.00 0.00 90 SER A O 14
ATOM 19144 N N . GLY A 1 91 ? 30.216 -28.819 21.312 1.00 0.00 91 GLY A N 14
ATOM 19145 C CA . GLY A 1 91 ? 30.240 -29.961 22.208 1.00 0.00 91 GLY A CA 14
ATOM 19146 C C . GLY A 1 91 ? 29.056 -29.980 23.154 1.00 0.00 91 GLY A C 14
ATOM 19147 O O . GLY A 1 91 ? 28.678 -28.925 23.662 1.00 0.00 91 GLY A O 14
ATOM 19153 N N . GLY A 1 1 ? -27.299 -38.980 -7.482 1.00 0.00 1 GLY A N 15
ATOM 19154 C CA . GLY A 1 1 ? -26.644 -37.686 -7.417 1.00 0.00 1 GLY A CA 15
ATOM 19155 C C . GLY A 1 1 ? -27.067 -36.883 -6.204 1.00 0.00 1 GLY A C 15
ATOM 19156 O O . GLY A 1 1 ? -28.200 -37.000 -5.737 1.00 0.00 1 GLY A O 15
ATOM 19160 N N . SER A 1 2 ? -26.154 -36.065 -5.690 1.00 0.00 2 SER A N 15
ATOM 19161 C CA . SER A 1 2 ? -26.436 -35.242 -4.519 1.00 0.00 2 SER A CA 15
ATOM 19162 C C . SER A 1 2 ? -26.407 -33.760 -4.878 1.00 0.00 2 SER A C 15
ATOM 19163 O O . SER A 1 2 ? -25.364 -33.218 -5.245 1.00 0.00 2 SER A O 15
ATOM 19171 N N . SER A 1 3 ? -27.561 -33.109 -4.768 1.00 0.00 3 SER A N 15
ATOM 19172 C CA . SER A 1 3 ? -27.670 -31.689 -5.084 1.00 0.00 3 SER A CA 15
ATOM 19173 C C . SER A 1 3 ? -27.036 -30.838 -3.987 1.00 0.00 3 SER A C 15
ATOM 19174 O O . SER A 1 3 ? -27.660 -30.557 -2.965 1.00 0.00 3 SER A O 15
ATOM 19182 N N . GLY A 1 4 ? -25.790 -30.431 -4.209 1.00 0.00 4 GLY A N 15
ATOM 19183 C CA . GLY A 1 4 ? -25.091 -29.617 -3.233 1.00 0.00 4 GLY A CA 15
ATOM 19184 C C . GLY A 1 4 ? -25.299 -28.133 -3.460 1.00 0.00 4 GLY A C 15
ATOM 19185 O O . GLY A 1 4 ? -26.399 -27.698 -3.800 1.00 0.00 4 GLY A O 15
ATOM 19189 N N . SER A 1 5 ? -24.240 -27.352 -3.269 1.00 0.00 5 SER A N 15
ATOM 19190 C CA . SER A 1 5 ? -24.312 -25.907 -3.450 1.00 0.00 5 SER A CA 15
ATOM 19191 C C . SER A 1 5 ? -22.917 -25.289 -3.457 1.00 0.00 5 SER A C 15
ATOM 19192 O O . SER A 1 5 ? -22.212 -25.311 -2.448 1.00 0.00 5 SER A O 15
ATOM 19200 N N . SER A 1 6 ? -22.526 -24.739 -4.602 1.00 0.00 6 SER A N 15
ATOM 19201 C CA . SER A 1 6 ? -21.214 -24.118 -4.742 1.00 0.00 6 SER A CA 15
ATOM 19202 C C . SER A 1 6 ? -21.115 -23.349 -6.056 1.00 0.00 6 SER A C 15
ATOM 19203 O O . SER A 1 6 ? -21.357 -23.899 -7.130 1.00 0.00 6 SER A O 15
ATOM 19211 N N . GLY A 1 7 ? -20.757 -22.072 -5.962 1.00 0.00 7 GLY A N 15
ATOM 19212 C CA . GLY A 1 7 ? -20.632 -21.247 -7.150 1.00 0.00 7 GLY A CA 15
ATOM 19213 C C . GLY A 1 7 ? -19.741 -20.042 -6.927 1.00 0.00 7 GLY A C 15
ATOM 19214 O O . GLY A 1 7 ? -20.126 -19.095 -6.243 1.00 0.00 7 GLY A O 15
ATOM 19218 N N . MET A 1 8 ? -18.545 -20.077 -7.506 1.00 0.00 8 MET A N 15
ATOM 19219 C CA . MET A 1 8 ? -17.596 -18.979 -7.367 1.00 0.00 8 MET A CA 15
ATOM 19220 C C . MET A 1 8 ? -18.214 -17.664 -7.832 1.00 0.00 8 MET A C 15
ATOM 19221 O O . MET A 1 8 ? -19.204 -17.656 -8.564 1.00 0.00 8 MET A O 15
ATOM 19235 N N . LYS A 1 9 ? -17.624 -16.554 -7.403 1.00 0.00 9 LYS A N 15
ATOM 19236 C CA . LYS A 1 9 ? -18.116 -15.232 -7.776 1.00 0.00 9 LYS A CA 15
ATOM 19237 C C . LYS A 1 9 ? -17.420 -14.729 -9.036 1.00 0.00 9 LYS A C 15
ATOM 19238 O O . LYS A 1 9 ? -16.437 -13.991 -8.962 1.00 0.00 9 LYS A O 15
ATOM 19257 N N . PHE A 1 10 ? -17.936 -15.131 -10.193 1.00 0.00 10 PHE A N 15
ATOM 19258 C CA . PHE A 1 10 ? -17.364 -14.720 -11.469 1.00 0.00 10 PHE A CA 15
ATOM 19259 C C . PHE A 1 10 ? -18.187 -13.601 -12.099 1.00 0.00 10 PHE A C 15
ATOM 19260 O O . PHE A 1 10 ? -19.412 -13.690 -12.183 1.00 0.00 10 PHE A O 15
ATOM 19277 N N . GLN A 1 11 ? -17.506 -12.548 -12.539 1.00 0.00 11 GLN A N 15
ATOM 19278 C CA . GLN A 1 11 ? -18.174 -11.410 -13.160 1.00 0.00 11 GLN A CA 15
ATOM 19279 C C . GLN A 1 11 ? -18.451 -11.680 -14.635 1.00 0.00 11 GLN A C 15
ATOM 19280 O O . GLN A 1 11 ? -17.528 -11.747 -15.447 1.00 0.00 11 GLN A O 15
ATOM 19294 N N . ALA A 1 12 ? -19.726 -11.835 -14.975 1.00 0.00 12 ALA A N 15
ATOM 19295 C CA . ALA A 1 12 ? -20.124 -12.095 -16.353 1.00 0.00 12 ALA A CA 15
ATOM 19296 C C . ALA A 1 12 ? -19.545 -11.049 -17.299 1.00 0.00 12 ALA A C 15
ATOM 19297 O O . ALA A 1 12 ? -18.799 -11.361 -18.227 1.00 0.00 12 ALA A O 15
ATOM 19304 N N . PRO A 1 13 ? -19.896 -9.776 -17.060 1.00 0.00 13 PRO A N 15
ATOM 19305 C CA . PRO A 1 13 ? -19.423 -8.658 -17.881 1.00 0.00 13 PRO A CA 15
ATOM 19306 C C . PRO A 1 13 ? -17.935 -8.386 -17.688 1.00 0.00 13 PRO A C 15
ATOM 19307 O O . PRO A 1 13 ? -17.393 -7.428 -18.238 1.00 0.00 13 PRO A O 15
ATOM 19318 N N . ALA A 1 14 ? -17.280 -9.235 -16.902 1.00 0.00 14 ALA A N 15
ATOM 19319 C CA . ALA A 1 14 ? -15.854 -9.087 -16.639 1.00 0.00 14 ALA A CA 15
ATOM 19320 C C . ALA A 1 14 ? -15.540 -7.704 -16.080 1.00 0.00 14 ALA A C 15
ATOM 19321 O O . ALA A 1 14 ? -14.655 -7.009 -16.579 1.00 0.00 14 ALA A O 15
ATOM 19328 N N . ARG A 1 15 ? -16.270 -7.311 -15.041 1.00 0.00 15 ARG A N 15
ATOM 19329 C CA . ARG A 1 15 ? -16.069 -6.009 -14.415 1.00 0.00 15 ARG A CA 15
ATOM 19330 C C . ARG A 1 15 ? -14.752 -5.973 -13.646 1.00 0.00 15 ARG A C 15
ATOM 19331 O O . ARG A 1 15 ? -14.324 -6.980 -13.083 1.00 0.00 15 ARG A O 15
ATOM 19352 N N . GLU A 1 16 ? -14.115 -4.806 -13.627 1.00 0.00 16 GLU A N 15
ATOM 19353 C CA . GLU A 1 16 ? -12.847 -4.640 -12.928 1.00 0.00 16 GLU A CA 15
ATOM 19354 C C . GLU A 1 16 ? -13.065 -4.052 -11.537 1.00 0.00 16 GLU A C 15
ATOM 19355 O O . GLU A 1 16 ? -14.095 -3.435 -11.266 1.00 0.00 16 GLU A O 15
ATOM 19367 N N . THR A 1 17 ? -12.087 -4.248 -10.658 1.00 0.00 17 THR A N 15
ATOM 19368 C CA . THR A 1 17 ? -12.172 -3.740 -9.295 1.00 0.00 17 THR A CA 15
ATOM 19369 C C . THR A 1 17 ? -10.807 -3.280 -8.794 1.00 0.00 17 THR A C 15
ATOM 19370 O O . THR A 1 17 ? -9.776 -3.842 -9.165 1.00 0.00 17 THR A O 15
ATOM 19381 N N . CYS A 1 18 ? -10.807 -2.255 -7.948 1.00 0.00 18 CYS A N 15
ATOM 19382 C CA . CYS A 1 18 ? -9.569 -1.720 -7.395 1.00 0.00 18 CYS A CA 15
ATOM 19383 C C . CYS A 1 18 ? -8.913 -2.726 -6.454 1.00 0.00 18 CYS A C 15
ATOM 19384 O O . CYS A 1 18 ? -9.583 -3.357 -5.637 1.00 0.00 18 CYS A O 15
ATOM 19391 N N . VAL A 1 19 ? -7.597 -2.872 -6.577 1.00 0.00 19 VAL A N 15
ATOM 19392 C CA . VAL A 1 19 ? -6.849 -3.800 -5.738 1.00 0.00 19 VAL A CA 15
ATOM 19393 C C . VAL A 1 19 ? -6.334 -3.111 -4.479 1.00 0.00 19 VAL A C 15
ATOM 19394 O O . VAL A 1 19 ? -5.468 -3.637 -3.782 1.00 0.00 19 VAL A O 15
ATOM 19407 N N . GLU A 1 20 ? -6.874 -1.929 -4.195 1.00 0.00 20 GLU A N 15
ATOM 19408 C CA . GLU A 1 20 ? -6.468 -1.168 -3.020 1.00 0.00 20 GLU A CA 15
ATOM 19409 C C . GLU A 1 20 ? -7.637 -0.992 -2.055 1.00 0.00 20 GLU A C 15
ATOM 19410 O O . GLU A 1 20 ? -7.554 -1.370 -0.886 1.00 0.00 20 GLU A O 15
ATOM 19422 N N . CYS A 1 21 ? -8.726 -0.416 -2.552 1.00 0.00 21 CYS A N 15
ATOM 19423 C CA . CYS A 1 21 ? -9.912 -0.188 -1.736 1.00 0.00 21 CYS A CA 15
ATOM 19424 C C . CYS A 1 21 ? -10.978 -1.243 -2.019 1.00 0.00 21 CYS A C 15
ATOM 19425 O O . CYS A 1 21 ? -11.944 -1.380 -1.269 1.00 0.00 21 CYS A O 15
ATOM 19432 N N . GLN A 1 22 ? -10.794 -1.985 -3.106 1.00 0.00 22 GLN A N 15
ATOM 19433 C CA . GLN A 1 22 ? -11.739 -3.028 -3.488 1.00 0.00 22 GLN A CA 15
ATOM 19434 C C . GLN A 1 22 ? -13.076 -2.423 -3.904 1.00 0.00 22 GLN A C 15
ATOM 19435 O O . GLN A 1 22 ? -14.133 -2.841 -3.430 1.00 0.00 22 GLN A O 15
ATOM 19449 N N . LYS A 1 23 ? -13.023 -1.438 -4.793 1.00 0.00 23 LYS A N 15
ATOM 19450 C CA . LYS A 1 23 ? -14.230 -0.775 -5.275 1.00 0.00 23 LYS A CA 15
ATOM 19451 C C . LYS A 1 23 ? -14.310 -0.831 -6.797 1.00 0.00 23 LYS A C 15
ATOM 19452 O O . LYS A 1 23 ? -13.339 -0.530 -7.492 1.00 0.00 23 LYS A O 15
ATOM 19471 N N . THR A 1 24 ? -15.474 -1.218 -7.310 1.00 0.00 24 THR A N 15
ATOM 19472 C CA . THR A 1 24 ? -15.681 -1.313 -8.749 1.00 0.00 24 THR A CA 15
ATOM 19473 C C . THR A 1 24 ? -15.031 -0.142 -9.477 1.00 0.00 24 THR A C 15
ATOM 19474 O O . THR A 1 24 ? -15.536 0.981 -9.444 1.00 0.00 24 THR A O 15
ATOM 19485 N N . VAL A 1 25 ? -13.907 -0.410 -10.134 1.00 0.00 25 VAL A N 15
ATOM 19486 C CA . VAL A 1 25 ? -13.188 0.622 -10.872 1.00 0.00 25 VAL A CA 15
ATOM 19487 C C . VAL A 1 25 ? -13.895 0.954 -12.182 1.00 0.00 25 VAL A C 15
ATOM 19488 O O . VAL A 1 25 ? -14.186 0.068 -12.985 1.00 0.00 25 VAL A O 15
ATOM 19501 N N . TYR A 1 26 ? -14.167 2.238 -12.391 1.00 0.00 26 TYR A N 15
ATOM 19502 C CA . TYR A 1 26 ? -14.841 2.688 -13.603 1.00 0.00 26 TYR A CA 15
ATOM 19503 C C . TYR A 1 26 ? -13.843 2.891 -14.739 1.00 0.00 26 TYR A C 15
ATOM 19504 O O . TYR A 1 26 ? -12.640 3.037 -14.523 1.00 0.00 26 TYR A O 15
ATOM 19522 N N . PRO A 1 27 ? -14.353 2.902 -15.979 1.00 0.00 27 PRO A N 15
ATOM 19523 C CA . PRO A 1 27 ? -13.525 3.088 -17.174 1.00 0.00 27 PRO A CA 15
ATOM 19524 C C . PRO A 1 27 ? -12.974 4.505 -17.283 1.00 0.00 27 PRO A C 15
ATOM 19525 O O . PRO A 1 27 ? -12.325 4.855 -18.268 1.00 0.00 27 PRO A O 15
ATOM 19536 N N . MET A 1 28 ? -13.237 5.317 -16.264 1.00 0.00 28 MET A N 15
ATOM 19537 C CA . MET A 1 28 ? -12.765 6.697 -16.246 1.00 0.00 28 MET A CA 15
ATOM 19538 C C . MET A 1 28 ? -11.625 6.868 -15.247 1.00 0.00 28 MET A C 15
ATOM 19539 O O . MET A 1 28 ? -10.827 7.799 -15.356 1.00 0.00 28 MET A O 15
ATOM 19553 N N . GLU A 1 29 ? -11.556 5.965 -14.273 1.00 0.00 29 GLU A N 15
ATOM 19554 C CA . GLU A 1 29 ? -10.514 6.019 -13.255 1.00 0.00 29 GLU A CA 15
ATOM 19555 C C . GLU A 1 29 ? -9.728 4.712 -13.212 1.00 0.00 29 GLU A C 15
ATOM 19556 O O . GLU A 1 29 ? -9.094 4.389 -12.207 1.00 0.00 29 GLU A O 15
ATOM 19568 N N . ARG A 1 30 ? -9.774 3.964 -14.310 1.00 0.00 30 ARG A N 15
ATOM 19569 C CA . ARG A 1 30 ? -9.068 2.691 -14.397 1.00 0.00 30 ARG A CA 15
ATOM 19570 C C . ARG A 1 30 ? -7.607 2.906 -14.782 1.00 0.00 30 ARG A C 15
ATOM 19571 O O . ARG A 1 30 ? -7.296 3.217 -15.932 1.00 0.00 30 ARG A O 15
ATOM 19592 N N . LEU A 1 31 ? -6.715 2.737 -13.812 1.00 0.00 31 LEU A N 15
ATOM 19593 C CA . LEU A 1 31 ? -5.286 2.912 -14.048 1.00 0.00 31 LEU A CA 15
ATOM 19594 C C . LEU A 1 31 ? -4.544 1.588 -13.903 1.00 0.00 31 LEU A C 15
ATOM 19595 O O . LEU A 1 31 ? -4.447 1.035 -12.806 1.00 0.00 31 LEU A O 15
ATOM 19611 N N . LEU A 1 32 ? -4.019 1.085 -15.015 1.00 0.00 32 LEU A N 15
ATOM 19612 C CA . LEU A 1 32 ? -3.283 -0.175 -15.011 1.00 0.00 32 LEU A CA 15
ATOM 19613 C C . LEU A 1 32 ? -1.883 0.015 -14.434 1.00 0.00 32 LEU A C 15
ATOM 19614 O O . LEU A 1 32 ? -1.106 0.836 -14.920 1.00 0.00 32 LEU A O 15
ATOM 19630 N N . ALA A 1 33 ? -1.569 -0.753 -13.395 1.00 0.00 33 ALA A N 15
ATOM 19631 C CA . ALA A 1 33 ? -0.262 -0.672 -12.754 1.00 0.00 33 ALA A CA 15
ATOM 19632 C C . ALA A 1 33 ? 0.182 -2.038 -12.241 1.00 0.00 33 ALA A C 15
ATOM 19633 O O . ALA A 1 33 ? -0.399 -2.576 -11.299 1.00 0.00 33 ALA A O 15
ATOM 19640 N N . ASN A 1 34 ? 1.215 -2.593 -12.866 1.00 0.00 34 ASN A N 15
ATOM 19641 C CA . ASN A 1 34 ? 1.736 -3.897 -12.473 1.00 0.00 34 ASN A CA 15
ATOM 19642 C C . ASN A 1 34 ? 0.755 -5.007 -12.838 1.00 0.00 34 ASN A C 15
ATOM 19643 O O . ASN A 1 34 ? 0.601 -5.979 -12.099 1.00 0.00 34 ASN A O 15
ATOM 19654 N N . GLN A 1 35 ? 0.097 -4.855 -13.982 1.00 0.00 35 GLN A N 15
ATOM 19655 C CA . GLN A 1 35 ? -0.869 -5.845 -14.445 1.00 0.00 35 GLN A CA 15
ATOM 19656 C C . GLN A 1 35 ? -2.025 -5.980 -13.460 1.00 0.00 35 GLN A C 15
ATOM 19657 O O . GLN A 1 35 ? -2.523 -7.079 -13.221 1.00 0.00 35 GLN A O 15
ATOM 19671 N N . GLN A 1 36 ? -2.446 -4.855 -12.892 1.00 0.00 36 GLN A N 15
ATOM 19672 C CA . GLN A 1 36 ? -3.543 -4.848 -11.931 1.00 0.00 36 GLN A CA 15
ATOM 19673 C C . GLN A 1 36 ? -4.309 -3.531 -11.988 1.00 0.00 36 GLN A C 15
ATOM 19674 O O . GLN A 1 36 ? -3.746 -2.487 -12.319 1.00 0.00 36 GLN A O 15
ATOM 19688 N N . VAL A 1 37 ? -5.597 -3.586 -11.664 1.00 0.00 37 VAL A N 15
ATOM 19689 C CA . VAL A 1 37 ? -6.441 -2.397 -11.677 1.00 0.00 37 VAL A CA 15
ATOM 19690 C C . VAL A 1 37 ? -6.196 -1.536 -10.443 1.00 0.00 37 VAL A C 15
ATOM 19691 O O . VAL A 1 37 ? -6.345 -1.996 -9.311 1.00 0.00 37 VAL A O 15
ATOM 19704 N N . PHE A 1 38 ? -5.820 -0.281 -10.669 1.00 0.00 38 PHE A N 15
ATOM 19705 C CA . PHE A 1 38 ? -5.553 0.646 -9.576 1.00 0.00 38 PHE A CA 15
ATOM 19706 C C . PHE A 1 38 ? -6.256 1.980 -9.811 1.00 0.00 38 PHE A C 15
ATOM 19707 O O . PHE A 1 38 ? -6.451 2.399 -10.952 1.00 0.00 38 PHE A O 15
ATOM 19724 N N . HIS A 1 39 ? -6.634 2.642 -8.722 1.00 0.00 39 HIS A N 15
ATOM 19725 C CA . HIS A 1 39 ? -7.315 3.929 -8.808 1.00 0.00 39 HIS A CA 15
ATOM 19726 C C . HIS A 1 39 ? -6.309 5.071 -8.907 1.00 0.00 39 HIS A C 15
ATOM 19727 O O . HIS A 1 39 ? -5.427 5.210 -8.058 1.00 0.00 39 HIS A O 15
ATOM 19741 N N . ILE A 1 40 ? -6.445 5.885 -9.949 1.00 0.00 40 ILE A N 15
ATOM 19742 C CA . ILE A 1 40 ? -5.548 7.015 -10.158 1.00 0.00 40 ILE A CA 15
ATOM 19743 C C . ILE A 1 40 ? -5.204 7.695 -8.837 1.00 0.00 40 ILE A C 15
ATOM 19744 O O . ILE A 1 40 ? -4.157 8.329 -8.708 1.00 0.00 40 ILE A O 15
ATOM 19760 N N . SER A 1 41 ? -6.092 7.558 -7.858 1.00 0.00 41 SER A N 15
ATOM 19761 C CA . SER A 1 41 ? -5.884 8.161 -6.547 1.00 0.00 41 SER A CA 15
ATOM 19762 C C . SER A 1 41 ? -5.227 7.170 -5.591 1.00 0.00 41 SER A C 15
ATOM 19763 O O . SER A 1 41 ? -4.184 7.455 -5.002 1.00 0.00 41 SER A O 15
ATOM 19771 N N . CYS A 1 42 ? -5.846 6.004 -5.441 1.00 0.00 42 CYS A N 15
ATOM 19772 C CA . CYS A 1 42 ? -5.324 4.969 -4.557 1.00 0.00 42 CYS A CA 15
ATOM 19773 C C . CYS A 1 42 ? -3.843 4.720 -4.826 1.00 0.00 42 CYS A C 15
ATOM 19774 O O . CYS A 1 42 ? -3.057 4.526 -3.898 1.00 0.00 42 CYS A O 15
ATOM 19781 N N . PHE A 1 43 ? -3.469 4.726 -6.101 1.00 0.00 43 PHE A N 15
ATOM 19782 C CA . PHE A 1 43 ? -2.083 4.501 -6.493 1.00 0.00 43 PHE A CA 15
ATOM 19783 C C . PHE A 1 43 ? -1.135 5.354 -5.655 1.00 0.00 43 PHE A C 15
ATOM 19784 O O . PHE A 1 43 ? -0.788 6.472 -6.036 1.00 0.00 43 PHE A O 15
ATOM 19801 N N . ARG A 1 44 ? -0.721 4.819 -4.511 1.00 0.00 44 ARG A N 15
ATOM 19802 C CA . ARG A 1 44 ? 0.184 5.531 -3.618 1.00 0.00 44 ARG A CA 15
ATOM 19803 C C . ARG A 1 44 ? 1.027 4.552 -2.805 1.00 0.00 44 ARG A C 15
ATOM 19804 O O . ARG A 1 44 ? 0.643 3.399 -2.609 1.00 0.00 44 ARG A O 15
ATOM 19825 N N . CYS A 1 45 ? 2.179 5.020 -2.335 1.00 0.00 45 CYS A N 15
ATOM 19826 C CA . CYS A 1 45 ? 3.077 4.188 -1.545 1.00 0.00 45 CYS A CA 15
ATOM 19827 C C . CYS A 1 45 ? 2.386 3.691 -0.278 1.00 0.00 45 CYS A C 15
ATOM 19828 O O . CYS A 1 45 ? 1.654 4.435 0.374 1.00 0.00 45 CYS A O 15
ATOM 19835 N N . SER A 1 46 ? 2.624 2.429 0.063 1.00 0.00 46 SER A N 15
ATOM 19836 C CA . SER A 1 46 ? 2.022 1.831 1.249 1.00 0.00 46 SER A CA 15
ATOM 19837 C C . SER A 1 46 ? 2.804 2.207 2.504 1.00 0.00 46 SER A C 15
ATOM 19838 O O . SER A 1 46 ? 2.674 1.564 3.546 1.00 0.00 46 SER A O 15
ATOM 19846 N N . TYR A 1 47 ? 3.616 3.253 2.396 1.00 0.00 47 TYR A N 15
ATOM 19847 C CA . TYR A 1 47 ? 4.421 3.715 3.520 1.00 0.00 47 TYR A CA 15
ATOM 19848 C C . TYR A 1 47 ? 4.155 5.189 3.811 1.00 0.00 47 TYR A C 15
ATOM 19849 O O . TYR A 1 47 ? 3.756 5.553 4.917 1.00 0.00 47 TYR A O 15
ATOM 19867 N N . CYS A 1 48 ? 4.380 6.033 2.810 1.00 0.00 48 CYS A N 15
ATOM 19868 C CA . CYS A 1 48 ? 4.166 7.468 2.955 1.00 0.00 48 CYS A CA 15
ATOM 19869 C C . CYS A 1 48 ? 2.793 7.869 2.424 1.00 0.00 48 CYS A C 15
ATOM 19870 O O . CYS A 1 48 ? 2.284 8.944 2.740 1.00 0.00 48 CYS A O 15
ATOM 19877 N N . ASN A 1 49 ? 2.199 6.997 1.616 1.00 0.00 49 ASN A N 15
ATOM 19878 C CA . ASN A 1 49 ? 0.885 7.260 1.041 1.00 0.00 49 ASN A CA 15
ATOM 19879 C C . ASN A 1 49 ? 0.921 8.494 0.144 1.00 0.00 49 ASN A C 15
ATOM 19880 O O . ASN A 1 49 ? 0.020 9.330 0.185 1.00 0.00 49 ASN A O 15
ATOM 19891 N N . ASN A 1 50 ? 1.969 8.600 -0.666 1.00 0.00 50 ASN A N 15
ATOM 19892 C CA . ASN A 1 50 ? 2.124 9.731 -1.573 1.00 0.00 50 ASN A CA 15
ATOM 19893 C C . ASN A 1 50 ? 1.682 9.360 -2.986 1.00 0.00 50 ASN A C 15
ATOM 19894 O O . ASN A 1 50 ? 1.821 8.213 -3.410 1.00 0.00 50 ASN A O 15
ATOM 19905 N N . LYS A 1 51 ? 1.150 10.339 -3.710 1.00 0.00 51 LYS A N 15
ATOM 19906 C CA . LYS A 1 51 ? 0.690 10.117 -5.076 1.00 0.00 51 LYS A CA 15
ATOM 19907 C C . LYS A 1 51 ? 1.858 9.772 -5.994 1.00 0.00 51 LYS A C 15
ATOM 19908 O O . LYS A 1 51 ? 2.867 10.478 -6.024 1.00 0.00 51 LYS A O 15
ATOM 19927 N N . LEU A 1 52 ? 1.714 8.684 -6.743 1.00 0.00 52 LEU A N 15
ATOM 19928 C CA . LEU A 1 52 ? 2.757 8.246 -7.664 1.00 0.00 52 LEU A CA 15
ATOM 19929 C C . LEU A 1 52 ? 2.215 8.133 -9.086 1.00 0.00 52 LEU A C 15
ATOM 19930 O O . LEU A 1 52 ? 1.031 8.364 -9.330 1.00 0.00 52 LEU A O 15
ATOM 19946 N N . SER A 1 53 ? 3.090 7.775 -10.020 1.00 0.00 53 SER A N 15
ATOM 19947 C CA . SER A 1 53 ? 2.699 7.632 -11.418 1.00 0.00 53 SER A CA 15
ATOM 19948 C C . SER A 1 53 ? 3.209 6.314 -11.992 1.00 0.00 53 SER A C 15
ATOM 19949 O O . SER A 1 53 ? 3.789 5.495 -11.278 1.00 0.00 53 SER A O 15
ATOM 19957 N N . LEU A 1 54 ? 2.989 6.116 -13.287 1.00 0.00 54 LEU A N 15
ATOM 19958 C CA . LEU A 1 54 ? 3.425 4.897 -13.960 1.00 0.00 54 LEU A CA 15
ATOM 19959 C C . LEU A 1 54 ? 4.927 4.930 -14.226 1.00 0.00 54 LEU A C 15
ATOM 19960 O O . LEU A 1 54 ? 5.380 4.607 -15.323 1.00 0.00 54 LEU A O 15
ATOM 19976 N N . GLY A 1 55 ? 5.694 5.321 -13.213 1.00 0.00 55 GLY A N 15
ATOM 19977 C CA . GLY A 1 55 ? 7.137 5.387 -13.357 1.00 0.00 55 GLY A CA 15
ATOM 19978 C C . GLY A 1 55 ? 7.849 5.491 -12.023 1.00 0.00 55 GLY A C 15
ATOM 19979 O O . GLY A 1 55 ? 8.960 4.986 -11.862 1.00 0.00 55 GLY A O 15
ATOM 19983 N N . THR A 1 56 ? 7.208 6.150 -11.062 1.00 0.00 56 THR A N 15
ATOM 19984 C CA . THR A 1 56 ? 7.788 6.322 -9.736 1.00 0.00 56 THR A CA 15
ATOM 19985 C C . THR A 1 56 ? 7.294 5.245 -8.776 1.00 0.00 56 THR A C 15
ATOM 19986 O O . THR A 1 56 ? 7.834 5.080 -7.682 1.00 0.00 56 THR A O 15
ATOM 19997 N N . TYR A 1 57 ? 6.265 4.515 -9.193 1.00 0.00 57 TYR A N 15
ATOM 19998 C CA . TYR A 1 57 ? 5.697 3.455 -8.369 1.00 0.00 57 TYR A CA 15
ATOM 19999 C C . TYR A 1 57 ? 6.613 2.236 -8.342 1.00 0.00 57 TYR A C 15
ATOM 20000 O O . TYR A 1 57 ? 7.533 2.118 -9.151 1.00 0.00 57 TYR A O 15
ATOM 20018 N N . ALA A 1 58 ? 6.354 1.330 -7.404 1.00 0.00 58 ALA A N 15
ATOM 20019 C CA . ALA A 1 58 ? 7.153 0.117 -7.272 1.00 0.00 58 ALA A CA 15
ATOM 20020 C C . ALA A 1 58 ? 6.407 -0.947 -6.474 1.00 0.00 58 ALA A C 15
ATOM 20021 O O . ALA A 1 58 ? 6.172 -0.787 -5.277 1.00 0.00 58 ALA A O 15
ATOM 20028 N N . SER A 1 59 ? 6.038 -2.033 -7.146 1.00 0.00 59 SER A N 15
ATOM 20029 C CA . SER A 1 59 ? 5.314 -3.122 -6.500 1.00 0.00 59 SER A CA 15
ATOM 20030 C C . SER A 1 59 ? 6.250 -4.285 -6.186 1.00 0.00 59 SER A C 15
ATOM 20031 O O . SER A 1 59 ? 7.214 -4.535 -6.912 1.00 0.00 59 SER A O 15
ATOM 20039 N N . LEU A 1 60 ? 5.960 -4.994 -5.101 1.00 0.00 60 LEU A N 15
ATOM 20040 C CA . LEU A 1 60 ? 6.775 -6.132 -4.690 1.00 0.00 60 LEU A CA 15
ATOM 20041 C C . LEU A 1 60 ? 5.955 -7.418 -4.693 1.00 0.00 60 LEU A C 15
ATOM 20042 O O . LEU A 1 60 ? 6.178 -8.307 -5.516 1.00 0.00 60 LEU A O 15
ATOM 20058 N N . HIS A 1 61 ? 5.003 -7.510 -3.770 1.00 0.00 61 HIS A N 15
ATOM 20059 C CA . HIS A 1 61 ? 4.147 -8.686 -3.669 1.00 0.00 61 HIS A CA 15
ATOM 20060 C C . HIS A 1 61 ? 2.688 -8.320 -3.923 1.00 0.00 61 HIS A C 15
ATOM 20061 O O . HIS A 1 61 ? 1.880 -9.170 -4.296 1.00 0.00 61 HIS A O 15
ATOM 20076 N N . GLY A 1 62 ? 2.357 -7.049 -3.716 1.00 0.00 62 GLY A N 15
ATOM 20077 C CA . GLY A 1 62 ? 0.995 -6.594 -3.927 1.00 0.00 62 GLY A CA 15
ATOM 20078 C C . GLY A 1 62 ? 0.815 -5.128 -3.586 1.00 0.00 62 GLY A C 15
ATOM 20079 O O . GLY A 1 62 ? -0.022 -4.445 -4.177 1.00 0.00 62 GLY A O 15
ATOM 20083 N N . ARG A 1 63 ? 1.600 -4.643 -2.630 1.00 0.00 63 ARG A N 15
ATOM 20084 C CA . ARG A 1 63 ? 1.521 -3.250 -2.209 1.00 0.00 63 ARG A CA 15
ATOM 20085 C C . ARG A 1 63 ? 2.507 -2.388 -2.993 1.00 0.00 63 ARG A C 15
ATOM 20086 O O . ARG A 1 63 ? 3.586 -2.849 -3.369 1.00 0.00 63 ARG A O 15
ATOM 20107 N N . ILE A 1 64 ? 2.129 -1.138 -3.235 1.00 0.00 64 ILE A N 15
ATOM 20108 C CA . ILE A 1 64 ? 2.981 -0.213 -3.974 1.00 0.00 64 ILE A CA 15
ATOM 20109 C C . ILE A 1 64 ? 3.928 0.529 -3.037 1.00 0.00 64 ILE A C 15
ATOM 20110 O O . ILE A 1 64 ? 3.652 0.674 -1.845 1.00 0.00 64 ILE A O 15
ATOM 20126 N N . TYR A 1 65 ? 5.043 0.999 -3.583 1.00 0.00 65 TYR A N 15
ATOM 20127 C CA . TYR A 1 65 ? 6.032 1.727 -2.797 1.00 0.00 65 TYR A CA 15
ATOM 20128 C C . TYR A 1 65 ? 6.778 2.740 -3.661 1.00 0.00 65 TYR A C 15
ATOM 20129 O O . TYR A 1 65 ? 6.934 2.549 -4.867 1.00 0.00 65 TYR A O 15
ATOM 20147 N N . CYS A 1 66 ? 7.236 3.818 -3.034 1.00 0.00 66 CYS A N 15
ATOM 20148 C CA . CYS A 1 66 ? 7.965 4.863 -3.742 1.00 0.00 66 CYS A CA 15
ATOM 20149 C C . CYS A 1 66 ? 9.448 4.517 -3.845 1.00 0.00 66 CYS A C 15
ATOM 20150 O O . CYS A 1 66 ? 10.049 4.021 -2.891 1.00 0.00 66 CYS A O 15
ATOM 20157 N N . LYS A 1 67 ? 10.033 4.782 -5.008 1.00 0.00 67 LYS A N 15
ATOM 20158 C CA . LYS A 1 67 ? 11.445 4.502 -5.237 1.00 0.00 67 LYS A CA 15
ATOM 20159 C C . LYS A 1 67 ? 12.241 4.627 -3.942 1.00 0.00 67 LYS A C 15
ATOM 20160 O O . LYS A 1 67 ? 12.938 3.703 -3.522 1.00 0.00 67 LYS A O 15
ATOM 20179 N N . PRO A 1 68 ? 12.136 5.796 -3.292 1.00 0.00 68 PRO A N 15
ATOM 20180 C CA . PRO A 1 68 ? 12.838 6.068 -2.035 1.00 0.00 68 PRO A CA 15
ATOM 20181 C C . PRO A 1 68 ? 12.675 4.939 -1.023 1.00 0.00 68 PRO A C 15
ATOM 20182 O O . PRO A 1 68 ? 13.637 4.247 -0.688 1.00 0.00 68 PRO A O 15
ATOM 20193 N N . HIS A 1 69 ? 11.450 4.756 -0.540 1.00 0.00 69 HIS A N 15
ATOM 20194 C CA . HIS A 1 69 ? 11.161 3.709 0.434 1.00 0.00 69 HIS A CA 15
ATOM 20195 C C . HIS A 1 69 ? 11.518 2.335 -0.125 1.00 0.00 69 HIS A C 15
ATOM 20196 O O . HIS A 1 69 ? 12.160 1.528 0.548 1.00 0.00 69 HIS A O 15
ATOM 20210 N N . PHE A 1 70 ? 11.097 2.074 -1.358 1.00 0.00 70 PHE A N 15
ATOM 20211 C CA . PHE A 1 70 ? 11.371 0.797 -2.006 1.00 0.00 70 PHE A CA 15
ATOM 20212 C C . PHE A 1 70 ? 12.844 0.423 -1.870 1.00 0.00 70 PHE A C 15
ATOM 20213 O O . PHE A 1 70 ? 13.187 -0.572 -1.234 1.00 0.00 70 PHE A O 15
ATOM 20230 N N . ASN A 1 71 ? 13.711 1.230 -2.474 1.00 0.00 71 ASN A N 15
ATOM 20231 C CA . ASN A 1 71 ? 15.147 0.984 -2.422 1.00 0.00 71 ASN A CA 15
ATOM 20232 C C . ASN A 1 71 ? 15.625 0.852 -0.979 1.00 0.00 71 ASN A C 15
ATOM 20233 O O . ASN A 1 71 ? 16.648 0.224 -0.710 1.00 0.00 71 ASN A O 15
ATOM 20244 N N . GLN A 1 72 ? 14.876 1.447 -0.057 1.00 0.00 72 GLN A N 15
ATOM 20245 C CA . GLN A 1 72 ? 15.223 1.395 1.358 1.00 0.00 72 GLN A CA 15
ATOM 20246 C C . GLN A 1 72 ? 14.854 0.043 1.960 1.00 0.00 72 GLN A C 15
ATOM 20247 O O . GLN A 1 72 ? 15.726 -0.729 2.360 1.00 0.00 72 GLN A O 15
ATOM 20261 N N . LEU A 1 73 ? 13.557 -0.237 2.023 1.00 0.00 73 LEU A N 15
ATOM 20262 C CA . LEU A 1 73 ? 13.072 -1.496 2.576 1.00 0.00 73 LEU A CA 15
ATOM 20263 C C . LEU A 1 73 ? 13.548 -2.679 1.739 1.00 0.00 73 LEU A C 15
ATOM 20264 O O . LEU A 1 73 ? 13.789 -3.767 2.263 1.00 0.00 73 LEU A O 15
ATOM 20280 N N . PHE A 1 74 ? 13.685 -2.457 0.436 1.00 0.00 74 PHE A N 15
ATOM 20281 C CA . PHE A 1 74 ? 14.135 -3.504 -0.474 1.00 0.00 74 PHE A CA 15
ATOM 20282 C C . PHE A 1 74 ? 15.656 -3.627 -0.453 1.00 0.00 74 PHE A C 15
ATOM 20283 O O . PHE A 1 74 ? 16.202 -4.651 -0.043 1.00 0.00 74 PHE A O 15
ATOM 20300 N N . LYS A 1 75 ? 16.334 -2.575 -0.900 1.00 0.00 75 LYS A N 15
ATOM 20301 C CA . LYS A 1 75 ? 17.792 -2.562 -0.934 1.00 0.00 75 LYS A CA 15
ATOM 20302 C C . LYS A 1 75 ? 18.363 -2.159 0.422 1.00 0.00 75 LYS A C 15
ATOM 20303 O O . LYS A 1 75 ? 17.645 -1.651 1.283 1.00 0.00 75 LYS A O 15
ATOM 20322 N N . SER A 1 76 ? 19.660 -2.387 0.604 1.00 0.00 76 SER A N 15
ATOM 20323 C CA . SER A 1 76 ? 20.327 -2.049 1.856 1.00 0.00 76 SER A CA 15
ATOM 20324 C C . SER A 1 76 ? 21.826 -1.862 1.639 1.00 0.00 76 SER A C 15
ATOM 20325 O O . SER A 1 76 ? 22.417 -2.471 0.748 1.00 0.00 76 SER A O 15
ATOM 20333 N N . LYS A 1 77 ? 22.435 -1.014 2.462 1.00 0.00 77 LYS A N 15
ATOM 20334 C CA . LYS A 1 77 ? 23.864 -0.746 2.363 1.00 0.00 77 LYS A CA 15
ATOM 20335 C C . LYS A 1 77 ? 24.655 -1.666 3.288 1.00 0.00 77 LYS A C 15
ATOM 20336 O O . LYS A 1 77 ? 24.627 -1.509 4.508 1.00 0.00 77 LYS A O 15
ATOM 20355 N N . GLY A 1 78 ? 25.363 -2.625 2.698 1.00 0.00 78 GLY A N 15
ATOM 20356 C CA . GLY A 1 78 ? 26.153 -3.554 3.484 1.00 0.00 78 GLY A CA 15
ATOM 20357 C C . GLY A 1 78 ? 25.299 -4.417 4.392 1.00 0.00 78 GLY A C 15
ATOM 20358 O O . GLY A 1 78 ? 24.784 -5.452 3.972 1.00 0.00 78 GLY A O 15
ATOM 20362 N N . ASN A 1 79 ? 25.149 -3.991 5.642 1.00 0.00 79 ASN A N 15
ATOM 20363 C CA . ASN A 1 79 ? 24.354 -4.733 6.613 1.00 0.00 79 ASN A CA 15
ATOM 20364 C C . ASN A 1 79 ? 24.452 -6.235 6.363 1.00 0.00 79 ASN A C 15
ATOM 20365 O O . ASN A 1 79 ? 23.444 -6.941 6.355 1.00 0.00 79 ASN A O 15
ATOM 20376 N N . TYR A 1 80 ? 25.674 -6.716 6.158 1.00 0.00 80 TYR A N 15
ATOM 20377 C CA . TYR A 1 80 ? 25.905 -8.133 5.906 1.00 0.00 80 TYR A CA 15
ATOM 20378 C C . TYR A 1 80 ? 25.590 -8.965 7.145 1.00 0.00 80 TYR A C 15
ATOM 20379 O O . TYR A 1 80 ? 25.374 -8.426 8.230 1.00 0.00 80 TYR A O 15
ATOM 20397 N N . ASP A 1 81 ? 25.566 -10.283 6.974 1.00 0.00 81 ASP A N 15
ATOM 20398 C CA . ASP A 1 81 ? 25.280 -11.192 8.078 1.00 0.00 81 ASP A CA 15
ATOM 20399 C C . ASP A 1 81 ? 26.326 -11.055 9.180 1.00 0.00 81 ASP A C 15
ATOM 20400 O O . ASP A 1 81 ? 27.430 -11.587 9.069 1.00 0.00 81 ASP A O 15
ATOM 20409 N N . GLU A 1 82 ? 25.970 -10.338 10.241 1.00 0.00 82 GLU A N 15
ATOM 20410 C CA . GLU A 1 82 ? 26.880 -10.130 11.361 1.00 0.00 82 GLU A CA 15
ATOM 20411 C C . GLU A 1 82 ? 26.878 -11.337 12.295 1.00 0.00 82 GLU A C 15
ATOM 20412 O O . GLU A 1 82 ? 26.875 -11.191 13.516 1.00 0.00 82 GLU A O 15
ATOM 20424 N N . GLY A 1 83 ? 26.878 -12.531 11.709 1.00 0.00 83 GLY A N 15
ATOM 20425 C CA . GLY A 1 83 ? 26.876 -13.746 12.502 1.00 0.00 83 GLY A CA 15
ATOM 20426 C C . GLY A 1 83 ? 27.207 -14.976 11.679 1.00 0.00 83 GLY A C 15
ATOM 20427 O O . GLY A 1 83 ? 26.319 -15.753 11.326 1.00 0.00 83 GLY A O 15
ATOM 20431 N N . PHE A 1 84 ? 28.487 -15.153 11.372 1.00 0.00 84 PHE A N 15
ATOM 20432 C CA . PHE A 1 84 ? 28.933 -16.296 10.583 1.00 0.00 84 PHE A CA 15
ATOM 20433 C C . PHE A 1 84 ? 28.492 -17.607 11.227 1.00 0.00 84 PHE A C 15
ATOM 20434 O O . PHE A 1 84 ? 28.694 -17.823 12.421 1.00 0.00 84 PHE A O 15
ATOM 20451 N N . GLY A 1 85 ? 27.887 -18.479 10.427 1.00 0.00 85 GLY A N 15
ATOM 20452 C CA . GLY A 1 85 ? 27.425 -19.757 10.936 1.00 0.00 85 GLY A CA 15
ATOM 20453 C C . GLY A 1 85 ? 28.476 -20.843 10.814 1.00 0.00 85 GLY A C 15
ATOM 20454 O O . GLY A 1 85 ? 29.651 -20.556 10.583 1.00 0.00 85 GLY A O 15
ATOM 20458 N N . SER A 1 86 ? 28.054 -22.094 10.971 1.00 0.00 86 SER A N 15
ATOM 20459 C CA . SER A 1 86 ? 28.968 -23.226 10.883 1.00 0.00 86 SER A CA 15
ATOM 20460 C C . SER A 1 86 ? 28.659 -24.080 9.658 1.00 0.00 86 SER A C 15
ATOM 20461 O O . SER A 1 86 ? 27.954 -25.084 9.749 1.00 0.00 86 SER A O 15
ATOM 20469 N N . GLY A 1 87 ? 29.192 -23.672 8.510 1.00 0.00 87 GLY A N 15
ATOM 20470 C CA . GLY A 1 87 ? 28.962 -24.410 7.281 1.00 0.00 87 GLY A CA 15
ATOM 20471 C C . GLY A 1 87 ? 29.500 -25.826 7.346 1.00 0.00 87 GLY A C 15
ATOM 20472 O O . GLY A 1 87 ? 28.839 -26.742 7.836 1.00 0.00 87 GLY A O 15
ATOM 20476 N N . PRO A 1 88 ? 30.728 -26.020 6.841 1.00 0.00 88 PRO A N 15
ATOM 20477 C CA . PRO A 1 88 ? 31.381 -27.333 6.831 1.00 0.00 88 PRO A CA 15
ATOM 20478 C C . PRO A 1 88 ? 31.776 -27.794 8.230 1.00 0.00 88 PRO A C 15
ATOM 20479 O O . PRO A 1 88 ? 32.181 -26.989 9.068 1.00 0.00 88 PRO A O 15
ATOM 20490 N N . SER A 1 89 ? 31.656 -29.095 8.475 1.00 0.00 89 SER A N 15
ATOM 20491 C CA . SER A 1 89 ? 31.998 -29.663 9.774 1.00 0.00 89 SER A CA 15
ATOM 20492 C C . SER A 1 89 ? 33.473 -30.052 9.825 1.00 0.00 89 SER A C 15
ATOM 20493 O O . SER A 1 89 ? 34.077 -30.375 8.803 1.00 0.00 89 SER A O 15
ATOM 20501 N N . SER A 1 90 ? 34.046 -30.017 11.024 1.00 0.00 90 SER A N 15
ATOM 20502 C CA . SER A 1 90 ? 35.450 -30.362 11.211 1.00 0.00 90 SER A CA 15
ATOM 20503 C C . SER A 1 90 ? 35.618 -31.863 11.423 1.00 0.00 90 SER A C 15
ATOM 20504 O O . SER A 1 90 ? 34.884 -32.478 12.196 1.00 0.00 90 SER A O 15
ATOM 20512 N N . GLY A 1 91 ? 36.591 -32.448 10.731 1.00 0.00 91 GLY A N 15
ATOM 20513 C CA . GLY A 1 91 ? 36.839 -33.872 10.857 1.00 0.00 91 GLY A CA 15
ATOM 20514 C C . GLY A 1 91 ? 37.068 -34.296 12.294 1.00 0.00 91 GLY A C 15
ATOM 20515 O O . GLY A 1 91 ? 37.152 -33.433 13.167 1.00 0.00 91 GLY A O 15
ATOM 20521 N N . GLY A 1 1 ? -0.649 -31.175 8.918 1.00 0.00 1 GLY A N 16
ATOM 20522 C CA . GLY A 1 1 ? -1.128 -30.452 7.755 1.00 0.00 1 GLY A CA 16
ATOM 20523 C C . GLY A 1 1 ? -2.416 -29.702 8.029 1.00 0.00 1 GLY A C 16
ATOM 20524 O O . GLY A 1 1 ? -3.479 -30.080 7.538 1.00 0.00 1 GLY A O 16
ATOM 20528 N N . SER A 1 2 ? -2.322 -28.635 8.817 1.00 0.00 2 SER A N 16
ATOM 20529 C CA . SER A 1 2 ? -3.490 -27.833 9.161 1.00 0.00 2 SER A CA 16
ATOM 20530 C C . SER A 1 2 ? -3.463 -26.494 8.431 1.00 0.00 2 SER A C 16
ATOM 20531 O O . SER A 1 2 ? -2.851 -25.533 8.897 1.00 0.00 2 SER A O 16
ATOM 20539 N N . SER A 1 3 ? -4.131 -26.438 7.283 1.00 0.00 3 SER A N 16
ATOM 20540 C CA . SER A 1 3 ? -4.181 -25.219 6.485 1.00 0.00 3 SER A CA 16
ATOM 20541 C C . SER A 1 3 ? -5.302 -25.290 5.453 1.00 0.00 3 SER A C 16
ATOM 20542 O O . SER A 1 3 ? -5.534 -26.333 4.843 1.00 0.00 3 SER A O 16
ATOM 20550 N N . GLY A 1 4 ? -5.996 -24.172 5.263 1.00 0.00 4 GLY A N 16
ATOM 20551 C CA . GLY A 1 4 ? -7.084 -24.128 4.304 1.00 0.00 4 GLY A CA 16
ATOM 20552 C C . GLY A 1 4 ? -7.176 -22.793 3.592 1.00 0.00 4 GLY A C 16
ATOM 20553 O O . GLY A 1 4 ? -7.952 -21.923 3.986 1.00 0.00 4 GLY A O 16
ATOM 20557 N N . SER A 1 5 ? -6.380 -22.630 2.540 1.00 0.00 5 SER A N 16
ATOM 20558 C CA . SER A 1 5 ? -6.371 -21.389 1.774 1.00 0.00 5 SER A CA 16
ATOM 20559 C C . SER A 1 5 ? -6.601 -21.664 0.291 1.00 0.00 5 SER A C 16
ATOM 20560 O O . SER A 1 5 ? -6.409 -22.784 -0.181 1.00 0.00 5 SER A O 16
ATOM 20568 N N . SER A 1 6 ? -7.016 -20.633 -0.438 1.00 0.00 6 SER A N 16
ATOM 20569 C CA . SER A 1 6 ? -7.277 -20.763 -1.867 1.00 0.00 6 SER A CA 16
ATOM 20570 C C . SER A 1 6 ? -6.910 -19.479 -2.605 1.00 0.00 6 SER A C 16
ATOM 20571 O O . SER A 1 6 ? -7.587 -18.460 -2.476 1.00 0.00 6 SER A O 16
ATOM 20579 N N . GLY A 1 7 ? -5.831 -19.538 -3.380 1.00 0.00 7 GLY A N 16
ATOM 20580 C CA . GLY A 1 7 ? -5.392 -18.374 -4.128 1.00 0.00 7 GLY A CA 16
ATOM 20581 C C . GLY A 1 7 ? -6.134 -18.214 -5.440 1.00 0.00 7 GLY A C 16
ATOM 20582 O O . GLY A 1 7 ? -5.585 -18.480 -6.508 1.00 0.00 7 GLY A O 16
ATOM 20586 N N . MET A 1 8 ? -7.387 -17.778 -5.359 1.00 0.00 8 MET A N 16
ATOM 20587 C CA . MET A 1 8 ? -8.206 -17.583 -6.550 1.00 0.00 8 MET A CA 16
ATOM 20588 C C . MET A 1 8 ? -9.209 -16.453 -6.341 1.00 0.00 8 MET A C 16
ATOM 20589 O O . MET A 1 8 ? -10.129 -16.567 -5.531 1.00 0.00 8 MET A O 16
ATOM 20603 N N . LYS A 1 9 ? -9.025 -15.361 -7.075 1.00 0.00 9 LYS A N 16
ATOM 20604 C CA . LYS A 1 9 ? -9.913 -14.209 -6.972 1.00 0.00 9 LYS A CA 16
ATOM 20605 C C . LYS A 1 9 ? -9.768 -13.299 -8.187 1.00 0.00 9 LYS A C 16
ATOM 20606 O O . LYS A 1 9 ? -8.672 -13.130 -8.721 1.00 0.00 9 LYS A O 16
ATOM 20625 N N . PHE A 1 10 ? -10.881 -12.715 -8.619 1.00 0.00 10 PHE A N 16
ATOM 20626 C CA . PHE A 1 10 ? -10.878 -11.821 -9.772 1.00 0.00 10 PHE A CA 16
ATOM 20627 C C . PHE A 1 10 ? -11.848 -10.662 -9.564 1.00 0.00 10 PHE A C 16
ATOM 20628 O O . PHE A 1 10 ? -12.747 -10.735 -8.727 1.00 0.00 10 PHE A O 16
ATOM 20645 N N . GLN A 1 11 ? -11.657 -9.594 -10.332 1.00 0.00 11 GLN A N 16
ATOM 20646 C CA . GLN A 1 11 ? -12.515 -8.419 -10.231 1.00 0.00 11 GLN A CA 16
ATOM 20647 C C . GLN A 1 11 ? -13.987 -8.817 -10.232 1.00 0.00 11 GLN A C 16
ATOM 20648 O O . GLN A 1 11 ? -14.332 -9.955 -10.548 1.00 0.00 11 GLN A O 16
ATOM 20662 N N . ALA A 1 12 ? -14.851 -7.872 -9.876 1.00 0.00 12 ALA A N 16
ATOM 20663 C CA . ALA A 1 12 ? -16.286 -8.124 -9.838 1.00 0.00 12 ALA A CA 16
ATOM 20664 C C . ALA A 1 12 ? -16.741 -8.897 -11.071 1.00 0.00 12 ALA A C 16
ATOM 20665 O O . ALA A 1 12 ? -15.991 -9.080 -12.030 1.00 0.00 12 ALA A O 16
ATOM 20672 N N . PRO A 1 13 ? -17.998 -9.364 -11.047 1.00 0.00 13 PRO A N 16
ATOM 20673 C CA . PRO A 1 13 ? -18.580 -10.126 -12.156 1.00 0.00 13 PRO A CA 16
ATOM 20674 C C . PRO A 1 13 ? -18.820 -9.262 -13.390 1.00 0.00 13 PRO A C 16
ATOM 20675 O O . PRO A 1 13 ? -19.708 -8.410 -13.399 1.00 0.00 13 PRO A O 16
ATOM 20686 N N . ALA A 1 14 ? -18.024 -9.489 -14.429 1.00 0.00 14 ALA A N 16
ATOM 20687 C CA . ALA A 1 14 ? -18.152 -8.733 -15.669 1.00 0.00 14 ALA A CA 16
ATOM 20688 C C . ALA A 1 14 ? -17.808 -7.263 -15.453 1.00 0.00 14 ALA A C 16
ATOM 20689 O O . ALA A 1 14 ? -18.538 -6.375 -15.893 1.00 0.00 14 ALA A O 16
ATOM 20696 N N . ARG A 1 15 ? -16.694 -7.014 -14.774 1.00 0.00 15 ARG A N 16
ATOM 20697 C CA . ARG A 1 15 ? -16.255 -5.651 -14.498 1.00 0.00 15 ARG A CA 16
ATOM 20698 C C . ARG A 1 15 ? -14.949 -5.649 -13.710 1.00 0.00 15 ARG A C 16
ATOM 20699 O O . ARG A 1 15 ? -14.538 -6.676 -13.169 1.00 0.00 15 ARG A O 16
ATOM 20720 N N . GLU A 1 16 ? -14.302 -4.489 -13.649 1.00 0.00 16 GLU A N 16
ATOM 20721 C CA . GLU A 1 16 ? -13.042 -4.355 -12.928 1.00 0.00 16 GLU A CA 16
ATOM 20722 C C . GLU A 1 16 ? -13.261 -3.703 -11.566 1.00 0.00 16 GLU A C 16
ATOM 20723 O O . GLU A 1 16 ? -14.209 -2.941 -11.374 1.00 0.00 16 GLU A O 16
ATOM 20735 N N . THR A 1 17 ? -12.378 -4.009 -10.620 1.00 0.00 17 THR A N 16
ATOM 20736 C CA . THR A 1 17 ? -12.475 -3.456 -9.276 1.00 0.00 17 THR A CA 16
ATOM 20737 C C . THR A 1 17 ? -11.109 -3.014 -8.763 1.00 0.00 17 THR A C 16
ATOM 20738 O O . THR A 1 17 ? -10.081 -3.574 -9.144 1.00 0.00 17 THR A O 16
ATOM 20749 N N . CYS A 1 18 ? -11.105 -2.007 -7.896 1.00 0.00 18 CYS A N 16
ATOM 20750 C CA . CYS A 1 18 ? -9.865 -1.490 -7.330 1.00 0.00 18 CYS A CA 16
ATOM 20751 C C . CYS A 1 18 ? -9.294 -2.457 -6.296 1.00 0.00 18 CYS A C 16
ATOM 20752 O O . CYS A 1 18 ? -10.021 -2.980 -5.451 1.00 0.00 18 CYS A O 16
ATOM 20759 N N . VAL A 1 19 ? -7.988 -2.690 -6.370 1.00 0.00 19 VAL A N 16
ATOM 20760 C CA . VAL A 1 19 ? -7.318 -3.592 -5.441 1.00 0.00 19 VAL A CA 16
ATOM 20761 C C . VAL A 1 19 ? -6.843 -2.848 -4.198 1.00 0.00 19 VAL A C 16
ATOM 20762 O O . VAL A 1 19 ? -6.027 -3.358 -3.432 1.00 0.00 19 VAL A O 16
ATOM 20775 N N . GLU A 1 20 ? -7.361 -1.638 -4.005 1.00 0.00 20 GLU A N 16
ATOM 20776 C CA . GLU A 1 20 ? -6.989 -0.824 -2.855 1.00 0.00 20 GLU A CA 16
ATOM 20777 C C . GLU A 1 20 ? -8.203 -0.537 -1.975 1.00 0.00 20 GLU A C 16
ATOM 20778 O O . GLU A 1 20 ? -8.197 -0.824 -0.778 1.00 0.00 20 GLU A O 16
ATOM 20790 N N . CYS A 1 21 ? -9.242 0.030 -2.578 1.00 0.00 21 CYS A N 16
ATOM 20791 C CA . CYS A 1 21 ? -10.463 0.357 -1.852 1.00 0.00 21 CYS A CA 16
ATOM 20792 C C . CYS A 1 21 ? -11.558 -0.665 -2.141 1.00 0.00 21 CYS A C 16
ATOM 20793 O O . CYS A 1 21 ? -12.583 -0.700 -1.461 1.00 0.00 21 CYS A O 16
ATOM 20800 N N . GLN A 1 22 ? -11.332 -1.495 -3.155 1.00 0.00 22 GLN A N 16
ATOM 20801 C CA . GLN A 1 22 ? -12.300 -2.518 -3.534 1.00 0.00 22 GLN A CA 16
ATOM 20802 C C . GLN A 1 22 ? -13.576 -1.884 -4.080 1.00 0.00 22 GLN A C 16
ATOM 20803 O O . GLN A 1 22 ? -14.678 -2.195 -3.629 1.00 0.00 22 GLN A O 16
ATOM 20817 N N . LYS A 1 23 ? -13.418 -0.994 -5.054 1.00 0.00 23 LYS A N 16
ATOM 20818 C CA . LYS A 1 23 ? -14.556 -0.317 -5.663 1.00 0.00 23 LYS A CA 16
ATOM 20819 C C . LYS A 1 23 ? -14.536 -0.475 -7.180 1.00 0.00 23 LYS A C 16
ATOM 20820 O O . LYS A 1 23 ? -13.483 -0.370 -7.811 1.00 0.00 23 LYS A O 16
ATOM 20839 N N . THR A 1 24 ? -15.705 -0.726 -7.761 1.00 0.00 24 THR A N 16
ATOM 20840 C CA . THR A 1 24 ? -15.820 -0.898 -9.203 1.00 0.00 24 THR A CA 16
ATOM 20841 C C . THR A 1 24 ? -15.084 0.208 -9.950 1.00 0.00 24 THR A C 16
ATOM 20842 O O . THR A 1 24 ? -15.565 1.338 -10.037 1.00 0.00 24 THR A O 16
ATOM 20853 N N . VAL A 1 25 ? -13.915 -0.124 -10.487 1.00 0.00 25 VAL A N 16
ATOM 20854 C CA . VAL A 1 25 ? -13.112 0.842 -11.228 1.00 0.00 25 VAL A CA 16
ATOM 20855 C C . VAL A 1 25 ? -13.698 1.096 -12.613 1.00 0.00 25 VAL A C 16
ATOM 20856 O O . VAL A 1 25 ? -13.956 0.161 -13.370 1.00 0.00 25 VAL A O 16
ATOM 20869 N N . TYR A 1 26 ? -13.905 2.368 -12.937 1.00 0.00 26 TYR A N 16
ATOM 20870 C CA . TYR A 1 26 ? -14.463 2.746 -14.230 1.00 0.00 26 TYR A CA 16
ATOM 20871 C C . TYR A 1 26 ? -13.372 2.814 -15.295 1.00 0.00 26 TYR A C 16
ATOM 20872 O O . TYR A 1 26 ? -12.180 2.888 -14.995 1.00 0.00 26 TYR A O 16
ATOM 20890 N N . PRO A 1 27 ? -13.789 2.788 -16.569 1.00 0.00 27 PRO A N 16
ATOM 20891 C CA . PRO A 1 27 ? -12.864 2.847 -17.706 1.00 0.00 27 PRO A CA 16
ATOM 20892 C C . PRO A 1 27 ? -12.205 4.215 -17.846 1.00 0.00 27 PRO A C 16
ATOM 20893 O O . PRO A 1 27 ? -11.460 4.461 -18.794 1.00 0.00 27 PRO A O 16
ATOM 20904 N N . MET A 1 28 ? -12.483 5.101 -16.896 1.00 0.00 28 MET A N 16
ATOM 20905 C CA . MET A 1 28 ? -11.915 6.444 -16.913 1.00 0.00 28 MET A CA 16
ATOM 20906 C C . MET A 1 28 ? -10.849 6.598 -15.833 1.00 0.00 28 MET A C 16
ATOM 20907 O O . MET A 1 28 ? -9.952 7.431 -15.948 1.00 0.00 28 MET A O 16
ATOM 20921 N N . GLU A 1 29 ? -10.956 5.788 -14.783 1.00 0.00 29 GLU A N 16
ATOM 20922 C CA . GLU A 1 29 ? -10.001 5.837 -13.682 1.00 0.00 29 GLU A CA 16
ATOM 20923 C C . GLU A 1 29 ? -9.324 4.483 -13.489 1.00 0.00 29 GLU A C 16
ATOM 20924 O O . GLU A 1 29 ? -8.896 4.142 -12.387 1.00 0.00 29 GLU A O 16
ATOM 20936 N N . ARG A 1 30 ? -9.232 3.715 -14.570 1.00 0.00 30 ARG A N 16
ATOM 20937 C CA . ARG A 1 30 ? -8.609 2.397 -14.520 1.00 0.00 30 ARG A CA 16
ATOM 20938 C C . ARG A 1 30 ? -7.115 2.491 -14.814 1.00 0.00 30 ARG A C 16
ATOM 20939 O O . ARG A 1 30 ? -6.699 2.514 -15.973 1.00 0.00 30 ARG A O 16
ATOM 20960 N N . LEU A 1 31 ? -6.312 2.545 -13.757 1.00 0.00 31 LEU A N 16
ATOM 20961 C CA . LEU A 1 31 ? -4.863 2.636 -13.900 1.00 0.00 31 LEU A CA 16
ATOM 20962 C C . LEU A 1 31 ? -4.205 1.282 -13.659 1.00 0.00 31 LEU A C 16
ATOM 20963 O O . LEU A 1 31 ? -4.248 0.747 -12.550 1.00 0.00 31 LEU A O 16
ATOM 20979 N N . LEU A 1 32 ? -3.594 0.732 -14.703 1.00 0.00 32 LEU A N 16
ATOM 20980 C CA . LEU A 1 32 ? -2.924 -0.560 -14.605 1.00 0.00 32 LEU A CA 16
ATOM 20981 C C . LEU A 1 32 ? -1.621 -0.439 -13.822 1.00 0.00 32 LEU A C 16
ATOM 20982 O O . LEU A 1 32 ? -0.757 0.371 -14.156 1.00 0.00 32 LEU A O 16
ATOM 20998 N N . ALA A 1 33 ? -1.485 -1.253 -12.780 1.00 0.00 33 ALA A N 16
ATOM 20999 C CA . ALA A 1 33 ? -0.285 -1.240 -11.953 1.00 0.00 33 ALA A CA 16
ATOM 21000 C C . ALA A 1 33 ? 0.045 -2.639 -11.442 1.00 0.00 33 ALA A C 16
ATOM 21001 O O . ALA A 1 33 ? -0.668 -3.188 -10.603 1.00 0.00 33 ALA A O 16
ATOM 21008 N N . ASN A 1 34 ? 1.130 -3.211 -11.956 1.00 0.00 34 ASN A N 16
ATOM 21009 C CA . ASN A 1 34 ? 1.553 -4.547 -11.552 1.00 0.00 34 ASN A CA 16
ATOM 21010 C C . ASN A 1 34 ? 0.490 -5.583 -11.904 1.00 0.00 34 ASN A C 16
ATOM 21011 O O . ASN A 1 34 ? 0.109 -6.402 -11.069 1.00 0.00 34 ASN A O 16
ATOM 21022 N N . GLN A 1 35 ? 0.018 -5.541 -13.146 1.00 0.00 35 GLN A N 16
ATOM 21023 C CA . GLN A 1 35 ? -1.001 -6.476 -13.608 1.00 0.00 35 GLN A CA 16
ATOM 21024 C C . GLN A 1 35 ? -2.220 -6.449 -12.692 1.00 0.00 35 GLN A C 16
ATOM 21025 O O . GLN A 1 35 ? -2.818 -7.487 -12.410 1.00 0.00 35 GLN A O 16
ATOM 21039 N N . GLN A 1 36 ? -2.582 -5.256 -12.231 1.00 0.00 36 GLN A N 16
ATOM 21040 C CA . GLN A 1 36 ? -3.729 -5.095 -11.346 1.00 0.00 36 GLN A CA 16
ATOM 21041 C C . GLN A 1 36 ? -4.383 -3.732 -11.545 1.00 0.00 36 GLN A C 16
ATOM 21042 O O . GLN A 1 36 ? -3.713 -2.752 -11.869 1.00 0.00 36 GLN A O 16
ATOM 21056 N N . VAL A 1 37 ? -5.697 -3.677 -11.350 1.00 0.00 37 VAL A N 16
ATOM 21057 C CA . VAL A 1 37 ? -6.442 -2.434 -11.507 1.00 0.00 37 VAL A CA 16
ATOM 21058 C C . VAL A 1 37 ? -6.267 -1.530 -10.292 1.00 0.00 37 VAL A C 16
ATOM 21059 O O . VAL A 1 37 ? -6.578 -1.919 -9.166 1.00 0.00 37 VAL A O 16
ATOM 21072 N N . PHE A 1 38 ? -5.766 -0.322 -10.527 1.00 0.00 38 PHE A N 16
ATOM 21073 C CA . PHE A 1 38 ? -5.549 0.638 -9.451 1.00 0.00 38 PHE A CA 16
ATOM 21074 C C . PHE A 1 38 ? -6.191 1.982 -9.783 1.00 0.00 38 PHE A C 16
ATOM 21075 O O . PHE A 1 38 ? -6.319 2.350 -10.951 1.00 0.00 38 PHE A O 16
ATOM 21092 N N . HIS A 1 39 ? -6.592 2.711 -8.746 1.00 0.00 39 HIS A N 16
ATOM 21093 C CA . HIS A 1 39 ? -7.221 4.015 -8.927 1.00 0.00 39 HIS A CA 16
ATOM 21094 C C . HIS A 1 39 ? -6.170 5.118 -9.008 1.00 0.00 39 HIS A C 16
ATOM 21095 O O . HIS A 1 39 ? -5.326 5.251 -8.122 1.00 0.00 39 HIS A O 16
ATOM 21109 N N . ILE A 1 40 ? -6.228 5.906 -10.077 1.00 0.00 40 ILE A N 16
ATOM 21110 C CA . ILE A 1 40 ? -5.282 6.997 -10.273 1.00 0.00 40 ILE A CA 16
ATOM 21111 C C . ILE A 1 40 ? -5.013 7.733 -8.965 1.00 0.00 40 ILE A C 16
ATOM 21112 O O . ILE A 1 40 ? -3.976 8.377 -8.805 1.00 0.00 40 ILE A O 16
ATOM 21128 N N . SER A 1 41 ? -5.954 7.632 -8.031 1.00 0.00 41 SER A N 16
ATOM 21129 C CA . SER A 1 41 ? -5.820 8.290 -6.736 1.00 0.00 41 SER A CA 16
ATOM 21130 C C . SER A 1 41 ? -5.261 7.327 -5.693 1.00 0.00 41 SER A C 16
ATOM 21131 O O . SER A 1 41 ? -4.260 7.617 -5.037 1.00 0.00 41 SER A O 16
ATOM 21139 N N . CYS A 1 42 ? -5.916 6.180 -5.545 1.00 0.00 42 CYS A N 16
ATOM 21140 C CA . CYS A 1 42 ? -5.487 5.173 -4.582 1.00 0.00 42 CYS A CA 16
ATOM 21141 C C . CYS A 1 42 ? -4.003 4.857 -4.749 1.00 0.00 42 CYS A C 16
ATOM 21142 O O . CYS A 1 42 ? -3.289 4.642 -3.770 1.00 0.00 42 CYS A O 16
ATOM 21149 N N . PHE A 1 43 ? -3.547 4.832 -5.997 1.00 0.00 43 PHE A N 16
ATOM 21150 C CA . PHE A 1 43 ? -2.149 4.542 -6.294 1.00 0.00 43 PHE A CA 16
ATOM 21151 C C . PHE A 1 43 ? -1.222 5.328 -5.371 1.00 0.00 43 PHE A C 16
ATOM 21152 O O . PHE A 1 43 ? -0.880 6.477 -5.651 1.00 0.00 43 PHE A O 16
ATOM 21169 N N . ARG A 1 44 ? -0.821 4.701 -4.271 1.00 0.00 44 ARG A N 16
ATOM 21170 C CA . ARG A 1 44 ? 0.064 5.342 -3.306 1.00 0.00 44 ARG A CA 16
ATOM 21171 C C . ARG A 1 44 ? 0.989 4.319 -2.654 1.00 0.00 44 ARG A C 16
ATOM 21172 O O . ARG A 1 44 ? 0.788 3.111 -2.784 1.00 0.00 44 ARG A O 16
ATOM 21193 N N . CYS A 1 45 ? 2.005 4.810 -1.952 1.00 0.00 45 CYS A N 16
ATOM 21194 C CA . CYS A 1 45 ? 2.963 3.940 -1.280 1.00 0.00 45 CYS A CA 16
ATOM 21195 C C . CYS A 1 45 ? 2.360 3.345 -0.011 1.00 0.00 45 CYS A C 16
ATOM 21196 O O . CYS A 1 45 ? 1.713 4.044 0.769 1.00 0.00 45 CYS A O 16
ATOM 21203 N N . SER A 1 46 ? 2.577 2.049 0.190 1.00 0.00 46 SER A N 16
ATOM 21204 C CA . SER A 1 46 ? 2.052 1.358 1.362 1.00 0.00 46 SER A CA 16
ATOM 21205 C C . SER A 1 46 ? 2.913 1.641 2.590 1.00 0.00 46 SER A C 16
ATOM 21206 O O . SER A 1 46 ? 2.864 0.908 3.578 1.00 0.00 46 SER A O 16
ATOM 21214 N N . TYR A 1 47 ? 3.700 2.709 2.519 1.00 0.00 47 TYR A N 16
ATOM 21215 C CA . TYR A 1 47 ? 4.574 3.088 3.623 1.00 0.00 47 TYR A CA 16
ATOM 21216 C C . TYR A 1 47 ? 4.296 4.521 4.069 1.00 0.00 47 TYR A C 16
ATOM 21217 O O . TYR A 1 47 ? 4.063 4.781 5.250 1.00 0.00 47 TYR A O 16
ATOM 21235 N N . CYS A 1 48 ? 4.323 5.446 3.116 1.00 0.00 48 CYS A N 16
ATOM 21236 C CA . CYS A 1 48 ? 4.075 6.853 3.409 1.00 0.00 48 CYS A CA 16
ATOM 21237 C C . CYS A 1 48 ? 2.686 7.270 2.933 1.00 0.00 48 CYS A C 16
ATOM 21238 O O . CYS A 1 48 ? 2.152 8.291 3.364 1.00 0.00 48 CYS A O 16
ATOM 21245 N N . ASN A 1 49 ? 2.107 6.472 2.041 1.00 0.00 49 ASN A N 16
ATOM 21246 C CA . ASN A 1 49 ? 0.781 6.758 1.507 1.00 0.00 49 ASN A CA 16
ATOM 21247 C C . ASN A 1 49 ? 0.793 8.040 0.679 1.00 0.00 49 ASN A C 16
ATOM 21248 O O . ASN A 1 49 ? -0.049 8.917 0.862 1.00 0.00 49 ASN A O 16
ATOM 21259 N N . ASN A 1 50 ? 1.755 8.139 -0.233 1.00 0.00 50 ASN A N 16
ATOM 21260 C CA . ASN A 1 50 ? 1.877 9.313 -1.090 1.00 0.00 50 ASN A CA 16
ATOM 21261 C C . ASN A 1 50 ? 1.422 8.999 -2.512 1.00 0.00 50 ASN A C 16
ATOM 21262 O O . ASN A 1 50 ? 1.566 7.873 -2.987 1.00 0.00 50 ASN A O 16
ATOM 21273 N N . LYS A 1 51 ? 0.871 10.003 -3.186 1.00 0.00 51 LYS A N 16
ATOM 21274 C CA . LYS A 1 51 ? 0.396 9.836 -4.555 1.00 0.00 51 LYS A CA 16
ATOM 21275 C C . LYS A 1 51 ? 1.536 9.423 -5.480 1.00 0.00 51 LYS A C 16
ATOM 21276 O O . LYS A 1 51 ? 2.642 9.959 -5.397 1.00 0.00 51 LYS A O 16
ATOM 21295 N N . LEU A 1 52 ? 1.260 8.469 -6.362 1.00 0.00 52 LEU A N 16
ATOM 21296 C CA . LEU A 1 52 ? 2.262 7.986 -7.305 1.00 0.00 52 LEU A CA 16
ATOM 21297 C C . LEU A 1 52 ? 1.682 7.883 -8.712 1.00 0.00 52 LEU A C 16
ATOM 21298 O O . LEU A 1 52 ? 0.541 8.278 -8.954 1.00 0.00 52 LEU A O 16
ATOM 21314 N N . SER A 1 53 ? 2.475 7.350 -9.636 1.00 0.00 53 SER A N 16
ATOM 21315 C CA . SER A 1 53 ? 2.041 7.197 -11.020 1.00 0.00 53 SER A CA 16
ATOM 21316 C C . SER A 1 53 ? 2.843 6.106 -11.724 1.00 0.00 53 SER A C 16
ATOM 21317 O O . SER A 1 53 ? 3.692 5.454 -11.115 1.00 0.00 53 SER A O 16
ATOM 21325 N N . LEU A 1 54 ? 2.567 5.914 -13.009 1.00 0.00 54 LEU A N 16
ATOM 21326 C CA . LEU A 1 54 ? 3.262 4.903 -13.798 1.00 0.00 54 LEU A CA 16
ATOM 21327 C C . LEU A 1 54 ? 4.655 5.383 -14.192 1.00 0.00 54 LEU A C 16
ATOM 21328 O O . LEU A 1 54 ? 5.087 5.199 -15.329 1.00 0.00 54 LEU A O 16
ATOM 21344 N N . GLY A 1 55 ? 5.355 5.997 -13.243 1.00 0.00 55 GLY A N 16
ATOM 21345 C CA . GLY A 1 55 ? 6.693 6.491 -13.510 1.00 0.00 55 GLY A CA 16
ATOM 21346 C C . GLY A 1 55 ? 7.563 6.510 -12.269 1.00 0.00 55 GLY A C 16
ATOM 21347 O O . GLY A 1 55 ? 8.780 6.343 -12.351 1.00 0.00 55 GLY A O 16
ATOM 21351 N N . THR A 1 56 ? 6.938 6.716 -11.113 1.00 0.00 56 THR A N 16
ATOM 21352 C CA . THR A 1 56 ? 7.663 6.759 -9.850 1.00 0.00 56 THR A CA 16
ATOM 21353 C C . THR A 1 56 ? 7.087 5.763 -8.850 1.00 0.00 56 THR A C 16
ATOM 21354 O O . THR A 1 56 ? 7.116 5.994 -7.641 1.00 0.00 56 THR A O 16
ATOM 21365 N N . TYR A 1 57 ? 6.564 4.654 -9.362 1.00 0.00 57 TYR A N 16
ATOM 21366 C CA . TYR A 1 57 ? 5.979 3.623 -8.514 1.00 0.00 57 TYR A CA 16
ATOM 21367 C C . TYR A 1 57 ? 6.822 2.352 -8.542 1.00 0.00 57 TYR A C 16
ATOM 21368 O O . TYR A 1 57 ? 7.669 2.174 -9.416 1.00 0.00 57 TYR A O 16
ATOM 21386 N N . ALA A 1 58 ? 6.583 1.470 -7.576 1.00 0.00 58 ALA A N 16
ATOM 21387 C CA . ALA A 1 58 ? 7.318 0.214 -7.490 1.00 0.00 58 ALA A CA 16
ATOM 21388 C C . ALA A 1 58 ? 6.655 -0.743 -6.505 1.00 0.00 58 ALA A C 16
ATOM 21389 O O . ALA A 1 58 ? 6.500 -0.425 -5.325 1.00 0.00 58 ALA A O 16
ATOM 21396 N N . SER A 1 59 ? 6.266 -1.915 -6.996 1.00 0.00 59 SER A N 16
ATOM 21397 C CA . SER A 1 59 ? 5.615 -2.917 -6.159 1.00 0.00 59 SER A CA 16
ATOM 21398 C C . SER A 1 59 ? 6.493 -4.156 -6.013 1.00 0.00 59 SER A C 16
ATOM 21399 O O . SER A 1 59 ? 7.353 -4.424 -6.853 1.00 0.00 59 SER A O 16
ATOM 21407 N N . LEU A 1 60 ? 6.271 -4.907 -4.941 1.00 0.00 60 LEU A N 16
ATOM 21408 C CA . LEU A 1 60 ? 7.041 -6.119 -4.683 1.00 0.00 60 LEU A CA 16
ATOM 21409 C C . LEU A 1 60 ? 6.121 -7.326 -4.527 1.00 0.00 60 LEU A C 16
ATOM 21410 O O . LEU A 1 60 ? 6.116 -8.229 -5.365 1.00 0.00 60 LEU A O 16
ATOM 21426 N N . HIS A 1 61 ? 5.342 -7.335 -3.450 1.00 0.00 61 HIS A N 16
ATOM 21427 C CA . HIS A 1 61 ? 4.415 -8.430 -3.186 1.00 0.00 61 HIS A CA 16
ATOM 21428 C C . HIS A 1 61 ? 2.969 -7.953 -3.282 1.00 0.00 61 HIS A C 16
ATOM 21429 O O . HIS A 1 61 ? 2.125 -8.332 -2.472 1.00 0.00 61 HIS A O 16
ATOM 21444 N N . GLY A 1 62 ? 2.691 -7.117 -4.279 1.00 0.00 62 GLY A N 16
ATOM 21445 C CA . GLY A 1 62 ? 1.347 -6.602 -4.462 1.00 0.00 62 GLY A CA 16
ATOM 21446 C C . GLY A 1 62 ? 1.182 -5.203 -3.903 1.00 0.00 62 GLY A C 16
ATOM 21447 O O . GLY A 1 62 ? 0.390 -4.412 -4.415 1.00 0.00 62 GLY A O 16
ATOM 21451 N N . ARG A 1 63 ? 1.930 -4.896 -2.848 1.00 0.00 63 ARG A N 16
ATOM 21452 C CA . ARG A 1 63 ? 1.860 -3.584 -2.217 1.00 0.00 63 ARG A CA 16
ATOM 21453 C C . ARG A 1 63 ? 2.762 -2.586 -2.937 1.00 0.00 63 ARG A C 16
ATOM 21454 O O . ARG A 1 63 ? 3.939 -2.859 -3.177 1.00 0.00 63 ARG A O 16
ATOM 21475 N N . ILE A 1 64 ? 2.203 -1.430 -3.279 1.00 0.00 64 ILE A N 16
ATOM 21476 C CA . ILE A 1 64 ? 2.956 -0.392 -3.971 1.00 0.00 64 ILE A CA 16
ATOM 21477 C C . ILE A 1 64 ? 3.917 0.315 -3.022 1.00 0.00 64 ILE A C 16
ATOM 21478 O O . ILE A 1 64 ? 3.730 0.295 -1.805 1.00 0.00 64 ILE A O 16
ATOM 21494 N N . TYR A 1 65 ? 4.943 0.942 -3.586 1.00 0.00 65 TYR A N 16
ATOM 21495 C CA . TYR A 1 65 ? 5.934 1.656 -2.789 1.00 0.00 65 TYR A CA 16
ATOM 21496 C C . TYR A 1 65 ? 6.593 2.764 -3.605 1.00 0.00 65 TYR A C 16
ATOM 21497 O O . TYR A 1 65 ? 6.680 2.681 -4.831 1.00 0.00 65 TYR A O 16
ATOM 21515 N N . CYS A 1 66 ? 7.056 3.802 -2.916 1.00 0.00 66 CYS A N 16
ATOM 21516 C CA . CYS A 1 66 ? 7.708 4.927 -3.574 1.00 0.00 66 CYS A CA 16
ATOM 21517 C C . CYS A 1 66 ? 9.198 4.657 -3.766 1.00 0.00 66 CYS A C 16
ATOM 21518 O O . CYS A 1 66 ? 9.857 4.096 -2.890 1.00 0.00 66 CYS A O 16
ATOM 21525 N N . LYS A 1 67 ? 9.723 5.061 -4.918 1.00 0.00 67 LYS A N 16
ATOM 21526 C CA . LYS A 1 67 ? 11.135 4.864 -5.226 1.00 0.00 67 LYS A CA 16
ATOM 21527 C C . LYS A 1 67 ? 11.984 4.947 -3.961 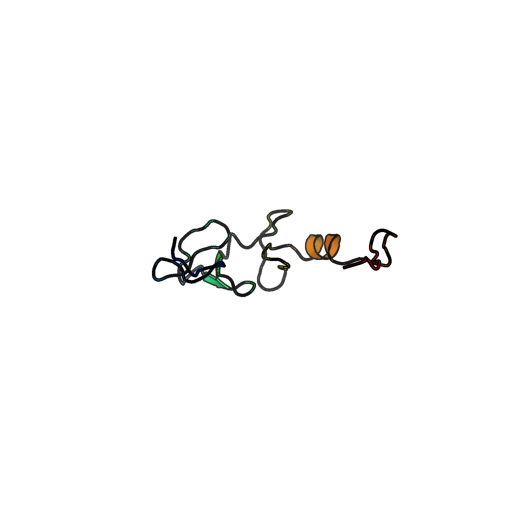1.00 0.00 67 LYS A C 16
ATOM 21528 O O . LYS A 1 67 ? 12.763 4.047 -3.648 1.00 0.00 67 LYS A O 16
ATOM 21547 N N . PRO A 1 68 ? 11.831 6.051 -3.216 1.00 0.00 68 PRO A N 16
ATOM 21548 C CA . PRO A 1 68 ? 12.575 6.276 -1.972 1.00 0.00 68 PRO A CA 16
ATOM 21549 C C . PRO A 1 68 ? 12.540 5.063 -1.049 1.00 0.00 68 PRO A C 16
ATOM 21550 O O . PRO A 1 68 ? 13.568 4.432 -0.798 1.00 0.00 68 PRO A O 16
ATOM 21561 N N . HIS A 1 69 ? 11.353 4.741 -0.546 1.00 0.00 69 HIS A N 16
ATOM 21562 C CA . HIS A 1 69 ? 11.185 3.602 0.349 1.00 0.00 69 HIS A CA 16
ATOM 21563 C C . HIS A 1 69 ? 11.604 2.306 -0.337 1.00 0.00 69 HIS A C 16
ATOM 21564 O O . HIS A 1 69 ? 12.257 1.454 0.268 1.00 0.00 69 HIS A O 16
ATOM 21578 N N . PHE A 1 70 ? 11.224 2.162 -1.602 1.00 0.00 70 PHE A N 16
ATOM 21579 C CA . PHE A 1 70 ? 11.559 0.968 -2.370 1.00 0.00 70 PHE A CA 16
ATOM 21580 C C . PHE A 1 70 ? 13.063 0.711 -2.347 1.00 0.00 70 PHE A C 16
ATOM 21581 O O . PHE A 1 70 ? 13.530 -0.252 -1.740 1.00 0.00 70 PHE A O 16
ATOM 21598 N N . ASN A 1 71 ? 13.817 1.579 -3.013 1.00 0.00 71 ASN A N 16
ATOM 21599 C CA . ASN A 1 71 ? 15.268 1.446 -3.071 1.00 0.00 71 ASN A CA 16
ATOM 21600 C C . ASN A 1 71 ? 15.853 1.260 -1.674 1.00 0.00 71 ASN A C 16
ATOM 21601 O O . ASN A 1 71 ? 16.973 0.774 -1.520 1.00 0.00 71 ASN A O 16
ATOM 21612 N N . GLN A 1 72 ? 15.086 1.650 -0.661 1.00 0.00 72 GLN A N 16
ATOM 21613 C CA . GLN A 1 72 ? 15.529 1.526 0.723 1.00 0.00 72 GLN A CA 16
ATOM 21614 C C . GLN A 1 72 ? 15.280 0.117 1.250 1.00 0.00 72 GLN A C 16
ATOM 21615 O O . GLN A 1 72 ? 16.219 -0.652 1.464 1.00 0.00 72 GLN A O 16
ATOM 21629 N N . LEU A 1 73 ? 14.012 -0.217 1.458 1.00 0.00 73 LEU A N 16
ATOM 21630 C CA . LEU A 1 73 ? 13.639 -1.535 1.960 1.00 0.00 73 LEU A CA 16
ATOM 21631 C C . LEU A 1 73 ? 14.091 -2.631 1.001 1.00 0.00 73 LEU A C 16
ATOM 21632 O O . LEU A 1 73 ? 14.454 -3.729 1.423 1.00 0.00 73 LEU A O 16
ATOM 21648 N N . PHE A 1 74 ? 14.067 -2.325 -0.292 1.00 0.00 74 PHE A N 16
ATOM 21649 C CA . PHE A 1 74 ? 14.475 -3.284 -1.312 1.00 0.00 74 PHE A CA 16
ATOM 21650 C C . PHE A 1 74 ? 15.996 -3.379 -1.392 1.00 0.00 74 PHE A C 16
ATOM 21651 O O . PHE A 1 74 ? 16.581 -4.422 -1.098 1.00 0.00 74 PHE A O 16
ATOM 21668 N N . LYS A 1 75 ? 16.632 -2.283 -1.792 1.00 0.00 75 LYS A N 16
ATOM 21669 C CA . LYS A 1 75 ? 18.084 -2.240 -1.910 1.00 0.00 75 LYS A CA 16
ATOM 21670 C C . LYS A 1 75 ? 18.736 -2.063 -0.542 1.00 0.00 75 LYS A C 16
ATOM 21671 O O . LYS A 1 75 ? 18.056 -1.811 0.452 1.00 0.00 75 LYS A O 16
ATOM 21690 N N . SER A 1 76 ? 20.058 -2.194 -0.501 1.00 0.00 76 SER A N 16
ATOM 21691 C CA . SER A 1 76 ? 20.802 -2.051 0.745 1.00 0.00 76 SER A CA 16
ATOM 21692 C C . SER A 1 76 ? 22.262 -1.706 0.470 1.00 0.00 76 SER A C 16
ATOM 21693 O O . SER A 1 76 ? 23.030 -2.541 -0.008 1.00 0.00 76 SER A O 16
ATOM 21701 N N . LYS A 1 77 ? 22.639 -0.469 0.775 1.00 0.00 77 LYS A N 16
ATOM 21702 C CA . LYS A 1 77 ? 24.007 -0.011 0.563 1.00 0.00 77 LYS A CA 16
ATOM 21703 C C . LYS A 1 77 ? 25.005 -1.130 0.845 1.00 0.00 77 LYS A C 16
ATOM 21704 O O . LYS A 1 77 ? 25.810 -1.488 -0.013 1.00 0.00 77 LYS A O 16
ATOM 21723 N N . GLY A 1 78 ? 24.946 -1.679 2.055 1.00 0.00 78 GLY A N 16
ATOM 21724 C CA . GLY A 1 78 ? 25.849 -2.751 2.428 1.00 0.00 78 GLY A CA 16
ATOM 21725 C C . GLY A 1 78 ? 25.278 -4.122 2.122 1.00 0.00 78 GLY A C 16
ATOM 21726 O O . GLY A 1 78 ? 24.257 -4.240 1.447 1.00 0.00 78 GLY A O 16
ATOM 21730 N N . ASN A 1 79 ? 25.941 -5.161 2.620 1.00 0.00 79 ASN A N 16
ATOM 21731 C CA . ASN A 1 79 ? 25.495 -6.531 2.394 1.00 0.00 79 ASN A CA 16
ATOM 21732 C C . ASN A 1 79 ? 25.476 -6.859 0.904 1.00 0.00 79 ASN A C 16
ATOM 21733 O O . ASN A 1 79 ? 24.554 -7.511 0.413 1.00 0.00 79 ASN A O 16
ATOM 21744 N N . TYR A 1 80 ? 26.500 -6.404 0.191 1.00 0.00 80 TYR A N 16
ATOM 21745 C CA . TYR A 1 80 ? 26.601 -6.647 -1.243 1.00 0.00 80 TYR A CA 16
ATOM 21746 C C . TYR A 1 80 ? 26.149 -8.062 -1.589 1.00 0.00 80 TYR A C 16
ATOM 21747 O O . TYR A 1 80 ? 26.342 -8.995 -0.809 1.00 0.00 80 TYR A O 16
ATOM 21765 N N . ASP A 1 81 ? 25.548 -8.214 -2.764 1.00 0.00 81 ASP A N 16
ATOM 21766 C CA . ASP A 1 81 ? 25.070 -9.515 -3.216 1.00 0.00 81 ASP A CA 16
ATOM 21767 C C . ASP A 1 81 ? 25.526 -9.795 -4.644 1.00 0.00 81 ASP A C 16
ATOM 21768 O O . ASP A 1 81 ? 26.085 -8.924 -5.309 1.00 0.00 81 ASP A O 16
ATOM 21777 N N . GLU A 1 82 ? 25.282 -11.017 -5.109 1.00 0.00 82 GLU A N 16
ATOM 21778 C CA . GLU A 1 82 ? 25.670 -11.411 -6.459 1.00 0.00 82 GLU A CA 16
ATOM 21779 C C . GLU A 1 82 ? 24.644 -10.930 -7.481 1.00 0.00 82 GLU A C 16
ATOM 21780 O O . GLU A 1 82 ? 24.272 -11.664 -8.396 1.00 0.00 82 GLU A O 16
ATOM 21792 N N . GLY A 1 83 ? 24.190 -9.691 -7.318 1.00 0.00 83 GLY A N 16
ATOM 21793 C CA . GLY A 1 83 ? 23.212 -9.133 -8.233 1.00 0.00 83 GLY A CA 16
ATOM 21794 C C . GLY A 1 83 ? 23.339 -7.629 -8.371 1.00 0.00 83 GLY A C 16
ATOM 21795 O O . GLY A 1 83 ? 22.508 -6.879 -7.859 1.00 0.00 83 GLY A O 16
ATOM 21799 N N . PHE A 1 84 ? 24.383 -7.186 -9.064 1.00 0.00 84 PHE A N 16
ATOM 21800 C CA . PHE A 1 84 ? 24.618 -5.761 -9.265 1.00 0.00 84 PHE A CA 16
ATOM 21801 C C . PHE A 1 84 ? 24.993 -5.471 -10.716 1.00 0.00 84 PHE A C 16
ATOM 21802 O O . PHE A 1 84 ? 25.807 -6.176 -11.311 1.00 0.00 84 PHE A O 16
ATOM 21819 N N . GLY A 1 85 ? 24.392 -4.428 -11.280 1.00 0.00 85 GLY A N 16
ATOM 21820 C CA . GLY A 1 85 ? 24.674 -4.063 -12.655 1.00 0.00 85 GLY A CA 16
ATOM 21821 C C . GLY A 1 85 ? 23.783 -2.942 -13.153 1.00 0.00 85 GLY A C 16
ATOM 21822 O O . GLY A 1 85 ? 22.576 -2.945 -12.910 1.00 0.00 85 GLY A O 16
ATOM 21826 N N . SER A 1 86 ? 24.379 -1.980 -13.850 1.00 0.00 86 SER A N 16
ATOM 21827 C CA . SER A 1 86 ? 23.631 -0.845 -14.378 1.00 0.00 86 SER A CA 16
ATOM 21828 C C . SER A 1 86 ? 23.943 -0.629 -15.856 1.00 0.00 86 SER A C 16
ATOM 21829 O O . SER A 1 86 ? 24.971 -0.052 -16.208 1.00 0.00 86 SER A O 16
ATOM 21837 N N . GLY A 1 87 ? 23.046 -1.099 -16.718 1.00 0.00 87 GLY A N 16
ATOM 21838 C CA . GLY A 1 87 ? 23.242 -0.949 -18.149 1.00 0.00 87 GLY A CA 16
ATOM 21839 C C . GLY A 1 87 ? 23.713 0.441 -18.526 1.00 0.00 87 GLY A C 16
ATOM 21840 O O . GLY A 1 87 ? 23.055 1.442 -18.238 1.00 0.00 87 GLY A O 16
ATOM 21844 N N . PRO A 1 88 ? 24.878 0.517 -19.186 1.00 0.00 88 PRO A N 16
ATOM 21845 C CA . PRO A 1 88 ? 25.462 1.791 -19.617 1.00 0.00 88 PRO A CA 16
ATOM 21846 C C . PRO A 1 88 ? 24.669 2.440 -20.746 1.00 0.00 88 PRO A C 16
ATOM 21847 O O . PRO A 1 88 ? 24.643 1.937 -21.869 1.00 0.00 88 PRO A O 16
ATOM 21858 N N . SER A 1 89 ? 24.022 3.561 -20.440 1.00 0.00 89 SER A N 16
ATOM 21859 C CA . SER A 1 89 ? 23.225 4.277 -21.429 1.00 0.00 89 SER A CA 16
ATOM 21860 C C . SER A 1 89 ? 24.119 4.935 -22.475 1.00 0.00 89 SER A C 16
ATOM 21861 O O . SER A 1 89 ? 25.329 5.060 -22.283 1.00 0.00 89 SER A O 16
ATOM 21869 N N . SER A 1 90 ? 23.515 5.354 -23.582 1.00 0.00 90 SER A N 16
ATOM 21870 C CA . SER A 1 90 ? 24.256 5.995 -24.662 1.00 0.00 90 SER A CA 16
ATOM 21871 C C . SER A 1 90 ? 23.346 6.910 -25.477 1.00 0.00 90 SER A C 16
ATOM 21872 O O . SER A 1 90 ? 22.125 6.874 -25.336 1.00 0.00 90 SER A O 16
ATOM 21880 N N . GLY A 1 91 ? 23.953 7.730 -26.330 1.00 0.00 91 GLY A N 16
ATOM 21881 C CA . GLY A 1 91 ? 23.183 8.643 -27.155 1.00 0.00 91 GLY A CA 16
ATOM 21882 C C . GLY A 1 91 ? 23.011 8.137 -28.573 1.00 0.00 91 GLY A C 16
ATOM 21883 O O . GLY A 1 91 ? 22.532 7.019 -28.756 1.00 0.00 91 GLY A O 16
ATOM 21889 N N . GLY A 1 1 ? -17.496 -31.361 8.402 1.00 0.00 1 GLY A N 17
ATOM 21890 C CA . GLY A 1 1 ? -18.629 -30.746 7.738 1.00 0.00 1 GLY A CA 17
ATOM 21891 C C . GLY A 1 1 ? -18.219 -29.604 6.830 1.00 0.00 1 GLY A C 17
ATOM 21892 O O . GLY A 1 1 ? -18.146 -28.453 7.262 1.00 0.00 1 GLY A O 17
ATOM 21896 N N . SER A 1 2 ? -17.949 -29.921 5.567 1.00 0.00 2 SER A N 17
ATOM 21897 C CA . SER A 1 2 ? -17.539 -28.912 4.597 1.00 0.00 2 SER A CA 17
ATOM 21898 C C . SER A 1 2 ? -18.748 -28.337 3.867 1.00 0.00 2 SER A C 17
ATOM 21899 O O . SER A 1 2 ? -19.115 -28.802 2.787 1.00 0.00 2 SER A O 17
ATOM 21907 N N . SER A 1 3 ? -19.365 -27.322 4.464 1.00 0.00 3 SER A N 17
ATOM 21908 C CA . SER A 1 3 ? -20.535 -26.684 3.873 1.00 0.00 3 SER A CA 17
ATOM 21909 C C . SER A 1 3 ? -20.296 -25.191 3.669 1.00 0.00 3 SER A C 17
ATOM 21910 O O . SER A 1 3 ? -19.315 -24.636 4.161 1.00 0.00 3 SER A O 17
ATOM 21918 N N . GLY A 1 4 ? -21.202 -24.547 2.939 1.00 0.00 4 GLY A N 17
ATOM 21919 C CA . GLY A 1 4 ? -21.072 -23.125 2.682 1.00 0.00 4 GLY A CA 17
ATOM 21920 C C . GLY A 1 4 ? -21.360 -22.769 1.237 1.00 0.00 4 GLY A C 17
ATOM 21921 O O . GLY A 1 4 ? -20.507 -22.939 0.366 1.00 0.00 4 GLY A O 17
ATOM 21925 N N . SER A 1 5 ? -22.567 -22.274 0.980 1.00 0.00 5 SER A N 17
ATOM 21926 C CA . SER A 1 5 ? -22.968 -21.898 -0.370 1.00 0.00 5 SER A CA 17
ATOM 21927 C C . SER A 1 5 ? -22.378 -20.544 -0.755 1.00 0.00 5 SER A C 17
ATOM 21928 O O . SER A 1 5 ? -22.790 -19.506 -0.237 1.00 0.00 5 SER A O 17
ATOM 21936 N N . SER A 1 6 ? -21.411 -20.564 -1.666 1.00 0.00 6 SER A N 17
ATOM 21937 C CA . SER A 1 6 ? -20.761 -19.339 -2.118 1.00 0.00 6 SER A CA 17
ATOM 21938 C C . SER A 1 6 ? -21.536 -18.706 -3.270 1.00 0.00 6 SER A C 17
ATOM 21939 O O . SER A 1 6 ? -21.764 -17.497 -3.289 1.00 0.00 6 SER A O 17
ATOM 21947 N N . GLY A 1 7 ? -21.939 -19.533 -4.230 1.00 0.00 7 GLY A N 17
ATOM 21948 C CA . GLY A 1 7 ? -22.684 -19.037 -5.372 1.00 0.00 7 GLY A CA 17
ATOM 21949 C C . GLY A 1 7 ? -21.909 -18.004 -6.165 1.00 0.00 7 GLY A C 17
ATOM 21950 O O . GLY A 1 7 ? -21.666 -16.897 -5.684 1.00 0.00 7 GLY A O 17
ATOM 21954 N N . MET A 1 8 ? -21.520 -18.364 -7.383 1.00 0.00 8 MET A N 17
ATOM 21955 C CA . MET A 1 8 ? -20.767 -17.459 -8.244 1.00 0.00 8 MET A CA 17
ATOM 21956 C C . MET A 1 8 ? -21.697 -16.467 -8.934 1.00 0.00 8 MET A C 17
ATOM 21957 O O . MET A 1 8 ? -21.551 -16.188 -10.124 1.00 0.00 8 MET A O 17
ATOM 21971 N N . LYS A 1 9 ? -22.654 -15.936 -8.180 1.00 0.00 9 LYS A N 17
ATOM 21972 C CA . LYS A 1 9 ? -23.608 -14.974 -8.718 1.00 0.00 9 LYS A CA 17
ATOM 21973 C C . LYS A 1 9 ? -23.031 -13.562 -8.689 1.00 0.00 9 LYS A C 17
ATOM 21974 O O . LYS A 1 9 ? -23.075 -12.883 -7.662 1.00 0.00 9 LYS A O 17
ATOM 21993 N N . PHE A 1 10 ? -22.492 -13.124 -9.822 1.00 0.00 10 PHE A N 17
ATOM 21994 C CA . PHE A 1 10 ? -21.907 -11.792 -9.925 1.00 0.00 10 PHE A CA 17
ATOM 21995 C C . PHE A 1 10 ? -22.222 -11.164 -11.280 1.00 0.00 10 PHE A C 17
ATOM 21996 O O . PHE A 1 10 ? -22.844 -11.792 -12.137 1.00 0.00 10 PHE A O 17
ATOM 22013 N N . GLN A 1 11 ? -21.787 -9.922 -11.465 1.00 0.00 11 GLN A N 17
ATOM 22014 C CA . GLN A 1 11 ? -22.023 -9.209 -12.715 1.00 0.00 11 GLN A CA 17
ATOM 22015 C C . GLN A 1 11 ? -21.676 -10.084 -13.915 1.00 0.00 11 GLN A C 17
ATOM 22016 O O . GLN A 1 11 ? -20.520 -10.455 -14.111 1.00 0.00 11 GLN A O 17
ATOM 22030 N N . ALA A 1 12 ? -22.687 -10.409 -14.715 1.00 0.00 12 ALA A N 17
ATOM 22031 C CA . ALA A 1 12 ? -22.488 -11.239 -15.896 1.00 0.00 12 ALA A CA 17
ATOM 22032 C C . ALA A 1 12 ? -21.187 -10.881 -16.607 1.00 0.00 12 ALA A C 17
ATOM 22033 O O . ALA A 1 12 ? -20.283 -11.704 -16.749 1.00 0.00 12 ALA A O 17
ATOM 22040 N N . PRO A 1 13 ? -21.088 -9.624 -17.064 1.00 0.00 13 PRO A N 17
ATOM 22041 C CA . PRO A 1 13 ? -19.901 -9.129 -17.768 1.00 0.00 13 PRO A CA 17
ATOM 22042 C C . PRO A 1 13 ? -18.695 -8.992 -16.845 1.00 0.00 13 PRO A C 17
ATOM 22043 O O . PRO A 1 13 ? -18.843 -8.734 -15.650 1.00 0.00 13 PRO A O 17
ATOM 22054 N N . ALA A 1 14 ? -17.503 -9.165 -17.406 1.00 0.00 14 ALA A N 17
ATOM 22055 C CA . ALA A 1 14 ? -16.272 -9.058 -16.633 1.00 0.00 14 ALA A CA 17
ATOM 22056 C C . ALA A 1 14 ? -16.109 -7.657 -16.053 1.00 0.00 14 ALA A C 17
ATOM 22057 O O . ALA A 1 14 ? -15.701 -6.729 -16.751 1.00 0.00 14 ALA A O 17
ATOM 22064 N N . ARG A 1 15 ? -16.430 -7.511 -14.771 1.00 0.00 15 ARG A N 17
ATOM 22065 C CA . ARG A 1 15 ? -16.320 -6.223 -14.098 1.00 0.00 15 ARG A CA 17
ATOM 22066 C C . ARG A 1 15 ? -14.995 -6.112 -13.349 1.00 0.00 15 ARG A C 17
ATOM 22067 O O . ARG A 1 15 ? -14.568 -7.054 -12.682 1.00 0.00 15 ARG A O 17
ATOM 22088 N N . GLU A 1 16 ? -14.351 -4.955 -13.465 1.00 0.00 16 GLU A N 17
ATOM 22089 C CA . GLU A 1 16 ? -13.074 -4.722 -12.799 1.00 0.00 16 GLU A CA 17
ATOM 22090 C C . GLU A 1 16 ? -13.286 -4.161 -11.396 1.00 0.00 16 GLU A C 17
ATOM 22091 O O . GLU A 1 16 ? -14.392 -3.755 -11.038 1.00 0.00 16 GLU A O 17
ATOM 22103 N N . THR A 1 17 ? -12.218 -4.141 -10.605 1.00 0.00 17 THR A N 17
ATOM 22104 C CA . THR A 1 17 ? -12.286 -3.631 -9.242 1.00 0.00 17 THR A CA 17
ATOM 22105 C C . THR A 1 17 ? -10.924 -3.131 -8.773 1.00 0.00 17 THR A C 17
ATOM 22106 O O . THR A 1 17 ? -9.885 -3.607 -9.232 1.00 0.00 17 THR A O 17
ATOM 22117 N N . CYS A 1 18 ? -10.936 -2.170 -7.856 1.00 0.00 18 CYS A N 17
ATOM 22118 C CA . CYS A 1 18 ? -9.702 -1.605 -7.324 1.00 0.00 18 CYS A CA 17
ATOM 22119 C C . CYS A 1 18 ? -9.071 -2.543 -6.299 1.00 0.00 18 CYS A C 17
ATOM 22120 O O . CYS A 1 18 ? -9.757 -3.084 -5.432 1.00 0.00 18 CYS A O 17
ATOM 22127 N N . VAL A 1 19 ? -7.760 -2.731 -6.405 1.00 0.00 19 VAL A N 17
ATOM 22128 C CA . VAL A 1 19 ? -7.036 -3.602 -5.487 1.00 0.00 19 VAL A CA 17
ATOM 22129 C C . VAL A 1 19 ? -6.523 -2.824 -4.281 1.00 0.00 19 VAL A C 17
ATOM 22130 O O . VAL A 1 19 ? -5.621 -3.277 -3.576 1.00 0.00 19 VAL A O 17
ATOM 22143 N N . GLU A 1 20 ? -7.105 -1.652 -4.048 1.00 0.00 20 GLU A N 17
ATOM 22144 C CA . GLU A 1 20 ? -6.705 -0.811 -2.926 1.00 0.00 20 GLU A CA 17
ATOM 22145 C C . GLU A 1 20 ? -7.887 -0.548 -1.996 1.00 0.00 20 GLU A C 17
ATOM 22146 O O . GLU A 1 20 ? -7.776 -0.690 -0.778 1.00 0.00 20 GLU A O 17
ATOM 22158 N N . CYS A 1 21 ? -9.016 -0.162 -2.579 1.00 0.00 21 CYS A N 17
ATOM 22159 C CA . CYS A 1 21 ? -10.219 0.123 -1.806 1.00 0.00 21 CYS A CA 17
ATOM 22160 C C . CYS A 1 21 ? -11.300 -0.918 -2.078 1.00 0.00 21 CYS A C 17
ATOM 22161 O O . CYS A 1 21 ? -12.294 -0.997 -1.357 1.00 0.00 21 CYS A O 17
ATOM 22168 N N . GLN A 1 22 ? -11.098 -1.714 -3.123 1.00 0.00 22 GLN A N 17
ATOM 22169 C CA . GLN A 1 22 ? -12.056 -2.750 -3.491 1.00 0.00 22 GLN A CA 17
ATOM 22170 C C . GLN A 1 22 ? -13.350 -2.134 -4.013 1.00 0.00 22 GLN A C 17
ATOM 22171 O O . GLN A 1 22 ? -14.441 -2.469 -3.550 1.00 0.00 22 GLN A O 17
ATOM 22185 N N . LYS A 1 23 ? -13.222 -1.231 -4.979 1.00 0.00 23 LYS A N 17
ATOM 22186 C CA . LYS A 1 23 ? -14.381 -0.567 -5.565 1.00 0.00 23 LYS A CA 17
ATOM 22187 C C . LYS A 1 23 ? -14.365 -0.687 -7.086 1.00 0.00 23 LYS A C 17
ATOM 22188 O O . LYS A 1 23 ? -13.332 -0.481 -7.725 1.00 0.00 23 LYS A O 17
ATOM 22207 N N . THR A 1 24 ? -15.516 -1.021 -7.661 1.00 0.00 24 THR A N 17
ATOM 22208 C CA . THR A 1 24 ? -15.634 -1.168 -9.106 1.00 0.00 24 THR A CA 17
ATOM 22209 C C . THR A 1 24 ? -14.968 -0.006 -9.833 1.00 0.00 24 THR A C 17
ATOM 22210 O O . THR A 1 24 ? -15.519 1.093 -9.904 1.00 0.00 24 THR A O 17
ATOM 22221 N N . VAL A 1 25 ? -13.779 -0.255 -10.373 1.00 0.00 25 VAL A N 17
ATOM 22222 C CA . VAL A 1 25 ? -13.038 0.771 -11.097 1.00 0.00 25 VAL A CA 17
ATOM 22223 C C . VAL A 1 25 ? -13.698 1.084 -12.435 1.00 0.00 25 VAL A C 17
ATOM 22224 O O . VAL A 1 25 ? -13.962 0.185 -13.234 1.00 0.00 25 VAL A O 17
ATOM 22237 N N . TYR A 1 26 ? -13.960 2.364 -12.674 1.00 0.00 26 TYR A N 17
ATOM 22238 C CA . TYR A 1 26 ? -14.591 2.796 -13.915 1.00 0.00 26 TYR A CA 17
ATOM 22239 C C . TYR A 1 26 ? -13.563 2.915 -15.036 1.00 0.00 26 TYR A C 17
ATOM 22240 O O . TYR A 1 26 ? -12.358 3.004 -14.801 1.00 0.00 26 TYR A O 17
ATOM 22258 N N . PRO A 1 27 ? -14.050 2.918 -16.286 1.00 0.00 27 PRO A N 17
ATOM 22259 C CA . PRO A 1 27 ? -13.192 3.026 -17.469 1.00 0.00 27 PRO A CA 17
ATOM 22260 C C . PRO A 1 27 ? -12.565 4.410 -17.606 1.00 0.00 27 PRO A C 17
ATOM 22261 O O . PRO A 1 27 ? -11.853 4.686 -18.571 1.00 0.00 27 PRO A O 17
ATOM 22272 N N . MET A 1 28 ? -12.835 5.275 -16.634 1.00 0.00 28 MET A N 17
ATOM 22273 C CA . MET A 1 28 ? -12.295 6.630 -16.646 1.00 0.00 28 MET A CA 17
ATOM 22274 C C . MET A 1 28 ? -11.168 6.775 -15.628 1.00 0.00 28 MET A C 17
ATOM 22275 O O . MET A 1 28 ? -10.233 7.548 -15.831 1.00 0.00 28 MET A O 17
ATOM 22289 N N . GLU A 1 29 ? -11.265 6.027 -14.533 1.00 0.00 29 GLU A N 17
ATOM 22290 C CA . GLU A 1 29 ? -10.254 6.074 -13.484 1.00 0.00 29 GLU A CA 17
ATOM 22291 C C . GLU A 1 29 ? -9.502 4.750 -13.393 1.00 0.00 29 GLU A C 17
ATOM 22292 O O . GLU A 1 29 ? -8.931 4.418 -12.354 1.00 0.00 29 GLU A O 17
ATOM 22304 N N . ARG A 1 30 ? -9.506 3.997 -14.488 1.00 0.00 30 ARG A N 17
ATOM 22305 C CA . ARG A 1 30 ? -8.826 2.708 -14.532 1.00 0.00 30 ARG A CA 17
ATOM 22306 C C . ARG A 1 30 ? -7.344 2.886 -14.851 1.00 0.00 30 ARG A C 17
ATOM 22307 O O . ARG A 1 30 ? -6.965 3.076 -16.008 1.00 0.00 30 ARG A O 17
ATOM 22328 N N . LEU A 1 31 ? -6.511 2.823 -13.819 1.00 0.00 31 LEU A N 17
ATOM 22329 C CA . LEU A 1 31 ? -5.070 2.977 -13.988 1.00 0.00 31 LEU A CA 17
ATOM 22330 C C . LEU A 1 31 ? -4.356 1.639 -13.823 1.00 0.00 31 LEU A C 17
ATOM 22331 O O . LEU A 1 31 ? -4.244 1.116 -12.713 1.00 0.00 31 LEU A O 17
ATOM 22347 N N . LEU A 1 32 ? -3.874 1.091 -14.932 1.00 0.00 32 LEU A N 17
ATOM 22348 C CA . LEU A 1 32 ? -3.168 -0.186 -14.911 1.00 0.00 32 LEU A CA 17
ATOM 22349 C C . LEU A 1 32 ? -1.808 -0.044 -14.235 1.00 0.00 32 LEU A C 17
ATOM 22350 O O . LEU A 1 32 ? -0.980 0.768 -14.647 1.00 0.00 32 LEU A O 17
ATOM 22366 N N . ALA A 1 33 ? -1.583 -0.843 -13.196 1.00 0.00 33 ALA A N 17
ATOM 22367 C CA . ALA A 1 33 ? -0.322 -0.810 -12.466 1.00 0.00 33 ALA A CA 17
ATOM 22368 C C . ALA A 1 33 ? 0.061 -2.199 -11.969 1.00 0.00 33 ALA A C 17
ATOM 22369 O O . ALA A 1 33 ? -0.596 -2.759 -11.092 1.00 0.00 33 ALA A O 17
ATOM 22376 N N . ASN A 1 34 ? 1.128 -2.752 -12.537 1.00 0.00 34 ASN A N 17
ATOM 22377 C CA . ASN A 1 34 ? 1.598 -4.078 -12.152 1.00 0.00 34 ASN A CA 17
ATOM 22378 C C . ASN A 1 34 ? 0.577 -5.147 -12.527 1.00 0.00 34 ASN A C 17
ATOM 22379 O O . ASN A 1 34 ? 0.330 -6.079 -11.762 1.00 0.00 34 ASN A O 17
ATOM 22390 N N . GLN A 1 35 ? -0.014 -5.005 -13.709 1.00 0.00 35 GLN A N 17
ATOM 22391 C CA . GLN A 1 35 ? -1.009 -5.958 -14.185 1.00 0.00 35 GLN A CA 17
ATOM 22392 C C . GLN A 1 35 ? -2.194 -6.032 -13.229 1.00 0.00 35 GLN A C 17
ATOM 22393 O O . GLN A 1 35 ? -2.767 -7.100 -13.017 1.00 0.00 35 GLN A O 17
ATOM 22407 N N . GLN A 1 36 ? -2.556 -4.889 -12.654 1.00 0.00 36 GLN A N 17
ATOM 22408 C CA . GLN A 1 36 ? -3.673 -4.825 -11.719 1.00 0.00 36 GLN A CA 17
ATOM 22409 C C . GLN A 1 36 ? -4.392 -3.484 -11.821 1.00 0.00 36 GLN A C 17
ATOM 22410 O O . GLN A 1 36 ? -3.775 -2.457 -12.101 1.00 0.00 36 GLN A O 17
ATOM 22424 N N . VAL A 1 37 ? -5.702 -3.502 -11.593 1.00 0.00 37 VAL A N 17
ATOM 22425 C CA . VAL A 1 37 ? -6.506 -2.287 -11.658 1.00 0.00 37 VAL A CA 17
ATOM 22426 C C . VAL A 1 37 ? -6.287 -1.416 -10.426 1.00 0.00 37 VAL A C 17
ATOM 22427 O O . VAL A 1 37 ? -6.544 -1.840 -9.300 1.00 0.00 37 VAL A O 17
ATOM 22440 N N . PHE A 1 38 ? -5.810 -0.196 -10.649 1.00 0.00 38 PHE A N 17
ATOM 22441 C CA . PHE A 1 38 ? -5.556 0.736 -9.556 1.00 0.00 38 PHE A CA 17
ATOM 22442 C C . PHE A 1 38 ? -6.223 2.082 -9.823 1.00 0.00 38 PHE A C 17
ATOM 22443 O O . PHE A 1 38 ? -6.373 2.496 -10.973 1.00 0.00 38 PHE A O 17
ATOM 22460 N N . HIS A 1 39 ? -6.624 2.760 -8.752 1.00 0.00 39 HIS A N 17
ATOM 22461 C CA . HIS A 1 39 ? -7.276 4.059 -8.870 1.00 0.00 39 HIS A CA 17
ATOM 22462 C C . HIS A 1 39 ? -6.244 5.181 -8.942 1.00 0.00 39 HIS A C 17
ATOM 22463 O O . HIS A 1 39 ? -5.370 5.289 -8.082 1.00 0.00 39 HIS A O 17
ATOM 22477 N N . ILE A 1 40 ? -6.351 6.011 -9.974 1.00 0.00 40 ILE A N 17
ATOM 22478 C CA . ILE A 1 40 ? -5.427 7.124 -10.157 1.00 0.00 40 ILE A CA 17
ATOM 22479 C C . ILE A 1 40 ? -5.139 7.823 -8.833 1.00 0.00 40 ILE A C 17
ATOM 22480 O O . ILE A 1 40 ? -4.110 8.480 -8.678 1.00 0.00 40 ILE A O 17
ATOM 22496 N N . SER A 1 41 ? -6.054 7.675 -7.880 1.00 0.00 41 SER A N 17
ATOM 22497 C CA . SER A 1 41 ? -5.899 8.293 -6.569 1.00 0.00 41 SER A CA 17
ATOM 22498 C C . SER A 1 41 ? -5.294 7.309 -5.572 1.00 0.00 41 SER A C 17
ATOM 22499 O O . SER A 1 41 ? -4.291 7.604 -4.921 1.00 0.00 41 SER A O 17
ATOM 22507 N N . CYS A 1 42 ? -5.912 6.139 -5.457 1.00 0.00 42 CYS A N 17
ATOM 22508 C CA . CYS A 1 42 ? -5.437 5.110 -4.540 1.00 0.00 42 CYS A CA 17
ATOM 22509 C C . CYS A 1 42 ? -3.954 4.827 -4.760 1.00 0.00 42 CYS A C 17
ATOM 22510 O O . CYS A 1 42 ? -3.202 4.620 -3.807 1.00 0.00 42 CYS A O 17
ATOM 22517 N N . PHE A 1 43 ? -3.541 4.819 -6.023 1.00 0.00 43 PHE A N 17
ATOM 22518 C CA . PHE A 1 43 ? -2.148 4.561 -6.369 1.00 0.00 43 PHE A CA 17
ATOM 22519 C C . PHE A 1 43 ? -1.207 5.364 -5.476 1.00 0.00 43 PHE A C 17
ATOM 22520 O O . PHE A 1 43 ? -0.855 6.501 -5.791 1.00 0.00 43 PHE A O 17
ATOM 22537 N N . ARG A 1 44 ? -0.805 4.764 -4.360 1.00 0.00 44 ARG A N 17
ATOM 22538 C CA . ARG A 1 44 ? 0.093 5.424 -3.420 1.00 0.00 44 ARG A CA 17
ATOM 22539 C C . ARG A 1 44 ? 1.010 4.410 -2.742 1.00 0.00 44 ARG A C 17
ATOM 22540 O O . ARG A 1 44 ? 0.896 3.205 -2.969 1.00 0.00 44 ARG A O 17
ATOM 22561 N N . CYS A 1 45 ? 1.919 4.906 -1.909 1.00 0.00 45 CYS A N 17
ATOM 22562 C CA . CYS A 1 45 ? 2.857 4.045 -1.198 1.00 0.00 45 CYS A CA 17
ATOM 22563 C C . CYS A 1 45 ? 2.209 3.446 0.046 1.00 0.00 45 CYS A C 17
ATOM 22564 O O . CYS A 1 45 ? 1.495 4.131 0.779 1.00 0.00 45 CYS A O 17
ATOM 22571 N N . SER A 1 46 ? 2.462 2.162 0.279 1.00 0.00 46 SER A N 17
ATOM 22572 C CA . SER A 1 46 ? 1.901 1.469 1.433 1.00 0.00 46 SER A CA 17
ATOM 22573 C C . SER A 1 46 ? 2.698 1.782 2.695 1.00 0.00 46 SER A C 17
ATOM 22574 O O . SER A 1 46 ? 2.580 1.088 3.706 1.00 0.00 46 SER A O 17
ATOM 22582 N N . TYR A 1 47 ? 3.510 2.831 2.629 1.00 0.00 47 TYR A N 17
ATOM 22583 C CA . TYR A 1 47 ? 4.329 3.237 3.765 1.00 0.00 47 TYR A CA 17
ATOM 22584 C C . TYR A 1 47 ? 4.037 4.681 4.160 1.00 0.00 47 TYR A C 17
ATOM 22585 O O . TYR A 1 47 ? 3.715 4.969 5.313 1.00 0.00 47 TYR A O 17
ATOM 22603 N N . CYS A 1 48 ? 4.152 5.586 3.194 1.00 0.00 48 CYS A N 17
ATOM 22604 C CA . CYS A 1 48 ? 3.901 7.001 3.437 1.00 0.00 48 CYS A CA 17
ATOM 22605 C C . CYS A 1 48 ? 2.549 7.420 2.867 1.00 0.00 48 CYS A C 17
ATOM 22606 O O . CYS A 1 48 ? 1.980 8.432 3.272 1.00 0.00 48 CYS A O 17
ATOM 22613 N N . ASN A 1 49 ? 2.042 6.633 1.923 1.00 0.00 49 ASN A N 17
ATOM 22614 C CA . ASN A 1 49 ? 0.758 6.922 1.296 1.00 0.00 49 ASN A CA 17
ATOM 22615 C C . ASN A 1 49 ? 0.843 8.178 0.434 1.00 0.00 49 ASN A C 17
ATOM 22616 O O . ASN A 1 49 ? -0.006 9.063 0.523 1.00 0.00 49 ASN A O 17
ATOM 22627 N N . ASN A 1 50 ? 1.875 8.246 -0.401 1.00 0.00 50 ASN A N 17
ATOM 22628 C CA . ASN A 1 50 ? 2.072 9.393 -1.280 1.00 0.00 50 ASN A CA 17
ATOM 22629 C C . ASN A 1 50 ? 1.688 9.050 -2.717 1.00 0.00 50 ASN A C 17
ATOM 22630 O O . ASN A 1 50 ? 1.958 7.949 -3.197 1.00 0.00 50 ASN A O 17
ATOM 22641 N N . LYS A 1 51 ? 1.057 10.000 -3.398 1.00 0.00 51 LYS A N 17
ATOM 22642 C CA . LYS A 1 51 ? 0.637 9.802 -4.780 1.00 0.00 51 LYS A CA 17
ATOM 22643 C C . LYS A 1 51 ? 1.808 9.348 -5.644 1.00 0.00 51 LYS A C 17
ATOM 22644 O O . LYS A 1 51 ? 2.952 9.744 -5.416 1.00 0.00 51 LYS A O 17
ATOM 22663 N N . LEU A 1 52 ? 1.517 8.517 -6.639 1.00 0.00 52 LEU A N 17
ATOM 22664 C CA . LEU A 1 52 ? 2.546 8.010 -7.540 1.00 0.00 52 LEU A CA 17
ATOM 22665 C C . LEU A 1 52 ? 2.031 7.944 -8.974 1.00 0.00 52 LEU A C 17
ATOM 22666 O O . LEU A 1 52 ? 0.839 8.122 -9.224 1.00 0.00 52 LEU A O 17
ATOM 22682 N N . SER A 1 53 ? 2.937 7.686 -9.911 1.00 0.00 53 SER A N 17
ATOM 22683 C CA . SER A 1 53 ? 2.574 7.599 -11.321 1.00 0.00 53 SER A CA 17
ATOM 22684 C C . SER A 1 53 ? 3.324 6.460 -12.005 1.00 0.00 53 SER A C 17
ATOM 22685 O O . SER A 1 53 ? 4.370 6.016 -11.530 1.00 0.00 53 SER A O 17
ATOM 22693 N N . LEU A 1 54 ? 2.783 5.992 -13.124 1.00 0.00 54 LEU A N 17
ATOM 22694 C CA . LEU A 1 54 ? 3.400 4.904 -13.876 1.00 0.00 54 LEU A CA 17
ATOM 22695 C C . LEU A 1 54 ? 4.838 5.250 -14.252 1.00 0.00 54 LEU A C 17
ATOM 22696 O O . LEU A 1 54 ? 5.079 6.024 -15.177 1.00 0.00 54 LEU A O 17
ATOM 22712 N N . GLY A 1 55 ? 5.790 4.667 -13.529 1.00 0.00 55 GLY A N 17
ATOM 22713 C CA . GLY A 1 55 ? 7.191 4.924 -13.804 1.00 0.00 55 GLY A CA 17
ATOM 22714 C C . GLY A 1 55 ? 8.015 5.056 -12.538 1.00 0.00 55 GLY A C 17
ATOM 22715 O O . GLY A 1 55 ? 9.171 4.633 -12.493 1.00 0.00 55 GLY A O 17
ATOM 22719 N N . THR A 1 56 ? 7.421 5.647 -11.506 1.00 0.00 56 THR A N 17
ATOM 22720 C CA . THR A 1 56 ? 8.108 5.837 -10.235 1.00 0.00 56 THR A CA 17
ATOM 22721 C C . THR A 1 56 ? 7.720 4.755 -9.233 1.00 0.00 56 THR A C 17
ATOM 22722 O O . THR A 1 56 ? 8.573 4.208 -8.534 1.00 0.00 56 THR A O 17
ATOM 22733 N N . TYR A 1 57 ? 6.429 4.451 -9.170 1.00 0.00 57 TYR A N 17
ATOM 22734 C CA . TYR A 1 57 ? 5.927 3.435 -8.252 1.00 0.00 57 TYR A CA 17
ATOM 22735 C C . TYR A 1 57 ? 6.792 2.179 -8.303 1.00 0.00 57 TYR A C 17
ATOM 22736 O O . TYR A 1 57 ? 7.637 2.030 -9.186 1.00 0.00 57 TYR A O 17
ATOM 22754 N N . ALA A 1 58 ? 6.574 1.279 -7.350 1.00 0.00 58 ALA A N 17
ATOM 22755 C CA . ALA A 1 58 ? 7.331 0.035 -7.287 1.00 0.00 58 ALA A CA 17
ATOM 22756 C C . ALA A 1 58 ? 6.674 -0.960 -6.336 1.00 0.00 58 ALA A C 17
ATOM 22757 O O . ALA A 1 58 ? 6.620 -0.735 -5.127 1.00 0.00 58 ALA A O 17
ATOM 22764 N N . SER A 1 59 ? 6.174 -2.059 -6.890 1.00 0.00 59 SER A N 17
ATOM 22765 C CA . SER A 1 59 ? 5.516 -3.087 -6.092 1.00 0.00 59 SER A CA 17
ATOM 22766 C C . SER A 1 59 ? 6.434 -4.288 -5.887 1.00 0.00 59 SER A C 17
ATOM 22767 O O . SER A 1 59 ? 7.329 -4.544 -6.694 1.00 0.00 59 SER A O 17
ATOM 22775 N N . LEU A 1 60 ? 6.207 -5.020 -4.803 1.00 0.00 60 LEU A N 17
ATOM 22776 C CA . LEU A 1 60 ? 7.013 -6.195 -4.491 1.00 0.00 60 LEU A CA 17
ATOM 22777 C C . LEU A 1 60 ? 6.135 -7.433 -4.335 1.00 0.00 60 LEU A C 17
ATOM 22778 O O . LEU A 1 60 ? 6.248 -8.388 -5.104 1.00 0.00 60 LEU A O 17
ATOM 22794 N N . HIS A 1 61 ? 5.257 -7.408 -3.337 1.00 0.00 61 HIS A N 17
ATOM 22795 C CA . HIS A 1 61 ? 4.357 -8.526 -3.082 1.00 0.00 61 HIS A CA 17
ATOM 22796 C C . HIS A 1 61 ? 2.900 -8.098 -3.234 1.00 0.00 61 HIS A C 17
ATOM 22797 O O . HIS A 1 61 ? 2.026 -8.566 -2.507 1.00 0.00 61 HIS A O 17
ATOM 22812 N N . GLY A 1 62 ? 2.648 -7.203 -4.185 1.00 0.00 62 GLY A N 17
ATOM 22813 C CA . GLY A 1 62 ? 1.297 -6.725 -4.414 1.00 0.00 62 GLY A CA 17
ATOM 22814 C C . GLY A 1 62 ? 1.091 -5.307 -3.918 1.00 0.00 62 GLY A C 17
ATOM 22815 O O . GLY A 1 62 ? 0.280 -4.562 -4.468 1.00 0.00 62 GLY A O 17
ATOM 22819 N N . ARG A 1 63 ? 1.827 -4.934 -2.876 1.00 0.00 63 ARG A N 17
ATOM 22820 C CA . ARG A 1 63 ? 1.719 -3.597 -2.305 1.00 0.00 63 ARG A CA 17
ATOM 22821 C C . ARG A 1 63 ? 2.651 -2.624 -3.019 1.00 0.00 63 ARG A C 17
ATOM 22822 O O . ARG A 1 63 ? 3.785 -2.968 -3.355 1.00 0.00 63 ARG A O 17
ATOM 22843 N N . ILE A 1 64 ? 2.166 -1.408 -3.248 1.00 0.00 64 ILE A N 17
ATOM 22844 C CA . ILE A 1 64 ? 2.956 -0.385 -3.922 1.00 0.00 64 ILE A CA 17
ATOM 22845 C C . ILE A 1 64 ? 3.916 0.295 -2.952 1.00 0.00 64 ILE A C 17
ATOM 22846 O O . ILE A 1 64 ? 3.736 0.231 -1.736 1.00 0.00 64 ILE A O 17
ATOM 22862 N N . TYR A 1 65 ? 4.936 0.948 -3.498 1.00 0.00 65 TYR A N 17
ATOM 22863 C CA . TYR A 1 65 ? 5.926 1.641 -2.681 1.00 0.00 65 TYR A CA 17
ATOM 22864 C C . TYR A 1 65 ? 6.631 2.729 -3.486 1.00 0.00 65 TYR A C 17
ATOM 22865 O O . TYR A 1 65 ? 6.935 2.547 -4.665 1.00 0.00 65 TYR A O 17
ATOM 22883 N N . CYS A 1 66 ? 6.888 3.861 -2.839 1.00 0.00 66 CYS A N 17
ATOM 22884 C CA . CYS A 1 66 ? 7.557 4.980 -3.491 1.00 0.00 66 CYS A CA 17
ATOM 22885 C C . CYS A 1 66 ? 9.044 4.692 -3.675 1.00 0.00 66 CYS A C 17
ATOM 22886 O O . CYS A 1 66 ? 9.673 4.051 -2.833 1.00 0.00 66 CYS A O 17
ATOM 22893 N N . LYS A 1 67 ? 9.601 5.170 -4.783 1.00 0.00 67 LYS A N 17
ATOM 22894 C CA . LYS A 1 67 ? 11.014 4.967 -5.079 1.00 0.00 67 LYS A CA 17
ATOM 22895 C C . LYS A 1 67 ? 11.854 5.058 -3.809 1.00 0.00 67 LYS A C 17
ATOM 22896 O O . LYS A 1 67 ? 12.660 4.178 -3.505 1.00 0.00 67 LYS A O 17
ATOM 22915 N N . PRO A 1 68 ? 11.663 6.147 -3.049 1.00 0.00 68 PRO A N 17
ATOM 22916 C CA . PRO A 1 68 ? 12.393 6.377 -1.798 1.00 0.00 68 PRO A CA 17
ATOM 22917 C C . PRO A 1 68 ? 12.393 5.150 -0.893 1.00 0.00 68 PRO A C 17
ATOM 22918 O O . PRO A 1 68 ? 13.436 4.539 -0.658 1.00 0.00 68 PRO A O 17
ATOM 22929 N N . HIS A 1 69 ? 11.216 4.794 -0.386 1.00 0.00 69 HIS A N 17
ATOM 22930 C CA . HIS A 1 69 ? 11.081 3.639 0.494 1.00 0.00 69 HIS A CA 17
ATOM 22931 C C . HIS A 1 69 ? 11.546 2.365 -0.206 1.00 0.00 69 HIS A C 17
ATOM 22932 O O . HIS A 1 69 ? 12.261 1.550 0.377 1.00 0.00 69 HIS A O 17
ATOM 22946 N N . PHE A 1 70 ? 11.134 2.201 -1.459 1.00 0.00 70 PHE A N 17
ATOM 22947 C CA . PHE A 1 70 ? 11.507 1.025 -2.238 1.00 0.00 70 PHE A CA 17
ATOM 22948 C C . PHE A 1 70 ? 13.019 0.818 -2.220 1.00 0.00 70 PHE A C 17
ATOM 22949 O O . PHE A 1 70 ? 13.518 -0.134 -1.624 1.00 0.00 70 PHE A O 17
ATOM 22966 N N . ASN A 1 71 ? 13.741 1.718 -2.880 1.00 0.00 71 ASN A N 17
ATOM 22967 C CA . ASN A 1 71 ? 15.196 1.635 -2.941 1.00 0.00 71 ASN A CA 17
ATOM 22968 C C . ASN A 1 71 ? 15.790 1.462 -1.547 1.00 0.00 71 ASN A C 17
ATOM 22969 O O . ASN A 1 71 ? 16.950 1.077 -1.400 1.00 0.00 71 ASN A O 17
ATOM 22980 N N . GLN A 1 72 ? 14.987 1.747 -0.527 1.00 0.00 72 GLN A N 17
ATOM 22981 C CA . GLN A 1 72 ? 15.434 1.623 0.855 1.00 0.00 72 GLN A CA 17
ATOM 22982 C C . GLN A 1 72 ? 15.202 0.209 1.377 1.00 0.00 72 GLN A C 17
ATOM 22983 O O . GLN A 1 72 ? 16.150 -0.544 1.602 1.00 0.00 72 GLN A O 17
ATOM 22997 N N . LEU A 1 73 ? 13.936 -0.144 1.570 1.00 0.00 73 LEU A N 17
ATOM 22998 C CA . LEU A 1 73 ? 13.578 -1.469 2.066 1.00 0.00 73 LEU A CA 17
ATOM 22999 C C . LEU A 1 73 ? 14.035 -2.555 1.098 1.00 0.00 73 LEU A C 17
ATOM 23000 O O . LEU A 1 73 ? 14.509 -3.613 1.514 1.00 0.00 73 LEU A O 17
ATOM 23016 N N . PHE A 1 74 ? 13.892 -2.286 -0.195 1.00 0.00 74 PHE A N 17
ATOM 23017 C CA . PHE A 1 74 ? 14.291 -3.240 -1.224 1.00 0.00 74 PHE A CA 17
ATOM 23018 C C . PHE A 1 74 ? 15.810 -3.371 -1.283 1.00 0.00 74 PHE A C 17
ATOM 23019 O O . PHE A 1 74 ? 16.357 -4.464 -1.137 1.00 0.00 74 PHE A O 17
ATOM 23036 N N . LYS A 1 75 ? 16.487 -2.249 -1.501 1.00 0.00 75 LYS A N 17
ATOM 23037 C CA . LYS A 1 75 ? 17.943 -2.235 -1.580 1.00 0.00 75 LYS A CA 17
ATOM 23038 C C . LYS A 1 75 ? 18.564 -2.338 -0.191 1.00 0.00 75 LYS A C 17
ATOM 23039 O O . LYS A 1 75 ? 17.857 -2.336 0.817 1.00 0.00 75 LYS A O 17
ATOM 23058 N N . SER A 1 76 ? 19.890 -2.425 -0.145 1.00 0.00 76 SER A N 17
ATOM 23059 C CA . SER A 1 76 ? 20.606 -2.530 1.121 1.00 0.00 76 SER A CA 17
ATOM 23060 C C . SER A 1 76 ? 22.054 -2.076 0.965 1.00 0.00 76 SER A C 17
ATOM 23061 O O . SER A 1 76 ? 22.613 -2.109 -0.132 1.00 0.00 76 SER A O 17
ATOM 23069 N N . LYS A 1 77 ? 22.657 -1.653 2.071 1.00 0.00 77 LYS A N 17
ATOM 23070 C CA . LYS A 1 77 ? 24.041 -1.194 2.060 1.00 0.00 77 LYS A CA 17
ATOM 23071 C C . LYS A 1 77 ? 24.993 -2.342 1.740 1.00 0.00 77 LYS A C 17
ATOM 23072 O O . LYS A 1 77 ? 25.000 -3.365 2.424 1.00 0.00 77 LYS A O 17
ATOM 23091 N N . GLY A 1 78 ? 25.797 -2.165 0.696 1.00 0.00 78 GLY A N 17
ATOM 23092 C CA . GLY A 1 78 ? 26.743 -3.194 0.305 1.00 0.00 78 GLY A CA 17
ATOM 23093 C C . GLY A 1 78 ? 26.805 -3.382 -1.198 1.00 0.00 78 GLY A C 17
ATOM 23094 O O . GLY A 1 78 ? 26.478 -2.473 -1.959 1.00 0.00 78 GLY A O 17
ATOM 23098 N N . ASN A 1 79 ? 27.229 -4.567 -1.627 1.00 0.00 79 ASN A N 17
ATOM 23099 C CA . ASN A 1 79 ? 27.336 -4.871 -3.049 1.00 0.00 79 ASN A CA 17
ATOM 23100 C C . ASN A 1 79 ? 26.741 -6.241 -3.359 1.00 0.00 79 ASN A C 17
ATOM 23101 O O . ASN A 1 79 ? 27.247 -7.267 -2.904 1.00 0.00 79 ASN A O 17
ATOM 23112 N N . TYR A 1 80 ? 25.663 -6.249 -4.135 1.00 0.00 80 TYR A N 17
ATOM 23113 C CA . TYR A 1 80 ? 24.997 -7.492 -4.504 1.00 0.00 80 TYR A CA 17
ATOM 23114 C C . TYR A 1 80 ? 24.466 -7.423 -5.933 1.00 0.00 80 TYR A C 17
ATOM 23115 O O . TYR A 1 80 ? 24.245 -6.339 -6.473 1.00 0.00 80 TYR A O 17
ATOM 23133 N N . ASP A 1 81 ? 24.263 -8.587 -6.539 1.00 0.00 81 ASP A N 17
ATOM 23134 C CA . ASP A 1 81 ? 23.757 -8.661 -7.905 1.00 0.00 81 ASP A CA 17
ATOM 23135 C C . ASP A 1 81 ? 22.717 -7.574 -8.158 1.00 0.00 81 ASP A C 17
ATOM 23136 O O . ASP A 1 81 ? 21.903 -7.266 -7.287 1.00 0.00 81 ASP A O 17
ATOM 23145 N N . GLU A 1 82 ? 22.751 -6.996 -9.355 1.00 0.00 82 GLU A N 17
ATOM 23146 C CA . GLU A 1 82 ? 21.812 -5.942 -9.720 1.00 0.00 82 GLU A CA 17
ATOM 23147 C C . GLU A 1 82 ? 21.125 -6.261 -11.045 1.00 0.00 82 GLU A C 17
ATOM 23148 O O . GLU A 1 82 ? 20.942 -5.385 -11.889 1.00 0.00 82 GLU A O 17
ATOM 23160 N N . GLY A 1 83 ? 20.746 -7.524 -11.220 1.00 0.00 83 GLY A N 17
ATOM 23161 C CA . GLY A 1 83 ? 20.085 -7.937 -12.443 1.00 0.00 83 GLY A CA 17
ATOM 23162 C C . GLY A 1 83 ? 18.599 -7.638 -12.429 1.00 0.00 83 GLY A C 17
ATOM 23163 O O . GLY A 1 83 ? 17.786 -8.473 -12.824 1.00 0.00 83 GLY A O 17
ATOM 23167 N N . PHE A 1 84 ? 18.242 -6.442 -11.970 1.00 0.00 84 PHE A N 17
ATOM 23168 C CA . PHE A 1 84 ? 16.844 -6.036 -11.903 1.00 0.00 84 PHE A CA 17
ATOM 23169 C C . PHE A 1 84 ? 16.617 -4.737 -12.672 1.00 0.00 84 PHE A C 17
ATOM 23170 O O . PHE A 1 84 ? 17.335 -3.757 -12.482 1.00 0.00 84 PHE A O 17
ATOM 23187 N N . GLY A 1 85 ? 15.613 -4.740 -13.543 1.00 0.00 85 GLY A N 17
ATOM 23188 C CA . GLY A 1 85 ? 15.309 -3.558 -14.329 1.00 0.00 85 GLY A CA 17
ATOM 23189 C C . GLY A 1 85 ? 14.038 -2.870 -13.874 1.00 0.00 85 GLY A C 17
ATOM 23190 O O . GLY A 1 85 ? 13.058 -3.529 -13.526 1.00 0.00 85 GLY A O 17
ATOM 23194 N N . SER A 1 86 ? 14.053 -1.541 -13.874 1.00 0.00 86 SER A N 17
ATOM 23195 C CA . SER A 1 86 ? 12.894 -0.763 -13.453 1.00 0.00 86 SER A CA 17
ATOM 23196 C C . SER A 1 86 ? 12.530 0.282 -14.503 1.00 0.00 86 SER A C 17
ATOM 23197 O O . SER A 1 86 ? 13.322 0.585 -15.394 1.00 0.00 86 SER A O 17
ATOM 23205 N N . GLY A 1 87 ? 11.324 0.830 -14.391 1.00 0.00 87 GLY A N 17
ATOM 23206 C CA . GLY A 1 87 ? 10.874 1.835 -15.337 1.00 0.00 87 GLY A CA 17
ATOM 23207 C C . GLY A 1 87 ? 11.851 2.986 -15.467 1.00 0.00 87 GLY A C 17
ATOM 23208 O O . GLY A 1 87 ? 12.710 3.200 -14.611 1.00 0.00 87 GLY A O 17
ATOM 23212 N N . PRO A 1 88 ? 11.727 3.752 -16.561 1.00 0.00 88 PRO A N 17
ATOM 23213 C CA . PRO A 1 88 ? 12.599 4.900 -16.827 1.00 0.00 88 PRO A CA 17
ATOM 23214 C C . PRO A 1 88 ? 12.341 6.058 -15.869 1.00 0.00 88 PRO A C 17
ATOM 23215 O O . PRO A 1 88 ? 11.243 6.197 -15.329 1.00 0.00 88 PRO A O 17
ATOM 23226 N N . SER A 1 89 ? 13.360 6.886 -15.661 1.00 0.00 89 SER A N 17
ATOM 23227 C CA . SER A 1 89 ? 13.244 8.030 -14.764 1.00 0.00 89 SER A CA 17
ATOM 23228 C C . SER A 1 89 ? 12.071 8.919 -15.166 1.00 0.00 89 SER A C 17
ATOM 23229 O O . SER A 1 89 ? 12.066 9.509 -16.247 1.00 0.00 89 SER A O 17
ATOM 23237 N N . SER A 1 90 ? 11.077 9.010 -14.288 1.00 0.00 90 SER A N 17
ATOM 23238 C CA . SER A 1 90 ? 9.896 9.823 -14.552 1.00 0.00 90 SER A CA 17
ATOM 23239 C C . SER A 1 90 ? 10.291 11.236 -14.971 1.00 0.00 90 SER A C 17
ATOM 23240 O O . SER A 1 90 ? 11.470 11.586 -14.977 1.00 0.00 90 SER A O 17
ATOM 23248 N N . GLY A 1 91 ? 9.295 12.043 -15.322 1.00 0.00 91 GLY A N 17
ATOM 23249 C CA . GLY A 1 91 ? 9.558 13.408 -15.737 1.00 0.00 91 GLY A CA 17
ATOM 23250 C C . GLY A 1 91 ? 8.569 13.899 -16.776 1.00 0.00 91 GLY A C 17
ATOM 23251 O O . GLY A 1 91 ? 7.537 13.258 -16.970 1.00 0.00 91 GLY A O 17
ATOM 23257 N N . GLY A 1 1 ? -11.310 -6.828 23.302 1.00 0.00 1 GLY A N 18
ATOM 23258 C CA . GLY A 1 1 ? -11.341 -5.893 22.193 1.00 0.00 1 GLY A CA 18
ATOM 23259 C C . GLY A 1 1 ? -10.650 -6.435 20.958 1.00 0.00 1 GLY A C 18
ATOM 23260 O O . GLY A 1 1 ? -9.653 -5.876 20.500 1.00 0.00 1 GLY A O 18
ATOM 23264 N N . SER A 1 2 ? -11.178 -7.529 20.418 1.00 0.00 2 SER A N 18
ATOM 23265 C CA . SER A 1 2 ? -10.603 -8.150 19.231 1.00 0.00 2 SER A CA 18
ATOM 23266 C C . SER A 1 2 ? -11.375 -7.749 17.978 1.00 0.00 2 SER A C 18
ATOM 23267 O O . SER A 1 2 ? -12.423 -8.317 17.673 1.00 0.00 2 SER A O 18
ATOM 23275 N N . SER A 1 3 ? -10.849 -6.764 17.256 1.00 0.00 3 SER A N 18
ATOM 23276 C CA . SER A 1 3 ? -11.489 -6.283 16.038 1.00 0.00 3 SER A CA 18
ATOM 23277 C C . SER A 1 3 ? -10.612 -6.553 14.820 1.00 0.00 3 SER A C 18
ATOM 23278 O O . SER A 1 3 ? -9.391 -6.412 14.876 1.00 0.00 3 SER A O 18
ATOM 23286 N N . GLY A 1 4 ? -11.245 -6.943 13.717 1.00 0.00 4 GLY A N 18
ATOM 23287 C CA . GLY A 1 4 ? -10.508 -7.227 12.500 1.00 0.00 4 GLY A CA 18
ATOM 23288 C C . GLY A 1 4 ? -11.418 -7.594 11.344 1.00 0.00 4 GLY A C 18
ATOM 23289 O O . GLY A 1 4 ? -12.309 -8.431 11.488 1.00 0.00 4 GLY A O 18
ATOM 23293 N N . SER A 1 5 ? -11.194 -6.966 10.194 1.00 0.00 5 SER A N 18
ATOM 23294 C CA . SER A 1 5 ? -12.004 -7.227 9.010 1.00 0.00 5 SER A CA 18
ATOM 23295 C C . SER A 1 5 ? -11.322 -8.244 8.099 1.00 0.00 5 SER A C 18
ATOM 23296 O O . SER A 1 5 ? -10.095 -8.327 8.052 1.00 0.00 5 SER A O 18
ATOM 23304 N N . SER A 1 6 ? -12.128 -9.015 7.376 1.00 0.00 6 SER A N 18
ATOM 23305 C CA . SER A 1 6 ? -11.604 -10.029 6.469 1.00 0.00 6 SER A CA 18
ATOM 23306 C C . SER A 1 6 ? -12.603 -10.330 5.355 1.00 0.00 6 SER A C 18
ATOM 23307 O O . SER A 1 6 ? -13.812 -10.361 5.582 1.00 0.00 6 SER A O 18
ATOM 23315 N N . GLY A 1 7 ? -12.087 -10.550 4.150 1.00 0.00 7 GLY A N 18
ATOM 23316 C CA . GLY A 1 7 ? -12.946 -10.846 3.018 1.00 0.00 7 GLY A CA 18
ATOM 23317 C C . GLY A 1 7 ? -12.280 -10.545 1.690 1.00 0.00 7 GLY A C 18
ATOM 23318 O O . GLY A 1 7 ? -11.651 -9.500 1.527 1.00 0.00 7 GLY A O 18
ATOM 23322 N N . MET A 1 8 ? -12.417 -11.463 0.740 1.00 0.00 8 MET A N 18
ATOM 23323 C CA . MET A 1 8 ? -11.822 -11.291 -0.581 1.00 0.00 8 MET A CA 18
ATOM 23324 C C . MET A 1 8 ? -12.888 -11.357 -1.670 1.00 0.00 8 MET A C 18
ATOM 23325 O O . MET A 1 8 ? -13.069 -12.390 -2.314 1.00 0.00 8 MET A O 18
ATOM 23339 N N . LYS A 1 9 ? -13.592 -10.248 -1.870 1.00 0.00 9 LYS A N 18
ATOM 23340 C CA . LYS A 1 9 ? -14.640 -10.178 -2.882 1.00 0.00 9 LYS A CA 18
ATOM 23341 C C . LYS A 1 9 ? -14.065 -9.766 -4.233 1.00 0.00 9 LYS A C 18
ATOM 23342 O O . LYS A 1 9 ? -13.760 -8.595 -4.458 1.00 0.00 9 LYS A O 18
ATOM 23361 N N . PHE A 1 10 ? -13.922 -10.736 -5.131 1.00 0.00 10 PHE A N 18
ATOM 23362 C CA . PHE A 1 10 ? -13.384 -10.473 -6.461 1.00 0.00 10 PHE A CA 18
ATOM 23363 C C . PHE A 1 10 ? -14.508 -10.237 -7.465 1.00 0.00 10 PHE A C 18
ATOM 23364 O O . PHE A 1 10 ? -15.636 -10.687 -7.266 1.00 0.00 10 PHE A O 18
ATOM 23381 N N . GLN A 1 11 ? -14.191 -9.527 -8.543 1.00 0.00 11 GLN A N 18
ATOM 23382 C CA . GLN A 1 11 ? -15.175 -9.230 -9.578 1.00 0.00 11 GLN A CA 18
ATOM 23383 C C . GLN A 1 11 ? -15.748 -10.514 -10.169 1.00 0.00 11 GLN A C 18
ATOM 23384 O O . GLN A 1 11 ? -15.370 -10.927 -11.265 1.00 0.00 11 GLN A O 18
ATOM 23398 N N . ALA A 1 12 ? -16.661 -11.141 -9.435 1.00 0.00 12 ALA A N 18
ATOM 23399 C CA . ALA A 1 12 ? -17.288 -12.377 -9.887 1.00 0.00 12 ALA A CA 18
ATOM 23400 C C . ALA A 1 12 ? -17.671 -12.290 -11.361 1.00 0.00 12 ALA A C 18
ATOM 23401 O O . ALA A 1 12 ? -17.228 -13.085 -12.190 1.00 0.00 12 ALA A O 18
ATOM 23408 N N . PRO A 1 13 ? -18.516 -11.304 -11.696 1.00 0.00 13 PRO A N 18
ATOM 23409 C CA . PRO A 1 13 ? -18.978 -11.091 -13.071 1.00 0.00 13 PRO A CA 18
ATOM 23410 C C . PRO A 1 13 ? -17.868 -10.583 -13.984 1.00 0.00 13 PRO A C 18
ATOM 23411 O O . PRO A 1 13 ? -16.687 -10.674 -13.650 1.00 0.00 13 PRO A O 18
ATOM 23422 N N . ALA A 1 14 ? -18.254 -10.046 -15.137 1.00 0.00 14 ALA A N 18
ATOM 23423 C CA . ALA A 1 14 ? -17.291 -9.521 -16.096 1.00 0.00 14 ALA A CA 18
ATOM 23424 C C . ALA A 1 14 ? -17.034 -8.037 -15.859 1.00 0.00 14 ALA A C 18
ATOM 23425 O O . ALA A 1 14 ? -17.428 -7.193 -16.664 1.00 0.00 14 ALA A O 18
ATOM 23432 N N . ARG A 1 15 ? -16.370 -7.726 -14.750 1.00 0.00 15 ARG A N 18
ATOM 23433 C CA . ARG A 1 15 ? -16.062 -6.343 -14.407 1.00 0.00 15 ARG A CA 18
ATOM 23434 C C . ARG A 1 15 ? -14.742 -6.252 -13.647 1.00 0.00 15 ARG A C 18
ATOM 23435 O O . ARG A 1 15 ? -14.237 -7.253 -13.141 1.00 0.00 15 ARG A O 18
ATOM 23456 N N . GLU A 1 16 ? -14.189 -5.045 -13.574 1.00 0.00 16 GLU A N 18
ATOM 23457 C CA . GLU A 1 16 ? -12.927 -4.826 -12.877 1.00 0.00 16 GLU A CA 18
ATOM 23458 C C . GLU A 1 16 ? -13.169 -4.295 -11.467 1.00 0.00 16 GLU A C 18
ATOM 23459 O O . GLU A 1 16 ? -14.307 -4.029 -11.078 1.00 0.00 16 GLU A O 18
ATOM 23471 N N . THR A 1 17 ? -12.091 -4.145 -10.704 1.00 0.00 17 THR A N 18
ATOM 23472 C CA . THR A 1 17 ? -12.184 -3.648 -9.337 1.00 0.00 17 THR A CA 18
ATOM 23473 C C . THR A 1 17 ? -10.829 -3.165 -8.834 1.00 0.00 17 THR A C 18
ATOM 23474 O O . THR A 1 17 ? -9.784 -3.629 -9.291 1.00 0.00 17 THR A O 18
ATOM 23485 N N . CYS A 1 18 ? -10.853 -2.231 -7.889 1.00 0.00 18 CYS A N 18
ATOM 23486 C CA . CYS A 1 18 ? -9.627 -1.684 -7.322 1.00 0.00 18 CYS A CA 18
ATOM 23487 C C . CYS A 1 18 ? -9.032 -2.638 -6.290 1.00 0.00 18 CYS A C 18
ATOM 23488 O O . CYS A 1 18 ? -9.697 -3.025 -5.330 1.00 0.00 18 CYS A O 18
ATOM 23495 N N . VAL A 1 19 ? -7.773 -3.014 -6.496 1.00 0.00 19 VAL A N 18
ATOM 23496 C CA . VAL A 1 19 ? -7.087 -3.922 -5.584 1.00 0.00 19 VAL A CA 18
ATOM 23497 C C . VAL A 1 19 ? -6.593 -3.185 -4.344 1.00 0.00 19 VAL A C 18
ATOM 23498 O O . VAL A 1 19 ? -5.783 -3.709 -3.581 1.00 0.00 19 VAL A O 18
ATOM 23511 N N . GLU A 1 20 ? -7.088 -1.966 -4.150 1.00 0.00 20 GLU A N 18
ATOM 23512 C CA . GLU A 1 20 ? -6.696 -1.157 -3.002 1.00 0.00 20 GLU A CA 18
ATOM 23513 C C . GLU A 1 20 ? -7.883 -0.919 -2.074 1.00 0.00 20 GLU A C 18
ATOM 23514 O O . GLU A 1 20 ? -7.845 -1.272 -0.895 1.00 0.00 20 GLU A O 18
ATOM 23526 N N . CYS A 1 21 ? -8.937 -0.316 -2.614 1.00 0.00 21 CYS A N 18
ATOM 23527 C CA . CYS A 1 21 ? -10.136 -0.028 -1.836 1.00 0.00 21 CYS A CA 18
ATOM 23528 C C . CYS A 1 21 ? -11.227 -1.056 -2.118 1.00 0.00 21 CYS A C 18
ATOM 23529 O O . CYS A 1 21 ? -12.222 -1.132 -1.398 1.00 0.00 21 CYS A O 18
ATOM 23536 N N . GLN A 1 22 ? -11.032 -1.845 -3.170 1.00 0.00 22 GLN A N 18
ATOM 23537 C CA . GLN A 1 22 ? -12.000 -2.868 -3.547 1.00 0.00 22 GLN A CA 18
ATOM 23538 C C . GLN A 1 22 ? -13.295 -2.235 -4.043 1.00 0.00 22 GLN A C 18
ATOM 23539 O O . GLN A 1 22 ? -14.385 -2.592 -3.595 1.00 0.00 22 GLN A O 18
ATOM 23553 N N . LYS A 1 23 ? -13.170 -1.294 -4.972 1.00 0.00 23 LYS A N 18
ATOM 23554 C CA . LYS A 1 23 ? -14.331 -0.611 -5.532 1.00 0.00 23 LYS A CA 18
ATOM 23555 C C . LYS A 1 23 ? -14.333 -0.701 -7.054 1.00 0.00 23 LYS A C 18
ATOM 23556 O O . LYS A 1 23 ? -13.315 -0.458 -7.703 1.00 0.00 23 LYS A O 18
ATOM 23575 N N . THR A 1 24 ? -15.485 -1.050 -7.620 1.00 0.00 24 THR A N 18
ATOM 23576 C CA . THR A 1 24 ? -15.620 -1.171 -9.066 1.00 0.00 24 THR A CA 18
ATOM 23577 C C . THR A 1 24 ? -14.972 0.010 -9.780 1.00 0.00 24 THR A C 18
ATOM 23578 O O . THR A 1 24 ? -15.521 1.112 -9.801 1.00 0.00 24 THR A O 18
ATOM 23589 N N . VAL A 1 25 ? -13.803 -0.226 -10.365 1.00 0.00 25 VAL A N 18
ATOM 23590 C CA . VAL A 1 25 ? -13.081 0.818 -11.082 1.00 0.00 25 VAL A CA 18
ATOM 23591 C C . VAL A 1 25 ? -13.756 1.140 -12.411 1.00 0.00 25 VAL A C 18
ATOM 23592 O O . VAL A 1 25 ? -14.057 0.243 -13.199 1.00 0.00 25 VAL A O 18
ATOM 23605 N N . TYR A 1 26 ? -13.991 2.424 -12.653 1.00 0.00 26 TYR A N 18
ATOM 23606 C CA . TYR A 1 26 ? -14.632 2.865 -13.886 1.00 0.00 26 TYR A CA 18
ATOM 23607 C C . TYR A 1 26 ? -13.608 3.029 -15.004 1.00 0.00 26 TYR A C 18
ATOM 23608 O O . TYR A 1 26 ? -12.403 3.122 -14.769 1.00 0.00 26 TYR A O 18
ATOM 23626 N N . PRO A 1 27 ? -14.097 3.067 -16.253 1.00 0.00 27 PRO A N 18
ATOM 23627 C CA . PRO A 1 27 ? -13.243 3.222 -17.434 1.00 0.00 27 PRO A CA 18
ATOM 23628 C C . PRO A 1 27 ? -12.630 4.615 -17.527 1.00 0.00 27 PRO A C 18
ATOM 23629 O O . PRO A 1 27 ? -11.956 4.942 -18.503 1.00 0.00 27 PRO A O 18
ATOM 23640 N N . MET A 1 28 ? -12.868 5.431 -16.506 1.00 0.00 28 MET A N 18
ATOM 23641 C CA . MET A 1 28 ? -12.337 6.789 -16.473 1.00 0.00 28 MET A CA 18
ATOM 23642 C C . MET A 1 28 ? -11.202 6.904 -15.460 1.00 0.00 28 MET A C 18
ATOM 23643 O O . MET A 1 28 ? -10.256 7.665 -15.660 1.00 0.00 28 MET A O 18
ATOM 23657 N N . GLU A 1 29 ? -11.304 6.145 -14.374 1.00 0.00 29 GLU A N 18
ATOM 23658 C CA . GLU A 1 29 ? -10.286 6.165 -13.330 1.00 0.00 29 GLU A CA 18
ATOM 23659 C C . GLU A 1 29 ? -9.549 4.830 -13.264 1.00 0.00 29 GLU A C 18
ATOM 23660 O O . GLU A 1 29 ? -8.978 4.474 -12.233 1.00 0.00 29 GLU A O 18
ATOM 23672 N N . ARG A 1 30 ? -9.566 4.096 -14.372 1.00 0.00 30 ARG A N 18
ATOM 23673 C CA . ARG A 1 30 ? -8.901 2.800 -14.440 1.00 0.00 30 ARG A CA 18
ATOM 23674 C C . ARG A 1 30 ? -7.429 2.963 -14.806 1.00 0.00 30 ARG A C 18
ATOM 23675 O O . ARG A 1 30 ? -7.090 3.230 -15.960 1.00 0.00 30 ARG A O 18
ATOM 23696 N N . LEU A 1 31 ? -6.557 2.800 -13.816 1.00 0.00 31 LEU A N 18
ATOM 23697 C CA . LEU A 1 31 ? -5.121 2.930 -14.033 1.00 0.00 31 LEU A CA 18
ATOM 23698 C C . LEU A 1 31 ? -4.420 1.586 -13.855 1.00 0.00 31 LEU A C 18
ATOM 23699 O O . LEU A 1 31 ? -4.292 1.084 -12.738 1.00 0.00 31 LEU A O 18
ATOM 23715 N N . LEU A 1 32 ? -3.966 1.011 -14.963 1.00 0.00 32 LEU A N 18
ATOM 23716 C CA . LEU A 1 32 ? -3.276 -0.274 -14.930 1.00 0.00 32 LEU A CA 18
ATOM 23717 C C . LEU A 1 32 ? -1.921 -0.146 -14.241 1.00 0.00 32 LEU A C 18
ATOM 23718 O O . LEU A 1 32 ? -1.104 0.698 -14.607 1.00 0.00 32 LEU A O 18
ATOM 23734 N N . ALA A 1 33 ? -1.689 -0.992 -13.242 1.00 0.00 33 ALA A N 18
ATOM 23735 C CA . ALA A 1 33 ? -0.432 -0.977 -12.505 1.00 0.00 33 ALA A CA 18
ATOM 23736 C C . ALA A 1 33 ? -0.048 -2.379 -12.046 1.00 0.00 33 ALA A C 18
ATOM 23737 O O . ALA A 1 33 ? -0.735 -2.983 -11.223 1.00 0.00 33 ALA A O 18
ATOM 23744 N N . ASN A 1 34 ? 1.054 -2.892 -12.584 1.00 0.00 34 ASN A N 18
ATOM 23745 C CA . ASN A 1 34 ? 1.528 -4.225 -12.230 1.00 0.00 34 ASN A CA 18
ATOM 23746 C C . ASN A 1 34 ? 0.508 -5.288 -12.624 1.00 0.00 34 ASN A C 18
ATOM 23747 O O . ASN A 1 34 ? 0.266 -6.236 -11.878 1.00 0.00 34 ASN A O 18
ATOM 23758 N N . GLN A 1 35 ? -0.086 -5.123 -13.802 1.00 0.00 35 GLN A N 18
ATOM 23759 C CA . GLN A 1 35 ? -1.080 -6.069 -14.295 1.00 0.00 35 GLN A CA 18
ATOM 23760 C C . GLN A 1 35 ? -2.283 -6.132 -13.359 1.00 0.00 35 GLN A C 18
ATOM 23761 O O . GLN A 1 35 ? -2.846 -7.201 -13.129 1.00 0.00 35 GLN A O 18
ATOM 23775 N N . GLN A 1 36 ? -2.669 -4.979 -12.822 1.00 0.00 36 GLN A N 18
ATOM 23776 C CA . GLN A 1 36 ? -3.804 -4.905 -11.909 1.00 0.00 36 GLN A CA 18
ATOM 23777 C C . GLN A 1 36 ? -4.493 -3.547 -12.007 1.00 0.00 36 GLN A C 18
ATOM 23778 O O . GLN A 1 36 ? -3.860 -2.540 -12.324 1.00 0.00 36 GLN A O 18
ATOM 23792 N N . VAL A 1 37 ? -5.793 -3.527 -11.731 1.00 0.00 37 VAL A N 18
ATOM 23793 C CA . VAL A 1 37 ? -6.568 -2.293 -11.787 1.00 0.00 37 VAL A CA 18
ATOM 23794 C C . VAL A 1 37 ? -6.342 -1.446 -10.539 1.00 0.00 37 VAL A C 18
ATOM 23795 O O . VAL A 1 37 ? -6.613 -1.884 -9.421 1.00 0.00 37 VAL A O 18
ATOM 23808 N N . PHE A 1 38 ? -5.845 -0.230 -10.739 1.00 0.00 38 PHE A N 18
ATOM 23809 C CA . PHE A 1 38 ? -5.583 0.680 -9.629 1.00 0.00 38 PHE A CA 18
ATOM 23810 C C . PHE A 1 38 ? -6.248 2.032 -9.866 1.00 0.00 38 PHE A C 18
ATOM 23811 O O . PHE A 1 38 ? -6.440 2.451 -11.008 1.00 0.00 38 PHE A O 18
ATOM 23828 N N . HIS A 1 39 ? -6.598 2.711 -8.778 1.00 0.00 39 HIS A N 18
ATOM 23829 C CA . HIS A 1 39 ? -7.243 4.016 -8.866 1.00 0.00 39 HIS A CA 18
ATOM 23830 C C . HIS A 1 39 ? -6.204 5.132 -8.924 1.00 0.00 39 HIS A C 18
ATOM 23831 O O . HIS A 1 39 ? -5.358 5.252 -8.037 1.00 0.00 39 HIS A O 18
ATOM 23845 N N . ILE A 1 40 ? -6.273 5.945 -9.972 1.00 0.00 40 ILE A N 18
ATOM 23846 C CA . ILE A 1 40 ? -5.339 7.051 -10.144 1.00 0.00 40 ILE A CA 18
ATOM 23847 C C . ILE A 1 40 ? -5.027 7.720 -8.810 1.00 0.00 40 ILE A C 18
ATOM 23848 O O . ILE A 1 40 ? -3.966 8.319 -8.637 1.00 0.00 40 ILE A O 18
ATOM 23864 N N . SER A 1 41 ? -5.960 7.614 -7.869 1.00 0.00 41 SER A N 18
ATOM 23865 C CA . SER A 1 41 ? -5.787 8.210 -6.550 1.00 0.00 41 SER A CA 18
ATOM 23866 C C . SER A 1 41 ? -5.182 7.205 -5.574 1.00 0.00 41 SER A C 18
ATOM 23867 O O . SER A 1 41 ? -4.155 7.469 -4.949 1.00 0.00 41 SER A O 18
ATOM 23875 N N . CYS A 1 42 ? -5.828 6.051 -5.448 1.00 0.00 42 CYS A N 18
ATOM 23876 C CA . CYS A 1 42 ? -5.358 5.005 -4.549 1.00 0.00 42 CYS A CA 18
ATOM 23877 C C . CYS A 1 42 ? -3.880 4.708 -4.786 1.00 0.00 42 CYS A C 18
ATOM 23878 O O . CYS A 1 42 ? -3.120 4.490 -3.842 1.00 0.00 42 CYS A O 18
ATOM 23885 N N . PHE A 1 43 ? -3.479 4.702 -6.053 1.00 0.00 43 PHE A N 18
ATOM 23886 C CA . PHE A 1 43 ? -2.093 4.432 -6.415 1.00 0.00 43 PHE A CA 18
ATOM 23887 C C . PHE A 1 43 ? -1.136 5.265 -5.567 1.00 0.00 43 PHE A C 18
ATOM 23888 O O . PHE A 1 43 ? -0.756 6.372 -5.947 1.00 0.00 43 PHE A O 18
ATOM 23905 N N . ARG A 1 44 ? -0.753 4.724 -4.415 1.00 0.00 44 ARG A N 18
ATOM 23906 C CA . ARG A 1 44 ? 0.157 5.417 -3.511 1.00 0.00 44 ARG A CA 18
ATOM 23907 C C . ARG A 1 44 ? 1.033 4.423 -2.754 1.00 0.00 44 ARG A C 18
ATOM 23908 O O . ARG A 1 44 ? 0.717 3.236 -2.673 1.00 0.00 44 ARG A O 18
ATOM 23929 N N . CYS A 1 45 ? 2.137 4.916 -2.202 1.00 0.00 45 CYS A N 18
ATOM 23930 C CA . CYS A 1 45 ? 3.060 4.073 -1.452 1.00 0.00 45 CYS A CA 18
ATOM 23931 C C . CYS A 1 45 ? 2.407 3.554 -0.174 1.00 0.00 45 CYS A C 18
ATOM 23932 O O . CYS A 1 45 ? 1.695 4.286 0.513 1.00 0.00 45 CYS A O 18
ATOM 23939 N N . SER A 1 46 ? 2.657 2.286 0.138 1.00 0.00 46 SER A N 18
ATOM 23940 C CA . SER A 1 46 ? 2.091 1.668 1.332 1.00 0.00 46 SER A CA 18
ATOM 23941 C C . SER A 1 46 ? 2.944 1.974 2.559 1.00 0.00 46 SER A C 18
ATOM 23942 O O . SER A 1 46 ? 2.967 1.206 3.521 1.00 0.00 46 SER A O 18
ATOM 23950 N N . TYR A 1 47 ? 3.644 3.103 2.518 1.00 0.00 47 TYR A N 18
ATOM 23951 C CA . TYR A 1 47 ? 4.502 3.511 3.624 1.00 0.00 47 TYR A CA 18
ATOM 23952 C C . TYR A 1 47 ? 4.251 4.969 3.998 1.00 0.00 47 TYR A C 18
ATOM 23953 O O . TYR A 1 47 ? 3.923 5.280 5.144 1.00 0.00 47 TYR A O 18
ATOM 23971 N N . CYS A 1 48 ? 4.406 5.858 3.024 1.00 0.00 48 CYS A N 18
ATOM 23972 C CA . CYS A 1 48 ? 4.197 7.283 3.248 1.00 0.00 48 CYS A CA 18
ATOM 23973 C C . CYS A 1 48 ? 2.807 7.709 2.782 1.00 0.00 48 CYS A C 18
ATOM 23974 O O . CYS A 1 48 ? 2.245 8.682 3.283 1.00 0.00 48 CYS A O 18
ATOM 23981 N N . ASN A 1 49 ? 2.260 6.972 1.821 1.00 0.00 49 ASN A N 18
ATOM 23982 C CA . ASN A 1 49 ? 0.936 7.272 1.288 1.00 0.00 49 ASN A CA 18
ATOM 23983 C C . ASN A 1 49 ? 0.983 8.492 0.373 1.00 0.00 49 ASN A C 18
ATOM 23984 O O . ASN A 1 49 ? 0.087 9.336 0.400 1.00 0.00 49 ASN A O 18
ATOM 23995 N N . ASN A 1 50 ? 2.033 8.578 -0.437 1.00 0.00 50 ASN A N 18
ATOM 23996 C CA . ASN A 1 50 ? 2.197 9.695 -1.360 1.00 0.00 50 ASN A CA 18
ATOM 23997 C C . ASN A 1 50 ? 1.732 9.314 -2.763 1.00 0.00 50 ASN A C 18
ATOM 23998 O O . ASN A 1 50 ? 1.918 8.179 -3.204 1.00 0.00 50 ASN A O 18
ATOM 24009 N N . LYS A 1 51 ? 1.128 10.269 -3.460 1.00 0.00 51 LYS A N 18
ATOM 24010 C CA . LYS A 1 51 ? 0.638 10.036 -4.814 1.00 0.00 51 LYS A CA 18
ATOM 24011 C C . LYS A 1 51 ? 1.782 9.661 -5.749 1.00 0.00 51 LYS A C 18
ATOM 24012 O O . LYS A 1 51 ? 2.843 10.286 -5.732 1.00 0.00 51 LYS A O 18
ATOM 24031 N N . LEU A 1 52 ? 1.560 8.637 -6.567 1.00 0.00 52 LEU A N 18
ATOM 24032 C CA . LEU A 1 52 ? 2.573 8.179 -7.511 1.00 0.00 52 LEU A CA 18
ATOM 24033 C C . LEU A 1 52 ? 2.008 8.115 -8.927 1.00 0.00 52 LEU A C 18
ATOM 24034 O O . LEU A 1 52 ? 0.816 8.338 -9.141 1.00 0.00 52 LEU A O 18
ATOM 24050 N N . SER A 1 53 ? 2.871 7.807 -9.890 1.00 0.00 53 SER A N 18
ATOM 24051 C CA . SER A 1 53 ? 2.458 7.715 -11.285 1.00 0.00 53 SER A CA 18
ATOM 24052 C C . SER A 1 53 ? 3.242 6.627 -12.013 1.00 0.00 53 SER A C 18
ATOM 24053 O O . SER A 1 53 ? 4.326 6.232 -11.582 1.00 0.00 53 SER A O 18
ATOM 24061 N N . LEU A 1 54 ? 2.685 6.146 -13.119 1.00 0.00 54 LEU A N 18
ATOM 24062 C CA . LEU A 1 54 ? 3.331 5.103 -13.909 1.00 0.00 54 LEU A CA 18
ATOM 24063 C C . LEU A 1 54 ? 4.789 5.454 -14.186 1.00 0.00 54 LEU A C 18
ATOM 24064 O O . LEU A 1 54 ? 5.089 6.233 -15.089 1.00 0.00 54 LEU A O 18
ATOM 24080 N N . GLY A 1 55 ? 5.692 4.870 -13.405 1.00 0.00 55 GLY A N 18
ATOM 24081 C CA . GLY A 1 55 ? 7.108 5.132 -13.584 1.00 0.00 55 GLY A CA 18
ATOM 24082 C C . GLY A 1 55 ? 7.831 5.337 -12.267 1.00 0.00 55 GLY A C 18
ATOM 24083 O O . GLY A 1 55 ? 8.994 4.959 -12.123 1.00 0.00 55 GLY A O 18
ATOM 24087 N N . THR A 1 56 ? 7.142 5.938 -11.303 1.00 0.00 56 THR A N 18
ATOM 24088 C CA . THR A 1 56 ? 7.726 6.196 -9.993 1.00 0.00 56 THR A CA 18
ATOM 24089 C C . THR A 1 56 ? 7.338 5.110 -8.995 1.00 0.00 56 THR A C 18
ATOM 24090 O O . THR A 1 56 ? 8.101 4.791 -8.082 1.00 0.00 56 THR A O 18
ATOM 24101 N N . TYR A 1 57 ? 6.149 4.546 -9.174 1.00 0.00 57 TYR A N 18
ATOM 24102 C CA . TYR A 1 57 ? 5.659 3.497 -8.288 1.00 0.00 57 TYR A CA 18
ATOM 24103 C C . TYR A 1 57 ? 6.569 2.273 -8.338 1.00 0.00 57 TYR A C 18
ATOM 24104 O O . TYR A 1 57 ? 7.399 2.139 -9.236 1.00 0.00 57 TYR A O 18
ATOM 24122 N N . ALA A 1 58 ? 6.404 1.382 -7.366 1.00 0.00 58 ALA A N 18
ATOM 24123 C CA . ALA A 1 58 ? 7.207 0.168 -7.299 1.00 0.00 58 ALA A CA 18
ATOM 24124 C C . ALA A 1 58 ? 6.558 -0.870 -6.390 1.00 0.00 58 ALA A C 18
ATOM 24125 O O . ALA A 1 58 ? 6.483 -0.685 -5.175 1.00 0.00 58 ALA A O 18
ATOM 24132 N N . SER A 1 59 ? 6.091 -1.962 -6.986 1.00 0.00 59 SER A N 18
ATOM 24133 C CA . SER A 1 59 ? 5.444 -3.028 -6.229 1.00 0.00 59 SER A CA 18
ATOM 24134 C C . SER A 1 59 ? 6.435 -4.140 -5.900 1.00 0.00 59 SER A C 18
ATOM 24135 O O . SER A 1 59 ? 7.507 -4.230 -6.501 1.00 0.00 59 SER A O 18
ATOM 24143 N N . LEU A 1 60 ? 6.070 -4.985 -4.942 1.00 0.00 60 LEU A N 18
ATOM 24144 C CA . LEU A 1 60 ? 6.927 -6.092 -4.531 1.00 0.00 60 LEU A CA 18
ATOM 24145 C C . LEU A 1 60 ? 6.161 -7.411 -4.555 1.00 0.00 60 LEU A C 18
ATOM 24146 O O . LEU A 1 60 ? 6.351 -8.235 -5.450 1.00 0.00 60 LEU A O 18
ATOM 24162 N N . HIS A 1 61 ? 5.292 -7.603 -3.567 1.00 0.00 61 HIS A N 18
ATOM 24163 C CA . HIS A 1 61 ? 4.495 -8.821 -3.477 1.00 0.00 61 HIS A CA 18
ATOM 24164 C C . HIS A 1 61 ? 3.012 -8.515 -3.667 1.00 0.00 61 HIS A C 18
ATOM 24165 O O . HIS A 1 61 ? 2.293 -9.265 -4.326 1.00 0.00 61 HIS A O 18
ATOM 24180 N N . GLY A 1 62 ? 2.562 -7.408 -3.085 1.00 0.00 62 GLY A N 18
ATOM 24181 C CA . GLY A 1 62 ? 1.167 -7.023 -3.201 1.00 0.00 62 GLY A CA 18
ATOM 24182 C C . GLY A 1 62 ? 0.892 -5.656 -2.607 1.00 0.00 62 GLY A C 18
ATOM 24183 O O . GLY A 1 62 ? -0.202 -5.399 -2.104 1.00 0.00 62 GLY A O 18
ATOM 24187 N N . ARG A 1 63 ? 1.886 -4.776 -2.664 1.00 0.00 63 ARG A N 18
ATOM 24188 C CA . ARG A 1 63 ? 1.746 -3.429 -2.125 1.00 0.00 63 ARG A CA 18
ATOM 24189 C C . ARG A 1 63 ? 2.658 -2.451 -2.861 1.00 0.00 63 ARG A C 18
ATOM 24190 O O . ARG A 1 63 ? 3.842 -2.723 -3.062 1.00 0.00 63 ARG A O 18
ATOM 24211 N N . ILE A 1 64 ? 2.098 -1.314 -3.260 1.00 0.00 64 ILE A N 18
ATOM 24212 C CA . ILE A 1 64 ? 2.861 -0.297 -3.973 1.00 0.00 64 ILE A CA 18
ATOM 24213 C C . ILE A 1 64 ? 3.812 0.436 -3.033 1.00 0.00 64 ILE A C 18
ATOM 24214 O O . ILE A 1 64 ? 3.544 0.566 -1.838 1.00 0.00 64 ILE A O 18
ATOM 24230 N N . TYR A 1 65 ? 4.923 0.916 -3.580 1.00 0.00 65 TYR A N 18
ATOM 24231 C CA . TYR A 1 65 ? 5.915 1.636 -2.791 1.00 0.00 65 TYR A CA 18
ATOM 24232 C C . TYR A 1 65 ? 6.611 2.702 -3.632 1.00 0.00 65 TYR A C 18
ATOM 24233 O O . TYR A 1 65 ? 6.741 2.563 -4.849 1.00 0.00 65 TYR A O 18
ATOM 24251 N N . CYS A 1 66 ? 7.058 3.766 -2.974 1.00 0.00 66 CYS A N 18
ATOM 24252 C CA . CYS A 1 66 ? 7.742 4.857 -3.659 1.00 0.00 66 CYS A CA 18
ATOM 24253 C C . CYS A 1 66 ? 9.235 4.568 -3.786 1.00 0.00 66 CYS A C 18
ATOM 24254 O O . CYS A 1 66 ? 9.833 3.934 -2.916 1.00 0.00 66 CYS A O 18
ATOM 24261 N N . LYS A 1 67 ? 9.832 5.039 -4.875 1.00 0.00 67 LYS A N 18
ATOM 24262 C CA . LYS A 1 67 ? 11.256 4.834 -5.117 1.00 0.00 67 LYS A CA 18
ATOM 24263 C C . LYS A 1 67 ? 12.059 5.033 -3.836 1.00 0.00 67 LYS A C 18
ATOM 24264 O O . LYS A 1 67 ? 12.904 4.215 -3.472 1.00 0.00 67 LYS A O 18
ATOM 24283 N N . PRO A 1 68 ? 11.791 6.145 -3.136 1.00 0.00 68 PRO A N 18
ATOM 24284 C CA . PRO A 1 68 ? 12.478 6.476 -1.884 1.00 0.00 68 PRO A CA 18
ATOM 24285 C C . PRO A 1 68 ? 12.523 5.297 -0.918 1.00 0.00 68 PRO A C 18
ATOM 24286 O O . PRO A 1 68 ? 13.599 4.819 -0.556 1.00 0.00 68 PRO A O 18
ATOM 24297 N N . HIS A 1 69 ? 11.349 4.833 -0.503 1.00 0.00 69 HIS A N 18
ATOM 24298 C CA . HIS A 1 69 ? 11.255 3.708 0.421 1.00 0.00 69 HIS A CA 18
ATOM 24299 C C . HIS A 1 69 ? 11.716 2.417 -0.246 1.00 0.00 69 HIS A C 18
ATOM 24300 O O . HIS A 1 69 ? 12.521 1.670 0.312 1.00 0.00 69 HIS A O 18
ATOM 24314 N N . PHE A 1 70 ? 11.202 2.159 -1.444 1.00 0.00 70 PHE A N 18
ATOM 24315 C CA . PHE A 1 70 ? 11.560 0.956 -2.187 1.00 0.00 70 PHE A CA 18
ATOM 24316 C C . PHE A 1 70 ? 13.065 0.710 -2.131 1.00 0.00 70 PHE A C 18
ATOM 24317 O O . PHE A 1 70 ? 13.516 -0.334 -1.662 1.00 0.00 70 PHE A O 18
ATOM 24334 N N . ASN A 1 71 ? 13.835 1.680 -2.614 1.00 0.00 71 ASN A N 18
ATOM 24335 C CA . ASN A 1 71 ? 15.289 1.568 -2.620 1.00 0.00 71 ASN A CA 18
ATOM 24336 C C . ASN A 1 71 ? 15.813 1.204 -1.234 1.00 0.00 71 ASN A C 18
ATOM 24337 O O . ASN A 1 71 ? 16.926 0.698 -1.094 1.00 0.00 71 ASN A O 18
ATOM 24348 N N . GLN A 1 72 ? 15.002 1.464 -0.214 1.00 0.00 72 GLN A N 18
ATOM 24349 C CA . GLN A 1 72 ? 15.384 1.163 1.161 1.00 0.00 72 GLN A CA 18
ATOM 24350 C C . GLN A 1 72 ? 14.879 -0.214 1.577 1.00 0.00 72 GLN A C 18
ATOM 24351 O O . GLN A 1 72 ? 15.665 -1.141 1.778 1.00 0.00 72 GLN A O 18
ATOM 24365 N N . LEU A 1 73 ? 13.563 -0.342 1.706 1.00 0.00 73 LEU A N 18
ATOM 24366 C CA . LEU A 1 73 ? 12.952 -1.607 2.099 1.00 0.00 73 LEU A CA 18
ATOM 24367 C C . LEU A 1 73 ? 13.425 -2.743 1.198 1.00 0.00 73 LEU A C 18
ATOM 24368 O O . LEU A 1 73 ? 13.507 -3.895 1.625 1.00 0.00 73 LEU A O 18
ATOM 24384 N N . PHE A 1 74 ? 13.736 -2.411 -0.050 1.00 0.00 74 PHE A N 18
ATOM 24385 C CA . PHE A 1 74 ? 14.202 -3.403 -1.012 1.00 0.00 74 PHE A CA 18
ATOM 24386 C C . PHE A 1 74 ? 15.726 -3.473 -1.025 1.00 0.00 74 PHE A C 18
ATOM 24387 O O . PHE A 1 74 ? 16.318 -4.465 -0.597 1.00 0.00 74 PHE A O 18
ATOM 24404 N N . LYS A 1 75 ? 16.357 -2.414 -1.521 1.00 0.00 75 LYS A N 18
ATOM 24405 C CA . LYS A 1 75 ? 17.812 -2.352 -1.591 1.00 0.00 75 LYS A CA 18
ATOM 24406 C C . LYS A 1 75 ? 18.401 -1.887 -0.263 1.00 0.00 75 LYS A C 18
ATOM 24407 O O . LYS A 1 75 ? 17.757 -1.158 0.491 1.00 0.00 75 LYS A O 18
ATOM 24426 N N . SER A 1 76 ? 19.630 -2.311 0.015 1.00 0.00 76 SER A N 18
ATOM 24427 C CA . SER A 1 76 ? 20.305 -1.939 1.252 1.00 0.00 76 SER A CA 18
ATOM 24428 C C . SER A 1 76 ? 21.820 -2.003 1.085 1.00 0.00 76 SER A C 18
ATOM 24429 O O . SER A 1 76 ? 22.369 -3.026 0.674 1.00 0.00 76 SER A O 18
ATOM 24437 N N . LYS A 1 77 ? 22.492 -0.902 1.407 1.00 0.00 77 LYS A N 18
ATOM 24438 C CA . LYS A 1 77 ? 23.944 -0.831 1.294 1.00 0.00 77 LYS A CA 18
ATOM 24439 C C . LYS A 1 77 ? 24.589 -0.680 2.668 1.00 0.00 77 LYS A C 18
ATOM 24440 O O . LYS A 1 77 ? 25.466 -1.458 3.041 1.00 0.00 77 LYS A O 18
ATOM 24459 N N . GLY A 1 78 ? 24.147 0.326 3.417 1.00 0.00 78 GLY A N 18
ATOM 24460 C CA . GLY A 1 78 ? 24.692 0.558 4.742 1.00 0.00 78 GLY A CA 18
ATOM 24461 C C . GLY A 1 78 ? 23.842 -0.058 5.835 1.00 0.00 78 GLY A C 18
ATOM 24462 O O . GLY A 1 78 ? 24.081 -1.190 6.252 1.00 0.00 78 GLY A O 18
ATOM 24466 N N . ASN A 1 79 ? 22.848 0.690 6.302 1.00 0.00 79 ASN A N 18
ATOM 24467 C CA . ASN A 1 79 ? 21.961 0.211 7.356 1.00 0.00 79 ASN A CA 18
ATOM 24468 C C . ASN A 1 79 ? 21.154 -0.994 6.881 1.00 0.00 79 ASN A C 18
ATOM 24469 O O . ASN A 1 79 ? 20.853 -1.124 5.695 1.00 0.00 79 ASN A O 18
ATOM 24480 N N . TYR A 1 80 ? 20.806 -1.871 7.816 1.00 0.00 80 TYR A N 18
ATOM 24481 C CA . TYR A 1 80 ? 20.035 -3.066 7.494 1.00 0.00 80 TYR A CA 18
ATOM 24482 C C . TYR A 1 80 ? 18.833 -3.206 8.423 1.00 0.00 80 TYR A C 18
ATOM 24483 O O . TYR A 1 80 ? 18.878 -2.793 9.582 1.00 0.00 80 TYR A O 18
ATOM 24501 N N . ASP A 1 81 ? 17.759 -3.792 7.905 1.00 0.00 81 ASP A N 18
ATOM 24502 C CA . ASP A 1 81 ? 16.544 -3.989 8.688 1.00 0.00 81 ASP A CA 18
ATOM 24503 C C . ASP A 1 81 ? 16.396 -5.450 9.102 1.00 0.00 81 ASP A C 18
ATOM 24504 O O . ASP A 1 81 ? 17.003 -6.338 8.506 1.00 0.00 81 ASP A O 18
ATOM 24513 N N . GLU A 1 82 ? 15.586 -5.689 10.129 1.00 0.00 82 GLU A N 18
ATOM 24514 C CA . GLU A 1 82 ? 15.360 -7.042 10.624 1.00 0.00 82 GLU A CA 18
ATOM 24515 C C . GLU A 1 82 ? 14.244 -7.728 9.842 1.00 0.00 82 GLU A C 18
ATOM 24516 O O . GLU A 1 82 ? 13.401 -8.416 10.416 1.00 0.00 82 GLU A O 18
ATOM 24528 N N . GLY A 1 83 ? 14.246 -7.535 8.526 1.00 0.00 83 GLY A N 18
ATOM 24529 C CA . GLY A 1 83 ? 13.229 -8.140 7.686 1.00 0.00 83 GLY A CA 18
ATOM 24530 C C . GLY A 1 83 ? 13.822 -9.002 6.589 1.00 0.00 83 GLY A C 18
ATOM 24531 O O . GLY A 1 83 ? 13.481 -8.847 5.416 1.00 0.00 83 GLY A O 18
ATOM 24535 N N . PHE A 1 84 ? 14.713 -9.911 6.969 1.00 0.00 84 PHE A N 18
ATOM 24536 C CA . PHE A 1 84 ? 15.357 -10.799 6.008 1.00 0.00 84 PHE A CA 18
ATOM 24537 C C . PHE A 1 84 ? 14.542 -12.075 5.815 1.00 0.00 84 PHE A C 18
ATOM 24538 O O . PHE A 1 84 ? 14.310 -12.825 6.761 1.00 0.00 84 PHE A O 18
ATOM 24555 N N . GLY A 1 85 ? 14.109 -12.313 4.580 1.00 0.00 85 GLY A N 18
ATOM 24556 C CA . GLY A 1 85 ? 13.324 -13.497 4.284 1.00 0.00 85 GLY A CA 18
ATOM 24557 C C . GLY A 1 85 ? 13.374 -13.874 2.817 1.00 0.00 85 GLY A C 18
ATOM 24558 O O . GLY A 1 85 ? 13.602 -13.022 1.958 1.00 0.00 85 GLY A O 18
ATOM 24562 N N . SER A 1 86 ? 13.160 -15.153 2.529 1.00 0.00 86 SER A N 18
ATOM 24563 C CA . SER A 1 86 ? 13.187 -15.642 1.155 1.00 0.00 86 SER A CA 18
ATOM 24564 C C . SER A 1 86 ? 12.488 -16.994 1.046 1.00 0.00 86 SER A C 18
ATOM 24565 O O . SER A 1 86 ? 12.318 -17.700 2.039 1.00 0.00 86 SER A O 18
ATOM 24573 N N . GLY A 1 87 ? 12.084 -17.348 -0.170 1.00 0.00 87 GLY A N 18
ATOM 24574 C CA . GLY A 1 87 ? 11.408 -18.614 -0.389 1.00 0.00 87 GLY A CA 18
ATOM 24575 C C . GLY A 1 87 ? 11.242 -18.936 -1.860 1.00 0.00 87 GLY A C 18
ATOM 24576 O O . GLY A 1 87 ? 11.896 -18.351 -2.724 1.00 0.00 87 GLY A O 18
ATOM 24580 N N . PRO A 1 88 ? 10.349 -19.890 -2.164 1.00 0.00 88 PRO A N 18
ATOM 24581 C CA . PRO A 1 88 ? 10.079 -20.311 -3.542 1.00 0.00 88 PRO A CA 18
ATOM 24582 C C . PRO A 1 88 ? 9.351 -19.238 -4.344 1.00 0.00 88 PRO A C 18
ATOM 24583 O O . PRO A 1 88 ? 8.836 -18.272 -3.782 1.00 0.00 88 PRO A O 18
ATOM 24594 N N . SER A 1 89 ? 9.314 -19.414 -5.661 1.00 0.00 89 SER A N 18
ATOM 24595 C CA . SER A 1 89 ? 8.652 -18.458 -6.542 1.00 0.00 89 SER A CA 18
ATOM 24596 C C . SER A 1 89 ? 8.009 -19.168 -7.729 1.00 0.00 89 SER A C 18
ATOM 24597 O O . SER A 1 89 ? 8.621 -20.034 -8.354 1.00 0.00 89 SER A O 18
ATOM 24605 N N . SER A 1 90 ? 6.771 -18.794 -8.034 1.00 0.00 90 SER A N 18
ATOM 24606 C CA . SER A 1 90 ? 6.041 -19.397 -9.144 1.00 0.00 90 SER A CA 18
ATOM 24607 C C . SER A 1 90 ? 5.278 -18.337 -9.932 1.00 0.00 90 SER A C 18
ATOM 24608 O O . SER A 1 90 ? 5.230 -17.171 -9.541 1.00 0.00 90 SER A O 18
ATOM 24616 N N . GLY A 1 91 ? 4.682 -18.751 -11.045 1.00 0.00 91 GLY A N 18
ATOM 24617 C CA . GLY A 1 91 ? 3.928 -17.826 -11.872 1.00 0.00 91 GLY A CA 18
ATOM 24618 C C . GLY A 1 91 ? 4.482 -17.723 -13.279 1.00 0.00 91 GLY A C 18
ATOM 24619 O O . GLY A 1 91 ? 5.677 -17.476 -13.436 1.00 0.00 91 GLY A O 18
ATOM 24625 N N . GLY A 1 1 ? -37.749 4.607 13.741 1.00 0.00 1 GLY A N 19
ATOM 24626 C CA . GLY A 1 1 ? -38.169 3.559 12.829 1.00 0.00 1 GLY A CA 19
ATOM 24627 C C . GLY A 1 1 ? -38.365 4.066 11.414 1.00 0.00 1 GLY A C 19
ATOM 24628 O O . GLY A 1 1 ? -39.172 4.965 11.176 1.00 0.00 1 GLY A O 19
ATOM 24632 N N . SER A 1 2 ? -37.624 3.490 10.473 1.00 0.00 2 SER A N 19
ATOM 24633 C CA . SER A 1 2 ? -37.716 3.893 9.074 1.00 0.00 2 SER A CA 19
ATOM 24634 C C . SER A 1 2 ? -37.095 2.839 8.163 1.00 0.00 2 SER A C 19
ATOM 24635 O O . SER A 1 2 ? -36.248 2.055 8.590 1.00 0.00 2 SER A O 19
ATOM 24643 N N . SER A 1 3 ? -37.523 2.827 6.905 1.00 0.00 3 SER A N 19
ATOM 24644 C CA . SER A 1 3 ? -37.012 1.867 5.933 1.00 0.00 3 SER A CA 19
ATOM 24645 C C . SER A 1 3 ? -37.226 2.370 4.509 1.00 0.00 3 SER A C 19
ATOM 24646 O O . SER A 1 3 ? -37.933 3.352 4.285 1.00 0.00 3 SER A O 19
ATOM 24654 N N . GLY A 1 4 ? -36.609 1.689 3.548 1.00 0.00 4 GLY A N 19
ATOM 24655 C CA . GLY A 1 4 ? -36.743 2.081 2.157 1.00 0.00 4 GLY A CA 19
ATOM 24656 C C . GLY A 1 4 ? -35.453 1.910 1.379 1.00 0.00 4 GLY A C 19
ATOM 24657 O O . GLY A 1 4 ? -34.466 2.596 1.642 1.00 0.00 4 GLY A O 19
ATOM 24661 N N . SER A 1 5 ? -35.461 0.990 0.420 1.00 0.00 5 SER A N 19
ATOM 24662 C CA . SER A 1 5 ? -34.281 0.726 -0.395 1.00 0.00 5 SER A CA 19
ATOM 24663 C C . SER A 1 5 ? -34.653 -0.050 -1.655 1.00 0.00 5 SER A C 19
ATOM 24664 O O . SER A 1 5 ? -35.190 -1.155 -1.580 1.00 0.00 5 SER A O 19
ATOM 24672 N N . SER A 1 6 ? -34.363 0.537 -2.812 1.00 0.00 6 SER A N 19
ATOM 24673 C CA . SER A 1 6 ? -34.670 -0.097 -4.089 1.00 0.00 6 SER A CA 19
ATOM 24674 C C . SER A 1 6 ? -33.691 0.355 -5.169 1.00 0.00 6 SER A C 19
ATOM 24675 O O . SER A 1 6 ? -33.231 1.496 -5.167 1.00 0.00 6 SER A O 19
ATOM 24683 N N . GLY A 1 7 ? -33.378 -0.550 -6.091 1.00 0.00 7 GLY A N 19
ATOM 24684 C CA . GLY A 1 7 ? -32.457 -0.227 -7.164 1.00 0.00 7 GLY A CA 19
ATOM 24685 C C . GLY A 1 7 ? -31.007 -0.354 -6.741 1.00 0.00 7 GLY A C 19
ATOM 24686 O O . GLY A 1 7 ? -30.521 0.427 -5.923 1.00 0.00 7 GLY A O 19
ATOM 24690 N N . MET A 1 8 ? -30.313 -1.341 -7.298 1.00 0.00 8 MET A N 19
ATOM 24691 C CA . MET A 1 8 ? -28.910 -1.568 -6.973 1.00 0.00 8 MET A CA 19
ATOM 24692 C C . MET A 1 8 ? -28.132 -2.017 -8.206 1.00 0.00 8 MET A C 19
ATOM 24693 O O . MET A 1 8 ? -28.712 -2.511 -9.173 1.00 0.00 8 MET A O 19
ATOM 24707 N N . LYS A 1 9 ? -26.815 -1.844 -8.164 1.00 0.00 9 LYS A N 19
ATOM 24708 C CA . LYS A 1 9 ? -25.957 -2.232 -9.277 1.00 0.00 9 LYS A CA 19
ATOM 24709 C C . LYS A 1 9 ? -24.889 -3.221 -8.821 1.00 0.00 9 LYS A C 19
ATOM 24710 O O . LYS A 1 9 ? -24.406 -3.151 -7.690 1.00 0.00 9 LYS A O 19
ATOM 24729 N N . PHE A 1 10 ? -24.522 -4.140 -9.708 1.00 0.00 10 PHE A N 19
ATOM 24730 C CA . PHE A 1 10 ? -23.510 -5.143 -9.396 1.00 0.00 10 PHE A CA 19
ATOM 24731 C C . PHE A 1 10 ? -22.976 -5.790 -10.670 1.00 0.00 10 PHE A C 19
ATOM 24732 O O . PHE A 1 10 ? -23.573 -5.666 -11.738 1.00 0.00 10 PHE A O 19
ATOM 24749 N N . GLN A 1 11 ? -21.846 -6.481 -10.546 1.00 0.00 11 GLN A N 19
ATOM 24750 C CA . GLN A 1 11 ? -21.230 -7.146 -11.688 1.00 0.00 11 GLN A CA 19
ATOM 24751 C C . GLN A 1 11 ? -21.853 -8.519 -11.919 1.00 0.00 11 GLN A C 19
ATOM 24752 O O . GLN A 1 11 ? -22.326 -9.163 -10.982 1.00 0.00 11 GLN A O 19
ATOM 24766 N N . ALA A 1 12 ? -21.850 -8.962 -13.172 1.00 0.00 12 ALA A N 19
ATOM 24767 C CA . ALA A 1 12 ? -22.413 -10.259 -13.525 1.00 0.00 12 ALA A CA 19
ATOM 24768 C C . ALA A 1 12 ? -21.449 -11.058 -14.395 1.00 0.00 12 ALA A C 19
ATOM 24769 O O . ALA A 1 12 ? -20.841 -12.034 -13.955 1.00 0.00 12 ALA A O 19
ATOM 24776 N N . PRO A 1 13 ? -21.303 -10.637 -15.660 1.00 0.00 13 PRO A N 19
ATOM 24777 C CA . PRO A 1 13 ? -20.414 -11.299 -16.618 1.00 0.00 13 PRO A CA 19
ATOM 24778 C C . PRO A 1 13 ? -18.941 -11.096 -16.278 1.00 0.00 13 PRO A C 19
ATOM 24779 O O . PRO A 1 13 ? -18.186 -12.059 -16.146 1.00 0.00 13 PRO A O 19
ATOM 24790 N N . ALA A 1 14 ? -18.540 -9.837 -16.136 1.00 0.00 14 ALA A N 19
ATOM 24791 C CA . ALA A 1 14 ? -17.158 -9.508 -15.809 1.00 0.00 14 ALA A CA 19
ATOM 24792 C C . ALA A 1 14 ? -16.973 -8.002 -15.659 1.00 0.00 14 ALA A C 19
ATOM 24793 O O . ALA A 1 14 ? -17.663 -7.215 -16.306 1.00 0.00 14 ALA A O 19
ATOM 24800 N N . ARG A 1 15 ? -16.037 -7.608 -14.801 1.00 0.00 15 ARG A N 19
ATOM 24801 C CA . ARG A 1 15 ? -15.763 -6.196 -14.565 1.00 0.00 15 ARG A CA 19
ATOM 24802 C C . ARG A 1 15 ? -14.435 -6.014 -13.836 1.00 0.00 15 ARG A C 19
ATOM 24803 O O . ARG A 1 15 ? -13.800 -6.988 -13.432 1.00 0.00 15 ARG A O 19
ATOM 24824 N N . GLU A 1 16 ? -14.021 -4.761 -13.673 1.00 0.00 16 GLU A N 19
ATOM 24825 C CA . GLU A 1 16 ? -12.768 -4.453 -12.995 1.00 0.00 16 GLU A CA 19
ATOM 24826 C C . GLU A 1 16 ? -13.028 -3.867 -11.610 1.00 0.00 16 GLU A C 19
ATOM 24827 O O . GLU A 1 16 ? -14.029 -3.185 -11.390 1.00 0.00 16 GLU A O 19
ATOM 24839 N N . THR A 1 17 ? -12.120 -4.140 -10.679 1.00 0.00 17 THR A N 19
ATOM 24840 C CA . THR A 1 17 ? -12.251 -3.642 -9.315 1.00 0.00 17 THR A CA 19
ATOM 24841 C C . THR A 1 17 ? -10.909 -3.162 -8.774 1.00 0.00 17 THR A C 19
ATOM 24842 O O . THR A 1 17 ? -9.859 -3.711 -9.111 1.00 0.00 17 THR A O 19
ATOM 24853 N N . CYS A 1 18 ? -10.949 -2.135 -7.931 1.00 0.00 18 CYS A N 19
ATOM 24854 C CA . CYS A 1 18 ? -9.737 -1.581 -7.342 1.00 0.00 18 CYS A CA 19
ATOM 24855 C C . CYS A 1 18 ? -9.130 -2.551 -6.332 1.00 0.00 18 CYS A C 19
ATOM 24856 O O . CYS A 1 18 ? -9.815 -3.032 -5.429 1.00 0.00 18 CYS A O 19
ATOM 24863 N N . VAL A 1 19 ? -7.841 -2.833 -6.491 1.00 0.00 19 VAL A N 19
ATOM 24864 C CA . VAL A 1 19 ? -7.141 -3.744 -5.593 1.00 0.00 19 VAL A CA 19
ATOM 24865 C C . VAL A 1 19 ? -6.677 -3.024 -4.332 1.00 0.00 19 VAL A C 19
ATOM 24866 O O . VAL A 1 19 ? -5.847 -3.537 -3.583 1.00 0.00 19 VAL A O 19
ATOM 24879 N N . GLU A 1 20 ? -7.220 -1.832 -4.104 1.00 0.00 20 GLU A N 19
ATOM 24880 C CA . GLU A 1 20 ? -6.861 -1.041 -2.932 1.00 0.00 20 GLU A CA 19
ATOM 24881 C C . GLU A 1 20 ? -8.072 -0.826 -2.029 1.00 0.00 20 GLU A C 19
ATOM 24882 O O . GLU A 1 20 ? -8.093 -1.276 -0.883 1.00 0.00 20 GLU A O 19
ATOM 24894 N N . CYS A 1 21 ? -9.078 -0.134 -2.553 1.00 0.00 21 CYS A N 19
ATOM 24895 C CA . CYS A 1 21 ? -10.292 0.143 -1.795 1.00 0.00 21 CYS A CA 19
ATOM 24896 C C . CYS A 1 21 ? -11.366 -0.902 -2.087 1.00 0.00 21 CYS A C 19
ATOM 24897 O O . CYS A 1 21 ? -12.294 -1.088 -1.301 1.00 0.00 21 CYS A O 19
ATOM 24904 N N . GLN A 1 22 ? -11.230 -1.581 -3.221 1.00 0.00 22 GLN A N 19
ATOM 24905 C CA . GLN A 1 22 ? -12.188 -2.607 -3.617 1.00 0.00 22 GLN A CA 19
ATOM 24906 C C . GLN A 1 22 ? -13.489 -1.978 -4.104 1.00 0.00 22 GLN A C 19
ATOM 24907 O O . GLN A 1 22 ? -14.573 -2.323 -3.632 1.00 0.00 22 GLN A O 19
ATOM 24921 N N . LYS A 1 23 ? -13.375 -1.053 -5.050 1.00 0.00 23 LYS A N 19
ATOM 24922 C CA . LYS A 1 23 ? -14.542 -0.375 -5.603 1.00 0.00 23 LYS A CA 19
ATOM 24923 C C . LYS A 1 23 ? -14.556 -0.470 -7.125 1.00 0.00 23 LYS A C 19
ATOM 24924 O O . LYS A 1 23 ? -13.555 -0.188 -7.785 1.00 0.00 23 LYS A O 19
ATOM 24943 N N . THR A 1 24 ? -15.697 -0.869 -7.678 1.00 0.00 24 THR A N 19
ATOM 24944 C CA . THR A 1 24 ? -15.842 -1.001 -9.123 1.00 0.00 24 THR A CA 19
ATOM 24945 C C . THR A 1 24 ? -15.126 0.130 -9.852 1.00 0.00 24 THR A C 19
ATOM 24946 O O . THR A 1 24 ? -15.612 1.261 -9.894 1.00 0.00 24 THR A O 19
ATOM 24957 N N . VAL A 1 25 ? -13.969 -0.181 -10.427 1.00 0.00 25 VAL A N 19
ATOM 24958 C CA . VAL A 1 25 ? -13.187 0.809 -11.158 1.00 0.00 25 VAL A CA 19
ATOM 24959 C C . VAL A 1 25 ? -13.804 1.100 -12.521 1.00 0.00 25 VAL A C 19
ATOM 24960 O O . VAL A 1 25 ? -14.000 0.194 -13.331 1.00 0.00 25 VAL A O 19
ATOM 24973 N N . TYR A 1 26 ? -14.108 2.369 -12.768 1.00 0.00 26 TYR A N 19
ATOM 24974 C CA . TYR A 1 26 ? -14.705 2.780 -14.034 1.00 0.00 26 TYR A CA 19
ATOM 24975 C C . TYR A 1 26 ? -13.639 2.935 -15.114 1.00 0.00 26 TYR A C 19
ATOM 24976 O O . TYR A 1 26 ? -12.445 3.042 -14.833 1.00 0.00 26 TYR A O 19
ATOM 24994 N N . PRO A 1 27 ? -14.079 2.948 -16.381 1.00 0.00 27 PRO A N 19
ATOM 24995 C CA . PRO A 1 27 ? -13.180 3.091 -17.530 1.00 0.00 27 PRO A CA 19
ATOM 24996 C C . PRO A 1 27 ? -12.575 4.488 -17.622 1.00 0.00 27 PRO A C 19
ATOM 24997 O O . PRO A 1 27 ? -11.843 4.796 -18.563 1.00 0.00 27 PRO A O 19
ATOM 25008 N N . MET A 1 28 ? -12.885 5.328 -16.641 1.00 0.00 28 MET A N 19
ATOM 25009 C CA . MET A 1 28 ? -12.369 6.692 -16.611 1.00 0.00 28 MET A CA 19
ATOM 25010 C C . MET A 1 28 ? -11.273 6.836 -15.560 1.00 0.00 28 MET A C 19
ATOM 25011 O O . MET A 1 28 ? -10.387 7.681 -15.687 1.00 0.00 28 MET A O 19
ATOM 25025 N N . GLU A 1 29 ? -11.340 6.007 -14.524 1.00 0.00 29 GLU A N 19
ATOM 25026 C CA . GLU A 1 29 ? -10.353 6.044 -13.451 1.00 0.00 29 GLU A CA 19
ATOM 25027 C C . GLU A 1 29 ? -9.603 4.719 -13.355 1.00 0.00 29 GLU A C 19
ATOM 25028 O O . GLU A 1 29 ? -9.061 4.375 -12.304 1.00 0.00 29 GLU A O 19
ATOM 25040 N N . ARG A 1 30 ? -9.577 3.979 -14.459 1.00 0.00 30 ARG A N 19
ATOM 25041 C CA . ARG A 1 30 ? -8.896 2.691 -14.499 1.00 0.00 30 ARG A CA 19
ATOM 25042 C C . ARG A 1 30 ? -7.414 2.869 -14.815 1.00 0.00 30 ARG A C 19
ATOM 25043 O O . ARG A 1 30 ? -7.037 3.112 -15.962 1.00 0.00 30 ARG A O 19
ATOM 25064 N N . LEU A 1 31 ? -6.577 2.748 -13.790 1.00 0.00 31 LEU A N 19
ATOM 25065 C CA . LEU A 1 31 ? -5.136 2.896 -13.958 1.00 0.00 31 LEU A CA 19
ATOM 25066 C C . LEU A 1 31 ? -4.425 1.559 -13.769 1.00 0.00 31 LEU A C 19
ATOM 25067 O O . LEU A 1 31 ? -4.421 0.995 -12.674 1.00 0.00 31 LEU A O 19
ATOM 25083 N N . LEU A 1 32 ? -3.824 1.059 -14.842 1.00 0.00 32 LEU A N 19
ATOM 25084 C CA . LEU A 1 32 ? -3.107 -0.211 -14.795 1.00 0.00 32 LEU A CA 19
ATOM 25085 C C . LEU A 1 32 ? -1.778 -0.059 -14.062 1.00 0.00 32 LEU A C 19
ATOM 25086 O O . LEU A 1 32 ? -0.988 0.833 -14.367 1.00 0.00 32 LEU A O 19
ATOM 25102 N N . ALA A 1 33 ? -1.538 -0.939 -13.095 1.00 0.00 33 ALA A N 19
ATOM 25103 C CA . ALA A 1 33 ? -0.304 -0.906 -12.321 1.00 0.00 33 ALA A CA 19
ATOM 25104 C C . ALA A 1 33 ? 0.071 -2.299 -11.825 1.00 0.00 33 ALA A C 19
ATOM 25105 O O . ALA A 1 33 ? -0.648 -2.898 -11.027 1.00 0.00 33 ALA A O 19
ATOM 25112 N N . ASN A 1 34 ? 1.202 -2.808 -12.305 1.00 0.00 34 ASN A N 19
ATOM 25113 C CA . ASN A 1 34 ? 1.671 -4.131 -11.911 1.00 0.00 34 ASN A CA 19
ATOM 25114 C C . ASN A 1 34 ? 0.676 -5.209 -12.331 1.00 0.00 34 ASN A C 19
ATOM 25115 O O . ASN A 1 34 ? 0.433 -6.163 -11.594 1.00 0.00 34 ASN A O 19
ATOM 25126 N N . GLN A 1 35 ? 0.106 -5.048 -13.521 1.00 0.00 35 GLN A N 19
ATOM 25127 C CA . GLN A 1 35 ? -0.863 -6.007 -14.039 1.00 0.00 35 GLN A CA 19
ATOM 25128 C C . GLN A 1 35 ? -2.083 -6.095 -13.128 1.00 0.00 35 GLN A C 19
ATOM 25129 O O . GLN A 1 35 ? -2.605 -7.181 -12.879 1.00 0.00 35 GLN A O 19
ATOM 25143 N N . GLN A 1 36 ? -2.530 -4.945 -12.634 1.00 0.00 36 GLN A N 19
ATOM 25144 C CA . GLN A 1 36 ? -3.688 -4.894 -11.749 1.00 0.00 36 GLN A CA 19
ATOM 25145 C C . GLN A 1 36 ? -4.411 -3.557 -11.876 1.00 0.00 36 GLN A C 19
ATOM 25146 O O . GLN A 1 36 ? -3.817 -2.553 -12.268 1.00 0.00 36 GLN A O 19
ATOM 25160 N N . VAL A 1 37 ? -5.697 -3.551 -11.541 1.00 0.00 37 VAL A N 19
ATOM 25161 C CA . VAL A 1 37 ? -6.502 -2.338 -11.617 1.00 0.00 37 VAL A CA 19
ATOM 25162 C C . VAL A 1 37 ? -6.298 -1.465 -10.383 1.00 0.00 37 VAL A C 19
ATOM 25163 O O . VAL A 1 37 ? -6.507 -1.910 -9.254 1.00 0.00 37 VAL A O 19
ATOM 25176 N N . PHE A 1 38 ? -5.889 -0.221 -10.606 1.00 0.00 38 PHE A N 19
ATOM 25177 C CA . PHE A 1 38 ? -5.656 0.715 -9.512 1.00 0.00 38 PHE A CA 19
ATOM 25178 C C . PHE A 1 38 ? -6.327 2.056 -9.792 1.00 0.00 38 PHE A C 19
ATOM 25179 O O . PHE A 1 38 ? -6.489 2.454 -10.947 1.00 0.00 38 PHE A O 19
ATOM 25196 N N . HIS A 1 39 ? -6.716 2.750 -8.727 1.00 0.00 39 HIS A N 19
ATOM 25197 C CA . HIS A 1 39 ? -7.370 4.048 -8.857 1.00 0.00 39 HIS A CA 19
ATOM 25198 C C . HIS A 1 39 ? -6.339 5.171 -8.928 1.00 0.00 39 HIS A C 19
ATOM 25199 O O . HIS A 1 39 ? -5.499 5.312 -8.038 1.00 0.00 39 HIS A O 19
ATOM 25213 N N . ILE A 1 40 ? -6.409 5.966 -9.990 1.00 0.00 40 ILE A N 19
ATOM 25214 C CA . ILE A 1 40 ? -5.482 7.076 -10.175 1.00 0.00 40 ILE A CA 19
ATOM 25215 C C . ILE A 1 40 ? -5.188 7.773 -8.851 1.00 0.00 40 ILE A C 19
ATOM 25216 O O . ILE A 1 40 ? -4.136 8.388 -8.682 1.00 0.00 40 ILE A O 19
ATOM 25232 N N . SER A 1 41 ? -6.125 7.671 -7.914 1.00 0.00 41 SER A N 19
ATOM 25233 C CA . SER A 1 41 ? -5.968 8.294 -6.605 1.00 0.00 41 SER A CA 19
ATOM 25234 C C . SER A 1 41 ? -5.372 7.309 -5.603 1.00 0.00 41 SER A C 19
ATOM 25235 O O . SER A 1 41 ? -4.360 7.594 -4.961 1.00 0.00 41 SER A O 19
ATOM 25243 N N . CYS A 1 42 ? -6.007 6.149 -5.474 1.00 0.00 42 CYS A N 19
ATOM 25244 C CA . CYS A 1 42 ? -5.542 5.121 -4.551 1.00 0.00 42 CYS A CA 19
ATOM 25245 C C . CYS A 1 42 ? -4.063 4.819 -4.773 1.00 0.00 42 CYS A C 19
ATOM 25246 O O . CYS A 1 42 ? -3.335 4.502 -3.832 1.00 0.00 42 CYS A O 19
ATOM 25253 N N . PHE A 1 43 ? -3.625 4.920 -6.024 1.00 0.00 43 PHE A N 19
ATOM 25254 C CA . PHE A 1 43 ? -2.233 4.658 -6.371 1.00 0.00 43 PHE A CA 19
ATOM 25255 C C . PHE A 1 43 ? -1.289 5.425 -5.449 1.00 0.00 43 PHE A C 19
ATOM 25256 O O . PHE A 1 43 ? -0.854 6.531 -5.771 1.00 0.00 43 PHE A O 19
ATOM 25273 N N . ARG A 1 44 ? -0.978 4.830 -4.303 1.00 0.00 44 ARG A N 19
ATOM 25274 C CA . ARG A 1 44 ? -0.087 5.457 -3.334 1.00 0.00 44 ARG A CA 19
ATOM 25275 C C . ARG A 1 44 ? 0.864 4.431 -2.725 1.00 0.00 44 ARG A C 19
ATOM 25276 O O . ARG A 1 44 ? 0.685 3.225 -2.897 1.00 0.00 44 ARG A O 19
ATOM 25297 N N . CYS A 1 45 ? 1.875 4.918 -2.013 1.00 0.00 45 CYS A N 19
ATOM 25298 C CA . CYS A 1 45 ? 2.855 4.044 -1.380 1.00 0.00 45 CYS A CA 19
ATOM 25299 C C . CYS A 1 45 ? 2.282 3.411 -0.115 1.00 0.00 45 CYS A C 19
ATOM 25300 O O . CYS A 1 45 ? 1.586 4.067 0.660 1.00 0.00 45 CYS A O 19
ATOM 25307 N N . SER A 1 46 ? 2.580 2.132 0.087 1.00 0.00 46 SER A N 19
ATOM 25308 C CA . SER A 1 46 ? 2.093 1.408 1.256 1.00 0.00 46 SER A CA 19
ATOM 25309 C C . SER A 1 46 ? 2.958 1.703 2.477 1.00 0.00 46 SER A C 19
ATOM 25310 O O . SER A 1 46 ? 3.010 0.913 3.420 1.00 0.00 46 SER A O 19
ATOM 25318 N N . TYR A 1 47 ? 3.636 2.845 2.452 1.00 0.00 47 TYR A N 19
ATOM 25319 C CA . TYR A 1 47 ? 4.502 3.244 3.555 1.00 0.00 47 TYR A CA 19
ATOM 25320 C C . TYR A 1 47 ? 4.223 4.684 3.973 1.00 0.00 47 TYR A C 19
ATOM 25321 O O . TYR A 1 47 ? 3.841 4.950 5.113 1.00 0.00 47 TYR A O 19
ATOM 25339 N N . CYS A 1 48 ? 4.417 5.612 3.041 1.00 0.00 48 CYS A N 19
ATOM 25340 C CA . CYS A 1 48 ? 4.187 7.026 3.309 1.00 0.00 48 CYS A CA 19
ATOM 25341 C C . CYS A 1 48 ? 2.798 7.450 2.841 1.00 0.00 48 CYS A C 19
ATOM 25342 O O . CYS A 1 48 ? 2.227 8.412 3.351 1.00 0.00 48 CYS A O 19
ATOM 25349 N N . ASN A 1 49 ? 2.261 6.723 1.866 1.00 0.00 49 ASN A N 19
ATOM 25350 C CA . ASN A 1 49 ? 0.939 7.023 1.328 1.00 0.00 49 ASN A CA 19
ATOM 25351 C C . ASN A 1 49 ? 0.974 8.287 0.475 1.00 0.00 49 ASN A C 19
ATOM 25352 O O . ASN A 1 49 ? 0.216 9.228 0.710 1.00 0.00 49 ASN A O 19
ATOM 25363 N N . ASN A 1 50 ? 1.858 8.301 -0.517 1.00 0.00 50 ASN A N 19
ATOM 25364 C CA . ASN A 1 50 ? 1.992 9.450 -1.406 1.00 0.00 50 ASN A CA 19
ATOM 25365 C C . ASN A 1 50 ? 1.609 9.078 -2.836 1.00 0.00 50 ASN A C 19
ATOM 25366 O O . ASN A 1 50 ? 2.155 8.137 -3.412 1.00 0.00 50 ASN A O 19
ATOM 25377 N N . LYS A 1 51 ? 0.668 9.825 -3.403 1.00 0.00 51 LYS A N 19
ATOM 25378 C CA . LYS A 1 51 ? 0.212 9.577 -4.766 1.00 0.00 51 LYS A CA 19
ATOM 25379 C C . LYS A 1 51 ? 1.395 9.351 -5.703 1.00 0.00 51 LYS A C 19
ATOM 25380 O O . LYS A 1 51 ? 2.375 10.096 -5.672 1.00 0.00 51 LYS A O 19
ATOM 25399 N N . LEU A 1 52 ? 1.296 8.320 -6.535 1.00 0.00 52 LEU A N 19
ATOM 25400 C CA . LEU A 1 52 ? 2.358 7.997 -7.482 1.00 0.00 52 LEU A CA 19
ATOM 25401 C C . LEU A 1 52 ? 1.842 8.051 -8.917 1.00 0.00 52 LEU A C 19
ATOM 25402 O O . LEU A 1 52 ? 0.682 8.385 -9.158 1.00 0.00 52 LEU A O 19
ATOM 25418 N N . SER A 1 53 ? 2.711 7.716 -9.865 1.00 0.00 53 SER A N 19
ATOM 25419 C CA . SER A 1 53 ? 2.344 7.727 -11.277 1.00 0.00 53 SER A CA 19
ATOM 25420 C C . SER A 1 53 ? 3.192 6.735 -12.066 1.00 0.00 53 SER A C 19
ATOM 25421 O O . SER A 1 53 ? 4.394 6.601 -11.830 1.00 0.00 53 SER A O 19
ATOM 25429 N N . LEU A 1 54 ? 2.558 6.041 -13.005 1.00 0.00 54 LEU A N 19
ATOM 25430 C CA . LEU A 1 54 ? 3.253 5.060 -13.831 1.00 0.00 54 LEU A CA 19
ATOM 25431 C C . LEU A 1 54 ? 4.660 5.537 -14.176 1.00 0.00 54 LEU A C 19
ATOM 25432 O O . LEU A 1 54 ? 4.850 6.323 -15.103 1.00 0.00 54 LEU A O 19
ATOM 25448 N N . GLY A 1 55 ? 5.645 5.053 -13.424 1.00 0.00 55 GLY A N 19
ATOM 25449 C CA . GLY A 1 55 ? 7.022 5.440 -13.668 1.00 0.00 55 GLY A CA 19
ATOM 25450 C C . GLY A 1 55 ? 7.788 5.697 -12.385 1.00 0.00 55 GLY A C 19
ATOM 25451 O O . GLY A 1 55 ? 9.003 5.509 -12.329 1.00 0.00 55 GLY A O 19
ATOM 25455 N N . THR A 1 56 ? 7.075 6.130 -11.349 1.00 0.00 56 THR A N 19
ATOM 25456 C CA . THR A 1 56 ? 7.695 6.416 -10.061 1.00 0.00 56 THR A CA 19
ATOM 25457 C C . THR A 1 56 ? 7.177 5.475 -8.980 1.00 0.00 56 THR A C 19
ATOM 25458 O O . THR A 1 56 ? 7.351 5.726 -7.788 1.00 0.00 56 THR A O 19
ATOM 25469 N N . TYR A 1 57 ? 6.539 4.389 -9.404 1.00 0.00 57 TYR A N 19
ATOM 25470 C CA . TYR A 1 57 ? 5.994 3.410 -8.472 1.00 0.00 57 TYR A CA 19
ATOM 25471 C C . TYR A 1 57 ? 6.801 2.116 -8.506 1.00 0.00 57 TYR A C 19
ATOM 25472 O O . TYR A 1 57 ? 7.553 1.865 -9.447 1.00 0.00 57 TYR A O 19
ATOM 25490 N N . ALA A 1 58 ? 6.638 1.297 -7.472 1.00 0.00 58 ALA A N 19
ATOM 25491 C CA . ALA A 1 58 ? 7.349 0.028 -7.383 1.00 0.00 58 ALA A CA 19
ATOM 25492 C C . ALA A 1 58 ? 6.715 -0.885 -6.339 1.00 0.00 58 ALA A C 19
ATOM 25493 O O . ALA A 1 58 ? 6.668 -0.550 -5.155 1.00 0.00 58 ALA A O 19
ATOM 25500 N N . SER A 1 59 ? 6.228 -2.038 -6.785 1.00 0.00 59 SER A N 19
ATOM 25501 C CA . SER A 1 59 ? 5.592 -2.997 -5.889 1.00 0.00 59 SER A CA 19
ATOM 25502 C C . SER A 1 59 ? 6.483 -4.218 -5.679 1.00 0.00 59 SER A C 19
ATOM 25503 O O . SER A 1 59 ? 7.407 -4.467 -6.454 1.00 0.00 59 SER A O 19
ATOM 25511 N N . LEU A 1 60 ? 6.199 -4.976 -4.626 1.00 0.00 60 LEU A N 19
ATOM 25512 C CA . LEU A 1 60 ? 6.973 -6.171 -4.312 1.00 0.00 60 LEU A CA 19
ATOM 25513 C C . LEU A 1 60 ? 6.055 -7.345 -3.987 1.00 0.00 60 LEU A C 19
ATOM 25514 O O . LEU A 1 60 ? 5.874 -8.250 -4.803 1.00 0.00 60 LEU A O 19
ATOM 25530 N N . HIS A 1 61 ? 5.476 -7.323 -2.791 1.00 0.00 61 HIS A N 19
ATOM 25531 C CA . HIS A 1 61 ? 4.574 -8.385 -2.359 1.00 0.00 61 HIS A CA 19
ATOM 25532 C C . HIS A 1 61 ? 3.121 -7.923 -2.424 1.00 0.00 61 HIS A C 19
ATOM 25533 O O . HIS A 1 61 ? 2.397 -7.978 -1.431 1.00 0.00 61 HIS A O 19
ATOM 25548 N N . GLY A 1 62 ? 2.702 -7.466 -3.600 1.00 0.00 62 GLY A N 19
ATOM 25549 C CA . GLY A 1 62 ? 1.339 -7.001 -3.772 1.00 0.00 62 GLY A CA 19
ATOM 25550 C C . GLY A 1 62 ? 1.085 -5.678 -3.076 1.00 0.00 62 GLY A C 19
ATOM 25551 O O . GLY A 1 62 ? -0.035 -5.398 -2.650 1.00 0.00 62 GLY A O 19
ATOM 25555 N N . ARG A 1 63 ? 2.129 -4.864 -2.959 1.00 0.00 63 ARG A N 19
ATOM 25556 C CA . ARG A 1 63 ? 2.014 -3.565 -2.306 1.00 0.00 63 ARG A CA 19
ATOM 25557 C C . ARG A 1 63 ? 2.867 -2.521 -3.021 1.00 0.00 63 ARG A C 19
ATOM 25558 O O . ARG A 1 63 ? 4.062 -2.724 -3.238 1.00 0.00 63 ARG A O 19
ATOM 25579 N N . ILE A 1 64 ? 2.245 -1.404 -3.384 1.00 0.00 64 ILE A N 19
ATOM 25580 C CA . ILE A 1 64 ? 2.946 -0.329 -4.074 1.00 0.00 64 ILE A CA 19
ATOM 25581 C C . ILE A 1 64 ? 3.885 0.411 -3.127 1.00 0.00 64 ILE A C 19
ATOM 25582 O O . ILE A 1 64 ? 3.566 0.619 -1.956 1.00 0.00 64 ILE A O 19
ATOM 25598 N N . TYR A 1 65 ? 5.044 0.807 -3.641 1.00 0.00 65 TYR A N 19
ATOM 25599 C CA . TYR A 1 65 ? 6.030 1.523 -2.841 1.00 0.00 65 TYR A CA 19
ATOM 25600 C C . TYR A 1 65 ? 6.720 2.605 -3.667 1.00 0.00 65 TYR A C 19
ATOM 25601 O O . TYR A 1 65 ? 6.935 2.443 -4.869 1.00 0.00 65 TYR A O 19
ATOM 25619 N N . CYS A 1 66 ? 7.065 3.709 -3.014 1.00 0.00 66 CYS A N 19
ATOM 25620 C CA . CYS A 1 66 ? 7.730 4.819 -3.685 1.00 0.00 66 CYS A CA 19
ATOM 25621 C C . CYS A 1 66 ? 9.218 4.531 -3.868 1.00 0.00 66 CYS A C 19
ATOM 25622 O O . CYS A 1 66 ? 9.838 3.861 -3.043 1.00 0.00 66 CYS A O 19
ATOM 25629 N N . LYS A 1 67 ? 9.784 5.044 -4.955 1.00 0.00 67 LYS A N 19
ATOM 25630 C CA . LYS A 1 67 ? 11.199 4.845 -5.248 1.00 0.00 67 LYS A CA 19
ATOM 25631 C C . LYS A 1 67 ? 12.036 4.943 -3.977 1.00 0.00 67 LYS A C 19
ATOM 25632 O O . LYS A 1 67 ? 12.833 4.060 -3.660 1.00 0.00 67 LYS A O 19
ATOM 25651 N N . PRO A 1 68 ? 11.853 6.042 -3.230 1.00 0.00 68 PRO A N 19
ATOM 25652 C CA . PRO A 1 68 ? 12.582 6.281 -1.981 1.00 0.00 68 PRO A CA 19
ATOM 25653 C C . PRO A 1 68 ? 12.568 5.066 -1.060 1.00 0.00 68 PRO A C 19
ATOM 25654 O O . PRO A 1 68 ? 13.606 4.455 -0.807 1.00 0.00 68 PRO A O 19
ATOM 25665 N N . HIS A 1 69 ? 11.385 4.720 -0.562 1.00 0.00 69 HIS A N 19
ATOM 25666 C CA . HIS A 1 69 ? 11.236 3.576 0.330 1.00 0.00 69 HIS A CA 19
ATOM 25667 C C . HIS A 1 69 ? 11.692 2.290 -0.354 1.00 0.00 69 HIS A C 19
ATOM 25668 O O . HIS A 1 69 ? 12.453 1.508 0.216 1.00 0.00 69 HIS A O 19
ATOM 25682 N N . PHE A 1 70 ? 11.221 2.078 -1.579 1.00 0.00 70 PHE A N 19
ATOM 25683 C CA . PHE A 1 70 ? 11.579 0.887 -2.340 1.00 0.00 70 PHE A CA 19
ATOM 25684 C C . PHE A 1 70 ? 13.090 0.675 -2.340 1.00 0.00 70 PHE A C 19
ATOM 25685 O O . PHE A 1 70 ? 13.578 -0.397 -1.985 1.00 0.00 70 PHE A O 19
ATOM 25702 N N . ASN A 1 71 ? 13.826 1.707 -2.742 1.00 0.00 71 ASN A N 19
ATOM 25703 C CA . ASN A 1 71 ? 15.282 1.634 -2.790 1.00 0.00 71 ASN A CA 19
ATOM 25704 C C . ASN A 1 71 ? 15.865 1.475 -1.390 1.00 0.00 71 ASN A C 19
ATOM 25705 O O . ASN A 1 71 ? 17.077 1.339 -1.224 1.00 0.00 71 ASN A O 19
ATOM 25716 N N . GLN A 1 72 ? 14.994 1.492 -0.386 1.00 0.00 72 GLN A N 19
ATOM 25717 C CA . GLN A 1 72 ? 15.423 1.350 1.000 1.00 0.00 72 GLN A CA 19
ATOM 25718 C C . GLN A 1 72 ? 15.085 -0.038 1.535 1.00 0.00 72 GLN A C 19
ATOM 25719 O O . GLN A 1 72 ? 15.964 -0.771 1.988 1.00 0.00 72 GLN A O 19
ATOM 25733 N N . LEU A 1 73 ? 13.806 -0.392 1.479 1.00 0.00 73 LEU A N 19
ATOM 25734 C CA . LEU A 1 73 ? 13.351 -1.693 1.958 1.00 0.00 73 LEU A CA 19
ATOM 25735 C C . LEU A 1 73 ? 13.833 -2.811 1.039 1.00 0.00 73 LEU A C 19
ATOM 25736 O O . LEU A 1 73 ? 13.983 -3.956 1.464 1.00 0.00 73 LEU A O 19
ATOM 25752 N N . PHE A 1 74 ? 14.076 -2.470 -0.222 1.00 0.00 74 PHE A N 19
ATOM 25753 C CA . PHE A 1 74 ? 14.543 -3.444 -1.201 1.00 0.00 74 PHE A CA 19
ATOM 25754 C C . PHE A 1 74 ? 16.068 -3.509 -1.220 1.00 0.00 74 PHE A C 19
ATOM 25755 O O . PHE A 1 74 ? 16.659 -4.562 -0.981 1.00 0.00 74 PHE A O 19
ATOM 25772 N N . LYS A 1 75 ? 16.698 -2.375 -1.506 1.00 0.00 75 LYS A N 19
ATOM 25773 C CA . LYS A 1 75 ? 18.154 -2.300 -1.557 1.00 0.00 75 LYS A CA 19
ATOM 25774 C C . LYS A 1 75 ? 18.764 -2.668 -0.208 1.00 0.00 75 LYS A C 19
ATOM 25775 O O . LYS A 1 75 ? 18.048 -2.949 0.752 1.00 0.00 75 LYS A O 19
ATOM 25794 N N . SER A 1 76 ? 20.092 -2.664 -0.144 1.00 0.00 76 SER A N 19
ATOM 25795 C CA . SER A 1 76 ? 20.799 -3.000 1.086 1.00 0.00 76 SER A CA 19
ATOM 25796 C C . SER A 1 76 ? 21.764 -1.886 1.480 1.00 0.00 76 SER A C 19
ATOM 25797 O O . SER A 1 76 ? 22.951 -1.933 1.156 1.00 0.00 76 SER A O 19
ATOM 25805 N N . LYS A 1 77 ? 21.246 -0.884 2.181 1.00 0.00 77 LYS A N 19
ATOM 25806 C CA . LYS A 1 77 ? 22.060 0.243 2.622 1.00 0.00 77 LYS A CA 19
ATOM 25807 C C . LYS A 1 77 ? 23.138 0.571 1.594 1.00 0.00 77 LYS A C 19
ATOM 25808 O O . LYS A 1 77 ? 24.239 0.990 1.947 1.00 0.00 77 LYS A O 19
ATOM 25827 N N . GLY A 1 78 ? 22.813 0.377 0.319 1.00 0.00 78 GLY A N 19
ATOM 25828 C CA . GLY A 1 78 ? 23.764 0.658 -0.740 1.00 0.00 78 GLY A CA 19
ATOM 25829 C C . GLY A 1 78 ? 24.634 1.860 -0.434 1.00 0.00 78 GLY A C 19
ATOM 25830 O O . GLY A 1 78 ? 25.834 1.852 -0.707 1.00 0.00 78 GLY A O 19
ATOM 25834 N N . ASN A 1 79 ? 24.029 2.898 0.135 1.00 0.00 79 ASN A N 19
ATOM 25835 C CA . ASN A 1 79 ? 24.757 4.115 0.477 1.00 0.00 79 ASN A CA 19
ATOM 25836 C C . ASN A 1 79 ? 25.947 3.801 1.379 1.00 0.00 79 ASN A C 19
ATOM 25837 O O . ASN A 1 79 ? 26.128 2.663 1.812 1.00 0.00 79 ASN A O 19
ATOM 25848 N N . TYR A 1 80 ? 26.754 4.818 1.659 1.00 0.00 80 TYR A N 19
ATOM 25849 C CA . TYR A 1 80 ? 27.927 4.651 2.508 1.00 0.00 80 TYR A CA 19
ATOM 25850 C C . TYR A 1 80 ? 27.834 5.537 3.746 1.00 0.00 80 TYR A C 19
ATOM 25851 O O . TYR A 1 80 ? 28.808 5.702 4.481 1.00 0.00 80 TYR A O 19
ATOM 25869 N N . ASP A 1 81 ? 26.654 6.106 3.971 1.00 0.00 81 ASP A N 19
ATOM 25870 C CA . ASP A 1 81 ? 26.431 6.974 5.121 1.00 0.00 81 ASP A CA 19
ATOM 25871 C C . ASP A 1 81 ? 24.944 7.077 5.444 1.00 0.00 81 ASP A C 19
ATOM 25872 O O . ASP A 1 81 ? 24.111 7.200 4.546 1.00 0.00 81 ASP A O 19
ATOM 25881 N N . GLU A 1 82 ? 24.618 7.023 6.732 1.00 0.00 82 GLU A N 19
ATOM 25882 C CA . GLU A 1 82 ? 23.230 7.107 7.172 1.00 0.00 82 GLU A CA 19
ATOM 25883 C C . GLU A 1 82 ? 23.079 8.118 8.305 1.00 0.00 82 GLU A C 19
ATOM 25884 O O . GLU A 1 82 ? 22.298 7.915 9.233 1.00 0.00 82 GLU A O 19
ATOM 25896 N N . GLY A 1 83 ? 23.835 9.210 8.221 1.00 0.00 83 GLY A N 19
ATOM 25897 C CA . GLY A 1 83 ? 23.772 10.236 9.245 1.00 0.00 83 GLY A CA 19
ATOM 25898 C C . GLY A 1 83 ? 24.634 9.909 10.448 1.00 0.00 83 GLY A C 19
ATOM 25899 O O . GLY A 1 83 ? 25.192 10.804 11.083 1.00 0.00 83 GLY A O 19
ATOM 25903 N N . PHE A 1 84 ? 24.743 8.623 10.764 1.00 0.00 84 PHE A N 19
ATOM 25904 C CA . PHE A 1 84 ? 25.542 8.179 11.900 1.00 0.00 84 PHE A CA 19
ATOM 25905 C C . PHE A 1 84 ? 24.966 8.710 13.210 1.00 0.00 84 PHE A C 19
ATOM 25906 O O . PHE A 1 84 ? 25.699 9.193 14.072 1.00 0.00 84 PHE A O 19
ATOM 25923 N N . GLY A 1 85 ? 23.647 8.616 13.350 1.00 0.00 85 GLY A N 19
ATOM 25924 C CA . GLY A 1 85 ? 22.994 9.091 14.556 1.00 0.00 85 GLY A CA 19
ATOM 25925 C C . GLY A 1 85 ? 21.882 8.169 15.015 1.00 0.00 85 GLY A C 19
ATOM 25926 O O . GLY A 1 85 ? 20.879 8.001 14.320 1.00 0.00 85 GLY A O 19
ATOM 25930 N N . SER A 1 86 ? 22.059 7.568 16.187 1.00 0.00 86 SER A N 19
ATOM 25931 C CA . SER A 1 86 ? 21.064 6.653 16.734 1.00 0.00 86 SER A CA 19
ATOM 25932 C C . SER A 1 86 ? 20.644 7.083 18.137 1.00 0.00 86 SER A C 19
ATOM 25933 O O . SER A 1 86 ? 21.246 7.976 18.731 1.00 0.00 86 SER A O 19
ATOM 25941 N N . GLY A 1 87 ? 19.605 6.439 18.661 1.00 0.00 87 GLY A N 19
ATOM 25942 C CA . GLY A 1 87 ? 19.122 6.768 19.989 1.00 0.00 87 GLY A CA 19
ATOM 25943 C C . GLY A 1 87 ? 18.010 5.844 20.446 1.00 0.00 87 GLY A C 19
ATOM 25944 O O . GLY A 1 87 ? 16.831 6.079 20.183 1.00 0.00 87 GLY A O 19
ATOM 25948 N N . PRO A 1 88 ? 18.385 4.764 21.148 1.00 0.00 88 PRO A N 19
ATOM 25949 C CA . PRO A 1 88 ? 17.426 3.779 21.656 1.00 0.00 88 PRO A CA 19
ATOM 25950 C C . PRO A 1 88 ? 16.567 4.336 22.787 1.00 0.00 88 PRO A C 19
ATOM 25951 O O . PRO A 1 88 ? 16.806 5.441 23.273 1.00 0.00 88 PRO A O 19
ATOM 25962 N N . SER A 1 89 ? 15.567 3.564 23.200 1.00 0.00 89 SER A N 19
ATOM 25963 C CA . SER A 1 89 ? 14.671 3.982 24.271 1.00 0.00 89 SER A CA 19
ATOM 25964 C C . SER A 1 89 ? 15.257 3.636 25.637 1.00 0.00 89 SER A C 19
ATOM 25965 O O . SER A 1 89 ? 16.211 2.865 25.737 1.00 0.00 89 SER A O 19
ATOM 25973 N N . SER A 1 90 ? 14.679 4.212 26.686 1.00 0.00 90 SER A N 19
ATOM 25974 C CA . SER A 1 90 ? 15.145 3.969 28.045 1.00 0.00 90 SER A CA 19
ATOM 25975 C C . SER A 1 90 ? 13.968 3.820 29.005 1.00 0.00 90 SER A C 19
ATOM 25976 O O . SER A 1 90 ? 12.869 4.303 28.737 1.00 0.00 90 SER A O 19
ATOM 25984 N N . GLY A 1 91 ? 14.208 3.146 30.126 1.00 0.00 91 GLY A N 19
ATOM 25985 C CA . GLY A 1 91 ? 13.160 2.945 31.109 1.00 0.00 91 GLY A CA 19
ATOM 25986 C C . GLY A 1 91 ? 13.710 2.661 32.493 1.00 0.00 91 GLY A C 19
ATOM 25987 O O . GLY A 1 91 ? 14.840 2.189 32.603 1.00 0.00 91 GLY A O 19
ATOM 25993 N N . GLY A 1 1 ? -9.736 -39.153 -12.866 1.00 0.00 1 GLY A N 20
ATOM 25994 C CA . GLY A 1 1 ? -9.479 -37.727 -12.788 1.00 0.00 1 GLY A CA 20
ATOM 25995 C C . GLY A 1 1 ? -8.010 -37.392 -12.956 1.00 0.00 1 GLY A C 20
ATOM 25996 O O . GLY A 1 1 ? -7.167 -37.873 -12.199 1.00 0.00 1 GLY A O 20
ATOM 26000 N N . SER A 1 2 ? -7.703 -36.568 -13.953 1.00 0.00 2 SER A N 20
ATOM 26001 C CA . SER A 1 2 ? -6.325 -36.174 -14.221 1.00 0.00 2 SER A CA 20
ATOM 26002 C C . SER A 1 2 ? -6.065 -34.747 -13.749 1.00 0.00 2 SER A C 20
ATOM 26003 O O . SER A 1 2 ? -6.891 -33.856 -13.946 1.00 0.00 2 SER A O 20
ATOM 26011 N N . SER A 1 3 ? -4.911 -34.539 -13.123 1.00 0.00 3 SER A N 20
ATOM 26012 C CA . SER A 1 3 ? -4.542 -33.221 -12.618 1.00 0.00 3 SER A CA 20
ATOM 26013 C C . SER A 1 3 ? -3.946 -32.361 -13.728 1.00 0.00 3 SER A C 20
ATOM 26014 O O . SER A 1 3 ? -2.746 -32.414 -13.994 1.00 0.00 3 SER A O 20
ATOM 26022 N N . GLY A 1 4 ? -4.796 -31.567 -14.374 1.00 0.00 4 GLY A N 20
ATOM 26023 C CA . GLY A 1 4 ? -4.336 -30.706 -15.448 1.00 0.00 4 GLY A CA 20
ATOM 26024 C C . GLY A 1 4 ? -5.415 -29.759 -15.933 1.00 0.00 4 GLY A C 20
ATOM 26025 O O . GLY A 1 4 ? -5.979 -29.950 -17.011 1.00 0.00 4 GLY A O 20
ATOM 26029 N N . SER A 1 5 ? -5.703 -28.734 -15.137 1.00 0.00 5 SER A N 20
ATOM 26030 C CA . SER A 1 5 ? -6.726 -27.756 -15.489 1.00 0.00 5 SER A CA 20
ATOM 26031 C C . SER A 1 5 ? -6.250 -26.339 -15.184 1.00 0.00 5 SER A C 20
ATOM 26032 O O . SER A 1 5 ? -6.054 -25.974 -14.025 1.00 0.00 5 SER A O 20
ATOM 26040 N N . SER A 1 6 ? -6.066 -25.545 -16.234 1.00 0.00 6 SER A N 20
ATOM 26041 C CA . SER A 1 6 ? -5.609 -24.169 -16.080 1.00 0.00 6 SER A CA 20
ATOM 26042 C C . SER A 1 6 ? -6.462 -23.424 -15.057 1.00 0.00 6 SER A C 20
ATOM 26043 O O . SER A 1 6 ? -7.672 -23.632 -14.972 1.00 0.00 6 SER A O 20
ATOM 26051 N N . GLY A 1 7 ? -5.822 -22.554 -14.282 1.00 0.00 7 GLY A N 20
ATOM 26052 C CA . GLY A 1 7 ? -6.536 -21.791 -13.275 1.00 0.00 7 GLY A CA 20
ATOM 26053 C C . GLY A 1 7 ? -7.146 -20.521 -13.834 1.00 0.00 7 GLY A C 20
ATOM 26054 O O . GLY A 1 7 ? -6.919 -19.432 -13.308 1.00 0.00 7 GLY A O 20
ATOM 26058 N N . MET A 1 8 ? -7.920 -20.660 -14.906 1.00 0.00 8 MET A N 20
ATOM 26059 C CA . MET A 1 8 ? -8.563 -19.513 -15.537 1.00 0.00 8 MET A CA 20
ATOM 26060 C C . MET A 1 8 ? -9.145 -18.571 -14.488 1.00 0.00 8 MET A C 20
ATOM 26061 O O . MET A 1 8 ? -9.357 -18.959 -13.339 1.00 0.00 8 MET A O 20
ATOM 26075 N N . LYS A 1 9 ? -9.401 -17.331 -14.890 1.00 0.00 9 LYS A N 20
ATOM 26076 C CA . LYS A 1 9 ? -9.959 -16.332 -13.986 1.00 0.00 9 LYS A CA 20
ATOM 26077 C C . LYS A 1 9 ? -10.820 -15.330 -14.747 1.00 0.00 9 LYS A C 20
ATOM 26078 O O . LYS A 1 9 ? -10.461 -14.891 -15.840 1.00 0.00 9 LYS A O 20
ATOM 26097 N N . PHE A 1 10 ? -11.958 -14.970 -14.162 1.00 0.00 10 PHE A N 20
ATOM 26098 C CA . PHE A 1 10 ? -12.870 -14.018 -14.785 1.00 0.00 10 PHE A CA 20
ATOM 26099 C C . PHE A 1 10 ? -13.754 -13.347 -13.738 1.00 0.00 10 PHE A C 20
ATOM 26100 O O . PHE A 1 10 ? -13.727 -13.711 -12.563 1.00 0.00 10 PHE A O 20
ATOM 26117 N N . GLN A 1 11 ? -14.536 -12.364 -14.175 1.00 0.00 11 GLN A N 20
ATOM 26118 C CA . GLN A 1 11 ? -15.427 -11.641 -13.275 1.00 0.00 11 GLN A CA 20
ATOM 26119 C C . GLN A 1 11 ? -16.886 -11.969 -13.575 1.00 0.00 11 GLN A C 20
ATOM 26120 O O . GLN A 1 11 ? -17.276 -12.108 -14.734 1.00 0.00 11 GLN A O 20
ATOM 26134 N N . ALA A 1 12 ? -17.688 -12.093 -12.522 1.00 0.00 12 ALA A N 20
ATOM 26135 C CA . ALA A 1 12 ? -19.104 -12.403 -12.672 1.00 0.00 12 ALA A CA 20
ATOM 26136 C C . ALA A 1 12 ? -19.850 -11.254 -13.342 1.00 0.00 12 ALA A C 20
ATOM 26137 O O . ALA A 1 12 ? -20.446 -11.406 -14.408 1.00 0.00 12 ALA A O 20
ATOM 26144 N N . PRO A 1 13 ? -19.819 -10.075 -12.702 1.00 0.00 13 PRO A N 20
ATOM 26145 C CA . PRO A 1 13 ? -20.487 -8.877 -13.218 1.00 0.00 13 PRO A CA 20
ATOM 26146 C C . PRO A 1 13 ? -19.809 -8.327 -14.468 1.00 0.00 13 PRO A C 20
ATOM 26147 O O . PRO A 1 13 ? -20.257 -7.336 -15.044 1.00 0.00 13 PRO A O 20
ATOM 26158 N N . ALA A 1 14 ? -18.727 -8.977 -14.883 1.00 0.00 14 ALA A N 20
ATOM 26159 C CA . ALA A 1 14 ? -17.988 -8.555 -16.066 1.00 0.00 14 ALA A CA 20
ATOM 26160 C C . ALA A 1 14 ? -17.544 -7.101 -15.946 1.00 0.00 14 ALA A C 20
ATOM 26161 O O . ALA A 1 14 ? -17.670 -6.323 -16.892 1.00 0.00 14 ALA A O 20
ATOM 26168 N N . ARG A 1 15 ? -17.024 -6.741 -14.777 1.00 0.00 15 ARG A N 20
ATOM 26169 C CA . ARG A 1 15 ? -16.562 -5.380 -14.533 1.00 0.00 15 ARG A CA 20
ATOM 26170 C C . ARG A 1 15 ? -15.239 -5.382 -13.774 1.00 0.00 15 ARG A C 20
ATOM 26171 O O . ARG A 1 15 ? -14.809 -6.415 -13.262 1.00 0.00 15 ARG A O 20
ATOM 26192 N N . GLU A 1 16 ? -14.599 -4.219 -13.707 1.00 0.00 16 GLU A N 20
ATOM 26193 C CA . GLU A 1 16 ? -13.324 -4.088 -13.011 1.00 0.00 16 GLU A CA 20
ATOM 26194 C C . GLU A 1 16 ? -13.521 -3.486 -11.623 1.00 0.00 16 GLU A C 20
ATOM 26195 O O . GLU A 1 16 ? -14.430 -2.685 -11.404 1.00 0.00 16 GLU A O 20
ATOM 26207 N N . THR A 1 17 ? -12.661 -3.877 -10.687 1.00 0.00 17 THR A N 20
ATOM 26208 C CA . THR A 1 17 ? -12.740 -3.378 -9.320 1.00 0.00 17 THR A CA 20
ATOM 26209 C C . THR A 1 17 ? -11.366 -2.968 -8.804 1.00 0.00 17 THR A C 20
ATOM 26210 O O . THR A 1 17 ? -10.348 -3.539 -9.197 1.00 0.00 17 THR A O 20
ATOM 26221 N N . CYS A 1 18 ? -11.342 -1.975 -7.921 1.00 0.00 18 CYS A N 20
ATOM 26222 C CA . CYS A 1 18 ? -10.092 -1.488 -7.350 1.00 0.00 18 CYS A CA 20
ATOM 26223 C C . CYS A 1 18 ? -9.548 -2.469 -6.316 1.00 0.00 18 CYS A C 20
ATOM 26224 O O . CYS A 1 18 ? -10.260 -2.880 -5.399 1.00 0.00 18 CYS A O 20
ATOM 26231 N N . VAL A 1 19 ? -8.281 -2.840 -6.470 1.00 0.00 19 VAL A N 20
ATOM 26232 C CA . VAL A 1 19 ? -7.640 -3.771 -5.549 1.00 0.00 19 VAL A CA 20
ATOM 26233 C C . VAL A 1 19 ? -7.130 -3.051 -4.306 1.00 0.00 19 VAL A C 20
ATOM 26234 O O . VAL A 1 19 ? -6.314 -3.588 -3.557 1.00 0.00 19 VAL A O 20
ATOM 26247 N N . GLU A 1 20 ? -7.617 -1.833 -4.092 1.00 0.00 20 GLU A N 20
ATOM 26248 C CA . GLU A 1 20 ? -7.209 -1.039 -2.939 1.00 0.00 20 GLU A CA 20
ATOM 26249 C C . GLU A 1 20 ? -8.405 -0.726 -2.044 1.00 0.00 20 GLU A C 20
ATOM 26250 O O . GLU A 1 20 ? -8.402 -1.039 -0.853 1.00 0.00 20 GLU A O 20
ATOM 26262 N N . CYS A 1 21 ? -9.426 -0.106 -2.626 1.00 0.00 21 CYS A N 20
ATOM 26263 C CA . CYS A 1 21 ? -10.629 0.251 -1.883 1.00 0.00 21 CYS A CA 20
ATOM 26264 C C . CYS A 1 21 ? -11.768 -0.714 -2.196 1.00 0.00 21 CYS A C 20
ATOM 26265 O O . CYS A 1 21 ? -12.780 -0.742 -1.496 1.00 0.00 21 CYS A O 20
ATOM 26272 N N . GLN A 1 22 ? -11.595 -1.502 -3.252 1.00 0.00 22 GLN A N 20
ATOM 26273 C CA . GLN A 1 22 ? -12.609 -2.468 -3.658 1.00 0.00 22 GLN A CA 20
ATOM 26274 C C . GLN A 1 22 ? -13.855 -1.762 -4.183 1.00 0.00 22 GLN A C 20
ATOM 26275 O O . GLN A 1 22 ? -14.971 -2.042 -3.747 1.00 0.00 22 GLN A O 20
ATOM 26289 N N . LYS A 1 23 ? -13.656 -0.844 -5.123 1.00 0.00 23 LYS A N 20
ATOM 26290 C CA . LYS A 1 23 ? -14.762 -0.097 -5.710 1.00 0.00 23 LYS A CA 20
ATOM 26291 C C . LYS A 1 23 ? -14.747 -0.208 -7.231 1.00 0.00 23 LYS A C 20
ATOM 26292 O O . LYS A 1 23 ? -13.708 -0.025 -7.867 1.00 0.00 23 LYS A O 20
ATOM 26311 N N . THR A 1 24 ? -15.905 -0.506 -7.810 1.00 0.00 24 THR A N 20
ATOM 26312 C CA . THR A 1 24 ? -16.025 -0.640 -9.257 1.00 0.00 24 THR A CA 20
ATOM 26313 C C . THR A 1 24 ? -15.259 0.464 -9.976 1.00 0.00 24 THR A C 20
ATOM 26314 O O . THR A 1 24 ? -15.712 1.606 -10.042 1.00 0.00 24 THR A O 20
ATOM 26325 N N . VAL A 1 25 ? -14.095 0.115 -10.516 1.00 0.00 25 VAL A N 20
ATOM 26326 C CA . VAL A 1 25 ? -13.266 1.076 -11.233 1.00 0.00 25 VAL A CA 20
ATOM 26327 C C . VAL A 1 25 ? -13.871 1.418 -12.591 1.00 0.00 25 VAL A C 20
ATOM 26328 O O . VAL A 1 25 ? -14.168 0.530 -13.391 1.00 0.00 25 VAL A O 20
ATOM 26341 N N . TYR A 1 26 ? -14.049 2.710 -12.845 1.00 0.00 26 TYR A N 20
ATOM 26342 C CA . TYR A 1 26 ? -14.620 3.169 -14.105 1.00 0.00 26 TYR A CA 20
ATOM 26343 C C . TYR A 1 26 ? -13.552 3.239 -15.193 1.00 0.00 26 TYR A C 20
ATOM 26344 O O . TYR A 1 26 ? -12.352 3.264 -14.921 1.00 0.00 26 TYR A O 20
ATOM 26362 N N . PRO A 1 27 ? -13.999 3.271 -16.457 1.00 0.00 27 PRO A N 20
ATOM 26363 C CA . PRO A 1 27 ? -13.100 3.340 -17.613 1.00 0.00 27 PRO A CA 20
ATOM 26364 C C . PRO A 1 27 ? -12.398 4.690 -17.723 1.00 0.00 27 PRO A C 20
ATOM 26365 O O . PRO A 1 27 ? -11.671 4.945 -18.682 1.00 0.00 27 PRO A O 20
ATOM 26376 N N . MET A 1 28 ? -12.622 5.549 -16.734 1.00 0.00 28 MET A N 20
ATOM 26377 C CA . MET A 1 28 ? -12.009 6.872 -16.720 1.00 0.00 28 MET A CA 20
ATOM 26378 C C . MET A 1 28 ? -10.913 6.952 -15.662 1.00 0.00 28 MET A C 20
ATOM 26379 O O . MET A 1 28 ? -9.966 7.727 -15.795 1.00 0.00 28 MET A O 20
ATOM 26393 N N . GLU A 1 29 ? -11.049 6.148 -14.613 1.00 0.00 29 GLU A N 20
ATOM 26394 C CA . GLU A 1 29 ? -10.070 6.130 -13.532 1.00 0.00 29 GLU A CA 20
ATOM 26395 C C . GLU A 1 29 ? -9.418 4.755 -13.412 1.00 0.00 29 GLU A C 20
ATOM 26396 O O . GLU A 1 29 ? -8.955 4.368 -12.339 1.00 0.00 29 GLU A O 20
ATOM 26408 N N . ARG A 1 30 ? -9.387 4.022 -14.520 1.00 0.00 30 ARG A N 20
ATOM 26409 C CA . ARG A 1 30 ? -8.794 2.691 -14.539 1.00 0.00 30 ARG A CA 20
ATOM 26410 C C . ARG A 1 30 ? -7.297 2.766 -14.825 1.00 0.00 30 ARG A C 20
ATOM 26411 O O . ARG A 1 30 ? -6.882 2.992 -15.963 1.00 0.00 30 ARG A O 20
ATOM 26432 N N . LEU A 1 31 ? -6.491 2.577 -13.786 1.00 0.00 31 LEU A N 20
ATOM 26433 C CA . LEU A 1 31 ? -5.040 2.624 -13.925 1.00 0.00 31 LEU A CA 20
ATOM 26434 C C . LEU A 1 31 ? -4.426 1.247 -13.692 1.00 0.00 31 LEU A C 20
ATOM 26435 O O . LEU A 1 31 ? -4.433 0.733 -12.573 1.00 0.00 31 LEU A O 20
ATOM 26451 N N . LEU A 1 32 ? -3.893 0.656 -14.756 1.00 0.00 32 LEU A N 20
ATOM 26452 C CA . LEU A 1 32 ? -3.272 -0.661 -14.668 1.00 0.00 32 LEU A CA 20
ATOM 26453 C C . LEU A 1 32 ? -1.950 -0.591 -13.910 1.00 0.00 32 LEU A C 20
ATOM 26454 O O . LEU A 1 32 ? -1.088 0.231 -14.221 1.00 0.00 32 LEU A O 20
ATOM 26470 N N . ALA A 1 33 ? -1.798 -1.458 -12.915 1.00 0.00 33 ALA A N 20
ATOM 26471 C CA . ALA A 1 33 ? -0.580 -1.497 -12.115 1.00 0.00 33 ALA A CA 20
ATOM 26472 C C . ALA A 1 33 ? -0.302 -2.908 -11.607 1.00 0.00 33 ALA A C 20
ATOM 26473 O O . ALA A 1 33 ? -1.046 -3.439 -10.784 1.00 0.00 33 ALA A O 20
ATOM 26480 N N . ASN A 1 34 ? 0.775 -3.509 -12.102 1.00 0.00 34 ASN A N 20
ATOM 26481 C CA . ASN A 1 34 ? 1.151 -4.859 -11.698 1.00 0.00 34 ASN A CA 20
ATOM 26482 C C . ASN A 1 34 ? 0.064 -5.862 -12.076 1.00 0.00 34 ASN A C 20
ATOM 26483 O O . ASN A 1 34 ? -0.257 -6.763 -11.303 1.00 0.00 34 ASN A O 20
ATOM 26494 N N . GLN A 1 35 ? -0.496 -5.697 -13.270 1.00 0.00 35 GLN A N 20
ATOM 26495 C CA . GLN A 1 35 ? -1.546 -6.588 -13.750 1.00 0.00 35 GLN A CA 20
ATOM 26496 C C . GLN A 1 35 ? -2.765 -6.535 -12.834 1.00 0.00 35 GLN A C 20
ATOM 26497 O O . GLN A 1 35 ? -3.364 -7.565 -12.524 1.00 0.00 35 GLN A O 20
ATOM 26511 N N . GLN A 1 36 ? -3.125 -5.330 -12.405 1.00 0.00 36 GLN A N 20
ATOM 26512 C CA . GLN A 1 36 ? -4.272 -5.145 -11.524 1.00 0.00 36 GLN A CA 20
ATOM 26513 C C . GLN A 1 36 ? -4.869 -3.752 -11.693 1.00 0.00 36 GLN A C 20
ATOM 26514 O O . GLN A 1 36 ? -4.157 -2.791 -11.985 1.00 0.00 36 GLN A O 20
ATOM 26528 N N . VAL A 1 37 ? -6.181 -3.649 -11.508 1.00 0.00 37 VAL A N 20
ATOM 26529 C CA . VAL A 1 37 ? -6.874 -2.373 -11.640 1.00 0.00 37 VAL A CA 20
ATOM 26530 C C . VAL A 1 37 ? -6.675 -1.509 -10.400 1.00 0.00 37 VAL A C 20
ATOM 26531 O O . VAL A 1 37 ? -7.082 -1.880 -9.299 1.00 0.00 37 VAL A O 20
ATOM 26544 N N . PHE A 1 38 ? -6.045 -0.353 -10.586 1.00 0.00 38 PHE A N 20
ATOM 26545 C CA . PHE A 1 38 ? -5.791 0.565 -9.482 1.00 0.00 38 PHE A CA 20
ATOM 26546 C C . PHE A 1 38 ? -6.372 1.944 -9.777 1.00 0.00 38 PHE A C 20
ATOM 26547 O O . PHE A 1 38 ? -6.475 2.353 -10.934 1.00 0.00 38 PHE A O 20
ATOM 26564 N N . HIS A 1 39 ? -6.751 2.658 -8.722 1.00 0.00 39 HIS A N 20
ATOM 26565 C CA . HIS A 1 39 ? -7.322 3.992 -8.866 1.00 0.00 39 HIS A CA 20
ATOM 26566 C C . HIS A 1 39 ? -6.225 5.051 -8.921 1.00 0.00 39 HIS A C 20
ATOM 26567 O O . HIS A 1 39 ? -5.398 5.148 -8.013 1.00 0.00 39 HIS A O 20
ATOM 26581 N N . ILE A 1 40 ? -6.223 5.840 -9.989 1.00 0.00 40 ILE A N 20
ATOM 26582 C CA . ILE A 1 40 ? -5.227 6.891 -10.161 1.00 0.00 40 ILE A CA 20
ATOM 26583 C C . ILE A 1 40 ? -4.937 7.594 -8.839 1.00 0.00 40 ILE A C 20
ATOM 26584 O O . ILE A 1 40 ? -3.862 8.163 -8.650 1.00 0.00 40 ILE A O 20
ATOM 26600 N N . SER A 1 41 ? -5.903 7.550 -7.927 1.00 0.00 41 SER A N 20
ATOM 26601 C CA . SER A 1 41 ? -5.752 8.185 -6.623 1.00 0.00 41 SER A CA 20
ATOM 26602 C C . SER A 1 41 ? -5.234 7.189 -5.590 1.00 0.00 41 SER A C 20
ATOM 26603 O O . SER A 1 41 ? -4.228 7.434 -4.924 1.00 0.00 41 SER A O 20
ATOM 26611 N N . CYS A 1 42 ? -5.928 6.063 -5.463 1.00 0.00 42 CYS A N 20
ATOM 26612 C CA . CYS A 1 42 ? -5.540 5.028 -4.512 1.00 0.00 42 CYS A CA 20
ATOM 26613 C C . CYS A 1 42 ? -4.066 4.669 -4.670 1.00 0.00 42 CYS A C 20
ATOM 26614 O O . CYS A 1 42 ? -3.355 4.469 -3.685 1.00 0.00 42 CYS A O 20
ATOM 26621 N N . PHE A 1 43 ? -3.612 4.589 -5.917 1.00 0.00 43 PHE A N 20
ATOM 26622 C CA . PHE A 1 43 ? -2.222 4.254 -6.205 1.00 0.00 43 PHE A CA 20
ATOM 26623 C C . PHE A 1 43 ? -1.274 5.067 -5.328 1.00 0.00 43 PHE A C 20
ATOM 26624 O O . PHE A 1 43 ? -0.992 6.231 -5.613 1.00 0.00 43 PHE A O 20
ATOM 26641 N N . ARG A 1 44 ? -0.786 4.445 -4.260 1.00 0.00 44 ARG A N 20
ATOM 26642 C CA . ARG A 1 44 ? 0.129 5.110 -3.340 1.00 0.00 44 ARG A CA 20
ATOM 26643 C C . ARG A 1 44 ? 1.059 4.100 -2.674 1.00 0.00 44 ARG A C 20
ATOM 26644 O O . ARG A 1 44 ? 0.794 2.898 -2.679 1.00 0.00 44 ARG A O 20
ATOM 26665 N N . CYS A 1 45 ? 2.151 4.597 -2.101 1.00 0.00 45 CYS A N 20
ATOM 26666 C CA . CYS A 1 45 ? 3.121 3.740 -1.431 1.00 0.00 45 CYS A CA 20
ATOM 26667 C C . CYS A 1 45 ? 2.511 3.091 -0.192 1.00 0.00 45 CYS A C 20
ATOM 26668 O O . CYS A 1 45 ? 1.753 3.725 0.543 1.00 0.00 45 CYS A O 20
ATOM 26675 N N . SER A 1 46 ? 2.846 1.825 0.032 1.00 0.00 46 SER A N 20
ATOM 26676 C CA . SER A 1 46 ? 2.328 1.089 1.180 1.00 0.00 46 SER A CA 20
ATOM 26677 C C . SER A 1 46 ? 3.148 1.388 2.431 1.00 0.00 46 SER A C 20
ATOM 26678 O O . SER A 1 46 ? 3.254 0.554 3.331 1.00 0.00 46 SER A O 20
ATOM 26686 N N . TYR A 1 47 ? 3.726 2.582 2.481 1.00 0.00 47 TYR A N 20
ATOM 26687 C CA . TYR A 1 47 ? 4.539 2.991 3.620 1.00 0.00 47 TYR A CA 20
ATOM 26688 C C . TYR A 1 47 ? 4.190 4.411 4.057 1.00 0.00 47 TYR A C 20
ATOM 26689 O O . TYR A 1 47 ? 3.923 4.664 5.232 1.00 0.00 47 TYR A O 20
ATOM 26707 N N . CYS A 1 48 ? 4.195 5.335 3.101 1.00 0.00 48 CYS A N 20
ATOM 26708 C CA . CYS A 1 48 ? 3.879 6.730 3.384 1.00 0.00 48 CYS A CA 20
ATOM 26709 C C . CYS A 1 48 ? 2.534 7.117 2.776 1.00 0.00 48 CYS A C 20
ATOM 26710 O O . CYS A 1 48 ? 1.947 8.134 3.141 1.00 0.00 48 CYS A O 20
ATOM 26717 N N . ASN A 1 49 ? 2.052 6.297 1.848 1.00 0.00 49 ASN A N 20
ATOM 26718 C CA . ASN A 1 49 ? 0.776 6.553 1.189 1.00 0.00 49 ASN A CA 20
ATOM 26719 C C . ASN A 1 49 ? 0.836 7.838 0.369 1.00 0.00 49 ASN A C 20
ATOM 26720 O O . ASN A 1 49 ? -0.030 8.703 0.487 1.00 0.00 49 ASN A O 20
ATOM 26731 N N . ASN A 1 50 ? 1.865 7.954 -0.464 1.00 0.00 50 ASN A N 20
ATOM 26732 C CA . ASN A 1 50 ? 2.039 9.133 -1.305 1.00 0.00 50 ASN A CA 20
ATOM 26733 C C . ASN A 1 50 ? 1.671 8.826 -2.754 1.00 0.00 50 ASN A C 20
ATOM 26734 O O . ASN A 1 50 ? 2.018 7.771 -3.285 1.00 0.00 50 ASN A O 20
ATOM 26745 N N . LYS A 1 51 ? 0.967 9.757 -3.390 1.00 0.00 51 LYS A N 20
ATOM 26746 C CA . LYS A 1 51 ? 0.553 9.589 -4.777 1.00 0.00 51 LYS A CA 20
ATOM 26747 C C . LYS A 1 51 ? 1.745 9.236 -5.662 1.00 0.00 51 LYS A C 20
ATOM 26748 O O . LYS A 1 51 ? 2.829 9.803 -5.515 1.00 0.00 51 LYS A O 20
ATOM 26767 N N . LEU A 1 52 ? 1.538 8.298 -6.580 1.00 0.00 52 LEU A N 20
ATOM 26768 C CA . LEU A 1 52 ? 2.595 7.871 -7.489 1.00 0.00 52 LEU A CA 20
ATOM 26769 C C . LEU A 1 52 ? 2.101 7.860 -8.932 1.00 0.00 52 LEU A C 20
ATOM 26770 O O . LEU A 1 52 ? 0.962 8.235 -9.211 1.00 0.00 52 LEU A O 20
ATOM 26786 N N . SER A 1 53 ? 2.964 7.427 -9.845 1.00 0.00 53 SER A N 20
ATOM 26787 C CA . SER A 1 53 ? 2.616 7.369 -11.260 1.00 0.00 53 SER A CA 20
ATOM 26788 C C . SER A 1 53 ? 3.344 6.220 -11.952 1.00 0.00 53 SER A C 20
ATOM 26789 O O . SER A 1 53 ? 4.365 5.733 -11.464 1.00 0.00 53 SER A O 20
ATOM 26797 N N . LEU A 1 54 ? 2.811 5.791 -13.090 1.00 0.00 54 LEU A N 20
ATOM 26798 C CA . LEU A 1 54 ? 3.408 4.699 -13.851 1.00 0.00 54 LEU A CA 20
ATOM 26799 C C . LEU A 1 54 ? 4.853 5.019 -14.220 1.00 0.00 54 LEU A C 20
ATOM 26800 O O . LEU A 1 54 ? 5.112 5.797 -15.137 1.00 0.00 54 LEU A O 20
ATOM 26816 N N . GLY A 1 55 ? 5.792 4.411 -13.500 1.00 0.00 55 GLY A N 20
ATOM 26817 C CA . GLY A 1 55 ? 7.199 4.643 -13.769 1.00 0.00 55 GLY A CA 20
ATOM 26818 C C . GLY A 1 55 ? 8.003 4.860 -12.502 1.00 0.00 55 GLY A C 20
ATOM 26819 O O . GLY A 1 55 ? 9.131 4.380 -12.383 1.00 0.00 55 GLY A O 20
ATOM 26823 N N . THR A 1 56 ? 7.423 5.587 -11.552 1.00 0.00 56 THR A N 20
ATOM 26824 C CA . THR A 1 56 ? 8.093 5.869 -10.289 1.00 0.00 56 THR A CA 20
ATOM 26825 C C . THR A 1 56 ? 7.661 4.888 -9.206 1.00 0.00 56 THR A C 20
ATOM 26826 O O . THR A 1 56 ? 8.410 4.616 -8.267 1.00 0.00 56 THR A O 20
ATOM 26837 N N . TYR A 1 57 ? 6.451 4.358 -9.343 1.00 0.00 57 TYR A N 20
ATOM 26838 C CA . TYR A 1 57 ? 5.919 3.407 -8.374 1.00 0.00 57 TYR A CA 20
ATOM 26839 C C . TYR A 1 57 ? 6.686 2.089 -8.426 1.00 0.00 57 TYR A C 20
ATOM 26840 O O . TYR A 1 57 ? 7.070 1.624 -9.499 1.00 0.00 57 TYR A O 20
ATOM 26858 N N . ALA A 1 58 ? 6.904 1.493 -7.259 1.00 0.00 58 ALA A N 20
ATOM 26859 C CA . ALA A 1 58 ? 7.623 0.228 -7.170 1.00 0.00 58 ALA A CA 20
ATOM 26860 C C . ALA A 1 58 ? 6.840 -0.791 -6.349 1.00 0.00 58 ALA A C 20
ATOM 26861 O O . ALA A 1 58 ? 6.898 -0.788 -5.119 1.00 0.00 58 ALA A O 20
ATOM 26868 N N . SER A 1 59 ? 6.109 -1.663 -7.036 1.00 0.00 59 SER A N 20
ATOM 26869 C CA . SER A 1 59 ? 5.311 -2.685 -6.369 1.00 0.00 59 SER A CA 20
ATOM 26870 C C . SER A 1 59 ? 6.115 -3.969 -6.188 1.00 0.00 59 SER A C 20
ATOM 26871 O O . SER A 1 59 ? 6.462 -4.640 -7.160 1.00 0.00 59 SER A O 20
ATOM 26879 N N . LEU A 1 60 ? 6.407 -4.304 -4.936 1.00 0.00 60 LEU A N 20
ATOM 26880 C CA . LEU A 1 60 ? 7.170 -5.508 -4.625 1.00 0.00 60 LEU A CA 20
ATOM 26881 C C . LEU A 1 60 ? 6.308 -6.522 -3.881 1.00 0.00 60 LEU A C 20
ATOM 26882 O O . LEU A 1 60 ? 5.755 -6.224 -2.821 1.00 0.00 60 LEU A O 20
ATOM 26898 N N . HIS A 1 61 ? 6.199 -7.723 -4.441 1.00 0.00 61 HIS A N 20
ATOM 26899 C CA . HIS A 1 61 ? 5.406 -8.783 -3.828 1.00 0.00 61 HIS A CA 20
ATOM 26900 C C . HIS A 1 61 ? 3.927 -8.407 -3.798 1.00 0.00 61 HIS A C 20
ATOM 26901 O O . HIS A 1 61 ? 3.171 -8.891 -2.956 1.00 0.00 61 HIS A O 20
ATOM 26916 N N . GLY A 1 62 ? 3.523 -7.540 -4.721 1.00 0.00 62 GLY A N 20
ATOM 26917 C CA . GLY A 1 62 ? 2.137 -7.114 -4.781 1.00 0.00 62 GLY A CA 20
ATOM 26918 C C . GLY A 1 62 ? 1.904 -5.797 -4.067 1.00 0.00 62 GLY A C 20
ATOM 26919 O O . GLY A 1 62 ? 1.010 -5.034 -4.434 1.00 0.00 62 GLY A O 20
ATOM 26923 N N . ARG A 1 63 ? 2.708 -5.531 -3.044 1.00 0.00 63 ARG A N 20
ATOM 26924 C CA . ARG A 1 63 ? 2.584 -4.298 -2.275 1.00 0.00 63 ARG A CA 20
ATOM 26925 C C . ARG A 1 63 ? 3.243 -3.132 -3.005 1.00 0.00 63 ARG A C 20
ATOM 26926 O O . ARG A 1 63 ? 4.347 -3.264 -3.536 1.00 0.00 63 ARG A O 20
ATOM 26947 N N . ILE A 1 64 ? 2.560 -1.993 -3.028 1.00 0.00 64 ILE A N 20
ATOM 26948 C CA . ILE A 1 64 ? 3.080 -0.804 -3.693 1.00 0.00 64 ILE A CA 20
ATOM 26949 C C . ILE A 1 64 ? 4.022 -0.030 -2.777 1.00 0.00 64 ILE A C 20
ATOM 26950 O O . ILE A 1 64 ? 3.951 -0.148 -1.554 1.00 0.00 64 ILE A O 20
ATOM 26966 N N . TYR A 1 65 ? 4.902 0.764 -3.377 1.00 0.00 65 TYR A N 20
ATOM 26967 C CA . TYR A 1 65 ? 5.858 1.558 -2.616 1.00 0.00 65 TYR A CA 20
ATOM 26968 C C . TYR A 1 65 ? 6.415 2.699 -3.462 1.00 0.00 65 TYR A C 20
ATOM 26969 O O . TYR A 1 65 ? 6.361 2.660 -4.691 1.00 0.00 65 TYR A O 20
ATOM 26987 N N . CYS A 1 66 ? 6.950 3.716 -2.794 1.00 0.00 66 CYS A N 20
ATOM 26988 C CA . CYS A 1 66 ? 7.518 4.869 -3.482 1.00 0.00 66 CYS A CA 20
ATOM 26989 C C . CYS A 1 66 ? 9.004 4.661 -3.758 1.00 0.00 66 CYS A C 20
ATOM 26990 O O . CYS A 1 66 ? 9.634 3.770 -3.187 1.00 0.00 66 CYS A O 20
ATOM 26997 N N . LYS A 1 67 ? 9.558 5.489 -4.636 1.00 0.00 67 LYS A N 20
ATOM 26998 C CA . LYS A 1 67 ? 10.971 5.399 -4.988 1.00 0.00 67 LYS A CA 20
ATOM 26999 C C . LYS A 1 67 ? 11.848 5.485 -3.743 1.00 0.00 67 LYS A C 20
ATOM 27000 O O . LYS A 1 67 ? 12.721 4.649 -3.511 1.00 0.00 67 LYS A O 20
ATOM 27019 N N . PRO A 1 68 ? 11.612 6.519 -2.922 1.00 0.00 68 PRO A N 20
ATOM 27020 C CA . PRO A 1 68 ? 12.369 6.737 -1.686 1.00 0.00 68 PRO A CA 20
ATOM 27021 C C . PRO A 1 68 ? 12.484 5.470 -0.845 1.00 0.00 68 PRO A C 20
ATOM 27022 O O . PRO A 1 68 ? 13.579 4.944 -0.643 1.00 0.00 68 PRO A O 20
ATOM 27033 N N . HIS A 1 69 ? 11.347 4.984 -0.357 1.00 0.00 69 HIS A N 20
ATOM 27034 C CA . HIS A 1 69 ? 11.320 3.777 0.462 1.00 0.00 69 HIS A CA 20
ATOM 27035 C C . HIS A 1 69 ? 11.803 2.569 -0.335 1.00 0.00 69 HIS A C 20
ATOM 27036 O O . HIS A 1 69 ? 12.648 1.804 0.128 1.00 0.00 69 HIS A O 20
ATOM 27050 N N . PHE A 1 70 ? 11.258 2.403 -1.536 1.00 0.00 70 PHE A N 20
ATOM 27051 C CA . PHE A 1 70 ? 11.632 1.287 -2.397 1.00 0.00 70 PHE A CA 20
ATOM 27052 C C . PHE A 1 70 ? 13.148 1.189 -2.534 1.00 0.00 70 PHE A C 20
ATOM 27053 O O . PHE A 1 70 ? 13.678 0.169 -2.972 1.00 0.00 70 PHE A O 20
ATOM 27070 N N . ASN A 1 71 ? 13.841 2.258 -2.155 1.00 0.00 71 ASN A N 20
ATOM 27071 C CA . ASN A 1 71 ? 15.297 2.294 -2.236 1.00 0.00 71 ASN A CA 20
ATOM 27072 C C . ASN A 1 71 ? 15.923 2.053 -0.866 1.00 0.00 71 ASN A C 20
ATOM 27073 O O . ASN A 1 71 ? 17.086 1.661 -0.765 1.00 0.00 71 ASN A O 20
ATOM 27084 N N . GLN A 1 72 ? 15.145 2.290 0.185 1.00 0.00 72 GLN A N 20
ATOM 27085 C CA . GLN A 1 72 ? 15.624 2.099 1.549 1.00 0.00 72 GLN A CA 20
ATOM 27086 C C . GLN A 1 72 ? 15.359 0.675 2.025 1.00 0.00 72 GLN A C 20
ATOM 27087 O O . GLN A 1 72 ? 16.172 0.085 2.737 1.00 0.00 72 GLN A O 20
ATOM 27101 N N . LEU A 1 73 ? 14.215 0.127 1.627 1.00 0.00 73 LEU A N 20
ATOM 27102 C CA . LEU A 1 73 ? 13.842 -1.229 2.013 1.00 0.00 73 LEU A CA 20
ATOM 27103 C C . LEU A 1 73 ? 14.511 -2.257 1.106 1.00 0.00 73 LEU A C 20
ATOM 27104 O O . LEU A 1 73 ? 14.919 -3.327 1.558 1.00 0.00 73 LEU A O 20
ATOM 27120 N N . PHE A 1 74 ? 14.621 -1.924 -0.176 1.00 0.00 74 PHE A N 20
ATOM 27121 C CA . PHE A 1 74 ? 15.242 -2.818 -1.147 1.00 0.00 74 PHE A CA 20
ATOM 27122 C C . PHE A 1 74 ? 16.762 -2.692 -1.108 1.00 0.00 74 PHE A C 20
ATOM 27123 O O . PHE A 1 74 ? 17.470 -3.655 -0.815 1.00 0.00 74 PHE A O 20
ATOM 27140 N N . LYS A 1 75 ? 17.258 -1.496 -1.407 1.00 0.00 75 LYS A N 20
ATOM 27141 C CA . LYS A 1 75 ? 18.694 -1.240 -1.407 1.00 0.00 75 LYS A CA 20
ATOM 27142 C C . LYS A 1 75 ? 19.239 -1.201 0.017 1.00 0.00 75 LYS A C 20
ATOM 27143 O O . LYS A 1 75 ? 18.498 -1.395 0.981 1.00 0.00 75 LYS A O 20
ATOM 27162 N N . SER A 1 76 ? 20.538 -0.949 0.142 1.00 0.00 76 SER A N 20
ATOM 27163 C CA . SER A 1 76 ? 21.183 -0.888 1.448 1.00 0.00 76 SER A CA 20
ATOM 27164 C C . SER A 1 76 ? 22.583 -0.291 1.336 1.00 0.00 76 SER A C 20
ATOM 27165 O O . SER A 1 76 ? 23.083 -0.055 0.236 1.00 0.00 76 SER A O 20
ATOM 27173 N N . LYS A 1 77 ? 23.210 -0.049 2.482 1.00 0.00 77 LYS A N 20
ATOM 27174 C CA . LYS A 1 77 ? 24.552 0.519 2.515 1.00 0.00 77 LYS A CA 20
ATOM 27175 C C . LYS A 1 77 ? 25.267 0.150 3.811 1.00 0.00 77 LYS A C 20
ATOM 27176 O O . LYS A 1 77 ? 24.681 0.203 4.891 1.00 0.00 77 LYS A O 20
ATOM 27195 N N . GLY A 1 78 ? 26.538 -0.223 3.695 1.00 0.00 78 GLY A N 20
ATOM 27196 C CA . GLY A 1 78 ? 27.312 -0.594 4.865 1.00 0.00 78 GLY A CA 20
ATOM 27197 C C . GLY A 1 78 ? 28.792 -0.318 4.693 1.00 0.00 78 GLY A C 20
ATOM 27198 O O . GLY A 1 78 ? 29.605 -1.241 4.682 1.00 0.00 78 GLY A O 20
ATOM 27202 N N . ASN A 1 79 ? 29.143 0.956 4.555 1.00 0.00 79 ASN A N 20
ATOM 27203 C CA . ASN A 1 79 ? 30.536 1.351 4.379 1.00 0.00 79 ASN A CA 20
ATOM 27204 C C . ASN A 1 79 ? 31.239 1.481 5.727 1.00 0.00 79 ASN A C 20
ATOM 27205 O O . ASN A 1 79 ? 30.624 1.856 6.726 1.00 0.00 79 ASN A O 20
ATOM 27216 N N . TYR A 1 80 ? 32.530 1.168 5.748 1.00 0.00 80 TYR A N 20
ATOM 27217 C CA . TYR A 1 80 ? 33.316 1.248 6.973 1.00 0.00 80 TYR A CA 20
ATOM 27218 C C . TYR A 1 80 ? 34.506 2.186 6.796 1.00 0.00 80 TYR A C 20
ATOM 27219 O O . TYR A 1 80 ? 35.301 2.031 5.870 1.00 0.00 80 TYR A O 20
ATOM 27237 N N . ASP A 1 81 ? 34.621 3.160 7.693 1.00 0.00 81 ASP A N 20
ATOM 27238 C CA . ASP A 1 81 ? 35.714 4.124 7.639 1.00 0.00 81 ASP A CA 20
ATOM 27239 C C . ASP A 1 81 ? 36.657 3.943 8.825 1.00 0.00 81 ASP A C 20
ATOM 27240 O O . ASP A 1 81 ? 36.351 3.212 9.766 1.00 0.00 81 ASP A O 20
ATOM 27249 N N . GLU A 1 82 ? 37.804 4.613 8.770 1.00 0.00 82 GLU A N 20
ATOM 27250 C CA . GLU A 1 82 ? 38.791 4.524 9.839 1.00 0.00 82 GLU A CA 20
ATOM 27251 C C . GLU A 1 82 ? 38.577 5.627 10.871 1.00 0.00 82 GLU A C 20
ATOM 27252 O O . GLU A 1 82 ? 39.532 6.239 11.349 1.00 0.00 82 GLU A O 20
ATOM 27264 N N . GLY A 1 83 ? 37.316 5.877 11.209 1.00 0.00 83 GLY A N 20
ATOM 27265 C CA . GLY A 1 83 ? 36.998 6.907 12.181 1.00 0.00 83 GLY A CA 20
ATOM 27266 C C . GLY A 1 83 ? 35.602 6.755 12.751 1.00 0.00 83 GLY A C 20
ATOM 27267 O O . GLY A 1 83 ? 35.398 6.892 13.957 1.00 0.00 83 GLY A O 20
ATOM 27271 N N . PHE A 1 84 ? 34.637 6.474 11.881 1.00 0.00 84 PHE A N 20
ATOM 27272 C CA . PHE A 1 84 ? 33.251 6.307 12.304 1.00 0.00 84 PHE A CA 20
ATOM 27273 C C . PHE A 1 84 ? 32.983 4.867 12.731 1.00 0.00 84 PHE A C 20
ATOM 27274 O O . PHE A 1 84 ? 32.798 3.984 11.895 1.00 0.00 84 PHE A O 20
ATOM 27291 N N . GLY A 1 85 ? 32.965 4.638 14.041 1.00 0.00 85 GLY A N 20
ATOM 27292 C CA . GLY A 1 85 ? 32.720 3.304 14.557 1.00 0.00 85 GLY A CA 20
ATOM 27293 C C . GLY A 1 85 ? 31.434 3.219 15.355 1.00 0.00 85 GLY A C 20
ATOM 27294 O O . GLY A 1 85 ? 31.425 3.471 16.560 1.00 0.00 85 GLY A O 20
ATOM 27298 N N . SER A 1 86 ? 30.344 2.864 14.682 1.00 0.00 86 SER A N 20
ATOM 27299 C CA . SER A 1 86 ? 29.045 2.751 15.335 1.00 0.00 86 SER A CA 20
ATOM 27300 C C . SER A 1 86 ? 28.508 1.327 15.234 1.00 0.00 86 SER A C 20
ATOM 27301 O O . SER A 1 86 ? 28.967 0.535 14.411 1.00 0.00 86 SER A O 20
ATOM 27309 N N . GLY A 1 87 ? 27.531 1.008 16.077 1.00 0.00 87 GLY A N 20
ATOM 27310 C CA . GLY A 1 87 ? 26.946 -0.320 16.067 1.00 0.00 87 GLY A CA 20
ATOM 27311 C C . GLY A 1 87 ? 27.027 -0.999 17.420 1.00 0.00 87 GLY A C 20
ATOM 27312 O O . GLY A 1 87 ? 27.883 -0.684 18.247 1.00 0.00 87 GLY A O 20
ATOM 27316 N N . PRO A 1 88 ? 26.117 -1.955 17.662 1.00 0.00 88 PRO A N 20
ATOM 27317 C CA . PRO A 1 88 ? 26.067 -2.699 18.924 1.00 0.00 88 PRO A CA 20
ATOM 27318 C C . PRO A 1 88 ? 27.250 -3.648 19.085 1.00 0.00 88 PRO A C 20
ATOM 27319 O O . PRO A 1 88 ? 28.020 -3.858 18.148 1.00 0.00 88 PRO A O 20
ATOM 27330 N N . SER A 1 89 ? 27.387 -4.218 20.277 1.00 0.00 89 SER A N 20
ATOM 27331 C CA . SER A 1 89 ? 28.479 -5.143 20.561 1.00 0.00 89 SER A CA 20
ATOM 27332 C C . SER A 1 89 ? 28.025 -6.589 20.385 1.00 0.00 89 SER A C 20
ATOM 27333 O O . SER A 1 89 ? 27.167 -7.076 21.121 1.00 0.00 89 SER A O 20
ATOM 27341 N N . SER A 1 90 ? 28.608 -7.270 19.403 1.00 0.00 90 SER A N 20
ATOM 27342 C CA . SER A 1 90 ? 28.262 -8.659 19.126 1.00 0.00 90 SER A CA 20
ATOM 27343 C C . SER A 1 90 ? 29.446 -9.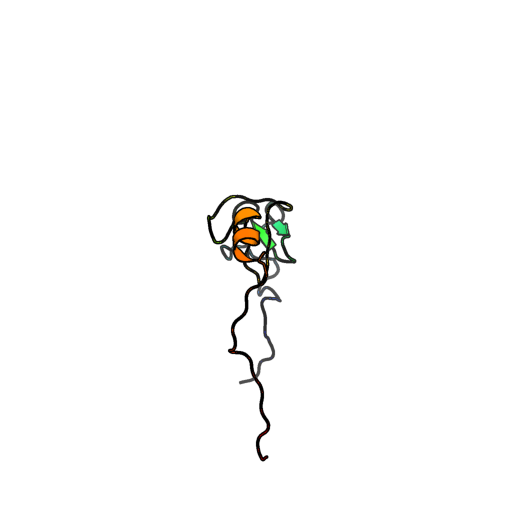580 19.408 1.00 0.00 90 SER A C 20
ATOM 27344 O O . SER A 1 90 ? 30.522 -9.420 18.834 1.00 0.00 90 SER A O 20
ATOM 27352 N N . GLY A 1 91 ? 29.237 -10.546 20.297 1.00 0.00 91 GLY A N 20
ATOM 27353 C CA . GLY A 1 91 ? 30.295 -11.479 20.641 1.00 0.00 91 GLY A CA 20
ATOM 27354 C C . GLY A 1 91 ? 30.248 -12.742 19.804 1.00 0.00 91 GLY A C 20
ATOM 27355 O O . GLY A 1 91 ? 30.678 -12.713 18.651 1.00 0.00 91 GLY A O 20
#

Organism: Homo sapiens (NCBI:txid9606)

InterPro domains:
  IPR001781 Zinc finger, LIM-type [PF00412] (390-446)
  IPR001781 Zinc finger, LIM-type [PS00478] (390-424)
  IPR001781 Zinc finger, LIM-type [PS50023] (388-448)
  IPR001781 Zinc finger, LIM-type [SM00132] (389-441)
  IPR028740 LIM domain and actin-binding protein 1, Lim domain [cd09485] (390-442)

Secondary structure (DSSP, 8-state):
------SS-S-SSSS-B-TTT--B--TTSEEE-SSSEEETTT-B-TTT--B--TTT---SSS----HHHHHHHS---S---S---------